Protein 8R23 (pdb70)

Sequence (1548 aa):
MDPECAQLLPALCAVLVDPRQPVADDTCLEKLLDWFKTVTEGESSVVLLQEHPCLVELLSHVLKVQDLSSGVLSFSLRLAGTFAAQENCFQYLQQGELLPGLFGEPGPLGRATWAVPTVRSGWIQGLRSLAQHPSALRFLADHGAVDTIFSLQGDSSLFVASAASQLLVHVLALSMRWPACAQKIMDHVEESLCSAATPKVTQALNVLTTTFGRCQSPWTEALWVRLSPRVACLLERDPIPAAHSFVDLLLCVARSPVFSSGSLWETVARALSCLGPTHMGPLALGILKLEHCPQALRTQAFQVLLQPLACVLKATVQDATTVDTLLASKSSCAGLLCRTLAHLEELQPLPQRPSPWPQASLLGATVTVLRLCDGSAAPASSVGGHLCGTLAGCVRVQRAALDFLGTLSQGTGPQELVTQALAVLLECLESPGSSPTVLKKAFQATLRWLLSSPDLGPLIPQFLRELFPVLQKRLCHPCWEVRDSALEFLTQLSRHWGGQADFRCALLASEVPQLALQLLQDPESYVRASAVTAMGQLSSQGLHAPRQSLFLELLHILSVDSEGFPRRAVMQVFTEWLRDGHDTEQFVATVLQAASRDLDWEVRAQGLELALVFLGQTLPLTEALRALCHVGLFDFAFCALFDCDRPVAQKSCDLLLFLRDKIASYQEPEAVLAMLRSLDLEGLRSTLAESSDHVEKSPQSLLQDMLATGGFLEADCYMKLYCLSGHPTLPCNVLKFKSTTIMLDCGLDMTSTLNFLPLDSVPEFCLPETELIDLSTVDVILISNYHCMMALPYITEHTGFTGTVYATEPTVQIGRLLMEELVNFIERVTWRRCYTMQEVNSALSKIQLVGYSQKIELVQVTPLSSGYALGSSNWIIQKVSYVSGSSLLTHPQPMDQASLKNSDVLVLTGLTQIPTANPDGMVGEFCSNLALTVRNGGNVLVPCYPSGVIYDLLECLYQYIDSAGLSSVPLYFISPVANSSLEKLKHYPSIHGDFSNDFRQPCVVFTGHPSLRFGDVVHFMELWGKSSLNTVIFTEPDFSYLEALAPYQPLAMKCIYCPIDTRLNFIQVSKLLKEVQPLHVVCPEQYTQPPPAQSHRMDLMIDCQPPAMSYRRAEVLALPEIRVTPLGAGQDVGRSCILVSIAGKNVMLDCGMHMGFNDDRRFPDFSYITQNGRLTDFLDCVIISHFHLDHCGALPYFSEMVGYDGPIYMTHPTQAICPILLEDYRKIAVDKKGEANFFTSQMIKDCMKKVVAVHLHQTVQVDDELEIKAYYAGHVLGAAMFQIKVGSESVVYTGDYNMTPDRHLGAAWIDKCRPNLLITESTYATTIRCRERDFLKKVHETVERGGKVLIPVFALGRAQELCILLETFWERMNLKVPIYFSTGLTEKANHYYKLFIPWTEFKHIKAFDRAFADNPGPMVVFATPGMLHAGQSLQIFRKWAGNEKNMVIMPGYCVQGTVGHKILSGQRKLEMEGRQVLEVKMQVEYMSFSAHADAKGIMQLVGQAEPESVLLVHGEAKKMEFLKQKIEQELRVNCYMPANGETVTLPT

Organism: Homo sapiens (NCBI:txid9606)

Solvent-accessible surface area: 61521 Å² total; per-residue (Å²): 72,57,89,83,0,23,149,39,0,76,51,3,9,61,35,14,24,49,106,176,54,109,114,31,51,82,16,4,10,48,53,0,5,56,31,4,96,101,18,4,140,68,111,53,2,37,72,12,2,104,123,34,91,22,2,40,88,6,0,35,81,1,40,143,43,96,108,27,30,62,21,6,2,2,6,0,0,47,1,0,0,13,1,0,25,76,81,104,0,4,94,94,6,67,146,69,100,18,0,15,1,0,12,12,121,90,0,2,35,52,57,111,21,54,73,50,18,71,0,23,39,2,1,1,78,0,0,82,27,0,1,96,8,83,20,0,38,168,21,4,35,97,124,31,8,2,83,29,0,40,81,8,7,53,32,66,0,71,59,0,22,45,29,0,11,74,0,0,6,44,4,6,16,18,11,26,228,140,56,82,4,0,71,80,0,8,81,40,7,28,122,7,4,75,28,102,56,75,76,92,0,42,42,2,0,64,2,6,32,34,6,1,59,134,32,77,47,111,41,1,49,48,3,10,94,72,4,7,81,77,1,25,71,2,8,108,84,148,101,33,24,13,16,48,19,2,2,56,2,2,30,16,0,2,134,11,94,67,8,16,115,67,56,1,37,121,11,0,35,108,0,4,80,66,7,31,48,70,49,29,14,36,0,0,13,4,2,0,80,16,136,45,20,58,127,88,9,38,88,65,0,25,118,32,4,37,45,10,4,32,20,1,64,163,4,12,86,216,93,87,76,9,46,94,16,2,48,68,53,80,59,34,0,1,22,13,0,9,44,6,0,14,24,0,42,80,0,6,90,36,127,62,86,20,107,126,25,40,32,66,65,6,0,18,5,0,2,20,0,1,74,2,1,54,28,65,22,43,26,58,60,96,40,0,9,88,2,5,27,16,1,32,59,5,58,78,0,13,30,22,0,2,59,0,0,3,14,0,9,114,28,144,28,89,74,119,11,15,68,65,0,12,55,2,0,30,42,2,0,89,16,50,54,14,31,40,36,1,0,51,39,0,7,93,3,0,17,100,8,1,69,47,42,124,162,18,50,117,89,22,29,82,24,0,153,88,0,1,78,14,0,20,25,7,2,3,24,39,39,35,21,0,4,0,8,0,0,44,6,0,5,80,0,0,129,103,28,2,60,56,89,29,0,82,91,14,0,79,90,24,51,0,0,44,6,0,57,72,4,3,131,4,63,56,19,10,0,33,14,1,0,0,43,0,2,5,21,1,2,34,43,41,2,51,30,139,88,123,96,15,32,120,52,0,28,98,8,4,73,106,42,44,15,0,18,0,17,26,8,0,0,99,8,0,2,78,12,13,136,88,57,106,166,63,89,119,32,0,23,41,0,7,126,16,0,35,186,20,76,8,27,42,0,25,14,41,0,0,41,0,0,54,22,11,0,38,108,40,41,159,41,48,84,16,3,133,15,0,50,135,10,26,2,26,117,9,1,56,65,2,3,141,39,19,8,37,24,0,1,55,72,0,0,79,0,0,17,88,2,79,99,61,12,59,89,170,146,99,31,132,34,15,21,50,110,1,158,99,42,82,1,87,35,47,110,83,56,13,52,79,9,17,25,49,15,22,114,27,40,65,13,8,0,61,13,14,52,36,76,76,39,150,68,135,22,13,7,13,93,118,3,41,0,4,3,25,46,17,24,16,5,0,1,1,6,49,29,163,105,18,13,0,1,3,1,3,0,6,8,16,76,5,0,16,101,42,82,39,93,174,75,88,1,48,0,11,3,3,40,26,125,70,32,78,9,76,56,9,52,1,0,0,3,3,4,8,39,6,2,21,0,2,0,3,5,6,48,101,40,48,8,128,19,33,2,20,0,4,87,35,0,7,88,14,0,120,14,7,1,51,4,10,5,65,3,22,93,114,168,78,114,58,180,13,6,55,74,126,31,5,82,39,1,13,74,90,24,99,69,10,31,59,88,93,92,27,87,81,46,80,1,11,0,13,10,1,8,45,10,99,0,1,2,2,2,13,1,104,68,7,0,2,3,7,4,1,4,97,76,106,110,39,102,102,21,38,82,54,48,2,74,122,5,84,13,0,2,2,2,2,4,11,60,44,24,71,34,65,24,109,14,21,30,12,17,0,4,1,16,2,0,37,7,10,45,53,45,4,9,0,0,0,2,3,27,4,0,11,27,1,76,64,2,16,100,36,1,95,106,7,43,105,58,4,27,14,86,98,22,6,6,5,6,0,6,27,22,2,113,67,2,89,163,180,33,56,74,42,82,36,27,167,45,94,2,87,126,81,54,145,104,48,0,3,0,0,3,5,8,4,0,0,2,0,10,5,0,31,73,2,1,104,98,13,0,137,48,81,88,11,0,0,0,13,0,18,31,65,16,61,50,125,98,0,14,61,58,40,114,124,42,53,7,101,40,30,74,0,6,8,15,37,22,6,36,13,102,38,2,36,138,21,6,100,59,4,124,28,102,79,8,2,0,6,78,106,13,56,112,20,21,138,80,50,74,57,15,97,43,5,36,14,77,26,129,70,113,16,52,42,10,152,105,52,66,78,23,88,69,113,73,0,112,0,16,0,11,1,1,4,56,44,6,2,62,2,0,0,22,0,11,2,52,60,24,20,0,0,0,0,0,0,0,16,6,6,15,58,63,96,93,3,10,10,66,9,59,60,3,56,126,61,40,103,4,27,53,58,8,35,0,0,0,0,1,0,2,18,1,0,2,0,0,0,0,0,33,0,3,54,74,51,31,5,60,10,33,0,11,0,0,71,0,0,31,36,1,0,12,6,9,0,5,18,4,26,22,10,0,35,8,27,114,3,101,100,59,14,2,67,38,106,40,0,26,34,0,1,14,30,8,60,28,7,91,51,98,87,65,38,94,9,45,84,98,0,58,2,54,1,3,33,0,0,17,15,1,0,0,0,0,2,17,2,87,27,48,110,18,16,1,0,7,1,2,1,0,8,15,81,98,40,74,38,28,18,37,6,132,2,47,127,38,155,2,25,0,0,0,0,5,0,7,47,0,56,67,154,187,99,126,64,122,62,0,15,75,65,4,30,84,3,9,115,137,47,0,30,0,0,0,5,4,10,1,5,12,54,0,4,47,5,4,72,44,1,20,65,11,4,103,170,100,112,35,180,24,35,0,17,22,14,23,5,12,8,85,15,25,92,69,7,33,109,24,40,120,93,44,89,115,52,176,58,25,118,71,8,55,114,82,61,2,98,72,130,29,44,3,0,0,3,3,18,12,1,13,0,20,22,4,37,0,31,41,7,1,76,98,11,0,64,58,123,111,4,2,0,0,3,5,13,32,2,10,9,13,6,11,0,14,10,2,4,8,39,30,93,128,15,48,38,56,46,199,94,95,29,80,8,100,9,66,11,36,66,14,18,44,27,35,12,3,32,5,135,3,2,31,100,1,3,22,49,0,73,16,107,5,0,0,0,3,4,1,37,60,156,64,0,104,101,1,75,99,68,0,58,96,115,52,182,28,73,6,66,51,5,8,49,0,33,45,18,79,10,117,86

B-factor: mean 68.67, std 25.14, range [23.34, 135.04]

Radius of gyration: 37.32 Å; Cα contacts (8 Å, |Δi|>4): 2695; chains: 3; bounding box: 114×90×99 Å

GO terms:
  GO:0034504 protein localization to nucleus (P, IDA)
  GO:0005634 nucleus (C, IDA)
  GO:0005737 cytoplasm (C, IDA)
  GO:0008428 ribonuclease inhibitor activity (F, IDA)
  GO:0160234 integrator complex assembly (P, IDA)
  GO:0001934 positive regulation of protein phosphorylation (P, IMP)
  GO:0010212 response to ionizing radiation (P, IMP)
  GO:0016477 cell migration (P, IMP)
  GO:0030307 positive regulation of cell growth (P, IMP)
  GO:0051646 mitochondrion localization (P, IMP)
  GO:0006006 glucose metabolic process (P, IMP)
  GO:0006915 apoptotic process (P, IMP)
  GO:0006974 DNA damage response (P, IMP)
  GO:0008283 cell population proliferation (P, IMP)
  GO:0005515 protein binding (F, IPI)
  GO:0005829 cytosol (C, IDA)
  GO:0005654 nucleoplasm (C, IDA)
  GO:0016020 membrane (C, HDA)

Secondary structure (DSSP, 8-state):
--HHHHTTHHHHHHHHH-SSSPPPPHHHHHHHHHHHHHHHHHS-SHHHHHHSTTHHHHHHHHTTSS---TTTHHHHHHHHHHHTTSHHHHHHTTTTT-HHHHTSIIIIITSTTTTSHHHHHHHHHHHHHH-SSHHHHHHHHHTTSHHHHHHHTT-SBHHHHHHHHHHHHHHHHHH----HHHHHHHHHHHHHHT-SSHHHHHHHHHHHHHHHHH--SHHHHHHHHHHHHHHHTTTTSSS-S-HHHHHHHHHHHHSSHHHH--HHHHHHHHHHHHS-TTTHHHHHHHHHT-SS--HHHHHHHHHHHSHHHHHHHHSB---HHHHHHHHH-HHHHHHHHHHHHHHHHHSTT-TT--SS--HHHHHHHHHHHHHHHHT---BSSHHHHHHHHHHTT-HHHHHHHHHHHHHTTSS---HHHHHHHHHHHHHHHS-TT--TTHHHHHHHHHHHHHTT----TTTHHHHHHHHHHHHHHHTT-SSHHHHHHHHHHHHHHHHHSTT-HHHHHHHHTTTHHHHTTTTTT-SSHHHHHHHHHHHHHHHHTT------TTHHHHHHHHHS-S-SHHHHHHHHHHHHHHHHT--HHHHHHHHHHHHHT---HHHHHHHHHHHHHHHHHH--HHHHHHHHHHTTHHHHHHHHHS-S-HHHHHHHHHHHHHHHHHHHH---HHHHHHHHHHS-SHHHHHHHTS-TTTTTSSHHHHHHHHH---S-------/-EEEEEE--SSS-EEEEE-SS-EEEE-----GGGTTSS--------B----TTSS-STT--EE----GGG-TTHHHHHTSS----EEEEEHHHHHHHHHHHHHHHHHHS----B----HHHHHHHTTS-EEE-TT--------EE----SSSS---EEE--EEEEES--S---------GGG-S-SEEEEE---S--SS-HHHHHHHHHHHHHHHHTTS--EEEE--SSSHHHHHHHHHHHHHHHH---S--EE---SS-GGG---EE--S-STTTTTTS--SS-EEEES-TTSSSSTHHHHHHHSTT-TT-EEEE--TTS-TTTTTGGG-S--SEEEE-----S--HHHHHHHHHHH--SEEE-BHHHHS--SS-TT-SSSS---SSPP--B-SSEE---/--EEEEEEE-SS-SS--EEEEE-SS-EEEE-----TT--STTSS--GGGT-SSS-HHHHEEEEE--SS-HHHHTTHHHHTTTTT--S-EE-BHHHHHHHHHHHHHHHHHHTTTT--TT---HHHHHHHHTTB--B-TT--EEETTTEEEE--B--SSTT--EEEEESSS-EEEEE-S---S--SSS---B--S---SEEEEE-TT-S---HHHHHHHHHHHHHHTTT-EEE----SSSTTHHHHHHHHHHHHTTT----EEE--SS--TTTTHHHHHTTT---SSEE---GGGSSSSS-EEEE--SSSS-TTHHHHHHHHTTS-SS-EEE--SPPPSSSHHHHHHSS--B---SSS---B--SEEE---------HHHHHHHHHHH--S-EEEESS-HHHHHHHHHHHHHTTT--EE---TTB-EEE--

Structure (mmCIF, N/CA/C/O backbone):
data_8R23
#
_entry.id   8R23
#
_cell.length_a   1.00
_cell.length_b   1.00
_cell.length_c   1.00
_cell.angle_alpha   90.00
_cell.angle_beta   90.00
_cell.angle_gamma   90.00
#
_symmetry.space_group_name_H-M   'P 1'
#
loop_
_entity.id
_entity.type
_entity.pdbx_description
1 polymer 'BRCA1-associated ATM activator 1'
2 polymer 'Integrator complex subunit 9'
3 polymer 'Integrator complex subunit 11'
4 non-polymer 'ZINC ION'
#
loop_
_atom_site.group_PDB
_atom_site.id
_atom_site.type_symbol
_atom_site.label_atom_id
_atom_site.label_alt_id
_atom_site.label_comp_id
_atom_site.label_asym_id
_atom_site.label_entity_id
_atom_site.label_seq_id
_atom_site.pdbx_PDB_ins_code
_atom_site.Cartn_x
_atom_site.Cartn_y
_atom_site.Cartn_z
_atom_site.occupancy
_atom_site.B_iso_or_equiv
_atom_site.auth_seq_id
_atom_site.auth_comp_id
_atom_site.auth_asym_id
_atom_site.auth_atom_id
_atom_site.pdbx_PDB_model_num
ATOM 1 N N . MET A 1 7 ? 107.004 142.847 174.310 1.00 80.89 1 MET A N 1
ATOM 2 C CA . MET A 1 7 ? 107.636 141.544 174.144 1.00 80.89 1 MET A CA 1
ATOM 3 C C . MET A 1 7 ? 106.630 140.506 173.660 1.00 80.89 1 MET A C 1
ATOM 4 O O . MET A 1 7 ? 105.715 140.823 172.901 1.00 80.89 1 MET A O 1
ATOM 9 N N . ASP A 1 8 ? 106.805 139.270 174.108 1.00 90.32 2 ASP A N 1
ATOM 10 C CA . ASP A 1 8 ? 105.954 138.164 173.694 1.00 90.32 2 ASP A CA 1
ATOM 11 C C . ASP A 1 8 ? 106.195 136.999 174.638 1.00 90.32 2 ASP A C 1
ATOM 12 O O . ASP A 1 8 ? 107.223 136.945 175.324 1.00 90.32 2 ASP A O 1
ATOM 17 N N . PRO A 1 9 ? 105.255 136.048 174.711 1.00 91.71 3 PRO A N 1
ATOM 18 C CA . PRO A 1 9 ? 105.383 134.985 175.724 1.00 91.71 3 PRO A CA 1
ATOM 19 C C . PRO A 1 9 ? 106.578 134.072 175.520 1.00 91.71 3 PRO A C 1
ATOM 20 O O . PRO A 1 9 ? 107.132 133.566 176.504 1.00 91.71 3 PRO A O 1
ATOM 24 N N . GLU A 1 10 ? 106.985 133.829 174.273 1.00 90.46 4 GLU A N 1
ATOM 25 C CA . GLU A 1 10 ? 108.094 132.915 174.021 1.00 90.46 4 GLU A CA 1
ATOM 26 C C . GLU A 1 10 ? 109.396 133.462 174.594 1.00 90.46 4 GLU A C 1
ATOM 27 O O . GLU A 1 10 ? 110.169 132.734 175.226 1.00 90.46 4 GLU A O 1
ATOM 33 N N . CYS A 1 11 ? 109.656 134.754 174.380 1.00 87.88 5 CYS A N 1
ATOM 34 C CA . CYS A 1 11 ? 110.881 135.354 174.897 1.00 87.88 5 CYS A CA 1
ATOM 35 C C . CYS A 1 11 ? 110.785 135.605 176.395 1.00 87.88 5 CYS A C 1
ATOM 36 O O . CYS A 1 11 ? 111.782 135.487 177.117 1.00 87.88 5 CYS A O 1
ATOM 39 N N . ALA A 1 12 ? 109.591 135.961 176.877 1.00 85.47 6 ALA A N 1
ATOM 40 C CA . ALA A 1 12 ? 109.428 136.363 178.271 1.00 85.47 6 ALA A CA 1
ATOM 41 C C . ALA A 1 12 ? 109.855 135.257 179.227 1.00 85.47 6 ALA A C 1
ATOM 42 O O . ALA A 1 12 ? 110.683 135.476 180.119 1.00 85.47 6 ALA A O 1
ATOM 44 N N . GLN A 1 13 ? 109.302 134.055 179.055 1.00 89.20 7 GLN A N 1
ATOM 45 C CA . GLN A 1 13 ? 109.611 132.952 179.958 1.00 89.20 7 GLN A CA 1
ATOM 46 C C . GLN A 1 13 ? 111.079 132.553 179.913 1.00 89.20 7 GLN A C 1
ATOM 47 O O . GLN A 1 13 ? 111.526 131.775 180.762 1.00 89.20 7 GLN A O 1
ATOM 53 N N . LEU A 1 14 ? 111.837 133.064 178.947 1.00 83.18 8 LEU A N 1
ATOM 54 C CA . LEU A 1 14 ? 113.242 132.716 178.813 1.00 83.18 8 LEU A CA 1
ATOM 55 C C . LEU A 1 14 ? 114.170 133.743 179.445 1.00 83.18 8 LEU A C 1
ATOM 56 O O . LEU A 1 14 ? 115.377 133.494 179.538 1.00 83.18 8 LEU A O 1
ATOM 61 N N . LEU A 1 15 ? 113.637 134.882 179.881 1.00 82.12 9 LEU A N 1
ATOM 62 C CA . LEU A 1 15 ? 114.463 135.932 180.475 1.00 82.12 9 LEU A CA 1
ATOM 63 C C . LEU A 1 15 ? 115.111 135.542 181.800 1.00 82.12 9 LEU A C 1
ATOM 64 O O . LEU A 1 15 ? 116.317 135.786 181.957 1.00 82.12 9 LEU A O 1
ATOM 69 N N . PRO A 1 16 ? 114.400 134.970 182.783 1.00 82.26 10 PRO A N 1
ATOM 70 C CA . PRO A 1 16 ? 115.053 134.715 184.083 1.00 82.26 10 PRO A CA 1
ATOM 71 C C . PRO A 1 16 ? 116.280 133.825 183.988 1.00 82.26 10 PRO A C 1
ATOM 72 O O . PRO A 1 16 ? 117.265 134.053 184.703 1.00 82.26 10 PRO A O 1
ATOM 76 N N . ALA A 1 17 ? 116.249 132.810 183.126 1.00 80.76 11 ALA A N 1
ATOM 77 C CA . ALA A 1 17 ? 117.425 131.967 182.940 1.00 80.76 11 ALA A CA 1
ATOM 78 C C . ALA A 1 17 ? 118.568 132.760 182.325 1.00 80.76 11 ALA A C 1
ATOM 79 O O . ALA A 1 17 ? 119.738 132.557 182.669 1.00 80.76 11 ALA A O 1
ATOM 81 N N . LEU A 1 18 ? 118.244 133.667 181.402 1.00 82.23 12 LEU A N 1
ATOM 82 C CA . LEU A 1 18 ? 119.261 134.483 180.748 1.00 82.23 12 LEU A CA 1
ATOM 83 C C . LEU A 1 18 ? 120.044 135.309 181.761 1.00 82.23 12 LEU A C 1
ATOM 84 O O . LEU A 1 18 ? 121.278 135.331 181.746 1.00 82.23 12 LEU A O 1
ATOM 89 N N . CYS A 1 19 ? 119.334 136.002 182.650 1.00 85.08 13 CYS A N 1
ATOM 90 C CA . CYS A 1 19 ? 119.993 136.868 183.621 1.00 85.08 13 CYS A CA 1
ATOM 91 C C . CYS A 1 19 ? 120.865 136.060 184.574 1.00 85.08 13 CYS A C 1
ATOM 92 O O . CYS A 1 19 ? 121.862 136.562 185.104 1.00 85.08 13 CYS A O 1
ATOM 95 N N . ALA A 1 20 ? 120.499 134.799 184.807 1.00 84.79 14 ALA A N 1
ATOM 96 C CA . ALA A 1 20 ? 121.257 133.966 185.733 1.00 84.79 14 ALA A CA 1
ATOM 97 C C . ALA A 1 20 ? 122.596 133.545 185.139 1.00 84.79 14 ALA A C 1
ATOM 98 O O . ALA A 1 20 ? 123.610 133.489 185.842 1.00 84.79 14 ALA A O 1
ATOM 100 N N . VAL A 1 21 ? 122.617 133.239 183.840 1.00 84.15 15 VAL A N 1
ATOM 101 C CA . VAL A 1 21 ? 123.832 132.706 183.229 1.00 84.15 15 VAL A CA 1
ATOM 102 C C . VAL A 1 21 ? 124.820 133.825 182.923 1.00 84.15 15 VAL A C 1
ATOM 103 O O . VAL A 1 21 ? 126.039 133.617 182.944 1.00 84.15 15 VAL A O 1
ATOM 107 N N . LEU A 1 22 ? 124.317 135.029 182.635 1.00 81.46 16 LEU A N 1
ATOM 108 C CA . LEU A 1 22 ? 125.206 136.141 182.311 1.00 81.46 16 LEU A CA 1
ATOM 109 C C . LEU A 1 22 ? 126.118 136.484 183.481 1.00 81.46 16 LEU A C 1
ATOM 110 O O . LEU A 1 22 ? 127.295 136.802 183.285 1.00 81.46 16 LEU A O 1
ATOM 115 N N . VAL A 1 23 ? 125.594 136.419 184.707 1.00 87.78 17 VAL A N 1
ATOM 116 C CA . VAL A 1 23 ? 126.357 136.822 185.885 1.00 87.78 17 VAL A CA 1
ATOM 117 C C . VAL A 1 23 ? 127.088 135.661 186.545 1.00 87.78 17 VAL A C 1
ATOM 118 O O . VAL A 1 23 ? 128.003 135.895 187.349 1.00 87.78 17 VAL A O 1
ATOM 122 N N . ASP A 1 24 ? 126.732 134.426 186.226 1.00 98.23 18 ASP A N 1
ATOM 123 C CA . ASP A 1 24 ? 127.353 133.278 186.879 1.00 98.23 18 ASP A CA 1
ATOM 124 C C . ASP A 1 24 ? 128.837 133.220 186.532 1.00 98.23 18 ASP A C 1
ATOM 125 O O . ASP A 1 24 ? 129.215 133.520 185.395 1.00 98.23 18 ASP A O 1
ATOM 130 N N . PRO A 1 25 ? 129.707 132.844 187.474 1.00 101.43 19 PRO A N 1
ATOM 131 C CA . PRO A 1 25 ? 131.149 132.885 187.205 1.00 101.43 19 PRO A CA 1
ATOM 132 C C . PRO A 1 25 ? 131.720 131.570 186.693 1.00 101.43 19 PRO A C 1
ATOM 133 O O . PRO A 1 25 ? 132.943 131.425 186.606 1.00 101.43 19 PRO A O 1
ATOM 137 N N . ARG A 1 26 ? 130.866 130.604 186.350 1.00 108.21 20 ARG A N 1
ATOM 138 C CA . ARG A 1 26 ? 131.352 129.290 185.941 1.00 108.21 20 ARG A CA 1
ATOM 139 C C . ARG A 1 26 ? 131.277 129.054 184.435 1.00 108.21 20 ARG A C 1
ATOM 140 O O . ARG A 1 26 ? 132.228 128.525 183.852 1.00 108.21 20 ARG A O 1
ATOM 148 N N . GLN A 1 27 ? 130.166 129.418 183.788 1.00 104.36 21 GLN A N 1
ATOM 149 C CA . GLN A 1 27 ? 130.083 129.267 182.344 1.00 104.36 21 GLN A CA 1
ATOM 150 C C . GLN A 1 27 ? 131.157 130.113 181.664 1.00 104.36 21 GLN A C 1
ATOM 151 O O . GLN A 1 27 ? 131.658 131.080 182.242 1.00 104.36 21 GLN A O 1
ATOM 157 N N . PRO A 1 28 ? 131.532 129.764 180.434 1.00 101.11 22 PRO A N 1
ATOM 158 C CA . PRO A 1 28 ? 132.414 130.647 179.667 1.00 101.11 22 PRO A CA 1
ATOM 159 C C . PRO A 1 28 ? 131.733 131.977 179.395 1.00 101.11 22 PRO A C 1
ATOM 160 O O . PRO A 1 28 ? 130.508 132.104 179.452 1.00 101.11 22 PRO A O 1
ATOM 164 N N . VAL A 1 29 ? 132.554 132.986 179.102 1.00 92.23 23 VAL A N 1
ATOM 165 C CA . VAL A 1 29 ? 132.024 134.313 178.826 1.00 92.23 23 VAL A CA 1
ATOM 166 C C . VAL A 1 29 ? 131.130 134.261 177.596 1.00 92.23 23 VAL A C 1
ATOM 167 O O . VAL A 1 29 ? 131.389 133.515 176.643 1.00 92.23 23 VAL A O 1
ATOM 171 N N . ALA A 1 30 ? 130.051 135.037 177.626 1.00 80.80 24 ALA A N 1
ATOM 172 C CA . ALA A 1 30 ? 129.114 135.044 176.516 1.00 80.80 24 ALA A CA 1
ATOM 173 C C . ALA A 1 30 ? 129.770 135.620 175.265 1.00 80.80 24 ALA A C 1
ATOM 174 O O . ALA A 1 30 ? 130.801 136.295 175.322 1.00 80.80 24 ALA A O 1
ATOM 176 N N . ASP A 1 31 ? 129.156 135.343 174.120 1.00 72.85 25 ASP A N 1
ATOM 177 C CA . ASP A 1 31 ? 129.701 135.816 172.857 1.00 72.85 25 ASP A CA 1
ATOM 178 C C . ASP A 1 31 ? 129.460 137.311 172.705 1.00 72.85 25 ASP A C 1
ATOM 179 O O . ASP A 1 31 ? 128.349 137.803 172.915 1.00 72.85 25 ASP A O 1
ATOM 184 N N . ASP A 1 32 ? 130.519 138.035 172.339 1.00 68.93 26 ASP A N 1
ATOM 185 C CA . ASP A 1 32 ? 130.411 139.482 172.179 1.00 68.93 26 ASP A CA 1
ATOM 186 C C . ASP A 1 32 ? 129.402 139.844 171.095 1.00 68.93 26 ASP A C 1
ATOM 187 O O . ASP A 1 32 ? 128.626 140.793 171.248 1.00 68.93 26 ASP A O 1
ATOM 192 N N . THR A 1 33 ? 129.399 139.095 169.990 1.00 61.53 27 THR A N 1
ATOM 193 C CA . THR A 1 33 ? 128.417 139.341 168.940 1.00 61.53 27 THR A CA 1
ATOM 194 C C . THR A 1 33 ? 127.001 139.147 169.460 1.00 61.53 27 THR A C 1
ATOM 195 O O . THR A 1 33 ? 126.092 139.904 169.104 1.00 61.53 27 THR A O 1
ATOM 199 N N . CYS A 1 34 ? 126.800 138.152 170.325 1.00 63.59 28 CYS A N 1
ATOM 200 C CA . CYS A 1 34 ? 125.463 137.862 170.833 1.00 63.59 28 CYS A CA 1
ATOM 201 C C . CYS A 1 34 ? 124.935 139.008 171.687 1.00 63.59 28 CYS A C 1
ATOM 202 O O . CYS A 1 34 ? 123.763 139.385 171.585 1.00 63.59 28 CYS A O 1
ATOM 205 N N . LEU A 1 35 ? 125.786 139.565 172.549 1.00 59.38 29 LEU A N 1
ATOM 206 C CA . LEU A 1 35 ? 125.374 140.688 173.383 1.00 59.38 29 LEU A CA 1
ATOM 207 C C . LEU A 1 35 ? 124.931 141.871 172.531 1.00 59.38 29 LEU A C 1
ATOM 208 O O . LEU A 1 35 ? 123.843 142.424 172.734 1.00 59.38 29 LEU A O 1
ATOM 213 N N . GLU A 1 36 ? 125.769 142.278 171.574 1.00 57.52 30 GLU A N 1
ATOM 214 C CA . GLU A 1 36 ? 125.406 143.369 170.676 1.00 57.52 30 GLU A CA 1
ATOM 215 C C . GLU A 1 36 ? 124.089 143.091 169.969 1.00 57.52 30 GLU A C 1
ATOM 216 O O . GLU A 1 36 ? 123.264 143.994 169.801 1.00 57.52 30 GLU A O 1
ATOM 222 N N . LYS A 1 37 ? 123.874 141.846 169.542 1.00 56.15 31 LYS A N 1
ATOM 223 C CA . LYS A 1 37 ? 122.614 141.503 168.896 1.00 56.15 31 LYS A CA 1
ATOM 224 C C . LYS A 1 37 ? 121.482 141.431 169.910 1.00 56.15 31 LYS A C 1
ATOM 225 O O . LYS A 1 37 ? 120.307 141.552 169.547 1.00 56.15 31 LYS A O 1
ATOM 231 N N . LEU A 1 38 ? 121.817 141.234 171.186 1.00 56.28 32 LEU A N 1
ATOM 232 C CA . LEU A 1 38 ? 120.793 141.229 172.225 1.00 56.28 32 LEU A CA 1
ATOM 233 C C . LEU A 1 38 ? 120.503 142.640 172.710 1.00 56.28 32 LEU A C 1
ATOM 234 O O . LEU A 1 38 ? 119.346 142.999 172.949 1.00 56.28 32 LEU A O 1
ATOM 239 N N . LEU A 1 39 ? 121.547 143.455 172.860 1.00 53.29 33 LEU A N 1
ATOM 240 C CA . LEU A 1 39 ? 121.362 144.842 173.269 1.00 53.29 33 LEU A CA 1
ATOM 241 C C . LEU A 1 39 ? 120.546 145.620 172.246 1.00 53.29 33 LEU A C 1
ATOM 242 O O . LEU A 1 39 ? 119.806 146.542 172.604 1.00 53.29 33 LEU A O 1
ATOM 247 N N . ASP A 1 40 ? 120.672 145.273 170.967 1.00 56.64 34 ASP A N 1
ATOM 248 C CA . ASP A 1 40 ? 119.868 145.931 169.944 1.00 56.64 34 ASP A CA 1
ATOM 249 C C . ASP A 1 40 ? 118.401 145.550 170.075 1.00 56.64 34 ASP A C 1
ATOM 250 O O . ASP A 1 40 ? 117.514 146.290 169.638 1.00 56.64 34 ASP A O 1
ATOM 255 N N . TRP A 1 41 ? 118.126 144.388 170.670 1.00 56.85 35 TRP A N 1
ATOM 256 C CA . TRP A 1 41 ? 116.745 143.942 170.819 1.00 56.85 35 TRP A CA 1
ATOM 257 C C . TRP A 1 41 ? 115.995 144.796 171.832 1.00 56.85 35 TRP A C 1
ATOM 258 O O . TRP A 1 41 ? 114.847 145.190 171.599 1.00 56.85 35 TRP A O 1
ATOM 269 N N . PHE A 1 42 ? 116.627 145.079 172.972 1.00 57.32 36 PHE A N 1
ATOM 270 C CA . PHE A 1 42 ? 115.956 145.828 174.029 1.00 57.32 36 PHE A CA 1
ATOM 271 C C . PHE A 1 42 ? 115.522 147.204 173.544 1.00 57.32 36 PHE A C 1
ATOM 272 O O . PHE A 1 42 ? 114.414 147.658 173.849 1.00 57.32 36 PHE A O 1
ATOM 280 N N . LYS A 1 43 ? 116.389 147.889 172.792 1.00 61.23 37 LYS A N 1
ATOM 281 C CA . LYS A 1 43 ? 116.026 149.186 172.230 1.00 61.23 37 LYS A CA 1
ATOM 282 C C . LYS A 1 43 ? 114.720 149.106 171.452 1.00 61.23 37 LYS A C 1
ATOM 283 O O . LYS A 1 43 ? 113.886 150.014 171.524 1.00 61.23 37 LYS A O 1
ATOM 289 N N . THR A 1 44 ? 114.526 148.025 170.696 1.00 62.24 38 THR A N 1
ATOM 290 C CA . THR A 1 44 ? 113.303 147.876 169.916 1.00 62.24 38 THR A CA 1
ATOM 291 C C . THR A 1 44 ? 112.074 147.879 170.815 1.00 62.24 38 THR A C 1
ATOM 292 O O . THR A 1 44 ? 111.066 148.526 170.510 1.00 62.24 38 THR A O 1
ATOM 296 N N . VAL A 1 45 ? 112.145 147.164 171.938 1.00 64.13 39 VAL A N 1
ATOM 297 C CA . VAL A 1 45 ? 110.990 147.057 172.826 1.00 64.13 39 VAL A CA 1
ATOM 298 C C . VAL A 1 45 ? 110.701 148.398 173.489 1.00 64.13 39 VAL A C 1
ATOM 299 O O . VAL A 1 45 ? 109.597 148.943 173.373 1.00 64.13 39 VAL A O 1
ATOM 303 N N . THR A 1 46 ? 111.693 148.954 174.190 1.00 65.42 40 THR A N 1
ATOM 304 C CA . THR A 1 46 ? 111.467 150.152 174.991 1.00 65.42 40 THR A CA 1
ATOM 305 C C . THR A 1 46 ? 111.100 151.369 174.155 1.00 65.42 40 THR A C 1
ATOM 306 O O . THR A 1 46 ? 110.445 152.279 174.672 1.00 65.42 40 THR A O 1
ATOM 310 N N . GLU A 1 47 ? 111.501 151.416 172.887 1.00 70.34 41 GLU A N 1
ATOM 311 C CA . GLU A 1 47 ? 111.209 152.580 172.061 1.00 70.34 41 GLU A CA 1
ATOM 312 C C . GLU A 1 47 ? 109.747 152.671 171.651 1.00 70.34 41 GLU A C 1
ATOM 313 O O . GLU A 1 47 ? 109.291 153.763 171.299 1.00 70.34 41 GLU A O 1
ATOM 319 N N . GLY A 1 48 ? 109.004 151.569 171.691 1.00 75.69 42 GLY A N 1
ATOM 320 C CA . GLY A 1 48 ? 107.623 151.590 171.251 1.00 75.69 42 GLY A CA 1
ATOM 321 C C . GLY A 1 48 ? 106.613 151.413 172.366 1.00 75.69 42 GLY A C 1
ATOM 322 O O . GLY A 1 48 ? 105.408 151.572 172.151 1.00 75.69 42 GLY A O 1
ATOM 323 N N . GLU A 1 49 ? 107.091 151.088 173.564 1.00 78.87 43 GLU A N 1
ATOM 324 C CA . GLU A 1 49 ? 106.234 150.926 174.729 1.00 78.87 43 GLU A CA 1
ATOM 325 C C . GLU A 1 49 ? 106.828 151.743 175.869 1.00 78.87 43 GLU A C 1
ATOM 326 O O . GLU A 1 49 ? 107.770 152.517 175.680 1.00 78.87 43 GLU A O 1
ATOM 332 N N . SER A 1 50 ? 106.266 151.578 177.059 1.00 80.56 44 SER A N 1
ATOM 333 C CA . SER A 1 50 ? 106.816 152.175 178.263 1.00 80.56 44 SER A CA 1
ATOM 334 C C . SER A 1 50 ? 107.871 151.247 178.846 1.00 80.56 44 SER A C 1
ATOM 335 O O . SER A 1 50 ? 107.883 150.045 178.575 1.00 80.56 44 SER A O 1
ATOM 338 N N . SER A 1 51 ? 108.760 151.816 179.653 1.00 79.68 45 SER A N 1
ATOM 339 C CA . SER A 1 51 ? 109.877 151.059 180.197 1.00 79.68 45 SER A CA 1
ATOM 340 C C . SER A 1 51 ? 109.727 150.723 181.672 1.00 79.68 45 SER A C 1
ATOM 341 O O . SER A 1 51 ? 110.205 149.670 182.102 1.00 79.68 45 SER A O 1
ATOM 344 N N . VAL A 1 52 ? 109.087 151.587 182.462 1.00 82.80 46 VAL A N 1
ATOM 345 C CA . VAL A 1 52 ? 108.923 151.292 183.883 1.00 82.80 46 VAL A CA 1
ATOM 346 C C . VAL A 1 52 ? 107.952 150.133 184.076 1.00 82.80 46 VAL A C 1
ATOM 347 O O . VAL A 1 52 ? 108.096 149.333 185.008 1.00 82.80 46 VAL A O 1
ATOM 351 N N . VAL A 1 53 ? 106.958 150.016 183.194 1.00 83.19 47 VAL A N 1
ATOM 352 C CA . VAL A 1 53 ? 106.074 148.855 183.218 1.00 83.19 47 VAL A CA 1
ATOM 353 C C . VAL A 1 53 ? 106.873 147.574 183.015 1.00 83.19 47 VAL A C 1
ATOM 354 O O . VAL A 1 53 ? 106.553 146.526 183.589 1.00 83.19 47 VAL A O 1
ATOM 358 N N . LEU A 1 54 ? 107.933 147.641 182.209 1.00 80.81 48 LEU A N 1
ATOM 359 C CA . LEU A 1 54 ? 108.719 146.452 181.904 1.00 80.81 48 LEU A CA 1
ATOM 360 C C . LEU A 1 54 ? 109.517 145.994 183.117 1.00 80.81 48 LEU A C 1
ATOM 361 O O . LEU A 1 54 ? 109.580 144.796 183.413 1.00 80.81 48 LEU A O 1
ATOM 366 N N . LEU A 1 55 ? 110.130 146.934 183.837 1.00 79.90 49 LEU A N 1
ATOM 367 C CA . LEU A 1 55 ? 111.043 146.551 184.908 1.00 79.90 49 LEU A CA 1
ATOM 368 C C . LEU A 1 55 ? 110.307 145.935 186.090 1.00 79.90 49 LEU A C 1
ATOM 369 O O . LEU A 1 55 ? 110.925 145.255 186.915 1.00 79.90 49 LEU A O 1
ATOM 374 N N . GLN A 1 56 ? 108.998 146.160 186.193 1.00 84.14 50 GLN A N 1
ATOM 375 C CA . GLN A 1 56 ? 108.213 145.478 187.215 1.00 84.14 50 GLN A CA 1
ATOM 376 C C . GLN A 1 56 ? 107.710 144.130 186.715 1.00 84.14 50 GLN A C 1
ATOM 377 O O . GLN A 1 56 ? 107.774 143.132 187.441 1.00 84.14 50 GLN A O 1
ATOM 383 N N . GLU A 1 57 ? 107.210 144.089 185.478 1.00 85.26 51 GLU A N 1
ATOM 384 C CA . GLU A 1 57 ? 106.662 142.856 184.923 1.00 85.26 51 GLU A CA 1
ATOM 385 C C . GLU A 1 57 ? 107.706 141.750 184.835 1.00 85.26 51 GLU A C 1
ATOM 386 O O . GLU A 1 57 ? 107.350 140.567 184.830 1.00 85.26 51 GLU A O 1
ATOM 392 N N . HIS A 1 58 ? 108.988 142.103 184.763 1.00 83.26 52 HIS A N 1
ATOM 393 C CA . HIS A 1 58 ? 110.077 141.131 184.676 1.00 83.26 52 HIS A CA 1
ATOM 394 C C . HIS A 1 58 ? 111.169 141.541 185.653 1.00 83.26 52 HIS A C 1
ATOM 395 O O . HIS A 1 58 ? 112.207 142.084 185.253 1.00 83.26 52 HIS A O 1
ATOM 402 N N . PRO A 1 59 ? 110.972 141.287 186.943 1.00 81.97 53 PRO A N 1
ATOM 403 C CA . PRO A 1 59 ? 111.912 141.735 187.979 1.00 81.97 53 PRO A CA 1
ATOM 404 C C . PRO A 1 59 ? 113.158 140.862 188.099 1.00 81.97 53 PRO A C 1
ATOM 405 O O . PRO A 1 59 ? 113.542 140.444 189.191 1.00 81.97 53 PRO A O 1
ATOM 409 N N . CYS A 1 60 ? 113.785 140.574 186.966 1.00 81.64 54 CYS A N 1
ATOM 410 C CA . CYS A 1 60 ? 115.042 139.844 186.935 1.00 81.64 54 CYS A CA 1
ATOM 411 C C . CYS A 1 60 ? 116.185 140.643 186.336 1.00 81.64 54 CYS A C 1
ATOM 412 O O . CYS A 1 60 ? 117.346 140.323 186.598 1.00 81.64 54 CYS A O 1
ATOM 415 N N . LEU A 1 61 ? 115.885 141.669 185.541 1.00 78.26 55 LEU A N 1
ATOM 416 C CA . LEU A 1 61 ? 116.931 142.511 184.973 1.00 78.26 55 LEU A CA 1
ATOM 417 C C . LEU A 1 61 ? 117.636 143.316 186.056 1.00 78.26 55 LEU A C 1
ATOM 418 O O . LEU A 1 61 ? 118.859 143.497 186.016 1.00 78.26 55 LEU A O 1
ATOM 423 N N . VAL A 1 62 ? 116.875 143.818 187.031 1.00 77.80 56 VAL A N 1
ATOM 424 C CA . VAL A 1 62 ? 117.454 144.660 188.076 1.00 77.80 56 VAL A CA 1
ATOM 425 C C . VAL A 1 62 ? 118.507 143.890 188.863 1.00 77.80 56 VAL A C 1
ATOM 426 O O . VAL A 1 62 ? 119.566 144.428 189.207 1.00 77.80 56 VAL A O 1
ATOM 430 N N . GLU A 1 63 ? 118.234 142.617 189.156 1.00 81.79 57 GLU A N 1
ATOM 431 C CA . GLU A 1 63 ? 119.212 141.804 189.873 1.00 81.79 57 GLU A CA 1
ATOM 432 C C . GLU A 1 63 ? 120.461 141.580 189.034 1.00 81.79 57 GLU A C 1
ATOM 433 O O . GLU A 1 63 ? 121.549 141.351 189.573 1.00 81.79 57 GLU A O 1
ATOM 439 N N . LEU A 1 64 ? 120.323 141.638 187.708 1.00 77.46 58 LEU A N 1
ATOM 440 C CA . LEU A 1 64 ? 121.497 141.595 186.845 1.00 77.46 58 LEU A CA 1
ATOM 441 C C . LEU A 1 64 ? 122.294 142.887 186.961 1.00 77.46 58 LEU A C 1
ATOM 442 O O . LEU A 1 64 ? 123.522 142.864 187.105 1.00 77.46 58 LEU A O 1
ATOM 447 N N . LEU A 1 65 ? 121.607 144.030 186.895 1.00 76.30 59 LEU A N 1
ATOM 448 C CA . LEU A 1 65 ? 122.275 145.307 187.120 1.00 76.30 59 LEU A CA 1
ATOM 449 C C . LEU A 1 65 ? 122.833 145.391 188.534 1.00 76.30 59 LEU A C 1
ATOM 450 O O . LEU A 1 65 ? 123.933 145.914 188.746 1.00 76.30 59 LEU A O 1
ATOM 455 N N . SER A 1 66 ? 122.089 144.880 189.516 1.00 78.43 60 SER A N 1
ATOM 456 C CA . SER A 1 66 ? 122.522 144.988 190.905 1.00 78.43 60 SER A CA 1
ATOM 457 C C . SER A 1 66 ? 123.758 144.138 191.171 1.00 78.43 60 SER A C 1
ATOM 458 O O . SER A 1 66 ? 124.605 144.508 191.990 1.00 78.43 60 SER A O 1
ATOM 461 N N . HIS A 1 67 ? 123.878 142.996 190.494 1.00 81.07 61 HIS A N 1
ATOM 462 C CA . HIS A 1 67 ? 125.054 142.153 190.668 1.00 81.07 61 HIS A CA 1
ATOM 463 C C . HIS A 1 67 ? 126.307 142.770 190.068 1.00 81.07 61 HIS A C 1
ATOM 464 O O . HIS A 1 67 ? 127.414 142.379 190.448 1.00 81.07 61 HIS A O 1
ATOM 471 N N . VAL A 1 68 ? 126.159 143.722 189.144 1.00 77.12 62 VAL A N 1
ATOM 472 C CA . VAL A 1 68 ? 127.312 144.281 188.446 1.00 77.12 62 VAL A CA 1
ATOM 473 C C . VAL A 1 68 ? 128.304 144.891 189.425 1.00 77.12 62 VAL A C 1
ATOM 474 O O . VAL A 1 68 ? 129.522 144.788 189.233 1.00 77.12 62 VAL A O 1
ATOM 478 N N . LEU A 1 69 ? 127.813 145.508 190.495 1.00 77.99 63 LEU A N 1
ATOM 479 C CA . LEU A 1 69 ? 128.664 146.129 191.501 1.00 77.99 63 LEU A CA 1
ATOM 480 C C . LEU A 1 69 ? 128.764 145.288 192.773 1.00 77.99 63 LEU A C 1
ATOM 481 O O . LEU A 1 69 ? 129.020 145.819 193.855 1.00 77.99 63 LEU A O 1
ATOM 486 N N . LYS A 1 70 ? 128.575 143.973 192.656 1.00 82.27 64 LYS A N 1
ATOM 487 C CA . LYS A 1 70 ? 128.700 143.085 193.807 1.00 82.27 64 LYS A CA 1
ATOM 488 C C . LYS A 1 70 ? 129.641 141.914 193.544 1.00 82.27 64 LYS A C 1
ATOM 489 O O . LYS A 1 70 ? 130.379 141.495 194.441 1.00 82.27 64 LYS A O 1
ATOM 495 N N . VAL A 1 71 ? 129.624 141.376 192.321 1.00 87.05 65 VAL A N 1
ATOM 496 C CA . VAL A 1 71 ? 130.392 140.165 192.040 1.00 87.05 65 VAL A CA 1
ATOM 497 C C . VAL A 1 71 ? 131.887 140.443 192.060 1.00 87.05 65 VAL A C 1
ATOM 498 O O . VAL A 1 71 ? 132.676 139.587 192.479 1.00 87.05 65 VAL A O 1
ATOM 502 N N . GLN A 1 72 ? 132.305 141.621 191.604 1.00 86.60 66 GLN A N 1
ATOM 503 C CA . GLN A 1 72 ? 133.703 142.035 191.543 1.00 86.60 66 GLN A CA 1
ATOM 504 C C . GLN A 1 72 ? 134.560 141.114 190.682 1.00 86.60 66 GLN A C 1
ATOM 505 O O . GLN A 1 72 ? 135.790 141.241 190.683 1.00 86.60 66 GLN A O 1
ATOM 511 N N . ASP A 1 73 ? 133.947 140.182 189.947 1.00 89.35 67 ASP A N 1
ATOM 512 C CA . ASP A 1 73 ? 134.685 139.306 189.047 1.00 89.35 67 ASP A CA 1
ATOM 513 C C . ASP A 1 73 ? 133.930 139.091 187.740 1.00 89.35 67 ASP A C 1
ATOM 514 O O . ASP A 1 73 ? 134.070 138.042 187.102 1.00 89.35 67 ASP A O 1
ATOM 519 N N . LEU A 1 74 ? 133.121 140.062 187.328 1.00 74.80 68 LEU A N 1
ATOM 520 C CA . LEU A 1 74 ? 132.461 139.954 186.039 1.00 74.80 68 LEU A CA 1
ATOM 521 C C . LEU A 1 74 ? 133.494 139.978 184.916 1.00 74.80 68 LEU A C 1
ATOM 522 O O . LEU A 1 74 ? 134.659 140.334 185.110 1.00 74.80 68 LEU A O 1
ATOM 527 N N . SER A 1 75 ? 133.047 139.602 183.724 1.00 68.75 69 SER A N 1
ATOM 528 C CA . SER A 1 75 ? 133.922 139.597 182.564 1.00 68.75 69 SER A CA 1
ATOM 529 C C . SER A 1 75 ? 134.205 141.028 182.117 1.00 68.75 69 SER A C 1
ATOM 530 O O . SER A 1 75 ? 133.781 142.003 182.741 1.00 68.75 69 SER A O 1
ATOM 533 N N . SER A 1 76 ? 134.945 141.156 181.022 1.00 64.72 70 SER A N 1
ATOM 534 C CA . SER A 1 76 ? 135.190 142.450 180.392 1.00 64.72 70 SER A CA 1
ATOM 535 C C . SER A 1 76 ? 134.420 142.439 179.079 1.00 64.72 70 SER A C 1
ATOM 536 O O . SER A 1 76 ? 134.948 142.082 178.027 1.00 64.72 70 SER A O 1
ATOM 539 N N . GLY A 1 77 ? 133.160 142.846 179.148 1.00 57.34 71 GLY A N 1
ATOM 540 C CA . GLY A 1 77 ? 132.259 142.721 178.025 1.00 57.34 71 GLY A CA 1
ATOM 541 C C . GLY A 1 77 ? 130.862 142.375 178.483 1.00 57.34 71 GLY A C 1
ATOM 542 O O . GLY A 1 77 ? 129.893 142.571 177.746 1.00 57.34 71 GLY A O 1
ATOM 543 N N . VAL A 1 78 ? 130.746 141.848 179.703 1.00 56.99 72 VAL A N 1
ATOM 544 C CA . VAL A 1 78 ? 129.441 141.777 180.349 1.00 56.99 72 VAL A CA 1
ATOM 545 C C . VAL A 1 78 ? 129.167 143.070 181.103 1.00 56.99 72 VAL A C 1
ATOM 546 O O . VAL A 1 78 ? 128.030 143.556 181.142 1.00 56.99 72 VAL A O 1
ATOM 550 N N . LEU A 1 79 ? 130.206 143.649 181.710 1.00 54.43 73 LEU A N 1
ATOM 551 C CA . LEU A 1 79 ? 130.103 145.000 182.249 1.00 54.43 73 LEU A CA 1
ATOM 552 C C . LEU A 1 79 ? 129.620 145.972 181.184 1.00 54.43 73 LEU A C 1
ATOM 553 O O . LEU A 1 79 ? 128.637 146.693 181.384 1.00 54.43 73 LEU A O 1
ATOM 558 N N . SER A 1 80 ? 130.308 146.003 180.040 1.00 51.00 74 SER A N 1
ATOM 559 C CA . SER A 1 80 ? 129.945 146.922 178.968 1.00 51.00 74 SER A CA 1
ATOM 560 C C . SER A 1 80 ? 128.503 146.726 178.529 1.00 51.00 74 SER A C 1
ATOM 561 O O . SER A 1 80 ? 127.817 147.692 178.180 1.00 51.00 74 SER A O 1
ATOM 564 N N . PHE A 1 81 ? 128.023 145.484 178.538 1.00 51.15 75 PHE A N 1
ATOM 565 C CA . PHE A 1 81 ? 126.637 145.231 178.163 1.00 51.15 75 PHE A CA 1
ATOM 566 C C . PHE A 1 81 ? 125.678 145.847 179.170 1.00 51.15 75 PHE A C 1
ATOM 567 O O . PHE A 1 81 ? 124.641 146.407 178.798 1.00 51.15 75 PHE A O 1
ATOM 575 N N . SER A 1 82 ? 126.013 145.761 180.457 1.00 51.43 76 SER A N 1
ATOM 576 C CA . SER A 1 82 ? 125.093 146.216 181.492 1.00 51.43 76 SER A CA 1
ATOM 577 C C . SER A 1 82 ? 125.018 147.737 181.548 1.00 51.43 76 SER A C 1
ATOM 578 O O . SER A 1 82 ? 123.928 148.299 181.697 1.00 51.43 76 SER A O 1
ATOM 581 N N . LEU A 1 83 ? 126.160 148.419 181.438 1.00 47.28 77 LEU A N 1
ATOM 582 C CA . LEU A 1 83 ? 126.152 149.880 181.427 1.00 47.28 77 LEU A CA 1
ATOM 583 C C . LEU A 1 83 ? 125.274 150.413 180.304 1.00 47.28 77 LEU A C 1
ATOM 584 O O . LEU A 1 83 ? 124.442 151.300 180.518 1.00 47.28 77 LEU A O 1
ATOM 589 N N . ARG A 1 84 ? 125.446 149.879 179.095 1.00 47.61 78 ARG A N 1
ATOM 590 C CA . ARG A 1 84 ? 124.609 150.295 177.977 1.00 47.61 78 ARG A CA 1
ATOM 591 C C . ARG A 1 84 ? 123.165 149.862 178.165 1.00 47.61 78 ARG A C 1
ATOM 592 O O . ARG A 1 84 ? 122.261 150.459 177.573 1.00 47.61 78 ARG A O 1
ATOM 600 N N . LEU A 1 85 ? 122.927 148.824 178.968 1.00 53.61 79 LEU A N 1
ATOM 601 C CA . LEU A 1 85 ? 121.557 148.396 179.223 1.00 53.61 79 LEU A CA 1
ATOM 602 C C . LEU A 1 85 ? 120.908 149.246 180.305 1.00 53.61 79 LEU A C 1
ATOM 603 O O . LEU A 1 85 ? 119.720 149.576 180.215 1.00 53.61 79 LEU A O 1
ATOM 608 N N . ALA A 1 86 ? 121.668 149.605 181.340 1.00 55.03 80 ALA A N 1
ATOM 609 C CA . ALA A 1 86 ? 121.147 150.525 182.344 1.00 55.03 80 ALA A CA 1
ATOM 610 C C . ALA A 1 86 ? 120.860 151.888 181.733 1.00 55.03 80 ALA A C 1
ATOM 611 O O . ALA A 1 86 ? 119.916 152.573 182.138 1.00 55.03 80 ALA A O 1
ATOM 613 N N . GLY A 1 87 ? 121.664 152.295 180.753 1.00 54.16 81 GLY A N 1
ATOM 614 C CA . GLY A 1 87 ? 121.432 153.575 180.107 1.00 54.16 81 GLY A CA 1
ATOM 615 C C . GLY A 1 87 ? 120.196 153.571 179.230 1.00 54.16 81 GLY A C 1
ATOM 616 O O . GLY A 1 87 ? 119.408 154.518 179.243 1.00 54.16 81 GLY A O 1
ATOM 617 N N . THR A 1 88 ? 120.007 152.504 178.453 1.00 55.20 82 THR A N 1
ATOM 618 C CA . THR A 1 88 ? 118.886 152.473 177.522 1.00 55.20 82 THR A CA 1
ATOM 619 C C . THR A 1 88 ? 117.551 152.297 178.225 1.00 55.20 82 THR A C 1
ATOM 620 O O . THR A 1 88 ? 116.510 152.573 177.622 1.00 55.20 82 THR A O 1
ATOM 624 N N . PHE A 1 89 ? 117.552 151.839 179.477 1.00 60.82 83 PHE A N 1
ATOM 625 C CA . PHE A 1 89 ? 116.313 151.788 180.244 1.00 60.82 83 PHE A CA 1
ATOM 626 C C . PHE A 1 89 ? 116.009 153.136 180.878 1.00 60.82 83 PHE A C 1
ATOM 627 O O . PHE A 1 89 ? 114.874 153.620 180.814 1.00 60.82 83 PHE A O 1
ATOM 635 N N . ALA A 1 90 ? 117.014 153.759 181.491 1.00 60.76 84 ALA A N 1
ATOM 636 C CA . ALA A 1 90 ? 116.843 155.051 182.149 1.00 60.76 84 ALA A CA 1
ATOM 637 C C . ALA A 1 90 ? 116.952 156.191 181.136 1.00 60.76 84 ALA A C 1
ATOM 638 O O . ALA A 1 90 ? 117.702 157.149 181.301 1.00 60.76 84 ALA A O 1
ATOM 640 N N . ALA A 1 91 ? 116.167 156.075 180.070 1.00 62.32 85 ALA A N 1
ATOM 641 C CA . ALA A 1 91 ? 116.047 157.144 179.090 1.00 62.32 85 ALA A CA 1
ATOM 642 C C . ALA A 1 91 ? 114.751 157.917 179.236 1.00 62.32 85 ALA A C 1
ATOM 643 O O . ALA A 1 91 ? 114.680 159.076 178.819 1.00 62.32 85 ALA A O 1
ATOM 645 N N . GLN A 1 92 ? 113.730 157.295 179.811 1.00 73.66 86 GLN A N 1
ATOM 646 C CA . GLN A 1 92 ? 112.497 157.975 180.162 1.00 73.66 86 GLN A CA 1
ATOM 647 C C . GLN A 1 92 ? 112.528 158.357 181.636 1.00 73.66 86 GLN A C 1
ATOM 648 O O . GLN A 1 92 ? 113.071 157.631 182.472 1.00 73.66 86 GLN A O 1
ATOM 654 N N . GLU A 1 93 ? 111.953 159.523 181.944 1.00 77.57 87 GLU A N 1
ATOM 655 C CA . GLU A 1 93 ? 112.038 160.064 183.298 1.00 77.57 87 GLU A CA 1
ATOM 656 C C . GLU A 1 93 ? 111.479 159.091 184.328 1.00 77.57 87 GLU A C 1
ATOM 657 O O . GLU A 1 93 ? 112.021 158.966 185.432 1.00 77.57 87 GLU A O 1
ATOM 663 N N . ASN A 1 94 ? 110.387 158.404 183.989 1.00 78.93 88 ASN A N 1
ATOM 664 C CA . ASN A 1 94 ? 109.767 157.477 184.929 1.00 78.93 88 ASN A CA 1
ATOM 665 C C . ASN A 1 94 ? 110.744 156.392 185.359 1.00 78.93 88 ASN A C 1
ATOM 666 O O . ASN A 1 94 ? 110.817 156.037 186.541 1.00 78.93 88 ASN A O 1
ATOM 671 N N . CYS A 1 95 ? 111.513 155.856 184.410 1.00 77.69 89 CYS A N 1
ATOM 672 C CA . CYS A 1 95 ? 112.428 154.768 184.735 1.00 77.69 89 CYS A CA 1
ATOM 673 C C . CYS A 1 95 ? 113.723 155.289 185.341 1.00 77.69 89 CYS A C 1
ATOM 674 O O . CYS A 1 95 ? 114.448 154.540 186.003 1.00 77.69 89 CYS A O 1
ATOM 677 N N . PHE A 1 96 ? 114.035 156.567 185.126 1.00 72.47 90 PHE A N 1
ATOM 678 C CA . PHE A 1 96 ? 115.266 157.112 185.686 1.00 72.47 90 PHE A CA 1
ATOM 679 C C . PHE A 1 96 ? 115.177 157.226 187.200 1.00 72.47 90 PHE A C 1
ATOM 680 O O . PHE A 1 96 ? 116.143 156.928 187.912 1.00 72.47 90 PHE A O 1
ATOM 688 N N . GLN A 1 97 ? 114.028 157.663 187.711 1.00 77.48 91 GLN A N 1
ATOM 689 C CA . GLN A 1 97 ? 113.846 157.766 189.152 1.00 77.48 91 GLN A CA 1
ATOM 690 C C . GLN A 1 97 ? 113.604 156.397 189.773 1.00 77.48 91 GLN A C 1
ATOM 691 O O . GLN A 1 97 ? 114.197 156.063 190.803 1.00 77.48 91 GLN A O 1
ATOM 697 N N . TYR A 1 98 ? 112.734 155.592 189.154 1.00 78.95 92 TYR A N 1
ATOM 698 C CA . TYR A 1 98 ? 112.450 154.256 189.666 1.00 78.95 92 TYR A CA 1
ATOM 699 C C . TYR A 1 98 ? 113.706 153.406 189.797 1.00 78.95 92 TYR A C 1
ATOM 700 O O . TYR A 1 98 ? 113.718 152.454 190.585 1.00 78.95 92 TYR A O 1
ATOM 709 N N . LEU A 1 99 ? 114.759 153.729 189.054 1.00 75.33 93 LEU A N 1
ATOM 710 C CA . LEU A 1 99 ? 116.016 152.999 189.114 1.00 75.33 93 LEU A CA 1
ATOM 711 C C . LEU A 1 99 ? 116.979 153.575 190.142 1.00 75.33 93 LEU A C 1
ATOM 712 O O . LEU A 1 99 ? 118.152 153.192 190.158 1.00 75.33 93 LEU A O 1
ATOM 717 N N . GLN A 1 100 ? 116.512 154.482 190.999 1.00 78.05 94 GLN A N 1
ATOM 718 C CA . GLN A 1 100 ? 117.363 155.123 191.992 1.00 78.05 94 GLN A CA 1
ATOM 719 C C . GLN A 1 100 ? 117.105 154.637 193.411 1.00 78.05 94 GLN A C 1
ATOM 720 O O . GLN A 1 100 ? 117.931 154.895 194.293 1.00 78.05 94 GLN A O 1
ATOM 726 N N . GLN A 1 101 ? 115.995 153.945 193.655 1.00 79.55 95 GLN A N 1
ATOM 727 C CA . GLN A 1 101 ? 115.696 153.459 194.996 1.00 79.55 95 GLN A CA 1
ATOM 728 C C . GLN A 1 101 ? 116.589 152.276 195.334 1.00 79.55 95 GLN A C 1
ATOM 729 O O . GLN A 1 101 ? 116.213 151.120 195.118 1.00 79.55 95 GLN A O 1
ATOM 735 N N . GLY A 1 102 ? 117.775 152.558 195.864 1.00 76.92 96 GLY A N 1
ATOM 736 C CA . GLY A 1 102 ? 118.738 151.522 196.170 1.00 76.92 96 GLY A CA 1
ATOM 737 C C . GLY A 1 102 ? 120.133 151.905 195.728 1.00 76.92 96 GLY A C 1
ATOM 738 O O . GLY A 1 102 ? 121.070 151.110 195.844 1.00 76.92 96 GLY A O 1
ATOM 739 N N . GLU A 1 103 ? 120.274 153.132 195.223 1.00 73.51 97 GLU A N 1
ATOM 740 C CA . GLU A 1 103 ? 121.536 153.643 194.688 1.00 73.51 97 GLU A CA 1
ATOM 741 C C . GLU A 1 103 ? 122.073 152.707 193.603 1.00 73.51 97 GLU A C 1
ATOM 742 O O . GLU A 1 103 ? 123.127 152.082 193.734 1.00 73.51 97 GLU A O 1
ATOM 748 N N . LEU A 1 104 ? 121.298 152.596 192.527 1.00 69.68 98 LEU A N 1
ATOM 749 C CA . LEU A 1 104 ? 121.705 151.790 191.384 1.00 69.68 98 LEU A CA 1
ATOM 750 C C . LEU A 1 104 ? 122.398 152.642 190.326 1.00 69.68 98 LEU A C 1
ATOM 751 O O . LEU A 1 104 ? 123.557 152.392 189.981 1.00 69.68 98 LEU A O 1
ATOM 756 N N . LEU A 1 105 ? 121.699 153.656 189.806 1.00 65.37 99 LEU A N 1
ATOM 757 C CA . LEU A 1 105 ? 122.307 154.503 188.780 1.00 65.37 99 LEU A CA 1
ATOM 758 C C . LEU A 1 105 ? 123.514 155.264 189.310 1.00 65.37 99 LEU A C 1
ATOM 759 O O . LEU A 1 105 ? 124.594 155.158 188.704 1.00 65.37 99 LEU A O 1
ATOM 764 N N . PRO A 1 106 ? 123.431 156.022 190.410 1.00 65.14 100 PRO A N 1
ATOM 765 C CA . PRO A 1 106 ? 124.641 156.677 190.930 1.00 65.14 100 PRO A CA 1
ATOM 766 C C . PRO A 1 106 ? 125.711 155.702 191.380 1.00 65.14 100 PRO A C 1
ATOM 767 O O . PRO A 1 106 ? 126.822 156.140 191.702 1.00 65.14 100 PRO A O 1
ATOM 771 N N . GLY A 1 107 ? 125.418 154.406 191.412 1.00 64.30 101 GLY A N 1
ATOM 772 C CA . GLY A 1 107 ? 126.409 153.416 191.774 1.00 64.30 101 GLY A CA 1
ATOM 773 C C . GLY A 1 107 ? 127.121 152.854 190.564 1.00 64.30 101 GLY A C 1
ATOM 774 O O . GLY A 1 107 ? 128.304 152.514 190.633 1.00 64.30 101 GLY A O 1
ATOM 775 N N . LEU A 1 108 ? 126.405 152.751 189.443 1.00 61.30 102 LEU A N 1
ATOM 776 C CA . LEU A 1 108 ? 127.014 152.222 188.229 1.00 61.30 102 LEU A CA 1
ATOM 777 C C . LEU A 1 108 ? 127.972 153.229 187.611 1.00 61.30 102 LEU A C 1
ATOM 778 O O . LEU A 1 108 ? 129.122 152.896 187.307 1.00 61.30 102 LEU A O 1
ATOM 783 N N . PHE A 1 109 ? 127.522 154.468 187.427 1.00 54.14 103 PHE A N 1
ATOM 784 C CA . PHE A 1 109 ? 128.339 155.521 186.840 1.00 54.14 103 PHE A CA 1
ATOM 785 C C . PHE A 1 109 ? 129.126 156.290 187.893 1.00 54.14 103 PHE A C 1
ATOM 786 O O . PHE A 1 109 ? 129.481 157.452 187.679 1.00 54.14 103 PHE A O 1
ATOM 794 N N . GLY A 1 110 ? 129.397 155.659 189.035 1.00 67.08 104 GLY A N 1
ATOM 795 C CA . GLY A 1 110 ? 130.193 156.263 190.081 1.00 67.08 104 GLY A CA 1
ATOM 796 C C . GLY A 1 110 ? 131.369 155.378 190.454 1.00 67.08 104 GLY A C 1
ATOM 797 O O . GLY A 1 110 ? 131.492 154.245 189.987 1.00 67.08 104 GLY A O 1
ATOM 798 N N . GLU A 1 111 ? 132.229 155.929 191.309 1.00 72.88 105 GLU A N 1
ATOM 799 C CA . GLU A 1 111 ? 133.423 155.202 191.728 1.00 72.88 105 GLU A CA 1
ATOM 800 C C . GLU A 1 111 ? 133.148 153.823 192.325 1.00 72.88 105 GLU A C 1
ATOM 801 O O . GLU A 1 111 ? 134.009 152.942 192.158 1.00 72.88 105 GLU A O 1
ATOM 807 N N . PRO A 1 112 ? 132.037 153.569 193.029 1.00 70.90 106 PRO A N 1
ATOM 808 C CA . PRO A 1 112 ? 131.747 152.181 193.429 1.00 70.90 106 PRO A CA 1
ATOM 809 C C . PRO A 1 112 ? 131.709 151.201 192.270 1.00 70.90 106 PRO A C 1
ATOM 810 O O . PRO A 1 112 ? 132.254 150.097 192.384 1.00 70.90 106 PRO A O 1
ATOM 814 N N . GLY A 1 113 ? 131.082 151.569 191.156 1.00 69.51 107 GLY A N 1
ATOM 815 C CA . GLY A 1 113 ? 130.905 150.664 190.045 1.00 69.51 107 GLY A CA 1
ATOM 816 C C . GLY A 1 113 ? 132.175 150.434 189.252 1.00 69.51 107 GLY A C 1
ATOM 817 O O . GLY A 1 113 ? 133.287 150.481 189.785 1.00 69.51 107 GLY A O 1
ATOM 818 N N . PRO A 1 114 ? 132.032 150.192 187.948 1.00 65.14 108 PRO A N 1
ATOM 819 C CA . PRO A 1 114 ? 133.192 149.805 187.134 1.00 65.14 108 PRO A CA 1
ATOM 820 C C . PRO A 1 114 ? 134.141 150.953 186.837 1.00 65.14 108 PRO A C 1
ATOM 821 O O . PRO A 1 114 ? 135.047 150.811 186.012 1.00 65.14 108 PRO A O 1
ATOM 825 N N . LEU A 1 115 ? 133.947 152.093 187.492 1.00 64.67 109 LEU A N 1
ATOM 826 C CA . LEU A 1 115 ? 134.828 153.233 187.285 1.00 64.67 109 LEU A CA 1
ATOM 827 C C . LEU A 1 115 ? 136.016 153.224 188.237 1.00 64.67 109 LEU A C 1
ATOM 828 O O . LEU A 1 115 ? 137.140 153.527 187.826 1.00 64.67 109 LEU A O 1
ATOM 833 N N . GLY A 1 116 ? 135.792 152.878 189.501 1.00 72.48 110 GLY A N 1
ATOM 834 C CA . GLY A 1 116 ? 136.850 152.922 190.492 1.00 72.48 110 GLY A CA 1
ATOM 835 C C . GLY A 1 116 ? 137.634 151.634 190.631 1.00 72.48 110 GLY A C 1
ATOM 836 O O . GLY A 1 116 ? 138.683 151.610 191.280 1.00 72.48 110 GLY A O 1
ATOM 837 N N . ARG A 1 117 ? 137.142 150.558 190.025 1.00 75.99 111 ARG A N 1
ATOM 838 C CA . ARG A 1 117 ? 137.797 149.266 190.144 1.00 75.99 111 ARG A CA 1
ATOM 839 C C . ARG A 1 117 ? 138.970 149.169 189.172 1.00 75.99 111 ARG A C 1
ATOM 840 O O . ARG A 1 117 ? 139.329 150.125 188.481 1.00 75.99 111 ARG A O 1
ATOM 848 N N . ALA A 1 118 ? 139.580 147.988 189.129 1.00 72.28 112 ALA A N 1
ATOM 849 C CA . ALA A 1 118 ? 140.661 147.716 188.185 1.00 72.28 112 ALA A CA 1
ATOM 850 C C . ALA A 1 118 ? 140.129 147.098 186.897 1.00 72.28 112 ALA A C 1
ATOM 851 O O . ALA A 1 118 ? 140.622 146.084 186.411 1.00 72.28 112 ALA A O 1
ATOM 853 N N . THR A 1 119 ? 139.113 147.737 186.326 1.00 61.80 113 THR A N 1
ATOM 854 C CA . THR A 1 119 ? 138.586 147.354 185.029 1.00 61.80 113 THR A CA 1
ATOM 855 C C . THR A 1 119 ? 138.544 148.527 184.068 1.00 61.80 113 THR A C 1
ATOM 856 O O . THR A 1 119 ? 138.333 148.317 182.869 1.00 61.80 113 THR A O 1
ATOM 860 N N . TRP A 1 120 ? 138.773 149.746 184.548 1.00 53.85 114 TRP A N 1
ATOM 861 C CA . TRP A 1 120 ? 138.833 150.926 183.701 1.00 53.85 114 TRP A CA 1
ATOM 862 C C . TRP A 1 120 ? 140.167 150.940 182.969 1.00 53.85 114 TRP A C 1
ATOM 863 O O . TRP A 1 120 ? 140.930 151.904 183.070 1.00 53.85 114 TRP A O 1
ATOM 874 N N . ALA A 1 121 ? 140.456 149.865 182.237 1.00 51.44 115 ALA A N 1
ATOM 875 C CA . ALA A 1 121 ? 141.698 149.753 181.487 1.00 51.44 115 ALA A CA 1
ATOM 876 C C . ALA A 1 121 ? 141.439 149.183 180.101 1.00 51.44 115 ALA A C 1
ATOM 877 O O . ALA A 1 121 ? 142.239 149.380 179.182 1.00 51.44 115 ALA A O 1
ATOM 879 N N . VAL A 1 122 ? 140.329 148.473 179.943 1.00 48.40 116 VAL A N 1
ATOM 880 C CA . VAL A 1 122 ? 139.969 147.851 178.673 1.00 48.40 116 VAL A CA 1
ATOM 881 C C . VAL A 1 122 ? 139.062 148.816 177.915 1.00 48.40 116 VAL A C 1
ATOM 882 O O . VAL A 1 122 ? 137.995 149.177 178.434 1.00 48.40 116 VAL A O 1
ATOM 886 N N . PRO A 1 123 ? 139.439 149.256 176.714 1.00 46.93 117 PRO A N 1
ATOM 887 C CA . PRO A 1 123 ? 138.628 150.260 176.010 1.00 46.93 117 PRO A CA 1
ATOM 888 C C . PRO A 1 123 ? 137.204 149.823 175.730 1.00 46.93 117 PRO A C 1
ATOM 889 O O . PRO A 1 123 ? 136.410 150.640 175.255 1.00 46.93 117 PRO A O 1
ATOM 893 N N . THR A 1 124 ? 136.849 148.569 176.006 1.00 46.46 118 THR A N 1
ATOM 894 C CA . THR A 1 124 ? 135.475 148.132 175.787 1.00 46.46 118 THR A CA 1
ATOM 895 C C . THR A 1 124 ? 134.547 148.667 176.872 1.00 46.46 118 THR A C 1
ATOM 896 O O . THR A 1 124 ? 133.413 149.067 176.587 1.00 46.46 118 THR A O 1
ATOM 900 N N . VAL A 1 125 ? 135.012 148.687 178.123 1.00 44.32 119 VAL A N 1
ATOM 901 C CA . VAL A 1 125 ? 134.184 149.189 179.217 1.00 44.32 119 VAL A CA 1
ATOM 902 C C . VAL A 1 125 ? 134.023 150.700 179.117 1.00 44.32 119 VAL A C 1
ATOM 903 O O . VAL A 1 125 ? 132.928 151.235 179.325 1.00 44.32 119 VAL A O 1
ATOM 907 N N . ARG A 1 126 ? 135.106 151.409 178.795 1.00 43.19 120 ARG A N 1
ATOM 908 C CA . ARG A 1 126 ? 135.035 152.858 178.642 1.00 43.19 120 ARG A CA 1
ATOM 909 C C . ARG A 1 126 ? 134.038 153.251 177.561 1.00 43.19 120 ARG A C 1
ATOM 910 O O . ARG A 1 126 ? 133.142 154.067 177.801 1.00 43.19 120 ARG A O 1
ATOM 918 N N . SER A 1 127 ? 134.181 152.688 176.359 1.00 40.22 121 SER A N 1
ATOM 919 C CA . SER A 1 127 ? 133.211 152.948 175.299 1.00 40.22 121 SER A CA 1
ATOM 920 C C . SER A 1 127 ? 131.800 152.583 175.731 1.00 40.22 121 SER A C 1
ATOM 921 O O . SER A 1 127 ? 130.823 153.122 175.202 1.00 40.22 121 SER A O 1
ATOM 924 N N . GLY A 1 128 ? 131.669 151.659 176.682 1.00 41.99 122 GLY A N 1
ATOM 925 C CA . GLY A 1 128 ? 130.350 151.322 177.188 1.00 41.99 122 GLY A CA 1
ATOM 926 C C . GLY A 1 128 ? 129.857 152.322 178.213 1.00 41.99 122 GLY A C 1
ATOM 927 O O . GLY A 1 128 ? 128.663 152.625 178.276 1.00 41.99 122 GLY A O 1
ATOM 928 N N . TRP A 1 129 ? 130.770 152.847 179.031 1.00 43.58 123 TRP A N 1
ATOM 929 C CA . TRP A 1 129 ? 130.410 153.889 179.985 1.00 43.58 123 TRP A CA 1
ATOM 930 C C . TRP A 1 129 ? 129.908 155.135 179.272 1.00 43.58 123 TRP A C 1
ATOM 931 O O . TRP A 1 129 ? 128.843 155.667 179.600 1.00 43.58 123 TRP A O 1
ATOM 942 N N . ILE A 1 130 ? 130.670 155.619 178.289 1.00 39.52 124 ILE A N 1
ATOM 943 C CA . ILE A 1 130 ? 130.277 156.817 177.554 1.00 39.52 124 ILE A CA 1
ATOM 944 C C . ILE A 1 130 ? 128.959 156.596 176.829 1.00 39.52 124 ILE A C 1
ATOM 945 O O . ILE A 1 130 ? 128.040 157.416 176.918 1.00 39.52 124 ILE A O 1
ATOM 950 N N . GLN A 1 131 ? 128.841 155.490 176.096 1.00 42.52 125 GLN A N 1
ATOM 951 C CA . GLN A 1 131 ? 127.595 155.217 175.390 1.00 42.52 125 GLN A CA 1
ATOM 952 C C . GLN A 1 131 ? 126.478 154.847 176.356 1.00 42.52 125 GLN A C 1
ATOM 953 O O . GLN A 1 131 ? 125.311 154.775 175.957 1.00 42.52 125 GLN A O 1
ATOM 959 N N . GLY A 1 132 ? 126.806 154.624 177.628 1.00 44.30 126 GLY A N 1
ATOM 960 C CA . GLY A 1 132 ? 125.761 154.454 178.622 1.00 44.30 126 GLY A CA 1
ATOM 961 C C . GLY A 1 132 ? 125.132 155.775 179.017 1.00 44.30 126 GLY A C 1
ATOM 962 O O . GLY A 1 132 ? 123.908 155.901 179.084 1.00 44.30 126 GLY A O 1
ATOM 963 N N . LEU A 1 133 ? 125.968 156.779 179.287 1.00 45.28 127 LEU A N 1
ATOM 964 C CA . LEU A 1 133 ? 125.469 158.115 179.600 1.00 45.28 127 LEU A CA 1
ATOM 965 C C . LEU A 1 133 ? 124.655 158.690 178.450 1.00 45.28 127 LEU A C 1
ATOM 966 O O . LEU A 1 133 ? 123.549 159.201 178.649 1.00 45.28 127 LEU A O 1
ATOM 971 N N . ARG A 1 134 ? 125.199 158.623 177.233 1.00 47.35 128 ARG A N 1
ATOM 972 C CA . ARG A 1 134 ? 124.565 159.267 176.087 1.00 47.35 128 ARG A CA 1
ATOM 973 C C . ARG A 1 134 ? 123.146 158.762 175.858 1.00 47.35 128 ARG A C 1
ATOM 974 O O . ARG A 1 134 ? 122.348 159.434 175.198 1.00 47.35 128 ARG A O 1
ATOM 982 N N . SER A 1 135 ? 122.804 157.598 176.408 1.00 50.62 129 SER A N 1
ATOM 983 C CA . SER A 1 135 ? 121.449 157.088 176.247 1.00 50.62 129 SER A CA 1
ATOM 984 C C . SER A 1 135 ? 120.508 157.686 177.284 1.00 50.62 129 SER A C 1
ATOM 985 O O . SER A 1 135 ? 119.323 157.900 177.003 1.00 50.62 129 SER A O 1
ATOM 988 N N . LEU A 1 136 ? 121.016 157.967 178.486 1.00 52.66 130 LEU A N 1
ATOM 989 C CA . LEU A 1 136 ? 120.161 158.469 179.553 1.00 52.66 130 LEU A CA 1
ATOM 990 C C . LEU A 1 136 ? 120.064 159.988 179.556 1.00 52.66 130 LEU A C 1
ATOM 991 O O . LEU A 1 136 ? 119.069 160.535 180.042 1.00 52.66 130 LEU A O 1
ATOM 996 N N . ALA A 1 137 ? 121.068 160.686 179.031 1.00 55.30 131 ALA A N 1
ATOM 997 C CA . ALA A 1 137 ? 121.083 162.148 179.058 1.00 55.30 131 ALA A CA 1
ATOM 998 C C . ALA A 1 137 ? 120.110 162.668 178.006 1.00 55.30 131 ALA A C 1
ATOM 999 O O . ALA A 1 137 ? 120.490 163.198 176.960 1.00 55.30 131 ALA A O 1
ATOM 1001 N N . GLN A 1 138 ? 118.815 162.513 178.296 1.00 61.53 132 GLN A N 1
ATOM 1002 C CA . GLN A 1 138 ? 117.785 162.976 177.374 1.00 61.53 132 GLN A CA 1
ATOM 1003 C C . GLN A 1 138 ? 116.625 163.669 178.083 1.00 61.53 132 GLN A C 1
ATOM 1004 O O . GLN A 1 138 ? 115.576 163.882 177.465 1.00 61.53 132 GLN A O 1
ATOM 1010 N N . HIS A 1 139 ? 116.776 164.023 179.355 1.00 66.41 133 HIS A N 1
ATOM 1011 C CA . HIS A 1 139 ? 115.699 164.647 180.109 1.00 66.41 133 HIS A CA 1
ATOM 1012 C C . HIS A 1 139 ? 116.310 165.420 181.270 1.00 66.41 133 HIS A C 1
ATOM 1013 O O . HIS A 1 139 ? 117.448 165.147 181.668 1.00 66.41 133 HIS A O 1
ATOM 1020 N N . PRO A 1 140 ? 115.581 166.393 181.831 1.00 69.22 134 PRO A N 1
ATOM 1021 C CA . PRO A 1 140 ? 116.195 167.281 182.833 1.00 69.22 134 PRO A CA 1
ATOM 1022 C C . PRO A 1 140 ? 116.579 166.595 184.131 1.00 69.22 134 PRO A C 1
ATOM 1023 O O . PRO A 1 140 ? 117.512 167.055 184.800 1.00 69.22 134 PRO A O 1
ATOM 1027 N N . SER A 1 141 ? 115.878 165.530 184.528 1.00 70.03 135 SER A N 1
ATOM 1028 C CA . SER A 1 141 ? 116.276 164.809 185.734 1.00 70.03 135 SER A CA 1
ATOM 1029 C C . SER A 1 141 ? 117.712 164.317 185.627 1.00 70.03 135 SER A C 1
ATOM 1030 O O . SER A 1 141 ? 118.497 164.459 186.570 1.00 70.03 135 SER A O 1
ATOM 1033 N N . ALA A 1 142 ? 118.076 163.743 184.479 1.00 69.41 136 ALA A N 1
ATOM 1034 C CA . ALA A 1 142 ? 119.445 163.281 184.283 1.00 69.41 136 ALA A CA 1
ATOM 1035 C C . ALA A 1 142 ? 120.424 164.441 184.201 1.00 69.41 136 ALA A C 1
ATOM 1036 O O . ALA A 1 142 ? 121.603 164.281 184.536 1.00 69.41 136 ALA A O 1
ATOM 1038 N N . LEU A 1 143 ? 119.962 165.607 183.747 1.00 70.07 137 LEU A N 1
ATOM 1039 C CA . LEU A 1 143 ? 120.832 166.775 183.658 1.00 70.07 137 LEU A CA 1
ATOM 1040 C C . LEU A 1 143 ? 121.404 167.135 185.023 1.00 70.07 137 LEU A C 1
ATOM 1041 O O . LEU A 1 143 ? 122.585 167.477 185.146 1.00 70.07 137 LEU A O 1
ATOM 1046 N N . ARG A 1 144 ? 120.575 167.059 186.066 1.00 72.50 138 ARG A N 1
ATOM 1047 C CA . ARG A 1 144 ? 121.055 167.367 187.408 1.00 72.50 138 ARG A CA 1
ATOM 1048 C C . ARG A 1 144 ? 121.991 166.281 187.917 1.00 72.50 138 ARG A C 1
ATOM 1049 O O . ARG A 1 144 ? 122.888 166.552 188.722 1.00 72.50 138 ARG A O 1
ATOM 1057 N N . PHE A 1 145 ? 121.799 165.043 187.457 1.00 70.25 139 PHE A N 1
ATOM 1058 C CA . PHE A 1 145 ? 122.662 163.950 187.893 1.00 70.25 139 PHE A CA 1
ATOM 1059 C C . PHE A 1 145 ? 124.079 164.126 187.364 1.00 70.25 139 PHE A C 1
ATOM 1060 O O . PHE A 1 145 ? 125.053 163.810 188.057 1.00 70.25 139 PHE A O 1
ATOM 1068 N N . LEU A 1 146 ? 124.216 164.642 186.143 1.00 69.92 140 LEU A N 1
ATOM 1069 C CA . LEU A 1 146 ? 125.537 164.813 185.555 1.00 69.92 140 LEU A CA 1
ATOM 1070 C C . LEU A 1 146 ? 126.297 165.982 186.162 1.00 69.92 140 LEU A C 1
ATOM 1071 O O . LEU A 1 146 ? 127.527 166.026 186.058 1.00 69.92 140 LEU A O 1
ATOM 1076 N N . ALA A 1 147 ? 125.600 166.925 186.794 1.00 74.96 141 ALA A N 1
ATOM 1077 C CA . ALA A 1 147 ? 126.255 168.134 187.278 1.00 74.96 141 ALA A CA 1
ATOM 1078 C C . ALA A 1 147 ? 126.831 167.956 188.680 1.00 74.96 141 ALA A C 1
ATOM 1079 O O . ALA A 1 147 ? 127.951 168.400 188.956 1.00 74.96 141 ALA A O 1
ATOM 1081 N N . ASP A 1 148 ? 126.086 167.314 189.581 1.00 80.34 142 ASP A N 1
ATOM 1082 C CA . ASP A 1 148 ? 126.446 167.362 190.995 1.00 80.34 142 ASP A CA 1
ATOM 1083 C C . ASP A 1 148 ? 127.531 166.347 191.352 1.00 80.34 142 ASP A C 1
ATOM 1084 O O . ASP A 1 148 ? 128.601 166.720 191.845 1.00 80.34 142 ASP A O 1
ATOM 1089 N N . HIS A 1 149 ? 127.277 165.056 191.112 1.00 78.97 143 HIS A N 1
ATOM 1090 C CA . HIS A 1 149 ? 128.204 164.023 191.565 1.00 78.97 143 HIS A CA 1
ATOM 1091 C C . HIS A 1 149 ? 129.549 164.125 190.865 1.00 78.97 143 HIS A C 1
ATOM 1092 O O . HIS A 1 149 ? 130.574 163.726 191.426 1.00 78.97 143 HIS A O 1
ATOM 1099 N N . GLY A 1 150 ? 129.562 164.645 189.646 1.00 72.07 144 GLY A N 1
ATOM 1100 C CA . GLY A 1 150 ? 130.789 164.808 188.903 1.00 72.07 144 GLY A CA 1
ATOM 1101 C C . GLY A 1 150 ? 130.974 163.729 187.861 1.00 72.07 144 GLY A C 1
ATOM 1102 O O . GLY A 1 150 ? 131.425 162.621 188.163 1.00 72.07 144 GLY A O 1
ATOM 1103 N N . ALA A 1 151 ? 130.619 164.052 186.625 1.00 61.30 145 ALA A N 1
ATOM 1104 C CA . ALA A 1 151 ? 130.949 163.232 185.471 1.00 61.30 145 ALA A CA 1
ATOM 1105 C C . ALA A 1 151 ? 131.514 164.042 184.323 1.00 61.30 145 ALA A C 1
ATOM 1106 O O . ALA A 1 151 ? 132.337 163.514 183.567 1.00 61.30 145 ALA A O 1
ATOM 1108 N N . VAL A 1 152 ? 131.108 165.304 184.172 1.00 57.34 146 VAL A N 1
ATOM 1109 C CA . VAL A 1 152 ? 131.732 166.193 183.202 1.00 57.34 146 VAL A CA 1
ATOM 1110 C C . VAL A 1 152 ? 133.228 166.297 183.459 1.00 57.34 146 VAL A C 1
ATOM 1111 O O . VAL A 1 152 ? 134.022 166.395 182.517 1.00 57.34 146 VAL A O 1
ATOM 1115 N N . ASP A 1 153 ? 133.640 166.259 184.727 1.00 57.73 147 ASP A N 1
ATOM 1116 C CA . ASP A 1 153 ? 135.066 166.267 185.034 1.00 57.73 147 ASP A CA 1
ATOM 1117 C C . ASP A 1 153 ? 135.726 164.960 184.618 1.00 57.73 147 ASP A C 1
ATOM 1118 O O . ASP A 1 153 ? 136.931 164.926 184.347 1.00 57.73 147 ASP A O 1
ATOM 1123 N N . THR A 1 154 ? 134.954 163.874 184.565 1.00 52.15 148 THR A N 1
ATOM 1124 C CA . THR A 1 154 ? 135.500 162.601 184.105 1.00 52.15 148 THR A CA 1
ATOM 1125 C C . THR A 1 154 ? 135.603 162.569 182.586 1.00 52.15 148 THR A C 1
ATOM 1126 O O . THR A 1 154 ? 136.615 162.120 182.035 1.00 52.15 148 THR A O 1
ATOM 1130 N N . ILE A 1 155 ? 134.565 163.047 181.896 1.00 48.32 149 ILE A N 1
ATOM 1131 C CA . ILE A 1 155 ? 134.579 163.096 180.437 1.00 48.32 149 ILE A CA 1
ATOM 1132 C C . ILE A 1 155 ? 135.775 163.895 179.935 1.00 48.32 149 ILE A C 1
ATOM 1133 O O . ILE A 1 155 ? 136.336 163.596 178.876 1.00 48.32 149 ILE A O 1
ATOM 1138 N N . PHE A 1 156 ? 136.186 164.920 180.684 1.00 52.89 150 PHE A N 1
ATOM 1139 C CA . PHE A 1 156 ? 137.354 165.699 180.287 1.00 52.89 150 PHE A CA 1
ATOM 1140 C C . PHE A 1 156 ? 138.604 164.834 180.246 1.00 52.89 150 PHE A C 1
ATOM 1141 O O . PHE A 1 156 ? 139.515 165.083 179.449 1.00 52.89 150 PHE A O 1
ATOM 1149 N N . SER A 1 157 ? 138.669 163.812 181.099 1.00 51.11 151 SER A N 1
ATOM 1150 C CA . SER A 1 157 ? 139.833 162.936 181.101 1.00 51.11 151 SER A CA 1
ATOM 1151 C C . SER A 1 157 ? 139.712 161.862 180.029 1.00 51.11 151 SER A C 1
ATOM 1152 O O . SER A 1 157 ? 140.724 161.354 179.534 1.00 51.11 151 SER A O 1
ATOM 1155 N N . LEU A 1 158 ? 138.482 161.505 179.656 1.00 46.74 152 LEU A N 1
ATOM 1156 C CA . LEU A 1 158 ? 138.289 160.537 178.587 1.00 46.74 152 LEU A CA 1
ATOM 1157 C C . LEU A 1 158 ? 138.534 161.140 177.217 1.00 46.74 152 LEU A C 1
ATOM 1158 O O . LEU A 1 158 ? 138.848 160.404 176.278 1.00 46.74 152 LEU A O 1
ATOM 1163 N N . GLN A 1 159 ? 138.401 162.452 177.077 1.00 47.73 153 GLN A N 1
ATOM 1164 C CA . GLN A 1 159 ? 138.707 163.115 175.814 1.00 47.73 153 GLN A CA 1
ATOM 1165 C C . GLN A 1 159 ? 140.196 163.395 175.676 1.00 47.73 153 GLN A C 1
ATOM 1166 O O . GLN A 1 159 ? 140.613 164.477 175.263 1.00 47.73 153 GLN A O 1
ATOM 1172 N N . GLY A 1 160 ? 141.020 162.420 176.033 1.00 49.52 154 GLY A N 1
ATOM 1173 C CA . GLY A 1 160 ? 142.448 162.478 175.818 1.00 49.52 154 GLY A CA 1
ATOM 1174 C C . GLY A 1 160 ? 142.979 161.080 175.620 1.00 49.52 154 GLY A C 1
ATOM 1175 O O . GLY A 1 160 ? 144.191 160.854 175.562 1.00 49.52 154 GLY A O 1
ATOM 1176 N N . ASP A 1 161 ? 142.053 160.132 175.526 1.00 51.27 155 ASP A N 1
ATOM 1177 C CA . ASP A 1 161 ? 142.382 158.720 175.595 1.00 51.27 155 ASP A CA 1
ATOM 1178 C C . ASP A 1 161 ? 143.290 158.308 174.443 1.00 51.27 155 ASP A C 1
ATOM 1179 O O . ASP A 1 161 ? 143.431 159.008 173.438 1.00 51.27 155 ASP A O 1
ATOM 1184 N N . SER A 1 162 ? 143.910 157.144 174.607 1.00 52.11 156 SER A N 1
ATOM 1185 C CA . SER A 1 162 ? 144.760 156.557 173.585 1.00 52.11 156 SER A CA 1
ATOM 1186 C C . SER A 1 162 ? 143.974 155.759 172.562 1.00 52.11 156 SER A C 1
ATOM 1187 O O . SER A 1 162 ? 144.582 155.145 171.682 1.00 52.11 156 SER A O 1
ATOM 1190 N N . SER A 1 163 ? 142.649 155.758 172.652 1.00 46.13 157 SER A N 1
ATOM 1191 C CA . SER A 1 163 ? 141.794 155.026 171.728 1.00 46.13 157 SER A CA 1
ATOM 1192 C C . SER A 1 163 ? 140.912 156.021 170.995 1.00 46.13 157 SER A C 1
ATOM 1193 O O . SER A 1 163 ? 140.076 156.685 171.615 1.00 46.13 157 SER A O 1
ATOM 1196 N N . LEU A 1 164 ? 141.103 156.127 169.678 1.00 42.63 158 LEU A N 1
ATOM 1197 C CA . LEU A 1 164 ? 140.297 157.046 168.882 1.00 42.63 158 LEU A CA 1
ATOM 1198 C C . LEU A 1 164 ? 138.815 156.720 168.975 1.00 42.63 158 LEU A C 1
ATOM 1199 O O . LEU A 1 164 ? 137.974 157.598 168.768 1.00 42.63 158 LEU A O 1
ATOM 1204 N N . PHE A 1 165 ? 138.475 155.470 169.285 1.00 43.17 159 PHE A N 1
ATOM 1205 C CA . PHE A 1 165 ? 137.072 155.094 169.396 1.00 43.17 159 PHE A CA 1
ATOM 1206 C C . PHE A 1 165 ? 136.437 155.695 170.644 1.00 43.17 159 PHE A C 1
ATOM 1207 O O . PHE A 1 165 ? 135.266 156.089 170.623 1.00 43.17 159 PHE A O 1
ATOM 1215 N N . VAL A 1 166 ? 137.189 155.761 171.741 1.00 41.35 160 VAL A N 1
ATOM 1216 C CA . VAL A 1 166 ? 136.681 156.358 172.970 1.00 41.35 160 VAL A CA 1
ATOM 1217 C C . VAL A 1 166 ? 136.803 157.873 172.921 1.00 41.35 160 VAL A C 1
ATOM 1218 O O . VAL A 1 166 ? 135.840 158.597 173.191 1.00 41.35 160 VAL A O 1
ATOM 1222 N N . ALA A 1 167 ? 137.996 158.368 172.585 1.00 39.69 161 ALA A N 1
ATOM 1223 C CA . ALA A 1 167 ? 138.263 159.801 172.631 1.00 39.69 161 ALA A CA 1
ATOM 1224 C C . ALA A 1 167 ? 137.284 160.592 171.775 1.00 39.69 161 ALA A C 1
ATOM 1225 O O . ALA A 1 167 ? 136.901 161.709 172.136 1.00 39.69 161 ALA A O 1
ATOM 1227 N N . SER A 1 168 ? 136.866 160.038 170.638 1.00 39.36 162 SER A N 1
ATOM 1228 C CA . SER A 1 168 ? 135.989 160.798 169.755 1.00 39.36 162 SER A CA 1
ATOM 1229 C C . SER A 1 168 ? 134.531 160.656 170.154 1.00 39.36 162 SER A C 1
ATOM 1230 O O . SER A 1 168 ? 133.704 161.487 169.770 1.00 39.36 162 SER A O 1
ATOM 1233 N N . ALA A 1 169 ? 134.189 159.613 170.908 1.00 38.71 163 ALA A N 1
ATOM 1234 C CA . ALA A 1 169 ? 132.826 159.489 171.402 1.00 38.71 163 ALA A CA 1
ATOM 1235 C C . ALA A 1 169 ? 132.590 160.341 172.636 1.00 38.71 163 ALA A C 1
ATOM 1236 O O . ALA A 1 169 ? 131.439 160.665 172.939 1.00 38.71 163 ALA A O 1
ATOM 1238 N N . ALA A 1 170 ? 133.652 160.708 173.353 1.00 38.54 164 ALA A N 1
ATOM 1239 C CA . ALA A 1 170 ? 133.503 161.630 174.470 1.00 38.54 164 ALA A CA 1
ATOM 1240 C C . ALA A 1 170 ? 133.173 163.032 173.981 1.00 38.54 164 ALA A C 1
ATOM 1241 O O . ALA A 1 170 ? 132.248 163.670 174.492 1.00 38.54 164 ALA A O 1
ATOM 1243 N N . SER A 1 171 ? 133.915 163.528 172.988 1.00 40.80 165 SER A N 1
ATOM 1244 C CA . SER A 1 171 ? 133.616 164.836 172.419 1.00 40.80 165 SER A CA 1
ATOM 1245 C C . SER A 1 171 ? 132.236 164.883 171.783 1.00 40.80 165 SER A C 1
ATOM 1246 O O . SER A 1 171 ? 131.688 165.972 171.600 1.00 40.80 165 SER A O 1
ATOM 1249 N N . GLN A 1 172 ? 131.664 163.735 171.435 1.00 44.92 166 GLN A N 1
ATOM 1250 C CA . GLN A 1 172 ? 130.286 163.703 170.975 1.00 44.92 166 GLN A CA 1
ATOM 1251 C C . GLN A 1 172 ? 129.293 163.679 172.123 1.00 44.92 166 GLN A C 1
ATOM 1252 O O . GLN A 1 172 ? 128.084 163.708 171.875 1.00 44.92 166 GLN A O 1
ATOM 1258 N N . LEU A 1 173 ? 129.771 163.621 173.365 1.00 43.61 167 LEU A N 1
ATOM 1259 C CA . LEU A 1 173 ? 128.905 163.642 174.536 1.00 43.61 167 LEU A CA 1
ATOM 1260 C C . LEU A 1 173 ? 128.873 165.016 175.185 1.00 43.61 167 LEU A C 1
ATOM 1261 O O . LEU A 1 173 ? 127.811 165.462 175.629 1.00 43.61 167 LEU A O 1
ATOM 1266 N N . LEU A 1 174 ? 130.022 165.691 175.255 1.00 43.89 168 LEU A N 1
ATOM 1267 C CA . LEU A 1 174 ? 130.026 167.090 175.661 1.00 43.89 168 LEU A CA 1
ATOM 1268 C C . LEU A 1 174 ? 129.058 167.906 174.818 1.00 43.89 168 LEU A C 1
ATOM 1269 O O . LEU A 1 174 ? 128.315 168.738 175.347 1.00 43.89 168 LEU A O 1
ATOM 1274 N N . VAL A 1 175 ? 129.044 167.674 173.505 1.00 46.36 169 VAL A N 1
ATOM 1275 C CA . VAL A 1 175 ? 128.150 168.430 172.637 1.00 46.36 169 VAL A CA 1
ATOM 1276 C C . VAL A 1 175 ? 126.699 168.075 172.920 1.00 46.36 169 VAL A C 1
ATOM 1277 O O . VAL A 1 175 ? 125.808 168.920 172.781 1.00 46.36 169 VAL A O 1
ATOM 1281 N N . HIS A 1 176 ? 126.433 166.841 173.342 1.00 49.50 170 HIS A N 1
ATOM 1282 C CA . HIS A 1 176 ? 125.062 166.469 173.670 1.00 49.50 170 HIS A CA 1
ATOM 1283 C C . HIS A 1 176 ? 124.660 167.007 175.037 1.00 49.50 170 HIS A C 1
ATOM 1284 O O . HIS A 1 176 ? 123.516 167.433 175.231 1.00 49.50 170 HIS A O 1
ATOM 1291 N N . VAL A 1 177 ? 125.588 166.998 175.994 1.00 50.19 171 VAL A N 1
ATOM 1292 C CA . VAL A 1 177 ? 125.309 167.556 177.313 1.00 50.19 171 VAL A CA 1
ATOM 1293 C C . VAL A 1 177 ? 125.140 169.066 177.225 1.00 50.19 171 VAL A C 1
ATOM 1294 O O . VAL A 1 177 ? 124.220 169.640 177.817 1.00 50.19 171 VAL A O 1
ATOM 1298 N N . LEU A 1 178 ? 126.031 169.730 176.485 1.00 57.11 172 LEU A N 1
ATOM 1299 C CA . LEU A 1 178 ? 125.985 171.184 176.370 1.00 57.11 172 LEU A CA 1
ATOM 1300 C C . LEU A 1 178 ? 124.654 171.652 175.799 1.00 57.11 172 LEU A C 1
ATOM 1301 O O . LEU A 1 178 ? 123.977 172.498 176.392 1.00 57.11 172 LEU A O 1
ATOM 1306 N N . ALA A 1 179 ? 124.260 171.115 174.645 1.00 58.25 173 ALA A N 1
ATOM 1307 C CA . ALA A 1 179 ? 123.050 171.601 173.993 1.00 58.25 173 ALA A CA 1
ATOM 1308 C C . ALA A 1 179 ? 121.803 171.243 174.788 1.00 58.25 173 ALA A C 1
ATOM 1309 O O . ALA A 1 179 ? 120.772 171.910 174.665 1.00 58.25 173 ALA A O 1
ATOM 1311 N N . LEU A 1 180 ? 121.872 170.193 175.608 1.00 62.71 174 LEU A N 1
ATOM 1312 C CA . LEU A 1 180 ? 120.726 169.851 176.443 1.00 62.71 174 LEU A CA 1
ATOM 1313 C C . LEU A 1 180 ? 120.636 170.752 177.663 1.00 62.71 174 LEU A C 1
ATOM 1314 O O . LEU A 1 180 ? 119.531 171.059 178.124 1.00 62.71 174 LEU A O 1
ATOM 1319 N N . SER A 1 181 ? 121.782 171.174 178.200 1.00 66.77 175 SER A N 1
ATOM 1320 C CA . SER A 1 181 ? 121.791 172.074 179.346 1.00 66.77 175 SER A CA 1
ATOM 1321 C C . SER A 1 181 ? 120.991 173.340 179.078 1.00 66.77 175 SER A C 1
ATOM 1322 O O . SER A 1 181 ? 120.407 173.912 180.004 1.00 66.77 175 SER A O 1
ATOM 1325 N N . MET A 1 182 ? 120.941 173.789 177.826 1.00 72.29 176 MET A N 1
ATOM 1326 C CA . MET A 1 182 ? 120.271 175.034 177.456 1.00 72.29 176 MET A CA 1
ATOM 1327 C C . MET A 1 182 ? 119.168 174.726 176.452 1.00 72.29 176 MET A C 1
ATOM 1328 O O . MET A 1 182 ? 119.371 174.835 175.241 1.00 72.29 176 MET A O 1
ATOM 1333 N N . ARG A 1 183 ? 117.996 174.365 176.967 1.00 75.49 177 ARG A N 1
ATOM 1334 C CA . ARG A 1 183 ? 116.773 174.256 176.174 1.00 75.49 177 ARG A CA 1
ATOM 1335 C C . ARG A 1 183 ? 115.601 173.925 177.089 1.00 75.49 177 ARG A C 1
ATOM 1336 O O . ARG A 1 183 ? 115.651 174.186 178.291 1.00 75.49 177 ARG A O 1
ATOM 1344 N N . TRP A 1 197 ? 124.375 181.744 182.162 1.00 78.95 191 TRP A N 1
ATOM 1345 C CA . TRP A 1 197 ? 124.407 180.388 181.630 1.00 78.95 191 TRP A CA 1
ATOM 1346 C C . TRP A 1 197 ? 124.016 179.377 182.701 1.00 78.95 191 TRP A C 1
ATOM 1347 O O . TRP A 1 197 ? 124.247 179.605 183.887 1.00 78.95 191 TRP A O 1
ATOM 1358 N N . PRO A 1 198 ? 123.417 178.265 182.283 1.00 74.83 192 PRO A N 1
ATOM 1359 C CA . PRO A 1 198 ? 123.053 177.215 183.239 1.00 74.83 192 PRO A CA 1
ATOM 1360 C C . PRO A 1 198 ? 124.279 176.590 183.887 1.00 74.83 192 PRO A C 1
ATOM 1361 O O . PRO A 1 198 ? 125.427 176.935 183.602 1.00 74.83 192 PRO A O 1
ATOM 1365 N N . ALA A 1 199 ? 124.012 175.641 184.786 1.00 79.75 193 ALA A N 1
ATOM 1366 C CA . ALA A 1 199 ? 125.077 175.052 185.592 1.00 79.75 193 ALA A CA 1
ATOM 1367 C C . ALA A 1 199 ? 126.060 174.265 184.733 1.00 79.75 193 ALA A C 1
ATOM 1368 O O . ALA A 1 199 ? 127.261 174.555 184.727 1.00 79.75 193 ALA A O 1
ATOM 1370 N N . CYS A 1 200 ? 125.568 173.258 184.008 1.00 76.54 194 CYS A N 1
ATOM 1371 C CA . CYS A 1 200 ? 126.453 172.410 183.213 1.00 76.54 194 CYS A CA 1
ATOM 1372 C C . CYS A 1 200 ? 127.172 173.212 182.135 1.00 76.54 194 CYS A C 1
ATOM 1373 O O . CYS A 1 200 ? 128.395 173.110 181.983 1.00 76.54 194 CYS A O 1
ATOM 1376 N N . ALA A 1 201 ? 126.422 174.013 181.376 1.00 74.60 195 ALA A N 1
ATOM 1377 C CA . ALA A 1 201 ? 126.985 174.692 180.214 1.00 74.60 195 ALA A CA 1
ATOM 1378 C C . ALA A 1 201 ? 128.168 175.572 180.591 1.00 74.60 195 ALA A C 1
ATOM 1379 O O . ALA A 1 201 ? 129.165 175.624 179.863 1.00 74.60 195 ALA A O 1
ATOM 1381 N N . GLN A 1 202 ? 128.083 176.266 181.725 1.00 75.63 196 GLN A N 1
ATOM 1382 C CA . GLN A 1 202 ? 129.114 177.240 182.069 1.00 75.63 196 GLN A CA 1
ATOM 1383 C C . GLN A 1 202 ? 130.459 176.567 182.313 1.00 75.63 196 GLN A C 1
ATOM 1384 O O . GLN A 1 202 ? 131.514 177.139 182.019 1.00 75.63 196 GLN A O 1
ATOM 1390 N N . LYS A 1 203 ? 130.443 175.347 182.852 1.00 70.90 197 LYS A N 1
ATOM 1391 C CA . LYS A 1 203 ? 131.699 174.649 183.107 1.00 70.90 197 LYS A CA 1
ATOM 1392 C C . LYS A 1 203 ? 132.302 174.115 181.816 1.00 70.90 197 LYS A C 1
ATOM 1393 O O . LYS A 1 203 ? 133.527 174.120 181.646 1.00 70.90 197 LYS A O 1
ATOM 1399 N N . ILE A 1 204 ? 131.457 173.649 180.895 1.00 67.49 198 ILE A N 1
ATOM 1400 C CA . ILE A 1 204 ? 131.952 173.094 179.637 1.00 67.49 198 ILE A CA 1
ATOM 1401 C C . ILE A 1 204 ? 132.643 174.173 178.813 1.00 67.49 198 ILE A C 1
ATOM 1402 O O . ILE A 1 204 ? 133.807 174.031 178.423 1.00 67.49 198 ILE A O 1
ATOM 1407 N N . MET A 1 205 ? 131.931 175.268 178.533 1.00 72.58 199 MET A N 1
ATOM 1408 C CA . MET A 1 205 ? 132.500 176.338 177.721 1.00 72.58 199 MET A CA 1
ATOM 1409 C C . MET A 1 205 ? 133.759 176.920 178.345 1.00 72.58 199 MET A C 1
ATOM 1410 O O . MET A 1 205 ? 134.581 177.512 177.639 1.00 72.58 199 MET A O 1
ATOM 1415 N N . ASP A 1 206 ? 133.928 176.769 179.657 1.00 69.35 200 ASP A N 1
ATOM 1416 C CA . ASP A 1 206 ? 135.144 177.253 180.298 1.00 69.35 200 ASP A CA 1
ATOM 1417 C C . ASP A 1 206 ? 136.329 176.358 179.960 1.00 69.35 200 ASP A C 1
ATOM 1418 O O . ASP A 1 206 ? 137.427 176.844 179.671 1.00 69.35 200 ASP A O 1
ATOM 1423 N N . HIS A 1 207 ? 136.121 175.041 179.990 1.00 64.19 201 HIS A N 1
ATOM 1424 C CA . HIS A 1 207 ? 137.211 174.114 179.709 1.00 64.19 201 HIS A CA 1
ATOM 1425 C C . HIS A 1 207 ? 137.615 174.168 178.242 1.00 64.19 201 HIS A C 1
ATOM 1426 O O . HIS A 1 207 ? 138.805 174.104 177.916 1.00 64.19 201 HIS A O 1
ATOM 1433 N N . VAL A 1 208 ? 136.635 174.277 177.342 1.00 63.96 202 VAL A N 1
ATOM 1434 C CA . VAL A 1 208 ? 136.935 174.463 175.925 1.00 63.96 202 VAL A CA 1
ATOM 1435 C C . VAL A 1 208 ? 137.739 175.740 175.719 1.00 63.96 202 VAL A C 1
ATOM 1436 O O . VAL A 1 208 ? 138.834 175.722 175.147 1.00 63.96 202 VAL A O 1
ATOM 1440 N N . GLU A 1 209 ? 137.200 176.868 176.187 1.00 67.74 203 GLU A N 1
ATOM 1441 C CA . GLU A 1 209 ? 137.887 178.149 176.060 1.00 67.74 203 GLU A CA 1
ATOM 1442 C C . GLU A 1 209 ? 139.272 178.117 176.693 1.00 67.74 203 GLU A C 1
ATOM 1443 O O . GLU A 1 209 ? 140.168 178.848 176.259 1.00 67.74 203 GLU A O 1
ATOM 1449 N N . GLU A 1 210 ? 139.473 177.277 177.710 1.00 68.09 204 GLU A N 1
ATOM 1450 C CA . GLU A 1 210 ? 140.798 177.155 178.305 1.00 68.09 204 GLU A CA 1
ATOM 1451 C C . GLU A 1 210 ? 141.692 176.236 177.485 1.00 68.09 204 GLU A C 1
ATOM 1452 O O . GLU A 1 210 ? 142.919 176.285 177.615 1.00 68.09 204 GLU A O 1
ATOM 1458 N N . SER A 1 211 ? 141.101 175.407 176.623 1.00 67.67 205 SER A N 1
ATOM 1459 C CA . SER A 1 211 ? 141.904 174.497 175.815 1.00 67.67 205 SER A CA 1
ATOM 1460 C C . SER A 1 211 ? 142.445 175.181 174.568 1.00 67.67 205 SER A C 1
ATOM 1461 O O . SER A 1 211 ? 143.551 174.860 174.123 1.00 67.67 205 SER A O 1
ATOM 1464 N N . LEU A 1 212 ? 141.684 176.110 173.986 1.00 67.17 206 LEU A N 1
ATOM 1465 C CA . LEU A 1 212 ? 142.170 176.837 172.818 1.00 67.17 206 LEU A CA 1
ATOM 1466 C C . LEU A 1 212 ? 143.462 177.583 173.116 1.00 67.17 206 LEU A C 1
ATOM 1467 O O . LEU A 1 212 ? 144.278 177.797 172.213 1.00 67.17 206 LEU A O 1
ATOM 1472 N N . CYS A 1 213 ? 143.669 177.983 174.370 1.00 73.27 207 CYS A N 1
ATOM 1473 C CA . CYS A 1 213 ? 144.864 178.701 174.786 1.00 73.27 207 CYS A CA 1
ATOM 1474 C C . CYS A 1 213 ? 145.972 177.766 175.253 1.00 73.27 207 CYS A C 1
ATOM 1475 O O . CYS A 1 213 ? 146.892 178.206 175.949 1.00 73.27 207 CYS A O 1
ATOM 1478 N N . SER A 1 214 ? 145.907 176.490 174.883 1.00 72.65 208 SER A N 1
ATOM 1479 C CA . SER A 1 214 ? 146.908 175.533 175.325 1.00 72.65 208 SER A CA 1
ATOM 1480 C C . SER A 1 214 ? 148.221 175.754 174.579 1.00 72.65 208 SER A C 1
ATOM 1481 O O . SER A 1 214 ? 148.377 176.688 173.788 1.00 72.65 208 SER A O 1
ATOM 1484 N N . ALA A 1 215 ? 149.180 174.871 174.845 1.00 74.58 209 ALA A N 1
ATOM 1485 C CA . ALA A 1 215 ? 150.483 174.924 174.207 1.00 74.58 209 ALA A CA 1
ATOM 1486 C C . ALA A 1 215 ? 150.804 173.686 173.387 1.00 74.58 209 ALA A C 1
ATOM 1487 O O . ALA A 1 215 ? 151.641 173.769 172.481 1.00 74.58 209 ALA A O 1
ATOM 1489 N N . ALA A 1 216 ? 150.174 172.552 173.671 1.00 72.34 210 ALA A N 1
ATOM 1490 C CA . ALA A 1 216 ? 150.362 171.335 172.900 1.00 72.34 210 ALA A CA 1
ATOM 1491 C C . ALA A 1 216 ? 149.199 171.152 171.936 1.00 72.34 210 ALA A C 1
ATOM 1492 O O . ALA A 1 216 ? 148.074 171.580 172.205 1.00 72.34 210 ALA A O 1
ATOM 1494 N N . THR A 1 217 ? 149.484 170.509 170.809 1.00 67.88 211 THR A N 1
ATOM 1495 C CA . THR A 1 217 ? 148.496 170.323 169.754 1.00 67.88 211 THR A CA 1
ATOM 1496 C C . THR A 1 217 ? 147.296 169.471 170.172 1.00 67.88 211 THR A C 1
ATOM 1497 O O . THR A 1 217 ? 146.165 169.834 169.825 1.00 67.88 211 THR A O 1
ATOM 1501 N N . PRO A 1 218 ? 147.463 168.345 170.888 1.00 65.08 212 PRO A N 1
ATOM 1502 C CA . PRO A 1 218 ? 146.289 167.488 171.128 1.00 65.08 212 PRO A CA 1
ATOM 1503 C C . PRO A 1 218 ? 145.184 168.179 171.903 1.00 65.08 212 PRO A C 1
ATOM 1504 O O . PRO A 1 218 ? 144.003 167.908 171.659 1.00 65.08 212 PRO A O 1
ATOM 1508 N N . LYS A 1 219 ? 145.535 169.073 172.828 1.00 62.82 213 LYS A N 1
ATOM 1509 C CA . LYS A 1 219 ? 144.515 169.789 173.585 1.00 62.82 213 LYS A CA 1
ATOM 1510 C C . LYS A 1 219 ? 143.738 170.743 172.689 1.00 62.82 213 LYS A C 1
ATOM 1511 O O . LYS A 1 219 ? 142.516 170.873 172.813 1.00 62.82 213 LYS A O 1
ATOM 1517 N N . VAL A 1 220 ? 144.435 171.422 171.775 1.00 61.75 214 VAL A N 1
ATOM 1518 C CA . VAL A 1 220 ? 143.765 172.339 170.858 1.00 61.75 214 VAL A CA 1
ATOM 1519 C C . VAL A 1 220 ? 142.843 171.576 169.919 1.00 61.75 214 VAL A C 1
ATOM 1520 O O . VAL A 1 220 ? 141.726 172.018 169.625 1.00 61.75 214 VAL A O 1
ATOM 1524 N N . THR A 1 221 ? 143.291 170.416 169.437 1.00 56.77 215 THR A N 1
ATOM 1525 C CA . THR A 1 221 ? 142.466 169.620 168.535 1.00 56.77 215 THR A CA 1
ATOM 1526 C C . THR A 1 221 ? 141.213 169.110 169.234 1.00 56.77 215 THR A C 1
ATOM 1527 O O . THR A 1 221 ? 140.160 168.962 168.605 1.00 56.77 215 THR A O 1
ATOM 1531 N N . GLN A 1 222 ? 141.304 168.836 170.536 1.00 58.29 216 GLN A N 1
ATOM 1532 C CA . GLN A 1 222 ? 140.133 168.372 171.272 1.00 58.29 216 GLN A CA 1
ATOM 1533 C C . GLN A 1 222 ? 139.089 169.474 171.382 1.00 58.29 216 GLN A C 1
ATOM 1534 O O . GLN A 1 222 ? 137.883 169.210 171.344 1.00 58.29 216 GLN A O 1
ATOM 1540 N N . ALA A 1 223 ? 139.537 170.723 171.512 1.00 54.09 217 ALA A N 1
ATOM 1541 C CA . ALA A 1 223 ? 138.600 171.838 171.590 1.00 54.09 217 ALA A CA 1
ATOM 1542 C C . ALA A 1 223 ? 137.955 172.115 170.239 1.00 54.09 217 ALA A C 1
ATOM 1543 O O . ALA A 1 223 ? 136.730 172.252 170.145 1.00 54.09 217 ALA A O 1
ATOM 1545 N N . LEU A 1 224 ? 138.764 172.201 169.179 1.00 51.48 218 LEU A N 1
ATOM 1546 C CA . LEU A 1 224 ? 138.240 172.565 167.865 1.00 51.48 218 LEU A CA 1
ATOM 1547 C C . LEU A 1 224 ? 137.283 171.517 167.315 1.00 51.48 218 LEU A C 1
ATOM 1548 O O . LEU A 1 224 ? 136.605 171.768 166.315 1.00 51.48 218 LEU A O 1
ATOM 1553 N N . ASN A 1 225 ? 137.217 170.339 167.937 1.00 50.95 219 ASN A N 1
ATOM 1554 C CA . ASN A 1 225 ? 136.288 169.321 167.465 1.00 50.95 219 ASN A CA 1
ATOM 1555 C C . ASN A 1 225 ? 134.972 169.382 168.226 1.00 50.95 219 ASN A C 1
ATOM 1556 O O . ASN A 1 225 ? 133.938 168.929 167.724 1.00 50.95 219 ASN A O 1
ATOM 1561 N N . VAL A 1 226 ? 134.989 169.935 169.439 1.00 49.30 220 VAL A N 1
ATOM 1562 C CA . VAL A 1 226 ? 133.739 170.196 170.144 1.00 49.30 220 VAL A CA 1
ATOM 1563 C C . VAL A 1 226 ? 133.028 171.387 169.521 1.00 49.30 220 VAL A C 1
ATOM 1564 O O . VAL A 1 226 ? 131.795 171.421 169.434 1.00 49.30 220 VAL A O 1
ATOM 1568 N N . LEU A 1 227 ? 133.797 172.380 169.068 1.00 51.19 221 LEU A N 1
ATOM 1569 C CA . LEU A 1 227 ? 133.206 173.558 168.443 1.00 51.19 221 LEU A CA 1
ATOM 1570 C C . LEU A 1 227 ? 132.633 173.229 167.072 1.00 51.19 221 LEU A C 1
ATOM 1571 O O . LEU A 1 227 ? 131.573 173.742 166.699 1.00 51.19 221 LEU A O 1
ATOM 1576 N N . THR A 1 228 ? 133.322 172.382 166.306 1.00 49.49 222 THR A N 1
ATOM 1577 C CA . THR A 1 228 ? 132.869 172.067 164.956 1.00 49.49 222 THR A CA 1
ATOM 1578 C C . THR A 1 228 ? 131.501 171.403 164.970 1.00 49.49 222 THR A C 1
ATOM 1579 O O . THR A 1 228 ? 130.701 171.598 164.050 1.00 49.49 222 THR A O 1
ATOM 1583 N N . THR A 1 229 ? 131.213 170.614 166.004 1.00 51.27 223 THR A N 1
ATOM 1584 C CA . THR A 1 229 ? 129.930 169.923 166.056 1.00 51.27 223 THR A CA 1
ATOM 1585 C C . THR A 1 229 ? 128.839 170.831 166.608 1.00 51.27 223 THR A C 1
ATOM 1586 O O . THR A 1 229 ? 127.664 170.684 166.253 1.00 51.27 223 THR A O 1
ATOM 1590 N N . THR A 1 230 ? 129.208 171.778 167.472 1.00 55.07 224 THR A N 1
ATOM 1591 C CA . THR A 1 230 ? 128.239 172.742 167.980 1.00 55.07 224 THR A CA 1
ATOM 1592 C C . THR A 1 230 ? 127.629 173.548 166.842 1.00 55.07 224 THR A C 1
ATOM 1593 O O . THR A 1 230 ? 126.419 173.486 166.593 1.00 55.07 224 THR A O 1
ATOM 1597 N N . PHE A 1 231 ? 128.456 174.313 166.137 1.00 55.89 225 PHE A N 1
ATOM 1598 C CA . PHE A 1 231 ? 128.016 175.042 164.953 1.00 55.89 225 PHE A CA 1
ATOM 1599 C C . PHE A 1 231 ? 127.726 174.036 163.850 1.00 55.89 225 PHE A C 1
ATOM 1600 O O . PHE A 1 231 ? 128.634 173.387 163.329 1.00 55.89 225 PHE A O 1
ATOM 1608 N N . GLY A 1 232 ? 126.458 173.894 163.490 1.00 64.01 226 GLY A N 1
ATOM 1609 C CA . GLY A 1 232 ? 126.080 172.948 162.462 1.00 64.01 226 GLY A CA 1
ATOM 1610 C C . GLY A 1 232 ? 124.996 172.004 162.929 1.00 64.01 226 GLY A C 1
ATOM 1611 O O . GLY A 1 232 ? 124.106 171.635 162.158 1.00 64.01 226 GLY A O 1
ATOM 1612 N N . ARG A 1 233 ? 125.059 171.605 164.195 1.00 68.37 227 ARG A N 1
ATOM 1613 C CA . ARG A 1 233 ? 124.012 170.792 164.791 1.00 68.37 227 ARG A CA 1
ATOM 1614 C C . ARG A 1 233 ? 123.000 171.618 165.573 1.00 68.37 227 ARG A C 1
ATOM 1615 O O . ARG A 1 233 ? 121.968 171.078 165.986 1.00 68.37 227 ARG A O 1
ATOM 1623 N N . CYS A 1 234 ? 123.264 172.907 165.780 1.00 77.88 228 CYS A N 1
ATOM 1624 C CA . CYS A 1 234 ? 122.345 173.769 166.512 1.00 77.88 228 CYS A CA 1
ATOM 1625 C C . CYS A 1 234 ? 122.596 175.212 166.106 1.00 77.88 228 CYS A C 1
ATOM 1626 O O . CYS A 1 234 ? 123.700 175.729 166.302 1.00 77.88 228 CYS A O 1
ATOM 1629 N N . GLN A 1 235 ? 121.573 175.855 165.545 1.00 81.55 229 GLN A N 1
ATOM 1630 C CA . GLN A 1 235 ? 121.663 177.236 165.088 1.00 81.55 229 GLN A CA 1
ATOM 1631 C C . GLN A 1 235 ? 120.870 178.193 165.970 1.00 81.55 229 GLN A C 1
ATOM 1632 O O . GLN A 1 235 ? 120.649 179.346 165.585 1.00 81.55 229 GLN A O 1
ATOM 1638 N N . SER A 1 236 ? 120.426 177.731 167.137 1.00 81.21 230 SER A N 1
ATOM 1639 C CA . SER A 1 236 ? 119.686 178.579 168.057 1.00 81.21 230 SER A CA 1
ATOM 1640 C C . SER A 1 236 ? 120.524 179.803 168.433 1.00 81.21 230 SER A C 1
ATOM 1641 O O . SER A 1 236 ? 121.756 179.734 168.466 1.00 81.21 230 SER A O 1
ATOM 1644 N N . PRO A 1 237 ? 119.881 180.942 168.715 1.00 81.13 231 PRO A N 1
ATOM 1645 C CA . PRO A 1 237 ? 120.633 182.184 168.947 1.00 81.13 231 PRO A CA 1
ATOM 1646 C C . PRO A 1 237 ? 121.575 182.151 170.141 1.00 81.13 231 PRO A C 1
ATOM 1647 O O . PRO A 1 237 ? 122.297 183.132 170.351 1.00 81.13 231 PRO A O 1
ATOM 1651 N N . TRP A 1 238 ? 121.604 181.079 170.934 1.00 75.12 232 TRP A N 1
ATOM 1652 C CA . TRP A 1 238 ? 122.636 180.984 171.959 1.00 75.12 232 TRP A CA 1
ATOM 1653 C C . TRP A 1 238 ? 123.986 180.627 171.356 1.00 75.12 232 TRP A C 1
ATOM 1654 O O . TRP A 1 238 ? 125.025 180.994 171.915 1.00 75.12 232 TRP A O 1
ATOM 1665 N N . THR A 1 239 ? 123.993 179.916 170.225 1.00 75.55 233 THR A N 1
ATOM 1666 C CA . THR A 1 239 ? 125.247 179.647 169.531 1.00 75.55 233 THR A CA 1
ATOM 1667 C C . THR A 1 239 ? 125.843 180.922 168.958 1.00 75.55 233 THR A C 1
ATOM 1668 O O . THR A 1 239 ? 127.068 181.088 168.954 1.00 75.55 233 THR A O 1
ATOM 1672 N N . GLU A 1 240 ? 124.995 181.825 168.463 1.00 76.75 234 GLU A N 1
ATOM 1673 C CA . GLU A 1 240 ? 125.475 183.100 167.942 1.00 76.75 234 GLU A CA 1
ATOM 1674 C C . GLU A 1 240 ? 126.270 183.860 168.996 1.00 76.75 234 GLU A C 1
ATOM 1675 O O . GLU A 1 240 ? 127.330 184.424 168.705 1.00 76.75 234 GLU A O 1
ATOM 1681 N N . ALA A 1 241 ? 125.774 183.879 170.233 1.00 74.12 235 ALA A N 1
ATOM 1682 C CA . ALA A 1 241 ? 126.505 184.542 171.307 1.00 74.12 235 ALA A CA 1
ATOM 1683 C C . ALA A 1 241 ? 127.844 183.866 171.562 1.00 74.12 235 ALA A C 1
ATOM 1684 O O . ALA A 1 241 ? 128.806 184.514 171.988 1.00 74.12 235 ALA A O 1
ATOM 1686 N N . LEU A 1 242 ? 127.924 182.559 171.310 1.00 71.35 236 LEU A N 1
ATOM 1687 C CA . LEU A 1 242 ? 129.155 181.829 171.589 1.00 71.35 236 LEU A CA 1
ATOM 1688 C C . LEU A 1 242 ? 130.240 182.158 170.573 1.00 71.35 236 LEU A C 1
ATOM 1689 O O . LEU A 1 242 ? 131.431 182.154 170.904 1.00 71.35 236 LEU A O 1
ATOM 1694 N N . TRP A 1 243 ? 129.851 182.446 169.330 1.00 68.50 237 TRP A N 1
ATOM 1695 C CA . TRP A 1 243 ? 130.849 182.683 168.292 1.00 68.50 237 TRP A CA 1
ATOM 1696 C C . TRP A 1 243 ? 131.573 184.006 168.501 1.00 68.50 237 TRP A C 1
ATOM 1697 O O . TRP A 1 243 ? 132.781 184.100 168.256 1.00 68.50 237 TRP A O 1
ATOM 1708 N N . VAL A 1 244 ? 130.858 185.039 168.952 1.00 69.92 238 VAL A N 1
ATOM 1709 C CA . VAL A 1 244 ? 131.487 186.346 169.114 1.00 69.92 238 VAL A CA 1
ATOM 1710 C C . VAL A 1 244 ? 132.424 186.350 170.311 1.00 69.92 238 VAL A C 1
ATOM 1711 O O . VAL A 1 244 ? 133.342 187.174 170.389 1.00 69.92 238 VAL A O 1
ATOM 1715 N N . ARG A 1 245 ? 132.216 185.436 171.258 1.00 69.07 239 ARG A N 1
ATOM 1716 C CA . ARG A 1 245 ? 133.062 185.374 172.443 1.00 69.07 239 ARG A CA 1
ATOM 1717 C C . ARG A 1 245 ? 134.342 184.587 172.193 1.00 69.07 239 ARG A C 1
ATOM 1718 O O . ARG A 1 245 ? 135.378 184.888 172.796 1.00 69.07 239 ARG A O 1
ATOM 1726 N N . LEU A 1 246 ? 134.299 183.598 171.300 1.00 67.46 240 LEU A N 1
ATOM 1727 C CA . LEU A 1 246 ? 135.455 182.759 171.019 1.00 67.46 240 LEU A CA 1
ATOM 1728 C C . LEU A 1 246 ? 136.267 183.226 169.821 1.00 67.46 240 LEU A C 1
ATOM 1729 O O . LEU A 1 246 ? 137.452 182.888 169.731 1.00 67.46 240 LEU A O 1
ATOM 1734 N N . SER A 1 247 ? 135.655 183.972 168.901 1.00 70.59 241 SER A N 1
ATOM 1735 C CA . SER A 1 247 ? 136.380 184.467 167.734 1.00 70.59 241 SER A CA 1
ATOM 1736 C C . SER A 1 247 ? 137.700 185.154 168.066 1.00 70.59 241 SER A C 1
ATOM 1737 O O . SER A 1 247 ? 138.665 184.959 167.307 1.00 70.59 241 SER A O 1
ATOM 1740 N N . PRO A 1 248 ? 137.823 185.958 169.130 1.00 69.97 242 PRO A N 1
ATOM 1741 C CA . PRO A 1 248 ? 139.147 186.523 169.448 1.00 69.97 242 PRO A CA 1
ATOM 1742 C C . PRO A 1 248 ? 140.237 185.479 169.627 1.00 69.97 242 PRO A C 1
ATOM 1743 O O . PRO A 1 248 ? 141.364 185.685 169.162 1.00 69.97 242 PRO A O 1
ATOM 1747 N N . ARG A 1 249 ? 139.938 184.357 170.285 1.00 71.63 243 ARG A N 1
ATOM 1748 C CA . ARG A 1 249 ? 140.974 183.355 170.517 1.00 71.63 243 ARG A CA 1
ATOM 1749 C C . ARG A 1 249 ? 141.164 182.461 169.300 1.00 71.63 243 ARG A C 1
ATOM 1750 O O . ARG A 1 249 ? 142.295 182.075 168.981 1.00 71.63 243 ARG A O 1
ATOM 1758 N N . VAL A 1 250 ? 140.071 182.112 168.617 1.00 67.24 244 VAL A N 1
ATOM 1759 C CA . VAL A 1 250 ? 140.178 181.320 167.394 1.00 67.24 244 VAL A CA 1
ATOM 1760 C C . VAL A 1 250 ? 141.055 182.034 166.375 1.00 67.24 244 VAL A C 1
ATOM 1761 O O . VAL A 1 250 ? 141.899 181.415 165.717 1.00 67.24 244 VAL A O 1
ATOM 1765 N N . ALA A 1 251 ? 140.889 183.351 166.246 1.00 68.42 245 ALA A N 1
ATOM 1766 C CA . ALA A 1 251 ? 141.694 184.104 165.292 1.00 68.42 245 ALA A CA 1
ATOM 1767 C C . ALA A 1 251 ? 143.151 184.189 165.723 1.00 68.42 245 ALA A C 1
ATOM 1768 O O . ALA A 1 251 ? 144.041 184.276 164.871 1.00 68.42 245 ALA A O 1
ATOM 1770 N N . CYS A 1 252 ? 143.420 184.162 167.026 1.00 72.18 246 CYS A N 1
ATOM 1771 C CA . CYS A 1 252 ? 144.806 184.205 167.491 1.00 72.18 246 CYS A CA 1
ATOM 1772 C C . CYS A 1 252 ? 145.533 182.900 167.304 1.00 72.18 246 CYS A C 1
ATOM 1773 O O . CYS A 1 252 ? 146.671 182.784 167.772 1.00 72.18 246 CYS A O 1
ATOM 1776 N N . LEU A 1 253 ? 144.939 181.902 166.651 1.00 67.79 247 LEU A N 1
ATOM 1777 C CA . LEU A 1 253 ? 145.664 180.677 166.353 1.00 67.79 247 LEU A CA 1
ATOM 1778 C C . LEU A 1 253 ? 146.547 180.812 165.123 1.00 67.79 247 LEU A C 1
ATOM 1779 O O . LEU A 1 253 ? 147.543 180.092 165.010 1.00 67.79 247 LEU A O 1
ATOM 1784 N N . LEU A 1 254 ? 146.213 181.715 164.207 1.00 68.91 248 LEU A N 1
ATOM 1785 C CA . LEU A 1 254 ? 147.033 181.946 163.021 1.00 68.91 248 LEU A CA 1
ATOM 1786 C C . LEU A 1 254 ? 148.170 182.915 163.318 1.00 68.91 248 LEU A C 1
ATOM 1787 O O . LEU A 1 254 ? 148.403 183.875 162.587 1.00 68.91 248 LEU A O 1
ATOM 1792 N N . GLU A 1 255 ? 148.891 182.666 164.408 1.00 75.16 249 GLU A N 1
ATOM 1793 C CA . GLU A 1 255 ? 150.013 183.512 164.782 1.00 75.16 249 GLU A CA 1
ATOM 1794 C C . GLU A 1 255 ? 151.217 182.737 165.297 1.00 75.16 249 GLU A C 1
ATOM 1795 O O . GLU A 1 255 ? 152.238 183.359 165.604 1.00 75.16 249 GLU A O 1
ATOM 1801 N N . ARG A 1 256 ? 151.136 181.417 165.401 1.00 76.91 250 ARG A N 1
ATOM 1802 C CA . ARG A 1 256 ? 152.233 180.596 165.888 1.00 76.91 250 ARG A CA 1
ATOM 1803 C C . ARG A 1 256 ? 153.120 180.168 164.728 1.00 76.91 250 ARG A C 1
ATOM 1804 O O . ARG A 1 256 ? 152.832 180.447 163.563 1.00 76.91 250 ARG A O 1
ATOM 1812 N N . ASP A 1 257 ? 154.216 179.490 165.060 1.00 84.20 251 ASP A N 1
ATOM 1813 C CA . ASP A 1 257 ? 155.100 179.045 163.992 1.00 84.20 251 ASP A CA 1
ATOM 1814 C C . ASP A 1 257 ? 154.401 177.919 163.231 1.00 84.20 251 ASP A C 1
ATOM 1815 O O . ASP A 1 257 ? 154.165 178.066 162.025 1.00 84.20 251 ASP A O 1
ATOM 1820 N N . PRO A 1 258 ? 154.046 176.778 163.866 1.00 79.30 252 PRO A N 1
ATOM 1821 C CA . PRO A 1 258 ? 153.067 175.892 163.230 1.00 79.30 252 PRO A CA 1
ATOM 1822 C C . PRO A 1 258 ? 151.653 176.202 163.694 1.00 79.30 252 PRO A C 1
ATOM 1823 O O . PRO A 1 258 ? 151.409 176.278 164.902 1.00 79.30 252 PRO A O 1
ATOM 1827 N N . ILE A 1 259 ? 150.716 176.394 162.772 1.00 69.17 253 ILE A N 1
ATOM 1828 C CA . ILE A 1 259 ? 149.321 176.437 163.221 1.00 69.17 253 ILE A CA 1
ATOM 1829 C C . ILE A 1 259 ? 148.980 175.102 163.869 1.00 69.17 253 ILE A C 1
ATOM 1830 O O . ILE A 1 259 ? 149.255 174.041 163.273 1.00 69.17 253 ILE A O 1
ATOM 1835 N N . PRO A 1 260 ? 148.410 175.081 165.079 1.00 68.30 254 PRO A N 1
ATOM 1836 C CA . PRO A 1 260 ? 148.390 173.824 165.853 1.00 68.30 254 PRO A CA 1
ATOM 1837 C C . PRO A 1 260 ? 147.696 172.668 165.156 1.00 68.30 254 PRO A C 1
ATOM 1838 O O . PRO A 1 260 ? 148.325 171.633 164.903 1.00 68.30 254 PRO A O 1
ATOM 1842 N N . ALA A 1 261 ? 146.420 172.816 164.820 1.00 61.32 255 ALA A N 1
ATOM 1843 C CA . ALA A 1 261 ? 145.667 171.767 164.148 1.00 61.32 255 ALA A CA 1
ATOM 1844 C C . ALA A 1 261 ? 145.021 172.369 162.915 1.00 61.32 255 ALA A C 1
ATOM 1845 O O . ALA A 1 261 ? 143.921 172.920 162.999 1.00 61.32 255 ALA A O 1
ATOM 1847 N N . ALA A 1 262 ? 145.694 172.250 161.775 1.00 57.89 256 ALA A N 1
ATOM 1848 C CA . ALA A 1 262 ? 145.268 172.950 160.572 1.00 57.89 256 ALA A CA 1
ATOM 1849 C C . ALA A 1 262 ? 143.984 172.377 159.985 1.00 57.89 256 ALA A C 1
ATOM 1850 O O . ALA A 1 262 ? 143.067 173.131 159.653 1.00 57.89 256 ALA A O 1
ATOM 1852 N N . HIS A 1 263 ? 143.890 171.053 159.860 1.00 60.01 257 HIS A N 1
ATOM 1853 C CA . HIS A 1 263 ? 142.718 170.474 159.213 1.00 60.01 257 HIS A CA 1
ATOM 1854 C C . HIS A 1 263 ? 141.503 170.519 160.129 1.00 60.01 257 HIS A C 1
ATOM 1855 O O . HIS A 1 263 ? 140.361 170.441 159.662 1.00 60.01 257 HIS A O 1
ATOM 1862 N N . SER A 1 264 ? 141.724 170.636 161.437 1.00 55.88 258 SER A N 1
ATOM 1863 C CA . SER A 1 264 ? 140.604 170.883 162.338 1.00 55.88 258 SER A CA 1
ATOM 1864 C C . SER A 1 264 ? 140.250 172.362 162.360 1.00 55.88 258 SER A C 1
ATOM 1865 O O . SER A 1 264 ? 139.072 172.727 162.439 1.00 55.88 258 SER A O 1
ATOM 1868 N N . PHE A 1 265 ? 141.263 173.226 162.284 1.00 55.12 259 PHE A N 1
ATOM 1869 C CA . PHE A 1 265 ? 141.028 174.659 162.156 1.00 55.12 259 PHE A CA 1
ATOM 1870 C C . PHE A 1 265 ? 140.186 174.968 160.926 1.00 55.12 259 PHE A C 1
ATOM 1871 O O . PHE A 1 265 ? 139.205 175.715 161.002 1.00 55.12 259 PHE A O 1
ATOM 1879 N N . VAL A 1 266 ? 140.564 174.407 159.776 1.00 52.87 260 VAL A N 1
ATOM 1880 C CA . VAL A 1 266 ? 139.844 174.695 158.539 1.00 52.87 260 VAL A CA 1
ATOM 1881 C C . VAL A 1 266 ? 138.397 174.240 158.641 1.00 52.87 260 VAL A C 1
ATOM 1882 O O . VAL A 1 266 ? 137.482 174.946 158.210 1.00 52.87 260 VAL A O 1
ATOM 1886 N N . ASP A 1 267 ? 138.161 173.070 159.235 1.00 57.78 261 ASP A N 1
ATOM 1887 C CA . ASP A 1 267 ? 136.805 172.539 159.287 1.00 57.78 261 ASP A CA 1
ATOM 1888 C C . ASP A 1 267 ? 135.899 173.396 160.160 1.00 57.78 261 ASP A C 1
ATOM 1889 O O . ASP A 1 267 ? 134.674 173.373 160.000 1.00 57.78 261 ASP A O 1
ATOM 1894 N N . LEU A 1 268 ? 136.477 174.165 161.084 1.00 53.21 262 LEU A N 1
ATOM 1895 C CA . LEU A 1 268 ? 135.669 175.074 161.891 1.00 53.21 262 LEU A CA 1
ATOM 1896 C C . LEU A 1 268 ? 135.193 176.261 161.065 1.00 53.21 262 LEU A C 1
ATOM 1897 O O . LEU A 1 268 ? 134.019 176.643 161.124 1.00 53.21 262 LEU A O 1
ATOM 1902 N N . LEU A 1 269 ? 136.099 176.869 160.298 1.00 53.06 263 LEU A N 1
ATOM 1903 C CA . LEU A 1 269 ? 135.743 178.047 159.516 1.00 53.06 263 LEU A CA 1
ATOM 1904 C C . LEU A 1 269 ? 134.652 177.741 158.499 1.00 53.06 263 LEU A C 1
ATOM 1905 O O . LEU A 1 269 ? 133.832 178.608 158.181 1.00 53.06 263 LEU A O 1
ATOM 1910 N N . LEU A 1 270 ? 134.618 176.513 157.981 1.00 55.71 264 LEU A N 1
ATOM 1911 C CA . LEU A 1 270 ? 133.649 176.189 156.939 1.00 55.71 264 LEU A CA 1
ATOM 1912 C C . LEU A 1 270 ? 132.265 175.912 157.511 1.00 55.71 264 LEU A C 1
ATOM 1913 O O . LEU A 1 270 ? 131.257 176.243 156.878 1.00 55.71 264 LEU A O 1
ATOM 1918 N N . CYS A 1 271 ? 132.183 175.304 158.695 1.00 59.67 265 CYS A N 1
ATOM 1919 C CA . CYS A 1 271 ? 130.863 175.057 159.264 1.00 59.67 265 CYS A CA 1
ATOM 1920 C C . CYS A 1 271 ? 130.268 176.333 159.836 1.00 59.67 265 CYS A C 1
ATOM 1921 O O . CYS A 1 271 ? 129.044 176.495 159.845 1.00 59.67 265 CYS A O 1
ATOM 1924 N N . VAL A 1 272 ? 131.115 177.241 160.320 1.00 59.44 266 VAL A N 1
ATOM 1925 C CA . VAL A 1 272 ? 130.644 178.565 160.705 1.00 59.44 266 VAL A CA 1
ATOM 1926 C C . VAL A 1 272 ? 130.180 179.338 159.478 1.00 59.44 266 VAL A C 1
ATOM 1927 O O . VAL A 1 272 ? 129.086 179.912 159.466 1.00 59.44 266 VAL A O 1
ATOM 1931 N N . ALA A 1 273 ? 130.998 179.352 158.423 1.00 61.19 267 ALA A N 1
ATOM 1932 C CA . ALA A 1 273 ? 130.722 180.202 157.270 1.00 61.19 267 ALA A CA 1
ATOM 1933 C C . ALA A 1 273 ? 129.433 179.806 156.563 1.00 61.19 267 ALA A C 1
ATOM 1934 O O . ALA A 1 273 ? 128.711 180.673 156.061 1.00 61.19 267 ALA A O 1
ATOM 1936 N N . ARG A 1 274 ? 129.117 178.513 156.509 1.00 63.37 268 ARG A N 1
ATOM 1937 C CA . ARG A 1 274 ? 127.926 178.108 155.771 1.00 63.37 268 ARG A CA 1
ATOM 1938 C C . ARG A 1 274 ? 126.677 178.301 156.622 1.00 63.37 268 ARG A C 1
ATOM 1939 O O . ARG A 1 274 ? 125.832 177.408 156.732 1.00 63.37 268 ARG A O 1
ATOM 1947 N N . SER A 1 275 ? 126.540 179.490 157.191 1.00 71.29 269 SER A N 1
ATOM 1948 C CA . SER A 1 275 ? 125.366 179.904 157.942 1.00 71.29 269 SER A CA 1
ATOM 1949 C C . SER A 1 275 ? 125.317 181.425 157.943 1.00 71.29 269 SER A C 1
ATOM 1950 O O . SER A 1 275 ? 126.216 182.073 158.492 1.00 71.29 269 SER A O 1
ATOM 1953 N N . PRO A 1 276 ? 124.296 182.030 157.335 1.00 77.09 270 PRO A N 1
ATOM 1954 C CA . PRO A 1 276 ? 124.252 183.499 157.266 1.00 77.09 270 PRO A CA 1
ATOM 1955 C C . PRO A 1 276 ? 124.210 184.176 158.626 1.00 77.09 270 PRO A C 1
ATOM 1956 O O . PRO A 1 276 ? 124.554 185.361 158.720 1.00 77.09 270 PRO A O 1
ATOM 1960 N N . VAL A 1 277 ? 123.803 183.464 159.679 1.00 77.95 271 VAL A N 1
ATOM 1961 C CA . VAL A 1 277 ? 123.726 184.061 161.011 1.00 77.95 271 VAL A CA 1
ATOM 1962 C C . VAL A 1 277 ? 125.107 184.509 161.476 1.00 77.95 271 VAL A C 1
ATOM 1963 O O . VAL A 1 277 ? 125.338 185.692 161.751 1.00 77.95 271 VAL A O 1
ATOM 1967 N N . PHE A 1 278 ? 126.044 183.562 161.577 1.00 75.68 272 PHE A N 1
ATOM 1968 C CA . PHE A 1 278 ? 127.380 183.882 162.071 1.00 75.68 272 PHE A CA 1
ATOM 1969 C C . PHE A 1 278 ? 128.098 184.878 161.173 1.00 75.68 272 PHE A C 1
ATOM 1970 O O . PHE A 1 278 ? 128.875 185.703 161.665 1.00 75.68 272 PHE A O 1
ATOM 1978 N N . SER A 1 279 ? 127.860 184.817 159.863 1.00 80.18 273 SER A N 1
ATOM 1979 C CA . SER A 1 279 ? 128.586 185.682 158.943 1.00 80.18 273 SER A CA 1
ATOM 1980 C C . SER A 1 279 ? 128.139 187.132 159.033 1.00 80.18 273 SER A C 1
ATOM 1981 O O . SER A 1 279 ? 128.824 188.010 158.498 1.00 80.18 273 SER A O 1
ATOM 1984 N N . SER A 1 280 ? 127.016 187.408 159.688 1.00 85.33 274 SER A N 1
ATOM 1985 C CA . SER A 1 280 ? 126.561 188.786 159.852 1.00 85.33 274 SER A CA 1
ATOM 1986 C C . SER A 1 280 ? 127.117 189.408 161.130 1.00 85.33 274 SER A C 1
ATOM 1987 O O . SER A 1 280 ? 126.395 190.024 161.912 1.00 85.33 274 SER A O 1
ATOM 1990 N N . GLY A 1 283 ? 131.159 190.241 161.160 1.00 79.10 277 GLY A N 1
ATOM 1991 C CA . GLY A 1 283 ? 132.264 191.017 160.637 1.00 79.10 277 GLY A CA 1
ATOM 1992 C C . GLY A 1 283 ? 133.618 190.378 160.865 1.00 79.10 277 GLY A C 1
ATOM 1993 O O . GLY A 1 283 ? 134.503 190.466 160.010 1.00 79.10 277 GLY A O 1
ATOM 1994 N N . SER A 1 284 ? 133.792 189.726 162.016 1.00 71.44 278 SER A N 1
ATOM 1995 C CA . SER A 1 284 ? 135.078 189.127 162.351 1.00 71.44 278 SER A CA 1
ATOM 1996 C C . SER A 1 284 ? 135.303 187.785 161.672 1.00 71.44 278 SER A C 1
ATOM 1997 O O . SER A 1 284 ? 136.414 187.250 161.745 1.00 71.44 278 SER A O 1
ATOM 2000 N N . LEU A 1 285 ? 134.282 187.226 161.023 1.00 65.85 279 LEU A N 1
ATOM 2001 C CA . LEU A 1 285 ? 134.454 185.941 160.355 1.00 65.85 279 LEU A CA 1
ATOM 2002 C C . LEU A 1 285 ? 135.286 186.089 159.090 1.00 65.85 279 LEU A C 1
ATOM 2003 O O . LEU A 1 285 ? 136.330 185.444 158.941 1.00 65.85 279 LEU A O 1
ATOM 2008 N N . TRP A 1 286 ? 134.841 186.943 158.166 1.00 64.53 280 TRP A N 1
ATOM 2009 C CA . TRP A 1 286 ? 135.517 187.059 156.880 1.00 64.53 280 TRP A CA 1
ATOM 2010 C C . TRP A 1 286 ? 136.904 187.669 157.012 1.00 64.53 280 TRP A C 1
ATOM 2011 O O . TRP A 1 286 ? 137.723 187.531 156.098 1.00 64.53 280 TRP A O 1
ATOM 2022 N N . GLU A 1 287 ? 137.193 188.341 158.126 1.00 69.76 281 GLU A N 1
ATOM 2023 C CA . GLU A 1 287 ? 138.538 188.873 158.321 1.00 69.76 281 GLU A CA 1
ATOM 2024 C C . GLU A 1 287 ? 139.519 187.763 158.671 1.00 69.76 281 GLU A C 1
ATOM 2025 O O . GLU A 1 287 ? 140.676 187.788 158.238 1.00 69.76 281 GLU A O 1
ATOM 2031 N N . THR A 1 288 ? 139.077 186.781 159.457 1.00 63.23 282 THR A N 1
ATOM 2032 C CA . THR A 1 288 ? 139.930 185.636 159.752 1.00 63.23 282 THR A CA 1
ATOM 2033 C C . THR A 1 288 ? 140.104 184.754 158.524 1.00 63.23 282 THR A C 1
ATOM 2034 O O . THR A 1 288 ? 141.226 184.351 158.194 1.00 63.23 282 THR A O 1
ATOM 2038 N N . VAL A 1 289 ? 139.001 184.438 157.843 1.00 58.37 283 VAL A N 1
ATOM 2039 C CA . VAL A 1 289 ? 139.063 183.632 156.627 1.00 58.37 283 VAL A CA 1
ATOM 2040 C C . VAL A 1 289 ? 140.038 184.238 155.628 1.00 58.37 283 VAL A C 1
ATOM 2041 O O . VAL A 1 289 ? 140.910 183.545 155.092 1.00 58.37 283 VAL A O 1
ATOM 2045 N N . ALA A 1 290 ? 139.912 185.540 155.368 1.00 59.56 284 ALA A N 1
ATOM 2046 C CA . ALA A 1 290 ? 140.792 186.193 154.405 1.00 59.56 284 ALA A CA 1
ATOM 2047 C C . ALA A 1 290 ? 142.245 186.144 154.854 1.00 59.56 284 ALA A C 1
ATOM 2048 O O . ALA A 1 290 ? 143.159 186.120 154.022 1.00 59.56 284 ALA A O 1
ATOM 2050 N N . ARG A 1 291 ? 142.482 186.133 156.165 1.00 63.32 285 ARG A N 1
ATOM 2051 C CA . ARG A 1 291 ? 143.853 186.083 156.658 1.00 63.32 285 ARG A CA 1
ATOM 2052 C C . ARG A 1 291 ? 144.382 184.657 156.683 1.00 63.32 285 ARG A C 1
ATOM 2053 O O . ARG A 1 291 ? 145.595 184.442 156.582 1.00 63.32 285 ARG A O 1
ATOM 2061 N N . ALA A 1 292 ? 143.493 183.673 156.817 1.00 60.20 286 ALA A N 1
ATOM 2062 C CA . ALA A 1 292 ? 143.920 182.280 156.769 1.00 60.20 286 ALA A CA 1
ATOM 2063 C C . ALA A 1 292 ? 144.445 181.918 155.387 1.00 60.20 286 ALA A C 1
ATOM 2064 O O . ALA A 1 292 ? 145.451 181.211 155.259 1.00 60.20 286 ALA A O 1
ATOM 2066 N N . LEU A 1 293 ? 143.772 182.398 154.338 1.00 55.52 287 LEU A N 1
ATOM 2067 C CA . LEU A 1 293 ? 144.163 182.068 152.971 1.00 55.52 287 LEU A CA 1
ATOM 2068 C C . LEU A 1 293 ? 145.597 182.483 152.669 1.00 55.52 287 LEU A C 1
ATOM 2069 O O . LEU A 1 293 ? 146.213 181.971 151.728 1.00 55.52 287 LEU A O 1
ATOM 2074 N N . SER A 1 294 ? 146.144 183.418 153.444 1.00 63.01 288 SER A N 1
ATOM 2075 C CA . SER A 1 294 ? 147.485 183.914 153.165 1.00 63.01 288 SER A CA 1
ATOM 2076 C C . SER A 1 294 ? 148.550 183.239 154.021 1.00 63.01 288 SER A C 1
ATOM 2077 O O . SER A 1 294 ? 149.713 183.172 153.610 1.00 63.01 288 SER A O 1
ATOM 2080 N N . CYS A 1 295 ? 148.183 182.737 155.201 1.00 67.13 289 CYS A N 1
ATOM 2081 C CA . CYS A 1 295 ? 149.150 182.203 156.152 1.00 67.13 289 CYS A CA 1
ATOM 2082 C C . CYS A 1 295 ? 149.162 180.687 156.246 1.00 67.13 289 CYS A C 1
ATOM 2083 O O . CYS A 1 295 ? 150.112 180.129 156.796 1.00 67.13 289 CYS A O 1
ATOM 2086 N N . LEU A 1 296 ? 148.136 180.007 155.744 1.00 60.56 290 LEU A N 1
ATOM 2087 C CA . LEU A 1 296 ? 148.127 178.553 155.791 1.00 60.56 290 LEU A CA 1
ATOM 2088 C C . LEU A 1 296 ? 149.063 177.985 154.730 1.00 60.56 290 LEU A C 1
ATOM 2089 O O . LEU A 1 296 ? 149.222 178.547 153.644 1.00 60.56 290 LEU A O 1
ATOM 2094 N N . GLY A 1 297 ? 149.685 176.851 155.055 1.00 62.68 291 GLY A N 1
ATOM 2095 C CA . GLY A 1 297 ? 150.681 176.260 154.192 1.00 62.68 291 GLY A CA 1
ATOM 2096 C C . GLY A 1 297 ? 150.088 175.704 152.917 1.00 62.68 291 GLY A C 1
ATOM 2097 O O . GLY A 1 297 ? 148.871 175.705 152.697 1.00 62.68 291 GLY A O 1
ATOM 2098 N N . PRO A 1 298 ? 150.967 175.204 152.042 1.00 61.41 292 PRO A N 1
ATOM 2099 C CA . PRO A 1 298 ? 150.497 174.647 150.769 1.00 61.41 292 PRO A CA 1
ATOM 2100 C C . PRO A 1 298 ? 150.028 173.211 150.908 1.00 61.41 292 PRO A C 1
ATOM 2101 O O . PRO A 1 298 ? 150.336 172.353 150.076 1.00 61.41 292 PRO A O 1
ATOM 2105 N N . THR A 1 299 ? 149.280 172.948 151.971 1.00 58.32 293 THR A N 1
ATOM 2106 C CA . THR A 1 299 ? 148.582 171.683 152.160 1.00 58.32 293 THR A CA 1
ATOM 2107 C C . THR A 1 299 ? 147.150 171.872 152.616 1.00 58.32 293 THR A C 1
ATOM 2108 O O . THR A 1 299 ? 146.327 170.975 152.404 1.00 58.32 293 THR A O 1
ATOM 2112 N N . HIS A 1 300 ? 146.817 173.018 153.207 1.00 56.41 294 HIS A N 1
ATOM 2113 C CA . HIS A 1 300 ? 145.486 173.317 153.693 1.00 56.41 294 HIS A CA 1
ATOM 2114 C C . HIS A 1 300 ? 144.894 174.550 153.039 1.00 56.41 294 HIS A C 1
ATOM 2115 O O . HIS A 1 300 ? 143.677 174.747 153.118 1.00 56.41 294 HIS A O 1
ATOM 2122 N N . MET A 1 301 ? 145.720 175.382 152.404 1.00 55.51 295 MET A N 1
ATOM 2123 C CA . MET A 1 301 ? 145.219 176.531 151.661 1.00 55.51 295 MET A CA 1
ATOM 2124 C C . MET A 1 301 ? 144.236 176.109 150.580 1.00 55.51 295 MET A C 1
ATOM 2125 O O . MET A 1 301 ? 143.301 176.852 150.264 1.00 55.51 295 MET A O 1
ATOM 2130 N N . GLY A 1 302 ? 144.426 174.925 150.008 1.00 52.09 296 GLY A N 1
ATOM 2131 C CA . GLY A 1 302 ? 143.526 174.391 149.015 1.00 52.09 296 GLY A CA 1
ATOM 2132 C C . GLY A 1 302 ? 142.157 174.051 149.569 1.00 52.09 296 GLY A C 1
ATOM 2133 O O . GLY A 1 302 ? 141.143 174.611 149.143 1.00 52.09 296 GLY A O 1
ATOM 2134 N N . PRO A 1 303 ? 142.099 173.110 150.519 1.00 48.25 297 PRO A N 1
ATOM 2135 C CA . PRO A 1 303 ? 140.799 172.731 151.102 1.00 48.25 297 PRO A CA 1
ATOM 2136 C C . PRO A 1 303 ? 139.989 173.901 151.628 1.00 48.25 297 PRO A C 1
ATOM 2137 O O . PRO A 1 303 ? 138.756 173.828 151.671 1.00 48.25 297 PRO A O 1
ATOM 2141 N N . LEU A 1 304 ? 140.650 174.979 152.042 1.00 48.08 298 LEU A N 1
ATOM 2142 C CA . LEU A 1 304 ? 139.920 176.161 152.477 1.00 48.08 298 LEU A CA 1
ATOM 2143 C C . LEU A 1 304 ? 139.440 176.975 151.285 1.00 48.08 298 LEU A C 1
ATOM 2144 O O . LEU A 1 304 ? 138.313 177.483 151.284 1.00 48.08 298 LEU A O 1
ATOM 2149 N N . ALA A 1 305 ? 140.278 177.106 150.257 1.00 47.82 299 ALA A N 1
ATOM 2150 C CA . ALA A 1 305 ? 139.920 177.937 149.115 1.00 47.82 299 ALA A CA 1
ATOM 2151 C C . ALA A 1 305 ? 138.765 177.338 148.326 1.00 47.82 299 ALA A C 1
ATOM 2152 O O . ALA A 1 305 ? 138.035 178.063 147.645 1.00 47.82 299 ALA A O 1
ATOM 2154 N N . LEU A 1 306 ? 138.583 176.020 148.394 1.00 46.09 300 LEU A N 1
ATOM 2155 C CA . LEU A 1 306 ? 137.444 175.425 147.708 1.00 46.09 300 LEU A CA 1
ATOM 2156 C C . LEU A 1 306 ? 136.176 175.560 148.532 1.00 46.09 300 LEU A C 1
ATOM 2157 O O . LEU A 1 306 ? 135.090 175.747 147.976 1.00 46.09 300 LEU A O 1
ATOM 2162 N N . GLY A 1 307 ? 136.288 175.467 149.856 1.00 48.54 301 GLY A N 1
ATOM 2163 C CA . GLY A 1 307 ? 135.111 175.628 150.690 1.00 48.54 301 GLY A CA 1
ATOM 2164 C C . GLY A 1 307 ? 134.468 176.987 150.512 1.00 48.54 301 GLY A C 1
ATOM 2165 O O . GLY A 1 307 ? 133.243 177.117 150.556 1.00 48.54 301 GLY A O 1
ATOM 2166 N N . ILE A 1 308 ? 135.289 178.018 150.309 1.00 49.21 302 ILE A N 1
ATOM 2167 C CA . ILE A 1 308 ? 134.767 179.352 150.029 1.00 49.21 302 ILE A CA 1
ATOM 2168 C C . ILE A 1 308 ? 133.927 179.338 148.758 1.00 49.21 302 ILE A C 1
ATOM 2169 O O . ILE A 1 308 ? 132.765 179.756 148.755 1.00 49.21 302 ILE A O 1
ATOM 2174 N N . LEU A 1 309 ? 134.503 178.844 147.660 1.00 47.49 303 LEU A N 1
ATOM 2175 C CA . LEU A 1 309 ? 133.834 178.868 146.366 1.00 47.49 303 LEU A CA 1
ATOM 2176 C C . LEU A 1 309 ? 132.537 178.074 146.339 1.00 47.49 303 LEU A C 1
ATOM 2177 O O . LEU A 1 309 ? 131.767 178.223 145.388 1.00 47.49 303 LEU A O 1
ATOM 2182 N N . LYS A 1 310 ? 132.271 177.244 147.343 1.00 52.79 304 LYS A N 1
ATOM 2183 C CA . LYS A 1 310 ? 131.030 176.487 147.392 1.00 52.79 304 LYS A CA 1
ATOM 2184 C C . LYS A 1 310 ? 129.861 177.297 147.930 1.00 52.79 304 LYS A C 1
ATOM 2185 O O . LYS A 1 310 ? 128.718 176.838 147.840 1.00 52.79 304 LYS A O 1
ATOM 2191 N N . LEU A 1 311 ? 130.115 178.477 148.482 1.00 58.77 305 LEU A N 1
ATOM 2192 C CA . LEU A 1 311 ? 129.098 179.256 149.170 1.00 58.77 305 LEU A CA 1
ATOM 2193 C C . LEU A 1 311 ? 128.509 180.320 148.253 1.00 58.77 305 LEU A C 1
ATOM 2194 O O . LEU A 1 311 ? 129.178 180.840 147.357 1.00 58.77 305 LEU A O 1
ATOM 2199 N N . GLU A 1 312 ? 127.238 180.639 148.493 1.00 68.88 306 GLU A N 1
ATOM 2200 C CA . GLU A 1 312 ? 126.573 181.679 147.719 1.00 68.88 306 GLU A CA 1
ATOM 2201 C C . GLU A 1 312 ? 126.884 183.069 148.262 1.00 68.88 306 GLU A C 1
ATOM 2202 O O . GLU A 1 312 ? 127.167 183.990 147.489 1.00 68.88 306 GLU A O 1
ATOM 2208 N N . HIS A 1 313 ? 126.843 183.239 149.580 1.00 71.46 307 HIS A N 1
ATOM 2209 C CA . HIS A 1 313 ? 127.106 184.521 150.217 1.00 71.46 307 HIS A CA 1
ATOM 2210 C C . HIS A 1 313 ? 128.586 184.601 150.559 1.00 71.46 307 HIS A C 1
ATOM 2211 O O . HIS A 1 313 ? 129.096 183.779 151.327 1.00 71.46 307 HIS A O 1
ATOM 2218 N N . CYS A 1 314 ? 129.269 185.580 149.983 1.00 71.85 308 CYS A N 1
ATOM 2219 C CA . CYS A 1 314 ? 130.678 185.802 150.269 1.00 71.85 308 CYS A CA 1
ATOM 2220 C C . CYS A 1 314 ? 131.105 187.124 149.648 1.00 71.85 308 CYS A C 1
ATOM 2221 O O . CYS A 1 314 ? 130.637 187.476 148.559 1.00 71.85 308 CYS A O 1
ATOM 2224 N N . PRO A 1 315 ? 131.970 187.886 150.311 1.00 68.57 309 PRO A N 1
ATOM 2225 C CA . PRO A 1 315 ? 132.515 189.095 149.684 1.00 68.57 309 PRO A CA 1
ATOM 2226 C C . PRO A 1 315 ? 133.218 188.759 148.378 1.00 68.57 309 PRO A C 1
ATOM 2227 O O . PRO A 1 315 ? 134.121 187.922 148.338 1.00 68.57 309 PRO A O 1
ATOM 2231 N N . GLN A 1 316 ? 132.777 189.408 147.297 1.00 65.84 310 GLN A N 1
ATOM 2232 C CA . GLN A 1 316 ? 133.364 189.157 145.985 1.00 65.84 310 GLN A CA 1
ATOM 2233 C C . GLN A 1 316 ? 134.874 189.346 145.992 1.00 65.84 310 GLN A C 1
ATOM 2234 O O . GLN A 1 316 ? 135.580 188.710 145.204 1.00 65.84 310 GLN A O 1
ATOM 2240 N N . ALA A 1 317 ? 135.387 190.212 146.866 1.00 63.38 311 ALA A N 1
ATOM 2241 C CA . ALA A 1 317 ? 136.831 190.388 146.960 1.00 63.38 311 ALA A CA 1
ATOM 2242 C C . ALA A 1 317 ? 137.490 189.173 147.596 1.00 63.38 311 ALA A C 1
ATOM 2243 O O . ALA A 1 317 ? 138.700 188.964 147.453 1.00 63.38 311 ALA A O 1
ATOM 2245 N N . LEU A 1 318 ? 136.709 188.362 148.310 1.00 60.88 312 LEU A N 1
ATOM 2246 C CA . LEU A 1 318 ? 137.257 187.154 148.915 1.00 60.88 312 LEU A CA 1
ATOM 2247 C C . LEU A 1 318 ? 137.308 186.010 147.914 1.00 60.88 312 LEU A C 1
ATOM 2248 O O . LEU A 1 318 ? 138.311 185.291 147.835 1.00 60.88 312 LEU A O 1
ATOM 2253 N N . ARG A 1 319 ? 136.236 185.822 147.144 1.00 59.19 313 ARG A N 1
ATOM 2254 C CA . ARG A 1 319 ? 136.211 184.748 146.159 1.00 59.19 313 ARG A CA 1
ATOM 2255 C C . ARG A 1 319 ? 137.275 184.948 145.090 1.00 59.19 313 ARG A C 1
ATOM 2256 O O . ARG A 1 319 ? 137.939 183.990 144.683 1.00 59.19 313 ARG A O 1
ATOM 2264 N N . THR A 1 320 ? 137.448 186.183 144.618 1.00 59.04 314 THR A N 1
ATOM 2265 C CA . THR A 1 320 ? 138.483 186.459 143.627 1.00 59.04 314 THR A CA 1
ATOM 2266 C C . THR A 1 320 ? 139.861 186.088 144.163 1.00 59.04 314 THR A C 1
ATOM 2267 O O . THR A 1 320 ? 140.763 185.732 143.397 1.00 59.04 314 THR A O 1
ATOM 2271 N N . GLN A 1 321 ? 140.036 186.140 145.484 1.00 54.25 315 GLN A N 1
ATOM 2272 C CA . GLN A 1 321 ? 141.293 185.688 146.068 1.00 54.25 315 GLN A CA 1
ATOM 2273 C C . GLN A 1 321 ? 141.281 184.186 146.296 1.00 54.25 315 GLN A C 1
ATOM 2274 O O . GLN A 1 321 ? 142.333 183.538 146.276 1.00 54.25 315 GLN A O 1
ATOM 2280 N N . ALA A 1 322 ? 140.101 183.613 146.528 1.00 52.42 316 ALA A N 1
ATOM 2281 C CA . ALA A 1 322 ? 139.998 182.164 146.648 1.00 52.42 316 ALA A CA 1
ATOM 2282 C C . ALA A 1 322 ? 140.375 181.487 145.340 1.00 52.42 316 ALA A C 1
ATOM 2283 O O . ALA A 1 322 ? 141.304 180.674 145.291 1.00 52.42 316 ALA A O 1
ATOM 2285 N N . PHE A 1 323 ? 139.660 181.818 144.264 1.00 47.64 317 PHE A N 1
ATOM 2286 C CA . PHE A 1 323 ? 139.922 181.207 142.966 1.00 47.64 317 PHE A CA 1
ATOM 2287 C C . PHE A 1 323 ? 141.365 181.413 142.527 1.00 47.64 317 PHE A C 1
ATOM 2288 O O . PHE A 1 323 ? 141.958 180.535 141.892 1.00 47.64 317 PHE A O 1
ATOM 2296 N N . GLN A 1 324 ? 141.953 182.561 142.859 1.00 51.92 318 GLN A N 1
ATOM 2297 C CA . GLN A 1 324 ? 143.288 182.861 142.355 1.00 51.92 318 GLN A CA 1
ATOM 2298 C C . GLN A 1 324 ? 144.365 182.100 143.113 1.00 51.92 318 GLN A C 1
ATOM 2299 O O . GLN A 1 324 ? 145.492 181.975 142.623 1.00 51.92 318 GLN A O 1
ATOM 2305 N N . VAL A 1 325 ? 144.046 181.579 144.297 1.00 47.56 319 VAL A N 1
ATOM 2306 C CA . VAL A 1 325 ? 144.983 180.711 145.001 1.00 47.56 319 VAL A CA 1
ATOM 2307 C C . VAL A 1 325 ? 144.678 179.241 144.743 1.00 47.56 319 VAL A C 1
ATOM 2308 O O . VAL A 1 325 ? 145.445 178.369 145.174 1.00 47.56 319 VAL A O 1
ATOM 2312 N N . LEU A 1 326 ? 143.584 178.943 144.047 1.00 44.47 320 LEU A N 1
ATOM 2313 C CA . LEU A 1 326 ? 143.298 177.577 143.637 1.00 44.47 320 LEU A CA 1
ATOM 2314 C C . LEU A 1 326 ? 143.880 177.274 142.264 1.00 44.47 320 LEU A C 1
ATOM 2315 O O . LEU A 1 326 ? 144.109 176.106 141.937 1.00 44.47 320 LEU A O 1
ATOM 2320 N N . LEU A 1 327 ? 144.124 178.305 141.458 1.00 46.96 321 LEU A N 1
ATOM 2321 C CA . LEU A 1 327 ? 144.723 178.178 140.138 1.00 46.96 321 LEU A CA 1
ATOM 2322 C C . LEU A 1 327 ? 146.227 178.396 140.148 1.00 46.96 321 LEU A C 1
ATOM 2323 O O . LEU A 1 327 ? 146.870 178.228 139.109 1.00 46.96 321 LEU A O 1
ATOM 2328 N N . GLN A 1 328 ? 146.800 178.774 141.291 1.00 56.70 322 GLN A N 1
ATOM 2329 C CA . GLN A 1 328 ? 148.211 179.160 141.312 1.00 56.70 322 GLN A CA 1
ATOM 2330 C C . GLN A 1 328 ? 149.150 178.019 140.943 1.00 56.70 322 GLN A C 1
ATOM 2331 O O . GLN A 1 328 ? 150.133 178.272 140.225 1.00 56.70 322 GLN A O 1
ATOM 2337 N N . PRO A 1 329 ? 148.945 176.774 141.389 1.00 52.57 323 PRO A N 1
ATOM 2338 C CA . PRO A 1 329 ? 149.875 175.715 140.962 1.00 52.57 323 PRO A CA 1
ATOM 2339 C C . PRO A 1 329 ? 149.852 175.475 139.465 1.00 52.57 323 PRO A C 1
ATOM 2340 O O . PRO A 1 329 ? 150.904 175.221 138.868 1.00 52.57 323 PRO A O 1
ATOM 2344 N N . LEU A 1 330 ? 148.678 175.553 138.838 1.00 53.12 324 LEU A N 1
ATOM 2345 C CA . LEU A 1 330 ? 148.603 175.384 137.391 1.00 53.12 324 LEU A CA 1
ATOM 2346 C C . LEU A 1 330 ? 149.278 176.535 136.659 1.00 53.12 324 LEU A C 1
ATOM 2347 O O . LEU A 1 330 ? 149.963 176.322 135.653 1.00 53.12 324 LEU A O 1
ATOM 2352 N N . ALA A 1 331 ? 149.091 177.765 137.146 1.00 55.97 325 ALA A N 1
ATOM 2353 C CA . ALA A 1 331 ? 149.620 178.930 136.442 1.00 55.97 325 ALA A CA 1
ATOM 2354 C C . ALA A 1 331 ? 151.142 178.905 136.380 1.00 55.97 325 ALA A C 1
ATOM 2355 O O . ALA A 1 331 ? 151.743 179.535 135.504 1.00 55.97 325 ALA A O 1
ATOM 2357 N N . CYS A 1 332 ? 151.783 178.181 137.297 1.00 60.25 326 CYS A N 1
ATOM 2358 C CA . CYS A 1 332 ? 153.237 178.085 137.263 1.00 60.25 326 CYS A CA 1
ATOM 2359 C C . CYS A 1 332 ? 153.706 177.125 136.176 1.00 60.25 326 CYS A C 1
ATOM 2360 O O . CYS A 1 332 ? 154.752 177.341 135.556 1.00 60.25 326 CYS A O 1
ATOM 2363 N N . VAL A 1 333 ? 152.948 176.056 135.935 1.00 56.26 327 VAL A N 1
ATOM 2364 C CA . VAL A 1 333 ? 153.323 175.100 134.897 1.00 56.26 327 VAL A CA 1
ATOM 2365 C C . VAL A 1 333 ? 153.120 175.705 133.516 1.00 56.26 327 VAL A C 1
ATOM 2366 O O . VAL A 1 333 ? 153.942 175.515 132.612 1.00 56.26 327 VAL A O 1
ATOM 2370 N N . LEU A 1 334 ? 152.032 176.451 133.332 1.00 56.43 328 LEU A N 1
ATOM 2371 C CA . LEU A 1 334 ? 151.719 176.996 132.017 1.00 56.43 328 LEU A CA 1
ATOM 2372 C C . LEU A 1 334 ? 152.730 178.047 131.578 1.00 56.43 328 LEU A C 1
ATOM 2373 O O . LEU A 1 334 ? 152.843 178.331 130.381 1.00 56.43 328 LEU A O 1
ATOM 2378 N N . LYS A 1 335 ? 153.475 178.628 132.515 1.00 62.59 329 LYS A N 1
ATOM 2379 C CA . LYS A 1 335 ? 154.448 179.654 132.170 1.00 62.59 329 LYS A CA 1
ATOM 2380 C C . LYS A 1 335 ? 155.871 179.127 132.085 1.00 62.59 329 LYS A C 1
ATOM 2381 O O . LYS A 1 335 ? 156.725 179.789 131.486 1.00 62.59 329 LYS A O 1
ATOM 2387 N N . ALA A 1 336 ? 156.151 177.959 132.661 1.00 64.21 330 ALA A N 1
ATOM 2388 C CA . ALA A 1 336 ? 157.477 177.364 132.593 1.00 64.21 330 ALA A CA 1
ATOM 2389 C C . ALA A 1 336 ? 157.625 176.390 131.432 1.00 64.21 330 ALA A C 1
ATOM 2390 O O . ALA A 1 336 ? 158.540 175.560 131.443 1.00 64.21 330 ALA A O 1
ATOM 2392 N N . THR A 1 337 ? 156.741 176.466 130.440 1.00 66.37 331 THR A N 1
ATOM 2393 C CA . THR A 1 337 ? 156.826 175.655 129.235 1.00 66.37 331 THR A CA 1
ATOM 2394 C C . THR A 1 337 ? 156.467 176.532 128.045 1.00 66.37 331 THR A C 1
ATOM 2395 O O . THR A 1 337 ? 155.712 177.498 128.171 1.00 66.37 331 THR A O 1
ATOM 2399 N N . VAL A 1 338 ? 157.012 176.192 126.885 1.00 70.78 332 VAL A N 1
ATOM 2400 C CA . VAL A 1 338 ? 156.687 176.936 125.676 1.00 70.78 332 VAL A CA 1
ATOM 2401 C C . VAL A 1 338 ? 155.270 176.588 125.245 1.00 70.78 332 VAL A C 1
ATOM 2402 O O . VAL A 1 338 ? 154.808 175.452 125.400 1.00 70.78 332 VAL A O 1
ATOM 2406 N N . GLN A 1 339 ? 154.565 177.577 124.708 1.00 77.80 333 GLN A N 1
ATOM 2407 C CA . GLN A 1 339 ? 153.179 177.376 124.308 1.00 77.80 333 GLN A CA 1
ATOM 2408 C C . GLN A 1 339 ? 153.099 176.813 122.895 1.00 77.80 333 GLN A C 1
ATOM 2409 O O . GLN A 1 339 ? 153.120 175.597 122.703 1.00 77.80 333 GLN A O 1
ATOM 2415 N N . ASP A 1 353 ? 154.806 183.369 141.990 1.00 77.94 347 ASP A N 1
ATOM 2416 C CA . ASP A 1 353 ? 154.532 183.096 143.396 1.00 77.94 347 ASP A CA 1
ATOM 2417 C C . ASP A 1 353 ? 155.620 182.205 143.984 1.00 77.94 347 ASP A C 1
ATOM 2418 O O . ASP A 1 353 ? 155.816 181.077 143.540 1.00 77.94 347 ASP A O 1
ATOM 2423 N N . ALA A 1 354 ? 156.318 182.715 145.001 1.00 79.28 348 ALA A N 1
ATOM 2424 C CA . ALA A 1 354 ? 157.450 181.982 145.557 1.00 79.28 348 ALA A CA 1
ATOM 2425 C C . ALA A 1 354 ? 156.991 180.800 146.401 1.00 79.28 348 ALA A C 1
ATOM 2426 O O . ALA A 1 354 ? 157.710 179.801 146.521 1.00 79.28 348 ALA A O 1
ATOM 2428 N N . THR A 1 355 ? 155.804 180.893 147.002 1.00 76.22 349 THR A N 1
ATOM 2429 C CA . THR A 1 355 ? 155.303 179.791 147.816 1.00 76.22 349 THR A CA 1
ATOM 2430 C C . THR A 1 355 ? 154.968 178.581 146.953 1.00 76.22 349 THR A C 1
ATOM 2431 O O . THR A 1 355 ? 155.062 177.434 147.404 1.00 76.22 349 THR A O 1
ATOM 2435 N N . THR A 1 356 ? 154.575 178.819 145.701 1.00 71.80 350 THR A N 1
ATOM 2436 C CA . THR A 1 356 ? 154.211 177.713 144.823 1.00 71.80 350 THR A CA 1
ATOM 2437 C C . THR A 1 356 ? 155.420 177.182 144.061 1.00 71.80 350 THR A C 1
ATOM 2438 O O . THR A 1 356 ? 155.623 175.966 143.982 1.00 71.80 350 THR A O 1
ATOM 2442 N N . VAL A 1 357 ? 156.232 178.077 143.491 1.00 71.89 351 VAL A N 1
ATOM 2443 C CA . VAL A 1 357 ? 157.381 177.645 142.701 1.00 71.89 351 VAL A CA 1
ATOM 2444 C C . VAL A 1 357 ? 158.361 176.853 143.557 1.00 71.89 351 VAL A C 1
ATOM 2445 O O . VAL A 1 357 ? 159.083 175.986 143.051 1.00 71.89 351 VAL A O 1
ATOM 2449 N N . ASP A 1 358 ? 158.389 177.110 144.864 1.00 73.51 352 ASP A N 1
ATOM 2450 C CA . ASP A 1 358 ? 159.263 176.339 145.742 1.00 73.51 352 ASP A CA 1
ATOM 2451 C C . ASP A 1 358 ? 158.746 174.920 145.930 1.00 73.51 352 ASP A C 1
ATOM 2452 O O . ASP A 1 358 ? 159.524 173.960 145.893 1.00 73.51 352 ASP A O 1
ATOM 2457 N N . THR A 1 359 ? 157.436 174.768 146.135 1.00 68.54 353 THR A N 1
ATOM 2458 C CA . THR A 1 359 ? 156.868 173.450 146.400 1.00 68.54 353 THR A CA 1
ATOM 2459 C C . THR A 1 359 ? 157.028 172.525 145.198 1.00 68.54 353 THR A C 1
ATOM 2460 O O . THR A 1 359 ? 157.454 171.374 145.342 1.00 68.54 353 THR A O 1
ATOM 2464 N N . LEU A 1 360 ? 156.688 173.012 144.003 1.00 65.12 354 LEU A N 1
ATOM 2465 C CA . LEU A 1 360 ? 156.819 172.212 142.791 1.00 65.12 354 LEU A CA 1
ATOM 2466 C C . LEU A 1 360 ? 158.249 171.761 142.527 1.00 65.12 354 LEU A C 1
ATOM 2467 O O . LEU A 1 360 ? 158.452 170.852 141.715 1.00 65.12 354 LEU A O 1
ATOM 2472 N N . LEU A 1 361 ? 159.237 172.367 143.182 1.00 70.91 355 LEU A N 1
ATOM 2473 C CA . LEU A 1 361 ? 160.628 171.977 143.030 1.00 70.91 355 LEU A CA 1
ATOM 2474 C C . LEU A 1 361 ? 161.239 171.401 144.296 1.00 70.91 355 LEU A C 1
ATOM 2475 O O . LEU A 1 361 ? 162.350 170.863 144.229 1.00 70.91 355 LEU A O 1
ATOM 2480 N N . ALA A 1 362 ? 160.563 171.511 145.442 1.00 69.50 356 ALA A N 1
ATOM 2481 C CA . ALA A 1 362 ? 161.130 171.039 146.702 1.00 69.50 356 ALA A CA 1
ATOM 2482 C C . ALA A 1 362 ? 161.534 169.574 146.615 1.00 69.50 356 ALA A C 1
ATOM 2483 O O . ALA A 1 362 ? 162.640 169.198 147.020 1.00 69.50 356 ALA A O 1
ATOM 2485 N N . SER A 1 363 ? 160.656 168.736 146.076 1.00 67.94 357 SER A N 1
ATOM 2486 C CA . SER A 1 363 ? 160.919 167.311 145.924 1.00 67.94 357 SER A CA 1
ATOM 2487 C C . SER A 1 363 ? 159.842 166.726 145.021 1.00 67.94 357 SER A C 1
ATOM 2488 O O . SER A 1 363 ? 158.903 167.415 144.614 1.00 67.94 357 SER A O 1
ATOM 2491 N N . LYS A 1 364 ? 159.981 165.439 144.712 1.00 65.23 358 LYS A N 1
ATOM 2492 C CA . LYS A 1 364 ? 159.011 164.788 143.841 1.00 65.23 358 LYS A CA 1
ATOM 2493 C C . LYS A 1 364 ? 157.693 164.546 144.563 1.00 65.23 358 LYS A C 1
ATOM 2494 O O . LYS A 1 364 ? 156.618 164.679 143.970 1.00 65.23 358 LYS A O 1
ATOM 2500 N N . SER A 1 365 ? 157.758 164.179 145.843 1.00 63.21 359 SER A N 1
ATOM 2501 C CA . SER A 1 365 ? 156.540 163.889 146.592 1.00 63.21 359 SER A CA 1
ATOM 2502 C C . SER A 1 365 ? 155.658 165.124 146.708 1.00 63.21 359 SER A C 1
ATOM 2503 O O . SER A 1 365 ? 154.437 165.049 146.531 1.00 63.21 359 SER A O 1
ATOM 2506 N N . SER A 1 366 ? 156.263 166.277 146.998 1.00 60.79 360 SER A N 1
ATOM 2507 C CA . SER A 1 366 ? 155.479 167.490 147.200 1.00 60.79 360 SER A CA 1
ATOM 2508 C C . SER A 1 366 ? 154.958 168.044 145.881 1.00 60.79 360 SER A C 1
ATOM 2509 O O . SER A 1 366 ? 153.878 168.644 145.839 1.00 60.79 360 SER A O 1
ATOM 2512 N N . CYS A 1 367 ? 155.709 167.862 144.794 1.00 57.80 361 CYS A N 1
ATOM 2513 C CA . CYS A 1 367 ? 155.241 168.330 143.493 1.00 57.80 361 CYS A CA 1
ATOM 2514 C C . CYS A 1 367 ? 154.056 167.508 143.013 1.00 57.80 361 CYS A C 1
ATOM 2515 O O . CYS A 1 367 ? 152.994 168.052 142.694 1.00 57.80 36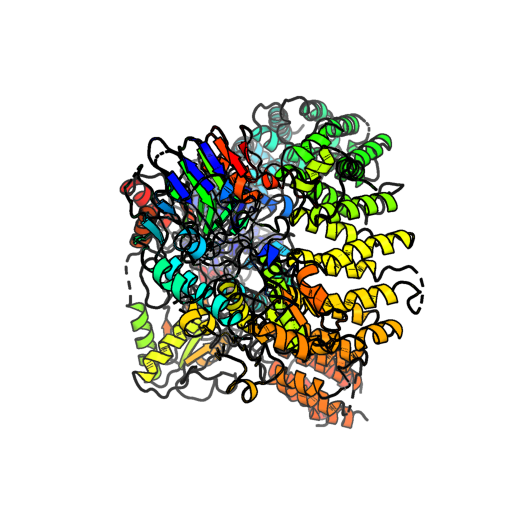1 CYS A O 1
ATOM 2518 N N . ALA A 1 368 ? 154.225 166.188 142.944 1.00 54.99 362 ALA A N 1
ATOM 2519 C CA . ALA A 1 368 ? 153.108 165.313 142.612 1.00 54.99 362 ALA A CA 1
ATOM 2520 C C . ALA A 1 368 ? 151.975 165.473 143.616 1.00 54.99 362 ALA A C 1
ATOM 2521 O O . ALA A 1 368 ? 150.805 165.248 143.292 1.00 54.99 362 ALA A O 1
ATOM 2523 N N . GLY A 1 369 ? 152.306 165.867 144.844 1.00 53.14 363 GLY A N 1
ATOM 2524 C CA . GLY A 1 369 ? 151.275 166.050 145.849 1.00 53.14 363 GLY A CA 1
ATOM 2525 C C . GLY A 1 369 ? 150.407 167.265 145.586 1.00 53.14 363 GLY A C 1
ATOM 2526 O O . GLY A 1 369 ? 149.183 167.203 145.712 1.00 53.14 363 GLY A O 1
ATOM 2527 N N . LEU A 1 370 ? 151.027 168.385 145.215 1.00 49.47 364 LEU A N 1
ATOM 2528 C CA . LEU A 1 370 ? 150.279 169.631 145.086 1.00 49.47 364 LEU A CA 1
ATOM 2529 C C . LEU A 1 370 ? 149.436 169.650 143.816 1.00 49.47 364 LEU A C 1
ATOM 2530 O O . LEU A 1 370 ? 148.377 170.284 143.778 1.00 49.47 364 LEU A O 1
ATOM 2535 N N . LEU A 1 371 ? 149.886 168.961 142.766 1.00 45.19 365 LEU A N 1
ATOM 2536 C CA . LEU A 1 371 ? 149.142 168.970 141.510 1.00 45.19 365 LEU A CA 1
ATOM 2537 C C . LEU A 1 371 ? 147.973 167.997 141.550 1.00 45.19 365 LEU A C 1
ATOM 2538 O O . LEU A 1 371 ? 146.926 168.253 140.947 1.00 45.19 365 LEU A O 1
ATOM 2543 N N . CYS A 1 372 ? 148.134 166.868 142.243 1.00 46.96 366 CYS A N 1
ATOM 2544 C CA . CYS A 1 372 ? 147.035 165.917 142.357 1.00 46.96 366 CYS A CA 1
ATOM 2545 C C . CYS A 1 372 ? 145.882 166.497 143.161 1.00 46.96 366 CYS A C 1
ATOM 2546 O O . CYS A 1 372 ? 144.713 166.223 142.869 1.00 46.96 366 CYS A O 1
ATOM 2549 N N . ARG A 1 373 ? 146.189 167.297 144.182 1.00 47.35 367 ARG A N 1
ATOM 2550 C CA . ARG A 1 373 ? 145.128 167.902 144.976 1.00 47.35 367 ARG A CA 1
ATOM 2551 C C . ARG A 1 373 ? 144.476 169.059 144.233 1.00 47.35 367 ARG A C 1
ATOM 2552 O O . ARG A 1 373 ? 143.263 169.262 144.335 1.00 47.35 367 ARG A O 1
ATOM 2560 N N . THR A 1 374 ? 145.261 169.818 143.468 1.00 40.61 368 THR A N 1
ATOM 2561 C CA . THR A 1 374 ? 144.714 170.962 142.748 1.00 40.61 368 THR A CA 1
ATOM 2562 C C . THR A 1 374 ? 143.757 170.520 141.648 1.00 40.61 368 THR A C 1
ATOM 2563 O O . THR A 1 374 ? 142.722 171.155 141.421 1.00 40.61 368 THR A O 1
ATOM 2567 N N . LEU A 1 375 ? 144.080 169.425 140.960 1.00 38.03 369 LEU A N 1
ATOM 2568 C CA . LEU A 1 375 ? 143.198 168.934 139.909 1.00 38.03 369 LEU A CA 1
ATOM 2569 C C . LEU A 1 375 ? 141.961 168.272 140.496 1.00 38.03 369 LEU A C 1
ATOM 2570 O O . LEU A 1 375 ? 140.898 168.268 139.869 1.00 38.03 369 LEU A O 1
ATOM 2575 N N . ALA A 1 376 ? 142.079 167.704 141.695 1.00 42.40 370 ALA A N 1
ATOM 2576 C CA . ALA A 1 376 ? 140.907 167.152 142.360 1.00 42.40 370 ALA A CA 1
ATOM 2577 C C . ALA A 1 376 ? 139.960 168.257 142.798 1.00 42.40 370 ALA A C 1
ATOM 2578 O O . ALA A 1 376 ? 138.747 168.166 142.585 1.00 42.40 370 ALA A O 1
ATOM 2580 N N . HIS A 1 377 ? 140.500 169.310 143.416 1.00 42.98 371 HIS A N 1
ATOM 2581 C CA . HIS A 1 377 ? 139.677 170.444 143.821 1.00 42.98 371 HIS A CA 1
ATOM 2582 C C . HIS A 1 377 ? 139.011 171.093 142.618 1.00 42.98 371 HIS A C 1
ATOM 2583 O O . HIS A 1 377 ? 137.784 171.222 142.565 1.00 42.98 371 HIS A O 1
ATOM 2590 N N . LEU A 1 378 ? 139.810 171.501 141.634 1.00 40.30 372 LEU A N 1
ATOM 2591 C CA . LEU A 1 378 ? 139.280 172.164 140.451 1.00 40.30 372 LEU A CA 1
ATOM 2592 C C . LEU A 1 378 ? 138.326 171.282 139.656 1.00 40.30 372 LEU A C 1
ATOM 2593 O O . LEU A 1 378 ? 137.695 171.770 138.715 1.00 40.30 372 LEU A O 1
ATOM 2598 N N . GLU A 1 379 ? 138.206 170.000 140.001 1.00 43.49 373 GLU A N 1
ATOM 2599 C CA . GLU A 1 379 ? 137.247 169.143 139.315 1.00 43.49 373 GLU A CA 1
ATOM 2600 C C . GLU A 1 379 ? 135.943 169.040 140.092 1.00 43.49 373 GLU A C 1
ATOM 2601 O O . GLU A 1 379 ? 134.866 168.955 139.494 1.00 43.49 373 GLU A O 1
ATOM 2607 N N . GLU A 1 380 ? 136.018 169.065 141.425 1.00 49.16 374 GLU A N 1
ATOM 2608 C CA . GLU A 1 380 ? 134.811 169.155 142.239 1.00 49.16 374 GLU A CA 1
ATOM 2609 C C . GLU A 1 380 ? 134.094 170.482 142.051 1.00 49.16 374 GLU A C 1
ATOM 2610 O O . GLU A 1 380 ? 132.981 170.652 142.559 1.00 49.16 374 GLU A O 1
ATOM 2616 N N . LEU A 1 381 ? 134.704 171.422 141.329 1.00 46.61 375 LEU A N 1
ATOM 2617 C CA . LEU A 1 381 ? 134.172 172.772 141.217 1.00 46.61 375 LEU A CA 1
ATOM 2618 C C . LEU A 1 381 ? 133.356 172.974 139.949 1.00 46.61 375 LEU A C 1
ATOM 2619 O O . LEU A 1 381 ? 132.406 173.763 139.953 1.00 46.61 375 LEU A O 1
ATOM 2624 N N . GLN A 1 382 ? 133.705 172.280 138.865 1.00 46.95 376 GLN A N 1
ATOM 2625 C CA . GLN A 1 382 ? 133.099 172.585 137.570 1.00 46.95 376 GLN A CA 1
ATOM 2626 C C . GLN A 1 382 ? 131.596 172.338 137.526 1.00 46.95 376 GLN A C 1
ATOM 2627 O O . GLN A 1 382 ? 130.860 173.245 137.102 1.00 46.95 376 GLN A O 1
ATOM 2633 N N . PRO A 1 383 ? 131.068 171.174 137.919 1.00 49.64 377 PRO A N 1
ATOM 2634 C CA . PRO A 1 383 ? 129.627 170.936 137.742 1.00 49.64 377 PRO A CA 1
ATOM 2635 C C . PRO A 1 383 ? 128.730 171.824 138.592 1.00 49.64 377 PRO A C 1
ATOM 2636 O O . PRO A 1 383 ? 127.508 171.643 138.560 1.00 49.64 377 PRO A O 1
ATOM 2640 N N . LEU A 1 384 ? 129.281 172.768 139.344 1.00 50.17 378 LEU A N 1
ATOM 2641 C CA . LEU A 1 384 ? 128.481 173.580 140.245 1.00 50.17 378 LEU A CA 1
ATOM 2642 C C . LEU A 1 384 ? 127.864 174.774 139.520 1.00 50.17 378 LEU A C 1
ATOM 2643 O O . LEU A 1 384 ? 128.493 175.372 138.643 1.00 50.17 378 LEU A O 1
ATOM 2648 N N . PRO A 1 385 ? 126.631 175.143 139.876 1.00 53.28 379 PRO A N 1
ATOM 2649 C CA . PRO A 1 385 ? 126.025 176.349 139.297 1.00 53.28 379 PRO A CA 1
ATOM 2650 C C . PRO A 1 385 ? 126.595 177.625 139.894 1.00 53.28 379 PRO A C 1
ATOM 2651 O O . PRO A 1 385 ? 126.600 178.672 139.239 1.00 53.28 379 PRO A O 1
ATOM 2655 N N . GLN A 1 386 ? 127.083 177.554 141.133 1.00 53.21 380 GLN A N 1
ATOM 2656 C CA . GLN A 1 386 ? 127.765 178.677 141.764 1.00 53.21 380 GLN A CA 1
ATOM 2657 C C . GLN A 1 386 ? 129.234 178.755 141.379 1.00 53.21 380 GLN A C 1
ATOM 2658 O O . GLN A 1 386 ? 130.033 179.339 142.119 1.00 53.21 380 GLN A O 1
ATOM 2664 N N . ARG A 1 387 ? 129.580 178.151 140.251 1.00 49.94 381 ARG A N 1
ATOM 2665 C CA . ARG A 1 387 ? 130.922 178.214 139.697 1.00 49.94 381 ARG A CA 1
ATOM 2666 C C . ARG A 1 387 ? 131.410 179.660 139.637 1.00 49.94 381 ARG A C 1
ATOM 2667 O O . ARG A 1 387 ? 130.604 180.577 139.437 1.00 49.94 381 ARG A O 1
ATOM 2675 N N . PRO A 1 388 ? 132.708 179.905 139.806 1.00 51.89 382 PRO A N 1
ATOM 2676 C CA . PRO A 1 388 ? 133.234 181.253 139.577 1.00 51.89 382 PRO A CA 1
ATOM 2677 C C . PRO A 1 388 ? 133.048 181.666 138.128 1.00 51.89 382 PRO A C 1
ATOM 2678 O O . PRO A 1 388 ? 132.992 180.831 137.224 1.00 51.89 382 PRO A O 1
ATOM 2682 N N . SER A 1 389 ? 132.951 182.973 137.909 1.00 56.16 383 SER A N 1
ATOM 2683 C CA . SER A 1 389 ? 132.741 183.492 136.570 1.00 56.16 383 SER A CA 1
ATOM 2684 C C . SER A 1 389 ? 133.600 184.729 136.351 1.00 56.16 383 SER A C 1
ATOM 2685 O O . SER A 1 389 ? 133.721 185.567 137.251 1.00 56.16 383 SER A O 1
ATOM 2688 N N . PRO A 1 390 ? 134.215 184.872 135.166 1.00 55.66 384 PRO A N 1
ATOM 2689 C CA . PRO A 1 390 ? 134.149 183.917 134.053 1.00 55.66 384 PRO A CA 1
ATOM 2690 C C . PRO A 1 390 ? 135.027 182.687 134.262 1.00 55.66 384 PRO A C 1
ATOM 2691 O O . PRO A 1 390 ? 136.189 182.812 134.643 1.00 55.66 384 PRO A O 1
ATOM 2695 N N . TRP A 1 391 ? 134.456 181.510 134.003 1.00 48.48 385 TRP A N 1
ATOM 2696 C CA . TRP A 1 391 ? 135.148 180.244 134.202 1.00 48.48 385 TRP A CA 1
ATOM 2697 C C . TRP A 1 391 ? 136.113 180.023 133.048 1.00 48.48 385 TRP A C 1
ATOM 2698 O O . TRP A 1 391 ? 135.662 179.795 131.916 1.00 48.48 385 TRP A O 1
ATOM 2709 N N . PRO A 1 392 ? 137.423 180.073 133.269 1.00 46.40 386 PRO A N 1
ATOM 2710 C CA . PRO A 1 392 ? 138.356 179.989 132.140 1.00 46.40 386 PRO A CA 1
ATOM 2711 C C . PRO A 1 392 ? 138.408 178.596 131.542 1.00 46.40 386 PRO A C 1
ATOM 2712 O O . PRO A 1 392 ? 139.008 177.685 132.117 1.00 46.40 386 PRO A O 1
ATOM 2716 N N . GLN A 1 393 ? 137.796 178.422 130.374 1.00 43.72 387 GLN A N 1
ATOM 2717 C CA . GLN A 1 393 ? 137.761 177.115 129.735 1.00 43.72 387 GLN A CA 1
ATOM 2718 C C . GLN A 1 393 ? 138.979 176.881 128.851 1.00 43.72 387 GLN A C 1
ATOM 2719 O O . GLN A 1 393 ? 139.686 175.884 129.017 1.00 43.72 387 GLN A O 1
ATOM 2725 N N . ALA A 1 394 ? 139.237 177.794 127.913 1.00 44.01 388 ALA A N 1
ATOM 2726 C CA . ALA A 1 394 ? 140.325 177.598 126.961 1.00 44.01 388 ALA A CA 1
ATOM 2727 C C . ALA A 1 394 ? 141.678 177.581 127.659 1.00 44.01 388 ALA A C 1
ATOM 2728 O O . ALA A 1 394 ? 142.598 176.875 127.235 1.00 44.01 388 ALA A O 1
ATOM 2730 N N . SER A 1 395 ? 141.819 178.352 128.735 1.00 46.31 389 SER A N 1
ATOM 2731 C CA . SER A 1 395 ? 143.112 178.435 129.403 1.00 46.31 389 SER A CA 1
ATOM 2732 C C . SER A 1 395 ? 143.352 177.230 130.300 1.00 46.31 389 SER A C 1
ATOM 2733 O O . SER A 1 395 ? 144.494 176.789 130.460 1.00 46.31 389 SER A O 1
ATOM 2736 N N . LEU A 1 396 ? 142.291 176.691 130.901 1.00 40.57 390 LEU A N 1
ATOM 2737 C CA . LEU A 1 396 ? 142.450 175.527 131.765 1.00 40.57 390 LEU A CA 1
ATOM 2738 C C . LEU A 1 396 ? 142.808 174.288 130.958 1.00 40.57 390 LEU A C 1
ATOM 2739 O O . LEU A 1 396 ? 143.684 173.512 131.355 1.00 40.57 390 LEU A O 1
ATOM 2744 N N . LEU A 1 397 ? 142.136 174.086 129.824 1.00 39.70 391 LEU A N 1
ATOM 2745 C CA . LEU A 1 397 ? 142.439 172.942 128.972 1.00 39.70 391 LEU A CA 1
ATOM 2746 C C . LEU A 1 397 ? 143.888 172.968 128.509 1.00 39.70 391 LEU A C 1
ATOM 2747 O O . LEU A 1 397 ? 144.598 171.964 128.622 1.00 39.70 391 LEU A O 1
ATOM 2752 N N . GLY A 1 398 ? 144.343 174.106 127.985 1.00 43.02 392 GLY A N 1
ATOM 2753 C CA . GLY A 1 398 ? 145.736 174.220 127.586 1.00 43.02 392 GLY A CA 1
ATOM 2754 C C . GLY A 1 398 ? 146.694 173.998 128.739 1.00 43.02 392 GLY A C 1
ATOM 2755 O O . GLY A 1 398 ? 147.837 173.582 128.538 1.00 43.02 392 GLY A O 1
ATOM 2756 N N . ALA A 1 399 ? 146.242 174.269 129.964 1.00 42.23 393 ALA A N 1
ATOM 2757 C CA . ALA A 1 399 ? 147.074 174.006 131.131 1.00 42.23 393 ALA A CA 1
ATOM 2758 C C . ALA A 1 399 ? 147.001 172.541 131.536 1.00 42.23 393 ALA A C 1
ATOM 2759 O O . ALA A 1 399 ? 147.930 172.014 132.157 1.00 42.23 393 ALA A O 1
ATOM 2761 N N . THR A 1 400 ? 145.899 171.868 131.197 1.00 39.02 394 THR A N 1
ATOM 2762 C CA . THR A 1 400 ? 145.773 170.448 131.508 1.00 39.02 394 THR A CA 1
ATOM 2763 C C . THR A 1 400 ? 146.474 169.591 130.462 1.00 39.02 394 THR A C 1
ATOM 2764 O O . THR A 1 400 ? 147.062 168.556 130.791 1.00 39.02 394 THR A O 1
ATOM 2768 N N . VAL A 1 401 ? 146.424 170.004 129.197 1.00 39.89 395 VAL A N 1
ATOM 2769 C CA . VAL A 1 401 ? 147.097 169.248 128.148 1.00 39.89 395 VAL A CA 1
ATOM 2770 C C . VAL A 1 401 ? 148.607 169.324 128.324 1.00 39.89 395 VAL A C 1
ATOM 2771 O O . VAL A 1 401 ? 149.330 168.364 128.036 1.00 39.89 395 VAL A O 1
ATOM 2775 N N . THR A 1 402 ? 149.107 170.449 128.837 1.00 42.56 396 THR A N 1
ATOM 2776 C CA . THR A 1 402 ? 150.549 170.600 128.990 1.00 42.56 396 THR A CA 1
ATOM 2777 C C . THR A 1 402 ? 151.057 169.967 130.276 1.00 42.56 396 THR A C 1
ATOM 2778 O O . THR A 1 402 ? 152.253 170.052 130.569 1.00 42.56 396 THR A O 1
ATOM 2782 N N . VAL A 1 403 ? 150.175 169.349 131.063 1.00 41.33 397 VAL A N 1
ATOM 2783 C CA . VAL A 1 403 ? 150.652 168.567 132.196 1.00 41.33 397 VAL A CA 1
ATOM 2784 C C . VAL A 1 403 ? 150.520 167.082 131.893 1.00 41.33 397 VAL A C 1
ATOM 2785 O O . VAL A 1 403 ? 151.048 166.240 132.626 1.00 41.33 397 VAL A O 1
ATOM 2789 N N . LEU A 1 404 ? 149.828 166.735 130.806 1.00 40.85 398 LEU A N 1
ATOM 2790 C CA . LEU A 1 404 ? 149.832 165.353 130.343 1.00 40.85 398 LEU A CA 1
ATOM 2791 C C . LEU A 1 404 ? 151.092 165.054 129.545 1.00 40.85 398 LEU A C 1
ATOM 2792 O O . LEU A 1 404 ? 151.594 163.925 129.564 1.00 40.85 398 LEU A O 1
ATOM 2797 N N . ARG A 1 405 ? 151.624 166.057 128.843 1.00 45.93 399 ARG A N 1
ATOM 2798 C CA . ARG A 1 405 ? 152.839 165.843 128.065 1.00 45.93 399 ARG A CA 1
ATOM 2799 C C . ARG A 1 405 ? 154.063 165.754 128.964 1.00 45.93 399 ARG A C 1
ATOM 2800 O O . ARG A 1 405 ? 154.952 164.929 128.728 1.00 45.93 399 ARG A O 1
ATOM 2808 N N . LEU A 1 406 ? 154.133 166.598 129.993 1.00 48.92 400 LEU A N 1
ATOM 2809 C CA . LEU A 1 406 ? 155.201 166.468 130.976 1.00 48.92 400 LEU A CA 1
ATOM 2810 C C . LEU A 1 406 ? 155.175 165.094 131.630 1.00 48.92 400 LEU A C 1
ATOM 2811 O O . LEU A 1 406 ? 156.222 164.461 131.803 1.00 48.92 400 LEU A O 1
ATOM 2816 N N . CYS A 1 407 ? 153.986 164.622 132.006 1.00 48.52 401 CYS A N 1
ATOM 2817 C CA . CYS A 1 407 ? 153.858 163.282 132.568 1.00 48.52 401 CYS A CA 1
ATOM 2818 C C . CYS A 1 407 ? 154.280 162.229 131.555 1.00 48.52 401 CYS A C 1
ATOM 2819 O O . CYS A 1 407 ? 155.039 161.308 131.876 1.00 48.52 401 CYS A O 1
ATOM 2822 N N . ASP A 1 408 ? 153.793 162.350 130.319 1.00 52.58 402 ASP A N 1
ATOM 2823 C CA . ASP A 1 408 ? 154.191 161.422 129.267 1.00 52.58 402 ASP A CA 1
ATOM 2824 C C . ASP A 1 408 ? 155.679 161.549 128.961 1.00 52.58 402 ASP A C 1
ATOM 2825 O O . ASP A 1 408 ? 156.402 160.548 128.912 1.00 52.58 402 ASP A O 1
ATOM 2830 N N . GLY A 1 409 ? 156.156 162.774 128.757 1.00 56.26 403 GLY A N 1
ATOM 2831 C CA . GLY A 1 409 ? 157.577 162.992 128.571 1.00 56.26 403 GLY A CA 1
ATOM 2832 C C . GLY A 1 409 ? 157.973 163.671 127.276 1.00 56.26 403 GLY A C 1
ATOM 2833 O O . GLY A 1 409 ? 159.100 163.496 126.806 1.00 56.26 403 GLY A O 1
ATOM 2834 N N . SER A 1 410 ? 157.067 164.449 126.686 1.00 59.48 404 SER A N 1
ATOM 2835 C CA . SER A 1 410 ? 157.326 165.082 125.398 1.00 59.48 404 SER A CA 1
ATOM 2836 C C . SER A 1 410 ? 157.047 166.580 125.439 1.00 59.48 404 SER A C 1
ATOM 2837 O O . SER A 1 410 ? 156.630 167.165 124.438 1.00 59.48 404 SER A O 1
ATOM 2840 N N . ALA A 1 411 ? 157.274 167.215 126.583 1.00 65.64 405 ALA A N 1
ATOM 2841 C CA . ALA A 1 411 ? 157.048 168.647 126.720 1.00 65.64 405 ALA A CA 1
ATOM 2842 C C . ALA A 1 411 ? 158.267 169.408 126.202 1.00 65.64 405 ALA A C 1
ATOM 2843 O O . ALA A 1 411 ? 159.162 168.842 125.568 1.00 65.64 405 ALA A O 1
ATOM 2845 N N . ALA A 1 412 ? 158.309 170.712 126.460 1.00 72.15 406 ALA A N 1
ATOM 2846 C CA . ALA A 1 412 ? 159.446 171.535 126.070 1.00 72.15 406 ALA A CA 1
ATOM 2847 C C . ALA A 1 412 ? 159.623 172.677 127.063 1.00 72.15 406 ALA A C 1
ATOM 2848 O O . ALA A 1 412 ? 158.783 173.583 127.127 1.00 72.15 406 ALA A O 1
ATOM 2850 N N . PRO A 1 413 ? 160.694 172.667 127.851 1.00 77.68 407 PRO A N 1
ATOM 2851 C CA . PRO A 1 413 ? 160.856 173.679 128.898 1.00 77.68 407 PRO A CA 1
ATOM 2852 C C . PRO A 1 413 ? 161.032 175.077 128.330 1.00 77.68 407 PRO A C 1
ATOM 2853 O O . PRO A 1 413 ? 161.295 175.277 127.142 1.00 77.68 407 PRO A O 1
ATOM 2857 N N . ALA A 1 414 ? 160.869 176.060 129.217 1.00 76.76 408 ALA A N 1
ATOM 2858 C CA . ALA A 1 414 ? 161.144 177.456 128.904 1.00 76.76 408 ALA A CA 1
ATOM 2859 C C . ALA A 1 414 ? 161.848 178.170 130.050 1.00 76.76 408 ALA A C 1
ATOM 2860 O O . ALA A 1 414 ? 161.854 179.405 130.082 1.00 76.76 408 ALA A O 1
ATOM 2862 N N . SER A 1 415 ? 162.438 177.431 130.984 1.00 80.05 409 SER A N 1
ATOM 2863 C CA . SER A 1 415 ? 163.119 178.007 132.137 1.00 80.05 409 SER A CA 1
ATOM 2864 C C . SER A 1 415 ? 163.919 176.904 132.818 1.00 80.05 409 SER A C 1
ATOM 2865 O O . SER A 1 415 ? 163.990 175.772 132.328 1.00 80.05 409 SER A O 1
ATOM 2868 N N . SER A 1 416 ? 164.527 177.238 133.956 1.00 85.96 410 SER A N 1
ATOM 2869 C CA . SER A 1 416 ? 165.200 176.227 134.760 1.00 85.96 410 SER A CA 1
ATOM 2870 C C . SER A 1 416 ? 164.233 175.538 135.710 1.00 85.96 410 SER A C 1
ATOM 2871 O O . SER A 1 416 ? 164.532 174.448 136.210 1.00 85.96 410 SER A O 1
ATOM 2874 N N . VAL A 1 417 ? 163.078 176.154 135.970 1.00 83.23 411 VAL A N 1
ATOM 2875 C CA . VAL A 1 417 ? 162.048 175.478 136.748 1.00 83.23 411 VAL A CA 1
ATOM 2876 C C . VAL A 1 417 ? 161.192 174.605 135.843 1.00 83.23 411 VAL A C 1
ATOM 2877 O O . VAL A 1 417 ? 160.654 173.583 136.282 1.00 83.23 411 VAL A O 1
ATOM 2881 N N . GLY A 1 418 ? 161.052 174.981 134.571 1.00 79.58 412 GLY A N 1
ATOM 2882 C CA . GLY A 1 418 ? 160.421 174.088 133.617 1.00 79.58 412 GLY A CA 1
ATOM 2883 C C . GLY A 1 418 ? 161.304 172.906 133.270 1.00 79.58 412 GLY A C 1
ATOM 2884 O O . GLY A 1 418 ? 160.814 171.802 133.023 1.00 79.58 412 GLY A O 1
ATOM 2885 N N . GLY A 1 419 ? 162.620 173.120 133.249 1.00 80.73 413 GLY A N 1
ATOM 2886 C CA . GLY A 1 419 ? 163.531 172.019 132.991 1.00 80.73 413 GLY A CA 1
ATOM 2887 C C . GLY A 1 419 ? 163.641 171.077 134.172 1.00 80.73 413 GLY A C 1
ATOM 2888 O O . GLY A 1 419 ? 163.932 169.890 134.006 1.00 80.73 413 GLY A O 1
ATOM 2889 N N . HIS A 1 420 ? 163.415 171.592 135.381 1.00 79.20 414 HIS A N 1
ATOM 2890 C CA . HIS A 1 420 ? 163.397 170.727 136.554 1.00 79.20 414 HIS A CA 1
ATOM 2891 C C . HIS A 1 420 ? 162.071 169.985 136.664 1.00 79.20 414 HIS A C 1
ATOM 2892 O O . HIS A 1 420 ? 161.995 168.923 137.293 1.00 79.20 414 HIS A O 1
ATOM 2899 N N . LEU A 1 421 ? 161.015 170.527 136.053 1.00 73.65 415 LEU A N 1
ATOM 2900 C CA . LEU A 1 421 ? 159.713 169.872 136.108 1.00 73.65 415 LEU A CA 1
ATOM 2901 C C . LEU A 1 421 ? 159.684 168.616 135.249 1.00 73.65 415 LEU A C 1
ATOM 2902 O O . LEU A 1 421 ? 159.041 167.625 135.613 1.00 73.65 415 LEU A O 1
ATOM 2907 N N . CYS A 1 422 ? 160.363 168.636 134.101 1.00 77.38 416 CYS A N 1
ATOM 2908 C CA . CYS A 1 422 ? 160.408 167.441 133.267 1.00 77.38 416 CYS A CA 1
ATOM 2909 C C . CYS A 1 422 ? 161.104 166.293 133.980 1.00 77.38 416 CYS A C 1
ATOM 2910 O O . CYS A 1 422 ? 160.807 165.125 133.712 1.00 77.38 416 CYS A O 1
ATOM 2913 N N . GLY A 1 423 ? 162.026 166.599 134.892 1.00 78.46 417 GLY A N 1
ATOM 2914 C CA . GLY A 1 423 ? 162.722 165.546 135.605 1.00 78.46 417 GLY A CA 1
ATOM 2915 C C . GLY A 1 423 ? 161.935 164.959 136.754 1.00 78.46 417 GLY A C 1
ATOM 2916 O O . GLY A 1 423 ? 162.295 163.896 137.270 1.00 78.46 417 GLY A O 1
ATOM 2917 N N . THR A 1 424 ? 160.865 165.629 137.178 1.00 71.32 418 THR A N 1
ATOM 2918 C CA . THR A 1 424 ? 160.050 165.137 138.285 1.00 71.32 418 THR A CA 1
ATOM 2919 C C . THR A 1 424 ? 158.766 164.471 137.799 1.00 71.32 418 THR A C 1
ATOM 2920 O O . THR A 1 424 ? 158.510 163.304 138.107 1.00 71.32 418 THR A O 1
ATOM 2924 N N . LEU A 1 425 ? 157.952 165.200 137.035 1.00 59.84 419 LEU A N 1
ATOM 2925 C CA . LEU A 1 425 ? 156.645 164.691 136.640 1.00 59.84 419 LEU A CA 1
ATOM 2926 C C . LEU A 1 425 ? 156.727 163.523 135.669 1.00 59.84 419 LEU A C 1
ATOM 2927 O O . LEU A 1 425 ? 155.749 162.781 135.539 1.00 59.84 419 LEU A O 1
ATOM 2932 N N . ALA A 1 426 ? 157.858 163.344 134.986 1.00 58.78 420 ALA A N 1
ATOM 2933 C CA . ALA A 1 426 ? 157.972 162.335 133.938 1.00 58.78 420 ALA A CA 1
ATOM 2934 C C . ALA A 1 426 ? 157.668 160.938 134.458 1.00 58.78 420 ALA A C 1
ATOM 2935 O O . ALA A 1 426 ? 158.398 160.407 135.300 1.00 58.78 420 ALA A O 1
ATOM 2937 N N . GLY A 1 427 ? 156.594 160.337 133.959 1.00 54.37 421 GLY A N 1
ATOM 2938 C CA . GLY A 1 427 ? 156.229 158.996 134.369 1.00 54.37 421 GLY A CA 1
ATOM 2939 C C . GLY A 1 427 ? 155.665 158.896 135.767 1.00 54.37 421 GLY A C 1
ATOM 2940 O O . GLY A 1 427 ? 155.995 157.954 136.499 1.00 54.37 421 GLY A O 1
ATOM 2941 N N . CYS A 1 428 ? 154.819 159.841 136.166 1.00 47.32 422 CYS A N 1
ATOM 2942 C CA . CYS A 1 428 ? 154.173 159.823 137.473 1.00 47.32 422 CYS A CA 1
ATOM 2943 C C . CYS A 1 428 ? 152.715 159.431 137.269 1.00 47.32 422 CYS A C 1
ATOM 2944 O O . CYS A 1 428 ? 151.922 160.218 136.745 1.00 47.32 422 CYS A O 1
ATOM 2947 N N . VAL A 1 429 ? 152.366 158.212 137.682 1.00 37.38 423 VAL A N 1
ATOM 2948 C CA . VAL A 1 429 ? 151.037 157.681 137.398 1.00 37.38 423 VAL A CA 1
ATOM 2949 C C . VAL A 1 429 ? 149.970 158.390 138.223 1.00 37.38 423 VAL A C 1
ATOM 2950 O O . VAL A 1 429 ? 148.805 158.458 137.814 1.00 37.38 423 VAL A O 1
ATOM 2954 N N . ARG A 1 430 ? 150.336 158.937 139.380 1.00 42.51 424 ARG A N 1
ATOM 2955 C CA . ARG A 1 430 ? 149.338 159.565 140.238 1.00 42.51 424 ARG A CA 1
ATOM 2956 C C . ARG A 1 430 ? 148.894 160.908 139.675 1.00 42.51 424 ARG A C 1
ATOM 2957 O O . ARG A 1 430 ? 147.730 161.297 139.817 1.00 42.51 424 ARG A O 1
ATOM 2965 N N . VAL A 1 431 ? 149.813 161.634 139.036 1.00 36.07 425 VAL A N 1
ATOM 2966 C CA . VAL A 1 431 ? 149.457 162.913 138.430 1.00 36.07 425 VAL A CA 1
ATOM 2967 C C . VAL A 1 431 ? 148.793 162.691 137.080 1.00 36.07 425 VAL A C 1
ATOM 2968 O O . VAL A 1 431 ? 147.944 163.479 136.650 1.00 36.07 425 VAL A O 1
ATOM 2972 N N . GLN A 1 432 ? 149.160 161.610 136.395 1.00 34.04 426 GLN A N 1
ATOM 2973 C CA . GLN A 1 432 ? 148.559 161.319 135.101 1.00 34.04 426 GLN A CA 1
ATOM 2974 C C . GLN A 1 432 ? 147.128 160.830 135.259 1.00 34.04 426 GLN A C 1
ATOM 2975 O O . GLN A 1 432 ? 146.293 161.043 134.375 1.00 34.04 426 GLN A O 1
ATOM 2981 N N . ARG A 1 433 ? 146.828 160.158 136.369 1.00 31.85 427 ARG A N 1
ATOM 2982 C CA . ARG A 1 433 ? 145.453 159.749 136.626 1.00 31.85 427 ARG A CA 1
ATOM 2983 C C . ARG A 1 433 ? 144.600 160.936 137.043 1.00 31.85 427 ARG A C 1
ATOM 2984 O O . ARG A 1 433 ? 143.426 161.029 136.672 1.00 31.85 427 ARG A O 1
ATOM 2992 N N . ALA A 1 434 ? 145.173 161.853 137.821 1.00 30.37 428 ALA A N 1
ATOM 2993 C CA . ALA A 1 434 ? 144.421 163.022 138.257 1.00 30.37 428 ALA A CA 1
ATOM 2994 C C . ALA A 1 434 ? 144.115 163.940 137.083 1.00 30.37 428 ALA A C 1
ATOM 2995 O O . ALA A 1 434 ? 143.018 164.500 136.987 1.00 30.37 428 ALA A O 1
ATOM 2997 N N . ALA A 1 435 ? 145.080 164.104 136.177 1.00 28.95 429 ALA A N 1
ATOM 2998 C CA . ALA A 1 435 ? 144.892 165.000 135.041 1.00 28.95 429 ALA A CA 1
ATOM 2999 C C . ALA A 1 435 ? 143.943 164.405 134.009 1.00 28.95 429 ALA A C 1
ATOM 3000 O O . ALA A 1 435 ? 143.229 165.139 133.320 1.00 28.95 429 ALA A O 1
ATOM 3002 N N . LEU A 1 436 ? 143.919 163.078 133.886 1.00 28.59 430 LEU A N 1
ATOM 3003 C CA . LEU A 1 436 ? 143.07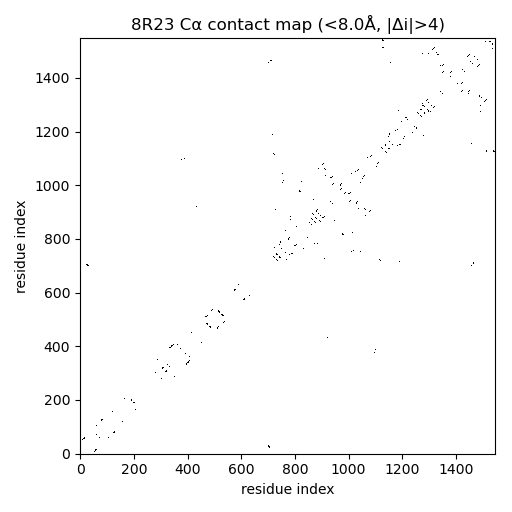4 162.452 132.876 1.00 28.59 430 LEU A CA 1
ATOM 3004 C C . LEU A 1 436 ? 141.620 162.406 133.316 1.00 28.59 430 LEU A C 1
ATOM 3005 O O . LEU A 1 436 ? 140.717 162.357 132.477 1.00 28.59 430 LEU A O 1
ATOM 3010 N N . ASP A 1 437 ? 141.370 162.413 134.624 1.00 32.88 431 ASP A N 1
ATOM 3011 C CA . ASP A 1 437 ? 139.999 162.547 135.099 1.00 32.88 431 ASP A CA 1
ATOM 3012 C C . ASP A 1 437 ? 139.499 163.969 134.880 1.00 32.88 431 ASP A C 1
ATOM 3013 O O . ASP A 1 437 ? 138.341 164.181 134.508 1.00 32.88 431 ASP A O 1
ATOM 3018 N N . PHE A 1 438 ? 140.369 164.957 135.092 1.00 32.56 432 PHE A N 1
ATOM 3019 C CA . PHE A 1 438 ? 139.977 166.349 134.908 1.00 32.56 432 PHE A CA 1
ATOM 3020 C C . PHE A 1 438 ? 139.702 166.659 133.445 1.00 32.56 432 PHE A C 1
ATOM 3021 O O . PHE A 1 438 ? 138.663 167.240 133.116 1.00 32.56 432 PHE A O 1
ATOM 3029 N N . LEU A 1 439 ? 140.623 166.289 132.553 1.00 31.62 433 LEU A N 1
ATOM 3030 C CA . LEU A 1 439 ? 140.422 166.540 131.130 1.00 31.62 433 LEU A CA 1
ATOM 3031 C C . LEU A 1 439 ? 139.163 165.862 130.609 1.00 31.62 433 LEU A C 1
ATOM 3032 O O . LEU A 1 439 ? 138.617 166.278 129.583 1.00 31.62 433 LEU A O 1
ATOM 3037 N N . GLY A 1 440 ? 138.684 164.827 131.296 1.00 32.62 434 GLY A N 1
ATOM 3038 C CA . GLY A 1 440 ? 137.400 164.257 130.935 1.00 32.62 434 GLY A CA 1
ATOM 3039 C C . GLY A 1 440 ? 136.245 165.102 131.431 1.00 32.62 434 GLY A C 1
ATOM 3040 O O . GLY A 1 440 ? 135.177 165.133 130.816 1.00 32.62 434 GLY A O 1
ATOM 3041 N N . THR A 1 441 ? 136.445 165.802 132.550 1.00 36.93 435 THR A N 1
ATOM 3042 C CA . THR A 1 441 ? 135.402 166.670 133.086 1.00 36.93 435 THR A CA 1
ATOM 3043 C C . THR A 1 441 ? 135.293 167.958 132.285 1.00 36.93 435 THR A C 1
ATOM 3044 O O . THR A 1 441 ? 134.202 168.522 132.152 1.00 36.93 435 THR A O 1
ATOM 3048 N N . LEU A 1 442 ? 136.404 168.430 131.727 1.00 35.90 436 LEU A N 1
ATOM 3049 C CA . LEU A 1 442 ? 136.391 169.684 130.991 1.00 35.90 436 LEU A CA 1
ATOM 3050 C C . LEU A 1 442 ? 135.860 169.468 129.586 1.00 35.90 436 LEU A C 1
ATOM 3051 O O . LEU A 1 442 ? 136.459 169.937 128.616 1.00 35.90 436 LEU A O 1
ATOM 3056 N N . SER A 1 443 ? 134.732 168.785 129.467 1.00 41.06 437 SER A N 1
ATOM 3057 C CA . SER A 1 443 ? 134.117 168.581 128.168 1.00 41.06 437 SER A CA 1
ATOM 3058 C C . SER A 1 443 ? 132.608 168.733 128.203 1.00 41.06 437 SER A C 1
ATOM 3059 O O . SER A 1 443 ? 131.977 168.673 127.143 1.00 41.06 437 SER A O 1
ATOM 3062 N N . GLN A 1 444 ? 132.012 168.933 129.372 1.00 51.71 438 GLN A N 1
ATOM 3063 C CA . GLN A 1 444 ? 130.576 169.133 129.487 1.00 51.71 438 GLN A CA 1
ATOM 3064 C C . GLN A 1 444 ? 130.182 170.596 129.363 1.00 51.71 438 GLN A C 1
ATOM 3065 O O . GLN A 1 444 ? 128.988 170.905 129.360 1.00 51.71 438 GLN A O 1
ATOM 3071 N N . GLY A 1 445 ? 131.159 171.498 129.261 1.00 60.07 439 GLY A N 1
ATOM 3072 C CA . GLY A 1 445 ? 130.900 172.886 128.968 1.00 60.07 439 GLY A CA 1
ATOM 3073 C C . GLY A 1 445 ? 131.183 173.159 127.506 1.00 60.07 439 GLY A C 1
ATOM 3074 O O . GLY A 1 445 ? 132.291 172.916 127.023 1.00 60.07 439 GLY A O 1
ATOM 3075 N N . THR A 1 446 ? 130.172 173.664 126.803 1.00 69.67 440 THR A N 1
ATOM 3076 C CA . THR A 1 446 ? 130.279 173.856 125.363 1.00 69.67 440 THR A CA 1
ATOM 3077 C C . THR A 1 446 ? 131.338 174.899 125.027 1.00 69.67 440 THR A C 1
ATOM 3078 O O . THR A 1 446 ? 131.429 175.948 125.670 1.00 69.67 440 THR A O 1
ATOM 3082 N N . GLY A 1 447 ? 132.141 174.603 124.008 1.00 68.02 441 GLY A N 1
ATOM 3083 C CA . GLY A 1 447 ? 133.187 175.496 123.573 1.00 68.02 441 GLY A CA 1
ATOM 3084 C C . GLY A 1 447 ? 133.517 175.321 122.105 1.00 68.02 441 GLY A C 1
ATOM 3085 O O . GLY A 1 447 ? 132.931 174.489 121.407 1.00 68.02 441 GLY A O 1
ATOM 3086 N N . PRO A 1 448 ? 134.465 176.110 121.608 1.00 66.92 442 PRO A N 1
ATOM 3087 C CA . PRO A 1 448 ? 134.858 176.003 120.199 1.00 66.92 442 PRO A CA 1
ATOM 3088 C C . PRO A 1 448 ? 135.501 174.657 119.905 1.00 66.92 442 PRO A C 1
ATOM 3089 O O . PRO A 1 448 ? 136.045 173.984 120.782 1.00 66.92 442 PRO A O 1
ATOM 3093 N N . GLN A 1 449 ? 135.433 174.266 118.632 1.00 63.25 443 GLN A N 1
ATOM 3094 C CA . GLN A 1 449 ? 136.003 172.991 118.222 1.00 63.25 443 GLN A CA 1
ATOM 3095 C C . GLN A 1 449 ? 137.524 173.002 118.230 1.00 63.25 443 GLN A C 1
ATOM 3096 O O . GLN A 1 449 ? 138.138 171.937 118.119 1.00 63.25 443 GLN A O 1
ATOM 3102 N N . GLU A 1 450 ? 138.143 174.178 118.352 1.00 62.60 444 GLU A N 1
ATOM 3103 C CA . GLU A 1 450 ? 139.586 174.237 118.549 1.00 62.60 444 GLU A CA 1
ATOM 3104 C C . GLU A 1 450 ? 139.991 173.481 119.807 1.00 62.60 444 GLU A C 1
ATOM 3105 O O . GLU A 1 450 ? 141.079 172.900 119.872 1.00 62.60 444 GLU A O 1
ATOM 3111 N N . LEU A 1 451 ? 139.119 173.472 120.817 1.00 54.09 445 LEU A N 1
ATOM 3112 C CA . LEU A 1 451 ? 139.410 172.739 122.044 1.00 54.09 445 LEU A CA 1
ATOM 3113 C C . LEU A 1 451 ? 139.394 171.235 121.810 1.00 54.09 445 LEU A C 1
ATOM 3114 O O . LEU A 1 451 ? 140.282 170.518 122.286 1.00 54.09 445 LEU A O 1
ATOM 3119 N N . VAL A 1 452 ? 138.389 170.737 121.085 1.00 49.56 446 VAL A N 1
ATOM 3120 C CA . VAL A 1 452 ? 138.262 169.297 120.874 1.00 49.56 446 VAL A CA 1
ATOM 3121 C C . VAL A 1 452 ? 139.475 168.753 120.132 1.00 49.56 446 VAL A C 1
ATOM 3122 O O . VAL A 1 452 ? 140.065 167.745 120.537 1.00 49.56 446 VAL A O 1
ATOM 3126 N N . THR A 1 453 ? 139.863 169.404 119.036 1.00 50.77 447 THR A N 1
ATOM 3127 C CA . THR A 1 453 ? 141.030 168.959 118.279 1.00 50.77 447 THR A CA 1
ATOM 3128 C C . THR A 1 453 ? 142.273 168.928 119.158 1.00 50.77 447 THR A C 1
ATOM 3129 O O . THR A 1 453 ? 143.105 168.021 119.048 1.00 50.77 447 THR A O 1
ATOM 3133 N N . GLN A 1 454 ? 142.408 169.905 120.055 1.00 48.41 448 GLN A N 1
ATOM 3134 C CA . GLN A 1 454 ? 143.556 169.925 120.953 1.00 48.41 448 GLN A CA 1
ATOM 3135 C C . GLN A 1 454 ? 143.422 168.870 122.040 1.00 48.41 448 GLN A C 1
ATOM 3136 O O . GLN A 1 454 ? 144.426 168.353 122.541 1.00 48.41 448 GLN A O 1
ATOM 3142 N N . ALA A 1 455 ? 142.187 168.534 122.415 1.00 41.71 449 ALA A N 1
ATOM 3143 C CA . ALA A 1 455 ? 141.976 167.570 123.490 1.00 41.71 449 ALA A CA 1
ATOM 3144 C C . ALA A 1 455 ? 142.211 166.147 123.007 1.00 41.71 449 ALA A C 1
ATOM 3145 O O . ALA A 1 455 ? 142.963 165.386 123.623 1.00 41.71 449 ALA A O 1
ATOM 3147 N N . LEU A 1 456 ? 141.560 165.765 121.908 1.00 41.00 450 LEU A N 1
ATOM 3148 C CA . LEU A 1 456 ? 141.740 164.422 121.370 1.00 41.00 450 LEU A CA 1
ATOM 3149 C C . LEU A 1 456 ? 143.191 164.161 120.987 1.00 41.00 450 LEU A C 1
ATOM 3150 O O . LEU A 1 456 ? 143.686 163.038 121.131 1.00 41.00 450 LEU A O 1
ATOM 3155 N N . ALA A 1 457 ? 143.888 165.185 120.492 1.00 40.09 451 ALA A N 1
ATOM 3156 C CA . ALA A 1 457 ? 145.263 165.001 120.040 1.00 40.09 451 ALA A CA 1
ATOM 3157 C C . ALA A 1 457 ? 146.159 164.503 121.166 1.00 40.09 451 ALA A C 1
ATOM 3158 O O . ALA A 1 457 ? 147.026 163.649 120.950 1.00 40.09 451 ALA A O 1
ATOM 3160 N N . VAL A 1 458 ? 145.970 165.023 122.379 1.00 38.75 452 VAL A N 1
ATOM 3161 C CA . VAL A 1 458 ? 146.803 164.570 123.487 1.00 38.75 452 VAL A CA 1
ATOM 3162 C C . VAL A 1 458 ? 146.256 163.282 124.077 1.00 38.75 452 VAL A C 1
ATOM 3163 O O . VAL A 1 458 ? 147.012 162.475 124.628 1.00 38.75 452 VAL A O 1
ATOM 3167 N N . LEU A 1 459 ? 144.946 163.059 123.973 1.00 35.80 453 LEU A N 1
ATOM 3168 C CA . LEU A 1 459 ? 144.371 161.802 124.435 1.00 35.80 453 LEU A CA 1
ATOM 3169 C C . LEU A 1 459 ? 144.889 160.633 123.615 1.00 35.80 453 LEU A C 1
ATOM 3170 O O . LEU A 1 459 ? 145.395 159.652 124.168 1.00 35.80 453 LEU A O 1
ATOM 3175 N N . LEU A 1 460 ? 144.770 160.724 122.290 1.00 39.25 454 LEU A N 1
ATOM 3176 C CA . LEU A 1 460 ? 145.216 159.642 121.419 1.00 39.25 454 LEU A CA 1
ATOM 3177 C C . LEU A 1 460 ? 146.692 159.327 121.618 1.00 39.25 454 LEU A C 1
ATOM 3178 O O . LEU A 1 460 ? 147.130 158.212 121.319 1.00 39.25 454 LEU A O 1
ATOM 3183 N N . GLU A 1 461 ? 147.467 160.274 122.146 1.00 44.83 455 GLU A N 1
ATOM 3184 C CA . GLU A 1 461 ? 148.885 160.018 122.374 1.00 44.83 455 GLU A CA 1
ATOM 3185 C C . GLU A 1 461 ? 149.092 159.106 123.574 1.00 44.83 455 GLU A C 1
ATOM 3186 O O . GLU A 1 461 ? 150.103 158.401 123.660 1.00 44.83 455 GLU A O 1
ATOM 3192 N N . CYS A 1 462 ? 148.140 159.095 124.507 1.00 40.57 456 CYS A N 1
ATOM 3193 C CA . CYS A 1 462 ? 148.256 158.218 125.667 1.00 40.57 456 CYS A CA 1
ATOM 3194 C C . CYS A 1 462 ? 147.911 156.779 125.311 1.00 40.57 456 CYS A C 1
ATOM 3195 O O . CYS A 1 462 ? 148.403 155.841 125.947 1.00 40.57 456 CYS A O 1
ATOM 3198 N N . LEU A 1 463 ? 147.066 156.584 124.300 1.00 34.55 457 LEU A N 1
ATOM 3199 C CA . LEU A 1 463 ? 146.662 155.232 123.935 1.00 34.55 457 LEU A CA 1
ATOM 3200 C C . LEU A 1 463 ? 147.712 154.546 123.070 1.00 34.55 457 LEU A C 1
ATOM 3201 O O . LEU A 1 463 ? 148.032 153.374 123.292 1.00 34.55 457 LEU A O 1
ATOM 3206 N N . GLU A 1 464 ? 148.263 155.252 122.083 1.00 41.44 458 GLU A N 1
ATOM 3207 C CA . GLU A 1 464 ? 149.239 154.654 121.170 1.00 41.44 458 GLU A CA 1
ATOM 3208 C C . GLU A 1 464 ? 150.647 154.848 121.733 1.00 41.44 458 GLU A C 1
ATOM 3209 O O . GLU A 1 464 ? 151.582 155.280 121.059 1.00 41.44 458 GLU A O 1
ATOM 3215 N N . SER A 1 465 ? 150.804 154.475 123.001 1.00 40.97 459 SER A N 1
ATOM 3216 C CA . SER A 1 465 ? 152.089 154.721 123.633 1.00 40.97 459 SER A CA 1
ATOM 3217 C C . SER A 1 465 ? 152.475 153.566 124.532 1.00 40.97 459 SER A C 1
ATOM 3218 O O . SER A 1 465 ? 151.613 153.039 125.245 1.00 40.97 459 SER A O 1
ATOM 3221 N N . PRO A 1 466 ? 153.735 153.148 124.527 1.00 42.56 460 PRO A N 1
ATOM 3222 C CA . PRO A 1 466 ? 154.219 152.262 125.584 1.00 42.56 460 PRO A CA 1
ATOM 3223 C C . PRO A 1 466 ? 154.403 153.041 126.873 1.00 42.56 460 PRO A C 1
ATOM 3224 O O . PRO A 1 466 ? 154.466 154.271 126.885 1.00 42.56 460 PRO A O 1
ATOM 3228 N N . GLY A 1 467 ? 154.475 152.306 127.974 1.00 43.11 461 GLY A N 1
ATOM 3229 C CA . GLY A 1 467 ? 154.705 152.927 129.257 1.00 43.11 461 GLY A CA 1
ATOM 3230 C C . GLY A 1 467 ? 153.492 153.556 129.898 1.00 43.11 461 GLY A C 1
ATOM 3231 O O . GLY A 1 467 ? 153.641 154.274 130.894 1.00 43.11 461 GLY A O 1
ATOM 3232 N N . SER A 1 468 ? 152.301 153.326 129.360 1.00 36.57 462 SER A N 1
ATOM 3233 C CA . SER A 1 468 ? 151.069 153.712 130.026 1.00 36.57 462 SER A CA 1
ATOM 3234 C C . SER A 1 468 ? 150.564 152.510 130.811 1.00 36.57 462 SER A C 1
ATOM 3235 O O . SER A 1 468 ? 150.362 151.433 130.243 1.00 36.57 462 SER A O 1
ATOM 3238 N N . SER A 1 469 ? 150.381 152.688 132.114 1.00 31.61 463 SER A N 1
ATOM 3239 C CA . SER A 1 469 ? 149.986 151.591 132.972 1.00 31.61 463 SER A CA 1
ATOM 3240 C C . SER A 1 469 ? 148.551 151.180 132.656 1.00 31.61 463 SER A C 1
ATOM 3241 O O . SER A 1 469 ? 147.833 151.886 131.948 1.00 31.61 463 SER A O 1
ATOM 3244 N N . PRO A 1 470 ? 148.101 150.031 133.161 1.00 26.05 464 PRO A N 1
ATOM 3245 C CA . PRO A 1 470 ? 146.717 149.623 132.890 1.00 26.05 464 PRO A CA 1
ATOM 3246 C C . PRO A 1 470 ? 145.681 150.457 133.617 1.00 26.05 464 PRO A C 1
ATOM 3247 O O . PRO A 1 470 ? 144.490 150.354 133.302 1.00 26.05 464 PRO A O 1
ATOM 3251 N N . THR A 1 471 ? 146.087 151.270 134.592 1.00 27.93 465 THR A N 1
ATOM 3252 C CA . THR A 1 471 ? 145.128 152.144 135.260 1.00 27.93 465 THR A CA 1
ATOM 3253 C C . THR A 1 471 ? 145.028 153.488 134.553 1.00 27.93 465 THR A C 1
ATOM 3254 O O . THR A 1 471 ? 144.019 154.189 134.680 1.00 27.93 465 THR A O 1
ATOM 3258 N N . VAL A 1 472 ? 146.065 153.861 133.804 1.00 25.92 466 VAL A N 1
ATOM 3259 C CA . VAL A 1 472 ? 146.004 155.074 132.998 1.00 25.92 466 VAL A CA 1
ATOM 3260 C C . VAL A 1 472 ? 145.241 154.810 131.708 1.00 25.92 466 VAL A C 1
ATOM 3261 O O . VAL A 1 472 ? 144.516 155.678 131.209 1.00 25.92 466 VAL A O 1
ATOM 3265 N N . LEU A 1 473 ? 145.378 153.604 131.156 1.00 25.35 467 LEU A N 1
ATOM 3266 C CA . LEU A 1 473 ? 144.653 153.267 129.937 1.00 25.35 467 LEU A CA 1
ATOM 3267 C C . LEU A 1 473 ? 143.160 153.160 130.195 1.00 25.35 467 LEU A C 1
ATOM 3268 O O . LEU A 1 473 ? 142.355 153.299 129.271 1.00 25.35 467 LEU A O 1
ATOM 3273 N N . LYS A 1 474 ? 142.766 152.917 131.442 1.00 26.93 468 LYS A N 1
ATOM 3274 C CA . LYS A 1 474 ? 141.344 152.864 131.756 1.00 26.93 468 LYS A CA 1
ATOM 3275 C C . LYS A 1 474 ? 140.748 154.261 131.799 1.00 26.93 468 LYS A C 1
ATOM 3276 O O . LYS A 1 474 ? 139.553 154.449 131.551 1.00 26.93 468 LYS A O 1
ATOM 3282 N N . LYS A 1 475 ? 141.573 155.259 132.107 1.00 26.41 469 LYS A N 1
ATOM 3283 C CA . LYS A 1 475 ? 141.078 156.626 132.184 1.00 26.41 469 LYS A CA 1
ATOM 3284 C C . LYS A 1 475 ? 141.216 157.344 130.853 1.00 26.41 469 LYS A C 1
ATOM 3285 O O . LYS A 1 475 ? 140.378 158.187 130.518 1.00 26.41 469 LYS A O 1
ATOM 3291 N N . ALA A 1 476 ? 142.262 157.035 130.088 1.00 24.94 470 ALA A N 1
ATOM 3292 C CA . ALA A 1 476 ? 142.359 157.559 128.732 1.00 24.94 470 ALA A CA 1
ATOM 3293 C C . ALA A 1 476 ? 141.199 157.078 127.876 1.00 24.94 470 ALA A C 1
ATOM 3294 O O . ALA A 1 476 ? 140.729 157.804 126.994 1.00 24.94 470 ALA A O 1
ATOM 3296 N N . PHE A 1 477 ? 140.725 155.854 128.118 1.00 24.87 471 PHE A N 1
ATOM 3297 C CA . PHE A 1 477 ? 139.599 155.330 127.353 1.00 24.87 471 PHE A CA 1
ATOM 3298 C C . PHE A 1 477 ? 138.285 155.937 127.817 1.00 24.87 471 PHE A C 1
ATOM 3299 O O . PHE A 1 477 ? 137.290 155.911 127.085 1.00 24.87 471 PHE A O 1
ATOM 3307 N N . GLN A 1 478 ? 138.253 156.476 129.035 1.00 28.27 472 GLN A N 1
ATOM 3308 C CA . GLN A 1 478 ? 137.024 157.090 129.524 1.00 28.27 472 GLN A CA 1
ATOM 3309 C C . GLN A 1 478 ? 136.993 158.576 129.211 1.00 28.27 472 GLN A C 1
ATOM 3310 O O . GLN A 1 478 ? 135.917 159.162 129.063 1.00 28.27 472 GLN A O 1
ATOM 3316 N N . ALA A 1 479 ? 138.163 159.205 129.118 1.00 28.42 473 ALA A N 1
ATOM 3317 C CA . ALA A 1 479 ? 138.219 160.582 128.650 1.00 28.42 473 ALA A CA 1
ATOM 3318 C C . ALA A 1 479 ? 137.922 160.660 127.160 1.00 28.42 473 ALA A C 1
ATOM 3319 O O . ALA A 1 479 ? 137.199 161.554 126.710 1.00 28.42 473 ALA A O 1
ATOM 3321 N N . THR A 1 480 ? 138.465 159.722 126.380 1.00 27.96 474 THR A N 1
ATOM 3322 C CA . THR A 1 480 ? 138.274 159.748 124.933 1.00 27.96 474 THR A CA 1
ATOM 3323 C C . THR A 1 480 ? 136.806 159.582 124.558 1.00 27.96 474 THR A C 1
ATOM 3324 O O . THR A 1 480 ? 136.390 159.974 123.463 1.00 27.96 474 THR A O 1
ATOM 3328 N N . LEU A 1 481 ? 136.001 159.012 125.452 1.00 28.48 475 LEU A N 1
ATOM 3329 C CA . LEU A 1 481 ? 134.607 158.751 125.112 1.00 28.48 475 LEU A CA 1
ATOM 3330 C C . LEU A 1 481 ? 133.726 159.960 125.400 1.00 28.48 475 LEU A C 1
ATOM 3331 O O . LEU A 1 481 ? 132.768 160.228 124.668 1.00 28.48 475 LEU A O 1
ATOM 3336 N N . ARG A 1 482 ? 134.026 160.700 126.467 1.00 34.39 476 ARG A N 1
ATOM 3337 C CA . ARG A 1 482 ? 133.252 161.901 126.751 1.00 34.39 476 ARG A CA 1
ATOM 3338 C C . ARG A 1 482 ? 133.575 163.003 125.755 1.00 34.39 476 ARG A C 1
ATOM 3339 O O . ARG A 1 482 ? 132.715 163.827 125.428 1.00 34.39 476 ARG A O 1
ATOM 3347 N N . TRP A 1 483 ? 134.810 163.032 125.259 1.00 34.33 477 TRP A N 1
ATOM 3348 C CA . TRP A 1 483 ? 135.203 164.053 124.301 1.00 34.33 477 TRP A CA 1
ATOM 3349 C C . TRP A 1 483 ? 134.646 163.783 122.913 1.00 34.33 477 TRP A C 1
ATOM 3350 O O . TRP A 1 483 ? 134.516 164.715 122.114 1.00 34.33 477 TRP A O 1
ATOM 3361 N N . LEU A 1 484 ? 134.318 162.530 122.604 1.00 34.73 478 LEU A N 1
ATOM 3362 C CA . LEU A 1 484 ? 133.737 162.228 121.302 1.00 34.73 478 LEU A CA 1
ATOM 3363 C C . LEU A 1 484 ? 132.237 162.480 121.293 1.00 34.73 478 LEU A C 1
ATOM 3364 O O . LEU A 1 484 ? 131.710 163.082 120.353 1.00 34.73 478 LEU A O 1
ATOM 3369 N N . LEU A 1 485 ? 131.535 162.034 122.328 1.00 37.60 479 LEU A N 1
ATOM 3370 C CA . LEU A 1 485 ? 130.087 162.165 122.401 1.00 37.60 479 LEU A CA 1
ATOM 3371 C C . LEU A 1 485 ? 129.629 163.570 122.760 1.00 37.60 479 LEU A C 1
ATOM 3372 O O . LEU A 1 485 ? 128.444 163.762 123.046 1.00 37.60 479 LEU A O 1
ATOM 3377 N N . SER A 1 486 ? 130.527 164.550 122.753 1.00 44.35 480 SER A N 1
ATOM 3378 C CA . SER A 1 486 ? 130.201 165.934 123.073 1.00 44.35 480 SER A CA 1
ATOM 3379 C C . SER A 1 486 ? 130.775 166.866 122.020 1.00 44.35 480 SER A C 1
ATOM 3380 O O . SER A 1 486 ? 131.403 167.882 122.323 1.00 44.35 480 SER A O 1
ATOM 3383 N N . SER A 1 487 ? 130.579 166.518 120.768 1.00 52.31 481 SER A N 1
ATOM 3384 C CA . SER A 1 487 ? 130.991 167.364 119.662 1.00 52.31 481 SER A CA 1
ATOM 3385 C C . SER A 1 487 ? 129.823 168.227 119.192 1.00 52.31 481 SER A C 1
ATOM 3386 O O . SER A 1 487 ? 128.659 167.849 119.361 1.00 52.31 481 SER A O 1
ATOM 3389 N N . PRO A 1 488 ? 130.098 169.402 118.602 1.00 62.51 482 PRO A N 1
ATOM 3390 C CA . PRO A 1 488 ? 129.040 170.299 118.124 1.00 62.51 482 PRO A CA 1
ATOM 3391 C C . PRO A 1 488 ? 128.147 169.663 117.063 1.00 62.51 482 PRO A C 1
ATOM 3392 O O . PRO A 1 488 ? 128.177 170.112 115.918 1.00 62.51 482 PRO A O 1
ATOM 3396 N N . ASP A 1 495 ? 125.731 164.237 109.176 1.00 73.28 489 ASP A N 1
ATOM 3397 C CA . ASP A 1 495 ? 126.225 162.971 109.702 1.00 73.28 489 ASP A CA 1
ATOM 3398 C C . ASP A 1 495 ? 127.231 163.188 110.832 1.00 73.28 489 ASP A C 1
ATOM 3399 O O . ASP A 1 495 ? 126.842 163.451 111.968 1.00 73.28 489 ASP A O 1
ATOM 3404 N N . LEU A 1 496 ? 128.522 163.084 110.522 1.00 65.53 490 LEU A N 1
ATOM 3405 C CA . LEU A 1 496 ? 129.574 163.173 111.527 1.00 65.53 490 LEU A CA 1
ATOM 3406 C C . LEU A 1 496 ? 130.644 164.174 111.117 1.00 65.53 490 LEU A C 1
ATOM 3407 O O . LEU A 1 496 ? 131.837 163.963 111.345 1.00 65.53 490 LEU A O 1
ATOM 3412 N N . GLY A 1 497 ? 130.227 165.285 110.515 1.00 66.64 491 GLY A N 1
ATOM 3413 C CA . GLY A 1 497 ? 131.109 166.391 110.220 1.00 66.64 491 GLY A CA 1
ATOM 3414 C C . GLY A 1 497 ? 132.308 166.043 109.360 1.00 66.64 491 GLY A C 1
ATOM 3415 O O . GLY A 1 497 ? 132.397 164.960 108.774 1.00 66.64 491 GLY A O 1
ATOM 3416 N N . PRO A 1 498 ? 133.248 166.981 109.250 0.25 60.56 492 PRO A N 1
ATOM 3417 C CA . PRO A 1 498 ? 134.458 166.770 108.438 0.25 60.56 492 PRO A CA 1
ATOM 3418 C C . PRO A 1 498 ? 135.716 166.329 109.181 0.25 60.56 492 PRO A C 1
ATOM 3419 O O . PRO A 1 498 ? 136.702 166.005 108.510 0.25 60.56 492 PRO A O 1
ATOM 3423 N N . LEU A 1 499 ? 135.731 166.308 110.515 1.00 58.89 493 LEU A N 1
ATOM 3424 C CA . LEU A 1 499 ? 136.952 166.013 111.260 1.00 58.89 493 LEU A CA 1
ATOM 3425 C C . LEU A 1 499 ? 136.911 164.715 112.049 1.00 58.89 493 LEU A C 1
ATOM 3426 O O . LEU A 1 499 ? 137.953 164.078 112.207 1.00 58.89 493 LEU A O 1
ATOM 3431 N N . ILE A 1 500 ? 135.745 164.320 112.560 1.00 53.81 494 ILE A N 1
ATOM 3432 C CA . ILE A 1 500 ? 135.647 163.057 113.296 1.00 53.81 494 ILE A CA 1
ATOM 3433 C C . ILE A 1 500 ? 136.082 161.861 112.457 1.00 53.81 494 ILE A C 1
ATOM 3434 O O . ILE A 1 500 ? 136.882 161.049 112.952 1.00 53.81 494 ILE A O 1
ATOM 3439 N N . PRO A 1 501 ? 135.612 161.677 111.214 1.00 53.28 495 PRO A N 1
ATOM 3440 C CA . PRO A 1 501 ? 136.026 160.480 110.459 1.00 53.28 495 PRO A CA 1
ATOM 3441 C C . PRO A 1 501 ? 137.528 160.337 110.310 1.00 53.28 495 PRO A C 1
ATOM 3442 O O . PRO A 1 501 ? 138.024 159.217 110.146 1.00 53.28 495 PRO A O 1
ATOM 3446 N N . GLN A 1 502 ? 138.273 161.441 110.357 1.00 53.38 496 GLN A N 1
ATOM 3447 C CA . GLN A 1 502 ? 139.725 161.334 110.276 1.00 53.38 496 GLN A CA 1
ATOM 3448 C C . GLN A 1 502 ? 140.304 160.788 111.571 1.00 53.38 496 GLN A C 1
ATOM 3449 O O . GLN A 1 502 ? 141.225 159.964 111.546 1.00 53.38 496 GLN A O 1
ATOM 3455 N N . PHE A 1 503 ? 139.773 161.225 112.714 1.00 46.83 497 PHE A N 1
ATOM 3456 C CA . PHE A 1 503 ? 140.271 160.727 113.991 1.00 46.83 497 PHE A CA 1
ATOM 3457 C C . PHE A 1 503 ? 139.985 159.242 114.152 1.00 46.83 497 PHE A C 1
ATOM 3458 O O . PHE A 1 503 ? 140.725 158.532 114.841 1.00 46.83 497 PHE A O 1
ATOM 3466 N N . LEU A 1 504 ? 138.918 158.750 113.521 1.00 45.97 498 LEU A N 1
ATOM 3467 C CA . LEU A 1 504 ? 138.579 157.339 113.655 1.00 45.97 498 LEU A CA 1
ATOM 3468 C C . LEU A 1 504 ? 139.612 156.454 112.972 1.00 45.97 498 LEU A C 1
ATOM 3469 O O . LEU A 1 504 ? 140.051 155.450 113.543 1.00 45.97 498 LEU A O 1
ATOM 3474 N N . ARG A 1 505 ? 140.014 156.806 111.749 1.00 50.97 499 ARG A N 1
ATOM 3475 C CA . ARG A 1 505 ? 141.031 156.022 111.056 1.00 50.97 499 ARG A CA 1
ATOM 3476 C C . ARG A 1 505 ? 142.347 156.018 111.824 1.00 50.97 499 ARG A C 1
ATOM 3477 O O . ARG A 1 505 ? 143.133 155.072 111.716 1.00 50.97 499 ARG A O 1
ATOM 3485 N N . GLU A 1 506 ? 142.615 157.078 112.587 1.00 50.22 500 GLU A N 1
ATOM 3486 C CA . GLU A 1 506 ? 143.795 157.094 113.442 1.00 50.22 500 GLU A CA 1
ATOM 3487 C C . GLU A 1 506 ? 143.603 156.270 114.706 1.00 50.22 500 GLU A C 1
ATOM 3488 O O . GLU A 1 506 ? 144.595 155.867 115.321 1.00 50.22 500 GLU A O 1
ATOM 3494 N N . LEU A 1 507 ? 142.357 156.005 115.101 1.00 42.41 501 LEU A N 1
ATOM 3495 C CA . LEU A 1 507 ? 142.065 155.410 116.398 1.00 42.41 501 LEU A CA 1
ATOM 3496 C C . LEU A 1 507 ? 142.043 153.887 116.362 1.00 42.41 501 LEU A C 1
ATOM 3497 O O . LEU A 1 507 ? 142.740 153.240 117.146 1.00 42.41 501 LEU A O 1
ATOM 3502 N N . PHE A 1 508 ? 141.237 153.302 115.484 1.00 40.50 502 PHE A N 1
ATOM 3503 C CA . PHE A 1 508 ? 141.037 151.857 115.468 1.00 40.50 502 PHE A CA 1
ATOM 3504 C C . PHE A 1 508 ? 142.331 151.064 115.296 1.00 40.50 502 PHE A C 1
ATOM 3505 O O . PHE A 1 508 ? 142.434 149.958 115.839 1.00 40.50 502 PHE A O 1
ATOM 3513 N N . PRO A 1 509 ? 143.334 151.559 114.561 1.00 39.48 503 PRO A N 1
ATOM 3514 C CA . PRO A 1 509 ? 144.647 150.895 114.623 1.00 39.48 503 PRO A CA 1
ATOM 3515 C C . PRO A 1 509 ? 145.265 150.898 116.009 1.00 39.48 503 PRO A C 1
ATOM 3516 O O . PRO A 1 509 ? 146.200 150.129 116.264 1.00 39.48 503 PRO A O 1
ATOM 3520 N N . VAL A 1 510 ? 144.782 151.748 116.915 1.00 36.07 504 VAL A N 1
ATOM 3521 C CA . VAL A 1 510 ? 145.280 151.717 118.286 1.00 36.07 504 VAL A CA 1
ATOM 3522 C C . VAL A 1 510 ? 144.421 150.792 119.135 1.00 36.07 504 VAL A C 1
ATOM 3523 O O . VAL A 1 510 ? 144.891 150.212 120.119 1.00 36.07 504 VAL A O 1
ATOM 3527 N N . LEU A 1 511 ? 143.154 150.624 118.758 1.00 31.55 505 LEU A N 1
ATOM 3528 C CA . LEU A 1 511 ? 142.287 149.698 119.474 1.00 31.55 505 LEU A CA 1
ATOM 3529 C C . LEU A 1 511 ? 142.697 148.254 119.224 1.00 31.55 505 LEU A C 1
ATOM 3530 O O . LEU A 1 511 ? 142.553 147.401 120.105 1.00 31.55 505 LEU A O 1
ATOM 3535 N N . GLN A 1 512 ? 143.208 147.960 118.027 1.00 36.56 506 GLN A N 1
ATOM 3536 C CA . GLN A 1 512 ? 143.666 146.607 117.733 1.00 36.56 506 GLN A CA 1
ATOM 3537 C C . GLN A 1 512 ? 144.871 146.241 118.581 1.00 36.56 506 GLN A C 1
ATOM 3538 O O . GLN A 1 512 ? 145.046 145.079 118.960 1.00 36.56 506 GLN A O 1
ATOM 3544 N N . LYS A 1 513 ? 145.722 147.219 118.877 1.00 31.32 507 LYS A N 1
ATOM 3545 C CA . LYS A 1 513 ? 146.927 146.944 119.644 1.00 31.32 507 LYS A CA 1
ATOM 3546 C C . LYS A 1 513 ? 146.622 146.781 121.125 1.00 31.32 507 LYS A C 1
ATOM 3547 O O . LYS A 1 513 ? 147.431 146.213 121.865 1.00 31.32 507 LYS A O 1
ATOM 3553 N N . ARG A 1 514 ? 145.465 147.262 121.576 1.00 26.92 508 ARG A N 1
ATOM 3554 C CA . ARG A 1 514 ? 145.100 147.169 122.981 1.00 26.92 508 ARG A CA 1
ATOM 3555 C C . ARG A 1 514 ? 144.311 145.913 123.309 1.00 26.92 508 ARG A C 1
ATOM 3556 O O . ARG A 1 514 ? 144.444 145.392 124.418 1.00 26.92 508 ARG A O 1
ATOM 3564 N N . LEU A 1 515 ? 143.516 145.407 122.379 1.00 25.71 509 LEU A N 1
ATOM 3565 C CA . LEU A 1 515 ? 142.849 144.122 122.558 1.00 25.71 509 LEU A CA 1
ATOM 3566 C C . LEU A 1 515 ? 143.821 142.964 122.611 1.00 25.71 509 LEU A C 1
ATOM 3567 O O . LEU A 1 515 ? 143.394 141.818 122.743 1.00 25.71 509 LEU A O 1
ATOM 3572 N N . CYS A 1 516 ? 145.122 143.227 122.502 1.00 28.19 510 CYS A N 1
ATOM 3573 C CA . CYS A 1 516 ? 146.144 142.194 122.569 1.00 28.19 510 CYS A CA 1
ATOM 3574 C C . CYS A 1 516 ? 147.163 142.471 123.666 1.00 28.19 510 CYS A C 1
ATOM 3575 O O . CYS A 1 516 ? 148.208 141.815 123.701 1.00 28.19 510 CYS A O 1
ATOM 3578 N N . HIS A 1 517 ? 146.892 143.426 124.548 1.00 26.65 511 HIS A N 1
ATOM 3579 C CA . HIS A 1 517 ? 147.804 143.739 125.632 1.00 26.65 511 HIS A CA 1
ATOM 3580 C C . HIS A 1 517 ? 147.980 142.518 126.533 1.00 26.65 511 HIS A C 1
ATOM 3581 O O . HIS A 1 517 ? 147.067 141.702 126.668 1.00 26.65 511 HIS A O 1
ATOM 3588 N N . PRO A 1 518 ? 149.145 142.358 127.154 1.00 30.57 512 PRO A N 1
ATOM 3589 C CA . PRO A 1 518 ? 149.348 141.196 128.026 1.00 30.57 512 PRO A CA 1
ATOM 3590 C C . PRO A 1 518 ? 148.805 141.389 129.431 1.00 30.57 512 PRO A C 1
ATOM 3591 O O . PRO A 1 518 ? 149.484 141.068 130.409 1.00 30.57 512 PRO A O 1
ATOM 3595 N N . CYS A 1 519 ? 147.581 141.896 129.545 1.00 28.88 513 CYS A N 1
ATOM 3596 C CA . CYS A 1 519 ? 146.935 142.102 130.833 1.00 28.88 513 CYS A CA 1
ATOM 3597 C C . CYS A 1 519 ? 145.435 142.035 130.618 1.00 28.88 513 CYS A C 1
ATOM 3598 O O . CYS A 1 519 ? 144.917 142.695 129.715 1.00 28.88 513 CYS A O 1
ATOM 3601 N N . TRP A 1 520 ? 144.740 141.243 131.436 1.00 24.59 514 TRP A N 1
ATOM 3602 C CA . TRP A 1 520 ? 143.311 141.066 131.208 1.00 24.59 514 TRP A CA 1
ATOM 3603 C C . TRP A 1 520 ? 142.542 142.355 131.450 1.00 24.59 514 TRP A C 1
ATOM 3604 O O . TRP A 1 520 ? 141.459 142.540 130.888 1.00 24.59 514 TRP A O 1
ATOM 3615 N N . GLU A 1 521 ? 143.083 143.265 132.259 1.00 25.51 515 GLU A N 1
ATOM 3616 C CA . GLU A 1 521 ? 142.343 144.483 132.570 1.00 25.51 515 GLU A CA 1
ATOM 3617 C C . GLU A 1 521 ? 142.461 145.526 131.469 1.00 25.51 515 GLU A C 1
ATOM 3618 O O . GLU A 1 521 ? 141.731 146.522 131.490 1.00 25.51 515 GLU A O 1
ATOM 3624 N N . VAL A 1 522 ? 143.359 145.330 130.504 1.00 23.66 516 VAL A N 1
ATOM 3625 C CA . VAL A 1 522 ? 143.417 146.254 129.378 1.00 23.66 516 VAL A CA 1
ATOM 3626 C C . VAL A 1 522 ? 142.586 145.732 128.215 1.00 23.66 516 VAL A C 1
ATOM 3627 O O . VAL A 1 522 ? 141.879 146.498 127.555 1.00 23.66 516 VAL A O 1
ATOM 3631 N N . ARG A 1 523 ? 142.651 144.426 127.947 1.00 24.50 517 ARG A N 1
ATOM 3632 C CA . ARG A 1 523 ? 141.767 143.839 126.946 1.00 24.50 517 ARG A CA 1
ATOM 3633 C C . ARG A 1 523 ? 140.315 143.968 127.371 1.00 24.50 517 ARG A C 1
ATOM 3634 O O . ARG A 1 523 ? 139.409 143.947 126.534 1.00 24.50 517 ARG A O 1
ATOM 3642 N N . ASP A 1 524 ? 140.077 144.095 128.673 1.00 26.43 518 ASP A N 1
ATOM 3643 C CA . ASP A 1 524 ? 138.725 144.301 129.172 1.00 26.43 518 ASP A CA 1
ATOM 3644 C C . ASP A 1 524 ? 138.295 145.752 129.009 1.00 26.43 518 ASP A C 1
ATOM 3645 O O . ASP A 1 524 ? 137.146 146.036 128.655 1.00 26.43 518 ASP A O 1
ATOM 3650 N N . SER A 1 525 ? 139.209 146.689 129.269 1.00 26.28 519 SER A N 1
ATOM 3651 C CA . SER A 1 525 ? 138.873 148.105 129.176 1.00 26.28 519 SER A CA 1
ATOM 3652 C C . SER A 1 525 ? 138.603 148.523 127.739 1.00 26.28 519 SER A C 1
ATOM 3653 O O . SER A 1 525 ? 137.845 149.468 127.492 1.00 26.28 519 SER A O 1
ATOM 3656 N N . ALA A 1 526 ? 139.220 147.840 126.775 1.00 24.61 520 ALA A N 1
ATOM 3657 C CA . ALA A 1 526 ? 139.045 148.222 125.379 1.00 24.61 520 ALA A CA 1
ATOM 3658 C C . ALA A 1 526 ? 137.800 147.588 124.782 1.00 24.61 520 ALA A C 1
ATOM 3659 O O . ALA A 1 526 ? 137.384 147.946 123.676 1.00 24.61 520 ALA A O 1
ATOM 3661 N N . LEU A 1 527 ? 137.197 146.636 125.489 1.00 27.30 521 LEU A N 1
ATOM 3662 C CA . LEU A 1 527 ? 135.969 146.030 124.990 1.00 27.30 521 LEU A CA 1
ATOM 3663 C C . LEU A 1 527 ? 134.740 146.715 125.570 1.00 27.30 521 LEU A C 1
ATOM 3664 O O . LEU A 1 527 ? 133.618 146.484 125.108 1.00 27.30 521 LEU A O 1
ATOM 3669 N N . GLU A 1 528 ? 134.927 147.562 126.582 1.00 31.24 522 GLU A N 1
ATOM 3670 C CA . GLU A 1 528 ? 133.818 148.372 127.069 1.00 31.24 522 GLU A CA 1
ATOM 3671 C C . GLU A 1 528 ? 133.783 149.719 126.361 1.00 31.24 522 GLU A C 1
ATOM 3672 O O . GLU A 1 528 ? 132.758 150.407 126.368 1.00 31.24 522 GLU A O 1
ATOM 3678 N N . PHE A 1 529 ? 134.902 150.113 125.752 1.00 28.41 523 PHE A N 1
ATOM 3679 C CA . PHE A 1 529 ? 134.915 151.299 124.904 1.00 28.41 523 PHE A CA 1
ATOM 3680 C C . PHE A 1 529 ? 134.284 151.000 123.553 1.00 28.41 523 PHE A C 1
ATOM 3681 O O . PHE A 1 529 ? 133.466 151.774 123.048 1.00 28.41 523 PHE A O 1
ATOM 3689 N N . LEU A 1 530 ? 134.653 149.867 122.955 1.00 31.21 524 LEU A N 1
ATOM 3690 C CA . LEU A 1 530 ? 134.069 149.467 121.681 1.00 31.21 524 LEU A CA 1
ATOM 3691 C C . LEU A 1 530 ? 132.580 149.183 121.820 1.00 31.21 524 LEU A C 1
ATOM 3692 O O . LEU A 1 530 ? 131.836 149.230 120.835 1.00 31.21 524 LEU A O 1
ATOM 3697 N N . THR A 1 531 ? 132.122 148.899 123.037 1.00 33.38 525 THR A N 1
ATOM 3698 C CA . THR A 1 531 ? 130.705 148.620 123.241 1.00 33.38 525 THR A CA 1
ATOM 3699 C C . THR A 1 531 ? 129.907 149.908 123.376 1.00 33.38 525 THR A C 1
ATOM 3700 O O . THR A 1 531 ? 128.821 150.041 122.802 1.00 33.38 525 THR A O 1
ATOM 3704 N N . GLN A 1 532 ? 130.431 150.873 124.131 1.00 36.53 526 GLN A N 1
ATOM 3705 C CA . GLN A 1 532 ? 129.697 152.116 124.346 1.00 36.53 526 GLN A CA 1
ATOM 3706 C C . GLN A 1 532 ? 129.746 153.008 123.116 1.00 36.53 526 GLN A C 1
ATOM 3707 O O . GLN A 1 532 ? 128.762 153.682 122.793 1.00 36.53 526 GLN A O 1
ATOM 3713 N N . LEU A 1 533 ? 130.882 153.031 122.422 1.00 34.44 527 LEU A N 1
ATOM 3714 C CA . LEU A 1 533 ? 130.959 153.750 121.158 1.00 34.44 527 LEU A CA 1
ATOM 3715 C C . LEU A 1 533 ? 129.981 153.181 120.142 1.00 34.44 527 LEU A C 1
ATOM 3716 O O . LEU A 1 533 ? 129.362 153.929 119.378 1.00 34.44 527 LEU A O 1
ATOM 3721 N N . SER A 1 534 ? 129.821 151.857 120.120 1.00 38.49 528 SER A N 1
ATOM 3722 C CA . SER A 1 534 ? 128.885 151.250 119.183 1.00 38.49 528 SER A CA 1
ATOM 3723 C C . SER A 1 534 ? 127.450 151.344 119.675 1.00 38.49 528 SER A C 1
ATOM 3724 O O . SER A 1 534 ? 126.522 150.997 118.939 1.00 38.49 528 SER A O 1
ATOM 3727 N N . ARG A 1 535 ? 127.247 151.790 120.914 1.00 41.56 529 ARG A N 1
ATOM 3728 C CA . ARG A 1 535 ? 125.893 151.922 121.432 1.00 41.56 529 ARG A CA 1
ATOM 3729 C C . ARG A 1 535 ? 125.296 153.277 121.083 1.00 41.56 529 ARG A C 1
ATOM 3730 O O . ARG A 1 535 ? 124.075 153.449 121.139 1.00 41.56 529 ARG A O 1
ATOM 3738 N N . HIS A 1 536 ? 126.139 154.245 120.729 1.00 42.01 530 HIS A N 1
ATOM 3739 C CA . HIS A 1 536 ? 125.698 155.573 120.324 1.00 42.01 530 HIS A CA 1
ATOM 3740 C C . HIS A 1 536 ? 125.793 155.761 118.816 1.00 42.01 530 HIS A C 1
ATOM 3741 O O . HIS A 1 536 ? 124.817 156.155 118.172 1.00 42.01 530 HIS A O 1
ATOM 3748 N N . TRP A 1 537 ? 126.962 155.483 118.244 1.00 43.22 531 TRP A N 1
ATOM 3749 C CA . TRP A 1 537 ? 127.240 155.729 116.836 1.00 43.22 531 TRP A CA 1
ATOM 3750 C C . TRP A 1 537 ? 127.042 154.482 115.980 1.00 43.22 531 TRP A C 1
ATOM 3751 O O . TRP A 1 537 ? 127.704 154.316 114.954 1.00 43.22 531 TRP A O 1
ATOM 3762 N N . GLY A 1 538 ? 126.136 153.599 116.386 1.00 50.11 532 GLY A N 1
ATOM 3763 C CA . GLY A 1 538 ? 125.916 152.377 115.640 1.00 50.11 532 GLY A CA 1
ATOM 3764 C C . GLY A 1 538 ? 125.138 152.538 114.356 1.00 50.11 532 GLY A C 1
ATOM 3765 O O . GLY A 1 538 ? 125.198 151.653 113.498 1.00 50.11 532 GLY A O 1
ATOM 3766 N N . GLY A 1 539 ? 124.415 153.643 114.198 1.00 56.50 533 GLY A N 1
ATOM 3767 C CA . GLY A 1 539 ? 123.638 153.870 112.998 1.00 56.50 533 GLY A CA 1
ATOM 3768 C C . GLY A 1 539 ? 124.104 155.069 112.202 1.00 56.50 533 GLY A C 1
ATOM 3769 O O . GLY A 1 539 ? 123.288 155.823 111.666 1.00 56.50 533 GLY A O 1
ATOM 3770 N N . GLN A 1 540 ? 125.416 155.264 112.127 1.00 58.92 534 GLN A N 1
ATOM 3771 C CA . GLN A 1 540 ? 126.017 156.327 111.333 1.00 58.92 534 GLN A CA 1
ATOM 3772 C C . GLN A 1 540 ? 126.850 155.690 110.232 1.00 58.92 534 GLN A C 1
ATOM 3773 O O . GLN A 1 540 ? 127.772 154.920 110.517 1.00 58.92 534 GLN A O 1
ATOM 3779 N N . ALA A 1 541 ? 126.519 156.009 108.977 1.00 62.28 535 ALA A N 1
ATOM 3780 C CA . ALA A 1 541 ? 127.209 155.402 107.844 1.00 62.28 535 ALA A CA 1
ATOM 3781 C C . ALA A 1 541 ? 128.714 155.617 107.909 1.00 62.28 535 ALA A C 1
ATOM 3782 O O . ALA A 1 541 ? 129.479 154.817 107.359 1.00 62.28 535 ALA A O 1
ATOM 3784 N N . ASP A 1 542 ? 129.159 156.681 108.577 1.00 61.69 536 ASP A N 1
ATOM 3785 C CA . ASP A 1 542 ? 130.588 156.954 108.660 1.00 61.69 536 ASP A CA 1
ATOM 3786 C C . ASP A 1 542 ? 131.280 156.001 109.625 1.00 61.69 536 ASP A C 1
ATOM 3787 O O . ASP A 1 542 ? 132.368 155.491 109.338 1.00 61.69 536 ASP A O 1
ATOM 3792 N N . PHE A 1 543 ? 130.668 155.760 110.786 1.00 52.53 537 PHE A N 1
ATOM 3793 C CA . PHE A 1 543 ? 131.285 154.878 111.770 1.00 52.53 537 PHE A CA 1
ATOM 3794 C C . PHE A 1 543 ? 131.352 153.447 111.260 1.00 52.53 537 PHE A C 1
ATOM 3795 O O . PHE A 1 543 ? 132.321 152.729 111.527 1.00 52.53 537 PHE A O 1
ATOM 3803 N N . ARG A 1 544 ? 130.334 153.016 110.517 1.00 56.68 538 ARG A N 1
ATOM 3804 C CA . ARG A 1 544 ? 130.322 151.648 110.015 1.00 56.68 538 ARG A CA 1
ATOM 3805 C C . ARG A 1 544 ? 131.322 151.461 108.883 1.00 56.68 538 ARG A C 1
ATOM 3806 O O . ARG A 1 544 ? 131.692 150.328 108.556 1.00 56.68 538 ARG A O 1
ATOM 3814 N N . CYS A 1 545 ? 131.770 152.556 108.268 1.00 59.55 539 CYS A N 1
ATOM 3815 C CA . CYS A 1 545 ? 132.766 152.438 107.211 1.00 59.55 539 CYS A CA 1
ATOM 3816 C C . CYS A 1 545 ? 134.181 152.418 107.772 1.00 59.55 539 CYS A C 1
ATOM 3817 O O . CYS A 1 545 ? 135.071 151.801 107.179 1.00 59.55 539 CYS A O 1
ATOM 3820 N N . ALA A 1 546 ? 134.410 153.084 108.906 1.00 52.72 540 ALA A N 1
ATOM 3821 C CA . ALA A 1 546 ? 135.728 153.057 109.527 1.00 52.72 540 ALA A CA 1
ATOM 3822 C C . ALA A 1 546 ? 135.907 151.841 110.422 1.00 52.72 540 ALA A C 1
ATOM 3823 O O . ALA A 1 546 ? 137.042 151.452 110.714 1.00 52.72 540 ALA A O 1
ATOM 3825 N N . LEU A 1 547 ? 134.807 151.235 110.865 1.00 51.35 541 LEU A N 1
ATOM 3826 C CA . LEU A 1 547 ? 134.895 150.042 111.697 1.00 51.35 541 LEU A CA 1
ATOM 3827 C C . LEU A 1 547 ? 135.217 148.810 110.862 1.00 51.35 541 LEU A C 1
ATOM 3828 O O . LEU A 1 547 ? 136.220 148.132 111.106 1.00 51.35 541 LEU A O 1
ATOM 3833 N N . LEU A 1 548 ? 134.376 148.513 109.870 1.00 55.13 542 LEU A N 1
ATOM 3834 C CA . LEU A 1 548 ? 134.563 147.308 109.069 1.00 55.13 542 LEU A CA 1
ATOM 3835 C C . LEU A 1 548 ? 135.851 147.358 108.258 1.00 55.13 542 LEU A C 1
ATOM 3836 O O . LEU A 1 548 ? 136.434 146.309 107.959 1.00 55.13 542 LEU A O 1
ATOM 3841 N N . ALA A 1 549 ? 136.313 148.556 107.897 1.00 54.14 543 ALA A N 1
ATOM 3842 C CA . ALA A 1 549 ? 137.548 148.677 107.133 1.00 54.14 543 ALA A CA 1
ATOM 3843 C C . ALA A 1 549 ? 138.767 148.206 107.915 1.00 54.14 543 ALA A C 1
ATOM 3844 O O . ALA A 1 549 ? 139.775 147.839 107.304 1.00 54.14 543 ALA A O 1
ATOM 3846 N N . SER A 1 550 ? 138.703 148.211 109.240 1.00 51.14 544 SER A N 1
ATOM 3847 C CA . SER A 1 550 ? 139.805 147.771 110.074 1.00 51.14 544 SER A CA 1
ATOM 3848 C C . SER A 1 550 ? 139.603 146.312 110.477 1.00 51.14 544 SER A C 1
ATOM 3849 O O . SER A 1 550 ? 138.703 145.625 109.988 1.00 51.14 544 SER A O 1
ATOM 3852 N N . GLU A 1 551 ? 140.450 145.829 111.385 1.00 49.11 545 GLU A N 1
ATOM 3853 C CA . GLU A 1 551 ? 140.432 144.437 111.814 1.00 49.11 545 GLU A CA 1
ATOM 3854 C C . GLU A 1 551 ? 139.855 144.281 113.219 1.00 49.11 545 GLU A C 1
ATOM 3855 O O . GLU A 1 551 ? 140.145 143.297 113.904 1.00 49.11 545 GLU A O 1
ATOM 3861 N N . VAL A 1 552 ? 139.042 145.233 113.664 1.00 44.28 546 VAL A N 1
ATOM 3862 C CA . VAL A 1 552 ? 138.508 145.220 115.025 1.00 44.28 546 VAL A CA 1
ATOM 3863 C C . VAL A 1 552 ? 137.433 144.150 115.197 1.00 44.28 546 VAL A C 1
ATOM 3864 O O . VAL A 1 552 ? 137.501 143.386 116.169 1.00 44.28 546 VAL A O 1
ATOM 3868 N N . PRO A 1 553 ? 136.432 144.036 114.315 1.00 46.30 547 PRO A N 1
ATOM 3869 C CA . PRO A 1 553 ? 135.397 143.017 114.549 1.00 46.30 547 PRO A CA 1
ATOM 3870 C C . PRO A 1 553 ? 135.914 141.594 114.480 1.00 46.30 547 PRO A C 1
ATOM 3871 O O . PRO A 1 553 ? 135.180 140.665 114.838 1.00 46.30 547 PRO A O 1
ATOM 3875 N N . GLN A 1 554 ? 137.151 141.386 114.026 1.00 47.87 548 GLN A N 1
ATOM 3876 C CA . GLN A 1 554 ? 137.708 140.038 114.011 1.00 47.87 548 GLN A CA 1
ATOM 3877 C C . GLN A 1 554 ? 138.474 139.747 115.292 1.00 47.87 548 GLN A C 1
ATOM 3878 O O . GLN A 1 554 ? 138.448 138.619 115.793 1.00 47.87 548 GLN A O 1
ATOM 3884 N N . LEU A 1 555 ? 139.167 140.748 115.834 1.00 38.84 549 LEU A N 1
ATOM 3885 C CA . LEU A 1 555 ? 139.792 140.583 117.140 1.00 38.84 549 LEU A CA 1
ATOM 3886 C C . LEU A 1 555 ? 138.746 140.499 118.240 1.00 38.84 549 LEU A C 1
ATOM 3887 O O . LEU A 1 555 ? 138.932 139.780 119.226 1.00 38.84 549 LEU A O 1
ATOM 3892 N N . ALA A 1 556 ? 137.645 141.235 118.094 1.00 39.14 550 ALA A N 1
ATOM 3893 C CA . ALA A 1 556 ? 136.584 141.179 119.092 1.00 39.14 550 ALA A CA 1
ATOM 3894 C C . ALA A 1 556 ? 135.929 139.808 119.144 1.00 39.14 550 ALA A C 1
ATOM 3895 O O . ALA A 1 556 ? 135.203 139.507 120.095 1.00 39.14 550 ALA A O 1
ATOM 3897 N N . LEU A 1 557 ? 136.170 138.965 118.140 1.00 40.96 551 LEU A N 1
ATOM 3898 C CA . LEU A 1 557 ? 135.522 137.660 118.093 1.00 40.96 551 LEU A CA 1
ATOM 3899 C C . LEU A 1 557 ? 136.489 136.536 118.432 1.00 40.96 551 LEU A C 1
ATOM 3900 O O . LEU A 1 557 ? 136.054 135.441 118.801 1.00 40.96 551 LEU A O 1
ATOM 3905 N N . GLN A 1 558 ? 137.793 136.781 118.328 1.00 39.19 552 GLN A N 1
ATOM 3906 C CA . GLN A 1 558 ? 138.762 135.805 118.802 1.00 39.19 552 GLN A CA 1
ATOM 3907 C C . GLN A 1 558 ? 138.971 135.890 120.301 1.00 39.19 552 GLN A C 1
ATOM 3908 O O . GLN A 1 558 ? 139.777 135.129 120.844 1.00 39.19 552 GLN A O 1
ATOM 3914 N N . LEU A 1 559 ? 138.281 136.800 120.974 1.00 32.72 553 LEU A N 1
ATOM 3915 C CA . LEU A 1 559 ? 138.385 136.929 122.417 1.00 32.72 553 LEU A CA 1
ATOM 3916 C C . LEU A 1 559 ? 137.274 136.197 123.151 1.00 32.72 553 LEU A C 1
ATOM 3917 O O . LEU A 1 559 ? 137.279 136.179 124.383 1.00 32.72 553 LEU A O 1
ATOM 3922 N N . LEU A 1 560 ? 136.332 135.583 122.431 1.00 32.92 554 LEU A N 1
ATOM 3923 C CA . LEU A 1 560 ? 135.371 134.684 123.057 1.00 32.92 554 LEU A CA 1
ATOM 3924 C C . LEU A 1 560 ? 136.027 133.438 123.623 1.00 32.92 554 LEU A C 1
ATOM 3925 O O . LEU A 1 560 ? 135.332 132.606 124.210 1.00 32.92 554 LEU A O 1
ATOM 3930 N N . GLN A 1 561 ? 137.341 133.287 123.458 1.00 34.97 555 GLN A N 1
ATOM 3931 C CA . GLN A 1 561 ? 138.075 132.149 123.989 1.00 34.97 555 GLN A CA 1
ATOM 3932 C C . GLN A 1 561 ? 139.273 132.581 124.823 1.00 34.97 555 GLN A C 1
ATOM 3933 O O . GLN A 1 561 ? 140.168 131.766 125.066 1.00 34.97 555 GLN A O 1
ATOM 3939 N N . ASP A 1 562 ? 139.315 133.838 125.249 1.00 36.00 556 ASP A N 1
ATOM 3940 C CA . ASP A 1 562 ? 140.360 134.295 126.149 1.00 36.00 556 ASP A CA 1
ATOM 3941 C C . ASP A 1 562 ? 140.343 133.439 127.411 1.00 36.00 556 ASP A C 1
ATOM 3942 O O . ASP A 1 562 ? 139.266 133.080 127.897 1.00 36.00 556 ASP A O 1
ATOM 3947 N N . PRO A 1 563 ? 141.503 133.081 127.959 1.00 34.90 557 PRO A N 1
ATOM 3948 C CA . PRO A 1 563 ? 141.504 132.262 129.180 1.00 34.90 557 PRO A CA 1
ATOM 3949 C C . PRO A 1 563 ? 140.869 132.943 130.378 1.00 34.90 557 PRO A C 1
ATOM 3950 O O . PRO A 1 563 ? 140.143 132.283 131.131 1.00 34.90 557 PRO A O 1
ATOM 3954 N N . GLU A 1 564 ? 141.115 134.232 130.585 1.00 31.59 558 GLU A N 1
ATOM 3955 C CA . GLU A 1 564 ? 140.485 134.935 131.691 1.00 31.59 558 GLU A CA 1
ATOM 3956 C C . GLU A 1 564 ? 138.977 135.022 131.484 1.00 31.59 558 GLU A C 1
ATOM 3957 O O . GLU A 1 564 ? 138.485 135.239 130.376 1.00 31.59 558 GLU A O 1
ATOM 3963 N N . SER A 1 565 ? 138.238 134.846 132.576 1.00 29.09 559 SER A N 1
ATOM 3964 C CA . SER A 1 565 ? 136.782 134.840 132.526 1.00 29.09 559 SER A CA 1
ATOM 3965 C C . SER A 1 565 ? 136.177 136.233 132.440 1.00 29.09 559 SER A C 1
ATOM 3966 O O . SER A 1 565 ? 135.054 136.379 131.946 1.00 29.09 559 SER A O 1
ATOM 3969 N N . TYR A 1 566 ? 136.884 137.260 132.913 1.00 26.91 560 TYR A N 1
ATOM 3970 C CA . TYR A 1 566 ? 136.371 138.623 132.801 1.00 26.91 560 TYR A CA 1
ATOM 3971 C C . TYR A 1 566 ? 136.446 139.145 131.374 1.00 26.91 560 TYR A C 1
ATOM 3972 O O . TYR A 1 566 ? 135.745 140.100 131.026 1.00 26.91 560 TYR A O 1
ATOM 3981 N N . VAL A 1 567 ? 137.279 138.539 130.529 1.00 26.13 561 VAL A N 1
ATOM 3982 C CA . VAL A 1 567 ? 137.387 139.037 129.165 1.00 26.13 561 VAL A CA 1
ATOM 3983 C C . VAL A 1 567 ? 136.434 138.297 128.236 1.00 26.13 561 VAL A C 1
ATOM 3984 O O . VAL A 1 567 ? 136.021 138.840 127.206 1.00 26.13 561 VAL A O 1
ATOM 3988 N N . ARG A 1 568 ? 136.058 137.062 128.571 1.00 28.99 562 ARG A N 1
ATOM 3989 C CA . ARG A 1 568 ? 134.981 136.417 127.830 1.00 28.99 562 ARG A CA 1
ATOM 3990 C C . ARG A 1 568 ? 133.666 137.149 128.041 1.00 28.99 562 ARG A C 1
ATOM 3991 O O . ARG A 1 568 ? 132.846 137.246 127.124 1.00 28.99 562 ARG A O 1
ATOM 3999 N N . ALA A 1 569 ? 133.445 137.672 129.246 1.00 27.21 563 ALA A N 1
ATOM 4000 C CA . ALA A 1 569 ? 132.210 138.399 129.510 1.00 27.21 563 ALA A CA 1
ATOM 4001 C C . ALA A 1 569 ? 132.161 139.703 128.729 1.00 27.21 563 ALA A C 1
ATOM 4002 O O . ALA A 1 569 ? 131.104 140.093 128.223 1.00 27.21 563 ALA A O 1
ATOM 4004 N N . SER A 1 570 ? 133.296 140.392 128.617 1.00 27.47 564 SER A N 1
ATOM 4005 C CA . SER A 1 570 ? 133.320 141.644 127.873 1.00 27.47 564 SER A CA 1
ATOM 4006 C C . SER A 1 570 ? 133.255 141.397 126.376 1.00 27.47 564 SER A C 1
ATOM 4007 O O . SER A 1 570 ? 132.655 142.185 125.637 1.00 27.47 564 SER A O 1
ATOM 4010 N N . ALA A 1 571 ? 133.872 140.313 125.905 1.00 28.35 565 ALA A N 1
ATOM 4011 C CA . ALA A 1 571 ? 133.805 139.994 124.485 1.00 28.35 565 ALA A CA 1
ATOM 4012 C C . ALA A 1 571 ? 132.400 139.578 124.080 1.00 28.35 565 ALA A C 1
ATOM 4013 O O . ALA A 1 571 ? 131.940 139.922 122.988 1.00 28.35 565 ALA A O 1
ATOM 4015 N N . VAL A 1 572 ? 131.699 138.843 124.946 1.00 28.62 566 VAL A N 1
ATOM 4016 C CA . VAL A 1 572 ? 130.338 138.424 124.623 1.00 28.62 566 VAL A CA 1
ATOM 4017 C C . VAL A 1 572 ? 129.405 139.626 124.584 1.00 28.62 566 VAL A C 1
ATOM 4018 O O . VAL A 1 572 ? 128.510 139.711 123.735 1.00 28.62 566 VAL A O 1
ATOM 4022 N N . THR A 1 573 ? 129.602 140.579 125.495 1.00 29.85 567 THR A N 1
ATOM 4023 C CA . THR A 1 573 ? 128.752 141.763 125.507 1.00 29.85 567 THR A CA 1
ATOM 4024 C C . THR A 1 573 ? 129.004 142.630 124.284 1.00 29.85 567 THR A C 1
ATOM 4025 O O . THR A 1 573 ? 128.068 143.203 123.717 1.00 29.85 567 THR A O 1
ATOM 4029 N N . ALA A 1 574 ? 130.263 142.738 123.859 1.00 33.11 568 ALA A N 1
ATOM 4030 C CA . ALA A 1 574 ? 130.576 143.558 122.695 1.00 33.11 568 ALA A CA 1
ATOM 4031 C C . ALA A 1 574 ? 130.010 142.947 121.423 1.00 33.11 568 ALA A C 1
ATOM 4032 O O . ALA A 1 574 ? 129.451 143.660 120.582 1.00 33.11 568 ALA A O 1
ATOM 4034 N N . MET A 1 575 ? 130.141 141.629 121.262 1.00 38.99 569 MET A N 1
ATOM 4035 C CA . MET A 1 575 ? 129.542 140.968 120.109 1.00 38.99 569 MET A CA 1
ATOM 4036 C C . MET A 1 575 ? 128.028 141.101 120.120 1.00 38.99 569 MET A C 1
ATOM 4037 O O . MET A 1 575 ? 127.403 141.240 119.065 1.00 38.99 569 MET A O 1
ATOM 4042 N N . GLY A 1 576 ? 127.417 141.054 121.304 1.00 38.24 570 GLY A N 1
ATOM 4043 C CA . GLY A 1 576 ? 125.978 141.238 121.382 1.00 38.24 570 GLY A CA 1
ATOM 4044 C C . GLY A 1 576 ? 125.547 142.601 120.880 1.00 38.24 570 GLY A C 1
ATOM 4045 O O . GLY A 1 576 ? 124.568 142.728 120.143 1.00 38.24 570 GLY A O 1
ATOM 4046 N N . GLN A 1 577 ? 126.284 143.641 121.267 1.00 40.69 571 GLN A N 1
ATOM 4047 C CA . GLN A 1 577 ? 125.996 144.980 120.767 1.00 40.69 571 GLN A CA 1
ATOM 4048 C C . GLN A 1 577 ? 126.316 145.089 119.284 1.00 40.69 571 GLN A C 1
ATOM 4049 O O . GLN A 1 577 ? 125.493 145.559 118.491 1.00 40.69 571 GLN A O 1
ATOM 4055 N N . LEU A 1 578 ? 127.515 144.654 118.891 1.00 42.85 572 LEU A N 1
ATOM 4056 C CA . LEU A 1 578 ? 127.948 144.794 117.505 1.00 42.85 572 LEU A CA 1
ATOM 4057 C C . LEU A 1 578 ? 127.058 144.022 116.543 1.00 42.85 572 LEU A C 1
ATOM 4058 O O . LEU A 1 578 ? 127.078 144.288 115.337 1.00 42.85 572 LEU A O 1
ATOM 4063 N N . SER A 1 579 ? 126.272 143.068 117.043 1.00 46.26 573 SER A N 1
ATOM 4064 C CA . SER A 1 579 ? 125.400 142.310 116.156 1.00 46.26 573 SER A CA 1
ATOM 4065 C C . SER A 1 579 ? 123.979 142.851 116.147 1.00 46.26 573 SER A C 1
ATOM 4066 O O . SER A 1 579 ? 123.220 142.563 115.217 1.00 46.26 573 SER A O 1
ATOM 4069 N N . SER A 1 580 ? 123.597 143.626 117.161 1.00 47.63 574 SER A N 1
ATOM 4070 C CA . SER A 1 580 ? 122.318 144.320 117.095 1.00 47.63 574 SER A CA 1
ATOM 4071 C C . SER A 1 580 ? 122.356 145.447 116.075 1.00 47.63 574 SER A C 1
ATOM 4072 O O . SER A 1 580 ? 121.314 145.837 115.538 1.00 47.63 574 SER A O 1
ATOM 4075 N N . GLN A 1 581 ? 123.541 145.981 115.797 1.00 48.14 575 GLN A N 1
ATOM 4076 C CA . GLN A 1 581 ? 123.715 147.046 114.821 1.00 48.14 575 GLN A CA 1
ATOM 4077 C C . GLN A 1 581 ? 123.932 146.526 113.408 1.00 48.14 575 GLN A C 1
ATOM 4078 O O . GLN A 1 581 ? 124.064 147.333 112.484 1.00 48.14 575 GLN A O 1
ATOM 4084 N N . GLY A 1 582 ? 123.978 145.214 113.218 1.00 52.79 576 GLY A N 1
ATOM 4085 C CA . GLY A 1 582 ? 124.228 144.668 111.898 1.00 52.79 576 GLY A CA 1
ATOM 4086 C C . GLY A 1 582 ? 125.660 144.827 111.437 1.00 52.79 576 GLY A C 1
ATOM 4087 O O . GLY A 1 582 ? 125.899 145.200 110.282 1.00 52.79 576 GLY A O 1
ATOM 4088 N N . LEU A 1 583 ? 126.622 144.549 112.311 1.00 55.21 577 LEU A N 1
ATOM 4089 C CA . LEU A 1 583 ? 128.040 144.687 112.009 1.00 55.21 577 LEU A CA 1
ATOM 4090 C C . LEU A 1 583 ? 128.793 143.409 112.347 1.00 55.21 577 LEU A C 1
ATOM 4091 O O . LEU A 1 583 ? 129.905 143.444 112.876 1.00 55.21 577 LEU A O 1
ATOM 4096 N N . HIS A 1 584 ? 128.183 142.263 112.058 1.00 63.10 578 HIS A N 1
ATOM 4097 C CA . HIS A 1 584 ? 128.832 140.982 112.294 1.00 63.10 578 HIS A CA 1
ATOM 4098 C C . HIS A 1 584 ? 130.156 140.908 111.546 1.00 63.10 578 HIS A C 1
ATOM 4099 O O . HIS A 1 584 ? 130.351 141.559 110.516 1.00 63.10 578 HIS A O 1
ATOM 4106 N N . ALA A 1 585 ? 131.072 140.108 112.076 1.00 71.94 579 ALA A N 1
ATOM 4107 C CA . ALA A 1 585 ? 132.332 139.874 111.389 1.00 71.94 579 ALA A CA 1
ATOM 4108 C C . ALA A 1 585 ? 132.061 139.235 110.031 1.00 71.94 579 ALA A C 1
ATOM 4109 O O . ALA A 1 585 ? 131.422 138.175 109.966 1.00 71.94 579 ALA A O 1
ATOM 4111 N N . PRO A 1 586 ? 13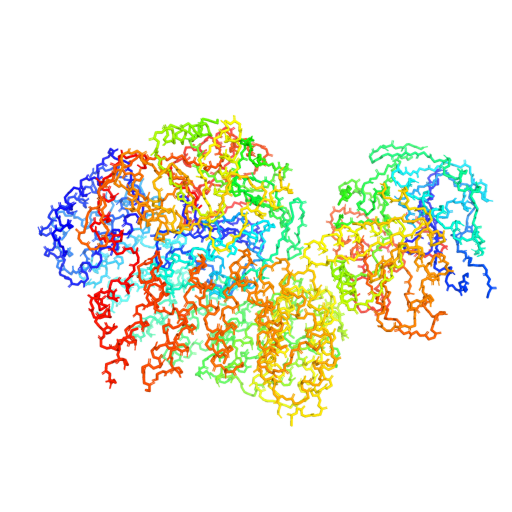2.520 139.840 108.926 1.00 78.63 580 PRO A N 1
ATOM 4112 C CA . PRO A 1 586 ? 132.257 139.321 107.580 1.00 78.63 580 PRO A CA 1
ATOM 4113 C C . PRO A 1 586 ? 133.005 138.023 107.281 1.00 78.63 580 PRO A C 1
ATOM 4114 O O . PRO A 1 586 ? 133.664 137.481 108.168 1.00 78.63 580 PRO A O 1
ATOM 4118 N N . ARG A 1 595 ? 125.951 135.724 110.909 1.00 58.23 589 ARG A N 1
ATOM 4119 C CA . ARG A 1 595 ? 124.795 136.350 111.540 1.00 58.23 589 ARG A CA 1
ATOM 4120 C C . ARG A 1 595 ? 124.127 135.391 112.517 1.00 58.23 589 ARG A C 1
ATOM 4121 O O . ARG A 1 595 ? 123.525 135.812 113.504 1.00 58.23 589 ARG A O 1
ATOM 4123 N N . GLN A 1 596 ? 124.238 134.094 112.231 1.00 60.50 590 GLN A N 1
ATOM 4124 C CA . GLN A 1 596 ? 123.726 133.057 113.113 1.00 60.50 590 GLN A CA 1
ATOM 4125 C C . GLN A 1 596 ? 124.790 132.048 113.514 1.00 60.50 590 GLN A C 1
ATOM 4126 O O . GLN A 1 596 ? 124.533 131.216 114.391 1.00 60.50 590 GLN A O 1
ATOM 4132 N N . SER A 1 597 ? 125.978 132.099 112.910 1.00 54.65 591 SER A N 1
ATOM 4133 C CA . SER A 1 597 ? 127.120 131.397 113.474 1.00 54.65 591 SER A CA 1
ATOM 4134 C C . SER A 1 597 ? 127.589 132.029 114.774 1.00 54.65 591 SER A C 1
ATOM 4135 O O . SER A 1 597 ? 128.506 131.499 115.408 1.00 54.65 591 SER A O 1
ATOM 4138 N N . LEU A 1 598 ? 126.986 133.149 115.174 1.00 47.79 592 LEU A N 1
ATOM 4139 C CA . LEU A 1 598 ? 127.233 133.723 116.488 1.00 47.79 592 LEU A CA 1
ATOM 4140 C C . LEU A 1 598 ? 126.325 133.099 117.536 1.00 47.79 592 LEU A C 1
ATOM 4141 O O . LEU A 1 598 ? 126.797 132.670 118.594 1.00 47.79 592 LEU A O 1
ATOM 4146 N N . PHE A 1 599 ? 125.020 133.043 117.259 1.00 48.38 593 PHE A N 1
ATOM 4147 C CA . PHE A 1 599 ? 124.088 132.417 118.190 1.00 48.38 593 PHE A CA 1
ATOM 4148 C C . PHE A 1 599 ? 124.443 130.954 118.425 1.00 48.38 593 PHE A C 1
ATOM 4149 O O . PHE A 1 599 ? 124.107 130.385 119.468 1.00 48.38 593 PHE A O 1
ATOM 4157 N N . LEU A 1 600 ? 125.136 130.331 117.473 1.00 50.71 594 LEU A N 1
ATOM 4158 C CA . LEU A 1 600 ? 125.627 128.977 117.699 1.00 50.71 594 LEU A CA 1
ATOM 4159 C C . LEU A 1 600 ? 126.896 128.990 118.538 1.00 50.71 594 LEU A C 1
ATOM 4160 O O . LEU A 1 600 ? 127.200 128.014 119.232 1.00 50.71 594 LEU A O 1
ATOM 4165 N N . GLU A 1 601 ? 127.655 130.085 118.479 1.00 50.09 595 GLU A N 1
ATOM 4166 C CA . GLU A 1 601 ? 128.873 130.183 119.273 1.00 50.09 595 GLU A CA 1
ATOM 4167 C C . GLU A 1 601 ? 128.569 130.667 120.684 1.00 50.09 595 GLU A C 1
ATOM 4168 O O . GLU A 1 601 ? 129.258 130.291 121.639 1.00 50.09 595 GLU A O 1
ATOM 4174 N N . LEU A 1 602 ? 127.533 131.493 120.838 1.00 43.79 596 LEU A N 1
ATOM 4175 C CA . LEU A 1 602 ? 127.144 131.941 122.169 1.00 43.79 596 LEU A CA 1
ATOM 4176 C C . LEU A 1 602 ? 126.428 130.838 122.933 1.00 43.79 596 LEU A C 1
ATOM 4177 O O . LEU A 1 602 ? 126.717 130.604 124.111 1.00 43.79 596 LEU A O 1
ATOM 4182 N N . LEU A 1 603 ? 125.493 130.145 122.279 1.00 44.55 597 LEU A N 1
ATOM 4183 C CA . LEU A 1 603 ? 124.758 129.076 122.946 1.00 44.55 597 LEU A CA 1
ATOM 4184 C C . LEU A 1 603 ? 125.685 127.949 123.378 1.00 44.55 597 LEU A C 1
ATOM 4185 O O . LEU A 1 603 ? 125.336 127.149 124.253 1.00 44.55 597 LEU A O 1
ATOM 4190 N N . HIS A 1 604 ? 126.872 127.867 122.780 1.00 47.27 598 HIS A N 1
ATOM 4191 C CA . HIS A 1 604 ? 127.838 126.866 123.213 1.00 47.27 598 HIS A CA 1
ATOM 4192 C C . HIS A 1 604 ? 128.452 127.244 124.555 1.00 47.27 598 HIS A C 1
ATOM 4193 O O . HIS A 1 604 ? 128.694 126.377 125.401 1.00 47.27 598 HIS A O 1
ATOM 4200 N N . ILE A 1 605 ? 128.715 128.535 124.764 1.00 43.70 599 ILE A N 1
ATOM 4201 C CA . ILE A 1 605 ? 129.237 128.999 126.046 1.00 43.70 599 ILE A CA 1
ATOM 4202 C C . ILE A 1 605 ? 128.222 128.765 127.155 1.00 43.70 599 ILE A C 1
ATOM 4203 O O . ILE A 1 605 ? 128.572 128.322 128.254 1.00 43.70 599 ILE A O 1
ATOM 4208 N N . LEU A 1 606 ? 126.950 129.061 126.887 1.00 44.13 600 LEU A N 1
ATOM 4209 C CA . LEU A 1 606 ? 125.922 128.938 127.914 1.00 44.13 600 LEU A CA 1
ATOM 4210 C C . LEU A 1 606 ? 125.808 127.517 128.451 1.00 44.13 600 LEU A C 1
ATOM 4211 O O . LEU A 1 606 ? 125.379 127.322 129.593 1.00 44.13 600 LEU A O 1
ATOM 4216 N N . SER A 1 607 ? 126.194 126.515 127.662 1.00 49.04 601 SER A N 1
ATOM 4217 C CA . SER A 1 607 ? 126.038 125.132 128.094 1.00 49.04 601 SER A CA 1
ATOM 4218 C C . SER A 1 607 ? 127.359 124.500 128.521 1.00 49.04 601 SER A C 1
ATOM 4219 O O . SER A 1 607 ? 127.477 124.006 129.646 1.00 49.04 601 SER A O 1
ATOM 4222 N N . VAL A 1 608 ? 128.358 124.513 127.648 1.00 52.72 602 VAL A N 1
ATOM 4223 C CA . VAL A 1 608 ? 129.655 123.907 127.924 1.00 52.72 602 VAL A CA 1
ATOM 4224 C C . VAL A 1 608 ? 130.607 125.038 128.288 1.00 52.72 602 VAL A C 1
ATOM 4225 O O . VAL A 1 608 ? 131.223 125.652 127.410 1.00 52.72 602 VAL A O 1
ATOM 4229 N N . ASP A 1 609 ? 130.723 125.327 129.581 1.00 52.63 603 ASP A N 1
ATOM 4230 C CA . ASP A 1 609 ? 131.661 126.331 130.059 1.00 52.63 603 ASP A CA 1
ATOM 4231 C C . ASP A 1 609 ? 131.939 126.078 131.530 1.00 52.63 603 ASP A C 1
ATOM 4232 O O . ASP A 1 609 ? 131.241 125.310 132.195 1.00 52.63 603 ASP A O 1
ATOM 4237 N N . SER A 1 610 ? 132.972 126.745 132.037 1.00 56.95 604 SER A N 1
ATOM 4238 C CA . SER A 1 610 ? 133.406 126.579 133.417 1.00 56.95 604 SER A CA 1
ATOM 4239 C C . SER A 1 610 ? 132.839 127.661 134.328 1.00 56.95 604 SER A C 1
ATOM 4240 O O . SER A 1 610 ? 132.159 127.356 135.311 1.00 56.95 604 SER A O 1
ATOM 4243 N N . GLU A 1 611 ? 133.094 128.924 134.005 1.00 52.86 605 GLU A N 1
ATOM 4244 C CA . GLU A 1 611 ? 132.830 130.018 134.922 1.00 52.86 605 GLU A CA 1
ATOM 4245 C C . GLU A 1 611 ? 131.390 130.509 134.807 1.00 52.86 605 GLU A C 1
ATOM 4246 O O . GLU A 1 611 ? 130.634 130.120 133.915 1.00 52.86 605 GLU A O 1
ATOM 4252 N N . GLY A 1 612 ? 131.006 131.379 135.734 1.00 44.57 606 GLY A N 1
ATOM 4253 C CA . GLY A 1 612 ? 129.678 131.949 135.737 1.00 44.57 606 GLY A CA 1
ATOM 4254 C C . GLY A 1 612 ? 129.608 133.264 134.996 1.00 44.57 606 GLY A C 1
ATOM 4255 O O . GLY A 1 612 ? 128.572 133.601 134.417 1.00 44.57 606 GLY A O 1
ATOM 4256 N N . PHE A 1 613 ? 130.708 134.016 135.011 1.00 35.60 607 PHE A N 1
ATOM 4257 C CA . PHE A 1 613 ? 130.710 135.340 134.391 1.00 35.60 607 PHE A CA 1
ATOM 4258 C C . PHE A 1 613 ? 130.350 135.306 132.912 1.00 35.60 607 PHE A C 1
ATOM 4259 O O . PHE A 1 613 ? 129.507 136.117 132.493 1.00 35.60 607 PHE A O 1
ATOM 4267 N N . PRO A 1 614 ? 130.926 134.438 132.074 1.00 35.94 608 PRO A N 1
ATOM 4268 C CA . PRO A 1 614 ? 130.465 134.391 130.680 1.00 35.94 608 PRO A CA 1
ATOM 4269 C C . PRO A 1 614 ? 129.029 133.933 130.542 1.00 35.94 608 PRO A C 1
ATOM 4270 O O . PRO A 1 614 ? 128.330 134.392 129.632 1.00 35.94 608 PRO A O 1
ATOM 4274 N N . ARG A 1 615 ? 128.560 133.046 131.421 1.00 41.69 609 ARG A N 1
ATOM 4275 C CA . ARG A 1 615 ? 127.215 132.504 131.269 1.00 41.69 609 ARG A CA 1
ATOM 4276 C C . ARG A 1 615 ? 126.155 133.551 131.571 1.00 41.69 609 ARG A C 1
ATOM 4277 O O . ARG A 1 615 ? 125.169 133.671 130.837 1.00 41.69 609 ARG A O 1
ATOM 4285 N N . ARG A 1 616 ? 126.336 134.325 132.640 1.00 39.61 610 ARG A N 1
ATOM 4286 C CA . ARG A 1 616 ? 125.364 135.368 132.936 1.00 39.61 610 ARG A CA 1
ATOM 4287 C C . ARG A 1 616 ? 125.533 136.567 132.016 1.00 39.61 610 ARG A C 1
ATOM 4288 O O . ARG A 1 616 ? 124.638 137.413 131.935 1.00 39.61 610 ARG A O 1
ATOM 4296 N N . ALA A 1 617 ? 126.668 136.661 131.321 1.00 35.75 611 ALA A N 1
ATOM 4297 C CA . ALA A 1 617 ? 126.825 137.688 130.299 1.00 35.75 611 ALA A CA 1
ATOM 4298 C C . ALA A 1 617 ? 126.166 137.262 128.998 1.00 35.75 611 ALA A C 1
ATOM 4299 O O . ALA A 1 617 ? 125.761 138.105 128.191 1.00 35.75 611 ALA A O 1
ATOM 4301 N N . VAL A 1 618 ? 126.056 135.952 128.776 1.00 37.13 612 VAL A N 1
ATOM 4302 C CA . VAL A 1 618 ? 125.363 135.451 127.596 1.00 37.13 612 VAL A CA 1
ATOM 4303 C C . VAL A 1 618 ? 123.862 135.658 127.737 1.00 37.13 612 VAL A C 1
ATOM 4304 O O . VAL A 1 618 ? 123.168 135.964 126.761 1.00 37.13 612 VAL A O 1
ATOM 4308 N N . MET A 1 619 ? 123.340 135.518 128.955 1.00 41.05 613 MET A N 1
ATOM 4309 C CA . MET A 1 619 ? 121.903 135.659 129.160 1.00 41.05 613 MET A CA 1
ATOM 4310 C C . MET A 1 619 ? 121.440 137.087 128.907 1.00 41.05 613 MET A C 1
ATOM 4311 O O . MET A 1 619 ? 120.349 137.305 128.369 1.00 41.05 613 MET A O 1
ATOM 4316 N N . GLN A 1 620 ? 122.248 138.075 129.295 1.00 42.02 614 GLN A N 1
ATOM 4317 C CA . GLN A 1 620 ? 121.878 139.460 129.032 1.00 42.02 614 GLN A CA 1
ATOM 4318 C C . GLN A 1 620 ? 121.871 139.751 127.539 1.00 42.02 614 GLN A C 1
ATOM 4319 O O . GLN A 1 620 ? 121.081 140.573 127.062 1.00 42.02 614 GLN A O 1
ATOM 4325 N N . VAL A 1 621 ? 122.746 139.089 126.784 1.00 38.44 615 VAL A N 1
ATOM 4326 C CA . VAL A 1 621 ? 122.765 139.276 125.338 1.00 38.44 615 VAL A CA 1
ATOM 4327 C C . VAL A 1 621 ? 121.508 138.692 124.710 1.00 38.44 615 VAL A C 1
ATOM 4328 O O . VAL A 1 621 ? 120.862 139.332 123.873 1.00 38.44 615 VAL A O 1
ATOM 4332 N N . PHE A 1 622 ? 121.130 137.477 125.113 1.00 41.27 616 PHE A N 1
ATOM 4333 C CA . PHE A 1 622 ? 119.953 136.846 124.524 1.00 41.27 616 PHE A CA 1
ATOM 4334 C C . PHE A 1 622 ? 118.679 137.594 124.889 1.00 41.27 616 PHE A C 1
ATOM 4335 O O . PHE A 1 622 ? 117.714 137.596 124.118 1.00 41.27 616 PHE A O 1
ATOM 4343 N N . THR A 1 623 ? 118.649 138.236 126.058 1.00 45.40 617 THR A N 1
ATOM 4344 C CA . THR A 1 623 ? 117.477 139.024 126.422 1.00 45.40 617 THR A CA 1
ATOM 4345 C C . THR A 1 623 ? 117.391 140.292 125.588 1.00 45.40 617 THR A C 1
ATOM 4346 O O . THR A 1 623 ? 116.310 140.666 125.123 1.00 45.40 617 THR A O 1
ATOM 4350 N N . GLU A 1 624 ? 118.520 140.975 125.401 1.00 52.39 618 GLU A N 1
ATOM 4351 C CA . GLU A 1 624 ? 118.528 142.182 124.585 1.00 52.39 618 GLU A CA 1
ATOM 4352 C C . GLU A 1 624 ? 118.170 141.865 123.140 1.00 52.39 618 GLU A C 1
ATOM 4353 O O . GLU A 1 624 ? 117.525 142.670 122.460 1.00 52.39 618 GLU A O 1
ATOM 4359 N N . TRP A 1 625 ? 118.568 140.687 122.657 1.00 46.91 619 TRP A N 1
ATOM 4360 C CA . TRP A 1 625 ? 118.174 140.265 121.318 1.00 46.91 619 TRP A CA 1
ATOM 4361 C C . TRP A 1 625 ? 116.664 140.121 121.211 1.00 46.91 619 TRP A C 1
ATOM 4362 O O . TRP A 1 625 ? 116.050 140.602 120.254 1.00 46.91 619 TRP A O 1
ATOM 4373 N N . LEU A 1 626 ? 116.045 139.457 122.188 1.00 53.16 620 LEU A N 1
ATOM 4374 C CA . LEU A 1 626 ? 114.615 139.181 122.092 1.00 53.16 620 LEU A CA 1
ATOM 4375 C C . LEU A 1 626 ? 113.790 140.454 122.218 1.00 53.16 620 LEU A C 1
ATOM 4376 O O . LEU A 1 626 ? 112.802 140.633 121.497 1.00 53.16 620 LEU A O 1
ATOM 4381 N N . ARG A 1 627 ? 114.176 141.349 123.128 1.00 59.93 621 ARG A N 1
ATOM 4382 C CA . ARG A 1 627 ? 113.402 142.569 123.326 1.00 59.93 621 ARG A CA 1
ATOM 4383 C C . ARG A 1 627 ? 113.544 143.509 122.137 1.00 59.93 621 ARG A C 1
ATOM 4384 O O . ARG A 1 627 ? 112.556 144.091 121.677 1.00 59.93 621 ARG A O 1
ATOM 4392 N N . ASP A 1 628 ? 114.765 143.663 121.621 1.00 65.06 622 ASP A N 1
ATOM 4393 C CA . ASP A 1 628 ? 114.964 144.461 120.417 1.00 65.06 622 ASP A CA 1
ATOM 4394 C C . ASP A 1 628 ? 114.254 143.843 119.221 1.00 65.06 622 ASP A C 1
ATOM 4395 O O . ASP A 1 628 ? 113.586 144.552 118.461 1.00 65.06 622 ASP A O 1
ATOM 4400 N N . GLY A 1 629 ? 114.377 142.534 119.042 1.00 63.47 623 GLY A N 1
ATOM 4401 C CA . GLY A 1 629 ? 113.773 141.880 117.899 1.00 63.47 623 GLY A CA 1
ATOM 4402 C C . GLY A 1 629 ? 114.753 141.499 116.815 1.00 63.47 623 GLY A C 1
ATOM 4403 O O . GLY A 1 629 ? 114.378 141.437 115.638 1.00 63.47 623 GLY A O 1
ATOM 4404 N N . HIS A 1 630 ? 116.005 141.240 117.176 1.00 62.02 624 HIS A N 1
ATOM 4405 C CA . HIS A 1 630 ? 117.002 140.800 116.211 1.00 62.02 624 HIS A CA 1
ATOM 4406 C C . HIS A 1 630 ? 116.863 139.307 115.939 1.00 62.02 624 HIS A C 1
ATOM 4407 O O . HIS A 1 630 ? 115.796 138.834 115.548 1.00 62.02 624 HIS A O 1
ATOM 4414 N N . ASP A 1 636 ? 110.138 131.949 113.983 1.00 77.04 630 ASP A N 1
ATOM 4415 C CA . ASP A 1 636 ? 111.295 131.232 114.505 1.00 77.04 630 ASP A CA 1
ATOM 4416 C C . ASP A 1 636 ? 111.647 131.721 115.904 1.00 77.04 630 ASP A C 1
ATOM 4417 O O . ASP A 1 636 ? 112.631 131.282 116.496 1.00 77.04 630 ASP A O 1
ATOM 4422 N N . THR A 1 637 ? 110.830 132.638 116.426 1.00 70.60 631 THR A N 1
ATOM 4423 C CA . THR A 1 637 ? 111.069 133.161 117.766 1.00 70.60 631 THR A CA 1
ATOM 4424 C C . THR A 1 637 ? 110.899 132.078 118.822 1.00 70.60 631 THR A C 1
ATOM 4425 O O . THR A 1 637 ? 111.694 131.996 119.765 1.00 70.60 631 THR A O 1
ATOM 4429 N N . GLU A 1 638 ? 109.865 131.243 118.685 1.00 72.42 632 GLU A N 1
ATOM 4430 C CA . GLU A 1 638 ? 109.611 130.200 119.674 1.00 72.42 632 GLU A CA 1
ATOM 4431 C C . GLU A 1 638 ? 110.798 129.257 119.812 1.00 72.42 632 GLU A C 1
ATOM 4432 O O . GLU A 1 638 ? 111.163 128.869 120.926 1.00 72.42 632 GLU A O 1
ATOM 4438 N N . GLN A 1 639 ? 111.413 128.873 118.692 1.00 66.84 633 GLN A N 1
ATOM 4439 C CA . GLN A 1 639 ? 112.543 127.953 118.761 1.00 66.84 633 GLN A CA 1
ATOM 4440 C C . GLN A 1 639 ? 113.734 128.597 119.460 1.00 66.84 633 GLN A C 1
ATOM 4441 O O . GLN A 1 639 ? 114.553 127.906 120.076 1.00 66.84 633 GLN A O 1
ATOM 4447 N N . PHE A 1 640 ? 113.838 129.923 119.390 1.00 59.30 634 PHE A N 1
ATOM 4448 C CA . PHE A 1 640 ? 114.870 130.628 120.140 1.00 59.30 634 PHE A CA 1
ATOM 4449 C C . PHE A 1 640 ? 114.618 130.524 121.638 1.00 59.30 634 PHE A C 1
ATOM 4450 O O . PHE A 1 640 ? 115.470 130.050 122.396 1.00 59.30 634 PHE A O 1
ATOM 4458 N N . VAL A 1 641 ? 113.437 130.961 122.080 1.00 60.86 635 VAL A N 1
ATOM 4459 C CA . VAL A 1 641 ? 113.120 130.977 123.505 1.00 60.86 635 VAL A CA 1
ATOM 4460 C C . VAL A 1 641 ? 113.128 129.566 124.077 1.00 60.86 635 VAL A C 1
ATOM 4461 O O . VAL A 1 641 ? 113.466 129.357 125.247 1.00 60.86 635 VAL A O 1
ATOM 4465 N N . ALA A 1 642 ? 112.766 128.575 123.263 1.00 61.86 636 ALA A N 1
ATOM 4466 C CA . ALA A 1 642 ? 112.696 127.205 123.761 1.00 61.86 636 ALA A CA 1
ATOM 4467 C C . ALA A 1 642 ? 114.086 126.619 123.966 1.00 61.86 636 ALA A C 1
ATOM 4468 O O . ALA A 1 642 ? 114.307 125.824 124.886 1.00 61.86 636 ALA A O 1
ATOM 4470 N N . THR A 1 643 ? 115.038 126.991 123.110 1.00 58.78 637 THR A N 1
ATOM 4471 C CA . THR A 1 643 ? 116.388 126.453 123.235 1.00 58.78 637 THR A CA 1
ATOM 4472 C C . THR A 1 643 ? 117.118 127.082 124.411 1.00 58.78 637 THR A C 1
ATOM 4473 O O . THR A 1 643 ? 117.917 126.425 125.087 1.00 58.78 637 THR A O 1
ATOM 4477 N N . VAL A 1 644 ? 116.851 128.361 124.674 1.00 55.90 638 VAL A N 1
ATOM 4478 C CA . VAL A 1 644 ? 117.562 129.063 125.735 1.00 55.90 638 VAL A CA 1
ATOM 4479 C C . VAL A 1 644 ? 117.025 128.662 127.103 1.00 55.90 638 VAL A C 1
ATOM 4480 O O . VAL A 1 644 ? 117.797 128.346 128.015 1.00 55.90 638 VAL A O 1
ATOM 4484 N N . LEU A 1 645 ? 115.699 128.658 127.269 1.00 58.07 639 LEU A N 1
ATOM 4485 C CA . LEU A 1 645 ? 115.115 128.319 128.565 1.00 58.07 639 LEU A CA 1
ATOM 4486 C C . LEU A 1 645 ? 115.383 126.869 128.951 1.00 58.07 639 LEU A C 1
ATOM 4487 O O . LEU A 1 645 ? 114.979 126.428 130.032 1.00 58.07 639 LEU A O 1
ATOM 4492 N N . GLN A 1 646 ? 116.044 126.106 128.082 1.00 62.19 640 GLN A N 1
ATOM 4493 C CA . GLN A 1 646 ? 116.439 124.754 128.453 1.00 62.19 640 GLN A CA 1
ATOM 4494 C C . GLN A 1 646 ? 117.810 124.754 129.114 1.00 62.19 640 GLN A C 1
ATOM 4495 O O . GLN A 1 646 ? 118.080 123.950 130.012 1.00 62.19 640 GLN A O 1
ATOM 4501 N N . ALA A 1 647 ? 118.691 125.658 128.683 1.00 60.20 641 ALA A N 1
ATOM 4502 C CA . ALA A 1 647 ? 120.018 125.739 129.281 1.00 60.20 641 ALA A CA 1
ATOM 4503 C C . ALA A 1 647 ? 120.004 126.553 130.564 1.00 60.20 641 ALA A C 1
ATOM 4504 O O . ALA A 1 647 ? 120.907 126.417 131.396 1.00 60.20 641 ALA A O 1
ATOM 4506 N N . ALA A 1 648 ? 118.998 127.409 130.742 1.00 58.73 642 ALA A N 1
ATOM 4507 C CA . ALA A 1 648 ? 118.864 128.132 132.000 1.00 58.73 642 ALA A CA 1
ATOM 4508 C C . ALA A 1 648 ? 118.432 127.198 133.121 1.00 58.73 642 ALA A C 1
ATOM 4509 O O . ALA A 1 648 ? 119.035 127.184 134.199 1.00 58.73 642 ALA A O 1
ATOM 4511 N N . SER A 1 649 ? 117.390 126.401 132.878 1.00 60.98 643 SER A N 1
ATOM 4512 C CA . SER A 1 649 ? 116.832 125.560 133.930 1.00 60.98 643 SER A CA 1
ATOM 4513 C C . SER A 1 649 ? 117.806 124.480 134.377 1.00 60.98 643 SER A C 1
ATOM 4514 O O . SER A 1 649 ? 117.703 123.986 135.505 1.00 60.98 643 SER A O 1
ATOM 4517 N N . ARG A 1 650 ? 118.749 124.096 133.520 1.00 63.18 644 ARG A N 1
ATOM 4518 C CA . ARG A 1 650 ? 119.721 123.066 133.848 1.00 63.18 644 ARG A CA 1
ATOM 4519 C C . ARG A 1 650 ? 120.983 123.634 134.480 1.00 63.18 644 ARG A C 1
ATOM 4520 O O . ARG A 1 650 ? 121.891 122.872 134.828 1.00 63.18 644 ARG A O 1
ATOM 4528 N N . ASP A 1 651 ? 121.057 124.947 134.640 1.00 58.30 645 ASP A N 1
ATOM 4529 C CA . ASP A 1 651 ? 122.259 125.604 135.123 1.00 58.30 645 ASP A CA 1
ATOM 4530 C C . ASP A 1 651 ? 122.330 125.535 136.643 1.00 58.30 645 ASP A C 1
ATOM 4531 O O . ASP A 1 651 ? 121.367 125.181 137.324 1.00 58.30 645 ASP A O 1
ATOM 4536 N N . LEU A 1 652 ? 123.499 125.886 137.173 1.00 56.25 646 LEU A N 1
ATOM 4537 C CA . LEU A 1 652 ? 123.750 125.812 138.601 1.00 56.25 646 LEU A CA 1
ATOM 4538 C C . LEU A 1 652 ? 123.956 127.165 139.264 1.00 56.25 646 LEU A C 1
ATOM 4539 O O . LEU A 1 652 ? 124.032 127.221 140.496 1.00 56.25 646 LEU A O 1
ATOM 4544 N N . ASP A 1 653 ? 124.054 128.247 138.500 1.00 54.64 647 ASP A N 1
ATOM 4545 C CA . ASP A 1 653 ? 124.200 129.577 139.069 1.00 54.64 647 ASP A CA 1
ATOM 4546 C C . ASP A 1 653 ? 122.834 130.221 139.271 1.00 54.64 647 ASP A C 1
ATOM 4547 O O . ASP A 1 653 ? 121.906 130.018 138.485 1.00 54.64 647 ASP A O 1
ATOM 4552 N N . TRP A 1 654 ? 122.716 130.999 140.347 1.00 49.44 648 TRP A N 1
ATOM 4553 C CA . TRP A 1 654 ? 121.456 131.667 140.648 1.00 49.44 648 TRP A CA 1
ATOM 4554 C C . TRP A 1 654 ? 121.245 132.918 139.804 1.00 49.44 648 TRP A C 1
ATOM 4555 O O . TRP A 1 654 ? 120.114 133.399 139.698 1.00 49.44 648 TRP A O 1
ATOM 4566 N N . GLU A 1 655 ? 122.302 133.451 139.187 1.00 51.61 649 GLU A N 1
ATOM 4567 C CA . GLU A 1 655 ? 122.138 134.614 138.320 1.00 51.61 649 GLU A CA 1
ATOM 4568 C C . GLU A 1 655 ? 121.672 134.209 136.931 1.00 51.61 649 GLU A C 1
ATOM 4569 O O . GLU A 1 655 ? 120.963 134.968 136.260 1.00 51.61 649 GLU A O 1
ATOM 4575 N N . VAL A 1 656 ? 122.072 133.026 136.475 1.00 49.14 650 VAL A N 1
ATOM 4576 C CA . VAL A 1 656 ? 121.670 132.592 135.146 1.00 49.14 650 VAL A CA 1
ATOM 4577 C C . VAL A 1 656 ? 120.204 132.194 135.144 1.00 49.14 650 VAL A C 1
ATOM 4578 O O . VAL A 1 656 ? 119.484 132.433 134.170 1.00 49.14 650 VAL A O 1
ATOM 4582 N N . ARG A 1 657 ? 119.728 131.604 136.239 1.00 51.54 651 ARG A N 1
ATOM 4583 C CA . ARG A 1 657 ? 118.318 131.241 136.312 1.00 51.54 651 ARG A CA 1
ATOM 4584 C C . ARG A 1 657 ? 117.437 132.470 136.477 1.00 51.54 651 ARG A C 1
ATOM 4585 O O . ARG A 1 657 ? 116.355 132.547 135.886 1.00 51.54 651 ARG A O 1
ATOM 4593 N N . ALA A 1 658 ? 117.877 133.440 137.281 1.00 51.82 652 ALA A N 1
ATOM 4594 C CA . ALA A 1 658 ? 117.079 134.642 137.493 1.00 51.82 652 ALA A CA 1
ATOM 4595 C C . ALA A 1 658 ? 116.872 135.405 136.193 1.00 51.82 652 ALA A C 1
ATOM 4596 O O . ALA A 1 658 ? 115.791 135.950 135.952 1.00 51.82 652 ALA A O 1
ATOM 4598 N N . GLN A 1 659 ? 117.898 135.458 135.343 1.00 51.16 653 GLN A N 1
ATOM 4599 C CA . GLN A 1 659 ? 117.737 136.073 134.034 1.00 51.16 653 GLN A CA 1
ATOM 4600 C C . GLN A 1 659 ? 116.894 135.216 133.104 1.00 51.16 653 GLN A C 1
ATOM 4601 O O . GLN A 1 659 ? 116.337 135.738 132.133 1.00 51.16 653 GLN A O 1
ATOM 4607 N N . GLY A 1 660 ? 116.790 133.915 133.376 1.00 53.87 654 GLY A N 1
ATOM 4608 C CA . GLY A 1 660 ? 115.902 133.079 132.589 1.00 53.87 654 GLY A CA 1
ATOM 4609 C C . GLY A 1 660 ? 114.463 133.546 132.664 1.00 53.87 654 GLY A C 1
ATOM 4610 O O . GLY A 1 660 ? 113.798 133.726 131.642 1.00 53.87 654 GLY A O 1
ATOM 4611 N N . LEU A 1 661 ? 113.965 133.762 133.882 1.00 57.73 655 LEU A N 1
ATOM 4612 C CA . LEU A 1 661 ? 112.607 134.267 134.041 1.00 57.73 655 LEU A CA 1
ATOM 4613 C C . LEU A 1 661 ? 112.471 135.685 133.505 1.00 57.73 655 LEU A C 1
ATOM 4614 O O . LEU A 1 661 ? 111.387 136.076 133.062 1.00 57.73 655 LEU A O 1
ATOM 4619 N N . GLU A 1 662 ? 113.551 136.465 133.533 1.00 58.37 656 GLU A N 1
ATOM 4620 C CA . GLU A 1 662 ? 113.520 137.783 132.910 1.00 58.37 656 GLU A CA 1
ATOM 4621 C C . GLU A 1 662 ? 113.455 137.665 131.393 1.00 58.37 656 GLU A C 1
ATOM 4622 O O . GLU A 1 662 ? 112.884 138.533 130.726 1.00 58.37 656 GLU A O 1
ATOM 4628 N N . LEU A 1 663 ? 114.002 136.586 130.835 1.00 53.90 657 LEU A N 1
ATOM 4629 C CA . LEU A 1 663 ? 113.837 136.326 129.412 1.00 53.90 657 LEU A CA 1
ATOM 4630 C C . LEU A 1 663 ? 112.444 135.799 129.105 1.00 53.90 657 LEU A C 1
ATOM 4631 O O . LEU A 1 663 ? 111.948 135.974 127.988 1.00 53.90 657 LEU A O 1
ATOM 4636 N N . ALA A 1 664 ? 111.800 135.156 130.078 1.00 58.71 658 ALA A N 1
ATOM 4637 C CA . ALA A 1 664 ? 110.430 134.705 129.876 1.00 58.71 658 ALA A CA 1
ATOM 4638 C C . ALA A 1 664 ? 109.457 135.874 129.889 1.00 58.71 658 ALA A C 1
ATOM 4639 O O . ALA A 1 664 ? 108.575 135.961 129.027 1.00 58.71 658 ALA A O 1
ATOM 4641 N N . LEU A 1 665 ? 109.592 136.773 130.869 1.00 60.11 659 LEU A N 1
ATOM 4642 C CA . LEU A 1 665 ? 108.725 137.946 130.944 1.00 60.11 659 LEU A CA 1
ATOM 4643 C C . LEU A 1 665 ? 108.705 138.704 129.625 1.00 60.11 659 LEU A C 1
ATOM 4644 O O . LEU A 1 665 ? 107.636 139.055 129.114 1.00 60.11 659 LEU A O 1
ATOM 4649 N N . VAL A 1 666 ? 109.885 138.976 129.064 1.00 60.02 660 VAL A N 1
ATOM 4650 C CA . VAL A 1 666 ? 109.957 139.653 127.774 1.00 60.02 660 VAL A CA 1
ATOM 4651 C C . VAL A 1 666 ? 109.200 138.861 126.719 1.00 60.02 660 VAL A C 1
ATOM 4652 O O . VAL A 1 666 ? 108.442 139.425 125.923 1.00 60.02 660 VAL A O 1
ATOM 4656 N N . PHE A 1 667 ? 109.371 137.539 126.711 1.00 62.47 661 PHE A N 1
ATOM 4657 C CA . PHE A 1 667 ? 108.665 136.720 125.732 1.00 62.47 661 PHE A CA 1
ATOM 4658 C C . PHE A 1 667 ? 107.190 136.585 126.084 1.00 62.47 661 PHE A C 1
ATOM 4659 O O . PHE A 1 667 ? 106.341 136.499 125.190 1.00 62.47 661 PHE A O 1
ATOM 4667 N N . LEU A 1 668 ? 106.865 136.557 127.377 1.00 66.73 662 LEU A N 1
ATOM 4668 C CA . LEU A 1 668 ? 105.468 136.432 127.780 1.00 66.73 662 LEU A CA 1
ATOM 4669 C C . LEU A 1 668 ? 104.662 137.655 127.363 1.00 66.73 662 LEU A C 1
ATOM 4670 O O . LEU A 1 668 ? 103.508 137.532 126.939 1.00 66.73 662 LEU A O 1
ATOM 4675 N N . GLY A 1 669 ? 105.254 138.845 127.478 1.00 68.76 663 GLY A N 1
ATOM 4676 C CA . GLY A 1 669 ? 104.527 140.056 127.138 1.00 68.76 663 GLY A CA 1
ATOM 4677 C C . GLY A 1 669 ? 104.172 140.140 125.667 1.00 68.76 663 GLY A C 1
ATOM 4678 O O . GLY A 1 669 ? 103.087 140.604 125.307 1.00 68.76 663 GLY A O 1
ATOM 4679 N N . GLN A 1 670 ? 105.079 139.695 124.796 1.00 68.35 664 GLN A N 1
ATOM 4680 C CA . GLN A 1 670 ? 104.816 139.730 123.363 1.00 68.35 664 GLN A CA 1
ATOM 4681 C C . GLN A 1 670 ? 103.734 138.744 122.941 1.00 68.35 664 GLN A C 1
ATOM 4682 O O . GLN A 1 670 ? 103.244 138.829 121.810 1.00 68.35 664 GLN A O 1
ATOM 4688 N N . THR A 1 671 ? 103.348 137.819 123.816 1.00 72.61 665 THR A N 1
ATOM 4689 C CA . THR A 1 671 ? 102.390 136.783 123.453 1.00 72.61 665 THR A CA 1
ATOM 4690 C C . THR A 1 671 ? 100.967 137.144 123.869 1.00 72.61 665 THR A C 1
ATOM 4691 O O . THR A 1 671 ? 100.016 136.886 123.125 1.00 72.61 665 THR A O 1
ATOM 4695 N N . LEU A 1 672 ? 100.805 137.746 125.041 1.00 73.83 666 LEU A N 1
ATOM 4696 C CA . LEU A 1 672 ? 99.481 138.111 125.525 1.00 73.83 666 LEU A CA 1
ATOM 4697 C C . LEU A 1 672 ? 99.245 139.612 125.401 1.00 73.83 666 LEU A C 1
ATOM 4698 O O . LEU A 1 672 ? 98.395 140.174 126.090 1.00 73.83 666 LEU A O 1
ATOM 4703 N N . PRO A 1 693 ? 92.388 132.281 119.535 1.00 112.01 687 PRO A N 1
ATOM 4704 C CA . PRO A 1 693 ? 93.313 133.409 119.683 1.00 112.01 687 PRO A CA 1
ATOM 4705 C C . PRO A 1 693 ? 94.243 133.231 120.874 1.00 112.01 687 PRO A C 1
ATOM 4706 O O . PRO A 1 693 ? 95.458 133.131 120.710 1.00 112.01 687 PRO A O 1
ATOM 4710 N N . LEU A 1 694 ? 93.658 133.196 122.072 1.00 106.08 688 LEU A N 1
ATOM 4711 C CA . LEU A 1 694 ? 94.453 133.022 123.281 1.00 106.08 688 LEU A CA 1
ATOM 4712 C C . LEU A 1 694 ? 94.850 131.566 123.492 1.00 106.08 688 LEU A C 1
ATOM 4713 O O . LEU A 1 694 ? 95.823 131.288 124.202 1.00 106.08 688 LEU A O 1
ATOM 4718 N N . THR A 1 695 ? 94.125 130.626 122.881 1.00 106.69 689 THR A N 1
ATOM 4719 C CA . THR A 1 695 ? 94.422 129.216 123.111 1.00 106.69 689 THR A CA 1
ATOM 4720 C C . THR A 1 695 ? 95.783 128.832 122.542 1.00 106.69 689 THR A C 1
ATOM 4721 O O . THR A 1 695 ? 96.532 128.080 123.174 1.00 106.69 689 THR A O 1
ATOM 4725 N N . GLU A 1 696 ? 96.125 129.338 121.355 1.00 104.84 690 GLU A N 1
ATOM 4726 C CA . GLU A 1 696 ? 97.455 129.084 120.815 1.00 104.84 690 GLU A CA 1
ATOM 4727 C C . GLU A 1 696 ? 98.503 129.897 121.560 1.00 104.84 690 GLU A C 1
ATOM 4728 O O . GLU A 1 696 ? 99.622 129.421 121.784 1.00 104.84 690 GLU A O 1
ATOM 4734 N N . ALA A 1 697 ? 98.158 131.130 121.941 1.00 100.17 691 ALA A N 1
ATOM 4735 C CA . ALA A 1 697 ? 99.029 131.922 122.802 1.00 100.17 691 ALA A CA 1
ATOM 4736 C C . ALA A 1 697 ? 99.481 131.114 124.011 1.00 100.17 691 ALA A C 1
ATOM 4737 O O . ALA A 1 697 ? 100.664 131.114 124.368 1.00 100.17 691 ALA A O 1
ATOM 4739 N N . LEU A 1 698 ? 98.547 130.407 124.650 1.00 101.49 692 LEU A N 1
ATOM 4740 C CA . LEU A 1 698 ? 98.922 129.517 125.741 1.00 101.49 692 LEU A CA 1
ATOM 4741 C C . LEU A 1 698 ? 99.630 128.273 125.221 1.00 101.49 692 LEU A C 1
ATOM 4742 O O . LEU A 1 698 ? 100.611 127.819 125.820 1.00 101.49 692 LEU A O 1
ATOM 4747 N N . ARG A 1 699 ? 99.153 127.709 124.109 1.00 102.03 693 ARG A N 1
ATOM 4748 C CA . ARG A 1 699 ? 99.779 126.504 123.572 1.00 102.03 693 ARG A CA 1
ATOM 4749 C C . ARG A 1 699 ? 101.233 126.757 123.204 1.00 102.03 693 ARG A C 1
ATOM 4750 O O . ARG A 1 699 ? 102.105 125.927 123.484 1.00 102.03 693 ARG A O 1
ATOM 4758 N N . ALA A 1 700 ? 101.514 127.899 122.573 1.00 96.55 694 ALA A N 1
ATOM 4759 C CA . ALA A 1 700 ? 102.901 128.283 122.338 1.00 96.55 694 ALA A CA 1
ATOM 4760 C C . ALA A 1 700 ? 103.638 128.478 123.655 1.00 96.55 694 ALA A C 1
ATOM 4761 O O . ALA A 1 700 ? 104.782 128.037 123.809 1.00 96.55 694 ALA A O 1
ATOM 4763 N N . LEU A 1 701 ? 102.990 129.134 124.618 1.00 91.97 695 LEU A N 1
ATOM 4764 C CA . LEU A 1 701 ? 103.625 129.396 125.903 1.00 91.97 695 LEU A CA 1
ATOM 4765 C C . LEU A 1 701 ? 103.973 128.106 126.633 1.00 91.97 695 LEU A C 1
ATOM 4766 O O . LEU A 1 701 ? 104.951 128.065 127.387 1.00 91.97 695 LEU A O 1
ATOM 4771 N N . CYS A 1 702 ? 103.189 127.045 126.429 1.00 92.37 696 CYS A N 1
ATOM 4772 C CA . CYS A 1 702 ? 103.516 125.748 127.007 1.00 92.37 696 CYS A CA 1
ATOM 4773 C C . CYS A 1 702 ? 104.450 124.933 126.126 1.00 92.37 696 CYS A C 1
ATOM 4774 O O . CYS A 1 702 ? 104.968 123.906 126.578 1.00 92.37 696 CYS A O 1
ATOM 4777 N N . HIS A 1 703 ? 104.672 125.360 124.882 1.00 88.26 697 HIS A N 1
ATOM 4778 C CA . HIS A 1 703 ? 105.594 124.641 124.010 1.00 88.26 697 HIS A CA 1
ATOM 4779 C C . HIS A 1 703 ? 107.039 124.917 124.393 1.00 88.26 697 HIS A C 1
ATOM 4780 O O . HIS A 1 703 ? 107.875 124.006 124.391 1.00 88.26 697 HIS A O 1
ATOM 4787 N N . VAL A 1 704 ? 107.352 126.170 124.724 1.00 80.32 698 VAL A N 1
ATOM 4788 C CA . VAL A 1 704 ? 108.710 126.525 125.113 1.00 80.32 698 VAL A CA 1
ATOM 4789 C C . VAL A 1 704 ? 109.123 125.880 126.428 1.00 80.32 698 VAL A C 1
ATOM 4790 O O . VAL A 1 704 ? 110.320 125.826 126.732 1.00 80.32 698 VAL A O 1
ATOM 4794 N N . GLY A 1 705 ? 108.171 125.389 127.214 1.00 78.97 699 GLY A N 1
ATOM 4795 C CA . GLY A 1 705 ? 108.483 124.794 128.495 1.00 78.97 699 GLY A CA 1
ATOM 4796 C C . GLY A 1 705 ? 108.526 125.760 129.652 1.00 78.97 699 GLY A C 1
ATOM 4797 O O . GLY A 1 705 ? 109.088 125.421 130.698 1.00 78.97 699 GLY A O 1
ATOM 4798 N N . LEU A 1 706 ? 107.957 126.957 129.495 1.00 77.82 700 LEU A N 1
ATOM 4799 C CA . LEU A 1 706 ? 108.007 127.952 130.561 1.00 77.82 700 LEU A CA 1
ATOM 4800 C C . LEU A 1 706 ? 107.386 127.436 131.851 1.00 77.82 700 LEU A C 1
ATOM 4801 O O . LEU A 1 706 ? 107.958 127.611 132.933 1.00 77.82 700 LEU A O 1
ATOM 4806 N N . PHE A 1 707 ? 106.214 126.807 131.762 1.00 79.67 701 PHE A N 1
ATOM 4807 C CA . PHE A 1 707 ? 105.541 126.348 132.971 1.00 79.67 701 PHE A CA 1
ATOM 4808 C C . PHE A 1 707 ? 106.376 125.310 133.707 1.00 79.67 701 PHE A C 1
ATOM 4809 O O . PHE A 1 707 ? 106.344 125.244 134.941 1.00 79.67 701 PHE A O 1
ATOM 4817 N N . ASP A 1 708 ? 107.134 124.497 132.972 1.00 76.96 702 ASP A N 1
ATOM 4818 C CA . ASP A 1 708 ? 108.073 123.587 133.617 1.00 76.96 702 ASP A CA 1
ATOM 4819 C C . ASP A 1 708 ? 109.160 124.362 134.350 1.00 76.96 702 ASP A C 1
ATOM 4820 O O . ASP A 1 708 ? 109.632 123.943 135.412 1.00 76.96 702 ASP A O 1
ATOM 4825 N N . PHE A 1 709 ? 109.571 125.501 133.790 1.00 69.41 703 PHE A N 1
ATOM 4826 C CA . PHE A 1 709 ? 110.606 126.312 134.421 1.00 69.41 703 PHE A CA 1
ATOM 4827 C C . PHE A 1 709 ? 110.068 127.033 135.651 1.00 69.41 703 PHE A C 1
ATOM 4828 O O . PHE A 1 709 ? 110.669 126.976 136.729 1.00 69.41 703 PHE A O 1
ATOM 4836 N N . ALA A 1 710 ? 108.933 127.719 135.504 1.00 73.41 704 ALA A N 1
ATOM 4837 C CA . ALA A 1 710 ? 108.429 128.566 136.580 1.00 73.41 704 ALA A CA 1
ATOM 4838 C C . ALA A 1 710 ? 108.072 127.756 137.818 1.00 73.41 704 ALA A C 1
ATOM 4839 O O . ALA A 1 710 ? 108.276 128.216 138.946 1.00 73.41 704 ALA A O 1
ATOM 4841 N N . PHE A 1 711 ? 107.535 126.550 137.635 1.00 77.04 705 PHE A N 1
ATOM 4842 C CA . PHE A 1 711 ? 107.099 125.772 138.790 1.00 77.04 705 PHE A CA 1
ATOM 4843 C C . PHE A 1 711 ? 108.275 125.175 139.549 1.00 77.04 705 PHE A C 1
ATOM 4844 O O . PHE A 1 711 ? 108.240 125.108 140.782 1.00 77.04 705 PHE A O 1
ATOM 4852 N N . CYS A 1 712 ? 109.315 124.733 138.842 1.00 76.57 706 CYS A N 1
ATOM 4853 C CA . CYS A 1 712 ? 110.479 124.184 139.529 1.00 76.57 706 CYS A CA 1
ATOM 4854 C C . CYS A 1 712 ? 111.188 125.253 140.350 1.00 76.57 706 CYS A C 1
ATOM 4855 O O . CYS A 1 712 ? 111.649 124.984 141.465 1.00 76.57 706 CYS A O 1
ATOM 4858 N N . ALA A 1 713 ? 111.282 126.472 139.817 1.00 72.45 707 ALA A N 1
ATOM 4859 C CA . ALA A 1 713 ? 111.945 127.553 140.531 1.00 72.45 707 ALA A CA 1
ATOM 4860 C C . ALA A 1 713 ? 111.119 128.073 141.698 1.00 72.45 707 ALA A C 1
ATOM 4861 O O . ALA A 1 713 ? 111.658 128.788 142.548 1.00 72.45 707 ALA A O 1
ATOM 4863 N N . LEU A 1 714 ? 109.829 127.738 141.756 1.00 73.75 708 LEU A N 1
ATOM 4864 C CA . LEU A 1 714 ? 108.984 128.244 142.832 1.00 73.75 708 LEU A CA 1
ATOM 4865 C C . LEU A 1 714 ? 109.422 127.695 144.182 1.00 73.75 708 LEU A C 1
ATOM 4866 O O . LEU A 1 714 ? 109.483 128.432 145.172 1.00 73.75 708 LEU A O 1
ATOM 4871 N N . PHE A 1 715 ? 109.726 126.402 144.242 1.00 75.58 709 PHE A N 1
ATOM 4872 C CA . PHE A 1 715 ? 110.238 125.762 145.448 1.00 75.58 709 PHE A CA 1
ATOM 4873 C C . PHE A 1 715 ? 111.732 125.533 145.234 1.00 75.58 709 PHE A C 1
ATOM 4874 O O . PHE A 1 715 ? 112.165 124.455 144.830 1.00 75.58 709 PHE A O 1
ATOM 4882 N N . ASP A 1 716 ? 112.525 126.559 145.528 1.00 69.99 710 ASP A N 1
ATOM 4883 C CA . ASP A 1 716 ? 113.934 126.567 145.169 1.00 69.99 710 ASP A CA 1
ATOM 4884 C C . ASP A 1 716 ? 114.787 126.963 146.363 1.00 69.99 710 ASP A C 1
ATOM 4885 O O . ASP A 1 716 ? 114.313 127.578 147.321 1.00 69.99 710 ASP A O 1
ATOM 4890 N N . CYS A 1 717 ? 116.068 126.603 146.283 1.00 64.55 711 CYS A N 1
ATOM 4891 C CA . CYS A 1 717 ? 117.009 126.821 147.373 1.00 64.55 711 CYS A CA 1
ATOM 4892 C C . CYS A 1 717 ? 117.551 128.240 147.426 1.00 64.55 711 CYS A C 1
ATOM 4893 O O . CYS A 1 717 ? 118.384 128.532 148.289 1.00 64.55 711 CYS A O 1
ATOM 4896 N N . ASP A 1 718 ? 117.111 129.123 146.537 1.00 63.46 712 ASP A N 1
ATOM 4897 C CA . ASP A 1 718 ? 117.560 130.509 146.517 1.00 63.46 712 ASP A CA 1
ATOM 4898 C C . ASP A 1 718 ? 116.341 131.421 146.522 1.00 63.46 712 ASP A C 1
ATOM 4899 O O . ASP A 1 718 ? 115.572 131.442 145.556 1.00 63.46 712 ASP A O 1
ATOM 4904 N N . ARG A 1 719 ? 116.167 132.162 147.614 1.00 63.65 713 ARG A N 1
ATOM 4905 C CA . ARG A 1 719 ? 115.029 133.071 147.717 1.00 63.65 713 ARG A CA 1
ATOM 4906 C C . ARG A 1 719 ? 114.986 134.139 146.628 1.00 63.65 713 ARG A C 1
ATOM 4907 O O . ARG A 1 719 ? 113.872 134.494 146.207 1.00 63.65 713 ARG A O 1
ATOM 4915 N N . PRO A 1 720 ? 116.103 134.693 146.138 1.00 60.73 714 PRO A N 1
ATOM 4916 C CA . PRO A 1 720 ? 115.992 135.652 145.026 1.00 60.73 714 PRO A CA 1
ATOM 4917 C C . PRO A 1 720 ? 115.469 135.031 143.746 1.00 60.73 714 PRO A C 1
ATOM 4918 O O . PRO A 1 720 ? 114.843 135.728 142.938 1.00 60.73 714 PRO A O 1
ATOM 4922 N N . VAL A 1 721 ? 115.710 133.738 143.533 1.00 60.84 715 VAL A N 1
ATOM 4923 C CA . VAL A 1 721 ? 115.191 133.081 142.340 1.00 60.84 715 VAL A CA 1
ATOM 4924 C C . VAL A 1 721 ? 113.711 132.780 142.499 1.00 60.84 715 VAL A C 1
ATOM 4925 O O . VAL A 1 721 ? 112.962 132.774 141.516 1.00 60.84 715 VAL A O 1
ATOM 4929 N N . ALA A 1 722 ? 113.258 132.540 143.729 1.00 66.09 716 ALA A N 1
ATOM 4930 C CA . ALA A 1 722 ? 111.859 132.198 143.942 1.00 66.09 716 ALA A CA 1
ATOM 4931 C C . ALA A 1 722 ? 110.953 133.417 143.830 1.00 66.09 716 ALA A C 1
ATOM 4932 O O . ALA A 1 722 ? 109.785 133.282 143.452 1.00 66.09 716 ALA A O 1
ATOM 4934 N N . GLN A 1 723 ? 111.464 134.608 144.146 1.00 67.48 717 GLN A N 1
ATOM 4935 C CA . GLN A 1 723 ? 110.654 135.813 143.997 1.00 67.48 717 GLN A CA 1
ATOM 4936 C C . GLN A 1 723 ? 110.352 136.097 142.533 1.00 67.48 717 GLN A C 1
ATOM 4937 O O . GLN A 1 723 ? 109.221 136.453 142.184 1.00 67.48 717 GLN A O 1
ATOM 4943 N N . LYS A 1 724 ? 111.355 135.960 141.665 1.00 67.13 718 LYS A N 1
ATOM 4944 C CA . LYS A 1 724 ? 111.151 136.235 140.247 1.00 67.13 718 LYS A CA 1
ATOM 4945 C C . LYS A 1 724 ? 110.068 135.342 139.664 1.00 67.13 718 LYS A C 1
ATOM 4946 O O . LYS A 1 724 ? 109.240 135.795 138.866 1.00 67.13 718 LYS A O 1
ATOM 4952 N N . SER A 1 725 ? 110.060 134.066 140.048 1.00 70.41 719 SER A N 1
ATOM 4953 C CA . SER A 1 725 ? 109.023 133.165 139.568 1.00 70.41 719 SER A CA 1
ATOM 4954 C C . SER A 1 725 ? 107.688 133.442 140.241 1.00 70.41 719 SER A C 1
ATOM 4955 O O . SER A 1 725 ? 106.635 133.264 139.620 1.00 70.41 719 SER A O 1
ATOM 4958 N N . CYS A 1 726 ? 107.706 133.875 141.503 1.00 75.91 720 CYS A N 1
ATOM 4959 C CA . CYS A 1 726 ? 106.465 134.265 142.162 1.00 75.91 720 CYS A CA 1
ATOM 4960 C C . CYS A 1 726 ? 105.847 135.484 141.491 1.00 75.91 720 CYS A C 1
ATOM 4961 O O . CYS A 1 726 ? 104.638 135.517 141.239 1.00 75.91 720 CYS A O 1
ATOM 4964 N N . ASP A 1 727 ? 106.661 136.497 141.194 1.00 76.26 721 ASP A N 1
ATOM 4965 C CA . ASP A 1 727 ? 106.153 137.672 140.495 1.00 76.26 721 ASP A CA 1
ATOM 4966 C C . ASP A 1 727 ? 105.707 137.335 139.080 1.00 76.26 721 ASP A C 1
ATOM 4967 O O . ASP A 1 727 ? 104.849 138.027 138.522 1.00 76.26 721 ASP A O 1
ATOM 4972 N N . LEU A 1 728 ? 106.282 136.292 138.481 1.00 75.24 722 LEU A N 1
ATOM 4973 C CA . LEU A 1 728 ? 105.918 135.926 137.117 1.00 75.24 722 LEU A CA 1
ATOM 4974 C C . LEU A 1 728 ? 104.511 135.348 137.064 1.00 75.24 722 LEU A C 1
ATOM 4975 O O . LEU A 1 728 ? 103.659 135.824 136.306 1.00 75.24 722 LEU A O 1
ATOM 4980 N N . LEU A 1 729 ? 104.251 134.313 137.863 1.00 78.12 723 LEU A N 1
ATOM 4981 C CA . LEU A 1 729 ? 102.943 133.668 137.836 1.00 78.12 723 LEU A CA 1
ATOM 4982 C C . LEU A 1 729 ? 101.844 134.622 138.283 1.00 78.12 723 LEU A C 1
ATOM 4983 O O . LEU A 1 729 ? 100.742 134.614 137.723 1.00 78.12 723 LEU A O 1
ATOM 4988 N N . LEU A 1 730 ? 102.120 135.447 139.295 1.00 82.92 724 LEU A N 1
ATOM 4989 C CA . LEU A 1 730 ? 101.140 136.440 139.720 1.00 82.92 724 LEU A CA 1
ATOM 4990 C C . LEU A 1 730 ? 100.793 137.389 138.583 1.00 82.92 724 LEU A C 1
ATOM 4991 O O . LEU A 1 730 ? 99.636 137.797 138.435 1.00 82.92 724 LEU A O 1
ATOM 4996 N N . PHE A 1 731 ? 101.782 137.750 137.765 1.00 83.83 725 PHE A N 1
ATOM 4997 C CA . PHE A 1 731 ? 101.489 138.512 136.559 1.00 83.83 725 PHE A CA 1
ATOM 4998 C C . PHE A 1 731 ? 100.779 137.653 135.524 1.00 83.83 725 PHE A C 1
ATOM 4999 O O . PHE A 1 731 ? 100.003 138.171 134.714 1.00 83.83 725 PHE A O 1
ATOM 5007 N N . LEU A 1 732 ? 101.027 136.345 135.536 1.00 81.66 726 LEU A N 1
ATOM 5008 C CA . LEU A 1 732 ? 100.331 135.452 134.621 1.00 81.66 726 LEU A CA 1
ATOM 5009 C C . LEU A 1 732 ? 98.930 135.122 135.109 1.00 81.66 726 LEU A C 1
ATOM 5010 O O . LEU A 1 732 ? 98.031 134.908 134.292 1.00 81.66 726 LEU A O 1
ATOM 5015 N N . ARG A 1 733 ? 98.723 135.080 136.427 1.00 89.86 727 ARG A N 1
ATOM 5016 C CA . ARG A 1 733 ? 97.399 134.779 136.959 1.00 89.86 727 ARG A CA 1
ATOM 5017 C C . ARG A 1 733 ? 96.461 135.971 136.838 1.00 89.86 727 ARG A C 1
ATOM 5018 O O . ARG A 1 733 ? 95.252 135.832 137.048 1.00 89.86 727 ARG A O 1
ATOM 5026 N N . ASP A 1 734 ? 96.996 137.146 136.506 1.00 91.79 728 ASP A N 1
ATOM 5027 C CA . ASP A 1 734 ? 96.150 138.320 136.326 1.00 91.79 728 ASP A CA 1
ATOM 5028 C C . ASP A 1 734 ? 95.663 138.427 134.887 1.00 91.79 728 ASP A C 1
ATOM 5029 O O . ASP A 1 734 ? 94.458 138.532 134.634 1.00 91.79 728 ASP A O 1
ATOM 5034 N N . LYS A 1 735 ? 96.594 138.412 133.929 1.00 89.36 729 LYS A N 1
ATOM 5035 C CA . LYS A 1 735 ? 96.219 138.517 132.522 1.00 89.36 729 LYS A CA 1
ATOM 5036 C C . LYS A 1 735 ? 95.309 137.371 132.101 1.00 89.36 729 LYS A C 1
ATOM 5037 O O . LYS A 1 735 ? 94.422 137.550 131.258 1.00 89.36 729 LYS A O 1
ATOM 5043 N N . ILE A 1 736 ? 95.508 136.184 132.677 1.00 93.38 730 ILE A N 1
ATOM 5044 C CA . ILE A 1 736 ? 94.693 135.032 132.313 1.00 93.38 730 ILE A CA 1
ATOM 5045 C C . ILE A 1 736 ? 93.295 135.107 132.907 1.00 93.38 730 ILE A C 1
ATOM 5046 O O . ILE A 1 736 ? 92.458 134.243 132.625 1.00 93.38 730 ILE A O 1
ATOM 5051 N N . ALA A 1 737 ? 93.015 136.129 133.713 1.00 97.70 731 ALA A N 1
ATOM 5052 C CA . ALA A 1 737 ? 91.682 136.326 134.266 1.00 97.70 731 ALA A CA 1
ATOM 5053 C C . ALA A 1 737 ? 90.862 137.312 133.444 1.00 97.70 731 ALA A C 1
ATOM 5054 O O . ALA A 1 737 ? 89.672 137.081 133.208 1.00 97.70 731 ALA A O 1
ATOM 5056 N N . SER A 1 738 ? 91.481 138.409 132.999 1.00 99.64 732 SER A N 1
ATOM 5057 C CA . SER A 1 738 ? 90.753 139.414 132.231 1.00 99.64 732 SER A CA 1
ATOM 5058 C C . SER A 1 738 ? 90.274 138.868 130.893 1.00 99.64 732 SER A C 1
ATOM 5059 O O . SER A 1 738 ? 89.395 139.463 130.260 1.00 99.64 732 SER A O 1
ATOM 5062 N N . TYR A 1 739 ? 90.836 137.752 130.444 1.00 99.96 733 TYR A N 1
ATOM 5063 C CA . TYR A 1 739 ? 90.440 137.161 129.173 1.00 99.96 733 TYR A CA 1
ATOM 5064 C C . TYR A 1 739 ? 89.590 135.915 129.396 1.00 99.96 733 TYR A C 1
ATOM 5065 O O . TYR A 1 739 ? 88.510 135.986 129.982 1.00 99.96 733 TYR A O 1
ATOM 5074 N N . GLN A 1 773 ? 97.510 123.103 128.418 1.00 125.19 767 GLN A N 1
ATOM 5075 C CA . GLN A 1 773 ? 96.110 122.704 128.492 1.00 125.19 767 GLN A CA 1
ATOM 5076 C C . GLN A 1 773 ? 95.187 123.860 128.123 1.00 125.19 767 GLN A C 1
ATOM 5077 O O . GLN A 1 773 ? 95.529 124.704 127.295 1.00 125.19 767 GLN A O 1
ATOM 5083 N N . GLU A 1 774 ? 94.013 123.892 128.755 1.00 125.00 768 GLU A N 1
ATOM 5084 C CA . GLU A 1 774 ? 92.959 124.874 128.557 1.00 125.00 768 GLU A CA 1
ATOM 5085 C C . GLU A 1 774 ? 93.055 125.979 129.605 1.00 125.00 768 GLU A C 1
ATOM 5086 O O . GLU A 1 774 ? 93.411 125.717 130.758 1.00 125.00 768 GLU A O 1
ATOM 5092 N N . PRO A 1 775 ? 92.768 127.225 129.209 1.00 122.41 769 PRO A N 1
ATOM 5093 C CA . PRO A 1 775 ? 92.768 128.332 130.181 1.00 122.41 769 PRO A CA 1
ATOM 5094 C C . PRO A 1 775 ? 92.023 128.034 131.470 1.00 122.41 769 PRO A C 1
ATOM 5095 O O . PRO A 1 775 ? 92.485 128.426 132.547 1.00 122.41 769 PRO A O 1
ATOM 5099 N N . GLU A 1 776 ? 90.878 127.354 131.391 1.00 125.07 770 GLU A N 1
ATOM 5100 C CA . GLU A 1 776 ? 90.129 127.024 132.598 1.00 125.07 770 GLU A CA 1
ATOM 5101 C C . GLU A 1 776 ? 90.931 126.100 133.506 1.00 125.07 770 GLU A C 1
ATOM 5102 O O . GLU A 1 776 ? 91.068 126.355 134.708 1.00 125.07 770 GLU A O 1
ATOM 5108 N N . ALA A 1 777 ? 91.475 125.020 132.944 1.00 122.29 771 ALA A N 1
ATOM 5109 C CA . ALA A 1 777 ? 92.175 124.035 133.762 1.00 122.29 771 ALA A CA 1
ATOM 5110 C C . ALA A 1 777 ? 93.483 124.590 134.312 1.00 122.29 771 ALA A C 1
ATOM 5111 O O . ALA A 1 777 ? 93.795 124.396 135.493 1.00 122.29 771 ALA A O 1
ATOM 5113 N N . VAL A 1 778 ? 94.266 125.275 133.475 1.00 119.43 772 VAL A N 1
ATOM 5114 C CA . VAL A 1 778 ? 95.540 125.811 133.942 1.00 119.43 772 VAL A CA 1
ATOM 5115 C C . VAL A 1 778 ? 95.324 126.886 135.000 1.00 119.43 772 VAL A C 1
ATOM 5116 O O . VAL A 1 778 ? 96.153 127.049 135.904 1.00 119.43 772 VAL A O 1
ATOM 5120 N N . LEU A 1 779 ? 94.218 127.630 134.918 1.00 114.41 773 LEU A N 1
ATOM 5121 C CA . LEU A 1 779 ? 93.926 128.620 135.947 1.00 114.41 773 LEU A CA 1
ATOM 5122 C C . LEU A 1 779 ? 93.628 127.957 137.284 1.00 114.41 773 LEU A C 1
ATOM 5123 O O . LEU A 1 779 ? 93.886 128.548 138.338 1.00 114.41 773 LEU A O 1
ATOM 5128 N N . ALA A 1 780 ? 93.097 126.733 137.262 1.00 115.03 774 ALA A N 1
ATOM 5129 C CA . ALA A 1 780 ? 92.954 125.971 138.497 1.00 115.03 774 ALA A CA 1
ATOM 5130 C C . ALA A 1 780 ? 94.316 125.621 139.080 1.00 115.03 774 ALA A C 1
ATOM 5131 O O . ALA A 1 780 ? 94.581 125.887 140.258 1.00 115.03 774 ALA A O 1
ATOM 5133 N N . MET A 1 781 ? 95.190 125.018 138.269 1.00 113.19 775 MET A N 1
ATOM 5134 C CA . MET A 1 781 ? 96.551 124.732 138.714 1.00 113.19 775 MET A CA 1
ATOM 5135 C C . MET A 1 781 ? 97.239 125.992 139.226 1.00 113.19 775 MET A C 1
ATOM 5136 O O . MET A 1 781 ? 98.095 125.926 140.116 1.00 113.19 775 MET A O 1
ATOM 5141 N N . LEU A 1 782 ? 96.864 127.154 138.689 1.00 109.31 776 LEU A N 1
ATOM 5142 C CA . LEU A 1 782 ? 97.395 128.407 139.210 1.00 109.31 776 LEU A CA 1
ATOM 5143 C C . LEU A 1 782 ? 96.689 128.809 140.498 1.00 109.31 776 LEU A C 1
ATOM 5144 O O . LEU A 1 782 ? 97.312 129.380 141.400 1.00 109.31 776 LEU A O 1
ATOM 5149 N N . ARG A 1 783 ? 95.390 128.523 140.606 1.00 111.39 777 ARG A N 1
ATOM 5150 C CA . ARG A 1 783 ? 94.679 128.820 141.845 1.00 111.39 777 ARG A CA 1
ATOM 5151 C C . ARG A 1 783 ? 94.915 127.753 142.904 1.00 111.39 777 ARG A C 1
ATOM 5152 O O . ARG A 1 783 ? 94.889 128.059 144.100 1.00 111.39 777 ARG A O 1
ATOM 5160 N N . SER A 1 784 ? 95.132 126.501 142.488 1.00 109.56 778 SER A N 1
ATOM 5161 C CA . SER A 1 784 ? 95.243 125.406 143.448 1.00 109.56 778 SER A CA 1
ATOM 5162 C C . SER A 1 784 ? 96.353 125.660 144.459 1.00 109.56 778 SER A C 1
ATOM 5163 O O . SER A 1 784 ? 96.169 125.438 145.662 1.00 109.56 778 SER A O 1
ATOM 5166 N N . LEU A 1 785 ? 97.507 126.123 143.996 1.00 103.12 779 LEU A N 1
ATOM 5167 C CA . LEU A 1 785 ? 98.578 126.521 144.894 1.00 103.12 779 LEU A CA 1
ATOM 5168 C C . LEU A 1 785 ? 98.390 127.972 145.315 1.00 103.12 779 LEU A C 1
ATOM 5169 O O . LEU A 1 785 ? 97.832 128.786 144.575 1.00 103.12 779 LEU A O 1
ATOM 5174 N N . ASP A 1 786 ? 98.856 128.288 146.518 1.00 97.21 780 ASP A N 1
ATOM 5175 C CA . ASP A 1 786 ? 98.749 129.646 147.028 1.00 97.21 780 ASP A CA 1
ATOM 5176 C C . ASP A 1 786 ? 99.901 130.493 146.509 1.00 97.21 780 ASP A C 1
ATOM 5177 O O . ASP A 1 786 ? 101.027 130.011 146.357 1.00 97.21 780 ASP A O 1
ATOM 5182 N N . LEU A 1 787 ? 99.614 131.763 146.240 1.00 90.57 781 LEU A N 1
ATOM 5183 C CA . LEU A 1 787 ? 100.624 132.703 145.776 1.00 90.57 781 LEU A CA 1
ATOM 5184 C C . LEU A 1 787 ? 100.834 133.887 146.704 1.00 90.57 781 LEU A C 1
ATOM 5185 O O . LEU A 1 787 ? 101.984 134.228 146.985 1.00 90.57 781 LEU A O 1
ATOM 5190 N N . GLU A 1 788 ? 99.763 134.522 147.186 1.00 90.57 782 GLU A N 1
ATOM 5191 C CA . GLU A 1 788 ? 99.921 135.641 148.110 1.00 90.57 782 GLU A CA 1
ATOM 5192 C C . GLU A 1 788 ? 100.619 135.198 149.388 1.00 90.57 782 GLU A C 1
ATOM 5193 O O . GLU A 1 788 ? 101.516 135.887 149.889 1.00 90.57 782 GLU A O 1
ATOM 5199 N N . GLY A 1 789 ? 100.217 134.051 149.935 1.00 90.22 783 GLY A N 1
ATOM 5200 C CA . GLY A 1 789 ? 100.933 133.502 151.073 1.00 90.22 783 GLY A CA 1
ATOM 5201 C C . GLY A 1 789 ? 102.369 133.158 150.733 1.00 90.22 783 GLY A C 1
ATOM 5202 O O . GLY A 1 789 ? 103.268 133.313 151.562 1.00 90.22 783 GLY A O 1
ATOM 5203 N N . LEU A 1 790 ? 102.602 132.685 149.506 1.00 85.64 784 LEU A N 1
ATOM 5204 C CA . LEU A 1 790 ? 103.966 132.422 149.062 1.00 85.64 784 LEU A CA 1
ATOM 5205 C C . LEU A 1 790 ? 104.749 133.716 148.901 1.00 85.64 784 LEU A C 1
ATOM 5206 O O . LEU A 1 790 ? 105.901 133.809 149.339 1.00 85.64 784 LEU A O 1
ATOM 5211 N N . ARG A 1 791 ? 104.143 134.725 148.271 1.00 84.37 785 ARG A N 1
ATOM 5212 C CA . ARG A 1 791 ? 104.835 135.994 148.075 1.00 84.37 785 ARG A CA 1
ATOM 5213 C C . ARG A 1 791 ? 105.230 136.621 149.405 1.00 84.37 785 ARG A C 1
ATOM 5214 O O . ARG A 1 791 ? 106.342 137.143 149.547 1.00 84.37 785 ARG A O 1
ATOM 5222 N N . SER A 1 792 ? 104.335 136.575 150.394 1.00 80.63 786 SER A N 1
ATOM 5223 C CA . SER A 1 792 ? 104.635 137.181 151.686 1.00 80.63 786 SER A CA 1
ATOM 5224 C C . SER A 1 792 ? 105.758 136.448 152.406 1.00 80.63 786 SER A C 1
ATOM 5225 O O . SER A 1 792 ? 106.518 137.064 153.160 1.00 80.63 786 SER A O 1
ATOM 5228 N N . THR A 1 793 ? 105.879 135.138 152.192 1.00 76.14 787 THR A N 1
ATOM 5229 C CA . THR A 1 793 ? 106.970 134.390 152.803 1.00 76.14 787 THR A CA 1
ATOM 5230 C C . THR A 1 793 ? 108.291 134.644 152.087 1.00 76.14 787 THR A C 1
ATOM 5231 O O . THR A 1 793 ? 109.322 134.854 152.735 1.00 76.14 787 THR A O 1
ATOM 5235 N N . LEU A 1 794 ? 108.278 134.639 150.754 1.00 73.84 788 LEU A N 1
ATOM 5236 C CA . LEU A 1 794 ? 109.507 134.826 149.994 1.00 73.84 788 LEU A CA 1
ATOM 5237 C C . LEU A 1 794 ? 110.051 136.242 150.100 1.00 73.84 788 LEU A C 1
ATOM 5238 O O . LEU A 1 794 ? 111.269 136.429 150.039 1.00 73.84 788 LEU A O 1
ATOM 5243 N N . ALA A 1 795 ? 109.189 137.240 150.262 1.00 72.81 789 ALA A N 1
ATOM 5244 C CA . ALA A 1 795 ? 109.620 138.631 150.258 1.00 72.81 789 ALA A CA 1
ATOM 5245 C C . ALA A 1 795 ? 110.245 139.067 151.575 1.00 72.81 789 ALA A C 1
ATOM 5246 O O . ALA A 1 795 ? 110.404 140.271 151.802 1.00 72.81 789 ALA A O 1
ATOM 5248 N N . GLU A 1 796 ? 110.600 138.128 152.445 1.00 70.09 790 GLU A N 1
ATOM 5249 C CA . GLU A 1 796 ? 111.221 138.430 153.722 1.00 70.09 790 GLU A CA 1
ATOM 5250 C C . GLU A 1 796 ? 112.646 137.897 153.732 1.00 70.09 790 GLU A C 1
ATOM 5251 O O . GLU A 1 796 ? 113.030 137.082 152.892 1.00 70.09 790 GLU A O 1
ATOM 5257 N N . SER A 1 797 ? 113.429 138.375 154.696 1.00 61.13 791 SER A N 1
ATOM 5258 C CA . SER A 1 797 ? 114.818 137.963 154.827 1.00 61.13 791 SER A CA 1
ATOM 5259 C C . SER A 1 797 ? 114.935 136.454 154.988 1.00 61.13 791 SER A C 1
ATOM 5260 O O . SER A 1 797 ? 113.973 135.762 155.328 1.00 61.13 791 SER A O 1
ATOM 5263 N N . SER A 1 798 ? 116.138 135.945 154.744 1.00 58.56 792 SER A N 1
ATOM 5264 C CA . SER A 1 798 ? 116.416 134.523 154.856 1.00 58.56 792 SER A CA 1
ATOM 5265 C C . SER A 1 798 ? 116.895 134.123 156.233 1.00 58.56 792 SER A C 1
ATOM 5266 O O . SER A 1 798 ? 117.477 133.043 156.381 1.00 58.56 792 SER A O 1
ATOM 5269 N N . ASP A 1 799 ? 116.675 134.969 157.237 1.00 66.17 793 ASP A N 1
ATOM 5270 C CA . ASP A 1 799 ? 117.047 134.681 158.616 1.00 66.17 793 ASP A CA 1
ATOM 5271 C C . ASP A 1 799 ? 115.916 135.026 159.575 1.00 66.17 793 ASP A C 1
ATOM 5272 O O . ASP A 1 799 ? 116.159 135.287 160.754 1.00 66.17 793 ASP A O 1
ATOM 5277 N N . HIS A 1 800 ? 114.673 135.032 159.088 1.00 72.01 794 HIS A N 1
ATOM 5278 C CA . HIS A 1 800 ? 113.548 135.383 159.946 1.00 72.01 794 HIS A CA 1
ATOM 5279 C C . HIS A 1 800 ? 113.402 134.437 161.130 1.00 72.01 794 HIS A C 1
ATOM 5280 O O . HIS A 1 800 ? 112.643 134.738 162.057 1.00 72.01 794 HIS A O 1
ATOM 5287 N N . VAL A 1 801 ? 114.111 133.307 161.125 1.00 68.64 795 VAL A N 1
ATOM 5288 C CA . VAL A 1 801 ? 114.132 132.412 162.275 1.00 68.64 795 VAL A CA 1
ATOM 5289 C C . VAL A 1 801 ? 115.371 132.593 163.135 1.00 68.64 795 VAL A C 1
ATOM 5290 O O . VAL A 1 801 ? 115.254 132.605 164.371 1.00 68.64 795 VAL A O 1
ATOM 5294 N N . GLU A 1 802 ? 116.547 132.759 162.535 1.00 66.98 796 GLU A N 1
ATOM 5295 C CA . GLU A 1 802 ? 117.787 132.812 163.292 1.00 66.98 796 GLU A CA 1
ATOM 5296 C C . GLU A 1 802 ? 118.144 134.204 163.786 1.00 66.98 796 GLU A C 1
ATOM 5297 O O . GLU A 1 802 ? 119.082 134.336 164.579 1.00 66.98 796 GLU A O 1
ATOM 5303 N N . LYS A 1 803 ? 117.435 135.239 163.345 1.00 66.89 797 LYS A N 1
ATOM 5304 C CA . LYS A 1 803 ? 117.612 136.582 163.874 1.00 66.89 797 LYS A CA 1
ATOM 5305 C C . LYS A 1 803 ? 116.533 136.952 164.878 1.00 66.89 797 LYS A C 1
ATOM 5306 O O . LYS A 1 803 ? 116.618 138.017 165.497 1.00 66.89 797 LYS A O 1
ATOM 5312 N N . SER A 1 804 ? 115.529 136.100 165.053 1.00 69.96 798 SER A N 1
ATOM 5313 C CA . SER A 1 804 ? 114.447 136.383 165.979 1.00 69.96 798 SER A CA 1
ATOM 5314 C C . SER A 1 804 ? 114.987 136.499 167.403 1.00 69.96 798 SER A C 1
ATOM 5315 O O . SER A 1 804 ? 116.014 135.903 167.737 1.00 69.96 798 SER A O 1
ATOM 5318 N N . PRO A 1 805 ? 114.315 137.264 168.264 1.00 69.90 799 PRO A N 1
ATOM 5319 C CA . PRO A 1 805 ? 114.755 137.326 169.664 1.00 69.90 799 PRO A CA 1
ATOM 5320 C C . PRO A 1 805 ? 114.617 136.001 170.382 1.00 69.90 799 PRO A C 1
ATOM 5321 O O . PRO A 1 805 ? 115.398 135.717 171.298 1.00 69.90 799 PRO A O 1
ATOM 5325 N N . GLN A 1 806 ? 113.639 135.181 169.998 1.00 72.74 800 GLN A N 1
ATOM 5326 C CA . GLN A 1 806 ? 113.499 133.856 170.591 1.00 72.74 800 GLN A CA 1
ATOM 5327 C C . GLN A 1 806 ? 114.737 133.008 170.335 1.00 72.74 800 GLN A C 1
ATOM 5328 O O . GLN A 1 806 ? 115.354 132.488 171.272 1.00 72.74 800 GLN A O 1
ATOM 5334 N N . SER A 1 807 ? 115.123 132.867 169.067 1.00 69.11 801 SER A N 1
ATOM 5335 C CA . SER A 1 807 ? 116.253 132.009 168.728 1.00 69.11 801 SER A CA 1
ATOM 5336 C C . SER A 1 807 ? 117.577 132.658 169.104 1.00 69.11 801 SER A C 1
ATOM 5337 O O . SER A 1 807 ? 118.594 131.970 169.244 1.00 69.11 801 SER A O 1
ATOM 5340 N N . LEU A 1 808 ? 117.591 133.980 169.265 1.00 66.11 802 LEU A N 1
ATOM 5341 C CA . LEU A 1 808 ? 118.787 134.639 169.776 1.00 66.11 802 LEU A CA 1
ATOM 5342 C C . LEU A 1 808 ? 119.000 134.306 171.245 1.00 66.11 802 LEU A C 1
ATOM 5343 O O . LEU A 1 808 ? 120.127 134.039 171.679 1.00 66.11 802 LEU A O 1
ATOM 5348 N N . LEU A 1 809 ? 117.921 134.323 172.030 1.00 70.77 803 LEU A N 1
ATOM 5349 C CA . LEU A 1 809 ? 118.027 134.033 173.455 1.00 70.77 803 LEU A CA 1
ATOM 5350 C C . LEU A 1 809 ? 118.475 132.599 173.698 1.00 70.77 803 LEU A C 1
ATOM 5351 O O . LEU A 1 809 ? 119.306 132.342 174.575 1.00 70.77 803 LEU A O 1
ATOM 5356 N N . GLN A 1 810 ? 117.935 131.649 172.932 1.00 75.09 804 GLN A N 1
ATOM 5357 C CA . GLN A 1 810 ? 118.245 130.243 173.169 1.00 75.09 804 GLN A CA 1
ATOM 5358 C C . GLN A 1 810 ? 119.712 129.945 172.892 1.00 75.09 804 GLN A C 1
ATOM 5359 O O . GLN A 1 810 ? 120.328 129.120 173.573 1.00 75.09 804 GLN A O 1
ATOM 5365 N N . ASP A 1 811 ? 120.296 130.618 171.900 1.00 75.72 805 ASP A N 1
ATOM 5366 C CA . ASP A 1 811 ? 121.682 130.345 171.544 1.00 75.72 805 ASP A CA 1
ATOM 5367 C C . ASP A 1 811 ? 122.661 130.832 172.601 1.00 75.72 805 ASP A C 1
ATOM 5368 O O . ASP A 1 811 ? 123.849 130.505 172.522 1.00 75.72 805 ASP A O 1
ATOM 5373 N N . MET A 1 812 ? 122.195 131.601 173.583 1.00 79.20 806 MET A N 1
ATOM 5374 C CA . MET A 1 812 ? 123.103 132.131 174.591 1.00 79.20 806 MET A CA 1
ATOM 5375 C C . MET A 1 812 ? 123.076 131.295 175.864 1.00 79.20 806 MET A C 1
ATOM 5376 O O . MET A 1 812 ? 124.111 131.121 176.516 1.00 79.20 806 MET A O 1
ATOM 5381 N N . LEU A 1 813 ? 121.909 130.769 176.231 1.00 78.69 807 LEU A N 1
ATOM 5382 C CA . LEU A 1 813 ? 121.756 129.975 177.442 1.00 78.69 807 LEU A CA 1
ATOM 5383 C C . LEU A 1 813 ? 121.723 128.477 177.171 1.00 78.69 807 LEU A C 1
ATOM 5384 O O . LEU A 1 813 ? 121.408 127.703 178.078 1.00 78.69 807 LEU A O 1
ATOM 5389 N N . ALA A 1 814 ? 122.041 128.048 175.952 1.00 83.05 808 ALA A N 1
ATOM 5390 C CA . ALA A 1 814 ? 122.023 126.624 175.643 1.00 83.05 808 ALA A CA 1
ATOM 5391 C C . ALA A 1 814 ? 123.356 126.170 175.065 1.00 83.05 808 ALA A C 1
ATOM 5392 O O . ALA A 1 814 ? 123.391 125.452 174.061 1.00 83.05 808 ALA A O 1
ATOM 5394 N N . THR A 1 815 ? 124.452 126.582 175.689 1.00 90.37 809 THR A N 1
ATOM 5395 C CA . THR A 1 815 ? 125.773 126.112 175.309 1.00 90.37 809 THR A CA 1
ATOM 5396 C C . THR A 1 815 ? 126.100 124.806 176.029 1.00 90.37 809 THR A C 1
ATOM 5397 O O . THR A 1 815 ? 125.331 124.309 176.855 1.00 90.37 809 THR A O 1
ATOM 5401 N N . GLY A 1 816 ? 127.262 124.246 175.702 1.00 93.15 810 GLY A N 1
ATOM 5402 C CA . GLY A 1 816 ? 127.691 123.002 176.309 1.00 93.15 810 GLY A CA 1
ATOM 5403 C C . GLY A 1 816 ? 128.100 121.943 175.307 1.00 93.15 810 GLY A C 1
ATOM 5404 O O . GLY A 1 816 ? 128.228 120.766 175.656 1.00 93.15 810 GLY A O 1
ATOM 5405 N N . GLY A 1 817 ? 128.302 122.344 174.057 1.00 90.79 811 GLY A N 1
ATOM 5406 C CA . GLY A 1 817 ? 128.748 121.452 173.012 1.00 90.79 811 GLY A CA 1
ATOM 5407 C C . GLY A 1 817 ? 130.215 121.635 172.685 1.00 90.79 811 GLY A C 1
ATOM 5408 O O . GLY A 1 817 ? 131.026 122.041 173.525 1.00 90.79 811 GLY A O 1
ATOM 5409 N N . PHE A 1 818 ? 130.563 121.326 171.434 1.00 89.40 812 PHE A N 1
ATOM 5410 C CA . PHE A 1 818 ? 131.937 121.520 170.982 1.00 89.40 812 PHE A CA 1
ATOM 5411 C C . PHE A 1 818 ? 132.301 122.996 170.914 1.00 89.40 812 PHE A C 1
ATOM 5412 O O . PHE A 1 818 ? 133.487 123.343 170.935 1.00 89.40 812 PHE A O 1
ATOM 5420 N N . LEU A 1 819 ? 131.304 123.870 170.833 1.00 82.87 813 LEU A N 1
ATOM 5421 C CA . LEU A 1 819 ? 131.536 125.300 170.705 1.00 82.87 813 LEU A CA 1
ATOM 5422 C C . LEU A 1 819 ? 131.156 126.010 171.999 1.00 82.87 813 LEU A C 1
ATOM 5423 O O . LEU A 1 819 ? 130.680 125.383 172.945 1.00 82.87 813 LEU A O 1
ATOM 5428 N N . GLU A 1 823 ? 138.067 128.298 169.075 1.00 69.98 817 GLU A N 1
ATOM 5429 C CA . GLU A 1 823 ? 136.786 128.990 169.043 1.00 69.98 817 GLU A CA 1
ATOM 5430 C C . GLU A 1 823 ? 136.645 129.809 167.766 1.00 69.98 817 GLU A C 1
ATOM 5431 O O . GLU A 1 823 ? 136.252 129.285 166.726 1.00 69.98 817 GLU A O 1
ATOM 5437 N N . ALA A 1 824 ? 136.970 131.096 167.849 1.00 61.25 818 ALA A N 1
ATOM 5438 C CA . ALA A 1 824 ? 136.854 132.001 166.714 1.00 61.25 818 ALA A CA 1
ATOM 5439 C C . ALA A 1 824 ? 138.006 131.764 165.749 1.00 61.25 818 ALA A C 1
ATOM 5440 O O . ALA A 1 824 ? 139.158 131.629 166.171 1.00 61.25 818 ALA A O 1
ATOM 5442 N N . ASP A 1 825 ? 137.693 131.722 164.458 1.00 54.46 819 ASP A N 1
ATOM 5443 C CA . ASP A 1 825 ? 138.674 131.391 163.437 1.00 54.46 819 ASP A CA 1
ATOM 5444 C C . ASP A 1 825 ? 138.333 132.170 162.171 1.00 54.46 819 ASP A C 1
ATOM 5445 O O . ASP A 1 825 ? 137.486 133.066 162.180 1.00 54.46 819 ASP A O 1
ATOM 5450 N N . CYS A 1 826 ? 138.994 131.822 161.072 1.00 42.52 820 CYS A N 1
ATOM 5451 C CA . CYS A 1 826 ? 138.823 132.522 159.807 1.00 42.52 820 CYS A CA 1
ATOM 5452 C C . CYS A 1 826 ? 137.612 132.002 159.046 1.00 42.52 820 CYS A C 1
ATOM 5453 O O . CYS A 1 826 ? 137.284 130.816 159.110 1.00 42.52 820 CYS A O 1
ATOM 5456 N N . TYR A 1 827 ? 136.951 132.902 158.326 1.00 41.09 821 TYR A N 1
ATOM 5457 C CA . TYR A 1 827 ? 135.775 132.549 157.540 1.00 41.09 821 TYR A CA 1
ATOM 5458 C C . TYR A 1 827 ? 136.176 131.905 156.223 1.00 41.09 821 TYR A C 1
ATOM 5459 O O . TYR A 1 827 ? 137.241 131.304 156.107 1.00 41.09 821 TYR A O 1
ATOM 5469 N N . MET B 2 1 ? 198.238 155.734 138.598 1.00 114.79 1 MET B N 1
ATOM 5470 C CA . MET B 2 1 ? 196.891 155.560 138.068 1.00 114.79 1 MET B CA 1
ATOM 5471 C C . MET B 2 1 ? 196.642 156.495 136.892 1.00 114.79 1 MET B C 1
ATOM 5472 O O . MET B 2 1 ? 196.151 157.608 137.067 1.00 114.79 1 MET B O 1
ATOM 5477 N N . LYS B 2 2 ? 196.983 156.035 135.692 1.00 115.16 2 LYS B N 1
ATOM 5478 C CA . LYS B 2 2 ? 196.808 156.807 134.463 1.00 115.16 2 LYS B CA 1
ATOM 5479 C C . LYS B 2 2 ? 195.987 155.960 133.497 1.00 115.16 2 LYS B C 1
ATOM 5480 O O . LYS B 2 2 ? 196.537 155.153 132.743 1.00 115.16 2 LYS B O 1
ATOM 5486 N N . LEU B 2 3 ? 194.672 156.157 133.519 1.00 115.75 3 LEU B N 1
ATOM 5487 C CA . LEU B 2 3 ? 193.738 155.345 132.745 1.00 115.75 3 LEU B CA 1
ATOM 5488 C C . LEU B 2 3 ? 193.849 155.714 131.271 1.00 115.75 3 LEU B C 1
ATOM 5489 O O . LEU B 2 3 ? 193.394 156.778 130.847 1.00 115.75 3 LEU B O 1
ATOM 5494 N N . TYR B 2 4 ? 194.463 154.836 130.484 1.00 119.84 4 TYR B N 1
ATOM 5495 C CA . TYR B 2 4 ? 194.416 154.970 129.036 1.00 119.84 4 TYR B CA 1
ATOM 5496 C C . TYR B 2 4 ? 193.079 154.444 128.535 1.00 119.84 4 TYR B C 1
ATOM 5497 O O . TYR B 2 4 ? 192.640 153.362 128.936 1.00 119.84 4 TYR B O 1
ATOM 5506 N N . CYS B 2 5 ? 192.431 155.209 127.665 1.00 118.25 5 CYS B N 1
ATOM 5507 C CA . CYS B 2 5 ? 191.132 154.845 127.114 1.00 118.25 5 CYS B CA 1
ATOM 5508 C C . CYS B 2 5 ? 191.289 154.633 125.618 1.00 118.25 5 CYS B C 1
ATOM 5509 O O . CYS B 2 5 ? 191.619 155.572 124.887 1.00 118.25 5 CYS B O 1
ATOM 5512 N N . LEU B 2 6 ? 191.050 153.403 125.164 1.00 118.98 6 LEU B N 1
ATOM 5513 C CA . LEU B 2 6 ? 191.295 153.043 123.775 1.00 118.98 6 LEU B CA 1
ATOM 5514 C C . LEU B 2 6 ? 190.058 153.128 122.895 1.00 118.98 6 LEU B C 1
ATOM 5515 O O . LEU B 2 6 ? 190.197 153.300 121.679 1.00 118.98 6 LEU B O 1
ATOM 5520 N N . SER B 2 7 ? 188.863 153.015 123.465 1.00 114.51 7 SER B N 1
ATOM 5521 C CA . SER B 2 7 ? 187.630 153.120 122.702 1.00 114.51 7 SER B CA 1
ATOM 5522 C C . SER B 2 7 ? 186.701 154.120 123.369 1.00 114.51 7 SER B C 1
ATOM 5523 O O . SER B 2 7 ? 186.683 154.255 124.594 1.00 114.51 7 SER B O 1
ATOM 5526 N N . GLY B 2 8 ? 185.913 154.807 122.548 1.00 112.57 8 GLY B N 1
ATOM 5527 C CA . GLY B 2 8 ? 185.044 155.856 123.041 1.00 112.57 8 GLY B CA 1
ATOM 5528 C C . GLY B 2 8 ? 183.607 155.419 123.207 1.00 112.57 8 GLY B C 1
ATOM 5529 O O . GLY B 2 8 ? 182.823 156.094 123.879 1.00 112.57 8 GLY B O 1
ATOM 5530 N N . HIS B 2 9 ? 183.251 154.302 122.583 1.00 106.95 9 HIS B N 1
ATOM 5531 C CA . HIS B 2 9 ? 181.894 153.787 122.677 1.00 106.95 9 HIS B CA 1
ATOM 5532 C C . HIS B 2 9 ? 181.518 153.576 124.142 1.00 106.95 9 HIS B C 1
ATOM 5533 O O . HIS B 2 9 ? 182.347 153.108 124.933 1.00 106.95 9 HIS B O 1
ATOM 5540 N N . PRO B 2 10 ? 180.294 153.912 124.542 1.00 104.45 10 PRO B N 1
ATOM 5541 C CA . PRO B 2 10 ? 179.948 153.870 125.968 1.00 104.45 10 PRO B CA 1
ATOM 5542 C C . PRO B 2 10 ? 179.506 152.497 126.445 1.00 104.45 10 PRO B C 1
ATOM 5543 O O . PRO B 2 10 ? 179.580 152.199 127.640 1.00 104.45 10 PRO B O 1
ATOM 5547 N N . THR B 2 11 ? 179.041 151.653 125.524 1.00 102.67 11 THR B N 1
ATOM 5548 C CA . THR B 2 11 ? 178.546 150.331 125.884 1.00 102.67 11 THR B CA 1
ATOM 5549 C C . THR B 2 11 ? 179.577 149.239 125.645 1.00 102.67 11 THR B C 1
ATOM 5550 O O . THR B 2 11 ? 179.636 148.270 126.411 1.00 102.67 11 THR B O 1
ATOM 5554 N N . LEU B 2 12 ? 180.404 149.389 124.618 1.00 102.77 12 LEU B N 1
ATOM 5555 C CA . LEU B 2 12 ? 181.457 148.438 124.298 1.00 102.77 12 LEU B CA 1
ATOM 5556 C C . LEU B 2 12 ? 182.800 149.091 124.592 1.00 102.77 12 LEU B C 1
ATOM 5557 O O . LEU B 2 12 ? 183.489 149.544 123.670 1.00 102.77 12 LEU B O 1
ATOM 5562 N N . PRO B 2 13 ? 183.205 149.153 125.857 1.00 105.26 13 PRO B N 1
ATOM 5563 C CA . PRO B 2 13 ? 184.368 149.969 126.223 1.00 105.26 13 PRO B CA 1
ATOM 5564 C C . PRO B 2 13 ? 185.687 149.351 125.800 1.00 105.26 13 PRO B C 1
ATOM 5565 O O . PRO B 2 13 ? 185.720 148.264 125.218 1.00 105.26 13 PRO B O 1
ATOM 5569 N N . CYS B 2 14 ? 186.777 150.082 126.041 1.00 112.72 14 CYS B N 1
ATOM 5570 C CA . CYS B 2 14 ? 188.117 149.501 126.028 1.00 112.72 14 CYS B CA 1
ATOM 5571 C C . CYS B 2 14 ? 188.998 150.424 126.868 1.00 112.72 14 CYS B C 1
ATOM 5572 O O . CYS B 2 14 ? 189.422 151.478 126.387 1.00 112.72 14 CYS B O 1
ATOM 5575 N N . ASN B 2 15 ? 189.268 150.020 128.104 1.00 112.73 15 ASN B N 1
ATOM 5576 C CA . ASN B 2 15 ? 190.017 150.847 129.035 1.00 112.73 15 ASN B CA 1
ATOM 5577 C C . ASN B 2 15 ? 191.242 150.096 129.525 1.00 112.73 15 ASN B C 1
ATOM 5578 O O . ASN B 2 15 ? 191.143 148.951 129.974 1.00 112.73 15 ASN B O 1
ATOM 5583 N N . VAL B 2 16 ? 192.394 150.751 129.433 1.00 115.17 16 VAL B N 1
ATOM 5584 C CA . VAL B 2 16 ? 193.648 150.236 129.964 1.00 115.17 16 VAL B CA 1
ATOM 5585 C C . VAL B 2 16 ? 193.968 151.016 131.229 1.00 115.17 16 VAL B C 1
ATOM 5586 O O . VAL B 2 16 ? 193.919 152.252 131.232 1.00 115.17 16 VAL B O 1
ATOM 5590 N N . LEU B 2 17 ? 194.299 150.300 132.297 1.00 116.89 17 LEU B N 1
ATOM 5591 C CA . LEU B 2 17 ? 194.555 150.907 133.598 1.00 116.89 17 LEU B CA 1
ATOM 5592 C C . LEU B 2 17 ? 196.020 150.692 133.950 1.00 116.89 17 LEU B C 1
ATOM 5593 O O . LEU B 2 17 ? 196.466 149.550 134.100 1.00 116.89 17 LEU B O 1
ATOM 5598 N N . LYS B 2 18 ? 196.765 151.786 134.077 1.00 120.95 18 LYS B N 1
ATOM 5599 C CA . LYS B 2 18 ? 198.161 151.706 134.480 1.00 120.95 18 LYS B CA 1
ATOM 5600 C C . LYS B 2 18 ? 198.283 151.790 135.995 1.00 120.95 18 LYS B C 1
ATOM 5601 O O . LYS B 2 18 ? 197.642 152.623 136.641 1.00 120.95 18 LYS B O 1
ATOM 5607 N N . PHE B 2 19 ? 199.114 150.916 136.556 1.00 122.32 19 PHE B N 1
ATOM 5608 C CA . PHE B 2 19 ? 199.320 150.864 137.997 1.00 122.32 19 PHE B CA 1
ATOM 5609 C C . PHE B 2 19 ? 200.797 150.968 138.337 1.00 122.32 19 PHE B C 1
ATOM 5610 O O . PHE B 2 19 ? 201.614 151.315 137.478 1.00 122.32 19 PHE B O 1
ATOM 5618 N N . LYS B 2 20 ? 201.135 150.695 139.599 1.00 124.73 20 LYS B N 1
ATOM 5619 C CA . LYS B 2 20 ? 202.523 150.736 140.046 1.00 124.73 20 LYS B CA 1
ATOM 5620 C C . LYS B 2 20 ? 203.423 149.929 139.116 1.00 124.73 20 LYS B C 1
ATOM 5621 O O . LYS B 2 20 ? 204.397 150.449 138.561 1.00 124.73 20 LYS B O 1
ATOM 5627 N N . SER B 2 21 ? 203.103 148.649 138.932 1.00 125.58 21 SER B N 1
ATOM 5628 C CA . SER B 2 21 ? 203.811 147.808 137.980 1.00 125.58 21 SER B CA 1
ATOM 5629 C C . SER B 2 21 ? 202.891 147.021 137.061 1.00 125.58 21 SER B C 1
ATOM 5630 O O . SER B 2 21 ? 203.358 146.535 136.024 1.00 125.58 21 SER B O 1
ATOM 5633 N N . THR B 2 22 ? 201.614 146.883 137.397 1.00 124.90 22 THR B N 1
ATOM 5634 C CA . THR B 2 22 ? 200.676 146.084 136.626 1.00 124.90 22 THR B CA 1
ATOM 5635 C C . THR B 2 22 ? 199.892 146.957 135.655 1.00 124.90 22 THR B C 1
ATOM 5636 O O . THR B 2 22 ? 199.735 148.163 135.859 1.00 124.90 22 THR B O 1
ATOM 5640 N N . THR B 2 23 ? 199.414 146.330 134.584 1.00 121.33 23 THR B N 1
ATOM 5641 C CA . THR B 2 23 ? 198.535 146.966 133.613 1.00 121.33 23 THR B CA 1
ATOM 5642 C C . THR B 2 23 ? 197.355 146.040 133.364 1.00 121.33 23 THR B C 1
ATOM 5643 O O . THR B 2 23 ? 197.539 144.831 133.192 1.00 121.33 23 THR B O 1
ATOM 5647 N N . ILE B 2 24 ? 196.151 146.603 133.347 1.00 114.94 24 ILE B N 1
ATOM 5648 C CA . ILE B 2 24 ? 194.924 145.834 133.194 1.00 114.94 24 ILE B CA 1
ATOM 5649 C C . ILE B 2 24 ? 194.103 146.445 132.068 1.00 114.94 24 ILE B C 1
ATOM 5650 O O . ILE B 2 24 ? 193.968 147.670 131.982 1.00 114.94 24 ILE B O 1
ATOM 5655 N N . MET B 2 25 ? 193.561 145.591 131.204 1.00 112.98 25 MET B N 1
ATOM 5656 C CA . MET B 2 25 ? 192.772 146.010 130.047 1.00 112.98 25 MET B CA 1
ATOM 5657 C C . MET B 2 25 ? 191.419 145.308 130.115 1.00 112.98 25 MET B C 1
ATOM 5658 O O . MET B 2 25 ? 191.253 144.202 129.597 1.00 112.98 25 MET B O 1
ATOM 5663 N N . LEU B 2 26 ? 190.453 145.966 130.745 1.00 107.23 26 LEU B N 1
ATOM 5664 C CA . LEU B 2 26 ? 189.142 145.391 130.997 1.00 107.23 26 LEU B CA 1
ATOM 5665 C C . LEU B 2 26 ? 188.212 145.603 129.810 1.00 107.23 26 LEU B C 1
ATOM 5666 O O . LEU B 2 26 ? 188.290 146.617 129.112 1.00 107.23 26 LEU B O 1
ATOM 5671 N N . ASP B 2 27 ? 187.324 144.629 129.589 1.00 106.43 27 ASP B N 1
ATOM 5672 C CA . ASP B 2 27 ? 186.149 144.802 128.734 1.00 106.43 27 ASP B CA 1
ATOM 5673 C C . ASP B 2 27 ? 186.549 145.227 127.318 1.00 106.43 27 ASP B C 1
ATOM 5674 O O . ASP B 2 27 ? 186.343 146.360 126.894 1.00 106.43 27 ASP B O 1
ATOM 5679 N N . CYS B 2 28 ? 187.146 144.280 126.601 1.00 107.34 28 CYS B N 1
ATOM 5680 C CA . CYS B 2 28 ? 187.800 144.587 125.335 1.00 107.34 28 CYS B CA 1
ATOM 5681 C C . CYS B 2 28 ? 186.997 144.124 124.124 1.00 107.34 28 CYS B C 1
ATOM 5682 O O . CYS B 2 28 ? 187.562 143.548 123.191 1.00 107.34 28 CYS B O 1
ATOM 5685 N N . GLY B 2 29 ? 185.677 144.348 124.134 1.00 104.12 29 GLY B N 1
ATOM 5686 C CA . GLY B 2 29 ? 184.833 143.925 123.036 1.00 104.12 29 GLY B CA 1
ATOM 5687 C C . GLY B 2 29 ? 184.845 144.860 121.833 1.00 104.12 29 GLY B C 1
ATOM 5688 O O . GLY B 2 29 ? 185.248 146.018 121.914 1.00 104.12 29 GLY B O 1
ATOM 5689 N N . LEU B 2 30 ? 184.377 144.327 120.703 1.00 108.59 30 LEU B N 1
ATOM 5690 C CA . LEU B 2 30 ? 184.413 145.028 119.427 1.00 108.59 30 LEU B CA 1
ATOM 5691 C C . LEU B 2 30 ? 183.368 146.139 119.380 1.00 108.59 30 LEU B C 1
ATOM 5692 O O . LEU B 2 30 ? 182.631 146.387 120.336 1.00 108.59 30 LEU B O 1
ATOM 5697 N N . ASP B 2 31 ? 183.302 146.805 118.226 1.00 109.45 31 ASP B N 1
ATOM 5698 C CA . ASP B 2 31 ? 182.306 147.834 117.939 1.00 109.45 31 ASP B CA 1
ATOM 5699 C C . ASP B 2 31 ? 181.650 147.502 116.606 1.00 109.45 31 ASP B C 1
ATOM 5700 O O . ASP B 2 31 ? 182.178 147.856 115.548 1.00 109.45 31 ASP B O 1
ATOM 5705 N N . MET B 2 32 ? 180.500 146.838 116.654 1.00 112.09 32 MET B N 1
ATOM 5706 C CA . MET B 2 32 ? 179.704 146.550 115.459 1.00 112.09 32 MET B CA 1
ATOM 5707 C C . MET B 2 32 ? 179.096 147.790 114.827 1.00 112.09 32 MET B C 1
ATOM 5708 O O . MET B 2 32 ? 178.342 147.650 113.861 1.00 112.09 32 MET B O 1
ATOM 5713 N N . THR B 2 33 ? 179.367 148.994 115.327 1.00 113.15 33 THR B N 1
ATOM 5714 C CA . THR B 2 33 ? 178.789 150.206 114.761 1.00 113.15 33 THR B CA 1
ATOM 5715 C C . THR B 2 33 ? 179.156 150.422 113.298 1.00 113.15 33 THR B C 1
ATOM 5716 O O . THR B 2 33 ? 178.442 151.154 112.604 1.00 113.15 33 THR B O 1
ATOM 5720 N N . SER B 2 34 ? 180.241 149.814 112.814 1.00 109.65 34 SER B N 1
ATOM 5721 C CA . SER B 2 34 ? 180.718 150.054 111.461 1.00 109.65 34 SER B CA 1
ATOM 5722 C C . SER B 2 34 ? 180.301 148.995 110.452 1.00 109.65 34 SER B C 1
ATOM 5723 O O . SER B 2 34 ? 180.365 149.262 109.248 1.00 109.65 34 SER B O 1
ATOM 5726 N N . THR B 2 35 ? 179.879 147.810 110.898 1.00 106.15 35 THR B N 1
ATOM 5727 C CA . THR B 2 35 ? 179.587 146.732 109.959 1.00 106.15 35 THR B CA 1
ATOM 5728 C C . THR B 2 35 ? 178.352 146.993 109.111 1.00 106.15 35 THR B C 1
ATOM 5729 O O . THR B 2 35 ? 178.038 146.170 108.245 1.00 106.15 35 THR B O 1
ATOM 5733 N N . LEU B 2 36 ? 177.643 148.096 109.332 1.00 104.25 36 LEU B N 1
ATOM 5734 C CA . LEU B 2 36 ? 176.476 148.430 108.530 1.00 104.25 36 LEU B CA 1
ATOM 5735 C C . LEU B 2 36 ? 176.679 149.688 107.693 1.00 104.25 36 LEU B C 1
ATOM 5736 O O . LEU B 2 36 ? 175.705 150.234 107.165 1.00 104.25 36 LEU B O 1
ATOM 5741 N N . ASN B 2 37 ? 177.924 150.157 107.560 1.00 109.80 37 ASN B N 1
ATOM 5742 C CA . ASN B 2 37 ? 178.245 151.118 106.511 1.00 109.80 37 ASN B CA 1
ATOM 5743 C C . ASN B 2 37 ? 178.218 150.457 105.141 1.00 109.80 37 ASN B C 1
ATOM 5744 O O . ASN B 2 37 ? 177.864 151.098 104.145 1.00 109.80 37 ASN B O 1
ATOM 5749 N N . PHE B 2 38 ? 178.582 149.180 105.081 1.00 107.28 38 PHE B N 1
ATOM 5750 C CA . PHE B 2 38 ? 178.745 148.431 103.847 1.00 107.28 38 PHE B CA 1
ATOM 5751 C C . PHE B 2 38 ? 177.388 147.941 103.343 1.00 107.28 38 PHE B C 1
ATOM 5752 O O . PHE B 2 38 ? 176.332 148.383 103.802 1.00 107.28 38 PHE B O 1
ATOM 5760 N N . LEU B 2 39 ? 177.406 147.023 102.374 1.00 102.59 39 LEU B N 1
ATOM 5761 C CA . LEU B 2 39 ? 176.222 146.415 101.790 1.00 102.59 39 LEU B CA 1
ATOM 5762 C C . LEU B 2 39 ? 176.125 144.950 102.199 1.00 102.59 39 LEU B C 1
ATOM 5763 O O . LEU B 2 39 ? 177.141 144.318 102.504 1.00 102.59 39 LEU B O 1
ATOM 5768 N N . PRO B 2 40 ? 174.921 144.377 102.227 1.00 98.25 40 PRO B N 1
ATOM 5769 C CA . PRO B 2 40 ? 174.768 143.015 102.749 1.00 98.25 40 PRO B CA 1
ATOM 5770 C C . PRO B 2 40 ? 175.367 141.975 101.816 1.00 98.25 40 PRO B C 1
ATOM 5771 O O . PRO B 2 40 ? 175.671 142.238 100.651 1.00 98.25 40 PRO B O 1
ATOM 5775 N N . LEU B 2 41 ? 175.527 140.769 102.352 1.00 93.36 41 LEU B N 1
ATOM 5776 C CA . LEU B 2 41 ? 176.044 139.643 101.586 1.00 93.36 41 LEU B CA 1
ATOM 5777 C C . LEU B 2 41 ? 174.995 139.111 100.614 1.00 93.36 41 LEU B C 1
ATOM 5778 O O . LEU B 2 41 ? 174.429 138.038 100.823 1.00 93.36 41 LEU B O 1
ATOM 5783 N N . ASP B 2 78 ? 179.337 146.962 97.181 1.00 114.06 78 ASP B N 1
ATOM 5784 C CA . ASP B 2 78 ? 179.608 145.530 97.235 1.00 114.06 78 ASP B CA 1
ATOM 5785 C C . ASP B 2 78 ? 181.015 145.262 97.751 1.00 114.06 78 ASP B C 1
ATOM 5786 O O . ASP B 2 78 ? 181.987 145.340 97.002 1.00 114.06 78 ASP B O 1
ATOM 5791 N N . SER B 2 79 ? 181.116 144.942 99.036 1.00 110.94 79 SER B N 1
ATOM 5792 C CA . SER B 2 79 ? 182.400 144.667 99.663 1.00 110.94 79 SER B CA 1
ATOM 5793 C C . SER B 2 79 ? 182.182 143.645 100.771 1.00 110.94 79 SER B C 1
ATOM 5794 O O . SER B 2 79 ? 181.132 143.000 100.848 1.00 110.94 79 SER B O 1
ATOM 5797 N N . VAL B 2 80 ? 183.182 143.493 101.624 1.00 107.32 80 VAL B N 1
ATOM 5798 C CA . VAL B 2 80 ? 183.100 142.635 102.803 1.00 107.32 80 VAL B CA 1
ATOM 5799 C C . VAL B 2 80 ? 182.805 143.521 104.007 1.00 107.32 80 VAL B C 1
ATOM 5800 O O . VAL B 2 80 ? 183.526 144.505 104.224 1.00 107.32 80 VAL B O 1
ATOM 5804 N N . PRO B 2 81 ? 181.771 143.225 104.794 1.00 107.14 81 PRO B N 1
ATOM 5805 C CA . PRO B 2 81 ? 181.480 144.054 105.971 1.00 107.14 81 PRO B CA 1
ATOM 5806 C C . PRO B 2 81 ? 182.625 143.986 106.969 1.00 107.14 81 PRO B C 1
ATOM 5807 O O . PRO B 2 81 ? 182.899 142.940 107.560 1.00 107.14 81 PRO B O 1
ATOM 5811 N N . GLU B 2 82 ? 183.289 145.119 107.154 1.00 112.53 82 GLU B N 1
ATOM 5812 C CA . GLU B 2 82 ? 184.507 145.210 107.941 1.00 112.53 82 GLU B CA 1
ATOM 5813 C C . GLU B 2 82 ? 184.189 145.825 109.295 1.00 112.53 82 GLU B C 1
ATOM 5814 O O . GLU B 2 82 ? 183.300 146.674 109.407 1.00 112.53 82 GLU B O 1
ATOM 5820 N N . PHE B 2 83 ? 184.917 145.395 110.317 1.00 113.32 83 PHE B N 1
ATOM 5821 C CA . PHE B 2 83 ? 184.633 145.776 111.691 1.00 113.32 83 PHE B CA 1
ATOM 5822 C C . PHE B 2 83 ? 185.636 146.806 112.191 1.00 113.32 83 PHE B C 1
ATOM 5823 O O . PHE B 2 83 ? 186.749 146.932 111.676 1.00 113.32 83 PHE B O 1
ATOM 5831 N N . CYS B 2 84 ? 185.224 147.542 113.216 1.00 117.87 84 CYS B N 1
ATOM 5832 C CA . CYS B 2 84 ? 186.095 148.509 113.866 1.00 117.87 84 CYS B CA 1
ATOM 5833 C C . CYS B 2 84 ? 187.037 147.768 114.809 1.00 117.87 84 CYS B C 1
ATOM 5834 O O . CYS B 2 84 ? 187.132 146.538 114.790 1.00 117.87 84 CYS B O 1
ATOM 5837 N N . LEU B 2 85 ? 187.753 148.514 115.644 1.00 118.85 85 LEU B N 1
ATOM 5838 C CA . LEU B 2 85 ? 188.667 147.921 116.609 1.00 118.85 85 LEU B CA 1
ATOM 5839 C C . LEU B 2 85 ? 189.108 149.014 117.571 1.00 118.85 85 LEU B C 1
ATOM 5840 O O . LEU B 2 85 ? 189.207 150.181 117.172 1.00 118.85 85 LEU B O 1
ATOM 5845 N N . PRO B 2 86 ? 189.351 148.693 118.840 1.00 123.04 86 PRO B N 1
ATOM 5846 C CA . PRO B 2 86 ? 189.875 149.705 119.764 1.00 123.04 86 PRO B CA 1
ATOM 5847 C C . PRO B 2 86 ? 191.181 150.292 119.252 1.00 123.04 86 PRO B C 1
ATOM 5848 O O . PRO B 2 86 ? 192.021 149.589 118.687 1.00 123.04 86 PRO B O 1
ATOM 5852 N N . GLU B 2 87 ? 191.354 151.592 119.458 1.00 127.64 87 GLU B N 1
ATOM 5853 C CA . GLU B 2 87 ? 192.516 152.290 118.915 1.00 127.64 87 GLU B CA 1
ATOM 5854 C C . GLU B 2 87 ? 193.765 151.814 119.644 1.00 127.64 87 GLU B C 1
ATOM 5855 O O . GLU B 2 87 ? 194.061 152.254 120.756 1.00 127.64 87 GLU B O 1
ATOM 5861 N N . THR B 2 88 ? 194.498 150.899 119.012 1.00 132.76 88 THR B N 1
ATOM 5862 C CA . THR B 2 88 ? 195.744 150.373 119.553 1.00 132.76 88 THR B CA 1
ATOM 5863 C C . THR B 2 88 ? 196.931 151.292 119.314 1.00 132.76 88 THR B C 1
ATOM 5864 O O . THR B 2 88 ? 198.047 150.953 119.721 1.00 132.76 88 THR B O 1
ATOM 5868 N N . GLU B 2 89 ? 196.724 152.434 118.660 1.00 134.60 89 GLU B N 1
ATOM 5869 C CA . GLU B 2 89 ? 197.825 153.347 118.388 1.00 134.60 89 GLU B CA 1
ATOM 5870 C C . GLU B 2 89 ? 198.302 154.065 119.642 1.00 134.60 89 GLU B C 1
ATOM 5871 O O . GLU B 2 89 ? 199.426 154.576 119.657 1.00 134.60 89 GLU B O 1
ATOM 5877 N N . LEU B 2 90 ? 197.480 154.112 120.691 1.00 131.71 90 LEU B N 1
ATOM 5878 C CA . LEU B 2 90 ? 197.855 154.844 121.896 1.00 131.71 90 LEU B CA 1
ATOM 5879 C C . LEU B 2 90 ? 199.014 154.165 122.615 1.00 131.71 90 LEU B C 1
ATOM 5880 O O . LEU B 2 90 ? 199.962 154.829 123.050 1.00 131.71 90 LEU B O 1
ATOM 5885 N N . ILE B 2 91 ? 198.956 152.840 122.754 1.00 132.34 91 ILE B N 1
ATOM 5886 C CA . ILE B 2 91 ? 200.016 152.079 123.404 1.00 132.34 91 ILE B CA 1
ATOM 5887 C C . ILE B 2 91 ? 200.072 150.696 122.774 1.00 132.34 91 ILE B C 1
ATOM 5888 O O . ILE B 2 91 ? 199.089 150.199 122.221 1.00 132.34 91 ILE B O 1
ATOM 5893 N N . ASP B 2 92 ? 201.247 150.079 122.845 1.00 135.04 92 ASP B N 1
ATOM 5894 C CA . ASP B 2 92 ? 201.415 148.719 122.362 1.00 135.04 92 ASP B CA 1
ATOM 5895 C C . ASP B 2 92 ? 200.765 147.733 123.322 1.00 135.04 92 ASP B C 1
ATOM 5896 O O . ASP B 2 92 ? 200.510 148.041 124.489 1.00 135.04 92 ASP B O 1
ATOM 5901 N N . LEU B 2 93 ? 200.487 146.536 122.812 1.00 130.14 93 LEU B N 1
ATOM 5902 C CA . LEU B 2 93 ? 199.895 145.482 123.622 1.00 130.14 93 LEU B CA 1
ATOM 5903 C C . LEU B 2 93 ? 200.938 144.581 124.265 1.00 130.14 93 LEU B C 1
ATOM 5904 O O . LEU B 2 93 ? 200.608 143.850 125.205 1.00 130.14 93 LEU B O 1
ATOM 5909 N N . SER B 2 94 ? 202.185 144.623 123.789 1.00 131.63 94 SER B N 1
ATOM 5910 C CA . SER B 2 94 ? 203.246 143.814 124.376 1.00 131.63 94 SER B CA 1
ATOM 5911 C C . SER B 2 94 ? 203.571 144.226 125.805 1.00 131.63 94 SER B C 1
ATOM 5912 O O . SER B 2 94 ? 204.368 143.551 126.466 1.00 131.63 94 SER B O 1
ATOM 5915 N N . THR B 2 95 ? 202.983 145.317 126.294 1.00 129.95 95 THR B N 1
ATOM 5916 C CA . THR B 2 95 ? 203.157 145.720 127.682 1.00 129.95 95 THR B CA 1
ATOM 5917 C C . THR B 2 95 ? 201.962 145.362 128.551 1.00 129.95 95 THR B C 1
ATOM 5918 O O . THR B 2 95 ? 202.080 145.383 129.781 1.00 129.95 95 THR B O 1
ATOM 5922 N N . VAL B 2 96 ? 200.818 145.044 127.945 1.00 124.82 96 VAL B N 1
ATOM 5923 C CA . VAL B 2 96 ? 199.627 144.709 128.715 1.00 124.82 96 VAL B CA 1
ATOM 5924 C C . VAL B 2 96 ? 199.851 143.390 129.438 1.00 124.82 96 VAL B C 1
ATOM 5925 O O . VAL B 2 96 ? 200.371 142.427 128.861 1.00 124.82 96 VAL B O 1
ATOM 5929 N N . ASP B 2 97 ? 199.461 143.339 130.711 1.00 121.30 97 ASP B N 1
ATOM 5930 C CA . ASP B 2 97 ? 199.686 142.150 131.527 1.00 121.30 97 ASP B CA 1
ATOM 5931 C C . ASP B 2 97 ? 198.472 141.223 131.524 1.00 121.30 97 ASP B C 1
ATOM 5932 O O . ASP B 2 97 ? 198.571 140.065 131.109 1.00 121.30 97 ASP B O 1
ATOM 5937 N N . VAL B 2 98 ? 197.322 141.718 131.980 1.00 114.94 98 VAL B N 1
ATOM 5938 C CA . VAL B 2 98 ? 196.121 140.904 132.097 1.00 114.94 98 VAL B CA 1
ATOM 5939 C C . VAL B 2 98 ? 194.982 141.582 131.347 1.00 114.94 98 VAL B C 1
ATOM 5940 O O . VAL B 2 98 ? 195.011 142.783 131.071 1.00 114.94 98 VAL B O 1
ATOM 5944 N N . ILE B 2 99 ? 193.967 140.787 131.019 1.00 108.86 99 ILE B N 1
ATOM 5945 C CA . ILE B 2 99 ? 192.803 141.242 130.265 1.00 108.86 99 ILE B CA 1
ATOM 5946 C C . ILE B 2 99 ? 191.569 140.698 130.972 1.00 108.86 99 ILE B C 1
ATOM 5947 O O . ILE B 2 99 ? 191.262 139.505 130.869 1.00 108.86 99 ILE B O 1
ATOM 5952 N N . LEU B 2 100 ? 190.858 141.563 131.686 1.00 104.92 100 LEU B N 1
ATOM 5953 C CA . LEU B 2 100 ? 189.637 141.162 132.365 1.00 104.92 100 LEU B CA 1
ATOM 5954 C C . LEU B 2 100 ? 188.445 141.288 131.425 1.00 104.92 100 LEU B C 1
ATOM 5955 O O . LEU B 2 100 ? 188.458 142.071 130.473 1.00 104.92 100 LEU B O 1
ATOM 5960 N N . ILE B 2 101 ? 187.407 140.503 131.700 1.00 100.54 101 ILE B N 1
ATOM 5961 C CA . ILE B 2 101 ? 186.191 140.495 130.896 1.00 100.54 101 ILE B CA 1
ATOM 5962 C C . ILE B 2 101 ? 184.994 140.408 131.830 1.00 100.54 101 ILE B C 1
ATOM 5963 O O . ILE B 2 101 ? 184.998 139.627 132.788 1.00 100.54 101 ILE B O 1
ATOM 5968 N N . SER B 2 102 ? 183.969 141.213 131.553 1.00 99.53 102 SER B N 1
ATOM 5969 C CA . SER B 2 102 ? 182.759 141.213 132.369 1.00 99.53 102 SER B CA 1
ATOM 5970 C C . SER B 2 102 ? 181.699 140.273 131.805 1.00 99.53 102 SER B C 1
ATOM 5971 O O . SER B 2 102 ? 181.181 139.413 132.521 1.00 99.53 102 SER B O 1
ATOM 5974 N N . ASN B 2 103 ? 181.372 140.420 130.524 1.00 97.97 103 ASN B N 1
ATOM 5975 C CA . ASN B 2 103 ? 180.273 139.679 129.927 1.00 97.97 103 ASN B CA 1
ATOM 5976 C C . ASN B 2 103 ? 180.551 139.439 128.451 1.00 97.97 103 ASN B C 1
ATOM 5977 O O . ASN B 2 103 ? 181.502 139.976 127.877 1.00 97.97 103 ASN B O 1
ATOM 5982 N N . TYR B 2 104 ? 179.700 138.619 127.834 1.00 94.75 104 TYR B N 1
ATOM 5983 C CA . TYR B 2 104 ? 179.952 138.157 126.476 1.00 94.75 104 TYR B CA 1
ATOM 5984 C C . TYR B 2 104 ? 179.678 139.216 125.421 1.00 94.75 104 TYR B C 1
ATOM 5985 O O . TYR B 2 104 ? 180.256 139.143 124.333 1.00 94.75 104 TYR B O 1
ATOM 5994 N N . HIS B 2 105 ? 178.816 140.192 125.709 1.00 98.72 105 HIS B N 1
ATOM 5995 C CA . HIS B 2 105 ? 178.481 141.186 124.696 1.00 98.72 105 HIS B CA 1
ATOM 5996 C C . HIS B 2 105 ? 179.693 142.014 124.291 1.00 98.72 105 HIS B C 1
ATOM 5997 O O . HIS B 2 105 ? 179.703 142.596 123.201 1.00 98.72 105 HIS B O 1
ATOM 6004 N N . CYS B 2 106 ? 180.716 142.087 125.139 1.00 102.38 106 CYS B N 1
ATOM 6005 C CA . CYS B 2 106 ? 181.983 142.699 124.748 1.00 102.38 106 CYS B CA 1
ATOM 6006 C C . CYS B 2 106 ? 183.104 141.689 124.972 1.00 102.38 106 CYS B C 1
ATOM 6007 O O . CYS B 2 106 ? 183.829 141.744 125.968 1.00 102.38 106 CYS B O 1
ATOM 6010 N N . MET B 2 107 ? 183.249 140.765 124.023 1.00 106.06 107 MET B N 1
ATOM 6011 C CA . MET B 2 107 ? 184.437 139.925 123.930 1.00 106.06 107 MET B CA 1
ATOM 6012 C C . MET B 2 107 ? 184.876 139.664 122.496 1.00 106.06 107 MET B C 1
ATOM 6013 O O . MET B 2 107 ? 186.005 139.210 122.295 1.00 106.06 107 MET B O 1
ATOM 6018 N N . MET B 2 108 ? 184.043 139.960 121.494 1.00 107.10 108 MET B N 1
ATOM 6019 C CA . MET B 2 108 ? 184.325 139.559 120.120 1.00 107.10 108 MET B CA 1
ATOM 6020 C C . MET B 2 108 ? 185.625 140.138 119.576 1.00 107.10 108 MET B C 1
ATOM 6021 O O . MET B 2 108 ? 186.093 139.690 118.524 1.00 107.10 108 MET B O 1
ATOM 6026 N N . ALA B 2 109 ? 186.219 141.116 120.250 1.00 109.65 109 ALA B N 1
ATOM 6027 C CA . ALA B 2 109 ? 187.511 141.636 119.832 1.00 109.65 109 ALA B CA 1
ATOM 6028 C C . ALA B 2 109 ? 188.678 140.881 120.447 1.00 109.65 109 ALA B C 1
ATOM 6029 O O . ALA B 2 109 ? 189.831 141.238 120.187 1.00 109.65 109 ALA B O 1
ATOM 6031 N N . LEU B 2 110 ? 188.409 139.854 121.251 1.00 111.25 110 LEU B N 1
ATOM 6032 C CA . LEU B 2 110 ? 189.495 139.100 121.872 1.00 111.25 110 LEU B CA 1
ATOM 6033 C C . LEU B 2 110 ? 190.476 138.509 120.865 1.00 111.25 110 LEU B C 1
ATOM 6034 O O . LEU B 2 110 ? 191.684 138.513 121.158 1.00 111.25 110 LEU B O 1
ATOM 6039 N N . PRO B 2 111 ? 190.056 137.977 119.708 1.00 112.10 111 PRO B N 1
ATOM 6040 C CA . PRO B 2 111 ? 191.050 137.568 118.700 1.00 112.10 111 PRO B CA 1
ATOM 6041 C C . PRO B 2 111 ? 192.073 138.641 118.366 1.00 112.10 111 PRO B C 1
ATOM 6042 O O . PRO B 2 111 ? 193.281 138.395 118.463 1.00 112.10 111 PRO B O 1
ATOM 6046 N N . TYR B 2 112 ? 191.618 139.835 117.982 1.00 113.72 112 TYR B N 1
ATOM 6047 C CA . TYR B 2 112 ? 192.535 140.867 117.507 1.00 113.72 112 TYR B CA 1
ATOM 6048 C C . TYR B 2 112 ? 193.523 141.303 118.580 1.00 113.72 112 TYR B C 1
ATOM 6049 O O . TYR B 2 112 ? 194.566 141.883 118.260 1.00 113.72 112 TYR B O 1
ATOM 6058 N N . ILE B 2 113 ? 193.223 141.042 119.847 1.00 115.98 113 ILE B N 1
ATOM 6059 C CA . ILE B 2 113 ? 194.055 141.555 120.931 1.00 115.98 113 ILE B CA 1
ATOM 6060 C C . ILE B 2 113 ? 195.117 140.549 121.355 1.00 115.98 113 ILE B C 1
ATOM 6061 O O . ILE B 2 113 ? 196.223 140.935 121.741 1.00 115.98 113 ILE B O 1
ATOM 6066 N N . THR B 2 114 ? 194.816 139.254 121.286 1.00 119.10 114 THR B N 1
ATOM 6067 C CA . THR B 2 114 ? 195.742 138.237 121.766 1.00 119.10 114 THR B CA 1
ATOM 6068 C C . THR B 2 114 ? 196.385 137.414 120.659 1.00 119.10 114 THR B C 1
ATOM 6069 O O . THR B 2 114 ? 197.262 136.595 120.953 1.00 119.10 114 THR B O 1
ATOM 6073 N N . GLU B 2 115 ? 195.979 137.599 119.405 1.00 118.86 115 GLU B N 1
ATOM 6074 C CA . GLU B 2 115 ? 196.514 136.806 118.305 1.00 118.86 115 GLU B CA 1
ATOM 6075 C C . GLU B 2 115 ? 197.363 137.620 117.338 1.00 118.86 115 GLU B C 1
ATOM 6076 O O . GLU B 2 115 ? 198.522 137.276 117.091 1.00 118.86 115 GLU B O 1
ATOM 6082 N N . HIS B 2 116 ? 196.812 138.701 116.785 1.00 122.31 116 HIS B N 1
ATOM 6083 C CA . HIS B 2 116 ? 197.538 139.453 115.769 1.00 122.31 116 HIS B CA 1
ATOM 6084 C C . HIS B 2 116 ? 198.674 140.272 116.369 1.00 122.31 116 HIS B C 1
ATOM 6085 O O . HIS B 2 116 ? 199.626 140.618 115.660 1.00 122.31 116 HIS B O 1
ATOM 6092 N N . THR B 2 117 ? 198.599 140.587 117.657 1.00 125.00 117 THR B N 1
ATOM 6093 C CA . THR B 2 117 ? 199.606 141.409 118.309 1.00 125.00 117 THR B CA 1
ATOM 6094 C C . THR B 2 117 ? 200.557 140.526 119.116 1.00 125.00 117 THR B C 1
ATOM 6095 O O . THR B 2 117 ? 200.454 139.297 119.117 1.00 125.00 117 THR B O 1
ATOM 6099 N N . GLY B 2 118 ? 201.499 141.153 119.817 1.00 126.10 118 GLY B N 1
ATOM 6100 C CA . GLY B 2 118 ? 202.462 140.422 120.614 1.00 126.10 118 GLY B CA 1
ATOM 6101 C C . GLY B 2 118 ? 202.051 140.267 122.063 1.00 126.10 118 GLY B C 1
ATOM 6102 O O . GLY B 2 118 ? 202.897 140.298 122.962 1.00 126.10 118 GLY B O 1
ATOM 6103 N N . PHE B 2 119 ? 200.753 140.103 122.304 1.00 121.64 119 PHE B N 1
ATOM 6104 C CA . PHE B 2 119 ? 200.258 139.933 123.663 1.00 121.64 119 PHE B CA 1
ATOM 6105 C C . PHE B 2 119 ? 200.701 138.584 124.215 1.00 121.64 119 PHE B C 1
ATOM 6106 O O . PHE B 2 119 ? 200.554 137.552 123.554 1.00 121.64 119 PHE B O 1
ATOM 6114 N N . THR B 2 120 ? 201.254 138.593 125.432 1.00 121.12 120 THR B N 1
ATOM 6115 C CA . THR B 2 120 ? 201.769 137.375 126.047 1.00 121.12 120 THR B CA 1
ATOM 6116 C C . THR B 2 120 ? 201.335 137.251 127.503 1.00 121.12 120 THR B C 1
ATOM 6117 O O . THR B 2 120 ? 202.063 136.683 128.324 1.00 121.12 120 THR B O 1
ATOM 6121 N N . GLY B 2 121 ? 200.158 137.773 127.844 1.00 117.29 121 GLY B N 1
ATOM 6122 C CA . GLY B 2 121 ? 199.643 137.715 129.191 1.00 117.29 121 GLY B CA 1
ATOM 6123 C C . GLY B 2 121 ? 198.474 136.751 129.336 1.00 117.29 121 GLY B C 1
ATOM 6124 O O . GLY B 2 121 ? 198.015 136.119 128.388 1.00 117.29 121 GLY B O 1
ATOM 6125 N N . THR B 2 122 ? 197.996 136.654 130.570 1.00 114.01 122 THR B N 1
ATOM 6126 C CA . THR B 2 122 ? 196.862 135.802 130.884 1.00 114.01 122 THR B CA 1
ATOM 6127 C C . THR B 2 122 ? 195.554 136.571 130.732 1.00 114.01 122 THR B C 1
ATOM 6128 O O . THR B 2 122 ? 195.530 137.802 130.661 1.00 114.01 122 THR B O 1
ATOM 6132 N N . VAL B 2 123 ? 194.456 135.822 130.678 1.00 109.31 123 VAL B N 1
ATOM 6133 C CA . VAL B 2 123 ? 193.123 136.387 130.501 1.00 109.31 123 VAL B CA 1
ATOM 6134 C C . VAL B 2 123 ? 192.175 135.701 131.471 1.00 109.31 123 VAL B C 1
ATOM 6135 O O . VAL B 2 123 ? 192.018 134.477 131.430 1.00 109.31 123 VAL B O 1
ATOM 6139 N N . TYR B 2 124 ? 191.543 136.484 132.337 1.00 109.09 124 TYR B N 1
ATOM 6140 C CA . TYR B 2 124 ? 190.559 135.971 133.274 1.00 109.09 124 TYR B CA 1
ATOM 6141 C C . TYR B 2 124 ? 189.156 136.293 132.783 1.00 109.09 124 TYR B C 1
ATOM 6142 O O . TYR B 2 124 ? 188.932 137.292 132.094 1.00 109.09 124 TYR B O 1
ATOM 6151 N N . ALA B 2 125 ? 188.217 135.437 133.156 1.00 105.75 125 ALA B N 1
ATOM 6152 C CA . ALA B 2 125 ? 186.815 135.562 132.778 1.00 105.75 125 ALA B CA 1
ATOM 6153 C C . ALA B 2 125 ? 186.040 134.571 133.634 1.00 105.75 125 ALA B C 1
ATOM 6154 O O . ALA B 2 125 ? 186.611 133.886 134.488 1.00 105.75 125 ALA B O 1
ATOM 6156 N N . THR B 2 126 ? 184.740 134.486 133.397 1.00 105.96 126 THR B N 1
ATOM 6157 C CA . THR B 2 126 ? 183.874 133.645 134.207 1.00 105.96 126 THR B CA 1
ATOM 6158 C C . THR B 2 126 ? 183.414 132.441 133.385 1.00 105.96 126 THR B C 1
ATOM 6159 O O . THR B 2 126 ? 183.402 132.475 132.152 1.00 105.96 126 THR B O 1
ATOM 6163 N N . GLU B 2 127 ? 183.059 131.357 134.087 1.00 107.06 127 GLU B N 1
ATOM 6164 C CA . GLU B 2 127 ? 182.678 130.115 133.413 1.00 107.06 127 GLU B CA 1
ATOM 6165 C C . GLU B 2 127 ? 181.510 130.300 132.450 1.00 107.06 127 GLU B C 1
ATOM 6166 O O . GLU B 2 127 ? 181.695 130.085 131.239 1.00 107.06 127 GLU B O 1
ATOM 6172 N N . PRO B 2 128 ? 180.307 130.698 132.886 1.00 102.90 128 PRO B N 1
ATOM 6173 C CA . PRO B 2 128 ? 179.207 130.803 131.914 1.00 102.90 128 PRO B CA 1
ATOM 6174 C C . PRO B 2 128 ? 179.400 131.919 130.904 1.00 102.90 128 PRO B C 1
ATOM 6175 O O . PRO B 2 128 ? 178.664 131.975 129.912 1.00 102.90 128 PRO B O 1
ATOM 6179 N N . THR B 2 129 ? 180.371 132.808 131.120 1.00 101.43 129 THR B N 1
ATOM 6180 C CA . THR B 2 129 ? 180.672 133.827 130.121 1.00 101.43 129 THR B CA 1
ATOM 6181 C C . THR B 2 129 ? 181.330 133.210 128.896 1.00 101.43 129 THR B C 1
ATOM 6182 O O . THR B 2 129 ? 180.836 133.349 127.772 1.00 101.43 129 THR B O 1
ATOM 6186 N N . VAL B 2 130 ? 182.453 132.517 129.098 1.00 102.62 130 VAL B N 1
ATOM 6187 C CA . VAL B 2 130 ? 183.201 131.965 127.975 1.00 102.62 130 VAL B CA 1
ATOM 6188 C C . VAL B 2 130 ? 182.402 130.878 127.269 1.00 102.62 130 VAL B C 1
ATOM 6189 O O . VAL B 2 130 ? 182.558 130.675 126.059 1.00 102.62 130 VAL B O 1
ATOM 6193 N N . GLN B 2 131 ? 181.538 130.167 127.997 1.00 102.63 131 GLN B N 1
ATOM 6194 C CA . GLN B 2 131 ? 180.685 129.169 127.360 1.00 102.63 131 GLN B CA 1
ATOM 6195 C C . GLN B 2 131 ? 179.757 129.815 126.340 1.00 102.63 131 GLN B C 1
ATOM 6196 O O . GLN B 2 131 ? 179.487 129.239 125.280 1.00 102.63 131 GLN B O 1
ATOM 6202 N N . ILE B 2 132 ? 179.274 131.019 126.635 1.00 96.37 132 ILE B N 1
ATOM 6203 C CA . ILE B 2 132 ? 178.392 131.733 125.718 1.00 96.37 132 ILE B CA 1
ATOM 6204 C C . ILE B 2 132 ? 179.183 132.470 124.648 1.00 96.37 132 ILE B C 1
ATOM 6205 O O . ILE B 2 132 ? 178.852 132.392 123.464 1.00 96.37 132 ILE B O 1
ATOM 6210 N N . GLY B 2 133 ? 180.221 133.207 125.047 1.00 98.61 133 GLY B N 1
ATOM 6211 C CA . GLY B 2 133 ? 181.006 133.951 124.076 1.00 98.61 133 GLY B CA 1
ATOM 6212 C C . GLY B 2 133 ? 181.542 133.084 122.954 1.00 98.61 133 GLY B C 1
ATOM 6213 O O . GLY B 2 133 ? 181.575 133.506 121.795 1.00 98.61 133 GLY B O 1
ATOM 6214 N N . ARG B 2 134 ? 181.976 131.865 123.282 1.00 98.69 134 ARG B N 1
ATOM 6215 C CA . ARG B 2 134 ? 182.385 130.917 122.251 1.00 98.69 134 ARG B CA 1
ATOM 6216 C C . ARG B 2 134 ? 181.269 130.700 121.241 1.00 98.69 134 ARG B C 1
ATOM 6217 O O . ARG B 2 134 ? 181.517 130.559 120.038 1.00 98.69 134 ARG B O 1
ATOM 6225 N N . LEU B 2 135 ? 180.025 130.680 121.718 1.00 94.74 135 LEU B N 1
ATOM 6226 C CA . LEU B 2 135 ? 178.890 130.423 120.841 1.00 94.74 135 LEU B CA 1
ATOM 6227 C C . LEU B 2 135 ? 178.656 131.587 119.889 1.00 94.74 135 LEU B C 1
ATOM 6228 O O . LEU B 2 135 ? 178.387 131.382 118.700 1.00 94.74 135 LEU B O 1
ATOM 6233 N N . LEU B 2 136 ? 178.752 132.818 120.393 1.00 95.27 136 LEU B N 1
ATOM 6234 C CA . LEU B 2 136 ? 178.569 133.983 119.534 1.00 95.27 136 LEU B CA 1
ATOM 6235 C C . LEU B 2 136 ? 179.686 134.088 118.506 1.00 95.27 136 LEU B C 1
ATOM 6236 O O . LEU B 2 136 ? 179.451 134.498 117.363 1.00 95.27 136 LEU B O 1
ATOM 6241 N N . MET B 2 137 ? 180.911 133.728 118.894 1.00 99.32 137 MET B N 1
ATOM 6242 C CA . MET B 2 137 ? 182.036 133.822 117.970 1.00 99.32 137 MET B CA 1
ATOM 6243 C C . MET B 2 137 ? 181.884 132.845 116.812 1.00 99.32 137 MET B C 1
ATOM 6244 O O . MET B 2 137 ? 182.210 133.175 115.667 1.00 99.32 137 MET B O 1
ATOM 6249 N N . GLU B 2 138 ? 181.392 131.636 117.090 1.00 99.81 138 GLU B N 1
ATOM 6250 C CA . GLU B 2 138 ? 181.191 130.662 116.023 1.00 99.81 138 GLU B CA 1
ATOM 6251 C C . GLU B 2 138 ? 180.113 131.121 115.048 1.00 99.81 138 GLU B C 1
ATOM 6252 O O . GLU B 2 138 ? 180.212 130.870 113.842 1.00 99.81 138 GLU B O 1
ATOM 6258 N N . GLU B 2 139 ? 179.064 131.775 115.557 1.00 96.75 139 GLU B N 1
ATOM 6259 C CA . GLU B 2 139 ? 178.002 132.281 114.691 1.00 96.75 139 GLU B CA 1
ATOM 6260 C C . GLU B 2 139 ? 178.522 133.329 113.719 1.00 96.75 139 GLU B C 1
ATOM 6261 O O . GLU B 2 139 ? 178.182 133.310 112.531 1.00 96.75 139 GLU B O 1
ATOM 6267 N N . LEU B 2 140 ? 179.321 134.274 114.217 1.00 95.50 140 LEU B N 1
ATOM 6268 C CA . LEU B 2 140 ? 179.765 135.390 113.390 1.00 95.50 140 LEU B CA 1
ATOM 6269 C C . LEU B 2 140 ? 180.643 134.908 112.245 1.00 95.50 140 LEU B C 1
ATOM 6270 O O . LEU B 2 140 ? 180.427 135.275 111.084 1.00 95.50 140 LEU B O 1
ATOM 6275 N N . VAL B 2 141 ? 181.649 134.090 112.555 1.00 96.84 141 VAL B N 1
ATOM 6276 C CA . VAL B 2 141 ? 182.512 133.552 111.511 1.00 96.84 141 VAL B CA 1
ATOM 6277 C C . VAL B 2 141 ? 181.707 132.696 110.539 1.00 96.84 141 VAL B C 1
ATOM 6278 O O . VAL B 2 141 ? 181.879 132.797 109.319 1.00 96.84 141 VAL B O 1
ATOM 6282 N N . ASN B 2 142 ? 180.802 131.860 111.058 1.00 94.70 142 ASN B N 1
ATOM 6283 C CA . ASN B 2 142 ? 179.958 131.034 110.198 1.00 94.70 142 ASN B CA 1
ATOM 6284 C C . ASN B 2 142 ? 179.188 131.887 109.198 1.00 94.70 142 ASN B C 1
ATOM 6285 O O . ASN B 2 142 ? 179.007 131.491 108.041 1.00 94.70 142 ASN B O 1
ATOM 6290 N N . PHE B 2 143 ? 178.734 133.067 109.623 1.00 92.90 143 PHE B N 1
ATOM 6291 C CA . PHE B 2 143 ? 177.984 133.941 108.728 1.00 92.90 143 PHE B CA 1
ATOM 6292 C C . PHE B 2 143 ? 178.861 134.556 107.649 1.00 92.90 143 PHE B C 1
ATOM 6293 O O . PHE B 2 143 ? 178.370 134.848 106.553 1.00 92.90 143 PHE B O 1
ATOM 6301 N N . ILE B 2 144 ? 180.142 134.774 107.929 1.00 99.53 144 ILE B N 1
ATOM 6302 C CA . ILE B 2 144 ? 180.933 135.617 107.042 1.00 99.53 144 ILE B CA 1
ATOM 6303 C C . ILE B 2 144 ? 181.771 134.811 106.048 1.00 99.53 144 ILE B C 1
ATOM 6304 O O . ILE B 2 144 ? 182.034 135.291 104.941 1.00 99.53 144 ILE B O 1
ATOM 6309 N N . GLU B 2 145 ? 182.193 133.599 106.397 1.00 102.48 145 GLU B N 1
ATOM 6310 C CA . GLU B 2 145 ? 182.826 132.709 105.426 1.00 102.48 145 GLU B CA 1
ATOM 6311 C C . GLU B 2 145 ? 181.759 131.722 104.958 1.00 102.48 145 GLU B C 1
ATOM 6312 O O . GLU B 2 145 ? 181.876 130.511 105.150 1.00 102.48 145 GLU B O 1
ATOM 6318 N N . ARG B 2 146 ? 180.712 132.258 104.340 1.00 101.95 146 ARG B N 1
ATOM 6319 C CA . ARG B 2 146 ? 179.706 131.440 103.671 1.00 101.95 146 ARG B CA 1
ATOM 6320 C C . ARG B 2 146 ? 179.510 131.792 102.205 1.00 101.95 146 ARG B C 1
ATOM 6321 O O . ARG B 2 146 ? 179.362 130.875 101.391 1.00 101.95 146 ARG B O 1
ATOM 6329 N N . VAL B 2 147 ? 179.535 133.072 101.835 1.00 103.32 147 VAL B N 1
ATOM 6330 C CA . VAL B 2 147 ? 179.444 133.521 100.448 1.00 103.32 147 VAL B CA 1
ATOM 6331 C C . VAL B 2 147 ? 178.276 132.876 99.707 1.00 103.32 147 VAL B C 1
ATOM 6332 O O . VAL B 2 147 ? 177.118 133.044 100.087 1.00 103.32 147 VAL B O 1
ATOM 6336 N N . THR B 2 177 ? 191.640 152.570 112.744 1.00 124.27 177 THR B N 1
ATOM 6337 C CA . THR B 2 177 ? 191.973 151.453 111.869 1.00 124.27 177 THR B CA 1
ATOM 6338 C C . THR B 2 177 ? 190.904 150.364 111.920 1.00 124.27 177 THR B C 1
ATOM 6339 O O . THR B 2 177 ? 190.380 150.039 112.985 1.00 124.27 177 THR B O 1
ATOM 6343 N N . TRP B 2 178 ? 190.575 149.812 110.756 1.00 117.11 178 TRP B N 1
ATOM 6344 C CA . TRP B 2 178 ? 189.632 148.711 110.644 1.00 117.11 178 TRP B CA 1
ATOM 6345 C C . TRP B 2 178 ? 190.353 147.473 110.134 1.00 117.11 178 TRP B C 1
ATOM 6346 O O . TRP B 2 178 ? 191.379 147.568 109.455 1.00 117.11 178 TRP B O 1
ATOM 6357 N N . ARG B 2 179 ? 189.805 146.306 110.464 1.00 117.15 179 ARG B N 1
ATOM 6358 C CA . ARG B 2 179 ? 190.378 145.037 110.044 1.00 117.15 179 ARG B CA 1
ATOM 6359 C C . ARG B 2 179 ? 189.267 144.109 109.581 1.00 117.15 179 ARG B C 1
ATOM 6360 O O . ARG B 2 179 ? 188.116 144.232 110.005 1.00 117.15 179 ARG B O 1
ATOM 6368 N N . ARG B 2 180 ? 189.626 143.171 108.709 1.00 115.47 180 ARG B N 1
ATOM 6369 C CA . ARG B 2 180 ? 188.681 142.170 108.241 1.00 115.47 180 ARG B CA 1
ATOM 6370 C C . ARG B 2 180 ? 188.297 141.236 109.388 1.00 115.47 180 ARG B C 1
ATOM 6371 O O . ARG B 2 180 ? 188.838 141.303 110.494 1.00 115.47 180 ARG B O 1
ATOM 6379 N N . CYS B 2 181 ? 187.357 140.338 109.112 1.00 112.66 181 CYS B N 1
ATOM 6380 C CA . CYS B 2 181 ? 186.907 139.407 110.131 1.00 112.66 181 CYS B CA 1
ATOM 6381 C C . CYS B 2 181 ? 187.916 138.276 110.308 1.00 112.66 181 CYS B C 1
ATOM 6382 O O . CYS B 2 181 ? 188.750 138.005 109.440 1.00 112.66 181 CYS B O 1
ATOM 6385 N N . TYR B 2 182 ? 187.830 137.613 111.455 1.00 110.43 182 TYR B N 1
ATOM 6386 C CA . TYR B 2 182 ? 188.750 136.543 111.798 1.00 110.43 182 TYR B CA 1
ATOM 6387 C C . TYR B 2 182 ? 188.173 135.194 111.370 1.00 110.43 182 TYR B C 1
ATOM 6388 O O . TYR B 2 182 ? 187.071 135.103 110.826 1.00 110.43 182 TYR B O 1
ATOM 6397 N N . THR B 2 183 ? 188.929 134.127 111.619 1.00 112.60 183 THR B N 1
ATOM 6398 C CA . THR B 2 183 ? 188.549 132.784 111.206 1.00 112.60 183 THR B CA 1
ATOM 6399 C C . THR B 2 183 ? 188.591 131.850 112.408 1.00 112.60 183 THR B C 1
ATOM 6400 O O . THR B 2 183 ? 189.075 132.207 113.486 1.00 112.60 183 THR B O 1
ATOM 6404 N N . MET B 2 184 ? 188.077 130.633 112.205 1.00 114.80 184 MET B N 1
ATOM 6405 C CA . MET B 2 184 ? 187.980 129.659 113.288 1.00 114.80 184 MET B CA 1
ATOM 6406 C C . MET B 2 184 ? 189.336 129.344 113.909 1.00 114.80 184 MET B C 1
ATOM 6407 O O . MET B 2 184 ? 189.397 128.850 115.041 1.00 114.80 184 MET B O 1
ATOM 6412 N N . GLN B 2 185 ? 190.427 129.615 113.193 1.00 115.37 185 GLN B N 1
ATOM 6413 C CA . GLN B 2 185 ? 191.751 129.293 113.715 1.00 115.37 185 GLN B CA 1
ATOM 6414 C C . GLN B 2 185 ? 192.083 130.135 114.941 1.00 115.37 185 GLN B C 1
ATOM 6415 O O . GLN B 2 185 ? 192.616 129.625 115.933 1.00 115.37 185 GLN B O 1
ATOM 6421 N N . GLU B 2 186 ? 191.774 131.431 114.890 1.00 115.16 186 GLU B N 1
ATOM 6422 C CA . GLU B 2 186 ? 192.182 132.329 115.966 1.00 115.16 186 GLU B CA 1
ATOM 6423 C C . GLU B 2 186 ? 191.385 132.079 117.239 1.00 115.16 186 GLU B C 1
ATOM 6424 O O . GLU B 2 186 ? 191.955 132.039 118.336 1.00 115.16 186 GLU B O 1
ATOM 6430 N N . VAL B 2 187 ? 190.066 131.915 117.117 1.00 116.15 187 VAL B N 1
ATOM 6431 C CA . VAL B 2 187 ? 189.204 131.877 118.297 1.00 116.15 187 VAL B CA 1
ATOM 6432 C C . VAL B 2 187 ? 189.587 130.717 119.211 1.00 116.15 187 VAL B C 1
ATOM 6433 O O . VAL B 2 187 ? 189.606 130.856 120.439 1.00 116.15 187 VAL B O 1
ATOM 6437 N N . ASN B 2 188 ? 189.905 129.559 118.628 1.00 114.88 188 ASN B N 1
ATOM 6438 C CA . ASN B 2 188 ? 190.266 128.401 119.440 1.00 114.88 188 ASN B CA 1
ATOM 6439 C C . ASN B 2 188 ? 191.520 128.676 120.259 1.00 114.88 188 ASN B C 1
ATOM 6440 O O . ASN B 2 188 ? 191.585 128.344 121.448 1.00 114.88 188 ASN B O 1
ATOM 6445 N N . SER B 2 189 ? 192.528 129.289 119.637 1.00 116.55 189 SER B N 1
ATOM 6446 C CA . SER B 2 189 ? 193.745 129.628 120.364 1.00 116.55 189 SER B CA 1
ATOM 6447 C C . SER B 2 189 ? 193.506 130.756 121.359 1.00 116.55 189 SER B C 1
ATOM 6448 O O . SER B 2 189 ? 194.172 130.814 122.398 1.00 116.55 189 SER B O 1
ATOM 6451 N N . ALA B 2 190 ? 192.565 131.653 121.064 1.00 115.02 190 ALA B N 1
ATOM 6452 C CA . ALA B 2 190 ? 192.235 132.720 122.002 1.00 115.02 190 ALA B CA 1
ATOM 6453 C C . ALA B 2 190 ? 191.462 132.180 123.197 1.00 115.02 190 ALA B C 1
ATOM 6454 O O . ALA B 2 190 ? 191.835 132.423 124.349 1.00 115.02 190 ALA B O 1
ATOM 6456 N N . LEU B 2 191 ? 190.384 131.437 122.940 1.00 113.13 191 LEU B N 1
ATOM 6457 C CA . LEU B 2 191 ? 189.593 130.850 124.014 1.00 113.13 191 LEU B CA 1
ATOM 6458 C C . LEU B 2 191 ? 190.356 129.791 124.797 1.00 113.13 191 LEU B C 1
ATOM 6459 O O . LEU B 2 191 ? 189.808 129.242 125.758 1.00 113.13 191 LEU B O 1
ATOM 6464 N N . SER B 2 192 ? 191.593 129.482 124.406 1.00 114.34 192 SER B N 1
ATOM 6465 C CA . SER B 2 192 ? 192.386 128.505 125.143 1.00 114.34 192 SER B CA 1
ATOM 6466 C C . SER B 2 192 ? 193.045 129.142 126.359 1.00 114.34 192 SER B C 1
ATOM 6467 O O . SER B 2 192 ? 192.822 128.717 127.498 1.00 114.34 192 SER B O 1
ATOM 6470 N N . LYS B 2 193 ? 193.861 130.173 126.135 1.00 112.46 193 LYS B N 1
ATOM 6471 C CA . LYS B 2 193 ? 194.618 130.813 127.210 1.00 112.46 193 LYS B CA 1
ATOM 6472 C C . LYS B 2 193 ? 193.724 131.753 128.022 1.00 112.46 193 LYS B C 1
ATOM 6473 O O . LYS B 2 193 ? 193.910 132.969 128.060 1.00 112.46 193 LYS B O 1
ATOM 6479 N N . ILE B 2 194 ? 192.736 131.158 128.682 1.00 110.92 194 ILE B N 1
ATOM 6480 C CA . ILE B 2 194 ? 191.850 131.871 129.592 1.00 110.92 194 ILE B CA 1
ATOM 6481 C C . ILE B 2 194 ? 191.691 131.044 130.859 1.00 110.92 194 ILE B C 1
ATOM 6482 O O . ILE B 2 194 ? 191.478 129.828 130.800 1.00 110.92 194 ILE B O 1
ATOM 6487 N N . GLN B 2 195 ? 191.818 131.700 132.005 1.00 108.74 195 GLN B N 1
ATOM 6488 C CA . GLN B 2 195 ? 191.650 131.048 133.292 1.00 108.74 195 GLN B CA 1
ATOM 6489 C C . GLN B 2 195 ? 190.331 131.480 133.915 1.00 108.74 195 GLN B C 1
ATOM 6490 O O . GLN B 2 195 ? 190.053 132.672 134.072 1.00 108.74 195 GLN B O 1
ATOM 6496 N N . LEU B 2 196 ? 189.520 130.493 134.271 1.00 105.68 196 LEU B N 1
ATOM 6497 C CA . LEU B 2 196 ? 188.120 130.705 134.596 1.00 105.68 196 LEU B CA 1
ATOM 6498 C C . LEU B 2 196 ? 187.937 130.758 136.104 1.00 105.68 196 LEU B C 1
ATOM 6499 O O . LEU B 2 196 ? 188.588 130.015 136.846 1.00 105.68 196 LEU B O 1
ATOM 6504 N N . VAL B 2 197 ? 187.052 131.647 136.553 1.00 107.71 197 VAL B N 1
ATOM 6505 C CA . VAL B 2 197 ? 186.840 131.896 137.970 1.00 107.71 197 VAL B CA 1
ATOM 6506 C C . VAL B 2 197 ? 185.347 131.893 138.257 1.00 107.71 197 VAL B C 1
ATOM 6507 O O . VAL B 2 197 ? 184.512 131.946 137.352 1.00 107.71 197 VAL B O 1
ATOM 6511 N N . GLY B 2 198 ? 185.020 131.822 139.546 1.00 108.42 198 GLY B N 1
ATOM 6512 C CA . GLY B 2 198 ? 183.668 131.992 140.019 1.00 108.42 198 GLY B CA 1
ATOM 6513 C C . GLY B 2 198 ? 183.551 133.285 140.809 1.00 108.42 198 GLY B C 1
ATOM 6514 O O . GLY B 2 198 ? 184.529 133.990 141.048 1.00 108.42 198 GLY B O 1
ATOM 6515 N N . TYR B 2 199 ? 182.320 133.593 141.206 1.00 108.32 199 TYR B N 1
ATOM 6516 C CA . TYR B 2 199 ? 182.087 134.782 142.010 1.00 108.32 199 TYR B CA 1
ATOM 6517 C C . TYR B 2 199 ? 182.825 134.675 143.337 1.00 108.32 199 TYR B C 1
ATOM 6518 O O . TYR B 2 199 ? 182.900 133.602 143.941 1.00 108.32 199 TYR B O 1
ATOM 6527 N N . SER B 2 200 ? 183.400 135.795 143.773 1.00 111.31 200 SER B N 1
ATOM 6528 C CA . SER B 2 200 ? 184.070 135.970 145.057 1.00 111.31 200 SER B CA 1
ATOM 6529 C C . SER B 2 200 ? 185.369 135.182 145.162 1.00 111.31 200 SER B C 1
ATOM 6530 O O . SER B 2 200 ? 186.059 135.291 146.182 1.00 111.31 200 SER B O 1
ATOM 6533 N N . GLN B 2 201 ? 185.734 134.399 144.152 1.00 113.76 201 GLN B N 1
ATOM 6534 C CA . GLN B 2 201 ? 186.990 133.657 144.180 1.00 113.76 201 GLN B CA 1
ATOM 6535 C C . GLN B 2 201 ? 188.130 134.638 143.952 1.00 113.76 201 GLN B C 1
ATOM 6536 O O . GLN B 2 201 ? 188.399 135.046 142.821 1.00 113.76 201 GLN B O 1
ATOM 6542 N N . LYS B 2 202 ? 188.796 135.030 145.033 1.00 115.53 202 LYS B N 1
ATOM 6543 C CA . LYS B 2 202 ? 189.849 136.030 144.948 1.00 115.53 202 LYS B CA 1
ATOM 6544 C C . LYS B 2 202 ? 191.011 135.516 144.107 1.00 115.53 202 LYS B C 1
ATOM 6545 O O . LYS B 2 202 ? 191.466 134.382 144.283 1.00 115.53 202 LYS B O 1
ATOM 6551 N N . ILE B 2 203 ? 191.492 136.356 143.194 1.00 117.74 203 ILE B N 1
ATOM 6552 C CA . ILE B 2 203 ? 192.614 136.033 142.322 1.00 117.74 203 ILE B CA 1
ATOM 6553 C C . ILE B 2 203 ? 193.715 137.055 142.559 1.00 117.74 203 ILE B C 1
ATOM 6554 O O . ILE B 2 203 ? 193.439 138.237 142.790 1.00 117.74 203 ILE B O 1
ATOM 6559 N N . GLU B 2 204 ? 194.959 136.598 142.502 1.00 120.28 204 GLU B N 1
ATOM 6560 C CA . GLU B 2 204 ? 196.102 137.421 142.860 1.00 120.28 204 GLU B CA 1
ATOM 6561 C C . GLU B 2 204 ? 196.860 137.862 141.613 1.00 120.28 204 GLU B C 1
ATOM 6562 O O . GLU B 2 204 ? 196.590 137.417 140.495 1.00 120.28 204 GLU B O 1
ATOM 6568 N N . LEU B 2 205 ? 197.828 138.748 141.825 1.00 120.77 205 LEU B N 1
ATOM 6569 C CA . LEU B 2 205 ? 198.643 139.275 140.738 1.00 120.77 205 LEU B CA 1
ATOM 6570 C C . LEU B 2 205 ? 199.909 139.927 141.285 1.00 120.77 205 LEU B C 1
ATOM 6571 O O . LEU B 2 205 ? 200.986 139.797 140.705 1.00 120.77 205 LEU B O 1
ATOM 6576 N N . VAL B 2 209 ? 198.272 143.822 143.447 1.00 119.55 209 VAL B N 1
ATOM 6577 C CA . VAL B 2 209 ? 196.820 143.941 143.482 1.00 119.55 209 VAL B CA 1
ATOM 6578 C C . VAL B 2 209 ? 196.180 142.565 143.574 1.00 119.55 209 VAL B C 1
ATOM 6579 O O . VAL B 2 209 ? 196.817 141.554 143.285 1.00 119.55 209 VAL B O 1
ATOM 6583 N N . GLN B 2 210 ? 194.910 142.530 143.979 1.00 119.65 210 GLN B N 1
ATOM 6584 C CA . GLN B 2 210 ? 194.163 141.278 144.131 1.00 119.65 210 GLN B CA 1
ATOM 6585 C C . GLN B 2 210 ? 192.767 141.496 143.547 1.00 119.65 210 GLN B C 1
ATOM 6586 O O . GLN B 2 210 ? 191.849 141.922 144.251 1.00 119.65 210 GLN B O 1
ATOM 6592 N N . VAL B 2 211 ? 192.615 141.193 142.264 1.00 113.51 211 VAL B N 1
ATOM 6593 C CA . VAL B 2 211 ? 191.341 141.376 141.581 1.00 113.51 211 VAL B CA 1
ATOM 6594 C C . VAL B 2 211 ? 190.387 140.254 141.963 1.00 113.51 211 VAL B C 1
ATOM 6595 O O . VAL B 2 211 ? 190.803 139.146 142.319 1.00 113.51 211 VAL B O 1
ATOM 6599 N N . THR B 2 212 ? 189.090 140.539 141.886 1.00 108.11 212 THR B N 1
ATOM 6600 C CA . THR B 2 212 ? 188.078 139.535 142.185 1.00 108.11 212 THR B CA 1
ATOM 6601 C C . THR B 2 212 ? 186.742 139.906 141.550 1.00 108.11 212 THR B C 1
ATOM 6602 O O . THR B 2 212 ? 186.279 141.046 141.680 1.00 108.11 212 THR B O 1
ATOM 6606 N N . PRO B 2 213 ? 186.106 138.980 140.841 1.00 107.26 213 PRO B N 1
ATOM 6607 C CA . PRO B 2 213 ? 184.817 139.283 140.220 1.00 107.26 213 PRO B CA 1
ATOM 6608 C C . PRO B 2 213 ? 183.671 139.186 141.214 1.00 107.26 213 PRO B C 1
ATOM 6609 O O . PRO B 2 213 ? 183.719 138.438 142.193 1.00 107.26 213 PRO B O 1
ATOM 6613 N N . LEU B 2 214 ? 182.625 139.963 140.940 1.00 108.46 214 LEU B N 1
ATOM 6614 C CA . LEU B 2 214 ? 181.423 139.967 141.764 1.00 108.46 214 LEU B CA 1
ATOM 6615 C C . LEU B 2 214 ? 180.205 139.679 140.898 1.00 108.46 214 LEU B C 1
ATOM 6616 O O . LEU B 2 214 ? 180.344 139.302 139.733 1.00 108.46 214 LEU B O 1
ATOM 6621 N N . SER B 2 215 ? 179.011 139.841 141.454 1.00 106.20 215 SER B N 1
ATOM 6622 C CA . SER B 2 215 ? 177.776 139.566 140.734 1.00 106.20 215 SER B CA 1
ATOM 6623 C C . SER B 2 215 ? 177.115 140.876 140.324 1.00 106.20 215 SER B C 1
ATOM 6624 O O . SER B 2 215 ? 176.888 141.752 141.164 1.00 106.20 215 SER B O 1
ATOM 6627 N N . SER B 2 216 ? 176.808 141.006 139.034 1.00 99.62 216 SER B N 1
ATOM 6628 C CA . SER B 2 216 ? 176.125 142.182 138.518 1.00 99.62 216 SER B CA 1
ATOM 6629 C C . SER B 2 216 ? 174.666 141.936 138.177 1.00 99.62 216 SER B C 1
ATOM 6630 O O . SER B 2 216 ? 173.878 142.883 138.173 1.00 99.62 216 SER B O 1
ATOM 6633 N N . GLY B 2 217 ? 174.285 140.695 137.891 1.00 95.49 217 GLY B N 1
ATOM 6634 C CA . GLY B 2 217 ? 172.915 140.369 137.574 1.00 95.49 217 GLY B CA 1
ATOM 6635 C C . GLY B 2 217 ? 172.460 140.750 136.186 1.00 95.49 217 GLY B C 1
ATOM 6636 O O . GLY B 2 217 ? 171.307 140.471 135.835 1.00 95.49 217 GLY B O 1
ATOM 6637 N N . TYR B 2 218 ? 173.310 141.390 135.388 1.00 90.87 218 TYR B N 1
ATOM 6638 C CA . TYR B 2 218 ? 172.945 141.745 134.024 1.00 90.87 218 TYR B CA 1
ATOM 6639 C C . TYR B 2 218 ? 172.693 140.505 133.179 1.00 90.87 218 TYR B C 1
ATOM 6640 O O . TYR B 2 218 ? 171.572 140.278 132.714 1.00 90.87 218 TYR B O 1
ATOM 6649 N N . ALA B 2 219 ? 173.727 139.699 132.982 1.00 96.09 219 ALA B N 1
ATOM 6650 C CA . ALA B 2 219 ? 173.658 138.511 132.149 1.00 96.09 219 ALA B CA 1
ATOM 6651 C C . ALA B 2 219 ? 173.999 137.284 132.984 1.00 96.09 219 ALA B C 1
ATOM 6652 O O . ALA B 2 219 ? 174.221 137.371 134.194 1.00 96.09 219 ALA B O 1
ATOM 6654 N N . LEU B 2 220 ? 174.038 136.129 132.318 1.00 98.15 220 LEU B N 1
ATOM 6655 C CA . LEU B 2 220 ? 174.328 134.882 133.016 1.00 98.15 220 LEU B CA 1
ATOM 6656 C C . LEU B 2 220 ? 175.712 134.928 133.650 1.00 98.15 220 LEU B C 1
ATOM 6657 O O . LEU B 2 220 ? 175.853 134.876 134.876 1.00 98.15 220 LEU B O 1
ATOM 6662 N N . GLY B 2 221 ? 176.747 135.034 132.825 1.00 101.66 221 GLY B N 1
ATOM 6663 C CA . GLY B 2 221 ? 178.073 135.318 133.327 1.00 101.66 221 GLY B CA 1
ATOM 6664 C C . GLY B 2 221 ? 178.399 136.781 133.132 1.00 101.66 221 GLY B C 1
ATOM 6665 O O . GLY B 2 221 ? 178.795 137.194 132.039 1.00 101.66 221 GLY B O 1
ATOM 6666 N N . SER B 2 222 ? 178.235 137.580 134.182 1.00 101.17 222 SER B N 1
ATOM 6667 C CA . SER B 2 222 ? 178.439 139.022 134.084 1.00 101.17 222 SER B CA 1
ATOM 6668 C C . SER B 2 222 ? 178.933 139.509 135.436 1.00 101.17 222 SER B C 1
ATOM 6669 O O . SER B 2 222 ? 178.187 139.470 136.419 1.00 101.17 222 SER B O 1
ATOM 6672 N N . SER B 2 223 ? 180.179 139.967 135.485 1.00 102.22 223 SER B N 1
ATOM 6673 C CA . SER B 2 223 ? 180.845 140.255 136.745 1.00 102.22 223 SER B CA 1
ATOM 6674 C C . SER B 2 223 ? 181.424 141.660 136.737 1.00 102.22 223 SER B C 1
ATOM 6675 O O . SER B 2 223 ? 182.056 142.070 135.759 1.00 102.22 223 SER B O 1
ATOM 6678 N N . ASN B 2 224 ? 181.204 142.392 137.825 1.00 102.40 224 ASN B N 1
ATOM 6679 C CA . ASN B 2 224 ? 181.965 143.602 138.086 1.00 102.40 224 ASN B CA 1
ATOM 6680 C C . ASN B 2 224 ? 183.281 143.239 138.761 1.00 102.40 224 ASN B C 1
ATOM 6681 O O . ASN B 2 224 ? 183.376 142.251 139.492 1.00 102.40 224 ASN B O 1
ATOM 6686 N N . TRP B 2 225 ? 184.301 144.050 138.514 1.00 103.72 225 TRP B N 1
ATOM 6687 C CA . TRP B 2 225 ? 185.651 143.772 138.986 1.00 103.72 225 TRP B CA 1
ATOM 6688 C C . TRP B 2 225 ? 186.080 144.862 139.956 1.00 103.72 225 TRP B C 1
ATOM 6689 O O . TRP B 2 225 ? 186.104 146.041 139.597 1.00 103.72 225 TRP B O 1
ATOM 6700 N N . ILE B 2 226 ? 186.413 144.470 141.179 1.00 106.27 226 ILE B N 1
ATOM 6701 C CA . ILE B 2 226 ? 186.919 145.393 142.186 1.00 106.27 226 ILE B CA 1
ATOM 6702 C C . ILE B 2 226 ? 188.402 145.106 142.374 1.00 106.27 226 ILE B C 1
ATOM 6703 O O . ILE B 2 226 ? 188.787 144.036 142.859 1.00 106.27 226 ILE B O 1
ATOM 6708 N N . ILE B 2 227 ? 189.233 146.050 141.970 1.00 110.50 227 ILE B N 1
ATOM 6709 C CA . ILE B 2 227 ? 190.680 145.927 142.091 1.00 110.50 227 ILE B CA 1
ATOM 6710 C C . ILE B 2 227 ? 191.110 146.535 143.417 1.00 110.50 227 ILE B C 1
ATOM 6711 O O . ILE B 2 227 ? 190.503 147.499 143.898 1.00 110.50 227 ILE B O 1
ATOM 6716 N N . GLN B 2 228 ? 192.152 145.971 144.017 1.00 112.92 228 GLN B N 1
ATOM 6717 C CA . GLN B 2 228 ? 192.705 146.514 145.250 1.00 112.92 228 GLN B CA 1
ATOM 6718 C C . GLN B 2 228 ? 194.226 146.435 145.246 1.00 112.92 228 GLN B C 1
ATOM 6719 O O . GLN B 2 228 ? 194.862 146.520 146.295 1.00 112.92 228 GLN B O 1
ATOM 6725 N N . LYS B 2 233 ? 192.196 151.203 146.600 1.00 111.54 233 LYS B N 1
ATOM 6726 C CA . LYS B 2 233 ? 191.076 150.419 146.094 1.00 111.54 233 LYS B CA 1
ATOM 6727 C C . LYS B 2 233 ? 190.382 151.138 144.944 1.00 111.54 233 LYS B C 1
ATOM 6728 O O . LYS B 2 233 ? 190.086 152.328 145.034 1.00 111.54 233 LYS B O 1
ATOM 6734 N N . VAL B 2 234 ? 190.128 150.406 143.862 1.00 110.68 234 VAL B N 1
ATOM 6735 C CA . VAL B 2 234 ? 189.484 150.944 142.668 1.00 110.68 234 VAL B CA 1
ATOM 6736 C C . VAL B 2 234 ? 188.397 149.971 142.240 1.00 110.68 234 VAL B C 1
ATOM 6737 O O . VAL B 2 234 ? 188.687 148.810 141.927 1.00 110.68 234 VAL B O 1
ATOM 6741 N N . SER B 2 235 ? 187.154 150.439 142.224 1.00 107.48 235 SER B N 1
ATOM 6742 C CA . SER B 2 235 ? 186.030 149.621 141.796 1.00 107.48 235 SER B CA 1
ATOM 6743 C C . SER B 2 235 ? 185.747 149.849 140.317 1.00 107.48 235 SER B C 1
ATOM 6744 O O . SER B 2 235 ? 186.096 150.893 139.759 1.00 107.48 235 SER B O 1
ATOM 6747 N N . TYR B 2 236 ? 185.113 148.863 139.686 1.00 103.83 236 TYR B N 1
ATOM 6748 C CA . TYR B 2 236 ? 184.809 148.902 138.261 1.00 103.83 236 TYR B CA 1
ATOM 6749 C C . TYR B 2 236 ? 183.449 148.262 138.029 1.00 103.83 236 TYR B C 1
ATOM 6750 O O . TYR B 2 236 ? 183.239 147.098 138.381 1.00 103.83 236 TYR B O 1
ATOM 6759 N N . VAL B 2 237 ? 182.533 149.020 137.433 1.00 100.88 237 VAL B N 1
ATOM 6760 C CA . VAL B 2 237 ? 181.175 148.559 137.165 1.00 100.88 237 VAL B CA 1
ATOM 6761 C C . VAL B 2 237 ? 180.885 148.787 135.692 1.00 100.88 237 VAL B C 1
ATOM 6762 O O . VAL B 2 237 ? 180.977 149.921 135.207 1.00 100.88 237 VAL B O 1
ATOM 6766 N N . SER B 2 238 ? 180.528 147.720 134.984 1.00 96.00 238 SER B N 1
ATOM 6767 C CA . SER B 2 238 ? 180.249 147.800 133.559 1.00 96.00 238 SER B CA 1
ATOM 6768 C C . SER B 2 238 ? 179.080 146.893 133.223 1.00 96.00 238 SER B C 1
ATOM 6769 O O . SER B 2 238 ? 179.114 145.698 133.528 1.00 96.00 238 SER B O 1
ATOM 6772 N N . GLY B 2 239 ? 178.061 147.461 132.584 1.00 92.53 239 GLY B N 1
ATOM 6773 C CA . GLY B 2 239 ? 176.905 146.698 132.162 1.00 92.53 239 GLY B CA 1
ATOM 6774 C C . GLY B 2 239 ? 176.278 145.906 133.286 1.00 92.53 239 GLY B C 1
ATOM 6775 O O . GLY B 2 239 ? 176.327 144.675 133.283 1.00 92.53 239 GLY B O 1
ATOM 6776 N N . SER B 2 240 ? 175.710 146.601 134.264 1.00 91.27 240 SER B N 1
ATOM 6777 C CA . SER B 2 240 ? 175.059 145.973 135.399 1.00 91.27 240 SER B CA 1
ATOM 6778 C C . SER B 2 240 ? 173.565 146.257 135.356 1.00 91.27 240 SER B C 1
ATOM 6779 O O . SER B 2 240 ? 173.130 147.303 134.869 1.00 91.27 240 SER B O 1
ATOM 6782 N N . SER B 2 241 ? 172.781 145.314 135.863 1.00 91.32 241 SER B N 1
ATOM 6783 C CA . SER B 2 241 ? 171.335 145.443 135.901 1.00 91.32 241 SER B CA 1
ATOM 6784 C C . SER B 2 241 ? 170.848 145.418 137.341 1.00 91.32 241 SER B C 1
ATOM 6785 O O . SER B 2 241 ? 171.597 145.129 138.275 1.00 91.32 241 SER B O 1
ATOM 6788 N N . LEU B 2 242 ? 169.566 145.735 137.508 1.00 93.09 242 LEU B N 1
ATOM 6789 C CA . LEU B 2 242 ? 168.921 145.694 138.810 1.00 93.09 242 LEU B CA 1
ATOM 6790 C C . LEU B 2 242 ? 167.516 145.114 138.746 1.00 93.09 242 LEU B C 1
ATOM 6791 O O . LEU B 2 242 ? 166.840 145.059 139.779 1.00 93.09 242 LEU B O 1
ATOM 6796 N N . LEU B 2 243 ? 167.068 144.655 137.580 1.00 96.25 243 LEU B N 1
ATOM 6797 C CA . LEU B 2 243 ? 165.719 144.144 137.395 1.00 96.25 243 LEU B CA 1
ATOM 6798 C C . LEU B 2 243 ? 165.678 142.628 137.267 1.00 96.25 243 LEU B C 1
ATOM 6799 O O . LEU B 2 243 ? 164.631 142.075 136.917 1.00 96.25 243 LEU B O 1
ATOM 6804 N N . THR B 2 244 ? 166.791 141.951 137.541 1.00 101.36 244 THR B N 1
ATOM 6805 C CA . THR B 2 244 ? 166.877 140.492 137.478 1.00 101.36 244 THR B CA 1
ATOM 6806 C C . THR B 2 244 ? 166.408 139.933 136.137 1.00 101.36 244 THR B C 1
ATOM 6807 O O . THR B 2 244 ? 166.319 138.718 135.959 1.00 101.36 244 THR B O 1
ATOM 6811 N N . HIS B 2 246 ? 166.420 136.426 137.648 1.00 105.27 246 HIS B N 1
ATOM 6812 C CA . HIS B 2 246 ? 166.896 135.061 137.445 1.00 105.27 246 HIS B CA 1
ATOM 6813 C C . HIS B 2 246 ? 168.389 134.878 137.780 1.00 105.27 246 HIS B C 1
ATOM 6814 O O . HIS B 2 246 ? 168.741 133.922 138.470 1.00 105.27 246 HIS B O 1
ATOM 6816 N N . PRO B 2 247 ? 169.278 135.777 137.302 1.00 105.86 247 PRO B N 1
ATOM 6817 C CA . PRO B 2 247 ? 170.696 135.641 137.665 1.00 105.86 247 PRO B CA 1
ATOM 6818 C C . PRO B 2 247 ? 170.971 135.979 139.122 1.00 105.86 247 PRO B C 1
ATOM 6819 O O . PRO B 2 247 ? 170.046 136.247 139.895 1.00 105.86 247 PRO B O 1
ATOM 6823 N N . GLN B 2 248 ? 172.243 135.960 139.509 1.00 107.40 248 GLN B N 1
ATOM 6824 C CA . GLN B 2 248 ? 172.612 136.328 140.865 1.00 107.40 248 GLN B CA 1
ATOM 6825 C C . GLN B 2 248 ? 172.392 137.825 141.087 1.00 107.40 248 GLN B C 1
ATOM 6826 O O . GLN B 2 248 ? 172.644 138.636 140.195 1.00 107.40 248 GLN B O 1
ATOM 6832 N N . PRO B 2 249 ? 171.925 138.212 142.273 1.00 106.41 249 PRO B N 1
ATOM 6833 C CA . PRO B 2 249 ? 171.583 139.618 142.515 1.00 106.41 249 PRO B CA 1
ATOM 6834 C C . PRO B 2 249 ? 172.778 140.553 142.377 1.00 106.41 249 PRO B C 1
ATOM 6835 O O . PRO B 2 249 ? 173.938 140.165 142.531 1.00 106.41 249 PRO B O 1
ATOM 6839 N N . MET B 2 250 ? 172.463 141.813 142.080 1.00 106.78 250 MET B N 1
ATOM 6840 C CA . MET B 2 250 ? 173.438 142.900 141.986 1.00 106.78 250 MET B CA 1
ATOM 6841 C C . MET B 2 250 ? 173.874 143.302 143.388 1.00 106.78 250 MET B C 1
ATOM 6842 O O . MET B 2 250 ? 173.215 144.109 144.048 1.00 106.78 250 MET B O 1
ATOM 6847 N N . ASP B 2 251 ? 174.989 142.747 143.852 1.00 112.44 251 ASP B N 1
ATOM 6848 C CA . ASP B 2 251 ? 175.487 143.115 145.169 1.00 112.44 251 ASP B CA 1
ATOM 6849 C C . ASP B 2 251 ? 175.975 144.561 145.172 1.00 112.44 251 ASP B C 1
ATOM 6850 O O . ASP B 2 251 ? 176.484 145.076 144.173 1.00 112.44 251 ASP B O 1
ATOM 6855 N N . GLN B 2 252 ? 175.789 145.225 146.306 1.00 117.15 252 GLN B N 1
ATOM 6856 C CA . GLN B 2 252 ? 176.101 146.640 146.439 1.00 117.15 252 GLN B CA 1
ATOM 6857 C C . GLN B 2 252 ? 177.041 146.958 147.590 1.00 117.15 252 GLN B C 1
ATOM 6858 O O . GLN B 2 252 ? 177.778 147.942 147.509 1.00 117.15 252 GLN B O 1
ATOM 6864 N N . ALA B 2 253 ? 177.032 146.163 148.658 1.00 118.33 253 ALA B N 1
ATOM 6865 C CA . ALA B 2 253 ? 177.921 146.409 149.783 1.00 118.33 253 ALA B CA 1
ATOM 6866 C C . ALA B 2 253 ? 179.359 146.006 149.492 1.00 118.33 253 ALA B C 1
ATOM 6867 O O . ALA B 2 253 ? 180.266 146.436 150.212 1.00 118.33 253 ALA B O 1
ATOM 6869 N N . SER B 2 254 ? 179.586 145.199 148.456 1.00 115.43 254 SER B N 1
ATOM 6870 C CA . SER B 2 254 ? 180.909 144.647 148.205 1.00 115.43 254 SER B CA 1
ATOM 6871 C C . SER B 2 254 ? 181.860 145.634 147.542 1.00 115.43 254 SER B C 1
ATOM 6872 O O . SER B 2 254 ? 183.060 145.353 147.465 1.00 115.43 254 SER B O 1
ATOM 6875 N N . LEU B 2 255 ? 181.367 146.777 147.067 1.00 115.73 255 LEU B N 1
ATOM 6876 C CA . LEU B 2 255 ? 182.181 147.692 146.275 1.00 115.73 255 LEU B CA 1
ATOM 6877 C C . LEU B 2 255 ? 182.194 149.109 146.842 1.00 115.73 255 LEU B C 1
ATOM 6878 O O . LEU B 2 255 ? 182.473 150.067 146.119 1.00 115.73 255 LEU B O 1
ATOM 6883 N N . LYS B 2 256 ? 181.912 149.265 148.131 1.00 115.66 256 LYS B N 1
ATOM 6884 C CA . LYS B 2 256 ? 182.005 150.579 148.745 1.00 115.66 256 LYS B CA 1
ATOM 6885 C C . LYS B 2 256 ? 183.378 150.780 149.386 1.00 115.66 256 LYS B C 1
ATOM 6886 O O . LYS B 2 256 ? 184.203 149.866 149.451 1.00 115.66 256 LYS B O 1
ATOM 6892 N N . ASN B 2 257 ? 183.613 152.006 149.856 1.00 115.43 257 ASN B N 1
ATOM 6893 C CA . ASN B 2 257 ? 184.883 152.413 150.464 1.00 115.43 257 ASN B CA 1
ATOM 6894 C C . ASN B 2 257 ? 186.046 152.236 149.485 1.00 115.43 257 ASN B C 1
ATOM 6895 O O . ASN B 2 257 ? 186.993 151.485 149.725 1.00 115.43 257 ASN B O 1
ATOM 6900 N N . SER B 2 258 ? 185.958 152.951 148.368 1.00 112.97 258 SER B N 1
ATOM 6901 C CA . SER B 2 258 ? 187.007 152.961 147.362 1.00 112.97 258 SER B CA 1
ATOM 6902 C C . SER B 2 258 ? 187.450 154.391 147.086 1.00 112.97 258 SER B C 1
ATOM 6903 O O . SER B 2 258 ? 186.738 155.355 147.380 1.00 112.97 258 SER B O 1
ATOM 6906 N N . ASP B 2 259 ? 188.647 154.518 146.513 1.00 116.58 259 ASP B N 1
ATOM 6907 C CA . ASP B 2 259 ? 189.156 155.833 146.138 1.00 116.58 259 ASP B CA 1
ATOM 6908 C C . ASP B 2 259 ? 188.448 156.357 144.894 1.00 116.58 259 ASP B C 1
ATOM 6909 O O . ASP B 2 259 ? 187.826 157.423 144.922 1.00 116.58 259 ASP B O 1
ATOM 6914 N N . VAL B 2 260 ? 188.535 155.617 143.790 1.00 111.16 260 VAL B N 1
ATOM 6915 C CA . VAL B 2 260 ? 187.842 155.966 142.560 1.00 111.16 260 VAL B CA 1
ATOM 6916 C C . VAL B 2 260 ? 187.004 154.771 142.131 1.00 111.16 260 VAL B C 1
ATOM 6917 O O . VAL B 2 260 ? 187.205 153.644 142.588 1.00 111.16 260 VAL B O 1
ATOM 6921 N N . LEU B 2 261 ? 186.050 155.033 141.240 1.00 105.90 261 LEU B N 1
ATOM 6922 C CA . LEU B 2 261 ? 185.075 154.025 140.826 1.00 105.90 261 LEU B CA 1
ATOM 6923 C C . LEU B 2 261 ? 184.738 154.258 139.357 1.00 105.90 261 LEU B C 1
ATOM 6924 O O . LEU B 2 261 ? 184.074 155.241 139.016 1.00 105.90 261 LEU B O 1
ATOM 6929 N N . VAL B 2 262 ? 185.197 153.354 138.494 1.00 105.28 262 VAL B N 1
ATOM 6930 C CA . VAL B 2 262 ? 184.882 153.442 137.073 1.00 105.28 262 VAL B CA 1
ATOM 6931 C C . VAL B 2 262 ? 183.498 152.853 136.840 1.00 105.28 262 VAL B C 1
ATOM 6932 O O . VAL B 2 262 ? 183.200 151.737 137.280 1.00 105.28 262 VAL B O 1
ATOM 6936 N N . LEU B 2 263 ? 182.648 153.598 136.138 1.00 99.10 263 LEU B N 1
ATOM 6937 C CA . LEU B 2 263 ? 181.259 153.209 135.903 1.00 99.10 263 LEU B CA 1
ATOM 6938 C C . LEU B 2 263 ? 180.950 153.419 134.425 1.00 99.10 263 LEU B C 1
ATOM 6939 O O . LEU B 2 263 ? 180.819 154.557 133.967 1.00 99.10 263 LEU B O 1
ATOM 6944 N N . THR B 2 264 ? 180.844 152.324 133.682 1.00 97.49 264 THR B N 1
ATOM 6945 C CA . THR B 2 264 ? 180.522 152.341 132.262 1.00 97.49 264 THR B CA 1
ATOM 6946 C C . THR B 2 264 ? 179.317 151.444 132.001 1.00 97.49 264 THR B C 1
ATOM 6947 O O . THR B 2 264 ? 178.828 150.745 132.890 1.00 97.49 264 THR B O 1
ATOM 6951 N N . GLY B 2 265 ? 178.842 151.466 130.760 1.00 90.15 265 GLY B N 1
ATOM 6952 C CA . GLY B 2 265 ? 177.786 150.565 130.340 1.00 90.15 265 GLY B CA 1
ATOM 6953 C C . GLY B 2 265 ? 176.444 150.787 131.004 1.00 90.15 265 GLY B C 1
ATOM 6954 O O . GLY B 2 265 ? 175.972 149.938 131.765 1.00 90.15 265 GLY B O 1
ATOM 6955 N N . LEU B 2 266 ? 175.820 151.924 130.727 1.00 87.64 266 LEU B N 1
ATOM 6956 C CA . LEU B 2 266 ? 174.468 152.213 131.175 1.00 87.64 266 LEU B CA 1
ATOM 6957 C C . LEU B 2 266 ? 173.487 151.942 130.047 1.00 87.64 266 LEU B C 1
ATOM 6958 O O . LEU B 2 266 ? 173.869 151.601 128.926 1.00 87.64 266 LEU B O 1
ATOM 6963 N N . THR B 2 267 ? 172.206 152.099 130.357 1.00 85.20 267 THR B N 1
ATOM 6964 C CA . THR B 2 267 ? 171.181 151.924 129.342 1.00 85.20 267 THR B CA 1
ATOM 6965 C C . THR B 2 267 ? 171.321 152.981 128.254 1.00 85.20 267 THR B C 1
ATOM 6966 O O . THR B 2 267 ? 171.894 154.052 128.463 1.00 85.20 267 THR B O 1
ATOM 6970 N N . GLN B 2 268 ? 170.791 152.665 127.076 1.00 90.64 268 GLN B N 1
ATOM 6971 C CA . GLN B 2 268 ? 170.820 153.590 125.954 1.00 90.64 268 GLN B CA 1
ATOM 6972 C C . GLN B 2 268 ? 169.443 154.119 125.587 1.00 90.64 268 GLN B C 1
ATOM 6973 O O . GLN B 2 268 ? 169.349 155.070 124.805 1.00 90.64 268 GLN B O 1
ATOM 6979 N N . ILE B 2 269 ? 168.384 153.523 126.123 1.00 85.50 269 ILE B N 1
ATOM 6980 C CA . ILE B 2 269 ? 167.044 154.094 126.045 1.00 85.50 269 ILE B CA 1
ATOM 6981 C C . ILE B 2 269 ? 166.691 154.535 127.460 1.00 85.50 269 ILE B C 1
ATOM 6982 O O . ILE B 2 269 ? 166.016 153.797 128.192 1.00 85.50 269 ILE B O 1
ATOM 6987 N N . PRO B 2 270 ? 167.142 155.713 127.896 1.00 83.01 270 PRO B N 1
ATOM 6988 C CA . PRO B 2 270 ? 166.985 156.068 129.313 1.00 83.01 270 PRO B CA 1
ATOM 6989 C C . PRO B 2 270 ? 165.553 156.367 129.706 1.00 83.01 270 PRO B C 1
ATOM 6990 O O . PRO B 2 270 ? 165.215 156.262 130.891 1.00 83.01 270 PRO B O 1
ATOM 6994 N N . THR B 2 271 ? 164.698 156.734 128.754 1.00 80.91 271 THR B N 1
ATOM 6995 C CA . THR B 2 271 ? 163.336 157.127 129.092 1.00 80.91 271 THR B CA 1
ATOM 6996 C C . THR B 2 271 ? 162.425 155.916 129.260 1.00 80.91 271 THR B C 1
ATOM 6997 O O . THR B 2 271 ? 161.854 155.699 130.334 1.00 80.91 271 THR B O 1
ATOM 7001 N N . ALA B 2 272 ? 162.278 155.117 128.206 1.00 77.65 272 ALA B N 1
ATOM 7002 C CA . ALA B 2 272 ? 161.289 154.047 128.207 1.00 77.65 272 ALA B CA 1
ATOM 7003 C C . ALA B 2 272 ? 161.705 152.915 129.135 1.00 77.65 272 ALA B C 1
ATOM 7004 O O . ALA B 2 272 ? 162.831 152.414 129.060 1.00 77.65 272 ALA B O 1
ATOM 7006 N N . ASN B 2 273 ? 160.790 152.514 130.012 1.00 75.61 273 ASN B N 1
ATOM 7007 C CA . ASN B 2 273 ? 161.040 151.393 130.897 1.00 75.61 273 ASN B CA 1
ATOM 7008 C C . ASN B 2 273 ? 161.073 150.090 130.100 1.00 75.61 273 ASN B C 1
ATOM 7009 O O . ASN B 2 273 ? 160.485 149.998 129.021 1.00 75.61 273 ASN B O 1
ATOM 7014 N N . PRO B 2 274 ? 161.768 149.069 130.605 1.00 72.43 274 PRO B N 1
ATOM 7015 C CA . PRO B 2 274 ? 161.763 147.779 129.898 1.00 72.43 274 PRO B CA 1
ATOM 7016 C C . PRO B 2 274 ? 160.400 147.114 129.880 1.00 72.43 274 PRO B C 1
ATOM 7017 O O . PRO B 2 274 ? 159.974 146.617 128.831 1.00 72.43 274 PRO B O 1
ATOM 7021 N N . ASP B 2 275 ? 159.700 147.098 131.017 1.00 72.76 275 ASP B N 1
ATOM 7022 C CA . ASP B 2 275 ? 158.433 146.379 131.103 1.00 72.76 275 ASP B CA 1
ATOM 7023 C C . ASP B 2 275 ? 157.414 146.925 130.114 1.00 72.76 275 ASP B C 1
ATOM 7024 O O . ASP B 2 275 ? 156.548 146.187 129.632 1.00 72.76 275 ASP B O 1
ATOM 7029 N N . GLY B 2 276 ? 157.493 148.217 129.805 1.00 65.22 276 GLY B N 1
ATOM 7030 C CA . GLY B 2 276 ? 156.638 148.758 128.767 1.00 65.22 276 GLY B CA 1
ATOM 7031 C C . GLY B 2 276 ? 156.955 148.175 127.406 1.00 65.22 276 GLY B C 1
ATOM 7032 O O . GLY B 2 276 ? 156.053 147.860 126.628 1.00 65.22 276 GLY B O 1
ATOM 7033 N N . MET B 2 277 ? 158.244 148.003 127.109 1.00 61.73 277 MET B N 1
ATOM 7034 C CA . MET B 2 277 ? 158.639 147.519 125.794 1.00 61.73 277 MET B CA 1
ATOM 7035 C C . MET B 2 277 ? 158.448 146.016 125.661 1.00 61.73 277 MET B C 1
ATOM 7036 O O . MET B 2 277 ? 158.246 145.519 124.549 1.00 61.73 277 MET B O 1
ATOM 7041 N N . VAL B 2 278 ? 158.515 145.275 126.767 1.00 57.16 278 VAL B N 1
ATOM 7042 C CA . VAL B 2 278 ? 158.224 143.845 126.706 1.00 57.16 278 VAL B CA 1
ATOM 7043 C C . VAL B 2 278 ? 156.769 143.625 126.320 1.00 57.16 278 VAL B C 1
ATOM 7044 O O . VAL B 2 278 ? 156.457 142.824 125.433 1.00 57.16 278 VAL B O 1
ATOM 7048 N N . GLY B 2 279 ? 155.856 144.340 126.977 1.00 50.87 279 GLY B N 1
ATOM 7049 C CA . GLY B 2 279 ? 154.464 144.288 126.567 1.00 50.87 279 GLY B CA 1
ATOM 7050 C C . GLY B 2 279 ? 154.241 144.879 125.189 1.00 50.87 279 GLY B C 1
ATOM 7051 O O . GLY B 2 279 ? 153.194 144.668 124.575 1.00 50.87 279 GLY B O 1
ATOM 7052 N N . GLU B 2 280 ? 155.222 145.627 124.683 1.00 51.68 280 GLU B N 1
ATOM 7053 C CA . GLU B 2 280 ? 155.102 146.197 123.346 1.00 51.68 280 GLU B CA 1
ATOM 7054 C C . GLU B 2 280 ? 155.611 145.225 122.290 1.00 51.68 280 GLU B C 1
ATOM 7055 O O . GLU B 2 280 ? 155.157 145.252 121.141 1.00 51.68 280 GLU B O 1
ATOM 7061 N N . PHE B 2 281 ? 156.563 144.369 122.658 1.00 49.35 281 PHE B N 1
ATOM 7062 C CA . PHE B 2 281 ? 156.978 143.295 121.766 1.00 49.35 281 PHE B CA 1
ATOM 7063 C C . PHE B 2 281 ? 155.863 142.275 121.596 1.00 49.35 281 PHE B C 1
ATOM 7064 O O . PHE B 2 281 ? 155.497 141.918 120.472 1.00 49.35 281 PHE B O 1
ATOM 7072 N N . CYS B 2 282 ? 155.316 141.788 122.712 1.00 46.59 282 CYS B N 1
ATOM 7073 C CA . CYS B 2 282 ? 154.318 140.727 122.647 1.00 46.59 282 CYS B CA 1
ATOM 7074 C C . CYS B 2 282 ? 153.031 141.211 122.000 1.00 46.59 282 CYS B C 1
ATOM 7075 O O . CYS B 2 282 ? 152.275 140.413 121.438 1.00 46.59 282 CYS B O 1
ATOM 7078 N N . SER B 2 283 ? 152.765 142.515 122.057 1.00 40.44 283 SER B N 1
ATOM 7079 C CA . SER B 2 283 ? 151.501 143.015 121.530 1.00 40.44 283 SER B CA 1
ATOM 7080 C C . SER B 2 283 ? 151.560 143.204 120.021 1.00 40.44 283 SER B C 1
ATOM 7081 O O . SER B 2 283 ? 150.588 142.912 119.319 1.00 40.44 283 SER B O 1
ATOM 7084 N N . ASN B 2 284 ? 152.685 143.701 119.504 1.00 43.87 284 ASN B N 1
ATOM 7085 C CA . ASN B 2 284 ? 152.834 143.831 118.059 1.00 43.87 284 ASN B CA 1
ATOM 7086 C C . ASN B 2 284 ? 153.009 142.470 117.400 1.00 43.87 284 ASN B C 1
ATOM 7087 O O . ASN B 2 284 ? 152.564 142.259 116.267 1.00 43.87 284 ASN B O 1
ATOM 7092 N N . LEU B 2 285 ? 153.675 141.542 118.087 1.00 43.78 285 LEU B N 1
ATOM 7093 C CA . LEU B 2 285 ? 153.726 140.159 117.627 1.00 43.78 285 LEU B CA 1
ATOM 7094 C C . LEU B 2 285 ? 152.331 139.571 117.474 1.00 43.78 285 LEU B C 1
ATOM 7095 O O . LEU B 2 285 ? 151.914 139.211 116.369 1.00 43.78 285 LEU B O 1
ATOM 7100 N N . ALA B 2 286 ? 151.590 139.477 118.578 1.00 42.19 286 ALA B N 1
ATOM 7101 C CA . ALA B 2 286 ? 150.309 138.780 118.553 1.00 42.19 286 ALA B CA 1
ATOM 7102 C C . ALA B 2 286 ? 149.287 139.509 117.691 1.00 42.19 286 ALA B C 1
ATOM 7103 O O . ALA B 2 286 ? 148.271 138.924 117.304 1.00 42.19 286 ALA B O 1
ATOM 7105 N N . LEU B 2 287 ? 149.528 140.783 117.382 1.00 39.91 287 LEU B N 1
ATOM 7106 C CA . LEU B 2 287 ? 148.609 141.502 116.507 1.00 39.91 287 LEU B CA 1
ATOM 7107 C C . LEU B 2 287 ? 148.776 141.078 115.057 1.00 39.91 287 LEU B C 1
ATOM 7108 O O . LEU B 2 287 ? 147.839 141.201 114.262 1.00 39.91 287 LEU B O 1
ATOM 7113 N N . THR B 2 288 ? 149.951 140.567 114.697 1.00 45.69 288 THR B N 1
ATOM 7114 C CA . THR B 2 288 ? 150.197 140.156 113.321 1.00 45.69 288 THR B CA 1
ATOM 7115 C C . THR B 2 288 ? 149.787 138.707 113.094 1.00 45.69 288 THR B C 1
ATOM 7116 O O . THR B 2 288 ? 149.011 138.410 112.180 1.00 45.69 288 THR B O 1
ATOM 7120 N N . VAL B 2 289 ? 150.301 137.791 113.918 1.00 46.35 289 VAL B N 1
ATOM 7121 C CA . VAL B 2 289 ? 149.972 136.380 113.769 1.00 46.35 289 VAL B CA 1
ATOM 7122 C C . VAL B 2 289 ? 148.482 136.119 113.931 1.00 46.35 289 VAL B C 1
ATOM 7123 O O . VAL B 2 289 ? 147.978 135.109 113.432 1.00 46.35 289 VAL B O 1
ATOM 7127 N N . ARG B 2 290 ? 147.755 137.001 114.617 1.00 45.66 290 ARG B N 1
ATOM 7128 C CA . ARG B 2 290 ? 146.307 136.872 114.701 1.00 45.66 290 ARG B CA 1
ATOM 7129 C C . ARG B 2 290 ? 145.605 137.337 113.437 1.00 45.66 290 ARG B C 1
ATOM 7130 O O . ARG B 2 290 ? 144.382 137.202 113.341 1.00 45.66 290 ARG B O 1
ATOM 7138 N N . ASN B 2 291 ? 146.347 137.882 112.476 1.00 51.99 291 ASN B N 1
ATOM 7139 C CA . ASN B 2 291 ? 145.790 138.405 111.236 1.00 51.99 291 ASN B CA 1
ATOM 7140 C C . ASN B 2 291 ? 146.429 137.735 110.024 1.00 51.99 291 ASN B C 1
ATOM 7141 O O . ASN B 2 291 ? 146.424 138.286 108.922 1.00 51.99 291 ASN B O 1
ATOM 7146 N N . GLY B 2 292 ? 146.983 136.542 110.218 1.00 56.07 292 GLY B N 1
ATOM 7147 C CA . GLY B 2 292 ? 147.626 135.817 109.143 1.00 56.07 292 GLY B CA 1
ATOM 7148 C C . GLY B 2 292 ? 148.826 136.536 108.566 1.00 56.07 292 GLY B C 1
ATOM 7149 O O . GLY B 2 292 ? 148.817 136.936 107.400 1.00 56.07 292 GLY B O 1
ATOM 7150 N N . GLY B 2 293 ? 149.865 136.714 109.379 1.00 58.69 293 GLY B N 1
ATOM 7151 C CA . GLY B 2 293 ? 151.094 137.331 108.931 1.00 58.69 293 GLY B CA 1
ATOM 7152 C C . GLY B 2 293 ? 152.291 136.670 109.585 1.00 58.69 293 GLY B C 1
ATOM 7153 O O . GLY B 2 293 ? 152.150 135.872 110.510 1.00 58.69 293 GLY B O 1
ATOM 7154 N N . ASN B 2 294 ? 153.471 137.026 109.096 1.00 61.46 294 ASN B N 1
ATOM 7155 C CA . ASN B 2 294 ? 154.716 136.437 109.564 1.00 61.46 294 ASN B CA 1
ATOM 7156 C C . ASN B 2 294 ? 155.550 137.492 110.270 1.00 61.46 294 ASN B C 1
ATOM 7157 O O . ASN B 2 294 ? 155.609 138.645 109.833 1.00 61.46 294 ASN B O 1
ATOM 7162 N N . VAL B 2 295 ? 156.200 137.092 111.358 1.00 49.80 295 VAL B N 1
ATOM 7163 C CA . VAL B 2 295 ? 156.941 138.004 112.218 1.00 49.80 295 VAL B CA 1
ATOM 7164 C C . VAL B 2 295 ? 158.394 137.566 112.243 1.00 49.80 295 VAL B C 1
ATOM 7165 O O . VAL B 2 295 ? 158.697 136.424 112.605 1.00 49.80 295 VAL B O 1
ATOM 7169 N N . LEU B 2 296 ? 159.288 138.472 111.871 1.00 49.72 296 LEU B N 1
ATOM 7170 C CA . LEU B 2 296 ? 160.719 138.216 111.841 1.00 49.72 296 LEU B CA 1
ATOM 7171 C C . LEU B 2 296 ? 161.378 139.049 112.930 1.00 49.72 296 LEU B C 1
ATOM 7172 O O . LEU B 2 296 ? 161.164 140.262 112.998 1.00 49.72 296 LEU B O 1
ATOM 7177 N N . VAL B 2 297 ? 162.170 138.402 113.777 1.00 50.07 297 VAL B N 1
ATOM 7178 C CA . VAL B 2 297 ? 162.748 139.062 114.943 1.00 50.07 297 VAL B CA 1
ATOM 7179 C C . VAL B 2 297 ? 164.265 138.934 114.907 1.00 50.07 297 VAL B C 1
ATOM 7180 O O . VAL B 2 297 ? 164.815 137.948 115.414 1.00 50.07 297 VAL B O 1
ATOM 7184 N N . PRO B 2 298 ? 164.979 139.890 114.322 1.00 55.74 298 PRO B N 1
ATOM 7185 C CA . PRO B 2 298 ? 166.443 139.804 114.292 1.00 55.74 298 PRO B CA 1
ATOM 7186 C C . PRO B 2 298 ? 167.056 139.881 115.678 1.00 55.74 298 PRO B C 1
ATOM 7187 O O . PRO B 2 298 ? 166.997 140.929 116.326 1.00 55.74 298 PRO B O 1
ATOM 7191 N N . CYS B 2 299 ? 167.665 138.792 116.134 1.00 67.61 299 CYS B N 1
ATOM 7192 C CA . CYS B 2 299 ? 168.178 138.739 117.492 1.00 67.61 299 CYS B CA 1
ATOM 7193 C C . CYS B 2 299 ? 169.433 137.880 117.544 1.00 67.61 299 CYS B C 1
ATOM 7194 O O . CYS B 2 299 ? 169.746 137.135 116.615 1.00 67.61 299 CYS B O 1
ATOM 7197 N N . TYR B 2 300 ? 170.150 138.000 118.657 1.00 75.13 300 TYR B N 1
ATOM 7198 C CA . TYR B 2 300 ? 171.293 137.155 118.946 1.00 75.13 300 TYR B CA 1
ATOM 7199 C C . TYR B 2 300 ? 170.819 135.788 119.428 1.00 75.13 300 TYR B C 1
ATOM 7200 O O . TYR B 2 300 ? 169.676 135.641 119.868 1.00 75.13 300 TYR B O 1
ATOM 7209 N N . PRO B 2 301 ? 171.674 134.769 119.347 1.00 79.08 301 PRO B N 1
ATOM 7210 C CA . PRO B 2 301 ? 171.304 133.463 119.906 1.00 79.08 301 PRO B CA 1
ATOM 7211 C C . PRO B 2 301 ? 171.413 133.398 121.416 1.00 79.08 301 PRO B C 1
ATOM 7212 O O . PRO B 2 301 ? 170.810 132.505 122.023 1.00 79.08 301 PRO B O 1
ATOM 7216 N N . SER B 2 302 ? 172.160 134.300 122.045 1.00 80.72 302 SER B N 1
ATOM 7217 C CA . SER B 2 302 ? 172.284 134.313 123.495 1.00 80.72 302 SER B CA 1
ATOM 7218 C C . SER B 2 302 ? 172.267 135.754 123.972 1.00 80.72 302 SER B C 1
ATOM 7219 O O . SER B 2 302 ? 172.893 136.618 123.354 1.00 80.72 302 SER B O 1
ATOM 7222 N N . GLY B 2 303 ? 171.561 136.004 125.070 1.00 81.79 303 GLY B N 1
ATOM 7223 C CA . GLY B 2 303 ? 171.401 137.350 125.577 1.00 81.79 303 GLY B CA 1
ATOM 7224 C C . GLY B 2 303 ? 169.952 137.686 125.858 1.00 81.79 303 GLY B C 1
ATOM 7225 O O . GLY B 2 303 ? 169.290 137.001 126.642 1.00 81.79 303 GLY B O 1
ATOM 7226 N N . VAL B 2 304 ? 169.445 138.739 125.212 1.00 78.71 304 VAL B N 1
ATOM 7227 C CA . VAL B 2 304 ? 168.062 139.156 125.413 1.00 78.71 304 VAL B CA 1
ATOM 7228 C C . VAL B 2 304 ? 167.060 138.148 124.871 1.00 78.71 304 VAL B C 1
ATOM 7229 O O . VAL B 2 304 ? 165.892 138.176 125.273 1.00 78.71 304 VAL B O 1
ATOM 7233 N N . ILE B 2 305 ? 167.486 137.244 123.985 1.00 74.95 305 ILE B N 1
ATOM 7234 C CA . ILE B 2 305 ? 166.558 136.279 123.398 1.00 74.95 305 ILE B CA 1
ATOM 7235 C C . ILE B 2 305 ? 165.918 135.400 124.463 1.00 74.95 305 ILE B C 1
ATOM 7236 O O . ILE B 2 305 ? 164.775 134.955 124.304 1.00 74.95 305 ILE B O 1
ATOM 7241 N N . TYR B 2 306 ? 166.620 135.148 125.567 1.00 79.57 306 TYR B N 1
ATOM 7242 C CA . TYR B 2 306 ? 166.057 134.285 126.597 1.00 79.57 306 TYR B CA 1
ATOM 7243 C C . TYR B 2 306 ? 164.943 134.989 127.358 1.00 79.57 306 TYR B C 1
ATOM 7244 O O . TYR B 2 306 ? 163.919 134.376 127.679 1.00 79.57 306 TYR B O 1
ATOM 7253 N N . ASP B 2 307 ? 165.119 136.280 127.648 1.00 76.05 307 ASP B N 1
ATOM 7254 C CA . ASP B 2 307 ? 164.093 137.016 128.377 1.00 76.05 307 ASP B CA 1
ATOM 7255 C C . ASP B 2 307 ? 162.863 137.251 127.511 1.00 76.05 307 ASP B C 1
ATOM 7256 O O . ASP B 2 307 ? 161.743 137.340 128.025 1.00 76.05 307 ASP B O 1
ATOM 7261 N N . LEU B 2 308 ? 163.051 137.364 126.195 1.00 69.03 308 LEU B N 1
ATOM 7262 C CA . LEU B 2 308 ? 161.909 137.401 125.289 1.00 69.03 308 LEU B CA 1
ATOM 7263 C C . LEU B 2 308 ? 161.111 136.107 125.356 1.00 69.03 308 LEU B C 1
ATOM 7264 O O . LEU B 2 308 ? 159.878 136.125 125.287 1.00 69.03 308 LEU B O 1
ATOM 7269 N N . LEU B 2 309 ? 161.800 134.971 125.491 1.00 72.33 309 LEU B N 1
ATOM 7270 C CA . LEU B 2 309 ? 161.121 133.683 125.412 1.00 72.33 309 LEU B CA 1
ATOM 7271 C C . LEU B 2 309 ? 160.415 133.341 126.717 1.00 72.33 309 LEU B C 1
ATOM 7272 O O . LEU B 2 309 ? 159.314 132.779 126.701 1.00 72.33 309 LEU B O 1
ATOM 7277 N N . GLU B 2 310 ? 161.024 133.671 127.857 1.00 74.35 310 GLU B N 1
ATOM 7278 C CA . GLU B 2 310 ? 160.339 133.452 129.127 1.00 74.35 310 GLU B CA 1
ATOM 7279 C C . GLU B 2 310 ? 159.152 134.394 129.274 1.00 74.35 310 GLU B C 1
ATOM 7280 O O . GLU B 2 310 ? 158.216 134.110 130.028 1.00 74.35 310 GLU B O 1
ATOM 7286 N N . CYS B 2 311 ? 159.175 135.522 128.561 1.00 68.65 311 CYS B N 1
ATOM 7287 C CA . CYS B 2 311 ? 158.015 136.404 128.542 1.00 68.65 311 CYS B CA 1
ATOM 7288 C C . CYS B 2 311 ? 157.023 135.990 127.467 1.00 68.65 311 CYS B C 1
ATOM 7289 O O . CYS B 2 311 ? 155.810 136.121 127.661 1.00 68.65 311 CYS B O 1
ATOM 7292 N N . LEU B 2 312 ? 157.511 135.491 126.333 1.00 64.96 312 LEU B N 1
ATOM 7293 C CA . LEU B 2 312 ? 156.603 135.032 125.288 1.00 64.96 312 LEU B CA 1
ATOM 7294 C C . LEU B 2 312 ? 155.879 133.759 125.706 1.00 64.96 312 LEU B C 1
ATOM 7295 O O . LEU B 2 312 ? 154.702 133.574 125.378 1.00 64.96 312 LEU B O 1
ATOM 7300 N N . TYR B 2 313 ? 156.562 132.869 126.427 1.00 70.33 313 TYR B N 1
ATOM 7301 C CA . TYR B 2 313 ? 155.898 131.678 126.946 1.00 70.33 313 TYR B CA 1
ATOM 7302 C C . TYR B 2 313 ? 154.806 132.057 127.935 1.00 70.33 313 TYR B C 1
ATOM 7303 O O . TYR B 2 313 ? 153.690 131.530 127.882 1.00 70.33 313 TYR B O 1
ATOM 7312 N N . GLN B 2 314 ? 155.116 132.978 128.846 1.00 67.38 314 GLN B N 1
ATOM 7313 C CA . GLN B 2 314 ? 154.118 133.459 129.793 1.00 67.38 314 GLN B CA 1
ATOM 7314 C C . GLN B 2 314 ? 152.968 134.159 129.080 1.00 67.38 314 GLN B C 1
ATOM 7315 O O . GLN B 2 314 ? 151.803 133.993 129.456 1.00 67.38 314 GLN B O 1
ATOM 7321 N N . TYR B 2 315 ? 153.273 134.947 128.045 1.00 53.15 315 TYR B N 1
ATOM 7322 C CA . TYR B 2 315 ? 152.216 135.631 127.306 1.00 53.15 315 TYR B CA 1
ATOM 7323 C C . TYR B 2 315 ? 151.292 134.636 126.619 1.00 53.15 315 TYR B C 1
ATOM 7324 O O . TYR B 2 315 ? 150.066 134.748 126.723 1.00 53.15 315 TYR B O 1
ATOM 7333 N N . ILE B 2 316 ? 151.860 133.666 125.901 1.00 59.54 316 ILE B N 1
ATOM 7334 C CA . ILE B 2 316 ? 151.050 132.673 125.203 1.00 59.54 316 ILE B CA 1
ATOM 7335 C C . ILE B 2 316 ? 150.154 131.922 126.177 1.00 59.54 316 ILE B C 1
ATOM 7336 O O . ILE B 2 316 ? 149.019 131.562 125.841 1.00 59.54 316 ILE B O 1
ATOM 7341 N N . ASP B 2 317 ? 150.629 131.698 127.401 1.00 64.64 317 ASP B N 1
ATOM 7342 C CA . ASP B 2 317 ? 149.831 130.987 128.391 1.00 64.64 317 ASP B CA 1
ATOM 7343 C C . ASP B 2 317 ? 148.776 131.888 129.020 1.00 64.64 317 ASP B C 1
ATOM 7344 O O . ASP B 2 317 ? 147.712 131.406 129.419 1.00 64.64 317 ASP B O 1
ATOM 7349 N N . SER B 2 318 ? 149.036 133.192 129.095 1.00 57.32 318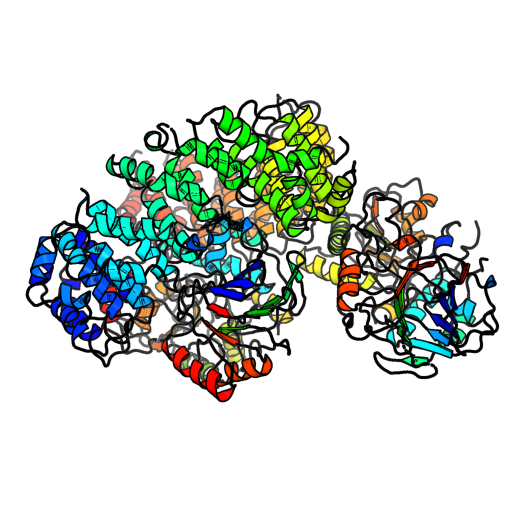 SER B N 1
ATOM 7350 C CA . SER B 2 318 ? 148.125 134.115 129.763 1.00 57.32 318 SER B CA 1
ATOM 7351 C C . SER B 2 318 ? 147.187 134.809 128.779 1.00 57.32 318 SER B C 1
ATOM 7352 O O . SER B 2 318 ? 145.995 134.960 129.056 1.00 57.32 318 SER B O 1
ATOM 7355 N N . ALA B 2 319 ? 147.713 135.251 127.636 1.00 51.42 319 ALA B N 1
ATOM 7356 C CA . ALA B 2 319 ? 146.876 135.987 126.695 1.00 51.42 319 ALA B CA 1
ATOM 7357 C C . ALA B 2 319 ? 146.108 135.055 125.770 1.00 51.42 319 ALA B C 1
ATOM 7358 O O . ALA B 2 319 ? 145.028 135.416 125.293 1.00 51.42 319 ALA B O 1
ATOM 7360 N N . GLY B 2 320 ? 146.641 133.871 125.497 1.00 55.96 320 GLY B N 1
ATOM 7361 C CA . GLY B 2 320 ? 145.894 132.872 124.762 1.00 55.96 320 GLY B CA 1
ATOM 7362 C C . GLY B 2 320 ? 146.224 132.747 123.290 1.00 55.96 320 GLY B C 1
ATOM 7363 O O . GLY B 2 320 ? 145.354 132.391 122.491 1.00 55.96 320 GLY B O 1
ATOM 7364 N N . LEU B 2 321 ? 147.466 133.036 122.912 1.00 61.41 321 LEU B N 1
ATOM 7365 C CA . LEU B 2 321 ? 147.916 132.723 121.563 1.00 61.41 321 LEU B CA 1
ATOM 7366 C C . LEU B 2 321 ? 147.934 131.213 121.374 1.00 61.41 321 LEU B C 1
ATOM 7367 O O . LEU B 2 321 ? 148.499 130.483 122.193 1.00 61.41 321 LEU B O 1
ATOM 7372 N N . SER B 2 322 ? 147.317 130.739 120.296 1.00 73.61 322 SER B N 1
ATOM 7373 C CA . SER B 2 322 ? 147.108 129.314 120.087 1.00 73.61 322 SER B CA 1
ATOM 7374 C C . SER B 2 322 ? 147.713 128.876 118.763 1.00 73.61 322 SER B C 1
ATOM 7375 O O . SER B 2 322 ? 147.400 129.447 117.713 1.00 73.61 322 SER B O 1
ATOM 7378 N N . SER B 2 323 ? 148.577 127.861 118.820 1.00 75.08 323 SER B N 1
ATOM 7379 C CA . SER B 2 323 ? 149.049 127.135 117.641 1.00 75.08 323 SER B CA 1
ATOM 7380 C C . SER B 2 323 ? 149.727 128.073 116.638 1.00 75.08 323 SER B C 1
ATOM 7381 O O . SER B 2 323 ? 149.264 128.281 115.516 1.00 75.08 323 SER B O 1
ATOM 7384 N N . VAL B 2 324 ? 150.845 128.645 117.083 1.00 72.15 324 VAL B N 1
ATOM 7385 C CA . VAL B 2 324 ? 151.730 129.412 116.221 1.00 72.15 324 VAL B CA 1
ATOM 7386 C C . VAL B 2 324 ? 153.135 128.840 116.364 1.00 72.15 324 VAL B C 1
ATOM 7387 O O . VAL B 2 324 ? 153.652 128.750 117.480 1.00 72.15 324 VAL B O 1
ATOM 7391 N N . PRO B 2 325 ? 153.778 128.409 115.283 1.00 68.85 325 PRO B N 1
ATOM 7392 C CA . PRO B 2 325 ? 155.132 127.863 115.404 1.00 68.85 325 PRO B CA 1
ATOM 7393 C C . PRO B 2 325 ? 156.137 128.922 115.824 1.00 68.85 325 PRO B C 1
ATOM 7394 O O . PRO B 2 325 ? 155.929 130.122 115.637 1.00 68.85 325 PRO B O 1
ATOM 7398 N N . LEU B 2 326 ? 157.243 128.457 116.400 1.00 65.07 326 LEU B N 1
ATOM 7399 C CA . LEU B 2 326 ? 158.339 129.317 116.842 1.00 65.07 326 LEU B CA 1
ATOM 7400 C C . LEU B 2 326 ? 159.640 128.732 116.304 1.00 65.07 326 LEU B C 1
ATOM 7401 O O . LEU B 2 326 ? 160.298 127.945 116.988 1.00 65.07 326 LEU B O 1
ATOM 7406 N N . TYR B 2 327 ? 160.020 129.120 115.090 1.00 67.09 327 TYR B N 1
ATOM 7407 C CA . TYR B 2 327 ? 161.198 128.560 114.433 1.00 67.09 327 TYR B CA 1
ATOM 7408 C C . TYR B 2 327 ? 162.420 129.373 114.838 1.00 67.09 327 TYR B C 1
ATOM 7409 O O . TYR B 2 327 ? 162.621 130.488 114.358 1.00 67.09 327 TYR B O 1
ATOM 7418 N N . PHE B 2 328 ? 163.250 128.814 115.714 1.00 65.73 328 PHE B N 1
ATOM 7419 C CA . PHE B 2 328 ? 164.498 129.459 116.112 1.00 65.73 328 PHE B CA 1
ATOM 7420 C C . PHE B 2 328 ? 165.634 128.849 115.300 1.00 65.73 328 PHE B C 1
ATOM 7421 O O . PHE B 2 328 ? 166.387 127.999 115.768 1.00 65.73 328 PHE B O 1
ATOM 7429 N N . ILE B 2 329 ? 165.751 129.291 114.054 1.00 67.83 329 ILE B N 1
ATOM 7430 C CA . ILE B 2 329 ? 166.756 128.768 113.138 1.00 67.83 329 ILE B CA 1
ATOM 7431 C C . ILE B 2 329 ? 168.035 129.571 113.339 1.00 67.83 329 ILE B C 1
ATOM 7432 O O . ILE B 2 329 ? 168.013 130.804 113.389 1.00 67.83 329 ILE B O 1
ATOM 7437 N N . SER B 2 330 ? 169.151 128.865 113.513 1.00 83.51 330 SER B N 1
ATOM 7438 C CA . SER B 2 330 ? 170.453 129.468 113.737 1.00 83.51 330 SER B CA 1
ATOM 7439 C C . SER B 2 330 ? 171.530 128.419 113.501 1.00 83.51 330 SER B C 1
ATOM 7440 O O . SER B 2 330 ? 171.362 127.260 113.908 1.00 83.51 330 SER B O 1
ATOM 7443 N N . PRO B 2 331 ? 172.629 128.787 112.834 1.00 87.22 331 PRO B N 1
ATOM 7444 C CA . PRO B 2 331 ? 173.729 127.827 112.636 1.00 87.22 331 PRO B CA 1
ATOM 7445 C C . PRO B 2 331 ? 174.154 127.116 113.907 1.00 87.22 331 PRO B C 1
ATOM 7446 O O . PRO B 2 331 ? 174.360 125.896 113.890 1.00 87.22 331 PRO B O 1
ATOM 7450 N N . VAL B 2 332 ? 174.290 127.840 115.010 1.00 90.77 332 VAL B N 1
ATOM 7451 C CA . VAL B 2 332 ? 174.640 127.254 116.297 1.00 90.77 332 VAL B CA 1
ATOM 7452 C C . VAL B 2 332 ? 173.468 127.501 117.244 1.00 90.77 332 VAL B C 1
ATOM 7453 O O . VAL B 2 332 ? 173.389 128.533 117.920 1.00 90.77 332 VAL B O 1
ATOM 7457 N N . ALA B 2 333 ? 172.550 126.538 117.302 1.00 92.96 333 ALA B N 1
ATOM 7458 C CA . ALA B 2 333 ? 171.323 126.701 118.070 1.00 92.96 333 ALA B CA 1
ATOM 7459 C C . ALA B 2 333 ? 171.136 125.574 119.075 1.00 92.96 333 ALA B C 1
ATOM 7460 O O . ALA B 2 333 ? 170.564 125.783 120.149 1.00 92.96 333 ALA B O 1
ATOM 7462 N N . ASN B 2 334 ? 171.595 124.370 118.725 1.00 99.40 334 ASN B N 1
ATOM 7463 C CA . ASN B 2 334 ? 171.410 123.219 119.603 1.00 99.40 334 ASN B CA 1
ATOM 7464 C C . ASN B 2 334 ? 172.047 123.460 120.966 1.00 99.40 334 ASN B C 1
ATOM 7465 O O . ASN B 2 334 ? 171.394 123.312 122.006 1.00 99.40 334 ASN B O 1
ATOM 7470 N N . SER B 2 335 ? 173.322 123.840 120.982 1.00 98.13 335 SER B N 1
ATOM 7471 C CA . SER B 2 335 ? 174.007 124.186 122.218 1.00 98.13 335 SER B CA 1
ATOM 7472 C C . SER B 2 335 ? 173.638 125.570 122.730 1.00 98.13 335 SER B C 1
ATOM 7473 O O . SER B 2 335 ? 174.235 126.028 123.710 1.00 98.13 335 SER B O 1
ATOM 7476 N N . SER B 2 336 ? 172.676 126.242 122.097 1.00 96.37 336 SER B N 1
ATOM 7477 C CA . SER B 2 336 ? 172.326 127.606 122.465 1.00 96.37 336 SER B CA 1
ATOM 7478 C C . SER B 2 336 ? 171.222 127.681 123.507 1.00 96.37 336 SER B C 1
ATOM 7479 O O . SER B 2 336 ? 171.034 128.740 124.114 1.00 96.37 336 SER B O 1
ATOM 7482 N N . LEU B 2 337 ? 170.486 126.591 123.727 1.00 96.46 337 LEU B N 1
ATOM 7483 C CA . LEU B 2 337 ? 169.481 126.589 124.782 1.00 96.46 337 LEU B CA 1
ATOM 7484 C C . LEU B 2 337 ? 170.110 126.374 126.151 1.00 96.46 337 LEU B C 1
ATOM 7485 O O . LEU B 2 337 ? 169.605 126.892 127.153 1.00 96.46 337 LEU B O 1
ATOM 7490 N N . GLU B 2 338 ? 171.202 125.619 126.215 1.00 98.97 338 GLU B N 1
ATOM 7491 C CA . GLU B 2 338 ? 171.887 125.363 127.474 1.00 98.97 338 GLU B CA 1
ATOM 7492 C C . GLU B 2 338 ? 172.560 126.628 127.996 1.00 98.97 338 GLU B C 1
ATOM 7493 O O . GLU B 2 338 ? 172.425 126.975 129.168 1.00 98.97 338 GLU B O 1
ATOM 7499 N N . LYS B 2 372 ? 157.010 125.375 122.373 1.00 78.83 372 LYS B N 1
ATOM 7500 C CA . LYS B 2 372 ? 157.217 124.540 121.195 1.00 78.83 372 LYS B CA 1
ATOM 7501 C C . LYS B 2 372 ? 158.253 125.162 120.266 1.00 78.83 372 LYS B C 1
ATOM 7502 O O . LYS B 2 372 ? 158.000 125.356 119.081 1.00 78.83 372 LYS B O 1
ATOM 7508 N N . LEU B 2 373 ? 159.424 125.469 120.815 1.00 72.89 373 LEU B N 1
ATOM 7509 C CA . LEU B 2 373 ? 160.478 126.154 120.071 1.00 72.89 373 LEU B CA 1
ATOM 7510 C C . LEU B 2 373 ? 161.271 125.125 119.276 1.00 72.89 373 LEU B C 1
ATOM 7511 O O . LEU B 2 373 ? 162.111 124.410 119.826 1.00 72.89 373 LEU B O 1
ATOM 7516 N N . LYS B 2 374 ? 161.004 125.047 117.977 1.00 75.75 374 LYS B N 1
ATOM 7517 C CA . LYS B 2 374 ? 161.815 124.234 117.086 1.00 75.75 374 LYS B CA 1
ATOM 7518 C C . LYS B 2 374 ? 163.072 124.999 116.699 1.00 75.75 374 LYS B C 1
ATOM 7519 O O . LYS B 2 374 ? 163.012 126.183 116.360 1.00 75.75 374 LYS B O 1
ATOM 7525 N N . HIS B 2 375 ? 164.213 124.314 116.736 1.00 80.60 375 HIS B N 1
ATOM 7526 C CA . HIS B 2 375 ? 165.499 124.995 116.648 1.00 80.60 375 HIS B CA 1
ATOM 7527 C C . HIS B 2 375 ? 166.366 124.450 115.519 1.00 80.60 375 HIS B C 1
ATOM 7528 O O . HIS B 2 375 ? 167.536 124.116 115.731 1.00 80.60 375 HIS B O 1
ATOM 7535 N N . TYR B 2 376 ? 165.797 124.355 114.319 1.00 81.20 376 TYR B N 1
ATOM 7536 C CA . TYR B 2 376 ? 166.478 123.867 113.126 1.00 81.20 376 TYR B CA 1
ATOM 7537 C C . TYR B 2 376 ? 167.812 124.581 112.926 1.00 81.20 376 TYR B C 1
ATOM 7538 O O . TYR B 2 376 ? 167.974 125.724 113.370 1.00 81.20 376 TYR B O 1
ATOM 7547 N N . PRO B 2 377 ? 168.790 123.952 112.266 1.00 83.41 377 PRO B N 1
ATOM 7548 C CA . PRO B 2 377 ? 170.120 124.568 112.163 1.00 83.41 377 PRO B CA 1
ATOM 7549 C C . PRO B 2 377 ? 170.253 125.577 111.034 1.00 83.41 377 PRO B C 1
ATOM 7550 O O . PRO B 2 377 ? 171.081 126.489 111.117 1.00 83.41 377 PRO B O 1
ATOM 7554 N N . SER B 2 378 ? 169.465 125.428 109.974 1.00 87.29 378 SER B N 1
ATOM 7555 C CA . SER B 2 378 ? 169.539 126.335 108.834 1.00 87.29 378 SER B CA 1
ATOM 7556 C C . SER B 2 378 ? 168.296 126.146 107.979 1.00 87.29 378 SER B C 1
ATOM 7557 O O . SER B 2 378 ? 167.541 125.187 108.148 1.00 87.29 378 SER B O 1
ATOM 7560 N N . ILE B 2 379 ? 168.093 127.080 107.049 1.00 89.29 379 ILE B N 1
ATOM 7561 C CA . ILE B 2 379 ? 166.941 126.972 106.163 1.00 89.29 379 ILE B CA 1
ATOM 7562 C C . ILE B 2 379 ? 167.213 125.979 105.041 1.00 89.29 379 ILE B C 1
ATOM 7563 O O . ILE B 2 379 ? 166.282 125.349 104.526 1.00 89.29 379 ILE B O 1
ATOM 7568 N N . HIS B 2 380 ? 168.474 125.805 104.653 1.00 95.23 380 HIS B N 1
ATOM 7569 C CA . HIS B 2 380 ? 168.842 124.787 103.673 1.00 95.23 380 HIS B CA 1
ATOM 7570 C C . HIS B 2 380 ? 168.811 123.431 104.362 1.00 95.23 380 HIS B C 1
ATOM 7571 O O . HIS B 2 380 ? 169.797 122.999 104.962 1.00 95.23 380 HIS B O 1
ATOM 7578 N N . GLY B 2 381 ? 167.681 122.759 104.280 1.00 93.15 381 GLY B N 1
ATOM 7579 C CA . GLY B 2 381 ? 167.481 121.509 104.979 1.00 93.15 381 GLY B CA 1
ATOM 7580 C C . GLY B 2 381 ? 165.996 121.246 105.157 1.00 93.15 381 GLY B C 1
ATOM 7581 O O . GLY B 2 381 ? 165.173 121.740 104.388 1.00 93.15 381 GLY B O 1
ATOM 7582 N N . ASP B 2 382 ? 165.679 120.467 106.192 1.00 92.86 382 ASP B N 1
ATOM 7583 C CA . ASP B 2 382 ? 164.300 120.068 106.442 1.00 92.86 382 ASP B CA 1
ATOM 7584 C C . ASP B 2 382 ? 163.412 121.222 106.890 1.00 92.86 382 ASP B C 1
ATOM 7585 O O . ASP B 2 382 ? 162.228 120.993 107.161 1.00 92.86 382 ASP B O 1
ATOM 7590 N N . PHE B 2 383 ? 163.942 122.443 106.982 1.00 88.94 383 PHE B N 1
ATOM 7591 C CA . PHE B 2 383 ? 163.102 123.580 107.341 1.00 88.94 383 PHE B CA 1
ATOM 7592 C C . PHE B 2 383 ? 162.107 123.896 106.232 1.00 88.94 383 PHE B C 1
ATOM 7593 O O . PHE B 2 383 ? 160.915 124.094 106.493 1.00 88.94 383 PHE B O 1
ATOM 7601 N N . SER B 2 384 ? 162.578 123.944 104.983 1.00 90.79 384 SER B N 1
ATOM 7602 C CA . SER B 2 384 ? 161.698 124.260 103.862 1.00 90.79 384 SER B CA 1
ATOM 7603 C C . SER B 2 384 ? 160.551 123.269 103.722 1.00 90.79 384 SER B C 1
ATOM 7604 O O . SER B 2 384 ? 159.572 123.566 103.029 1.00 90.79 384 SER B O 1
ATOM 7607 N N . ASN B 2 385 ? 160.648 122.100 104.356 1.00 93.18 385 ASN B N 1
ATOM 7608 C CA . ASN B 2 385 ? 159.546 121.147 104.331 1.00 93.18 385 ASN B CA 1
ATOM 7609 C C . ASN B 2 385 ? 158.578 121.395 105.482 1.00 93.18 385 ASN B C 1
ATOM 7610 O O . ASN B 2 385 ? 157.377 121.583 105.263 1.00 93.18 385 ASN B O 1
ATOM 7615 N N . ASP B 2 386 ? 159.081 121.398 106.714 1.00 91.83 386 ASP B N 1
ATOM 7616 C CA . ASP B 2 386 ? 158.268 121.681 107.896 1.00 91.83 386 ASP B CA 1
ATOM 7617 C C . ASP B 2 386 ? 158.330 123.184 108.147 1.00 91.83 386 ASP B C 1
ATOM 7618 O O . ASP B 2 386 ? 159.093 123.664 108.985 1.00 91.83 386 ASP B O 1
ATOM 7623 N N . PHE B 2 387 ? 157.513 123.931 107.406 1.00 84.49 387 PHE B N 1
ATOM 7624 C CA . PHE B 2 387 ? 157.473 125.393 107.492 1.00 84.49 387 PHE B CA 1
ATOM 7625 C C . PHE B 2 387 ? 156.011 125.810 107.346 1.00 84.49 387 PHE B C 1
ATOM 7626 O O . PHE B 2 387 ? 155.508 125.977 106.232 1.00 84.49 387 PHE B O 1
ATOM 7634 N N . ARG B 2 388 ? 155.333 125.965 108.479 1.00 80.86 388 ARG B N 1
ATOM 7635 C CA . ARG B 2 388 ? 153.923 126.330 108.511 1.00 80.86 388 ARG B CA 1
ATOM 7636 C C . ARG B 2 388 ? 153.783 127.811 108.835 1.00 80.86 388 ARG B C 1
ATOM 7637 O O . ARG B 2 388 ? 154.433 128.312 109.757 1.00 80.86 388 ARG B O 1
ATOM 7645 N N . GLN B 2 389 ? 152.935 128.504 108.079 1.00 73.47 389 GLN B N 1
ATOM 7646 C CA . GLN B 2 389 ? 152.626 129.899 108.326 1.00 73.47 389 GLN B CA 1
ATOM 7647 C C . GLN B 2 389 ? 151.195 130.022 108.829 1.00 73.47 389 GLN B C 1
ATOM 7648 O O . GLN B 2 389 ? 150.356 129.175 108.492 1.00 73.47 389 GLN B O 1
ATOM 7654 N N . PRO B 2 390 ? 150.865 131.044 109.638 1.00 66.08 390 PRO B N 1
ATOM 7655 C CA . PRO B 2 390 ? 151.702 132.119 110.188 1.00 66.08 390 PRO B CA 1
ATOM 7656 C C . PRO B 2 390 ? 152.703 131.635 111.234 1.00 66.08 390 PRO B C 1
ATOM 7657 O O . PRO B 2 390 ? 152.350 130.819 112.082 1.00 66.08 390 PRO B O 1
ATOM 7661 N N . CYS B 2 391 ? 153.930 132.146 111.183 1.00 65.93 391 CYS B N 1
ATOM 7662 C CA . CYS B 2 391 ? 155.000 131.636 112.028 1.00 65.93 391 CYS B CA 1
ATOM 7663 C C . CYS B 2 391 ? 155.789 132.801 112.604 1.00 65.93 391 CYS B C 1
ATOM 7664 O O . CYS B 2 391 ? 155.570 133.963 112.258 1.00 65.93 391 CYS B O 1
ATOM 7667 N N . VAL B 2 392 ? 156.719 132.466 113.494 1.00 56.93 392 VAL B N 1
ATOM 7668 C CA . VAL B 2 392 ? 157.663 133.412 114.070 1.00 56.93 392 VAL B CA 1
ATOM 7669 C C . VAL B 2 392 ? 159.058 132.817 113.952 1.00 56.93 392 VAL B C 1
ATOM 7670 O O . VAL B 2 392 ? 159.262 131.636 114.251 1.00 56.93 392 VAL B O 1
ATOM 7674 N N . VAL B 2 393 ? 160.018 133.632 113.522 1.00 54.88 393 VAL B N 1
ATOM 7675 C CA . VAL B 2 393 ? 161.373 133.171 113.234 1.00 54.88 393 VAL B CA 1
ATOM 7676 C C . VAL B 2 393 ? 162.368 134.095 113.924 1.00 54.88 393 VAL B C 1
ATOM 7677 O O . VAL B 2 393 ? 162.627 135.205 113.446 1.00 54.88 393 VAL B O 1
ATOM 7681 N N . PHE B 2 394 ? 162.922 133.645 115.046 1.00 55.35 394 PHE B N 1
ATOM 7682 C CA . PHE B 2 394 ? 164.008 134.353 115.714 1.00 55.35 394 PHE B CA 1
ATOM 7683 C C . PHE B 2 394 ? 165.308 133.886 115.078 1.00 55.35 394 PHE B C 1
ATOM 7684 O O . PHE B 2 394 ? 165.746 132.757 115.316 1.00 55.35 394 PHE B O 1
ATOM 7692 N N . THR B 2 395 ? 165.937 134.741 114.282 1.00 62.02 395 THR B N 1
ATOM 7693 C CA . THR B 2 395 ? 167.056 134.283 113.470 1.00 62.02 395 THR B CA 1
ATOM 7694 C C . THR B 2 395 ? 167.910 135.471 113.054 1.00 62.02 395 THR B C 1
ATOM 7695 O O . THR B 2 395 ? 167.722 136.595 113.526 1.00 62.02 395 THR B O 1
ATOM 7699 N N . GLY B 2 396 ? 168.859 135.205 112.162 1.00 69.96 396 GLY B N 1
ATOM 7700 C CA . GLY B 2 396 ? 169.652 136.245 111.542 1.00 69.96 396 GLY B CA 1
ATOM 7701 C C . GLY B 2 396 ? 170.572 136.944 112.519 1.00 69.96 396 GLY B C 1
ATOM 7702 O O . GLY B 2 396 ? 170.651 136.625 113.703 1.00 69.96 396 GLY B O 1
ATOM 7703 N N . HIS B 2 397 ? 171.291 137.921 111.989 1.00 73.70 397 HIS B N 1
ATOM 7704 C CA . HIS B 2 397 ? 172.122 138.768 112.816 1.00 73.70 397 HIS B CA 1
ATOM 7705 C C . HIS B 2 397 ? 171.491 140.148 112.938 1.00 73.70 397 HIS B C 1
ATOM 7706 O O . HIS B 2 397 ? 170.948 140.663 111.956 1.00 73.70 397 HIS B O 1
ATOM 7713 N N . PRO B 2 398 ? 171.528 140.751 114.129 1.00 74.22 398 PRO B N 1
ATOM 7714 C CA . PRO B 2 398 ? 170.861 142.050 114.330 1.00 74.22 398 PRO B CA 1
ATOM 7715 C C . PRO B 2 398 ? 171.175 143.101 113.280 1.00 74.22 398 PRO B C 1
ATOM 7716 O O . PRO B 2 398 ? 170.279 143.848 112.872 1.00 74.22 398 PRO B O 1
ATOM 7720 N N . SER B 2 399 ? 172.427 143.178 112.828 1.00 78.47 399 SER B N 1
ATOM 7721 C CA . SER B 2 399 ? 172.836 144.249 111.929 1.00 78.47 399 SER B CA 1
ATOM 7722 C C . SER B 2 399 ? 172.164 144.170 110.566 1.00 78.47 399 SER B C 1
ATOM 7723 O O . SER B 2 399 ? 172.247 145.133 109.798 1.00 78.47 399 SER B O 1
ATOM 7726 N N . LEU B 2 400 ? 171.520 143.051 110.241 1.00 76.64 400 LEU B N 1
ATOM 7727 C CA . LEU B 2 400 ? 170.858 142.822 108.959 1.00 76.64 400 LEU B CA 1
ATOM 7728 C C . LEU B 2 400 ? 171.821 142.853 107.781 1.00 76.64 400 LEU B C 1
ATOM 7729 O O . LEU B 2 400 ? 171.377 142.918 106.629 1.00 76.64 400 LEU B O 1
ATOM 7734 N N . ARG B 2 401 ? 173.127 142.811 108.033 1.00 87.23 401 ARG B N 1
ATOM 7735 C CA . ARG B 2 401 ? 174.120 142.865 106.970 1.00 87.23 401 ARG B CA 1
ATOM 7736 C C . ARG B 2 401 ? 174.569 141.490 106.503 1.00 87.23 401 ARG B C 1
ATOM 7737 O O . ARG B 2 401 ? 175.292 141.398 105.506 1.00 87.23 401 ARG B O 1
ATOM 7745 N N . PHE B 2 402 ? 174.166 140.432 107.192 1.00 82.42 402 PHE B N 1
ATOM 7746 C CA . PHE B 2 402 ? 174.503 139.064 106.815 1.00 82.42 402 PHE B CA 1
ATOM 7747 C C . PHE B 2 402 ? 173.593 138.132 107.602 1.00 82.42 402 PHE B C 1
ATOM 7748 O O . PHE B 2 402 ? 172.647 138.570 108.262 1.00 82.42 402 PHE B O 1
ATOM 7756 N N . GLY B 2 403 ? 173.882 136.840 107.522 1.00 84.15 403 GLY B N 1
ATOM 7757 C CA . GLY B 2 403 ? 173.085 135.852 108.213 1.00 84.15 403 GLY B CA 1
ATOM 7758 C C . GLY B 2 403 ? 171.837 135.472 107.445 1.00 84.15 403 GLY B C 1
ATOM 7759 O O . GLY B 2 403 ? 171.552 135.961 106.349 1.00 84.15 403 GLY B O 1
ATOM 7760 N N . ASP B 2 404 ? 171.071 134.566 108.055 1.00 83.97 404 ASP B N 1
ATOM 7761 C CA . ASP B 2 404 ? 169.865 134.046 107.424 1.00 83.97 404 ASP B CA 1
ATOM 7762 C C . ASP B 2 404 ? 168.802 135.114 107.220 1.00 83.97 404 ASP B C 1
ATOM 7763 O O . ASP B 2 404 ? 167.988 134.989 106.299 1.00 83.97 404 ASP B O 1
ATOM 7768 N N . VAL B 2 405 ? 168.785 136.153 108.060 1.00 78.36 405 VAL B N 1
ATOM 7769 C CA . VAL B 2 405 ? 167.738 137.163 107.988 1.00 78.36 405 VAL B CA 1
ATOM 7770 C C . VAL B 2 405 ? 167.710 137.857 106.634 1.00 78.36 405 VAL B C 1
ATOM 7771 O O . VAL B 2 405 ? 166.635 138.257 106.173 1.00 78.36 405 VAL B O 1
ATOM 7775 N N . VAL B 2 406 ? 168.859 137.989 105.967 1.00 81.05 406 VAL B N 1
ATOM 7776 C CA . VAL B 2 406 ? 168.884 138.624 104.653 1.00 81.05 406 VAL B CA 1
ATOM 7777 C C . VAL B 2 406 ? 168.008 137.854 103.674 1.00 81.05 406 VAL B C 1
ATOM 7778 O O . VAL B 2 406 ? 167.383 138.440 102.782 1.00 81.05 406 VAL B O 1
ATOM 7782 N N . HIS B 2 407 ? 167.926 136.534 103.838 1.00 81.69 407 HIS B N 1
ATOM 7783 C CA . HIS B 2 407 ? 167.045 135.736 102.993 1.00 81.69 407 HIS B CA 1
ATOM 7784 C C . HIS B 2 407 ? 165.584 135.962 103.359 1.00 81.69 407 HIS B C 1
ATOM 7785 O O . HIS B 2 407 ? 164.730 136.129 102.482 1.00 81.69 407 HIS B O 1
ATOM 7792 N N . PHE B 2 408 ? 165.276 135.960 104.658 1.00 76.48 408 PHE B N 1
ATOM 7793 C CA . PHE B 2 408 ? 163.902 136.198 105.090 1.00 76.48 408 PHE B CA 1
ATOM 7794 C C . PHE B 2 408 ? 163.470 137.628 104.803 1.00 76.48 408 PHE B C 1
ATOM 7795 O O . PHE B 2 408 ? 162.319 137.870 104.423 1.00 76.48 408 PHE B O 1
ATOM 7803 N N . MET B 2 409 ? 164.377 138.589 104.987 1.00 79.39 409 MET B N 1
ATOM 7804 C CA . MET B 2 409 ? 164.027 139.990 104.781 1.00 79.39 409 MET B CA 1
ATOM 7805 C C . MET B 2 409 ? 163.633 140.267 103.335 1.00 79.39 409 MET B C 1
ATOM 7806 O O . MET B 2 409 ? 162.935 141.249 103.058 1.00 79.39 409 MET B O 1
ATOM 7811 N N . GLU B 2 410 ? 164.048 139.409 102.404 1.00 81.11 410 GLU B N 1
ATOM 7812 C CA . GLU B 2 410 ? 163.705 139.612 101.001 1.00 81.11 410 GLU B CA 1
ATOM 7813 C C . GLU B 2 410 ? 162.428 138.872 100.623 1.00 81.11 410 GLU B C 1
ATOM 7814 O O . GLU B 2 410 ? 161.653 139.352 99.790 1.00 81.11 410 GLU B O 1
ATOM 7820 N N . LEU B 2 411 ? 162.190 137.708 101.227 1.00 78.76 411 LEU B N 1
ATOM 7821 C CA . LEU B 2 411 ? 161.040 136.896 100.847 1.00 78.76 411 LEU B CA 1
ATOM 7822 C C . LEU B 2 411 ? 159.736 137.541 101.300 1.00 78.76 411 LEU B C 1
ATOM 7823 O O . LEU B 2 411 ? 158.783 137.650 100.522 1.00 78.76 411 LEU B O 1
ATOM 7828 N N . TRP B 2 412 ? 159.676 137.976 102.557 1.00 71.95 412 TRP B N 1
ATOM 7829 C CA . TRP B 2 412 ? 158.454 138.523 103.131 1.00 71.95 412 TRP B CA 1
ATOM 7830 C C . TRP B 2 412 ? 158.294 140.020 102.911 1.00 71.95 412 TRP B C 1
ATOM 7831 O O . TRP B 2 412 ? 157.177 140.529 103.050 1.00 71.95 412 TRP B O 1
ATOM 7842 N N . GLY B 2 413 ? 159.367 140.733 102.572 1.00 75.85 413 GLY B N 1
ATOM 7843 C CA . GLY B 2 413 ? 159.356 142.188 102.538 1.00 75.85 413 GLY B CA 1
ATOM 7844 C C . GLY B 2 413 ? 158.371 142.813 101.567 1.00 75.85 413 GLY B C 1
ATOM 7845 O O . GLY B 2 413 ? 158.293 144.045 101.514 1.00 75.85 413 GLY B O 1
ATOM 7846 N N . LYS B 2 414 ? 157.622 142.014 100.811 1.00 80.53 414 LYS B N 1
ATOM 7847 C CA . LYS B 2 414 ? 156.730 142.525 99.771 1.00 80.53 414 LYS B CA 1
ATOM 7848 C C . LYS B 2 414 ? 155.261 142.341 100.125 1.00 80.53 414 LYS B C 1
ATOM 7849 O O . LYS B 2 414 ? 154.447 142.010 99.258 1.00 80.53 414 LYS B O 1
ATOM 7855 N N . SER B 2 415 ? 154.889 142.550 101.386 1.00 74.63 415 SER B N 1
ATOM 7856 C CA . SER B 2 415 ? 153.501 142.410 101.802 1.00 74.63 415 SER B CA 1
ATOM 7857 C C . SER B 2 415 ? 153.292 143.188 103.092 1.00 74.63 415 SER B C 1
ATOM 7858 O O . SER B 2 415 ? 154.140 143.156 103.985 1.00 74.63 415 SER B O 1
ATOM 7861 N N . SER B 2 416 ? 152.161 143.887 103.178 1.00 71.99 416 SER B N 1
ATOM 7862 C CA . SER B 2 416 ? 151.854 144.696 104.350 1.00 71.99 416 SER B CA 1
ATOM 7863 C C . SER B 2 416 ? 151.359 143.875 105.532 1.00 71.99 416 SER B C 1
ATOM 7864 O O . SER B 2 416 ? 151.131 144.445 106.604 1.00 71.99 416 SER B O 1
ATOM 7867 N N . LEU B 2 417 ? 151.180 142.564 105.368 1.00 66.53 417 LEU B N 1
ATOM 7868 C CA . LEU B 2 417 ? 150.726 141.736 106.478 1.00 66.53 417 LEU B CA 1
ATOM 7869 C C . LEU B 2 417 ? 151.875 141.303 107.377 1.00 66.53 417 LEU B C 1
ATOM 7870 O O . LEU B 2 417 ? 151.666 141.079 108.573 1.00 66.53 417 LEU B O 1
ATOM 7875 N N . ASN B 2 418 ? 153.081 141.189 106.834 1.00 63.49 418 ASN B N 1
ATOM 7876 C CA . ASN B 2 418 ? 154.222 140.743 107.612 1.00 63.49 418 ASN B CA 1
ATOM 7877 C C . ASN B 2 418 ? 154.737 141.876 108.495 1.00 63.49 418 ASN B C 1
ATOM 7878 O O . ASN B 2 418 ? 154.304 143.026 108.395 1.00 63.49 418 ASN B O 1
ATOM 7883 N N . THR B 2 419 ? 155.685 141.543 109.367 1.00 53.82 419 THR B N 1
ATOM 7884 C CA . THR B 2 419 ? 156.170 142.494 110.357 1.00 53.82 419 THR B CA 1
ATOM 7885 C C . THR B 2 419 ? 157.563 142.079 110.802 1.00 53.82 419 THR B C 1
ATOM 7886 O O . THR B 2 419 ? 157.840 140.888 110.948 1.00 53.82 419 THR B O 1
ATOM 7890 N N . VAL B 2 420 ? 158.434 143.063 110.999 1.00 49.19 420 VAL B N 1
ATOM 7891 C CA . VAL B 2 420 ? 159.755 142.852 111.573 1.00 49.19 420 VAL B CA 1
ATOM 7892 C C . VAL B 2 420 ? 159.885 143.743 112.800 1.00 49.19 420 VAL B C 1
ATOM 7893 O O . VAL B 2 420 ? 159.443 144.896 112.792 1.00 49.19 420 VAL B O 1
ATOM 7897 N N . ILE B 2 421 ? 160.473 143.202 113.862 1.00 45.11 421 ILE B N 1
ATOM 7898 C CA . ILE B 2 421 ? 160.545 143.875 115.152 1.00 45.11 421 ILE B CA 1
ATOM 7899 C C . ILE B 2 421 ? 161.989 143.864 115.621 1.00 45.11 421 ILE B C 1
ATOM 7900 O O . ILE B 2 421 ? 162.642 142.817 115.603 1.00 45.11 421 ILE B O 1
ATOM 7905 N N . PHE B 2 422 ? 162.484 145.018 116.049 1.00 55.64 422 PHE B N 1
ATOM 7906 C CA . PHE B 2 422 ? 163.854 145.148 116.519 1.00 55.64 422 PHE B CA 1
ATOM 7907 C C . PHE B 2 422 ? 163.882 145.244 118.035 1.00 55.64 422 PHE B C 1
ATOM 7908 O O . PHE B 2 422 ? 163.087 145.969 118.637 1.00 55.64 422 PHE B O 1
ATOM 7916 N N . THR B 2 423 ? 164.807 144.513 118.650 1.00 65.84 423 THR B N 1
ATOM 7917 C CA . THR B 2 423 ? 164.949 144.516 120.094 1.00 65.84 423 THR B CA 1
ATOM 7918 C C . THR B 2 423 ? 166.352 144.845 120.569 1.00 65.84 423 THR B C 1
ATOM 7919 O O . THR B 2 423 ? 166.516 145.196 121.740 1.00 65.84 423 THR B O 1
ATOM 7923 N N . GLU B 2 424 ? 167.356 144.744 119.708 1.00 79.60 424 GLU B N 1
ATOM 7924 C CA . GLU B 2 424 ? 168.723 145.095 120.064 1.00 79.60 424 GLU B CA 1
ATOM 7925 C C . GLU B 2 424 ? 168.854 146.608 120.140 1.00 79.60 424 GLU B C 1
ATOM 7926 O O . GLU B 2 424 ? 168.791 147.287 119.108 1.00 79.60 424 GLU B O 1
ATOM 7932 N N . PRO B 2 425 ? 169.035 147.174 121.326 1.00 82.10 425 PRO B N 1
ATOM 7933 C CA . PRO B 2 425 ? 169.130 148.633 121.430 1.00 82.10 425 PRO B CA 1
ATOM 7934 C C . PRO B 2 425 ? 170.513 149.149 121.076 1.00 82.10 425 PRO B C 1
ATOM 7935 O O . PRO B 2 425 ? 171.064 149.987 121.793 1.00 82.10 425 PRO B O 1
ATOM 7939 N N . ASP B 2 426 ? 171.081 148.665 119.989 1.00 93.33 426 ASP B N 1
ATOM 7940 C CA . ASP B 2 426 ? 172.424 149.087 119.613 1.00 93.33 426 ASP B CA 1
ATOM 7941 C C . ASP B 2 426 ? 172.503 149.581 118.178 1.00 93.33 426 ASP B C 1
ATOM 7942 O O . ASP B 2 426 ? 173.206 150.557 117.907 1.00 93.33 426 ASP B O 1
ATOM 7947 N N . PHE B 2 427 ? 171.787 148.948 117.258 1.00 89.15 427 PHE B N 1
ATOM 7948 C CA . PHE B 2 427 ? 171.761 149.362 115.864 1.00 89.15 427 PHE B CA 1
ATOM 7949 C C . PHE B 2 427 ? 170.534 150.227 115.623 1.00 89.15 427 PHE B C 1
ATOM 7950 O O . PHE B 2 427 ? 169.412 149.822 115.945 1.00 89.15 427 PHE B O 1
ATOM 7958 N N . SER B 2 428 ? 170.747 151.416 115.068 1.00 85.82 428 SER B N 1
ATOM 7959 C CA . SER B 2 428 ? 169.628 152.250 114.655 1.00 85.82 428 SER B CA 1
ATOM 7960 C C . SER B 2 428 ? 168.859 151.537 113.553 1.00 85.82 428 SER B C 1
ATOM 7961 O O . SER B 2 428 ? 169.392 151.306 112.464 1.00 85.82 428 SER B O 1
ATOM 7964 N N . TYR B 2 429 ? 167.606 151.180 113.838 1.00 80.81 429 TYR B N 1
ATOM 7965 C CA . TYR B 2 429 ? 166.844 150.370 112.895 1.00 80.81 429 TYR B CA 1
ATOM 7966 C C . TYR B 2 429 ? 166.533 151.130 111.615 1.00 80.81 429 TYR B C 1
ATOM 7967 O O . TYR B 2 429 ? 166.211 150.513 110.595 1.00 80.81 429 TYR B O 1
ATOM 7976 N N . LEU B 2 430 ? 166.628 152.460 111.642 1.00 85.07 430 LEU B N 1
ATOM 7977 C CA . LEU B 2 430 ? 166.320 153.238 110.448 1.00 85.07 430 LEU B CA 1
ATOM 7978 C C . LEU B 2 430 ? 167.451 153.167 109.431 1.00 85.07 430 LEU B C 1
ATOM 7979 O O . LEU B 2 430 ? 167.202 153.120 108.221 1.00 85.07 430 LEU B O 1
ATOM 7984 N N . GLU B 2 431 ? 168.700 153.161 109.897 1.00 91.03 431 GLU B N 1
ATOM 7985 C CA . GLU B 2 431 ? 169.827 153.093 108.974 1.00 91.03 431 GLU B CA 1
ATOM 7986 C C . GLU B 2 431 ? 170.218 151.658 108.660 1.00 91.03 431 GLU B C 1
ATOM 7987 O O . GLU B 2 431 ? 170.794 151.397 107.598 1.00 91.03 431 GLU B O 1
ATOM 7993 N N . ALA B 2 432 ? 169.920 150.721 109.558 1.00 85.80 432 ALA B N 1
ATOM 7994 C CA . ALA B 2 432 ? 170.157 149.310 109.293 1.00 85.80 432 ALA B CA 1
ATOM 7995 C C . ALA B 2 432 ? 169.128 148.706 108.349 1.00 85.80 432 ALA B C 1
ATOM 7996 O O . ALA B 2 432 ? 169.236 147.523 108.015 1.00 85.80 432 ALA B O 1
ATOM 7998 N N . LEU B 2 433 ? 168.139 149.483 107.918 1.00 84.26 433 LEU B N 1
ATOM 7999 C CA . LEU B 2 433 ? 167.070 148.994 107.062 1.00 84.26 433 LEU B CA 1
ATOM 8000 C C . LEU B 2 433 ? 167.038 149.676 105.700 1.00 84.26 433 LEU B C 1
ATOM 8001 O O . LEU B 2 433 ? 166.375 149.172 104.787 1.00 84.26 433 LEU B O 1
ATOM 8006 N N . ALA B 2 434 ? 167.743 150.796 105.544 1.00 85.64 434 ALA B N 1
ATOM 8007 C CA . ALA B 2 434 ? 167.729 151.552 104.291 1.00 85.64 434 ALA B CA 1
ATOM 8008 C C . ALA B 2 434 ? 168.047 150.721 103.052 1.00 85.64 434 ALA B C 1
ATOM 8009 O O . ALA B 2 434 ? 167.342 150.880 102.042 1.00 85.64 434 ALA B O 1
ATOM 8011 N N . PRO B 2 435 ? 169.055 149.838 103.041 1.00 84.76 435 PRO B N 1
ATOM 8012 C CA . PRO B 2 435 ? 169.362 149.090 101.808 1.00 84.76 435 PRO B CA 1
ATOM 8013 C C . PRO B 2 435 ? 168.213 148.255 101.264 1.00 84.76 435 PRO B C 1
ATOM 8014 O O . PRO B 2 435 ? 168.366 147.667 100.186 1.00 84.76 435 PRO B O 1
ATOM 8018 N N . TYR B 2 436 ? 167.081 148.175 101.960 1.00 82.57 436 TYR B N 1
ATOM 8019 C CA . TYR B 2 436 ? 165.951 147.383 101.500 1.00 82.57 436 TYR B CA 1
ATOM 8020 C C . TYR B 2 436 ? 164.813 148.227 100.948 1.00 82.57 436 TYR B C 1
ATOM 8021 O O . TYR B 2 436 ? 163.907 147.674 100.318 1.00 82.57 436 TYR B O 1
ATOM 8030 N N . GLN B 2 437 ? 164.837 149.537 101.167 1.00 87.42 437 GLN B N 1
ATOM 8031 C CA . GLN B 2 437 ? 163.779 150.397 100.661 1.00 87.42 437 GLN B CA 1
ATOM 8032 C C . GLN B 2 437 ? 163.780 150.378 99.133 1.00 87.42 437 GLN B C 1
ATOM 8033 O O . GLN B 2 437 ? 164.852 150.368 98.516 1.00 87.42 437 GLN B O 1
ATOM 8039 N N . PRO B 2 438 ? 162.602 150.377 98.483 1.00 86.41 438 PRO B N 1
ATOM 8040 C CA . PRO B 2 438 ? 161.249 150.492 99.038 1.00 86.41 438 PRO B CA 1
ATOM 8041 C C . PRO B 2 438 ? 160.779 149.243 99.770 1.00 86.41 438 PRO B C 1
ATOM 8042 O O . PRO B 2 438 ? 161.311 148.157 99.547 1.00 86.41 438 PRO B O 1
ATOM 8046 N N . LEU B 2 439 ? 159.772 149.403 100.624 1.00 80.35 439 LEU B N 1
ATOM 8047 C CA . LEU B 2 439 ? 159.357 148.337 101.520 1.00 80.35 439 LEU B CA 1
ATOM 8048 C C . LEU B 2 439 ? 157.856 148.415 101.743 1.00 80.35 439 LEU B C 1
ATOM 8049 O O . LEU B 2 439 ? 157.260 149.495 101.701 1.00 80.35 439 LEU B O 1
ATOM 8054 N N . ALA B 2 440 ? 157.252 147.252 101.979 1.00 75.92 440 ALA B N 1
ATOM 8055 C CA . ALA B 2 440 ? 155.843 147.155 102.316 1.00 75.92 440 ALA B CA 1
ATOM 8056 C C . ALA B 2 440 ? 155.598 146.524 103.675 1.00 75.92 440 ALA B C 1
ATOM 8057 O O . ALA B 2 440 ? 154.468 146.587 104.173 1.00 75.92 440 ALA B O 1
ATOM 8059 N N . MET B 2 441 ? 156.617 145.932 104.289 1.00 69.77 441 MET B N 1
ATOM 8060 C CA . MET B 2 441 ? 156.467 145.216 105.544 1.00 69.77 441 MET B CA 1
ATOM 8061 C C . MET B 2 441 ? 156.605 146.181 106.713 1.00 69.77 441 MET B C 1
ATOM 8062 O O . MET B 2 441 ? 157.570 146.947 106.782 1.00 69.77 441 MET B O 1
ATOM 8067 N N . LYS B 2 442 ? 155.628 146.146 107.617 1.00 62.87 442 LYS B N 1
ATOM 8068 C CA . LYS B 2 442 ? 155.673 146.978 108.809 1.00 62.87 442 LYS B CA 1
ATOM 8069 C C . LYS B 2 442 ? 156.980 146.774 109.561 1.00 62.87 442 LYS B C 1
ATOM 8070 O O . LYS B 2 442 ? 157.527 145.671 109.616 1.00 62.87 442 LYS B O 1
ATOM 8076 N N . CYS B 2 443 ? 157.477 147.856 110.150 1.00 59.81 443 CYS B N 1
ATOM 8077 C CA . CYS B 2 443 ? 158.719 147.839 110.906 1.00 59.81 443 CYS B CA 1
ATOM 8078 C C . CYS B 2 443 ? 158.474 148.517 112.240 1.00 59.81 443 CYS B C 1
ATOM 8079 O O . CYS B 2 443 ? 157.964 149.639 112.282 1.00 59.81 443 CYS B O 1
ATOM 8082 N N . ILE B 2 444 ? 158.836 147.840 113.324 1.00 51.23 444 ILE B N 1
ATOM 8083 C CA . ILE B 2 444 ? 158.507 148.290 114.668 1.00 51.23 444 ILE B CA 1
ATOM 8084 C C . ILE B 2 444 ? 159.768 148.265 115.514 1.00 51.23 444 ILE B C 1
ATOM 8085 O O . ILE B 2 444 ? 160.541 147.304 115.456 1.00 51.23 444 ILE B O 1
ATOM 8090 N N . TYR B 2 445 ? 159.981 149.323 116.286 1.00 61.47 445 TYR B N 1
ATOM 8091 C CA . TYR B 2 445 ? 161.132 149.436 117.170 1.00 61.47 445 TYR B CA 1
ATOM 8092 C C . TYR B 2 445 ? 160.662 149.244 118.604 1.00 61.47 445 TYR B C 1
ATOM 8093 O O . TYR B 2 445 ? 159.909 150.070 119.129 1.00 61.47 445 TYR B O 1
ATOM 8102 N N . CYS B 2 446 ? 161.107 148.161 119.234 1.00 59.56 446 CYS B N 1
ATOM 8103 C CA . CYS B 2 446 ? 160.676 147.797 120.584 1.00 59.56 446 CYS B CA 1
ATOM 8104 C C . CYS B 2 446 ? 161.900 147.470 121.423 1.00 59.56 446 CYS B C 1
ATOM 8105 O O . CYS B 2 446 ? 162.106 146.322 121.827 1.00 59.56 446 CYS B O 1
ATOM 8108 N N . PRO B 2 447 ? 162.733 148.461 121.715 1.00 62.64 447 PRO B N 1
ATOM 8109 C CA . PRO B 2 447 ? 164.020 148.162 122.356 1.00 62.64 447 PRO B CA 1
ATOM 8110 C C . PRO B 2 447 ? 163.893 147.707 123.800 1.00 62.64 447 PRO B C 1
ATOM 8111 O O . PRO B 2 447 ? 163.628 148.517 124.692 1.00 62.64 447 PRO B O 1
ATOM 8115 N N . ILE B 2 448 ? 164.100 146.415 124.041 1.00 67.13 448 ILE B N 1
ATOM 8116 C CA . ILE B 2 448 ? 164.132 145.863 125.391 1.00 67.13 448 ILE B CA 1
ATOM 8117 C C . ILE B 2 448 ? 165.558 146.026 125.904 1.00 67.13 448 ILE B C 1
ATOM 8118 O O . ILE B 2 448 ? 166.491 145.415 125.385 1.00 67.13 448 ILE B O 1
ATOM 8123 N N . ASP B 2 449 ? 165.725 146.843 126.938 1.00 81.86 449 ASP B N 1
ATOM 8124 C CA . ASP B 2 449 ? 167.036 147.137 127.500 1.00 81.86 449 ASP B CA 1
ATOM 8125 C C . ASP B 2 449 ? 166.935 147.125 129.016 1.00 81.86 449 ASP B C 1
ATOM 8126 O O . ASP B 2 449 ? 166.227 147.953 129.600 1.00 81.86 449 ASP B O 1
ATOM 8131 N N . THR B 2 450 ? 167.651 146.202 129.650 1.00 85.19 450 THR B N 1
ATOM 8132 C CA . THR B 2 450 ? 167.631 146.040 131.102 1.00 85.19 450 THR B CA 1
ATOM 8133 C C . THR B 2 450 ? 169.019 146.379 131.627 1.00 85.19 450 THR B C 1
ATOM 8134 O O . THR B 2 450 ? 169.878 145.500 131.740 1.00 85.19 450 THR B O 1
ATOM 8138 N N . ARG B 2 451 ? 169.234 147.646 131.951 1.00 85.10 451 ARG B N 1
ATOM 8139 C CA . ARG B 2 451 ? 170.505 148.102 132.495 1.00 85.10 451 ARG B CA 1
ATOM 8140 C C . ARG B 2 451 ? 170.193 149.111 133.594 1.00 85.10 451 ARG B C 1
ATOM 8141 O O . ARG B 2 451 ? 169.043 149.236 134.026 1.00 85.10 451 ARG B O 1
ATOM 8149 N N . LEU B 2 452 ? 171.209 149.830 134.055 1.00 84.98 452 LEU B N 1
ATOM 8150 C CA . LEU B 2 452 ? 171.037 150.778 135.149 1.00 84.98 452 LEU B CA 1
ATOM 8151 C C . LEU B 2 452 ? 170.469 152.079 134.595 1.00 84.98 452 LEU B C 1
ATOM 8152 O O . LEU B 2 452 ? 171.149 152.801 133.860 1.00 84.98 452 LEU B O 1
ATOM 8157 N N . ASN B 2 453 ? 169.221 152.370 134.947 1.00 90.58 453 ASN B N 1
ATOM 8158 C CA . ASN B 2 453 ? 168.614 153.640 134.597 1.00 90.58 453 ASN B CA 1
ATOM 8159 C C . ASN B 2 453 ? 169.214 154.756 135.449 1.00 90.58 453 ASN B C 1
ATOM 8160 O O . ASN B 2 453 ? 169.866 154.516 136.468 1.00 90.58 453 ASN B O 1
ATOM 8165 N N . PHE B 2 454 ? 168.986 155.999 135.019 1.00 89.12 454 PHE B N 1
ATOM 8166 C CA . PHE B 2 454 ? 169.606 157.129 135.701 1.00 89.12 454 PHE B CA 1
ATOM 8167 C C . PHE B 2 454 ? 168.995 157.359 137.077 1.00 89.12 454 PHE B C 1
ATOM 8168 O O . PHE B 2 454 ? 169.686 157.804 138.000 1.00 89.12 454 PHE B O 1
ATOM 8176 N N . ILE B 2 455 ? 167.705 157.068 137.237 1.00 93.02 455 ILE B N 1
ATOM 8177 C CA . ILE B 2 455 ? 167.098 157.072 138.558 1.00 93.02 455 ILE B CA 1
ATOM 8178 C C . ILE B 2 455 ? 167.655 155.957 139.434 1.00 93.02 455 ILE B C 1
ATOM 8179 O O . ILE B 2 455 ? 167.584 156.043 140.663 1.00 93.02 455 ILE B O 1
ATOM 8184 N N . GLN B 2 456 ? 168.248 154.927 138.830 1.00 95.09 456 GLN B N 1
ATOM 8185 C CA . GLN B 2 456 ? 168.832 153.828 139.588 1.00 95.09 456 GLN B CA 1
ATOM 8186 C C . GLN B 2 456 ? 170.297 154.065 139.932 1.00 95.09 456 GLN B C 1
ATOM 8187 O O . GLN B 2 456 ? 170.748 153.667 141.010 1.00 95.09 456 GLN B O 1
ATOM 8193 N N . VAL B 2 457 ? 171.054 154.702 139.035 1.00 98.02 457 VAL B N 1
ATOM 8194 C CA . VAL B 2 457 ? 172.486 154.859 139.267 1.00 98.02 457 VAL B CA 1
ATOM 8195 C C . VAL B 2 457 ? 172.751 155.811 140.427 1.00 98.02 457 VAL B C 1
ATOM 8196 O O . VAL B 2 457 ? 173.692 155.606 141.203 1.00 98.02 457 VAL B O 1
ATOM 8200 N N . SER B 2 458 ? 171.933 156.855 140.578 1.00 103.46 458 SER B N 1
ATOM 8201 C CA . SER B 2 458 ? 172.153 157.802 141.667 1.00 103.46 458 SER B CA 1
ATOM 8202 C C . SER B 2 458 ? 171.904 157.152 143.020 1.00 103.46 458 SER B C 1
ATOM 8203 O O . SER B 2 458 ? 172.710 157.305 143.944 1.00 103.46 458 SER B O 1
ATOM 8206 N N . LYS B 2 459 ? 170.791 156.424 143.155 1.00 105.99 459 LYS B N 1
ATOM 8207 C CA . LYS B 2 459 ? 170.507 155.725 144.404 1.00 105.99 459 LYS B CA 1
ATOM 8208 C C . LYS B 2 459 ? 171.637 154.768 144.763 1.00 105.99 459 LYS B C 1
ATOM 8209 O O . LYS B 2 459 ? 171.890 154.508 145.945 1.00 105.99 459 LYS B O 1
ATOM 8215 N N . LEU B 2 460 ? 172.332 154.239 143.754 1.00 104.72 460 LEU B N 1
ATOM 8216 C CA . LEU B 2 460 ? 173.516 153.431 144.017 1.00 104.72 460 LEU B CA 1
ATOM 8217 C C . LEU B 2 460 ? 174.600 154.263 144.686 1.00 104.72 460 LEU B C 1
ATOM 8218 O O . LEU B 2 460 ? 175.162 153.864 145.712 1.00 104.72 460 LEU B O 1
ATOM 8223 N N . LEU B 2 461 ? 174.905 155.433 144.116 1.00 106.86 461 LEU B N 1
ATOM 8224 C CA . LEU B 2 461 ? 175.976 156.265 144.655 1.00 106.86 461 LEU B CA 1
ATOM 8225 C C . LEU B 2 461 ? 175.663 156.739 146.070 1.00 106.86 461 LEU B C 1
ATOM 8226 O O . LEU B 2 461 ? 176.558 156.803 146.918 1.00 106.86 461 LEU B O 1
ATOM 8231 N N . LYS B 2 462 ? 174.403 157.071 146.349 1.00 107.76 462 LYS B N 1
ATOM 8232 C CA . LYS B 2 462 ? 174.029 157.470 147.699 1.00 107.76 462 LYS B CA 1
ATOM 8233 C C . LYS B 2 462 ? 173.877 156.287 148.644 1.00 107.76 462 LYS B C 1
ATOM 8234 O O . LYS B 2 462 ? 173.371 156.465 149.758 1.00 107.76 462 LYS B O 1
ATOM 8240 N N . GLU B 2 463 ? 174.287 155.092 148.225 1.00 111.78 463 GLU B N 1
ATOM 8241 C CA . GLU B 2 463 ? 174.385 153.932 149.100 1.00 111.78 463 GLU B CA 1
ATOM 8242 C C . GLU B 2 463 ? 175.818 153.414 149.158 1.00 111.78 463 GLU B C 1
ATOM 8243 O O . GLU B 2 463 ? 176.328 153.097 150.236 1.00 111.78 463 GLU B O 1
ATOM 8249 N N . VAL B 2 464 ? 176.471 153.319 147.999 1.00 112.07 464 VAL B N 1
ATOM 8250 C CA . VAL B 2 464 ? 177.868 152.904 147.958 1.00 112.07 464 VAL B CA 1
ATOM 8251 C C . VAL B 2 464 ? 178.772 154.019 148.468 1.00 112.07 464 VAL B C 1
ATOM 8252 O O . VAL B 2 464 ? 179.749 153.766 149.183 1.00 112.07 464 VAL B O 1
ATOM 8256 N N . GLN B 2 465 ? 178.461 155.264 148.109 1.00 110.61 465 GLN B N 1
ATOM 8257 C CA . GLN B 2 465 ? 179.165 156.453 148.578 1.00 110.61 465 GLN B CA 1
ATOM 8258 C C . GLN B 2 465 ? 180.652 156.396 148.249 1.00 110.61 465 GLN B C 1
ATOM 8259 O O . GLN B 2 465 ? 181.483 156.252 149.155 1.00 110.61 465 GLN B O 1
ATOM 8265 N N . PRO B 2 466 ? 181.026 156.495 146.981 1.00 110.08 466 PRO B N 1
ATOM 8266 C CA . PRO B 2 466 ? 182.441 156.551 146.614 1.00 110.08 466 PRO B CA 1
ATOM 8267 C C . PRO B 2 466 ? 182.963 157.977 146.748 1.00 110.08 466 PRO B C 1
ATOM 8268 O O . PRO B 2 466 ? 182.254 158.889 147.167 1.00 110.08 466 PRO B O 1
ATOM 8272 N N . LEU B 2 467 ? 184.231 158.156 146.380 1.00 110.53 467 LEU B N 1
ATOM 8273 C CA . LEU B 2 467 ? 184.863 159.471 146.398 1.00 110.53 467 LEU B CA 1
ATOM 8274 C C . LEU B 2 467 ? 184.896 160.101 145.009 1.00 110.53 467 LEU B C 1
ATOM 8275 O O . LEU B 2 467 ? 184.382 161.205 144.809 1.00 110.53 467 LEU B O 1
ATOM 8280 N N . HIS B 2 468 ? 185.490 159.410 144.041 1.00 110.69 468 HIS B N 1
ATOM 8281 C CA . HIS B 2 468 ? 185.601 159.892 142.673 1.00 110.69 468 HIS B CA 1
ATOM 8282 C C . HIS B 2 468 ? 184.975 158.880 141.727 1.00 110.69 468 HIS B C 1
ATOM 8283 O O . HIS B 2 468 ? 185.135 157.670 141.908 1.00 110.69 468 HIS B O 1
ATOM 8290 N N . VAL B 2 469 ? 184.266 159.374 140.717 1.00 109.31 469 VAL B N 1
ATOM 8291 C CA . VAL B 2 469 ? 183.655 158.526 139.703 1.00 109.31 469 VAL B CA 1
ATOM 8292 C C . VAL B 2 469 ? 184.044 159.051 138.330 1.00 109.31 469 VAL B C 1
ATOM 8293 O O . VAL B 2 469 ? 184.297 160.248 138.159 1.00 109.31 469 VAL B O 1
ATOM 8297 N N . VAL B 2 470 ? 184.096 158.150 137.352 1.00 108.26 470 VAL B N 1
ATOM 8298 C CA . VAL B 2 470 ? 184.580 158.457 136.013 1.00 108.26 470 VAL B CA 1
ATOM 8299 C C . VAL B 2 470 ? 183.688 157.759 134.995 1.00 108.26 470 VAL B C 1
ATOM 8300 O O . VAL B 2 470 ? 183.446 156.551 135.096 1.00 108.26 470 VAL B O 1
ATOM 8304 N N . CYS B 2 471 ? 183.190 158.520 134.029 1.00 106.43 471 CYS B N 1
ATOM 8305 C CA . CYS B 2 471 ? 182.279 158.007 133.018 1.00 106.43 471 CYS B CA 1
ATOM 8306 C C . CYS B 2 471 ? 182.574 158.715 131.707 1.00 106.43 471 CYS B C 1
ATOM 8307 O O . CYS B 2 471 ? 183.193 159.785 131.702 1.00 106.43 471 CYS B O 1
ATOM 8310 N N . PRO B 2 472 ? 182.161 158.142 130.579 1.00 108.08 472 PRO B N 1
ATOM 8311 C CA . PRO B 2 472 ? 182.377 158.804 129.287 1.00 108.08 472 PRO B CA 1
ATOM 8312 C C . PRO B 2 472 ? 181.683 160.156 129.215 1.00 108.08 472 PRO B C 1
ATOM 8313 O O . PRO B 2 472 ? 180.895 160.542 130.081 1.00 108.08 472 PRO B O 1
ATOM 8317 N N . GLU B 2 473 ? 181.992 160.888 128.142 1.00 111.00 473 GLU B N 1
ATOM 8318 C CA . GLU B 2 473 ? 181.392 162.202 127.940 1.00 111.00 473 GLU B CA 1
ATOM 8319 C C . GLU B 2 473 ? 179.879 162.121 127.803 1.00 111.00 473 GLU B C 1
ATOM 8320 O O . GLU B 2 473 ? 179.172 163.053 128.201 1.00 111.00 473 GLU B O 1
ATOM 8326 N N . GLN B 2 474 ? 179.365 161.022 127.251 1.00 104.38 474 GLN B N 1
ATOM 8327 C CA . GLN B 2 474 ? 177.945 160.915 126.954 1.00 104.38 474 GLN B CA 1
ATOM 8328 C C . GLN B 2 474 ? 177.083 160.756 128.198 1.00 104.38 474 GLN B C 1
ATOM 8329 O O . GLN B 2 474 ? 175.856 160.693 128.072 1.00 104.38 474 GLN B O 1
ATOM 8335 N N . TYR B 2 475 ? 177.682 160.687 129.388 1.00 100.21 475 TYR B N 1
ATOM 8336 C CA . TYR B 2 475 ? 176.924 160.558 130.622 1.00 100.21 475 TYR B CA 1
ATOM 8337 C C . TYR B 2 475 ? 176.988 161.788 131.512 1.00 100.21 475 TYR B C 1
ATOM 8338 O O . TYR B 2 475 ? 176.071 161.997 132.311 1.00 100.21 475 TYR B O 1
ATOM 8347 N N . THR B 2 476 ? 178.038 162.601 131.401 1.00 102.58 476 THR B N 1
ATOM 8348 C CA . THR B 2 476 ? 178.111 163.849 132.146 1.00 102.58 476 THR B CA 1
ATOM 8349 C C . THR B 2 476 ? 177.359 164.979 131.462 1.00 102.58 476 THR B C 1
ATOM 8350 O O . THR B 2 476 ? 177.354 166.104 131.973 1.00 102.58 476 THR B O 1
ATOM 8354 N N . GLN B 2 477 ? 176.746 164.707 130.323 1.00 102.18 477 GLN B N 1
ATOM 8355 C CA . GLN B 2 477 ? 175.905 165.627 129.585 1.00 102.18 477 GLN B CA 1
ATOM 8356 C C . GLN B 2 477 ? 174.542 164.995 129.339 1.00 102.18 477 GLN B C 1
ATOM 8357 O O . GLN B 2 477 ? 174.439 163.781 129.138 1.00 102.18 477 GLN B O 1
ATOM 8363 N N . PRO B 2 478 ? 173.470 165.781 129.369 1.00 100.13 478 PRO B N 1
ATOM 8364 C CA . PRO B 2 478 ? 172.149 165.245 129.030 1.00 100.13 478 PRO B CA 1
ATOM 8365 C C . PRO B 2 478 ? 172.129 164.699 127.613 1.00 100.13 478 PRO B C 1
ATOM 8366 O O . PRO B 2 478 ? 172.951 165.098 126.774 1.00 100.13 478 PRO B O 1
ATOM 8370 N N . PRO B 2 479 ? 171.206 163.788 127.311 1.00 102.66 479 PRO B N 1
ATOM 8371 C CA . PRO B 2 479 ? 171.220 163.094 126.015 1.00 102.66 479 PRO B CA 1
ATOM 8372 C C . PRO B 2 479 ? 171.068 164.066 124.860 1.00 102.66 479 PRO B C 1
ATOM 8373 O O . PRO B 2 479 ? 170.556 165.181 125.037 1.00 102.66 479 PRO B O 1
ATOM 8377 N N . PRO B 2 480 ? 171.497 163.677 123.656 1.00 103.26 480 PRO B N 1
ATOM 8378 C CA . PRO B 2 480 ? 171.415 164.603 122.518 1.00 103.26 480 PRO B CA 1
ATOM 8379 C C . PRO B 2 480 ? 169.995 164.891 122.073 1.00 103.26 480 PRO B C 1
ATOM 8380 O O . PRO B 2 480 ? 169.768 165.914 121.415 1.00 103.26 480 PRO B O 1
ATOM 8384 N N . ALA B 2 481 ? 169.036 164.028 122.404 1.00 103.04 481 ALA B N 1
ATOM 8385 C CA . ALA B 2 481 ? 167.639 164.275 122.065 1.00 103.04 481 ALA B CA 1
ATOM 8386 C C . ALA B 2 481 ? 166.993 165.231 123.064 1.00 103.04 481 ALA B C 1
ATOM 8387 O O . ALA B 2 481 ? 166.534 166.315 122.691 1.00 103.04 481 ALA B O 1
ATOM 8389 N N . GLN B 2 482 ? 166.959 164.843 124.336 1.00 101.97 482 GLN B N 1
ATOM 8390 C CA . GLN B 2 482 ? 166.386 165.680 125.387 1.00 101.97 482 GLN B CA 1
ATOM 8391 C C . GLN B 2 482 ? 167.503 166.445 126.094 1.00 101.97 482 GLN B C 1
ATOM 8392 O O . GLN B 2 482 ? 167.852 166.189 127.247 1.00 101.97 482 GLN B O 1
ATOM 8398 N N . SER B 2 483 ? 168.073 167.403 125.359 1.00 100.04 483 SER B N 1
ATOM 8399 C CA . SER B 2 483 ? 169.127 168.240 125.922 1.00 100.04 483 SER B CA 1
ATOM 8400 C C . SER B 2 483 ? 168.639 169.014 127.139 1.00 100.04 483 SER B C 1
ATOM 8401 O O . SER B 2 483 ? 169.441 169.387 128.002 1.00 100.04 483 SER B O 1
ATOM 8404 N N . HIS B 2 484 ? 167.332 169.260 127.227 1.00 96.02 484 HIS B N 1
ATOM 8405 C CA . HIS B 2 484 ? 166.791 170.015 128.351 1.00 96.02 484 HIS B CA 1
ATOM 8406 C C . HIS B 2 484 ? 166.750 169.176 129.622 1.00 96.02 484 HIS B C 1
ATOM 8407 O O . HIS B 2 484 ? 166.952 169.700 130.723 1.00 96.02 484 HIS B O 1
ATOM 8414 N N . ARG B 2 485 ? 166.484 167.877 129.493 1.00 91.70 485 ARG B N 1
ATOM 8415 C CA . ARG B 2 485 ? 166.336 167.008 130.654 1.00 91.70 485 ARG B CA 1
ATOM 8416 C C . ARG B 2 485 ? 167.646 166.878 131.416 1.00 91.70 485 ARG B C 1
ATOM 8417 O O . ARG B 2 485 ? 168.572 166.207 130.954 1.00 91.70 485 ARG B O 1
ATOM 8425 N N . MET B 2 486 ? 167.729 167.503 132.587 1.00 96.20 486 MET B N 1
ATOM 8426 C CA . MET B 2 486 ? 168.944 167.461 133.387 1.00 96.20 486 MET B CA 1
ATOM 8427 C C . MET B 2 486 ? 168.985 166.292 134.360 1.00 96.20 486 MET B C 1
ATOM 8428 O O . MET B 2 486 ? 170.006 166.102 135.027 1.00 96.20 486 MET B O 1
ATOM 8433 N N . ASP B 2 487 ? 167.911 165.507 134.464 1.00 96.45 487 ASP B N 1
ATOM 8434 C CA . ASP B 2 487 ? 167.954 164.309 135.293 1.00 96.45 487 ASP B CA 1
ATOM 8435 C C . ASP B 2 487 ? 168.542 163.116 134.554 1.00 96.45 487 ASP B C 1
ATOM 8436 O O . ASP B 2 487 ? 169.021 162.178 135.198 1.00 96.45 487 ASP B O 1
ATOM 8441 N N . LEU B 2 488 ? 168.519 163.133 133.225 1.00 93.90 488 LEU B N 1
ATOM 8442 C CA . LEU B 2 488 ? 169.142 162.087 132.416 1.00 93.90 488 LEU B CA 1
ATOM 8443 C C . LEU B 2 488 ? 170.647 162.302 132.315 1.00 93.90 488 LEU B C 1
ATOM 8444 O O . LEU B 2 488 ? 171.219 162.421 131.234 1.00 93.90 488 LEU B O 1
ATOM 8449 N N . MET B 2 489 ? 171.295 162.341 133.475 1.00 99.27 489 MET B N 1
ATOM 8450 C CA . MET B 2 489 ? 172.708 162.660 133.583 1.00 99.27 489 MET B CA 1
ATOM 8451 C C . MET B 2 489 ? 173.170 162.256 134.974 1.00 99.27 489 MET B C 1
ATOM 8452 O O . MET B 2 489 ? 172.384 162.231 135.923 1.00 99.27 489 MET B O 1
ATOM 8457 N N . ILE B 2 490 ? 174.454 161.928 135.089 1.00 102.89 490 ILE B N 1
ATOM 8458 C CA . ILE B 2 490 ? 175.005 161.423 136.344 1.00 102.89 490 ILE B CA 1
ATOM 8459 C C . ILE B 2 490 ? 175.109 162.590 137.326 1.00 102.89 490 ILE B C 1
ATOM 8460 O O . ILE B 2 490 ? 176.038 163.396 137.272 1.00 102.89 490 ILE B O 1
ATOM 8465 N N . ASP B 2 491 ? 174.135 162.688 138.232 1.00 110.42 491 ASP B N 1
ATOM 8466 C CA . ASP B 2 491 ? 174.148 163.706 139.282 1.00 110.42 491 ASP B CA 1
ATOM 8467 C C . ASP B 2 491 ? 175.005 163.193 140.431 1.00 110.42 491 ASP B C 1
ATOM 8468 O O . ASP B 2 491 ? 174.553 162.429 141.284 1.00 110.42 491 ASP B O 1
ATOM 8473 N N . CYS B 2 492 ? 176.263 163.624 140.454 1.00 115.32 492 CYS B N 1
ATOM 8474 C CA . CYS B 2 492 ? 177.206 163.208 141.478 1.00 115.32 492 CYS B CA 1
ATOM 8475 C C . CYS B 2 492 ? 177.959 164.419 142.006 1.00 115.32 492 CYS B C 1
ATOM 8476 O O . CYS B 2 492 ? 178.108 165.429 141.314 1.00 115.32 492 CYS B O 1
ATOM 8479 N N . GLN B 2 493 ? 178.431 164.307 143.248 1.00 116.73 493 GLN B N 1
ATOM 8480 C CA . GLN B 2 493 ? 179.260 165.332 143.853 1.00 116.73 493 GLN B CA 1
ATOM 8481 C C . GLN B 2 493 ? 180.403 164.615 144.566 1.00 116.73 493 GLN B C 1
ATOM 8482 O O . GLN B 2 493 ? 180.154 163.681 145.352 1.00 116.73 493 GLN B O 1
ATOM 8488 N N . PRO B 2 494 ? 181.666 164.983 144.291 1.00 116.59 494 PRO B N 1
ATOM 8489 C CA . PRO B 2 494 ? 182.122 166.011 143.348 1.00 116.59 494 PRO B CA 1
ATOM 8490 C C . PRO B 2 494 ? 181.892 165.619 141.888 1.00 116.59 494 PRO B C 1
ATOM 8491 O O . PRO B 2 494 ? 181.585 164.457 141.629 1.00 116.59 494 PRO B O 1
ATOM 8495 N N . PRO B 2 495 ? 182.020 166.574 140.965 1.00 116.92 495 PRO B N 1
ATOM 8496 C CA . PRO B 2 495 ? 181.790 166.265 139.548 1.00 116.92 495 PRO B CA 1
ATOM 8497 C C . PRO B 2 495 ? 182.658 165.115 139.057 1.00 116.92 495 PRO B C 1
ATOM 8498 O O . PRO B 2 495 ? 183.799 164.940 139.487 1.00 116.92 495 PRO B O 1
ATOM 8502 N N . ALA B 2 496 ? 182.096 164.329 138.142 1.00 113.87 496 ALA B N 1
ATOM 8503 C CA . ALA B 2 496 ? 182.762 163.143 137.628 1.00 113.87 496 ALA B CA 1
ATOM 8504 C C . ALA B 2 496 ? 183.766 163.503 136.542 1.00 113.87 496 ALA B C 1
ATOM 8505 O O . ALA B 2 496 ? 183.492 164.315 135.654 1.00 113.87 496 ALA B O 1
ATOM 8507 N N . MET B 2 497 ? 184.938 162.876 136.613 1.00 113.82 497 MET B N 1
ATOM 8508 C CA . MET B 2 497 ? 186.014 163.121 135.659 1.00 113.82 497 MET B CA 1
ATOM 8509 C C . MET B 2 497 ? 185.683 162.396 134.362 1.00 113.82 497 MET B C 1
ATOM 8510 O O . MET B 2 497 ? 185.825 161.175 134.274 1.00 113.82 497 MET B O 1
ATOM 8515 N N . SER B 2 498 ? 185.239 163.141 133.359 1.00 111.86 498 SER B N 1
ATOM 8516 C CA . SER B 2 498 ? 184.901 162.527 132.088 1.00 111.86 498 SER B CA 1
ATOM 8517 C C . SER B 2 498 ? 186.158 162.228 131.277 1.00 111.86 498 SER B C 1
ATOM 8518 O O . SER B 2 498 ? 187.229 162.794 131.509 1.00 111.86 498 SER B O 1
ATOM 8521 N N . TYR B 2 499 ? 186.016 161.318 130.315 1.00 112.70 499 TYR B N 1
ATOM 8522 C CA . TYR B 2 499 ? 187.075 161.034 129.359 1.00 112.70 499 TYR B CA 1
ATOM 8523 C C . TYR B 2 499 ? 186.464 160.875 127.975 1.00 112.70 499 TYR B C 1
ATOM 8524 O O . TYR B 2 499 ? 185.243 160.906 127.801 1.00 112.70 499 TYR B O 1
ATOM 8533 N N . ARG B 2 500 ? 187.333 160.695 126.985 1.00 113.92 500 ARG B N 1
ATOM 8534 C CA . ARG B 2 500 ? 186.914 160.549 125.599 1.00 113.92 500 ARG B CA 1
ATOM 8535 C C . ARG B 2 500 ? 187.786 159.487 124.944 1.00 113.92 500 ARG B C 1
ATOM 8536 O O . ARG B 2 500 ? 188.591 158.820 125.601 1.00 113.92 500 ARG B O 1
ATOM 8544 N N . ARG B 2 501 ? 187.624 159.338 123.633 1.00 115.66 501 ARG B N 1
ATOM 8545 C CA . ARG B 2 501 ? 188.432 158.397 122.871 1.00 115.66 501 ARG B CA 1
ATOM 8546 C C . ARG B 2 501 ? 189.888 158.846 122.836 1.00 115.66 501 ARG B C 1
ATOM 8547 O O . ARG B 2 501 ? 190.179 160.019 122.587 1.00 115.66 501 ARG B O 1
ATOM 8555 N N . ALA B 2 502 ? 190.800 157.905 123.086 1.00 116.27 502 ALA B N 1
ATOM 8556 C CA . ALA B 2 502 ? 192.241 158.146 123.026 1.00 116.27 502 ALA B CA 1
ATOM 8557 C C . ALA B 2 502 ? 192.649 159.281 123.967 1.00 116.27 502 ALA B C 1
ATOM 8558 O O . ALA B 2 502 ? 193.137 160.332 123.549 1.00 116.27 502 ALA B O 1
ATOM 8560 N N . GLU B 2 503 ? 192.439 159.047 125.259 1.00 117.56 503 GLU B N 1
ATOM 8561 C CA . GLU B 2 503 ? 192.713 160.045 126.280 1.00 117.56 503 GLU B CA 1
ATOM 8562 C C . GLU B 2 503 ? 193.496 159.408 127.419 1.00 117.56 503 GLU B C 1
ATOM 8563 O O . GLU B 2 503 ? 193.454 158.192 127.619 1.00 117.56 503 GLU B O 1
ATOM 8569 N N . VAL B 2 504 ? 194.222 160.243 128.159 1.00 115.17 504 VAL B N 1
ATOM 8570 C CA . VAL B 2 504 ? 195.008 159.819 129.315 1.00 115.17 504 VAL B CA 1
ATOM 8571 C C . VAL B 2 504 ? 194.601 160.686 130.503 1.00 115.17 504 VAL B C 1
ATOM 8572 O O . VAL B 2 504 ? 194.957 161.868 130.579 1.00 115.17 504 VAL B O 1
ATOM 8576 N N . LEU B 2 505 ? 193.828 160.113 131.418 1.00 114.39 505 LEU B N 1
ATOM 8577 C CA . LEU B 2 505 ? 193.444 160.819 132.627 1.00 114.39 505 LEU B CA 1
ATOM 8578 C C . LEU B 2 505 ? 194.557 160.742 133.668 1.00 114.39 505 LEU B C 1
ATOM 8579 O O . LEU B 2 505 ? 195.523 159.987 133.536 1.00 114.39 505 LEU B O 1
ATOM 8584 N N . ALA B 2 506 ? 194.404 161.538 134.725 1.00 113.78 506 ALA B N 1
ATOM 8585 C CA . ALA B 2 506 ? 195.386 161.594 135.796 1.00 113.78 506 ALA B CA 1
ATOM 8586 C C . ALA B 2 506 ? 194.919 160.923 137.079 1.00 113.78 506 ALA B C 1
ATOM 8587 O O . ALA B 2 506 ? 195.752 160.368 137.804 1.00 113.78 506 ALA B O 1
ATOM 8589 N N . LEU B 2 507 ? 193.620 160.962 137.370 1.00 113.96 507 LEU B N 1
ATOM 8590 C CA . LEU B 2 507 ? 193.051 160.328 138.559 1.00 113.96 507 LEU B CA 1
ATOM 8591 C C . LEU B 2 507 ? 193.741 160.789 139.840 1.00 113.96 507 LEU B C 1
ATOM 8592 O O . LEU B 2 507 ? 194.551 160.063 140.416 1.00 113.96 507 LEU B O 1
ATOM 8597 N N . PRO C 3 14 ? 160.128 160.847 163.314 1.00 75.82 2 PRO C N 1
ATOM 8598 C CA . PRO C 3 14 ? 160.188 159.758 162.334 1.00 75.82 2 PRO C CA 1
ATOM 8599 C C . PRO C 3 14 ? 159.712 158.432 162.915 1.00 75.82 2 PRO C C 1
ATOM 8600 O O . PRO C 3 14 ? 160.199 157.374 162.522 1.00 75.82 2 PRO C O 1
ATOM 8604 N N . GLU C 3 15 ? 158.760 158.494 163.839 1.00 72.57 3 GLU C N 1
ATOM 8605 C CA . GLU C 3 15 ? 158.304 157.312 164.551 1.00 72.57 3 GLU C CA 1
ATOM 8606 C C . GLU C 3 15 ? 157.328 156.506 163.707 1.00 72.57 3 GLU C C 1
ATOM 8607 O O . GLU C 3 15 ? 156.778 156.992 162.717 1.00 72.57 3 GLU C O 1
ATOM 8613 N N . ILE C 3 16 ? 157.125 155.260 164.113 1.00 60.54 4 ILE C N 1
ATOM 8614 C CA . ILE C 3 16 ? 156.181 154.362 163.464 1.00 60.54 4 ILE C CA 1
ATOM 8615 C C . ILE C 3 16 ? 154.922 154.291 164.311 1.00 60.54 4 ILE C C 1
ATOM 8616 O O . ILE C 3 16 ? 154.991 154.070 165.524 1.00 60.54 4 ILE C O 1
ATOM 8621 N N . ARG C 3 17 ? 153.770 154.475 163.678 1.00 52.64 5 ARG C N 1
ATOM 8622 C CA . ARG C 3 17 ? 152.488 154.388 164.357 1.00 52.64 5 ARG C CA 1
ATOM 8623 C C . ARG C 3 17 ? 151.669 153.267 163.742 1.00 52.64 5 ARG C C 1
ATOM 8624 O O . ARG C 3 17 ? 151.650 153.099 162.521 1.00 52.64 5 ARG C O 1
ATOM 8632 N N . VAL C 3 18 ? 151.001 152.499 164.596 1.00 42.31 6 VAL C N 1
ATOM 8633 C CA . VAL C 3 18 ? 150.139 151.404 164.176 1.00 42.31 6 VAL C CA 1
ATOM 8634 C C . VAL C 3 18 ? 148.812 151.555 164.898 1.00 42.31 6 VAL C C 1
ATOM 8635 O O . VAL C 3 18 ? 148.787 151.805 166.106 1.00 42.31 6 VAL C O 1
ATOM 8639 N N . THR C 3 19 ? 147.714 151.405 164.164 1.00 40.04 7 THR C N 1
ATOM 8640 C CA . THR C 3 19 ? 146.370 151.580 164.712 1.00 40.04 7 THR C CA 1
ATOM 8641 C C . THR C 3 19 ? 145.504 150.404 164.287 1.00 40.04 7 THR C C 1
ATOM 8642 O O . THR C 3 19 ? 144.965 150.400 163.167 1.00 40.04 7 THR C O 1
ATOM 8646 N N . PRO C 3 20 ? 145.335 149.407 165.136 1.00 39.81 8 PRO C N 1
ATOM 8647 C CA . PRO C 3 20 ? 144.521 148.249 164.756 1.00 39.81 8 PRO C CA 1
ATOM 8648 C C . PRO C 3 20 ? 143.054 148.600 164.625 1.00 39.81 8 PRO C C 1
ATOM 8649 O O . PRO C 3 20 ? 142.256 148.312 165.519 1.00 39.81 8 PRO C O 1
ATOM 8653 N N . LEU C 3 21 ? 142.694 149.234 163.508 1.00 35.60 9 LEU C N 1
ATOM 8654 C CA . LEU C 3 21 ? 141.306 149.568 163.218 1.00 35.60 9 LEU C CA 1
ATOM 8655 C C . LEU C 3 21 ? 140.402 148.343 163.197 1.00 35.60 9 LEU C C 1
ATOM 8656 O O . LEU C 3 21 ? 139.177 148.492 163.215 1.00 35.60 9 LEU C O 1
ATOM 8661 N N . GLY C 3 22 ? 140.975 147.145 163.175 1.00 39.50 10 GLY C N 1
ATOM 8662 C CA . GLY C 3 22 ? 140.217 145.911 163.257 1.00 39.50 10 GLY C CA 1
ATOM 8663 C C . GLY C 3 22 ? 141.138 144.791 163.680 1.00 39.50 10 GLY C C 1
ATOM 8664 O O . GLY C 3 22 ? 142.363 144.928 163.676 1.00 39.50 10 GLY C O 1
ATOM 8665 N N . ALA C 3 23 ? 140.526 143.673 164.060 1.00 42.93 11 ALA C N 1
ATOM 8666 C CA . ALA C 3 23 ? 141.240 142.479 164.504 1.00 42.93 11 ALA C CA 1
ATOM 8667 C C . ALA C 3 23 ? 142.155 142.749 165.687 1.00 42.93 11 ALA C C 1
ATOM 8668 O O . ALA C 3 23 ? 143.156 142.054 165.867 1.00 42.93 11 ALA C O 1
ATOM 8670 N N . GLY C 3 24 ? 141.845 143.754 166.498 1.00 49.86 12 GLY C N 1
ATOM 8671 C CA . GLY C 3 24 ? 142.556 143.940 167.745 1.00 49.86 12 GLY C CA 1
ATOM 8672 C C . GLY C 3 24 ? 141.870 143.174 168.854 1.00 49.86 12 GLY C C 1
ATOM 8673 O O . GLY C 3 24 ? 140.742 143.504 169.228 1.00 49.86 12 GLY C O 1
ATOM 8674 N N . GLN C 3 25 ? 142.536 142.146 169.381 1.00 52.95 13 GLN C N 1
ATOM 8675 C CA . GLN C 3 25 ? 141.940 141.243 170.366 1.00 52.95 13 GLN C CA 1
ATOM 8676 C C . GLN C 3 25 ? 140.626 140.660 169.854 1.00 52.95 13 GLN C C 1
ATOM 8677 O O . GLN C 3 25 ? 139.664 140.494 170.606 1.00 52.95 13 GLN C O 1
ATOM 8683 N N . ASP C 3 26 ? 140.584 140.342 168.564 1.00 52.44 14 ASP C N 1
ATOM 8684 C CA . ASP C 3 26 ? 139.374 139.824 167.946 1.00 52.44 14 ASP C CA 1
ATOM 8685 C C . ASP C 3 26 ? 139.752 139.106 166.662 1.00 52.44 14 ASP C C 1
ATOM 8686 O O . ASP C 3 26 ? 140.863 139.257 166.152 1.00 52.44 14 ASP C O 1
ATOM 8691 N N . VAL C 3 27 ? 138.816 138.308 166.152 1.00 47.00 15 VAL C N 1
ATOM 8692 C CA . VAL C 3 27 ? 139.028 137.582 164.904 1.00 47.00 15 VAL C CA 1
ATOM 8693 C C . VAL C 3 27 ? 137.874 137.893 163.958 1.00 47.00 15 VAL C C 1
ATOM 8694 O O . VAL C 3 27 ? 137.471 137.054 163.145 1.00 47.00 15 VAL C O 1
ATOM 8698 N N . GLY C 3 28 ? 137.310 139.089 164.081 1.00 37.53 16 GLY C N 1
ATOM 8699 C CA . GLY C 3 28 ? 136.242 139.516 163.198 1.00 37.53 16 GLY C CA 1
ATOM 8700 C C . GLY C 3 28 ? 136.756 140.292 162.006 1.00 37.53 16 GLY C C 1
ATOM 8701 O O . GLY C 3 28 ? 137.314 139.704 161.078 1.00 37.53 16 GLY C O 1
ATOM 8702 N N . ARG C 3 29 ? 136.567 141.611 162.009 1.00 33.84 17 ARG C N 1
ATOM 8703 C CA . ARG C 3 29 ? 137.182 142.446 160.990 1.00 33.84 17 ARG C CA 1
ATOM 8704 C C . ARG C 3 29 ? 138.692 142.313 161.044 1.00 33.84 17 ARG C C 1
ATOM 8705 O O . ARG C 3 29 ? 139.262 141.711 161.954 1.00 33.84 17 ARG C O 1
ATOM 8713 N N . SER C 3 30 ? 139.342 142.894 160.049 1.00 30.83 18 SER C N 1
ATOM 8714 C CA . SER C 3 30 ? 140.788 143.005 160.047 1.00 30.83 18 SER C CA 1
ATOM 8715 C C . SER C 3 30 ? 141.137 144.248 159.255 1.00 30.83 18 SER C C 1
ATOM 8716 O O . SER C 3 30 ? 140.620 144.441 158.154 1.00 30.83 18 SER C O 1
ATOM 8719 N N . CYS C 3 31 ? 141.923 145.129 159.863 1.00 33.52 19 CYS C N 1
ATOM 8720 C CA . CYS C 3 31 ? 142.409 146.340 159.217 1.00 33.52 19 CYS C CA 1
ATOM 8721 C C . CYS C 3 31 ? 143.465 146.957 160.116 1.00 33.52 19 CYS C C 1
ATOM 8722 O O . CYS C 3 31 ? 143.218 147.154 161.308 1.00 33.52 19 CYS C O 1
ATOM 8725 N N . ILE C 3 32 ? 144.637 147.270 159.578 1.00 32.92 20 ILE C N 1
ATOM 8726 C CA . ILE C 3 32 ? 145.749 147.764 160.379 1.00 32.92 20 ILE C CA 1
ATOM 8727 C C . ILE C 3 32 ? 146.387 148.919 159.628 1.00 32.92 20 ILE C C 1
ATOM 8728 O O . ILE C 3 32 ? 147.025 148.713 158.590 1.00 32.92 20 ILE C O 1
ATOM 8733 N N . LEU C 3 33 ? 146.225 150.127 160.149 1.00 36.90 21 LEU C N 1
ATOM 8734 C CA . LEU C 3 33 ? 146.731 151.328 159.502 1.00 36.90 21 LEU C CA 1
ATOM 8735 C C . LEU C 3 33 ? 148.118 151.624 160.056 1.00 36.90 21 LEU C C 1
ATOM 8736 O O . LEU C 3 33 ? 148.263 151.975 161.229 1.00 36.90 21 LEU C O 1
ATOM 8741 N N . VAL C 3 34 ? 149.137 151.468 159.218 1.00 40.54 22 VAL C N 1
ATOM 8742 C CA . VAL C 3 34 ? 150.528 151.670 159.604 1.00 40.54 22 VAL C CA 1
ATOM 8743 C C . VAL C 3 34 ? 151.028 152.941 158.942 1.00 40.54 22 VAL C C 1
ATOM 8744 O O . VAL C 3 34 ? 150.744 153.192 157.767 1.00 40.54 22 VAL C O 1
ATOM 8748 N N . SER C 3 35 ? 151.779 153.738 159.693 1.00 49.44 23 SER C N 1
ATOM 8749 C CA . SER C 3 35 ? 152.320 155.003 159.207 1.00 49.44 23 SER C CA 1
ATOM 8750 C C . SER C 3 35 ? 153.828 154.980 159.417 1.00 49.44 23 SER C C 1
ATOM 8751 O O . SER C 3 35 ? 154.333 155.451 160.437 1.00 49.44 23 SER C O 1
ATOM 8754 N N . ILE C 3 36 ? 154.545 154.439 158.437 1.00 52.16 24 ILE C N 1
ATOM 8755 C CA . ILE C 3 36 ? 156.002 154.462 158.434 1.00 52.16 24 ILE C CA 1
ATOM 8756 C C . ILE C 3 36 ? 156.385 155.915 158.188 1.00 52.16 24 ILE C C 1
ATOM 8757 O O . ILE C 3 36 ? 155.526 156.726 157.827 1.00 52.16 24 ILE C O 1
ATOM 8762 N N . ALA C 3 37 ? 157.670 156.242 158.352 1.00 54.55 25 ALA C N 1
ATOM 8763 C CA . ALA C 3 37 ? 158.136 157.611 158.570 1.00 54.55 25 ALA C CA 1
ATOM 8764 C C . ALA C 3 37 ? 157.312 158.683 157.863 1.00 54.55 25 ALA C C 1
ATOM 8765 O O . ALA C 3 37 ? 156.973 159.709 158.460 1.00 54.55 25 ALA C O 1
ATOM 8767 N N . GLY C 3 38 ? 156.972 158.471 156.597 1.00 52.74 26 GLY C N 1
ATOM 8768 C CA . GLY C 3 38 ? 156.201 159.478 155.895 1.00 52.74 26 GLY C CA 1
ATOM 8769 C C . GLY C 3 38 ? 155.027 158.950 155.097 1.00 52.74 26 GLY C C 1
ATOM 8770 O O . GLY C 3 38 ? 154.233 159.729 154.564 1.00 52.74 26 GLY C O 1
ATOM 8771 N N . LYS C 3 39 ? 154.901 157.631 155.009 1.00 51.96 27 LYS C N 1
ATOM 8772 C CA . LYS C 3 39 ? 153.874 156.995 154.199 1.00 51.96 27 LYS C CA 1
ATOM 8773 C C . LYS C 3 39 ? 152.859 156.302 155.093 1.00 51.96 27 LYS C C 1
ATOM 8774 O O . LYS C 3 39 ? 153.209 155.770 156.149 1.00 51.96 27 LYS C O 1
ATOM 8780 N N . ASN C 3 40 ? 151.604 156.308 154.665 1.00 46.41 28 ASN C N 1
ATOM 8781 C CA . ASN C 3 40 ? 150.575 155.493 155.284 1.00 46.41 28 ASN C CA 1
ATOM 8782 C C . ASN C 3 40 ? 150.339 154.255 154.435 1.00 46.41 28 ASN C C 1
ATOM 8783 O O . ASN C 3 40 ? 150.440 154.297 153.208 1.00 46.41 28 ASN C O 1
ATOM 8788 N N . VAL C 3 41 ? 150.038 153.145 155.100 1.00 37.00 29 VAL C N 1
ATOM 8789 C CA . VAL C 3 41 ? 149.807 151.863 154.444 1.00 37.00 29 VAL C CA 1
ATOM 8790 C C . VAL C 3 41 ? 148.685 151.150 155.182 1.00 37.00 29 VAL C C 1
ATOM 8791 O O . VAL C 3 41 ? 148.613 151.194 156.413 1.00 37.00 29 VAL C O 1
ATOM 8795 N N . MET C 3 42 ? 147.805 150.496 154.433 1.00 33.86 30 MET C N 1
ATOM 8796 C CA . MET C 3 42 ? 146.723 149.704 154.996 1.00 33.86 30 MET C CA 1
ATOM 8797 C C . MET C 3 42 ? 146.955 148.234 154.686 1.00 33.86 30 MET C C 1
ATOM 8798 O O . MET C 3 42 ? 147.397 147.884 153.590 1.00 33.86 30 MET C O 1
ATOM 8803 N N . LEU C 3 43 ? 146.659 147.373 155.655 1.00 29.68 31 LEU C N 1
ATOM 8804 C CA . LEU C 3 43 ? 146.897 145.943 155.530 1.00 29.68 31 LEU C CA 1
ATOM 8805 C C . LEU C 3 43 ? 145.595 145.198 155.762 1.00 29.68 31 LEU C C 1
ATOM 8806 O O . LEU C 3 43 ? 144.934 145.407 156.782 1.00 29.68 31 LEU C O 1
ATOM 8811 N N . ASP C 3 44 ? 145.233 144.328 154.820 1.00 28.59 32 ASP C N 1
ATOM 8812 C CA . ASP C 3 44 ? 144.173 143.341 155.012 1.00 28.59 32 ASP C CA 1
ATOM 8813 C C . ASP C 3 44 ? 142.836 144.005 155.347 1.00 28.59 32 ASP C C 1
ATOM 8814 O O . ASP C 3 44 ? 142.303 143.849 156.435 1.00 28.59 32 ASP C O 1
ATOM 8819 N N . CYS C 3 45 ? 142.308 144.753 154.385 1.00 27.84 33 CYS C N 1
ATOM 8820 C CA . CYS C 3 45 ? 140.973 145.321 154.546 1.00 27.84 33 CYS C CA 1
ATOM 8821 C C . CYS C 3 45 ? 139.919 144.217 154.582 1.00 27.84 33 CYS C C 1
ATOM 8822 O O . CYS C 3 45 ? 139.583 143.656 153.538 1.00 27.84 33 CYS C O 1
ATOM 8825 N N . GLY C 3 46 ? 139.374 143.907 155.760 1.00 24.66 34 GLY C N 1
ATOM 8826 C CA . GLY C 3 46 ? 138.529 142.732 155.912 1.00 24.66 34 GLY C CA 1
ATOM 8827 C C . GLY C 3 46 ? 137.084 142.979 156.300 1.00 24.66 34 GLY C C 1
ATOM 8828 O O . GLY C 3 46 ? 136.600 144.106 156.206 1.00 24.66 34 GLY C O 1
ATOM 8829 N N . MET C 3 47 ? 136.386 141.938 156.756 1.00 29.88 35 MET C N 1
ATOM 8830 C CA . MET C 3 47 ? 134.942 141.977 156.953 1.00 29.88 35 MET C CA 1
ATOM 8831 C C . MET C 3 47 ? 134.577 141.239 158.237 1.00 29.88 35 MET C C 1
ATOM 8832 O O . MET C 3 47 ? 135.436 140.692 158.929 1.00 29.88 35 MET C O 1
ATOM 8837 N N . HIS C 3 48 ? 133.278 141.221 158.547 1.00 34.45 36 HIS C N 1
ATOM 8838 C CA . HIS C 3 48 ? 132.758 140.514 159.718 1.00 34.45 36 HIS C CA 1
ATOM 8839 C C . HIS C 3 48 ? 131.380 139.973 159.360 1.00 34.45 36 HIS C C 1
ATOM 8840 O O . HIS C 3 48 ? 130.406 140.728 159.351 1.00 34.45 36 HIS C O 1
ATOM 8847 N N . MET C 3 49 ? 131.302 138.679 159.068 1.00 39.72 37 MET C N 1
ATOM 8848 C CA . MET C 3 49 ? 130.003 138.035 158.972 1.00 39.72 37 MET C CA 1
ATOM 8849 C C . MET C 3 49 ? 129.295 138.101 160.319 1.00 39.72 37 MET C C 1
ATOM 8850 O O . MET C 3 49 ? 129.887 138.447 161.343 1.00 39.72 37 MET C O 1
ATOM 8855 N N . GLY C 3 50 ? 128.012 137.764 160.318 1.00 41.34 38 GLY C N 1
ATOM 8856 C CA . GLY C 3 50 ? 127.200 137.780 161.518 1.00 41.34 38 GLY C CA 1
ATOM 8857 C C . GLY C 3 50 ? 126.431 139.062 161.727 1.00 41.34 38 GLY C C 1
ATOM 8858 O O . GLY C 3 50 ? 125.498 139.086 162.541 1.00 41.34 38 GLY C O 1
ATOM 8859 N N . PHE C 3 51 ? 126.787 140.130 161.025 1.00 35.96 39 PHE C N 1
ATOM 8860 C CA . PHE C 3 51 ? 126.031 141.370 161.040 1.00 35.96 39 PHE C CA 1
ATOM 8861 C C . PHE C 3 51 ? 125.391 141.576 159.677 1.00 35.96 39 PHE C C 1
ATOM 8862 O O . PHE C 3 51 ? 125.685 140.868 158.714 1.00 35.96 39 PHE C O 1
ATOM 8870 N N . ASN C 3 52 ? 124.502 142.562 159.599 1.00 37.85 40 ASN C N 1
ATOM 8871 C CA . ASN C 3 52 ? 123.766 142.820 158.371 1.00 37.85 40 ASN C CA 1
ATOM 8872 C C . ASN C 3 52 ? 123.659 144.303 158.051 1.00 37.85 40 ASN C C 1
ATOM 8873 O O . ASN C 3 52 ? 122.846 144.686 157.204 1.00 37.85 40 ASN C O 1
ATOM 8878 N N . ASP C 3 53 ? 124.458 145.142 158.699 1.00 39.98 41 ASP C N 1
ATOM 8879 C CA . ASP C 3 53 ? 124.395 146.580 158.497 1.00 39.98 41 ASP C CA 1
ATOM 8880 C C . ASP C 3 53 ? 125.799 147.152 158.387 1.00 39.98 41 ASP C C 1
ATOM 8881 O O . ASP C 3 53 ? 126.764 146.410 158.187 1.00 39.98 41 ASP C O 1
ATOM 8886 N N . ASP C 3 54 ? 125.923 148.469 158.526 1.00 41.50 42 ASP C N 1
ATOM 8887 C CA . ASP C 3 54 ? 127.192 149.156 158.323 1.00 41.50 42 ASP C CA 1
ATOM 8888 C C . ASP C 3 54 ? 128.261 148.715 159.316 1.00 41.50 42 ASP C C 1
ATOM 8889 O O . ASP C 3 54 ? 129.397 149.194 159.258 1.00 41.50 42 ASP C O 1
ATOM 8894 N N . ARG C 3 55 ? 127.913 147.807 160.228 1.00 37.09 43 ARG C N 1
ATOM 8895 C CA . ARG C 3 55 ? 128.860 147.283 161.202 1.00 37.09 43 ARG C CA 1
ATOM 8896 C C . ARG C 3 55 ? 129.700 146.133 160.666 1.00 37.09 43 ARG C C 1
ATOM 8897 O O . ARG C 3 55 ? 130.670 145.741 161.321 1.00 37.09 43 ARG C O 1
ATOM 8905 N N . ARG C 3 56 ? 129.361 145.581 159.501 1.00 30.65 44 ARG C N 1
ATOM 8906 C CA . ARG C 3 56 ? 130.133 144.464 158.977 1.00 30.65 44 ARG C CA 1
ATOM 8907 C C . ARG C 3 56 ? 131.488 144.899 158.437 1.00 30.65 44 ARG C C 1
ATOM 8908 O O . ARG C 3 56 ? 132.412 144.083 158.396 1.00 30.65 44 ARG C O 1
ATOM 8916 N N . PHE C 3 57 ? 131.633 146.148 158.041 1.00 27.05 45 PHE C N 1
ATOM 8917 C CA . PHE C 3 57 ? 132.857 146.706 157.493 1.00 27.05 45 PHE C CA 1
ATOM 8918 C C . PHE C 3 57 ? 133.603 147.494 158.555 1.00 27.05 45 PHE C C 1
ATOM 8919 O O . PHE C 3 57 ? 133.014 147.924 159.549 1.00 27.05 45 PHE C O 1
ATOM 8927 N N . PRO C 3 58 ? 134.907 147.702 158.393 1.00 29.87 46 PRO C N 1
ATOM 8928 C CA . PRO C 3 58 ? 135.628 148.580 159.317 1.00 29.87 46 PRO C CA 1
ATOM 8929 C C . PRO C 3 58 ? 135.072 149.994 159.257 1.00 29.87 46 PRO C C 1
ATOM 8930 O O . PRO C 3 58 ? 134.258 150.344 158.402 1.00 29.87 46 PRO C O 1
ATOM 8934 N N . ASP C 3 59 ? 135.523 150.820 160.193 1.00 41.96 47 ASP C N 1
ATOM 8935 C CA . ASP C 3 59 ? 135.099 152.216 160.237 1.00 41.96 47 ASP C CA 1
ATOM 8936 C C . ASP C 3 59 ? 136.219 153.054 159.641 1.00 41.96 47 ASP C C 1
ATOM 8937 O O . ASP C 3 59 ? 137.184 153.400 160.324 1.00 41.96 47 ASP C O 1
ATOM 8942 N N . PHE C 3 60 ? 136.097 153.367 158.353 1.00 39.36 48 PHE C N 1
ATOM 8943 C CA . PHE C 3 60 ? 137.110 154.146 157.659 1.00 39.36 48 PHE C CA 1
ATOM 8944 C C . PHE C 3 60 ? 136.977 155.637 157.910 1.00 39.36 48 PHE C C 1
ATOM 8945 O O . PHE C 3 60 ? 137.855 156.399 157.494 1.00 39.36 48 PHE C O 1
ATOM 8953 N N . SER C 3 61 ? 135.898 156.066 158.568 1.00 47.67 49 SER C N 1
ATOM 8954 C CA . SER C 3 61 ? 135.752 157.470 158.925 1.00 47.67 49 SER C CA 1
ATOM 8955 C C . SER C 3 61 ? 136.926 157.958 159.757 1.00 47.67 49 SER C C 1
ATOM 8956 O O . SER C 3 61 ? 137.307 159.129 159.664 1.00 47.67 49 SER C O 1
ATOM 8959 N N . TYR C 3 62 ? 137.514 157.082 160.571 1.00 47.94 50 TYR C N 1
ATOM 8960 C CA . TYR C 3 62 ? 138.674 157.469 161.361 1.00 47.94 50 TYR C CA 1
ATOM 8961 C C . TYR C 3 62 ? 139.932 157.612 160.519 1.00 47.94 50 TYR C C 1
ATOM 8962 O O . TYR C 3 62 ? 141.008 157.847 161.075 1.00 47.94 50 TYR C O 1
ATOM 8971 N N . ILE C 3 63 ? 139.819 157.472 159.202 1.00 50.82 51 ILE C N 1
ATOM 8972 C CA . ILE C 3 63 ? 140.889 157.810 158.277 1.00 50.82 51 ILE C CA 1
ATOM 8973 C C . ILE C 3 63 ? 140.521 159.014 157.424 1.00 50.82 51 ILE C C 1
ATOM 8974 O O . ILE C 3 63 ? 141.384 159.821 157.078 1.00 50.82 51 ILE C O 1
ATOM 8979 N N . THR C 3 64 ? 139.240 159.143 157.080 1.00 56.18 52 THR C N 1
ATOM 8980 C CA . THR C 3 64 ? 138.758 160.202 156.205 1.00 56.18 52 THR C CA 1
ATOM 8981 C C . THR C 3 64 ? 138.508 161.511 156.934 1.00 56.18 52 THR C C 1
ATOM 8982 O O . THR C 3 64 ? 137.802 162.374 156.401 1.00 56.18 52 THR C O 1
ATOM 8986 N N . GLN C 3 65 ? 139.053 161.687 158.134 1.00 64.55 53 GLN C N 1
ATOM 8987 C CA . GLN C 3 65 ? 139.085 163.007 158.761 1.00 64.55 53 GLN C CA 1
ATOM 8988 C C . GLN C 3 65 ? 140.278 163.808 158.247 1.00 64.55 53 GLN C C 1
ATOM 8989 O O . GLN C 3 65 ? 141.022 164.441 158.995 1.00 64.55 53 GLN C O 1
ATOM 8995 N N . ASN C 3 66 ? 140.425 163.799 156.927 1.00 66.45 54 ASN C N 1
ATOM 8996 C CA . ASN C 3 66 ? 141.570 164.340 156.207 1.00 66.45 54 ASN C CA 1
ATOM 8997 C C . ASN C 3 66 ? 141.116 164.609 154.775 1.00 66.45 54 ASN C C 1
ATOM 8998 O O . ASN C 3 66 ? 139.913 164.656 154.496 1.00 66.45 54 ASN C O 1
ATOM 9003 N N . GLY C 3 67 ? 142.074 164.786 153.870 1.00 65.14 55 GLY C N 1
ATOM 9004 C CA . GLY C 3 67 ? 141.766 164.771 152.454 1.00 65.14 55 GLY C CA 1
ATOM 9005 C C . GLY C 3 67 ? 141.282 163.400 152.029 1.00 65.14 55 GLY C C 1
ATOM 9006 O O . GLY C 3 67 ? 141.235 162.480 152.851 1.00 65.14 55 GLY C O 1
ATOM 9007 N N . ARG C 3 68 ? 140.928 163.239 150.756 1.00 63.72 56 ARG C N 1
ATOM 9008 C CA . ARG C 3 68 ? 140.401 161.962 150.294 1.00 63.72 56 ARG C CA 1
ATOM 9009 C C . ARG C 3 68 ? 141.410 160.844 150.532 1.00 63.72 56 ARG C C 1
ATOM 9010 O O . ARG C 3 68 ? 142.599 161.084 150.762 1.00 63.72 56 ARG C O 1
ATOM 9018 N N . LEU C 3 69 ? 140.918 159.606 150.480 1.00 53.14 57 LEU C N 1
ATOM 9019 C CA . LEU C 3 69 ? 141.762 158.461 150.799 1.00 53.14 57 LEU C CA 1
ATOM 9020 C C . LEU C 3 69 ? 142.928 158.340 149.829 1.00 53.14 57 LEU C C 1
ATOM 9021 O O . LEU C 3 69 ? 144.055 158.048 150.241 1.00 53.14 57 LEU C O 1
ATOM 9026 N N . THR C 3 70 ? 142.672 158.547 148.535 1.00 54.07 58 THR C N 1
ATOM 9027 C CA . THR C 3 70 ? 143.751 158.514 147.553 1.00 54.07 58 THR C CA 1
ATOM 9028 C C . THR C 3 70 ? 144.877 159.465 147.935 1.00 54.07 58 THR C C 1
ATOM 9029 O O . THR C 3 70 ? 146.052 159.169 147.696 1.00 54.07 58 THR C O 1
ATOM 9033 N N . ASP C 3 71 ? 144.540 160.596 148.553 1.00 60.33 59 ASP C N 1
ATOM 9034 C CA . ASP C 3 71 ? 145.551 161.539 149.002 1.00 60.33 59 ASP C CA 1
ATOM 9035 C C . ASP C 3 71 ? 146.295 161.059 150.240 1.00 60.33 59 ASP C C 1
ATOM 9036 O O . ASP C 3 71 ? 147.480 161.374 150.393 1.00 60.33 59 ASP C O 1
ATOM 9041 N N . PHE C 3 72 ? 145.640 160.301 151.119 1.00 54.57 60 PHE C N 1
ATOM 9042 C CA . PHE C 3 72 ? 146.254 159.895 152.380 1.00 54.57 60 PHE C CA 1
ATOM 9043 C C . PHE C 3 72 ? 147.062 158.605 152.242 1.00 54.57 60 PHE C C 1
ATOM 9044 O O . PHE C 3 72 ? 148.270 158.596 152.493 1.00 54.57 60 PHE C O 1
ATOM 9052 N N . LEU C 3 73 ? 146.412 157.516 151.841 1.00 47.53 61 LEU C N 1
ATOM 9053 C CA . LEU C 3 73 ? 147.077 156.226 151.780 1.00 47.53 61 LEU C CA 1
ATOM 9054 C C . LEU C 3 73 ? 148.036 156.165 150.597 1.00 47.53 61 LEU C C 1
ATOM 9055 O O . LEU C 3 73 ? 147.976 156.974 149.669 1.00 47.53 61 LEU C O 1
ATOM 9060 N N . ASP C 3 74 ? 148.936 155.181 150.645 1.00 46.86 62 ASP C N 1
ATOM 9061 C CA . ASP C 3 74 ? 149.910 154.961 149.589 1.00 46.86 62 ASP C CA 1
ATOM 9062 C C . ASP C 3 74 ? 149.823 153.586 148.951 1.00 46.86 62 ASP C C 1
ATOM 9063 O O . ASP C 3 74 ? 150.289 153.427 147.818 1.00 46.86 62 ASP C O 1
ATOM 9068 N N . CYS C 3 75 ? 149.245 152.600 149.631 1.00 37.62 63 CYS C N 1
ATOM 9069 C CA . CYS C 3 75 ? 149.032 151.272 149.073 1.00 37.62 63 CYS C CA 1
ATOM 9070 C C . CYS C 3 75 ? 148.126 150.499 150.016 1.00 37.62 63 CYS C C 1
ATOM 9071 O O . CYS C 3 75 ? 147.963 150.862 151.182 1.00 37.62 63 CYS C O 1
ATOM 9074 N N . VAL C 3 76 ? 147.538 149.431 149.491 1.00 28.35 64 VAL C N 1
ATOM 9075 C CA . VAL C 3 76 ? 146.786 148.468 150.283 1.00 28.35 64 VAL C CA 1
ATOM 9076 C C . VAL C 3 76 ? 147.372 147.096 149.998 1.00 28.35 64 VAL C C 1
ATOM 9077 O O . VAL C 3 76 ? 147.836 146.831 148.885 1.00 28.35 64 VAL C O 1
ATOM 9081 N N . ILE C 3 77 ? 147.363 146.226 151.000 1.00 25.83 65 ILE C N 1
ATOM 9082 C CA . ILE C 3 77 ? 148.024 144.932 150.923 1.00 25.83 65 ILE C CA 1
ATOM 9083 C C . ILE C 3 77 ? 147.071 143.878 151.463 1.00 25.83 65 ILE C C 1
ATOM 9084 O O . ILE C 3 77 ? 146.659 143.944 152.627 1.00 25.83 65 ILE C O 1
ATOM 9089 N N . ILE C 3 78 ? 146.720 142.912 150.623 1.00 23.44 66 ILE C N 1
ATOM 9090 C CA . ILE C 3 78 ? 145.825 141.823 150.991 1.00 23.44 66 ILE C CA 1
ATOM 9091 C C . ILE C 3 78 ? 146.650 140.553 151.112 1.00 23.44 66 ILE C C 1
ATOM 9092 O O . ILE C 3 78 ? 147.210 140.077 150.119 1.00 23.44 66 ILE C O 1
ATOM 9097 N N . SER C 3 79 ? 146.725 139.996 152.320 1.00 26.22 67 SER C N 1
ATOM 9098 C CA . SER C 3 79 ? 147.600 138.848 152.526 1.00 26.22 67 SER C CA 1
ATOM 9099 C C . SER C 3 79 ? 147.082 137.614 151.800 1.00 26.22 67 SER C C 1
ATOM 9100 O O . SER C 3 79 ? 147.743 137.106 150.891 1.00 26.22 67 SER C O 1
ATOM 9103 N N . HIS C 3 80 ? 145.900 137.126 152.168 1.00 28.92 68 HIS C N 1
ATOM 9104 C CA . HIS C 3 80 ? 145.329 135.965 151.500 1.00 28.92 68 HIS C CA 1
ATOM 9105 C C . HIS C 3 80 ? 143.860 136.230 151.200 1.00 28.92 68 HIS C C 1
ATOM 9106 O O . HIS C 3 80 ? 143.365 137.347 151.358 1.00 28.92 68 HIS C O 1
ATOM 9113 N N . PHE C 3 81 ? 143.164 135.188 150.757 1.00 30.39 69 PHE C N 1
ATOM 9114 C CA . PHE C 3 81 ? 141.831 135.324 150.189 1.00 30.39 69 PHE C CA 1
ATOM 9115 C C . PHE C 3 81 ? 140.708 135.048 151.175 1.00 30.39 69 PHE C C 1
ATOM 9116 O O . PHE C 3 81 ? 139.548 135.002 150.760 1.00 30.39 69 PHE C O 1
ATOM 9124 N N . HIS C 3 82 ? 141.009 134.840 152.453 1.00 30.09 70 HIS C N 1
ATOM 9125 C CA . HIS C 3 82 ? 139.939 134.650 153.422 1.00 30.09 70 HIS C CA 1
ATOM 9126 C C . HIS C 3 82 ? 139.087 135.907 153.505 1.00 30.09 70 HIS C C 1
ATOM 9127 O O . HIS C 3 82 ? 139.550 137.014 153.225 1.00 30.09 70 HIS C O 1
ATOM 9134 N N . LEU C 3 83 ? 137.827 135.737 153.900 1.00 26.41 71 LEU C N 1
ATOM 9135 C CA . LEU C 3 83 ? 136.899 136.858 153.832 1.00 26.41 71 LEU C CA 1
ATOM 9136 C C . LEU C 3 83 ? 137.054 137.818 154.999 1.00 26.41 71 LEU C C 1
ATOM 9137 O O . LEU C 3 83 ? 136.787 139.011 154.842 1.00 26.41 71 LEU C O 1
ATOM 9142 N N . ASP C 3 84 ? 137.471 137.340 156.164 1.00 29.34 72 ASP C N 1
ATOM 9143 C CA . ASP C 3 84 ? 137.774 138.260 157.251 1.00 29.34 72 ASP C CA 1
ATOM 9144 C C . ASP C 3 84 ? 139.063 139.035 157.020 1.00 29.34 72 ASP C C 1
ATOM 9145 O O . ASP C 3 84 ? 139.465 139.808 157.892 1.00 29.34 72 ASP C O 1
ATOM 9150 N N . HIS C 3 85 ? 139.715 138.853 155.870 1.00 27.34 73 HIS C N 1
ATOM 9151 C CA . HIS C 3 85 ? 140.921 139.589 155.529 1.00 27.34 73 HIS C CA 1
ATOM 9152 C C . HIS C 3 85 ? 140.816 140.397 154.249 1.00 27.34 73 HIS C C 1
ATOM 9153 O O . HIS C 3 85 ? 141.663 141.264 154.024 1.00 27.34 73 HIS C O 1
ATOM 9160 N N . CYS C 3 86 ? 139.820 140.139 153.402 1.00 25.47 74 CYS C N 1
ATOM 9161 C CA . CYS C 3 86 ? 139.707 140.842 152.132 1.00 25.47 74 CYS C CA 1
ATOM 9162 C C . CYS C 3 86 ? 138.286 141.214 151.739 1.00 25.47 74 CYS C C 1
ATOM 9163 O O . CYS C 3 86 ? 138.092 141.699 150.625 1.00 25.47 74 CYS C O 1
ATOM 9166 N N . GLY C 3 87 ? 137.296 141.006 152.593 1.00 26.54 75 GLY C N 1
ATOM 9167 C CA . GLY C 3 87 ? 135.930 141.088 152.124 1.00 26.54 75 GLY C CA 1
ATOM 9168 C C . GLY C 3 87 ? 135.304 142.456 152.077 1.00 26.54 75 GLY C C 1
ATOM 9169 O O . GLY C 3 87 ? 134.124 142.566 151.740 1.00 26.54 75 GLY C O 1
ATOM 9170 N N . ALA C 3 88 ? 136.038 143.511 152.411 1.00 25.16 76 ALA C N 1
ATOM 9171 C CA . ALA C 3 88 ? 135.537 144.870 152.281 1.00 25.16 76 ALA C CA 1
ATOM 9172 C C . ALA C 3 88 ? 136.247 145.633 151.178 1.00 25.16 76 ALA C C 1
ATOM 9173 O O . ALA C 3 88 ? 136.153 146.861 151.126 1.00 25.16 76 ALA C O 1
ATOM 9175 N N . LEU C 3 89 ? 136.959 144.932 150.299 1.00 24.27 77 LEU C N 1
ATOM 9176 C CA . LEU C 3 89 ? 137.709 145.614 149.248 1.00 24.27 77 LEU C CA 1
ATOM 9177 C C . LEU C 3 89 ? 136.797 146.248 148.205 1.00 24.27 77 LEU C C 1
ATOM 9178 O O . LEU C 3 89 ? 137.033 147.413 147.843 1.00 24.27 77 LEU C O 1
ATOM 9183 N N . PRO C 3 90 ? 135.766 145.576 147.680 1.00 26.30 78 PRO C N 1
ATOM 9184 C CA . PRO C 3 90 ? 134.883 146.254 146.719 1.00 26.30 78 PRO C CA 1
ATOM 9185 C C . PRO C 3 90 ? 134.106 147.401 147.323 1.00 26.30 78 PRO C C 1
ATOM 9186 O O . PRO C 3 90 ? 133.531 148.199 146.576 1.00 26.30 78 PRO C O 1
ATOM 9190 N N . TYR C 3 91 ? 134.056 147.497 148.648 1.00 27.37 79 TYR C N 1
ATOM 9191 C CA . TYR C 3 91 ? 133.376 148.599 149.312 1.00 27.37 79 TYR C CA 1
ATOM 9192 C C . TYR C 3 91 ? 134.333 149.754 149.556 1.00 27.37 79 TYR C C 1
ATOM 9193 O O . TYR C 3 91 ? 134.028 150.906 149.237 1.00 27.37 79 TYR C O 1
ATOM 9202 N N . PHE C 3 92 ? 135.500 149.453 150.120 1.00 28.58 80 PHE C N 1
ATOM 9203 C CA . PHE C 3 92 ? 136.488 150.480 150.416 1.00 28.58 80 PHE C CA 1
ATOM 9204 C C . PHE C 3 92 ? 137.009 151.160 149.157 1.00 28.58 80 PHE C C 1
ATOM 9205 O O . PHE C 3 92 ? 137.420 152.321 149.210 1.00 28.58 80 PHE C O 1
ATOM 9213 N N . SER C 3 93 ? 136.993 150.469 148.022 1.00 28.32 81 SER C N 1
ATOM 9214 C CA . SER C 3 93 ? 137.604 150.980 146.805 1.00 28.32 81 SER C CA 1
ATOM 9215 C C . SER C 3 93 ? 136.624 151.661 145.867 1.00 28.32 81 SER C C 1
ATOM 9216 O O . SER C 3 93 ? 137.061 152.321 144.922 1.00 28.32 81 SER C O 1
ATOM 9219 N N . GLU C 3 94 ? 135.330 151.512 146.081 1.00 33.05 82 GLU C N 1
ATOM 9220 C CA . GLU C 3 94 ? 134.342 152.102 145.190 1.00 33.05 82 GLU C CA 1
ATOM 9221 C C . GLU C 3 94 ? 133.355 153.013 145.896 1.00 33.05 82 GLU C C 1
ATOM 9222 O O . GLU C 3 94 ? 133.096 154.117 145.419 1.00 33.05 82 GLU C O 1
ATOM 9228 N N . MET C 3 95 ? 132.792 152.582 147.022 1.00 35.29 83 MET C N 1
ATOM 9229 C CA . MET C 3 95 ? 131.805 153.406 147.706 1.00 35.29 83 MET C CA 1
ATOM 9230 C C . MET C 3 95 ? 132.477 154.494 148.528 1.00 35.29 83 MET C C 1
ATOM 9231 O O . MET C 3 95 ? 132.127 155.673 148.415 1.00 35.29 83 MET C O 1
ATOM 9236 N N . VAL C 3 96 ? 133.443 154.116 149.363 1.00 31.41 84 VAL C N 1
ATOM 9237 C CA . VAL C 3 96 ? 134.227 155.113 150.077 1.00 31.41 84 VAL C CA 1
ATOM 9238 C C . VAL C 3 96 ? 135.037 155.941 149.094 1.00 31.41 84 VAL C C 1
ATOM 9239 O O . VAL C 3 96 ? 135.195 157.155 149.262 1.00 31.41 84 VAL C O 1
ATOM 9243 N N . GLY C 3 97 ? 135.551 155.303 148.051 1.00 33.34 85 GLY C N 1
ATOM 9244 C CA . GLY C 3 97 ? 136.312 155.989 147.033 1.00 33.34 85 GLY C CA 1
ATOM 9245 C C . GLY C 3 97 ? 137.800 155.921 147.275 1.00 33.34 85 GLY C C 1
ATOM 9246 O O . GLY C 3 97 ? 138.306 156.506 148.235 1.00 33.34 85 GLY C O 1
ATOM 9247 N N . TYR C 3 98 ? 138.515 155.213 146.407 1.00 36.56 86 TYR C N 1
ATOM 9248 C CA . TYR C 3 98 ? 139.961 155.101 146.527 1.00 36.56 86 TYR C CA 1
ATOM 9249 C C . TYR C 3 98 ? 140.510 154.569 145.216 1.00 36.56 86 TYR C C 1
ATOM 9250 O O . TYR C 3 98 ? 140.059 153.527 144.733 1.00 36.56 86 TYR C O 1
ATOM 9259 N N . ASP C 3 99 ? 141.468 155.290 144.639 1.00 44.19 87 ASP C N 1
ATOM 9260 C CA . ASP C 3 99 ? 142.121 154.902 143.393 1.00 44.19 87 ASP C CA 1
ATOM 9261 C C . ASP C 3 99 ? 143.609 154.755 143.669 1.00 44.19 87 ASP C C 1
ATOM 9262 O O . ASP C 3 99 ? 144.305 155.752 143.882 1.00 44.19 87 ASP C O 1
ATOM 9267 N N . GLY C 3 100 ? 144.097 153.522 143.661 1.00 36.08 88 GLY C N 1
ATOM 9268 C CA . GLY C 3 100 ? 145.496 153.273 143.896 1.00 36.08 88 GLY C CA 1
ATOM 9269 C C . GLY C 3 100 ? 145.844 151.805 143.821 1.00 36.08 88 GLY C C 1
ATOM 9270 O O . GLY C 3 100 ? 144.980 150.942 143.650 1.00 36.08 88 GLY C O 1
ATOM 9271 N N . PRO C 3 101 ? 147.132 151.496 143.943 1.00 31.10 89 PRO C N 1
ATOM 9272 C CA . PRO C 3 101 ? 147.574 150.099 143.857 1.00 31.10 89 PRO C CA 1
ATOM 9273 C C . PRO C 3 101 ? 147.014 149.253 144.993 1.00 31.10 89 PRO C C 1
ATOM 9274 O O . PRO C 3 101 ? 146.901 149.710 146.131 1.00 31.10 89 PRO C O 1
ATOM 9278 N N . ILE C 3 102 ? 146.657 148.014 144.665 1.00 24.76 90 ILE C N 1
ATOM 9279 C CA . ILE C 3 102 ? 146.187 147.020 145.621 1.00 24.76 90 ILE C CA 1
ATOM 9280 C C . ILE C 3 102 ? 147.014 145.766 145.383 1.00 24.76 90 ILE C C 1
ATOM 9281 O O . ILE C 3 102 ? 146.819 145.071 144.380 1.00 24.76 90 ILE C O 1
ATOM 9286 N N . TYR C 3 103 ? 147.930 145.468 146.296 1.00 27.90 91 TYR C N 1
ATOM 9287 C CA . TYR C 3 103 ? 148.959 144.459 146.065 1.00 27.90 91 TYR C CA 1
ATOM 9288 C C . TYR C 3 103 ? 148.548 143.137 146.700 1.00 27.90 91 TYR C C 1
ATOM 9289 O O . TYR C 3 103 ? 148.749 142.923 147.896 1.00 27.90 91 TYR C O 1
ATOM 9298 N N . MET C 3 104 ? 147.982 142.248 145.895 1.00 28.29 92 MET C N 1
ATOM 9299 C CA . MET C 3 104 ? 147.762 140.862 146.263 1.00 28.29 92 MET C CA 1
ATOM 9300 C C . MET C 3 104 ? 148.900 140.020 145.701 1.00 28.29 92 MET C C 1
ATOM 9301 O O . MET C 3 104 ? 149.896 140.545 145.196 1.00 28.29 92 MET C O 1
ATOM 9306 N N . THR C 3 105 ? 148.761 138.704 145.799 1.00 33.47 93 THR C N 1
ATOM 9307 C CA . THR C 3 105 ? 149.602 137.790 145.048 1.00 33.47 93 THR C CA 1
ATOM 9308 C C . THR C 3 105 ? 148.816 137.273 143.850 1.00 33.47 93 THR C C 1
ATOM 9309 O O . THR C 3 105 ? 147.710 137.727 143.556 1.00 33.47 93 THR C O 1
ATOM 9313 N N . HIS C 3 106 ? 149.398 136.312 143.138 1.00 37.91 94 HIS C N 1
ATOM 9314 C CA . HIS C 3 106 ? 148.772 135.866 141.895 1.00 37.91 94 HIS C CA 1
ATOM 9315 C C . HIS C 3 106 ? 147.577 134.954 142.134 1.00 37.91 94 HIS C C 1
ATOM 9316 O O . HIS C 3 106 ? 146.545 135.141 141.466 1.00 37.91 94 HIS C O 1
ATOM 9323 N N . PRO C 3 107 ? 147.625 133.966 143.033 1.00 37.44 95 PRO C N 1
ATOM 9324 C CA . PRO C 3 107 ? 146.410 133.172 143.270 1.00 37.44 95 PRO C CA 1
ATOM 9325 C C . PRO C 3 107 ? 145.326 133.936 144.007 1.00 37.44 95 PRO C C 1
ATOM 9326 O O . PRO C 3 107 ? 144.137 133.668 143.800 1.00 37.44 95 PRO C O 1
ATOM 9330 N N . THR C 3 108 ? 145.703 134.880 144.871 1.00 31.50 96 THR C N 1
ATOM 9331 C CA . THR C 3 108 ? 144.709 135.646 145.613 1.00 31.50 96 THR C CA 1
ATOM 9332 C C . THR C 3 108 ? 143.866 136.506 144.680 1.00 31.50 96 THR C C 1
ATOM 9333 O O . THR C 3 108 ? 142.682 136.743 144.943 1.00 31.50 96 THR C O 1
ATOM 9337 N N . GLN C 3 109 ? 144.451 136.973 143.577 1.00 33.98 97 GLN C N 1
ATOM 9338 C CA . GLN C 3 109 ? 143.681 137.770 142.629 1.00 33.98 97 GLN C CA 1
ATOM 9339 C C . GLN C 3 109 ? 142.731 136.906 141.813 1.00 33.98 97 GLN C C 1
ATOM 9340 O O . GLN C 3 109 ? 141.737 137.410 141.283 1.00 33.98 97 GLN C O 1
ATOM 9346 N N . ALA C 3 110 ? 143.015 135.611 141.694 1.00 37.37 98 ALA C N 1
ATOM 9347 C CA . ALA C 3 110 ? 142.145 134.728 140.932 1.00 37.37 98 ALA C CA 1
ATOM 9348 C C . ALA C 3 110 ? 141.109 134.022 141.794 1.00 37.37 98 ALA C C 1
ATOM 9349 O O . ALA C 3 110 ? 140.235 133.339 141.250 1.00 37.37 98 ALA C O 1
ATOM 9351 N N . ILE C 3 111 ? 141.182 134.161 143.114 1.00 34.55 99 ILE C N 1
ATOM 9352 C CA . ILE C 3 111 ? 140.230 133.528 144.013 1.00 34.55 99 ILE C CA 1
ATOM 9353 C C . ILE C 3 111 ? 139.286 134.545 144.642 1.00 34.55 99 ILE C C 1
ATOM 9354 O O . ILE C 3 111 ? 138.114 134.246 144.869 1.00 34.55 99 ILE C O 1
ATOM 9359 N N . CYS C 3 112 ? 139.773 135.755 144.912 1.00 32.64 100 CYS C N 1
ATOM 9360 C CA . CYS C 3 112 ? 138.937 136.804 145.496 1.00 32.64 100 CYS C CA 1
ATOM 9361 C C . CYS C 3 112 ? 137.674 137.113 144.699 1.00 32.64 100 CYS C C 1
ATOM 9362 O O . CYS C 3 112 ? 136.602 137.216 145.314 1.00 32.64 100 CYS C O 1
ATOM 9365 N N . PRO C 3 113 ? 137.710 137.281 143.372 1.00 30.09 101 PRO C N 1
ATOM 9366 C CA . PRO C 3 113 ? 136.467 137.630 142.661 1.00 30.09 101 PRO C CA 1
ATOM 9367 C C . PRO C 3 113 ? 135.372 136.589 142.786 1.00 30.09 101 PRO C C 1
ATOM 9368 O O . PRO C 3 113 ? 134.198 136.899 142.559 1.00 30.09 101 PRO C O 1
ATOM 9372 N N . ILE C 3 114 ? 135.725 135.352 143.133 1.00 36.17 102 ILE C N 1
ATOM 9373 C CA . ILE C 3 114 ? 134.723 134.298 143.251 1.00 36.17 102 ILE C CA 1
ATOM 9374 C C . ILE C 3 114 ? 134.185 134.240 144.674 1.00 36.17 102 ILE C C 1
ATOM 9375 O O . ILE C 3 114 ? 132.996 133.989 144.901 1.00 36.17 102 ILE C O 1
ATOM 9380 N N . LEU C 3 115 ? 135.051 134.493 145.655 1.00 32.11 103 LEU C N 1
ATOM 9381 C CA . LEU C 3 115 ? 134.602 134.523 147.041 1.00 32.11 103 LEU C CA 1
ATOM 9382 C C . LEU C 3 115 ? 133.738 135.745 147.310 1.00 32.11 103 LEU C C 1
ATOM 9383 O O . LEU C 3 115 ? 132.733 135.661 148.023 1.00 32.11 103 LEU C O 1
ATOM 9388 N N . LEU C 3 116 ? 134.114 136.893 146.749 1.00 28.91 104 LEU C N 1
ATOM 9389 C CA . LEU C 3 116 ? 133.317 138.095 146.944 1.00 28.91 104 LEU C CA 1
ATOM 9390 C C . LEU C 3 116 ? 132.012 138.023 146.176 1.00 28.91 104 LEU C C 1
ATOM 9391 O O . LEU C 3 116 ? 131.032 138.661 146.565 1.00 28.91 104 LEU C O 1
ATOM 9396 N N . GLU C 3 117 ? 131.980 137.263 145.084 1.00 36.70 105 GLU C N 1
ATOM 9397 C CA . GLU C 3 117 ? 130.735 137.091 144.347 1.00 36.70 105 GLU C CA 1
ATOM 9398 C C . GLU C 3 117 ? 129.851 136.049 145.014 1.00 36.70 105 GLU C C 1
ATOM 9399 O O . GLU C 3 117 ? 128.628 136.059 144.841 1.00 36.70 105 GLU C O 1
ATOM 9405 N N . ASP C 3 118 ? 130.451 135.145 145.787 1.00 41.10 106 ASP C N 1
ATOM 9406 C CA . ASP C 3 118 ? 129.664 134.110 146.446 1.00 41.10 106 ASP C CA 1
ATOM 9407 C C . ASP C 3 118 ? 129.091 134.614 147.762 1.00 41.10 106 ASP C C 1
ATOM 9408 O O . ASP C 3 118 ? 127.992 134.217 148.162 1.00 41.10 106 ASP C O 1
ATOM 9413 N N . TYR C 3 119 ? 129.820 135.488 148.455 1.00 34.77 107 TYR C N 1
ATOM 9414 C CA . TYR C 3 119 ? 129.254 136.106 149.646 1.00 34.77 107 TYR C CA 1
ATOM 9415 C C . TYR C 3 119 ? 128.159 137.097 149.292 1.00 34.77 107 TYR C C 1
ATOM 9416 O O . TYR C 3 119 ? 127.243 137.316 150.088 1.00 34.77 107 TYR C O 1
ATOM 9425 N N . ARG C 3 120 ? 128.228 137.705 148.111 1.00 32.77 108 ARG C N 1
ATOM 9426 C CA . ARG C 3 120 ? 127.196 138.661 147.736 1.00 32.77 108 ARG C CA 1
ATOM 9427 C C . ARG C 3 120 ? 125.867 137.962 147.504 1.00 32.77 108 ARG C C 1
ATOM 9428 O O . ARG C 3 120 ? 124.810 138.596 147.552 1.00 32.77 108 ARG C O 1
ATOM 9436 N N . LYS C 3 121 ? 125.901 136.655 147.253 1.00 39.20 109 LYS C N 1
ATOM 9437 C CA . LYS C 3 121 ? 124.664 135.891 147.160 1.00 39.20 109 LYS C CA 1
ATOM 9438 C C . LYS C 3 121 ? 124.002 135.773 148.524 1.00 39.20 109 LYS C C 1
ATOM 9439 O O . LYS C 3 121 ? 122.772 135.758 148.634 1.00 39.20 109 LYS C O 1
ATOM 9445 N N . ILE C 3 122 ? 124.808 135.695 149.581 1.00 37.61 110 ILE C N 1
ATOM 9446 C CA . ILE C 3 122 ? 124.261 135.606 150.930 1.00 37.61 110 ILE C CA 1
ATOM 9447 C C . ILE C 3 122 ? 123.658 136.937 151.348 1.00 37.61 110 ILE C C 1
ATOM 9448 O O . ILE C 3 122 ? 122.534 136.992 151.858 1.00 37.61 110 ILE C O 1
ATOM 9453 N N . ALA C 3 123 ? 124.389 138.031 151.129 1.00 37.59 111 ALA C N 1
ATOM 9454 C CA . ALA C 3 123 ? 123.909 139.345 151.538 1.00 37.59 111 ALA C CA 1
ATOM 9455 C C . ALA C 3 123 ? 122.627 139.728 150.809 1.00 37.59 111 ALA C C 1
ATOM 9456 O O . ALA C 3 123 ? 121.679 140.214 151.433 1.00 37.59 111 ALA C O 1
ATOM 9458 N N . VAL C 3 124 ? 122.570 139.512 149.493 1.00 40.97 112 VAL C N 1
ATOM 9459 C CA . VAL C 3 124 ? 121.350 139.818 148.756 1.00 40.97 112 VAL C CA 1
ATOM 9460 C C . VAL C 3 124 ? 120.216 138.888 149.164 1.00 40.97 112 VAL C C 1
ATOM 9461 O O . VAL C 3 124 ? 119.050 139.163 148.862 1.00 40.97 112 VAL C O 1
ATOM 9465 N N . ASP C 3 125 ? 120.529 137.793 149.856 1.00 49.47 113 ASP C N 1
ATOM 9466 C CA . ASP C 3 125 ? 119.492 136.872 150.307 1.00 49.47 113 ASP C CA 1
ATOM 9467 C C . ASP C 3 125 ? 118.952 137.293 151.667 1.00 49.47 113 ASP C C 1
ATOM 9468 O O . ASP C 3 125 ? 117.737 137.313 151.887 1.00 49.47 113 ASP C O 1
ATOM 9473 N N . LYS C 3 126 ? 119.848 137.635 152.594 1.00 43.43 114 LYS C N 1
ATOM 9474 C CA . LYS C 3 126 ? 119.489 138.119 153.921 1.00 43.43 114 LYS C CA 1
ATOM 9475 C C . LYS C 3 126 ? 118.885 139.510 153.904 1.00 43.43 114 LYS C C 1
ATOM 9476 O O . LYS C 3 126 ? 118.634 140.058 154.981 1.00 43.43 114 LYS C O 1
ATOM 9482 N N . LYS C 3 127 ? 118.667 140.095 152.727 1.00 46.62 115 LYS C N 1
ATOM 9483 C CA . LYS C 3 127 ? 118.152 141.454 152.594 1.00 46.62 115 LYS C CA 1
ATOM 9484 C C . LYS C 3 127 ? 119.059 142.436 153.339 1.00 46.62 115 LYS C C 1
ATOM 9485 O O . LYS C 3 127 ? 118.658 143.111 154.288 1.00 46.62 115 LYS C O 1
ATOM 9491 N N . GLY C 3 128 ? 120.312 142.481 152.902 1.00 45.57 116 GLY C N 1
ATOM 9492 C CA . GLY C 3 128 ? 121.320 143.270 153.579 1.00 45.57 116 GLY C CA 1
ATOM 9493 C C . GLY C 3 128 ? 122.201 144.064 152.643 1.00 45.57 116 GLY C C 1
ATOM 9494 O O . GLY C 3 128 ? 123.387 144.267 152.919 1.00 45.57 116 GLY C O 1
ATOM 9495 N N . GLU C 3 129 ? 121.634 144.517 151.526 1.00 49.50 117 GLU C N 1
ATOM 9496 C CA . GLU C 3 129 ? 122.375 145.255 150.512 1.00 49.50 117 GLU C CA 1
ATOM 9497 C C . GLU C 3 129 ? 122.192 146.765 150.635 1.00 49.50 117 GLU C C 1
ATOM 9498 O O . GLU C 3 129 ? 122.253 147.480 149.629 1.00 49.50 117 GLU C O 1
ATOM 9504 N N . ALA C 3 130 ? 121.966 147.262 151.853 1.00 46.40 118 ALA C N 1
ATOM 9505 C CA . ALA C 3 130 ? 121.750 148.690 152.057 1.00 46.40 118 ALA C CA 1
ATOM 9506 C C . ALA C 3 130 ? 122.939 149.503 151.564 1.00 46.40 118 ALA C C 1
ATOM 9507 O O . ALA C 3 130 ? 122.823 150.293 150.621 1.00 46.40 118 ALA C O 1
ATOM 9509 N N . ASN C 3 131 ? 124.096 149.320 152.192 1.00 43.44 119 ASN C N 1
ATOM 9510 C CA . ASN C 3 131 ? 125.344 149.948 151.765 1.00 43.44 119 ASN C CA 1
ATOM 9511 C C . ASN C 3 131 ? 126.289 148.808 151.407 1.00 43.44 119 ASN C C 1
ATOM 9512 O O . ASN C 3 131 ? 127.102 148.377 152.225 1.00 43.44 119 ASN C O 1
ATOM 9517 N N . PHE C 3 132 ? 126.187 148.327 150.172 1.00 34.00 120 PHE C N 1
ATOM 9518 C CA . PHE C 3 132 ? 126.868 147.103 149.782 1.00 34.00 120 PHE C CA 1
ATOM 9519 C C . PHE C 3 132 ? 127.301 147.208 148.330 1.00 34.00 120 PHE C C 1
ATOM 9520 O O . PHE C 3 132 ? 126.705 147.938 147.535 1.00 34.00 120 PHE C O 1
ATOM 9528 N N . PHE C 3 133 ? 128.351 146.466 147.990 1.00 30.50 121 PHE C N 1
ATOM 9529 C CA . PHE C 3 133 ? 128.863 146.466 146.631 1.00 30.50 121 PHE C CA 1
ATOM 9530 C C . PHE C 3 133 ? 128.051 145.528 145.740 1.00 30.50 121 PHE C C 1
ATOM 9531 O O . PHE C 3 133 ? 127.393 144.596 146.208 1.00 30.50 121 PHE C O 1
ATOM 9539 N N . THR C 3 134 ? 128.098 145.795 144.439 1.00 32.03 122 THR C N 1
ATOM 9540 C CA . THR C 3 134 ? 127.395 145.016 143.431 1.00 32.03 122 THR C CA 1
ATOM 9541 C C . THR C 3 134 ? 128.396 144.244 142.580 1.00 32.03 122 THR C C 1
ATOM 9542 O O . THR C 3 134 ? 129.606 144.288 142.806 1.00 32.03 122 THR C O 1
ATOM 9546 N N . SER C 3 135 ? 127.878 143.527 141.584 1.00 32.13 123 SER C N 1
ATOM 9547 C CA . SER C 3 135 ? 128.741 142.680 140.769 1.00 32.13 123 SER C CA 1
ATOM 9548 C C . SER C 3 135 ? 129.570 143.509 139.800 1.00 32.13 123 SER C C 1
ATOM 9549 O O . SER C 3 135 ? 130.645 143.079 139.367 1.00 32.13 123 SER C O 1
ATOM 9552 N N . GLN C 3 136 ? 129.086 144.698 139.444 1.00 34.24 124 GLN C N 1
ATOM 9553 C CA . GLN C 3 136 ? 129.868 145.599 138.607 1.00 34.24 124 GLN C CA 1
ATOM 9554 C C . GLN C 3 136 ? 130.993 146.242 139.407 1.00 34.24 124 GLN C C 1
ATOM 9555 O O . GLN C 3 136 ? 132.020 146.636 138.848 1.00 34.24 124 GLN C O 1
ATOM 9561 N N . MET C 3 137 ? 130.817 146.345 140.724 1.00 34.01 125 MET C N 1
ATOM 9562 C CA . MET C 3 137 ? 131.790 147.015 141.573 1.00 34.01 125 MET C CA 1
ATOM 9563 C C . MET C 3 137 ? 132.882 146.071 142.044 1.00 34.01 125 MET C C 1
ATOM 9564 O O . MET C 3 137 ? 133.906 146.525 142.560 1.00 34.01 125 MET C O 1
ATOM 9569 N N . ILE C 3 138 ? 132.680 144.763 141.894 1.00 28.74 126 ILE C N 1
ATOM 9570 C CA . ILE C 3 138 ? 133.745 143.809 142.186 1.00 28.74 126 ILE C CA 1
ATOM 9571 C C . ILE C 3 138 ? 134.720 143.758 141.022 1.00 28.74 126 ILE C C 1
ATOM 9572 O O . ILE C 3 138 ? 135.933 143.609 141.202 1.00 28.74 126 ILE C O 1
ATOM 9577 N N . LYS C 3 139 ? 134.197 143.893 139.805 1.00 28.67 127 LYS C N 1
ATOM 9578 C CA . LYS C 3 139 ? 135.034 143.911 138.613 1.00 28.67 127 LYS C CA 1
ATOM 9579 C C . LYS C 3 139 ? 135.940 145.134 138.602 1.00 28.67 127 LYS C C 1
ATOM 9580 O O . LYS C 3 139 ? 137.162 145.017 138.470 1.00 28.67 127 LYS C O 1
ATOM 9586 N N . ASP C 3 140 ? 135.353 146.322 138.757 1.00 30.99 128 ASP C N 1
ATOM 9587 C CA . ASP C 3 140 ? 136.137 147.553 138.762 1.00 30.99 128 ASP C CA 1
ATOM 9588 C C . ASP C 3 140 ? 137.164 147.573 139.884 1.00 30.99 128 ASP C C 1
ATOM 9589 O O . ASP C 3 140 ? 138.185 148.258 139.773 1.00 30.99 128 ASP C O 1
ATOM 9594 N N . CYS C 3 141 ? 136.923 146.837 140.967 1.00 27.86 129 CYS C N 1
ATOM 9595 C CA . CYS C 3 141 ? 137.905 146.784 142.042 1.00 27.86 129 CYS C CA 1
ATOM 9596 C C . CYS C 3 141 ? 139.032 145.814 141.733 1.00 27.86 129 CYS C C 1
ATOM 9597 O O . CYS C 3 141 ? 140.154 146.005 142.208 1.00 27.86 129 CYS C O 1
ATOM 9600 N N . MET C 3 142 ? 138.758 144.771 140.951 1.00 28.22 130 MET C N 1
ATOM 9601 C CA . MET C 3 142 ? 139.800 143.834 140.562 1.00 28.22 130 MET C CA 1
ATOM 9602 C C . MET C 3 142 ? 140.761 144.419 139.543 1.00 28.22 130 MET C C 1
ATOM 9603 O O . MET C 3 142 ? 141.855 143.877 139.368 1.00 28.22 130 MET C O 1
ATOM 9608 N N . LYS C 3 143 ? 140.381 145.504 138.874 1.00 23.34 131 LYS C N 1
ATOM 9609 C CA . LYS C 3 143 ? 141.238 146.159 137.902 1.00 23.34 131 LYS C CA 1
ATOM 9610 C C . LYS C 3 143 ? 142.263 147.079 138.539 1.00 23.34 131 LYS C C 1
ATOM 9611 O O . LYS C 3 143 ? 143.244 147.437 137.883 1.00 23.34 131 LYS C O 1
ATOM 9617 N N . LYS C 3 144 ? 142.060 147.479 139.788 1.00 24.22 132 LYS C N 1
ATOM 9618 C CA . LYS C 3 144 ? 143.057 148.259 140.502 1.00 24.22 132 LYS C CA 1
ATOM 9619 C C . LYS C 3 144 ? 144.120 147.388 141.149 1.00 24.22 132 LYS C C 1
ATOM 9620 O O . LYS C 3 144 ? 145.048 147.923 141.758 1.00 24.22 132 LYS C O 1
ATOM 9626 N N . VAL C 3 145 ? 144.016 146.074 141.025 1.00 24.49 133 VAL C N 1
ATOM 9627 C CA . VAL C 3 145 ? 144.945 145.162 141.679 1.00 24.49 133 VAL C CA 1
ATOM 9628 C C . VAL C 3 145 ? 146.240 145.093 140.884 1.00 24.49 133 VAL C C 1
ATOM 9629 O O . VAL C 3 145 ? 146.240 145.194 139.653 1.00 24.49 133 VAL C O 1
ATOM 9633 N N . VAL C 3 146 ? 147.354 144.918 141.590 1.00 26.39 134 VAL C N 1
ATOM 9634 C CA . VAL C 3 146 ? 148.672 144.772 140.985 1.00 26.39 134 VAL C CA 1
ATOM 9635 C C . VAL C 3 146 ? 149.290 143.523 141.596 1.00 26.39 134 VAL C C 1
ATOM 9636 O O . VAL C 3 146 ? 149.870 143.577 142.685 1.00 26.39 134 VAL C O 1
ATOM 9640 N N . ALA C 3 147 ? 149.162 142.392 140.909 1.00 30.21 135 ALA C N 1
ATOM 9641 C CA . ALA C 3 147 ? 149.713 141.145 141.417 1.00 30.21 135 ALA C CA 1
ATOM 9642 C C . ALA C 3 147 ? 151.230 141.228 141.525 1.00 30.21 135 ALA C C 1
ATOM 9643 O O . ALA C 3 147 ? 151.888 141.948 140.771 1.00 30.21 135 ALA C O 1
ATOM 9645 N N . VAL C 3 148 ? 151.790 140.483 142.478 1.00 34.74 136 VAL C N 1
ATOM 9646 C CA . VAL C 3 148 ? 153.231 140.432 142.672 1.00 34.74 136 VAL C CA 1
ATOM 9647 C C . VAL C 3 148 ? 153.685 138.980 142.670 1.00 34.74 136 VAL C C 1
ATOM 9648 O O . VAL C 3 148 ? 152.880 138.048 142.682 1.00 34.74 136 VAL C O 1
ATOM 9652 N N . HIS C 3 149 ? 155.000 138.800 142.648 1.00 43.08 137 HIS C N 1
ATOM 9653 C CA . HIS C 3 149 ? 155.624 137.489 142.695 1.00 43.08 137 HIS C CA 1
ATOM 9654 C C . HIS C 3 149 ? 156.433 137.350 143.977 1.00 43.08 137 HIS C C 1
ATOM 9655 O O . HIS C 3 149 ? 156.981 138.328 144.490 1.00 43.08 137 HIS C O 1
ATOM 9662 N N . LEU C 3 150 ? 156.495 136.127 144.495 1.00 44.97 138 LEU C N 1
ATOM 9663 C CA . LEU C 3 150 ? 157.256 135.880 145.710 1.00 44.97 138 LEU C CA 1
ATOM 9664 C C . LEU C 3 150 ? 158.709 136.302 145.535 1.00 44.97 138 LEU C C 1
ATOM 9665 O O . LEU C 3 150 ? 159.295 136.163 144.459 1.00 44.97 138 LEU C O 1
ATOM 9670 N N . HIS C 3 151 ? 159.282 136.835 146.613 1.00 48.25 139 HIS C N 1
ATOM 9671 C CA . HIS C 3 151 ? 160.694 137.213 146.670 1.00 48.25 139 HIS C CA 1
ATOM 9672 C C . HIS C 3 151 ? 161.062 138.246 145.608 1.00 48.25 139 HIS C C 1
ATOM 9673 O O . HIS C 3 151 ? 162.241 138.457 145.321 1.00 48.25 139 HIS C O 1
ATOM 9680 N N . GLN C 3 152 ? 160.066 138.903 145.019 1.00 48.68 140 GLN C N 1
ATOM 9681 C CA . GLN C 3 152 ? 160.274 139.801 143.885 1.00 48.68 140 GLN C CA 1
ATOM 9682 C C . GLN C 3 152 ? 159.882 141.215 144.305 1.00 48.68 140 GLN C C 1
ATOM 9683 O O . GLN C 3 152 ? 158.710 141.591 144.224 1.00 48.68 140 GLN C O 1
ATOM 9689 N N . THR C 3 153 ? 160.871 141.988 144.750 1.00 46.63 141 THR C N 1
ATOM 9690 C CA . THR C 3 153 ? 160.626 143.337 145.241 1.00 46.63 141 THR C CA 1
ATOM 9691 C C . THR C 3 153 ? 159.982 144.204 144.166 1.00 46.63 141 THR C C 1
ATOM 9692 O O . THR C 3 153 ? 160.362 144.154 142.995 1.00 46.63 141 THR C O 1
ATOM 9696 N N . VAL C 3 154 ? 158.993 145.002 144.570 1.00 46.09 142 VAL C N 1
ATOM 9697 C CA . VAL C 3 154 ? 158.322 145.935 143.675 1.00 46.09 142 VAL C CA 1
ATOM 9698 C C . VAL C 3 154 ? 158.367 147.321 144.308 1.00 46.09 142 VAL C C 1
ATOM 9699 O O . VAL C 3 154 ? 158.484 147.464 145.529 1.00 46.09 142 VAL C O 1
ATOM 9703 N N . GLN C 3 155 ? 158.284 148.345 143.464 1.00 55.90 143 GLN C N 1
ATOM 9704 C CA . GLN C 3 155 ? 158.536 149.727 143.847 1.00 55.90 143 GLN C CA 1
ATOM 9705 C C . GLN C 3 155 ? 157.228 150.492 143.989 1.00 55.90 143 GLN C C 1
ATOM 9706 O O . GLN C 3 155 ? 156.400 150.486 143.074 1.00 55.90 143 GLN C O 1
ATOM 9712 N N . VAL C 3 156 ? 157.049 151.150 145.131 1.00 57.26 144 VAL C N 1
ATOM 9713 C CA . VAL C 3 156 ? 155.891 152.001 145.388 1.00 57.26 144 VAL C CA 1
ATOM 9714 C C . VAL C 3 156 ? 156.399 153.371 145.814 1.00 57.26 144 VAL C C 1
ATOM 9715 O O . VAL C 3 156 ? 157.141 153.483 146.797 1.00 57.26 144 VAL C O 1
ATOM 9719 N N . ASP C 3 157 ? 156.016 154.406 145.067 1.00 66.48 145 ASP C N 1
ATOM 9720 C CA . ASP C 3 157 ? 156.212 155.801 145.465 1.00 66.48 145 ASP C CA 1
ATOM 9721 C C . ASP C 3 157 ? 157.693 156.183 145.577 1.00 66.48 145 ASP C C 1
ATOM 9722 O O . ASP C 3 157 ? 158.033 157.187 146.213 1.00 66.48 145 ASP C O 1
ATOM 9727 N N . ASP C 3 158 ? 158.588 155.379 144.997 1.00 73.98 146 ASP C N 1
ATOM 9728 C CA . ASP C 3 158 ? 160.006 155.702 144.846 1.00 73.98 146 ASP C CA 1
ATOM 9729 C C . ASP C 3 158 ? 160.759 155.652 146.173 1.00 73.98 146 ASP C C 1
ATOM 9730 O O . ASP C 3 158 ? 161.992 155.723 146.198 1.00 73.98 146 ASP C O 1
ATOM 9735 N N . GLU C 3 159 ? 160.037 155.505 147.283 1.00 69.43 147 GLU C N 1
ATOM 9736 C CA . GLU C 3 159 ? 160.660 155.379 148.593 1.00 69.43 147 GLU C CA 1
ATOM 9737 C C . GLU C 3 159 ? 160.060 154.275 149.446 1.00 69.43 147 GLU C C 1
ATOM 9738 O O . GLU C 3 159 ? 160.621 153.966 150.503 1.00 69.43 147 GLU C O 1
ATOM 9744 N N . LEU C 3 160 ? 158.953 153.676 149.028 1.00 56.79 148 LEU C N 1
ATOM 9745 C CA . LEU C 3 160 ? 158.232 152.673 149.802 1.00 56.79 148 LEU C CA 1
ATOM 9746 C C . LEU C 3 160 ? 158.355 151.349 149.056 1.00 56.79 148 LEU C C 1
ATOM 9747 O O . LEU C 3 160 ? 157.683 151.131 148.046 1.00 56.79 148 LEU C O 1
ATOM 9752 N N . GLU C 3 161 ? 159.214 150.467 149.548 1.00 54.30 149 GLU C N 1
ATOM 9753 C CA . GLU C 3 161 ? 159.540 149.229 148.858 1.00 54.30 149 GLU C CA 1
ATOM 9754 C C . GLU C 3 161 ? 158.935 148.056 149.612 1.00 54.30 149 GLU C C 1
ATOM 9755 O O . GLU C 3 161 ? 159.210 147.876 150.802 1.00 54.30 149 GLU C O 1
ATOM 9761 N N . ILE C 3 162 ? 158.115 147.260 148.925 1.00 43.38 150 ILE C N 1
ATOM 9762 C CA . ILE C 3 162 ? 157.493 146.096 149.537 1.00 43.38 150 ILE C CA 1
ATOM 9763 C C . ILE C 3 162 ? 158.063 144.839 148.895 1.00 43.38 150 ILE C C 1
ATOM 9764 O O . ILE C 3 162 ? 158.731 144.887 147.862 1.00 43.38 150 ILE C O 1
ATOM 9769 N N . LYS C 3 163 ? 157.779 143.700 149.521 1.00 45.74 151 LYS C N 1
ATOM 9770 C CA . LYS C 3 163 ? 158.308 142.420 149.076 1.00 45.74 151 LYS C CA 1
ATOM 9771 C C . LYS C 3 163 ? 157.561 141.307 149.793 1.00 45.74 151 LYS C C 1
ATOM 9772 O O . LYS C 3 163 ? 157.333 141.379 151.001 1.00 45.74 151 LYS C O 1
ATOM 9778 N N . ALA C 3 164 ? 157.191 140.279 149.042 1.00 41.87 152 ALA C N 1
ATOM 9779 C CA . ALA C 3 164 ? 156.415 139.171 149.574 1.00 41.87 152 ALA C CA 1
ATOM 9780 C C . ALA C 3 164 ? 157.325 138.061 150.087 1.00 41.87 152 ALA C C 1
ATOM 9781 O O . ALA C 3 164 ? 158.551 138.128 150.000 1.00 41.87 152 ALA C O 1
ATOM 9783 N N . TYR C 3 165 ? 156.695 137.028 150.638 1.00 47.70 153 TYR C N 1
ATOM 9784 C CA . TYR C 3 165 ? 157.389 135.841 151.108 1.00 47.70 153 TYR C CA 1
ATOM 9785 C C . TYR C 3 165 ? 156.450 134.657 150.964 1.00 47.70 153 TYR C C 1
ATOM 9786 O O . TYR C 3 165 ? 155.429 134.733 150.278 1.00 47.70 153 TYR C O 1
ATOM 9795 N N . TYR C 3 166 ? 156.806 133.554 151.610 1.00 49.09 154 TYR C N 1
ATOM 9796 C CA . TYR C 3 166 ? 155.940 132.386 151.604 1.00 49.09 154 TYR C CA 1
ATOM 9797 C C . TYR C 3 166 ? 155.424 132.124 153.009 1.00 49.09 154 TYR C C 1
ATOM 9798 O O . TYR C 3 166 ? 156.205 132.008 153.956 1.00 49.09 154 TYR C O 1
ATOM 9807 N N . ALA C 3 167 ? 154.104 132.031 153.144 1.00 45.77 155 ALA C N 1
ATOM 9808 C CA . ALA C 3 167 ? 153.468 131.854 154.440 1.00 45.77 155 ALA C CA 1
ATOM 9809 C C . ALA C 3 167 ? 152.810 130.488 154.571 1.00 45.77 155 ALA C C 1
ATOM 9810 O O . ALA C 3 167 ? 153.100 129.746 155.511 1.00 45.77 155 ALA C O 1
ATOM 9812 N N . GLY C 3 168 ? 151.931 130.136 153.649 1.00 44.32 156 GLY C N 1
ATOM 9813 C CA . GLY C 3 168 ? 151.195 128.901 153.742 1.00 44.32 156 GLY C CA 1
ATOM 9814 C C . GLY C 3 168 ? 149.779 129.124 154.225 1.00 44.32 156 GLY C C 1
ATOM 9815 O O . GLY C 3 168 ? 149.218 130.216 154.133 1.00 44.32 156 GLY C O 1
ATOM 9816 N N . HIS C 3 169 ? 149.181 128.038 154.708 1.00 44.43 157 HIS C N 1
ATOM 9817 C CA . HIS C 3 169 ? 147.877 128.040 155.363 1.00 44.43 157 HIS C CA 1
ATOM 9818 C C . HIS C 3 169 ? 146.730 128.239 154.377 1.00 44.43 157 HIS C C 1
ATOM 9819 O O . HIS C 3 169 ? 145.593 127.879 154.687 1.00 44.43 157 HIS C O 1
ATOM 9826 N N . VAL C 3 170 ? 147.046 128.695 153.167 1.00 41.52 158 VAL C N 1
ATOM 9827 C CA . VAL C 3 170 ? 146.118 128.708 152.033 1.00 41.52 158 VAL C CA 1
ATOM 9828 C C . VAL C 3 170 ? 146.952 128.895 150.779 1.00 41.52 158 VAL C C 1
ATOM 9829 O O . VAL C 3 170 ? 148.081 129.390 150.842 1.00 41.52 158 VAL C O 1
ATOM 9833 N N . LEU C 3 171 ? 146.401 128.505 149.635 1.00 50.10 159 LEU C N 1
ATOM 9834 C CA . LEU C 3 171 ? 147.063 128.760 148.362 1.00 50.10 159 LEU C CA 1
ATOM 9835 C C . LEU C 3 171 ? 147.023 130.253 148.064 1.00 50.10 159 LEU C C 1
ATOM 9836 O O . LEU C 3 171 ? 145.951 130.816 147.828 1.00 50.10 159 LEU C O 1
ATOM 9841 N N . GLY C 3 172 ? 148.182 130.900 148.077 1.00 42.07 160 GLY C N 1
ATOM 9842 C CA . GLY C 3 172 ? 148.282 132.304 147.736 1.00 42.07 160 GLY C CA 1
ATOM 9843 C C . GLY C 3 172 ? 148.737 133.209 148.857 1.00 42.07 160 GLY C C 1
ATOM 9844 O O . GLY C 3 172 ? 149.153 134.338 148.579 1.00 42.07 160 GLY C O 1
ATOM 9845 N N . ALA C 3 173 ? 148.681 132.757 150.106 1.00 38.35 161 ALA C N 1
ATOM 9846 C CA . ALA C 3 173 ? 149.013 133.614 151.230 1.00 38.35 161 ALA C CA 1
ATOM 9847 C C . ALA C 3 173 ? 150.466 134.067 151.151 1.00 38.35 161 ALA C C 1
ATOM 9848 O O . ALA C 3 173 ? 151.309 133.440 150.509 1.00 38.35 161 ALA C O 1
ATOM 9850 N N . ALA C 3 174 ? 150.753 135.178 151.822 1.00 33.85 162 ALA C N 1
ATOM 9851 C CA . ALA C 3 174 ? 152.079 135.765 151.788 1.00 33.85 162 ALA C CA 1
ATOM 9852 C C . ALA C 3 174 ? 152.403 136.347 153.155 1.00 33.85 162 ALA C C 1
ATOM 9853 O O . ALA C 3 174 ? 151.654 136.182 154.120 1.00 33.85 162 ALA C O 1
ATOM 9855 N N . MET C 3 175 ? 153.546 137.025 153.229 1.00 41.87 163 MET C N 1
ATOM 9856 C CA . MET C 3 175 ? 154.015 137.692 154.444 1.00 41.87 163 MET C CA 1
ATOM 9857 C C . MET C 3 175 ? 154.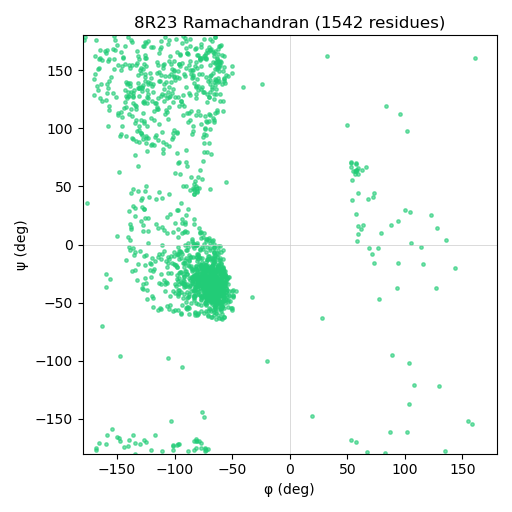788 138.925 153.981 1.00 41.87 163 MET C C 1
ATOM 9858 O O . MET C 3 175 ? 155.989 138.854 153.720 1.00 41.87 163 MET C O 1
ATOM 9863 N N . PHE C 3 176 ? 154.096 140.052 153.906 1.00 33.32 164 PHE C N 1
ATOM 9864 C CA . PHE C 3 176 ? 154.694 141.198 153.248 1.00 33.32 164 PHE C CA 1
ATOM 9865 C C . PHE C 3 176 ? 155.704 141.885 154.156 1.00 33.32 164 PHE C C 1
ATOM 9866 O O . PHE C 3 176 ? 155.685 141.743 155.378 1.00 33.32 164 PHE C O 1
ATOM 9874 N N . GLN C 3 177 ? 156.599 142.639 153.529 1.00 45.74 165 GLN C N 1
ATOM 9875 C CA . GLN C 3 177 ? 157.589 143.444 154.230 1.00 45.74 165 GLN C CA 1
ATOM 9876 C C . GLN C 3 177 ? 157.564 144.833 153.620 1.00 45.74 165 GLN C C 1
ATOM 9877 O O . GLN C 3 177 ? 157.455 144.969 152.400 1.00 45.74 165 GLN C O 1
ATOM 9883 N N . ILE C 3 178 ? 157.650 145.852 154.460 1.00 47.56 166 ILE C N 1
ATOM 9884 C CA . ILE C 3 178 ? 157.573 147.242 154.030 1.00 47.56 166 ILE C CA 1
ATOM 9885 C C . ILE C 3 178 ? 158.867 147.940 154.410 1.00 47.56 166 ILE C C 1
ATOM 9886 O O . ILE C 3 178 ? 159.381 147.753 155.518 1.00 47.56 166 ILE C O 1
ATOM 9891 N N . LYS C 3 179 ? 159.403 148.743 153.494 1.00 54.30 167 LYS C N 1
ATOM 9892 C CA . LYS C 3 179 ? 160.659 149.437 153.735 1.00 54.30 167 LYS C CA 1
ATOM 9893 C C . LYS C 3 179 ? 160.560 150.865 153.231 1.00 54.30 167 LYS C C 1
ATOM 9894 O O . LYS C 3 179 ? 160.118 151.098 152.103 1.00 54.30 167 LYS C O 1
ATOM 9900 N N . VAL C 3 180 ? 160.968 151.813 154.071 1.00 62.00 168 VAL C N 1
ATOM 9901 C CA . VAL C 3 180 ? 161.022 153.223 153.708 1.00 62.00 168 VAL C CA 1
ATOM 9902 C C . VAL C 3 180 ? 162.443 153.680 154.034 1.00 62.00 168 VAL C C 1
ATOM 9903 O O . VAL C 3 180 ? 162.694 154.837 154.387 1.00 62.00 168 VAL C O 1
ATOM 9907 N N . GLY C 3 181 ? 163.388 152.752 153.931 1.00 68.15 169 GLY C N 1
ATOM 9908 C CA . GLY C 3 181 ? 164.764 153.035 154.277 1.00 68.15 169 GLY C CA 1
ATOM 9909 C C . GLY C 3 181 ? 165.177 152.357 155.565 1.00 68.15 169 GLY C C 1
ATOM 9910 O O . GLY C 3 181 ? 165.117 151.129 155.674 1.00 68.15 169 GLY C O 1
ATOM 9911 N N . SER C 3 182 ? 165.596 153.147 156.554 1.00 70.74 170 SER C N 1
ATOM 9912 C CA . SER C 3 182 ? 166.031 152.573 157.821 1.00 70.74 170 SER C CA 1
ATOM 9913 C C . SER C 3 182 ? 164.896 151.883 158.563 1.00 70.74 170 SER C C 1
ATOM 9914 O O . SER C 3 182 ? 165.155 150.962 159.344 1.00 70.74 170 SER C O 1
ATOM 9917 N N . GLU C 3 183 ? 163.655 152.299 158.338 1.00 67.72 171 GLU C N 1
ATOM 9918 C CA . GLU C 3 183 ? 162.512 151.701 159.006 1.00 67.72 171 GLU C CA 1
ATOM 9919 C C . GLU C 3 183 ? 161.964 150.546 158.182 1.00 67.72 171 GLU C C 1
ATOM 9920 O O . GLU C 3 183 ? 162.084 150.521 156.955 1.00 67.72 171 GLU C O 1
ATOM 9926 N N . SER C 3 184 ? 161.360 149.583 158.871 1.00 58.12 172 SER C N 1
ATOM 9927 C CA . SER C 3 184 ? 160.804 148.413 158.213 1.00 58.12 172 SER C CA 1
ATOM 9928 C C . SER C 3 184 ? 159.703 147.824 159.077 1.00 58.12 172 SER C C 1
ATOM 9929 O O . SER C 3 184 ? 159.788 147.830 160.306 1.00 58.12 172 SER C O 1
ATOM 9932 N N . VAL C 3 185 ? 158.665 147.315 158.419 1.00 47.44 173 VAL C N 1
ATOM 9933 C CA . VAL C 3 185 ? 157.585 146.600 159.087 1.00 47.44 173 VAL C CA 1
ATOM 9934 C C . VAL C 3 185 ? 157.271 145.368 158.257 1.00 47.44 173 VAL C C 1
ATOM 9935 O O . VAL C 3 185 ? 157.044 145.475 157.048 1.00 47.44 173 VAL C O 1
ATOM 9939 N N . VAL C 3 186 ? 157.263 144.203 158.893 1.00 41.81 174 VAL C N 1
ATOM 9940 C CA . VAL C 3 186 ? 156.835 142.966 158.254 1.00 41.81 174 VAL C CA 1
ATOM 9941 C C . VAL C 3 186 ? 155.494 142.560 158.846 1.00 41.81 174 VAL C C 1
ATOM 9942 O O . VAL C 3 186 ? 155.328 142.524 160.070 1.00 41.81 174 VAL C O 1
ATOM 9946 N N . TYR C 3 187 ? 154.527 142.298 157.982 1.00 35.90 175 TYR C N 1
ATOM 9947 C CA . TYR C 3 187 ? 153.183 141.918 158.398 1.00 35.90 175 TYR C CA 1
ATOM 9948 C C . TYR C 3 187 ? 152.967 140.461 158.023 1.00 35.90 175 TYR C C 1
ATOM 9949 O O . TYR C 3 187 ? 152.614 140.152 156.883 1.00 35.90 175 TYR C O 1
ATOM 9958 N N . THR C 3 188 ? 153.174 139.565 158.980 1.00 41.08 176 THR C N 1
ATOM 9959 C CA . THR C 3 188 ? 152.905 138.148 158.777 1.00 41.08 176 THR C CA 1
ATOM 9960 C C . THR C 3 188 ? 151.408 137.936 158.942 1.00 41.08 176 THR C C 1
ATOM 9961 O O . THR C 3 188 ? 150.869 138.125 160.035 1.00 41.08 176 THR C O 1
ATOM 9965 N N . GLY C 3 189 ? 150.735 137.538 157.871 1.00 41.97 177 GLY C N 1
ATOM 9966 C CA . GLY C 3 189 ? 149.315 137.280 157.970 1.00 41.97 177 GLY C CA 1
ATOM 9967 C C . GLY C 3 189 ? 149.075 135.955 158.651 1.00 41.97 177 GLY C C 1
ATOM 9968 O O . GLY C 3 189 ? 149.813 135.590 159.568 1.00 41.97 177 GLY C O 1
ATOM 9969 N N . ASP C 3 190 ? 148.052 135.222 158.236 1.00 44.83 178 ASP C N 1
ATOM 9970 C CA . ASP C 3 190 ? 147.903 133.855 158.706 1.00 44.83 178 ASP C CA 1
ATOM 9971 C C . ASP C 3 190 ? 148.996 132.998 158.085 1.00 44.83 178 ASP C C 1
ATOM 9972 O O . ASP C 3 190 ? 149.160 132.983 156.862 1.00 44.83 178 ASP C O 1
ATOM 9977 N N . TYR C 3 191 ? 149.742 132.285 158.922 1.00 52.08 179 TYR C N 1
ATOM 9978 C CA . TYR C 3 191 ? 150.908 131.546 158.472 1.00 52.08 179 TYR C CA 1
ATOM 9979 C C . TYR C 3 191 ? 151.023 130.258 159.267 1.00 52.08 179 TYR C C 1
ATOM 9980 O O . TYR C 3 191 ? 150.435 130.111 160.340 1.00 52.08 179 TYR C O 1
ATOM 9989 N N . ASN C 3 192 ? 151.789 129.319 158.726 1.00 59.92 180 ASN C N 1
ATOM 9990 C CA . ASN C 3 192 ? 152.026 128.046 159.381 1.00 59.92 180 ASN C CA 1
ATOM 9991 C C . ASN C 3 192 ? 153.520 127.814 159.537 1.00 59.92 180 ASN C C 1
ATOM 9992 O O . ASN C 3 192 ? 154.330 128.331 158.764 1.00 59.92 180 ASN C O 1
ATOM 9997 N N . MET C 3 193 ? 153.875 127.026 160.542 1.00 64.37 181 MET C N 1
ATOM 9998 C CA . MET C 3 193 ? 155.250 126.599 160.751 1.00 64.37 181 MET C CA 1
ATOM 9999 C C . MET C 3 193 ? 155.420 125.091 160.714 1.00 64.37 181 MET C C 1
ATOM 10000 O O . MET C 3 193 ? 156.500 124.616 160.363 1.00 64.37 181 MET C O 1
ATOM 10005 N N . THR C 3 194 ? 154.393 124.334 161.073 1.00 70.28 182 THR C N 1
ATOM 10006 C CA . THR C 3 194 ? 154.418 122.894 160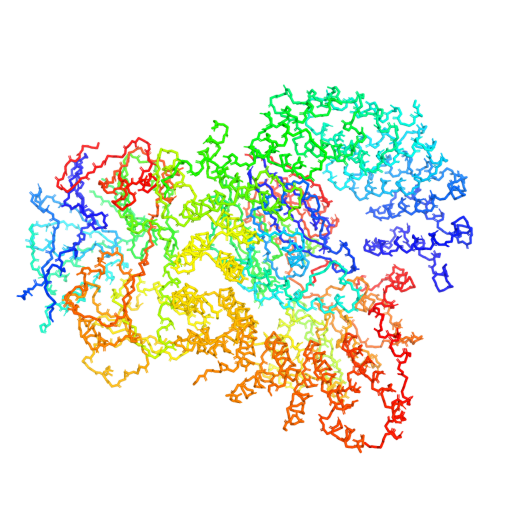.872 1.00 70.28 182 THR C CA 1
ATOM 10007 C C . THR C 3 194 ? 154.440 122.592 159.378 1.00 70.28 182 THR C C 1
ATOM 10008 O O . THR C 3 194 ? 153.562 123.060 158.646 1.00 70.28 182 THR C O 1
ATOM 10012 N N . PRO C 3 195 ? 155.408 121.822 158.889 1.00 76.44 183 PRO C N 1
ATOM 10013 C CA . PRO C 3 195 ? 155.433 121.506 157.456 1.00 76.44 183 PRO C CA 1
ATOM 10014 C C . PRO C 3 195 ? 154.334 120.531 157.077 1.00 76.44 183 PRO C C 1
ATOM 10015 O O . PRO C 3 195 ? 154.577 119.329 156.934 1.00 76.44 183 PRO C O 1
ATOM 10019 N N . ASP C 3 196 ? 153.116 121.043 156.921 1.00 80.71 184 ASP C N 1
ATOM 10020 C CA . ASP C 3 196 ? 151.978 120.197 156.600 1.00 80.71 184 ASP C CA 1
ATOM 10021 C C . ASP C 3 196 ? 152.166 119.532 155.240 1.00 80.71 184 ASP C C 1
ATOM 10022 O O . ASP C 3 196 ? 152.964 119.966 154.405 1.00 80.71 184 ASP C O 1
ATOM 10024 N N . ARG C 3 197 ? 151.409 118.459 155.025 1.00 83.74 185 ARG C N 1
ATOM 10025 C CA . ARG C 3 197 ? 151.483 117.681 153.796 1.00 83.74 185 ARG C CA 1
ATOM 10026 C C . ARG C 3 197 ? 150.760 118.340 152.630 1.00 83.74 185 ARG C C 1
ATOM 10027 O O . ARG C 3 197 ? 150.572 117.692 151.595 1.00 83.74 185 ARG C O 1
ATOM 10029 N N . HIS C 3 198 ? 150.347 119.599 152.770 1.00 73.71 186 HIS C N 1
ATOM 10030 C CA . HIS C 3 198 ? 149.589 120.278 151.727 1.00 73.71 186 HIS C CA 1
ATOM 10031 C C . HIS C 3 198 ? 150.357 121.440 151.112 1.00 73.71 186 HIS C C 1
ATOM 10032 O O . HIS C 3 198 ? 150.553 121.460 149.893 1.00 73.71 186 HIS C O 1
ATOM 10034 N N . LEU C 3 199 ? 150.805 122.406 151.911 1.00 62.62 187 LEU C N 1
ATOM 10035 C CA . LEU C 3 199 ? 151.400 123.625 151.376 1.00 62.62 187 LEU C CA 1
ATOM 10036 C C . LEU C 3 199 ? 152.847 123.816 151.796 1.00 62.62 187 LEU C C 1
ATOM 10037 O O . LEU C 3 199 ? 153.713 124.013 150.937 1.00 62.62 187 LEU C O 1
ATOM 10042 N N . GLY C 3 200 ? 153.136 123.778 153.089 1.00 66.83 188 GLY C N 1
ATOM 10043 C CA . GLY C 3 200 ? 154.485 123.942 153.582 1.00 66.83 188 GLY C CA 1
ATOM 10044 C C . GLY C 3 200 ? 154.538 124.892 154.754 1.00 66.83 188 GLY C C 1
ATOM 10045 O O . GLY C 3 200 ? 153.526 125.400 155.231 1.00 66.83 188 GLY C O 1
ATOM 10046 N N . ALA C 3 201 ? 155.756 125.128 155.223 1.00 63.20 189 ALA C N 1
ATOM 10047 C CA . ALA C 3 201 ? 155.981 126.022 156.345 1.00 63.20 189 ALA C CA 1
ATOM 10048 C C . ALA C 3 201 ? 156.453 127.386 155.853 1.00 63.20 189 ALA C C 1
ATOM 10049 O O . ALA C 3 201 ? 157.116 127.513 154.823 1.00 63.20 189 ALA C O 1
ATOM 10051 N N . ALA C 3 202 ? 156.101 128.418 156.610 1.00 59.72 190 ALA C N 1
ATOM 10052 C CA . ALA C 3 202 ? 156.494 129.777 156.280 1.00 59.72 190 ALA C CA 1
ATOM 10053 C C . ALA C 3 202 ? 157.992 129.946 156.472 1.00 59.72 190 ALA C C 1
ATOM 10054 O O . ALA C 3 202 ? 158.583 129.359 157.381 1.00 59.72 190 ALA C O 1
ATOM 10056 N N . TRP C 3 203 ? 158.603 130.751 155.611 1.00 67.25 191 TRP C N 1
ATOM 10057 C CA . TRP C 3 203 ? 160.025 131.039 155.703 1.00 67.25 191 TRP C CA 1
ATOM 10058 C C . TRP C 3 203 ? 160.260 132.526 155.495 1.00 67.25 191 TRP C C 1
ATOM 10059 O O . TRP C 3 203 ? 159.757 133.107 154.530 1.00 67.25 191 TRP C O 1
ATOM 10070 N N . ILE C 3 204 ? 161.027 133.133 156.396 1.00 69.44 192 ILE C N 1
ATOM 10071 C CA . ILE C 3 204 ? 161.441 134.524 156.279 1.00 69.44 192 ILE C CA 1
ATOM 10072 C C . ILE C 3 204 ? 162.940 134.596 156.529 1.00 69.44 192 ILE C C 1
ATOM 10073 O O . ILE C 3 204 ? 163.482 133.830 157.335 1.00 69.44 192 ILE C O 1
ATOM 10078 N N . ASP C 3 205 ? 163.613 135.506 155.833 1.00 73.66 193 ASP C N 1
ATOM 10079 C CA . ASP C 3 205 ? 165.051 135.650 155.971 1.00 73.66 193 ASP C CA 1
ATOM 10080 C C . ASP C 3 205 ? 165.377 136.653 157.076 1.00 73.66 193 ASP C C 1
ATOM 10081 O O . ASP C 3 205 ? 164.513 137.375 157.574 1.00 73.66 193 ASP C O 1
ATOM 10086 N N . LYS C 3 206 ? 166.653 136.707 157.456 1.00 76.91 194 LYS C N 1
ATOM 10087 C CA . LYS C 3 206 ? 167.107 137.585 158.534 1.00 76.91 194 LYS C CA 1
ATOM 10088 C C . LYS C 3 206 ? 167.085 139.024 158.030 1.00 76.91 194 LYS C C 1
ATOM 10089 O O . LYS C 3 206 ? 168.026 139.523 157.408 1.00 76.91 194 LYS C O 1
ATOM 10095 N N . CYS C 3 207 ? 165.974 139.701 158.310 1.00 78.79 195 CYS C N 1
ATOM 10096 C CA . CYS C 3 207 ? 165.802 141.094 157.925 1.00 78.79 195 CYS C CA 1
ATOM 10097 C C . CYS C 3 207 ? 165.842 142.038 159.116 1.00 78.79 195 CYS C C 1
ATOM 10098 O O . CYS C 3 207 ? 166.292 143.180 158.974 1.00 78.79 195 CYS C O 1
ATOM 10101 N N . ARG C 3 208 ? 165.398 141.577 160.284 1.00 75.67 196 ARG C N 1
ATOM 10102 C CA . ARG C 3 208 ? 165.372 142.355 161.517 1.00 75.67 196 ARG C CA 1
ATOM 10103 C C . ARG C 3 208 ? 164.659 143.686 161.319 1.00 75.67 196 ARG C C 1
ATOM 10104 O O . ARG C 3 208 ? 165.301 144.744 161.317 1.00 75.67 196 ARG C O 1
ATOM 10112 N N . PRO C 3 209 ? 163.344 143.677 161.144 1.00 65.91 197 PRO C N 1
ATOM 10113 C CA . PRO C 3 209 ? 162.594 144.929 161.054 1.00 65.91 197 PRO C CA 1
ATOM 10114 C C . PRO C 3 209 ? 162.403 145.551 162.430 1.00 65.91 197 PRO C C 1
ATOM 10115 O O . PRO C 3 209 ? 162.668 144.941 163.465 1.00 65.91 197 PRO C O 1
ATOM 10119 N N . ASN C 3 210 ? 161.924 146.794 162.422 1.00 60.52 198 ASN C N 1
ATOM 10120 C CA . ASN C 3 210 ? 161.639 147.469 163.680 1.00 60.52 198 ASN C CA 1
ATOM 10121 C C . ASN C 3 210 ? 160.403 146.895 164.356 1.00 60.52 198 ASN C C 1
ATOM 10122 O O . ASN C 3 210 ? 160.292 146.947 165.585 1.00 60.52 198 ASN C O 1
ATOM 10127 N N . LEU C 3 211 ? 159.471 146.348 163.583 1.00 52.99 199 LEU C N 1
ATOM 10128 C CA . LEU C 3 211 ? 158.254 145.777 164.136 1.00 52.99 199 LEU C CA 1
ATOM 10129 C C . LEU C 3 211 ? 157.920 144.486 163.404 1.00 52.99 199 LEU C C 1
ATOM 10130 O O . LEU C 3 211 ? 158.305 144.291 162.250 1.00 52.99 199 LEU C O 1
ATOM 10135 N N . LEU C 3 212 ? 157.205 143.604 164.096 1.00 48.14 200 LEU C N 1
ATOM 10136 C CA . LEU C 3 212 ? 156.676 142.372 163.521 1.00 48.14 200 LEU C CA 1
ATOM 10137 C C . LEU C 3 212 ? 155.226 142.255 163.961 1.00 48.14 200 LEU C C 1
ATOM 10138 O O . LEU C 3 212 ? 154.948 142.139 165.159 1.00 48.14 200 LEU C O 1
ATOM 10143 N N . ILE C 3 213 ? 154.305 142.290 163.006 1.00 42.78 201 ILE C N 1
ATOM 10144 C CA . ILE C 3 213 ? 152.877 142.264 163.292 1.00 42.78 201 ILE C CA 1
ATOM 10145 C C . ILE C 3 213 ? 152.371 140.857 163.013 1.00 42.78 201 ILE C C 1
ATOM 10146 O O . ILE C 3 213 ? 151.950 140.548 161.894 1.00 42.78 201 ILE C O 1
ATOM 10151 N N . THR C 3 214 ? 152.389 140.005 164.028 1.00 47.70 202 THR C N 1
ATOM 10152 C CA . THR C 3 214 ? 152.006 138.607 163.893 1.00 47.70 202 THR C CA 1
ATOM 10153 C C . THR C 3 214 ? 150.566 138.414 164.354 1.00 47.70 202 THR C C 1
ATOM 10154 O O . THR C 3 214 ? 149.846 139.373 164.633 1.00 47.70 202 THR C O 1
ATOM 10158 N N . GLU C 3 215 ? 150.147 137.157 164.424 1.00 50.19 203 GLU C N 1
ATOM 10159 C CA . GLU C 3 215 ? 148.808 136.809 164.866 1.00 50.19 203 GLU C CA 1
ATOM 10160 C C . GLU C 3 215 ? 148.892 135.704 165.911 1.00 50.19 203 GLU C C 1
ATOM 10161 O O . GLU C 3 215 ? 149.912 135.030 166.055 1.00 50.19 203 GLU C O 1
ATOM 10167 N N . SER C 3 216 ? 147.805 135.538 166.659 1.00 51.24 204 SER C N 1
ATOM 10168 C CA . SER C 3 216 ? 147.807 134.685 167.841 1.00 51.24 204 SER C CA 1
ATOM 10169 C C . SER C 3 216 ? 146.541 133.848 167.918 1.00 51.24 204 SER C C 1
ATOM 10170 O O . SER C 3 216 ? 145.927 133.727 168.982 1.00 51.24 204 SER C O 1
ATOM 10173 N N . THR C 3 217 ? 146.121 133.260 166.799 1.00 53.57 205 THR C N 1
ATOM 10174 C CA . THR C 3 217 ? 144.898 132.465 166.813 1.00 53.57 205 THR C CA 1
ATOM 10175 C C . THR C 3 217 ? 145.064 131.224 167.682 1.00 53.57 205 THR C C 1
ATOM 10176 O O . THR C 3 217 ? 144.344 131.037 168.668 1.00 53.57 205 THR C O 1
ATOM 10180 N N . TYR C 3 218 ? 146.012 130.365 167.331 1.00 63.28 206 TYR C N 1
ATOM 10181 C CA . TYR C 3 218 ? 146.279 129.147 168.093 1.00 63.28 206 TYR C CA 1
ATOM 10182 C C . TYR C 3 218 ? 147.419 129.379 169.082 1.00 63.28 206 TYR C C 1
ATOM 10183 O O . TYR C 3 218 ? 148.465 128.740 169.033 1.00 63.28 206 TYR C O 1
ATOM 10192 N N . ALA C 3 219 ? 147.194 130.322 169.996 1.00 70.09 207 ALA C N 1
ATOM 10193 C CA . ALA C 3 219 ? 148.249 130.725 170.918 1.00 70.09 207 ALA C CA 1
ATOM 10194 C C . ALA C 3 219 ? 148.539 129.634 171.941 1.00 70.09 207 ALA C C 1
ATOM 10195 O O . ALA C 3 219 ? 149.652 129.101 172.000 1.00 70.09 207 ALA C O 1
ATOM 10197 N N . THR C 3 220 ? 147.546 129.287 172.758 1.00 78.68 208 THR C N 1
ATOM 10198 C CA . THR C 3 220 ? 147.730 128.320 173.839 1.00 78.68 208 THR C CA 1
ATOM 10199 C C . THR C 3 220 ? 147.274 126.948 173.353 1.00 78.68 208 THR C C 1
ATOM 10200 O O . THR C 3 220 ? 146.248 126.415 173.774 1.00 78.68 208 THR C O 1
ATOM 10204 N N . THR C 3 221 ? 148.064 126.367 172.454 1.00 82.22 209 THR C N 1
ATOM 10205 C CA . THR C 3 221 ? 147.741 125.062 171.893 1.00 82.22 209 THR C CA 1
ATOM 10206 C C . THR C 3 221 ? 149.006 124.445 171.320 1.00 82.22 209 THR C C 1
ATOM 10207 O O . THR C 3 221 ? 149.670 125.059 170.481 1.00 82.22 209 THR C O 1
ATOM 10211 N N . ILE C 3 222 ? 149.332 123.238 171.773 1.00 86.01 210 ILE C N 1
ATOM 10212 C CA . ILE C 3 222 ? 150.500 122.522 171.280 1.00 86.01 210 ILE C CA 1
ATOM 10213 C C . ILE C 3 222 ? 150.078 121.250 170.556 1.00 86.01 210 ILE C C 1
ATOM 10214 O O . ILE C 3 222 ? 149.848 120.216 171.182 1.00 86.01 210 ILE C O 1
ATOM 10219 N N . ARG C 3 227 ? 148.936 114.655 163.067 1.00 98.72 215 ARG C N 1
ATOM 10220 C CA . ARG C 3 227 ? 148.026 114.397 161.957 1.00 98.72 215 ARG C CA 1
ATOM 10221 C C . ARG C 3 227 ? 146.863 113.519 162.395 1.00 98.72 215 ARG C C 1
ATOM 10222 O O . ARG C 3 227 ? 146.328 112.742 161.607 1.00 98.72 215 ARG C O 1
ATOM 10230 N N . CYS C 3 228 ? 146.484 113.643 163.668 1.00 97.01 216 CYS C N 1
ATOM 10231 C CA . CYS C 3 228 ? 145.328 112.908 164.169 1.00 97.01 216 CYS C CA 1
ATOM 10232 C C . CYS C 3 228 ? 144.057 113.315 163.434 1.00 97.01 216 CYS C C 1
ATOM 10233 O O . CYS C 3 228 ? 143.142 112.501 163.261 1.00 97.01 216 CYS C O 1
ATOM 10236 N N . ARG C 3 229 ? 143.984 114.571 162.988 1.00 91.60 217 ARG C N 1
ATOM 10237 C CA . ARG C 3 229 ? 142.769 115.060 162.346 1.00 91.60 217 ARG C CA 1
ATOM 10238 C C . ARG C 3 229 ? 142.613 114.495 160.941 1.00 91.60 217 ARG C C 1
ATOM 10239 O O . ARG C 3 229 ? 141.490 114.225 160.499 1.00 91.60 217 ARG C O 1
ATOM 10247 N N . GLU C 3 230 ? 143.721 114.319 160.218 1.00 94.06 218 GLU C N 1
ATOM 10248 C CA . GLU C 3 230 ? 143.631 113.786 158.862 1.00 94.06 218 GLU C CA 1
ATOM 10249 C C . GLU C 3 230 ? 143.081 112.366 158.864 1.00 94.06 218 GLU C C 1
ATOM 10250 O O . GLU C 3 230 ? 142.293 111.997 157.987 1.00 94.06 218 GLU C O 1
ATOM 10256 N N . ARG C 3 231 ? 143.480 111.557 159.845 1.00 90.83 219 ARG C N 1
ATOM 10257 C CA . ARG C 3 231 ? 142.957 110.199 159.930 1.00 90.83 219 ARG C CA 1
ATOM 10258 C C . ARG C 3 231 ? 141.510 110.193 160.403 1.00 90.83 219 ARG C C 1
ATOM 10259 O O . ARG C 3 231 ? 140.650 109.571 159.769 1.00 90.83 219 ARG C O 1
ATOM 10267 N N . ASP C 3 232 ? 141.225 110.879 161.515 1.00 87.66 220 ASP C N 1
ATOM 10268 C CA . ASP C 3 232 ? 139.898 110.810 162.124 1.00 87.66 220 ASP C CA 1
ATOM 10269 C C . ASP C 3 232 ? 138.807 111.255 161.159 1.00 87.66 220 ASP C C 1
ATOM 10270 O O . ASP C 3 232 ? 137.651 110.837 161.291 1.00 87.66 220 ASP C O 1
ATOM 10275 N N . PHE C 3 233 ? 139.143 112.109 160.193 1.00 79.67 221 PHE C N 1
ATOM 10276 C CA . PHE C 3 233 ? 138.177 112.442 159.154 1.00 79.67 221 PHE C CA 1
ATOM 10277 C C . PHE C 3 233 ? 137.893 111.232 158.278 1.00 79.67 221 PHE C C 1
ATOM 10278 O O . PHE C 3 233 ? 136.734 110.916 157.991 1.00 79.67 221 PHE C O 1
ATOM 10286 N N . LEU C 3 234 ? 138.947 110.531 157.856 1.00 80.09 222 LEU C N 1
ATOM 10287 C CA . LEU C 3 234 ? 138.772 109.386 156.969 1.00 80.09 222 LEU C CA 1
ATOM 10288 C C . LEU C 3 234 ? 138.051 108.245 157.673 1.00 80.09 222 LEU C C 1
ATOM 10289 O O . LEU C 3 234 ? 137.231 107.549 157.064 1.00 80.09 222 LEU C O 1
ATOM 10294 N N . LYS C 3 235 ? 138.345 108.036 158.957 1.00 83.40 223 LYS C N 1
ATOM 10295 C CA . LYS C 3 235 ? 137.714 106.944 159.689 1.00 83.40 223 LYS C CA 1
ATOM 10296 C C . LYS C 3 235 ? 136.214 107.159 159.826 1.00 83.40 223 LYS C C 1
ATOM 10297 O O . LYS C 3 235 ? 135.432 106.209 159.722 1.00 83.40 223 LYS C O 1
ATOM 10303 N N . LYS C 3 236 ? 135.791 108.403 160.048 1.00 78.77 224 LYS C N 1
ATOM 10304 C CA . LYS C 3 236 ? 134.380 108.654 160.315 1.00 78.77 224 LYS C CA 1
ATOM 10305 C C . LYS C 3 236 ? 133.554 108.600 159.038 1.00 78.77 224 LYS C C 1
ATOM 10306 O O . LYS C 3 236 ? 132.384 108.208 159.070 1.00 78.77 224 LYS C O 1
ATOM 10312 N N . VAL C 3 237 ? 134.140 108.989 157.904 1.00 77.38 225 VAL C N 1
ATOM 10313 C CA . VAL C 3 237 ? 133.466 108.784 156.625 1.00 77.38 225 VAL C CA 1
ATOM 10314 C C . VAL C 3 237 ? 133.407 107.302 156.294 1.00 77.38 225 VAL C C 1
ATOM 10315 O O . VAL C 3 237 ? 132.401 106.803 155.777 1.00 77.38 225 VAL C O 1
ATOM 10319 N N . HIS C 3 238 ? 134.487 106.575 156.584 1.00 81.89 226 HIS C N 1
ATOM 10320 C CA . HIS C 3 238 ? 134.510 105.138 156.336 1.00 81.89 226 HIS C CA 1
ATOM 10321 C C . HIS C 3 238 ? 133.496 104.415 157.212 1.00 81.89 226 HIS C C 1
ATOM 10322 O O . HIS C 3 238 ? 132.817 103.487 156.761 1.00 81.89 226 HIS C O 1
ATOM 10329 N N . GLU C 3 239 ? 133.378 104.831 158.472 1.00 83.04 227 GLU C N 1
ATOM 10330 C CA . GLU C 3 239 ? 132.470 104.150 159.386 1.00 83.04 227 GLU C CA 1
ATOM 10331 C C . GLU C 3 239 ? 131.011 104.438 159.063 1.00 83.04 227 GLU C C 1
ATOM 10332 O O . GLU C 3 239 ? 130.133 103.662 159.452 1.00 83.04 227 GLU C O 1
ATOM 10338 N N . THR C 3 240 ? 130.724 105.536 158.362 1.00 77.11 228 THR C N 1
ATOM 10339 C CA . THR C 3 240 ? 129.341 105.860 158.034 1.00 77.11 228 THR C CA 1
ATOM 10340 C C . THR C 3 240 ? 128.964 105.491 156.609 1.00 77.11 228 THR C C 1
ATOM 10341 O O . THR C 3 240 ? 127.780 105.560 156.260 1.00 77.11 228 THR C O 1
ATOM 10345 N N . VAL C 3 241 ? 129.933 105.113 155.777 1.00 78.95 229 VAL C N 1
ATOM 10346 C CA . VAL C 3 241 ? 129.625 104.743 154.402 1.00 78.95 229 VAL C CA 1
ATOM 10347 C C . VAL C 3 241 ? 129.515 103.232 154.235 1.00 78.95 229 VAL C C 1
ATOM 10348 O O . VAL C 3 241 ? 128.910 102.766 153.259 1.00 78.95 229 VAL C O 1
ATOM 10352 N N . GLU C 3 242 ? 130.064 102.454 155.165 1.00 83.62 230 GLU C N 1
ATOM 10353 C CA . GLU C 3 242 ? 129.910 101.008 155.153 1.00 83.62 230 GLU C CA 1
ATOM 10354 C C . GLU C 3 242 ? 128.590 100.552 155.754 1.00 83.62 230 GLU C C 1
ATOM 10355 O O . GLU C 3 242 ? 128.334 99.344 155.801 1.00 83.62 230 GLU C O 1
ATOM 10361 N N . ARG C 3 243 ? 127.750 101.479 156.216 1.00 80.81 231 ARG C N 1
ATOM 10362 C CA . ARG C 3 243 ? 126.460 101.139 156.802 1.00 80.81 231 ARG C CA 1
ATOM 10363 C C . ARG C 3 243 ? 125.300 101.695 155.988 1.00 80.81 231 ARG C C 1
ATOM 10364 O O . ARG C 3 243 ? 124.180 101.793 156.497 1.00 80.81 231 ARG C O 1
ATOM 10372 N N . GLY C 3 244 ? 125.542 102.062 154.735 1.00 81.62 232 GLY C N 1
ATOM 10373 C CA . GLY C 3 244 ? 124.490 102.641 153.920 1.00 81.62 232 GLY C CA 1
ATOM 10374 C C . GLY C 3 244 ? 124.041 104.008 154.389 1.00 81.62 232 GLY C C 1
ATOM 10375 O O . GLY C 3 244 ? 122.842 104.309 154.351 1.00 81.62 232 GLY C O 1
ATOM 10376 N N . GLY C 3 245 ? 124.975 104.842 154.835 1.00 74.99 233 GLY C N 1
ATOM 10377 C CA . GLY C 3 245 ? 124.645 106.185 155.265 1.00 74.99 233 GLY C CA 1
ATOM 10378 C C . GLY C 3 245 ? 125.281 107.231 154.377 1.00 74.99 233 GLY C C 1
ATOM 10379 O O . GLY C 3 245 ? 126.280 106.954 153.709 1.00 74.99 233 GLY C O 1
ATOM 10380 N N . LYS C 3 246 ? 124.717 108.434 154.358 1.00 63.27 234 LYS C N 1
ATOM 10381 C CA . LYS C 3 246 ? 125.194 109.503 153.497 1.00 63.27 234 LYS C CA 1
ATOM 10382 C C . LYS C 3 246 ? 125.899 110.572 154.318 1.00 63.27 234 LYS C C 1
ATOM 10383 O O . LYS C 3 246 ? 125.513 110.866 155.452 1.00 63.27 234 LYS C O 1
ATOM 10389 N N . VAL C 3 247 ? 126.936 111.152 153.729 1.00 51.56 235 VAL C N 1
ATOM 10390 C CA . VAL C 3 247 ? 127.695 112.228 154.349 1.00 51.56 235 VAL C CA 1
ATOM 10391 C C . VAL C 3 247 ? 127.271 113.537 153.702 1.00 51.56 235 VAL C C 1
ATOM 10392 O O . VAL C 3 247 ? 126.779 113.561 152.570 1.00 51.56 235 VAL C O 1
ATOM 10396 N N . LEU C 3 248 ? 127.444 114.630 154.439 1.00 44.29 236 LEU C N 1
ATOM 10397 C CA . LEU C 3 248 ? 127.195 115.970 153.924 1.00 44.29 236 LEU C CA 1
ATOM 10398 C C . LEU C 3 248 ? 128.276 116.887 154.465 1.00 44.29 236 LEU C C 1
ATOM 10399 O O . LEU C 3 248 ? 128.509 116.919 155.675 1.00 44.29 236 LEU C O 1
ATOM 10404 N N . ILE C 3 249 ? 128.931 117.625 153.581 1.00 40.84 237 ILE C N 1
ATOM 10405 C CA . ILE C 3 249 ? 130.013 118.523 153.950 1.00 40.84 237 ILE C CA 1
ATOM 10406 C C . ILE C 3 249 ? 129.670 119.918 153.448 1.00 40.84 237 ILE C C 1
ATOM 10407 O O . ILE C 3 249 ? 129.810 120.215 152.263 1.00 40.84 237 ILE C O 1
ATOM 10412 N N . PRO C 3 250 ? 129.202 120.804 154.324 1.00 42.56 238 PRO C N 1
ATOM 10413 C CA . PRO C 3 250 ? 129.011 122.201 153.921 1.00 42.56 238 PRO C CA 1
ATOM 10414 C C . PRO C 3 250 ? 130.354 122.909 153.838 1.00 42.56 238 PRO C C 1
ATOM 10415 O O . PRO C 3 250 ? 131.172 122.823 154.755 1.00 42.56 238 PRO C O 1
ATOM 10419 N N . VAL C 3 251 ? 130.575 123.614 152.730 1.00 45.61 239 VAL C N 1
ATOM 10420 C CA . VAL C 3 251 ? 131.888 124.165 152.421 1.00 45.61 239 VAL C CA 1
ATOM 10421 C C . VAL C 3 251 ? 131.709 125.315 151.445 1.00 45.61 239 VAL C C 1
ATOM 10422 O O . VAL C 3 251 ? 130.697 125.409 150.754 1.00 45.61 239 VAL C O 1
ATOM 10426 N N . PHE C 3 252 ? 132.694 126.206 151.397 1.00 49.96 240 PHE C N 1
ATOM 10427 C CA . PHE C 3 252 ? 132.684 127.332 150.477 1.00 49.96 240 PHE C CA 1
ATOM 10428 C C . PHE C 3 252 ? 133.323 126.943 149.146 1.00 49.96 240 PHE C C 1
ATOM 10429 O O . PHE C 3 252 ? 134.011 125.928 149.030 1.00 49.96 240 PHE C O 1
ATOM 10437 N N . ALA C 3 253 ? 133.079 127.778 148.131 1.00 55.09 241 ALA C N 1
ATOM 10438 C CA . ALA C 3 253 ? 133.491 127.467 146.763 1.00 55.09 241 ALA C CA 1
ATOM 10439 C C . ALA C 3 253 ? 134.957 127.059 146.691 1.00 55.09 241 ALA C C 1
ATOM 10440 O O . ALA C 3 253 ? 135.289 125.993 146.162 1.00 55.09 241 ALA C O 1
ATOM 10442 N N . LEU C 3 254 ? 135.850 127.895 147.210 1.00 57.71 242 LEU C N 1
ATOM 10443 C CA . LEU C 3 254 ? 137.269 127.583 147.245 1.00 57.71 242 LEU C CA 1
ATOM 10444 C C . LEU C 3 254 ? 137.762 127.644 148.683 1.00 57.71 242 LEU C C 1
ATOM 10445 O O . LEU C 3 254 ? 137.029 128.017 149.602 1.00 57.71 242 LEU C O 1
ATOM 10450 N N . GLY C 3 255 ? 139.027 127.277 148.871 1.00 62.90 243 GLY C N 1
ATOM 10451 C CA . GLY C 3 255 ? 139.576 127.148 150.205 1.00 62.90 243 GLY C CA 1
ATOM 10452 C C . GLY C 3 255 ? 139.706 125.708 150.660 1.00 62.90 243 GLY C C 1
ATOM 10453 O O . GLY C 3 255 ? 140.641 125.009 150.260 1.00 62.90 243 GLY C O 1
ATOM 10454 N N . ARG C 3 256 ? 138.776 125.252 151.499 1.00 61.60 244 ARG C N 1
ATOM 10455 C CA . ARG C 3 256 ? 138.875 123.934 152.113 1.00 61.60 244 ARG C CA 1
ATOM 10456 C C . ARG C 3 256 ? 138.194 122.832 151.315 1.00 61.60 244 ARG C C 1
ATOM 10457 O O . ARG C 3 256 ? 138.421 121.654 151.605 1.00 61.60 244 ARG C O 1
ATOM 10465 N N . ALA C 3 257 ? 137.366 123.178 150.328 1.00 62.35 245 ALA C N 1
ATOM 10466 C CA . ALA C 3 257 ? 136.644 122.154 149.579 1.00 62.35 245 ALA C CA 1
ATOM 10467 C C . ALA C 3 257 ? 137.590 121.265 148.784 1.00 62.35 245 ALA C C 1
ATOM 10468 O O . ALA C 3 257 ? 137.329 120.071 148.606 1.00 62.35 245 ALA C O 1
ATOM 10470 N N . GLN C 3 258 ? 138.695 121.829 148.296 1.00 68.26 246 GLN C N 1
ATOM 10471 C CA . GLN C 3 258 ? 139.589 121.070 147.428 1.00 68.26 246 GLN C CA 1
ATOM 10472 C C . GLN C 3 258 ? 140.569 120.220 148.228 1.00 68.26 246 GLN C C 1
ATOM 10473 O O . GLN C 3 258 ? 140.866 119.084 147.844 1.00 68.26 246 GLN C O 1
ATOM 10479 N N . GLU C 3 259 ? 141.085 120.747 149.340 1.00 70.77 247 GLU C N 1
ATOM 10480 C CA . GLU C 3 259 ? 142.012 119.971 150.157 1.00 70.77 247 GLU C CA 1
ATOM 10481 C C . GLU C 3 259 ? 141.324 118.764 150.787 1.00 70.77 247 GLU C C 1
ATOM 10482 O O . GLU C 3 259 ? 141.974 117.927 151.423 1.00 70.77 247 GLU C O 1
ATOM 10488 N N . LEU C 3 260 ? 140.003 118.660 150.631 1.00 67.35 248 LEU C N 1
ATOM 10489 C CA . LEU C 3 260 ? 139.308 117.452 151.061 1.00 67.35 248 LEU C CA 1
ATOM 10490 C C . LEU C 3 260 ? 139.081 116.505 149.893 1.00 67.35 248 LEU C C 1
ATOM 10491 O O . LEU C 3 260 ? 139.191 115.284 150.046 1.00 67.35 248 LEU C O 1
ATOM 10496 N N . CYS C 3 261 ? 138.755 117.050 148.721 1.00 71.44 249 CYS C N 1
ATOM 10497 C CA . CYS C 3 261 ? 138.573 116.212 147.543 1.00 71.44 249 CYS C CA 1
ATOM 10498 C C . CYS C 3 261 ? 139.850 115.458 147.200 1.00 71.44 249 CYS C C 1
ATOM 10499 O O . CYS C 3 261 ? 139.807 114.260 146.900 1.00 71.44 249 CYS C O 1
ATOM 10502 N N . ILE C 3 262 ? 140.997 116.137 147.242 1.00 71.83 250 ILE C N 1
ATOM 10503 C CA . ILE C 3 262 ? 142.264 115.450 147.011 1.00 71.83 250 ILE C CA 1
ATOM 10504 C C . ILE C 3 262 ? 142.527 114.435 148.116 1.00 71.83 250 ILE C C 1
ATOM 10505 O O . ILE C 3 262 ? 143.293 113.481 147.933 1.00 71.83 250 ILE C O 1
ATOM 10510 N N . LEU C 3 263 ? 141.895 114.615 149.276 1.00 70.42 251 LEU C N 1
ATOM 10511 C CA . LEU C 3 263 ? 142.082 113.674 150.373 1.00 70.42 251 LEU C CA 1
ATOM 10512 C C . LEU C 3 263 ? 141.178 112.460 150.214 1.00 70.42 251 LEU C C 1
ATOM 10513 O O . LEU C 3 263 ? 141.589 111.327 150.486 1.00 70.42 251 LEU C O 1
ATOM 10518 N N . LEU C 3 264 ? 139.938 112.675 149.771 1.00 71.26 252 LEU C N 1
ATOM 10519 C CA . LEU C 3 264 ? 139.029 111.551 149.574 1.00 71.26 252 LEU C CA 1
ATOM 10520 C C . LEU C 3 264 ? 139.381 110.767 148.320 1.00 71.26 252 LEU C C 1
ATOM 10521 O O . LEU C 3 264 ? 139.215 109.543 148.279 1.00 71.26 252 LEU C O 1
ATOM 10526 N N . GLU C 3 265 ? 139.862 111.453 147.282 1.00 76.70 253 GLU C N 1
ATOM 10527 C CA . GLU C 3 265 ? 140.205 110.759 146.046 1.00 76.70 253 GLU C CA 1
ATOM 10528 C C . GLU C 3 265 ? 141.358 109.789 146.263 1.00 76.70 253 GLU C C 1
ATOM 10529 O O . GLU C 3 265 ? 141.339 108.666 145.748 1.00 76.70 253 GLU C O 1
ATOM 10535 N N . THR C 3 266 ? 142.368 110.204 147.028 1.00 75.18 254 THR C N 1
ATOM 10536 C CA . THR C 3 266 ? 143.484 109.316 147.337 1.00 75.18 254 THR C CA 1
ATOM 10537 C C . THR C 3 266 ? 143.023 108.113 148.151 1.00 75.18 254 THR C C 1
ATOM 10538 O O . THR C 3 266 ? 143.222 106.963 147.746 1.00 75.18 254 THR C O 1
ATOM 10542 N N . PHE C 3 267 ? 142.402 108.362 149.305 1.00 76.90 255 PHE C N 1
ATOM 10543 C CA . PHE C 3 267 ? 142.021 107.275 150.201 1.00 76.90 255 PHE C CA 1
ATOM 10544 C C . PHE C 3 267 ? 141.086 106.276 149.533 1.00 76.90 255 PHE C C 1
ATOM 10545 O O . PHE C 3 267 ? 140.975 105.134 149.989 1.00 76.90 255 PHE C O 1
ATOM 10553 N N . TRP C 3 268 ? 140.426 106.666 148.447 1.00 76.15 256 TRP C N 1
ATOM 10554 C CA . TRP C 3 268 ? 139.422 105.789 147.864 1.00 76.15 256 TRP C CA 1
ATOM 10555 C C . TRP C 3 268 ? 139.989 104.853 146.808 1.00 76.15 256 TRP C C 1
ATOM 10556 O O . TRP C 3 268 ? 139.522 103.715 146.690 1.00 76.15 256 TRP C O 1
ATOM 10567 N N . GLU C 3 269 ? 140.988 105.292 146.041 1.00 82.60 257 GLU C N 1
ATOM 10568 C CA . GLU C 3 269 ? 141.663 104.359 145.147 1.00 82.60 257 GLU C CA 1
ATOM 10569 C C . GLU C 3 269 ? 142.551 103.397 145.924 1.00 82.60 257 GLU C C 1
ATOM 10570 O O . GLU C 3 269 ? 142.687 102.231 145.538 1.00 82.60 257 GLU C O 1
ATOM 10576 N N . ARG C 3 270 ? 143.151 103.860 147.023 1.00 84.32 258 ARG C N 1
ATOM 10577 C CA . ARG C 3 270 ? 143.965 102.989 147.862 1.00 84.32 258 ARG C CA 1
ATOM 10578 C C . ARG C 3 270 ? 143.115 102.038 148.696 1.00 84.32 258 ARG C C 1
ATOM 10579 O O . ARG C 3 270 ? 143.665 101.249 149.470 1.00 84.32 258 ARG C O 1
ATOM 10587 N N . MET C 3 271 ? 141.791 102.098 148.560 1.00 85.86 259 MET C N 1
ATOM 10588 C CA . MET C 3 271 ? 140.901 101.122 149.168 1.00 85.86 259 MET C CA 1
ATOM 10589 C C . MET C 3 271 ? 139.889 100.551 148.188 1.00 85.86 259 MET C C 1
ATOM 10590 O O . MET C 3 271 ? 139.148 99.634 148.557 1.00 85.86 259 MET C O 1
ATOM 10595 N N . ASN C 3 272 ? 139.839 101.070 146.959 1.00 87.11 260 ASN C N 1
ATOM 10596 C CA . ASN C 3 272 ? 139.003 100.535 145.885 1.00 87.11 260 ASN C CA 1
ATOM 10597 C C . ASN C 3 272 ? 137.527 100.519 146.301 1.00 87.11 260 ASN C C 1
ATOM 10598 O O . ASN C 3 272 ? 136.888 99.473 146.428 1.00 87.11 260 ASN C O 1
ATOM 10603 N N . LEU C 3 273 ? 137.007 101.721 146.518 1.00 83.17 261 LEU C N 1
ATOM 10604 C CA . LEU C 3 273 ? 135.609 101.911 146.869 1.00 83.17 261 LEU C CA 1
ATOM 10605 C C . LEU C 3 273 ? 134.788 102.226 145.622 1.00 83.17 261 LEU C C 1
ATOM 10606 O O . LEU C 3 273 ? 135.317 102.582 144.568 1.00 83.17 261 LEU C O 1
ATOM 10611 N N . LYS C 3 274 ? 133.466 102.089 145.757 1.00 83.56 262 LYS C N 1
ATOM 10612 C CA . LYS C 3 274 ? 132.556 102.271 144.634 1.00 83.56 262 LYS C CA 1
ATOM 10613 C C . LYS C 3 274 ? 131.432 103.255 144.932 1.00 83.56 262 LYS C C 1
ATOM 10614 O O . LYS C 3 274 ? 130.470 103.326 144.159 1.00 83.56 262 LYS C O 1
ATOM 10620 N N . VAL C 3 275 ? 131.519 104.006 146.024 1.00 75.33 263 VAL C N 1
ATOM 10621 C CA . VAL C 3 275 ? 130.466 104.940 146.415 1.00 75.33 263 VAL C CA 1
ATOM 10622 C C . VAL C 3 275 ? 130.628 106.212 145.589 1.00 75.33 263 VAL C C 1
ATOM 10623 O O . VAL C 3 275 ? 131.761 106.610 145.289 1.00 75.33 263 VAL C O 1
ATOM 10627 N N . PRO C 3 276 ? 129.544 106.862 145.163 1.00 69.22 264 PRO C N 1
ATOM 10628 C CA . PRO C 3 276 ? 129.693 108.086 144.363 1.00 69.22 264 PRO C CA 1
ATOM 10629 C C . PRO C 3 276 ? 130.005 109.289 145.241 1.00 69.22 264 PRO C C 1
ATOM 10630 O O . PRO C 3 276 ? 129.406 109.474 146.302 1.00 69.22 264 PRO C O 1
ATOM 10634 N N . ILE C 3 277 ? 130.955 110.105 144.793 1.00 64.08 265 ILE C N 1
ATOM 10635 C CA . ILE C 3 277 ? 131.223 111.414 145.379 1.00 64.08 265 ILE C CA 1
ATOM 10636 C C . ILE C 3 277 ? 130.668 112.468 144.437 1.00 64.08 265 ILE C C 1
ATOM 10637 O O . ILE C 3 277 ? 130.695 112.295 143.213 1.00 64.08 265 ILE C O 1
ATOM 10642 N N . TYR C 3 278 ? 130.157 113.559 144.995 1.00 60.51 266 TYR C N 1
ATOM 10643 C CA . TYR C 3 278 ? 129.579 114.621 144.192 1.00 60.51 266 TYR C CA 1
ATOM 10644 C C . TYR C 3 278 ? 130.155 115.963 144.612 1.00 60.51 266 TYR C C 1
ATOM 10645 O O . TYR C 3 278 ? 130.534 116.162 145.768 1.00 60.51 266 TYR C O 1
ATOM 10654 N N . PHE C 3 279 ? 130.227 116.880 143.652 1.00 62.52 267 PHE C N 1
ATOM 10655 C CA . PHE C 3 279 ? 130.812 118.198 143.882 1.00 62.52 267 PHE C CA 1
ATOM 10656 C C . PHE C 3 279 ? 130.364 119.113 142.757 1.00 62.52 267 PHE C C 1
ATOM 10657 O O . PHE C 3 279 ? 130.597 118.803 141.586 1.00 62.52 267 PHE C O 1
ATOM 10665 N N . SER C 3 280 ? 129.730 120.230 143.099 1.00 65.13 268 SER C N 1
ATOM 10666 C CA . SER C 3 280 ? 129.378 121.227 142.099 1.00 65.13 268 SER C CA 1
ATOM 10667 C C . SER C 3 280 ? 129.192 122.571 142.782 1.00 65.13 268 SER C C 1
ATOM 10668 O O . SER C 3 280 ? 128.541 122.661 143.826 1.00 65.13 268 SER C O 1
ATOM 10671 N N . THR C 3 281 ? 129.760 123.609 142.182 1.00 66.55 269 THR C N 1
ATOM 10672 C CA . THR C 3 281 ? 129.684 124.963 142.713 1.00 66.55 269 THR C CA 1
ATOM 10673 C C . THR C 3 281 ? 128.781 125.874 141.900 1.00 66.55 269 THR C C 1
ATOM 10674 O O . THR C 3 281 ? 128.038 126.673 142.478 1.00 66.55 269 THR C O 1
ATOM 10678 N N . GLY C 3 282 ? 128.817 125.774 140.571 1.00 63.41 270 GLY C N 1
ATOM 10679 C CA . GLY C 3 282 ? 127.977 126.553 139.697 1.00 63.41 270 GLY C CA 1
ATOM 10680 C C . GLY C 3 282 ? 128.610 127.839 139.211 1.00 63.41 270 GLY C C 1
ATOM 10681 O O . GLY C 3 282 ? 128.399 128.226 138.056 1.00 63.41 270 GLY C O 1
ATOM 10682 N N . LEU C 3 283 ? 129.381 128.508 140.063 1.00 61.89 271 LEU C N 1
ATOM 10683 C CA . LEU C 3 283 ? 130.082 129.723 139.682 1.00 61.89 271 LEU C CA 1
ATOM 10684 C C . LEU C 3 283 ? 131.445 129.449 139.068 1.00 61.89 271 LEU C C 1
ATOM 10685 O O . LEU C 3 283 ? 132.025 130.353 138.458 1.00 61.89 271 LEU C O 1
ATOM 10690 N N . THR C 3 284 ? 131.957 128.227 139.185 1.00 70.63 272 THR C N 1
ATOM 10691 C CA . THR C 3 284 ? 133.316 127.957 138.738 1.00 70.63 272 THR C CA 1
ATOM 10692 C C . THR C 3 284 ? 133.594 126.468 138.596 1.00 70.63 272 THR C C 1
ATOM 10693 O O . THR C 3 284 ? 132.879 125.632 139.158 1.00 70.63 272 THR C O 1
ATOM 10697 N N . GLU C 3 285 ? 134.633 126.133 137.833 1.00 78.81 273 GLU C N 1
ATOM 10698 C CA . GLU C 3 285 ? 135.165 124.779 137.760 1.00 78.81 273 GLU C CA 1
ATOM 10699 C C . GLU C 3 285 ? 136.638 124.734 138.150 1.00 78.81 273 GLU C C 1
ATOM 10700 O O . GLU C 3 285 ? 137.431 124.025 137.527 1.00 78.81 273 GLU C O 1
ATOM 10706 N N . LYS C 3 286 ? 137.018 125.491 139.182 1.00 81.80 274 LYS C N 1
ATOM 10707 C CA . LYS C 3 286 ? 138.382 125.407 139.688 1.00 81.80 274 LYS C CA 1
ATOM 10708 C C . LYS C 3 286 ? 138.633 124.108 140.438 1.00 81.80 274 LYS C C 1
ATOM 10709 O O . LYS C 3 286 ? 139.719 123.927 140.996 1.00 81.80 274 LYS C O 1
ATOM 10715 N N . ALA C 3 287 ? 137.661 123.195 140.457 1.00 84.66 275 ALA C N 1
ATOM 10716 C CA . ALA C 3 287 ? 137.913 121.829 140.897 1.00 84.66 275 ALA C CA 1
ATOM 10717 C C . ALA C 3 287 ? 139.021 121.225 140.045 1.00 84.66 275 ALA C C 1
ATOM 10718 O O . ALA C 3 287 ? 139.694 120.278 140.464 1.00 84.66 275 ALA C O 1
ATOM 10720 N N . ASN C 3 288 ? 139.211 121.773 138.840 1.00 88.17 276 ASN C N 1
ATOM 10721 C CA . ASN C 3 288 ? 140.334 121.407 137.993 1.00 88.17 276 ASN C CA 1
ATOM 10722 C C . ASN C 3 288 ? 141.099 122.624 137.482 1.00 88.17 276 ASN C C 1
ATOM 10723 O O . ASN C 3 288 ? 141.805 122.511 136.475 1.00 88.17 276 ASN C O 1
ATOM 10728 N N . HIS C 3 289 ? 140.974 123.784 138.130 1.00 85.78 277 HIS C N 1
ATOM 10729 C CA . HIS C 3 289 ? 141.764 124.972 137.818 1.00 85.78 277 HIS C CA 1
ATOM 10730 C C . HIS C 3 289 ? 142.453 125.565 139.035 1.00 85.78 277 HIS C C 1
ATOM 10731 O O . HIS C 3 289 ? 143.552 126.110 138.910 1.00 85.78 277 HIS C O 1
ATOM 10738 N N . TYR C 3 290 ? 141.824 125.493 140.213 1.00 78.91 278 TYR C N 1
ATOM 10739 C CA . TYR C 3 290 ? 142.519 125.831 141.451 1.00 78.91 278 TYR C CA 1
ATOM 10740 C C . TYR C 3 290 ? 143.749 124.951 141.632 1.00 78.91 278 TYR C C 1
ATOM 10741 O O . TYR C 3 290 ? 144.696 125.325 142.333 1.00 78.91 278 TYR C O 1
ATOM 10750 N N . TYR C 3 291 ? 143.751 123.776 140.997 1.00 82.19 279 TYR C N 1
ATOM 10751 C CA . TYR C 3 291 ? 144.945 122.942 140.974 1.00 82.19 279 TYR C CA 1
ATOM 10752 C C . TYR C 3 291 ? 145.981 123.481 140.001 1.00 82.19 279 TYR C C 1
ATOM 10753 O O . TYR C 3 291 ? 147.184 123.301 140.217 1.00 82.19 279 TYR C O 1
ATOM 10762 N N . LYS C 3 292 ? 145.539 124.136 138.923 1.00 79.97 280 LYS C N 1
ATOM 10763 C CA . LYS C 3 292 ? 146.485 124.703 137.966 1.00 79.97 280 LYS C CA 1
ATOM 10764 C C . LYS C 3 292 ? 147.402 125.716 138.636 1.00 79.97 280 LYS C C 1
ATOM 10765 O O . LYS C 3 292 ? 148.606 125.753 138.359 1.00 79.97 280 LYS C O 1
ATOM 10771 N N . LEU C 3 293 ? 146.850 126.550 139.518 1.00 72.66 281 LEU C N 1
ATOM 10772 C CA . LEU C 3 293 ? 147.675 127.475 140.283 1.00 72.66 281 LEU C CA 1
ATOM 10773 C C . LEU C 3 293 ? 148.390 126.784 141.435 1.00 72.66 281 LEU C C 1
ATOM 10774 O O . LEU C 3 293 ? 149.359 127.334 141.967 1.00 72.66 281 LEU C O 1
ATOM 10779 N N . PHE C 3 294 ? 147.933 125.592 141.827 1.00 77.21 282 PHE C N 1
ATOM 10780 C CA . PHE C 3 294 ? 148.517 124.900 142.969 1.00 77.21 282 PHE C CA 1
ATOM 10781 C C . PHE C 3 294 ? 149.878 124.303 142.638 1.00 77.21 282 PHE C C 1
ATOM 10782 O O . PHE C 3 294 ? 150.732 124.188 143.525 1.00 77.21 282 PHE C O 1
ATOM 10790 N N . ILE C 3 295 ? 150.097 123.918 141.384 1.00 76.88 283 ILE C N 1
ATOM 10791 C CA . ILE C 3 295 ? 151.335 123.258 140.966 1.00 76.88 283 ILE C CA 1
ATOM 10792 C C . ILE C 3 295 ? 152.535 124.197 141.070 1.00 76.88 283 ILE C C 1
ATOM 10793 O O . ILE C 3 295 ? 153.563 123.795 141.633 1.00 76.88 283 ILE C O 1
ATOM 10798 N N . PRO C 3 296 ? 152.482 125.434 140.556 1.00 71.55 284 PRO C N 1
ATOM 10799 C CA . PRO C 3 296 ? 153.662 126.304 140.684 1.00 71.55 284 PRO C CA 1
ATOM 10800 C C . PRO C 3 296 ? 153.985 126.692 142.116 1.00 71.55 284 PRO C C 1
ATOM 10801 O O . PRO C 3 296 ? 155.047 127.278 142.361 1.00 71.55 284 PRO C O 1
ATOM 10805 N N . TRP C 3 297 ? 153.100 126.401 143.072 1.00 63.33 285 TRP C N 1
ATOM 10806 C CA . TRP C 3 297 ? 153.367 126.792 144.452 1.00 63.33 285 TRP C CA 1
ATOM 10807 C C . TRP C 3 297 ? 153.968 125.644 145.253 1.00 63.33 285 TRP C C 1
ATOM 10808 O O . TRP C 3 297 ? 154.933 125.843 145.999 1.00 63.33 285 TRP C O 1
ATOM 10819 N N . THR C 3 298 ? 153.424 124.441 145.111 1.00 70.91 286 THR C N 1
ATOM 10820 C CA . THR C 3 298 ? 154.012 123.268 145.751 1.00 70.91 286 THR C CA 1
ATOM 10821 C C . THR C 3 298 ? 153.557 121.980 145.074 1.00 70.91 286 THR C C 1
ATOM 10822 O O . THR C 3 298 ? 154.371 121.113 144.758 1.00 70.91 286 THR C O 1
ATOM 10826 N N . GLU C 3 313 ? 140.794 116.004 135.969 1.00 85.11 301 GLU C N 1
ATOM 10827 C CA . GLU C 3 313 ? 141.917 115.158 136.351 1.00 85.11 301 GLU C CA 1
ATOM 10828 C C . GLU C 3 313 ? 141.525 114.197 137.467 1.00 85.11 301 GLU C C 1
ATOM 10829 O O . GLU C 3 313 ? 142.350 113.419 137.943 1.00 85.11 301 GLU C O 1
ATOM 10831 N N . PHE C 3 314 ? 140.262 114.255 137.879 1.00 80.30 302 PHE C N 1
ATOM 10832 C CA . PHE C 3 314 ? 139.743 113.408 138.941 1.00 80.30 302 PHE C CA 1
ATOM 10833 C C . PHE C 3 314 ? 139.049 112.180 138.370 1.00 80.30 302 PHE C C 1
ATOM 10834 O O . PHE C 3 314 ? 138.574 112.181 137.232 1.00 80.30 302 PHE C O 1
ATOM 10842 N N . LYS C 3 315 ? 138.999 111.125 139.181 1.00 78.17 303 LYS C N 1
ATOM 10843 C CA . LYS C 3 315 ? 138.372 109.864 138.810 1.00 78.17 303 LYS C CA 1
ATOM 10844 C C . LYS C 3 315 ? 137.045 109.635 139.521 1.00 78.17 303 LYS C C 1
ATOM 10845 O O . LYS C 3 315 ? 136.031 109.371 138.869 1.00 78.17 303 LYS C O 1
ATOM 10851 N N . HIS C 3 316 ? 137.030 109.733 140.850 1.00 75.47 304 HIS C N 1
ATOM 10852 C CA . HIS C 3 316 ? 135.872 109.357 141.650 1.00 75.47 304 HIS C CA 1
ATOM 10853 C C . HIS C 3 316 ? 135.030 110.551 142.079 1.00 75.47 304 HIS C C 1
ATOM 10854 O O . HIS C 3 316 ? 134.242 110.431 143.022 1.00 75.47 304 HIS C O 1
ATOM 10861 N N . ILE C 3 317 ? 135.171 111.693 141.414 1.00 68.35 305 ILE C N 1
ATOM 10862 C CA . ILE C 3 317 ? 134.451 112.905 141.784 1.00 68.35 305 ILE C CA 1
ATOM 10863 C C . ILE C 3 317 ? 133.728 113.421 140.551 1.00 68.35 305 ILE C C 1
ATOM 10864 O O . ILE C 3 317 ? 134.360 113.960 139.636 1.00 68.35 305 ILE C O 1
ATOM 10869 N N . LYS C 3 318 ? 132.413 113.255 140.525 1.00 66.15 306 LYS C N 1
ATOM 10870 C CA . LYS C 3 318 ? 131.575 113.667 139.411 1.00 66.15 306 LYS C CA 1
ATOM 10871 C C . LYS C 3 318 ? 130.870 114.974 139.751 1.00 66.15 306 LYS C C 1
ATOM 10872 O O . LYS C 3 318 ? 131.140 115.608 140.772 1.00 66.15 306 LYS C O 1
ATOM 10878 N N . ALA C 3 319 ? 129.959 115.380 138.876 1.00 65.60 307 ALA C N 1
ATOM 10879 C CA . ALA C 3 319 ? 129.159 116.570 139.110 1.00 65.60 307 ALA C CA 1
ATOM 10880 C C . ALA C 3 319 ? 127.893 116.208 139.876 1.00 65.60 307 ALA C C 1
ATOM 10881 O O . ALA C 3 319 ? 127.503 115.042 139.964 1.00 65.60 307 ALA C O 1
ATOM 10883 N N . PHE C 3 320 ? 127.244 117.230 140.427 1.00 65.53 308 PHE C N 1
ATOM 10884 C CA . PHE C 3 320 ? 126.104 117.043 141.314 1.00 65.53 308 PHE C CA 1
ATOM 10885 C C . PHE C 3 320 ? 124.935 117.880 140.820 1.00 65.53 308 PHE C C 1
ATOM 10886 O O . PHE C 3 320 ? 125.137 118.919 140.185 1.00 65.53 308 PHE C O 1
ATOM 10894 N N . ASP C 3 321 ? 123.720 117.420 141.100 1.00 74.83 309 ASP C N 1
ATOM 10895 C CA . ASP C 3 321 ? 122.509 118.175 140.821 1.00 74.83 309 ASP C CA 1
ATOM 10896 C C . ASP C 3 321 ? 121.429 117.776 141.818 1.00 74.83 309 ASP C C 1
ATOM 10897 O O . ASP C 3 321 ? 121.552 116.781 142.537 1.00 74.83 309 ASP C O 1
ATOM 10902 N N . ARG C 3 322 ? 120.358 118.568 141.858 1.00 77.81 310 ARG C N 1
ATOM 10903 C CA . ARG C 3 322 ? 119.263 118.283 142.776 1.00 77.81 310 ARG C CA 1
ATOM 10904 C C . ARG C 3 322 ? 118.526 116.998 142.414 1.00 77.81 310 ARG C C 1
ATOM 10905 O O . ARG C 3 322 ? 117.729 116.507 143.220 1.00 77.81 310 ARG C O 1
ATOM 10913 N N . ALA C 3 323 ? 118.784 116.439 141.230 1.00 78.43 311 ALA C N 1
ATOM 10914 C CA . ALA C 3 323 ? 118.031 115.274 140.777 1.00 78.43 311 ALA C CA 1
ATOM 10915 C C . ALA C 3 323 ? 118.286 114.058 141.659 1.00 78.43 311 ALA C C 1
ATOM 10916 O O . ALA C 3 323 ? 117.340 113.383 142.081 1.00 78.43 311 ALA C O 1
ATOM 10918 N N . PHE C 3 324 ? 119.551 113.763 141.961 1.00 75.26 312 PHE C N 1
ATOM 10919 C CA . PHE C 3 324 ? 119.842 112.546 142.708 1.00 75.26 312 PHE C CA 1
ATOM 10920 C C . PHE C 3 324 ? 120.399 112.850 144.091 1.00 75.26 312 PHE C C 1
ATOM 10921 O O . PHE C 3 324 ? 121.389 112.248 144.519 1.00 75.26 312 PHE C O 1
ATOM 10929 N N . ALA C 3 325 ? 119.778 113.795 144.787 1.00 79.11 313 ALA C N 1
ATOM 10930 C CA . ALA C 3 325 ? 119.988 113.966 146.216 1.00 79.11 313 ALA C CA 1
ATOM 10931 C C . ALA C 3 325 ? 118.986 113.173 147.040 1.00 79.11 313 ALA C C 1
ATOM 10932 O O . ALA C 3 325 ? 118.900 113.374 148.255 1.00 79.11 313 ALA C O 1
ATOM 10934 N N . ASP C 3 326 ? 118.223 112.284 146.401 1.00 84.87 314 ASP C N 1
ATOM 10935 C CA . ASP C 3 326 ? 117.233 111.472 147.095 1.00 84.87 314 ASP C CA 1
ATOM 10936 C C . ASP C 3 326 ? 117.220 110.011 146.669 1.00 84.87 314 ASP C C 1
ATOM 10937 O O . ASP C 3 326 ? 116.445 109.239 147.241 1.00 84.87 314 ASP C O 1
ATOM 10942 N N . ASN C 3 327 ? 118.031 109.601 145.704 1.00 85.00 315 ASN C N 1
ATOM 10943 C CA . ASN C 3 327 ? 118.099 108.197 145.326 1.00 85.00 315 ASN C CA 1
ATOM 10944 C C . ASN C 3 327 ? 118.813 107.411 146.420 1.00 85.00 315 ASN C C 1
ATOM 10945 O O . ASN C 3 327 ? 119.964 107.732 146.750 1.00 85.00 315 ASN C O 1
ATOM 10950 N N . PRO C 3 328 ? 118.182 106.393 147.002 1.00 87.37 316 PRO C N 1
ATOM 10951 C CA . PRO C 3 328 ? 118.762 105.738 148.185 1.00 87.37 316 PRO C CA 1
ATOM 10952 C C . PRO C 3 328 ? 120.081 105.056 147.861 1.00 87.37 316 PRO C C 1
ATOM 10953 O O . PRO C 3 328 ? 120.191 104.297 146.897 1.00 87.37 316 PRO C O 1
ATOM 10957 N N . GLY C 3 329 ? 121.089 105.343 148.680 1.00 81.43 317 GLY C N 1
ATOM 10958 C CA . GLY C 3 329 ? 122.405 104.772 148.528 1.00 81.43 317 GLY C CA 1
ATOM 10959 C C . GLY C 3 329 ? 123.435 105.600 149.265 1.00 81.43 317 GLY C C 1
ATOM 10960 O O . GLY C 3 329 ? 123.198 106.765 149.594 1.00 81.43 317 GLY C O 1
ATOM 10961 N N . PRO C 3 330 ? 124.597 105.019 149.550 1.00 74.34 318 PRO C N 1
ATOM 10962 C CA . PRO C 3 330 ? 125.659 105.798 150.189 1.00 74.34 318 PRO C CA 1
ATOM 10963 C C . PRO C 3 330 ? 126.168 106.881 149.256 1.00 74.34 318 PRO C C 1
ATOM 10964 O O . PRO C 3 330 ? 126.189 106.721 148.034 1.00 74.34 318 PRO C O 1
ATOM 10968 N N . MET C 3 331 ? 126.580 107.998 149.847 1.00 66.47 319 MET C N 1
ATOM 10969 C CA . MET C 3 331 ? 126.991 109.154 149.064 1.00 66.47 319 MET C CA 1
ATOM 10970 C C . MET C 3 331 ? 127.974 109.984 149.870 1.00 66.47 319 MET C C 1
ATOM 10971 O O . MET C 3 331 ? 128.156 109.783 151.072 1.00 66.47 319 MET C O 1
ATOM 10976 N N . VAL C 3 332 ? 128.603 110.930 149.180 1.00 54.06 320 VAL C N 1
ATOM 10977 C CA . VAL C 3 332 ? 129.362 112.010 149.796 1.00 54.06 320 VAL C CA 1
ATOM 10978 C C . VAL C 3 332 ? 129.102 113.256 148.967 1.00 54.06 320 VAL C C 1
ATOM 10979 O O . VAL C 3 332 ? 129.257 113.232 147.742 1.00 54.06 320 VAL C O 1
ATOM 10983 N N . VAL C 3 333 ? 128.695 114.337 149.621 1.00 44.44 321 VAL C N 1
ATOM 10984 C CA . VAL C 3 333 ? 128.265 115.547 148.934 1.00 44.44 321 VAL C CA 1
ATOM 10985 C C . VAL C 3 333 ? 129.057 116.730 149.464 1.00 44.44 321 VAL C C 1
ATOM 10986 O O . VAL C 3 333 ? 129.345 116.813 150.663 1.00 44.44 321 VAL C O 1
ATOM 10990 N N . PHE C 3 334 ? 129.425 117.636 148.564 1.00 47.21 322 PHE C N 1
ATOM 10991 C CA . PHE C 3 334 ? 130.023 118.920 148.914 1.00 47.21 322 PHE C CA 1
ATOM 10992 C C . PHE C 3 334 ? 129.091 120.000 148.377 1.00 47.21 322 PHE C C 1
ATOM 10993 O O . PHE C 3 334 ? 129.282 120.492 147.264 1.00 47.21 322 PHE C O 1
ATOM 11001 N N . ALA C 3 335 ? 128.083 120.369 149.158 1.00 46.96 323 ALA C N 1
ATOM 11002 C CA . ALA C 3 335 ? 127.243 121.494 148.788 1.00 46.96 323 ALA C CA 1
ATOM 11003 C C . ALA C 3 335 ? 127.925 122.786 149.207 1.00 46.96 323 ALA C C 1
ATOM 11004 O O . ALA C 3 335 ? 128.724 122.807 150.144 1.00 46.96 323 ALA C O 1
ATOM 11006 N N . THR C 3 336 ? 127.608 123.872 148.510 1.00 51.29 324 THR C N 1
ATOM 11007 C CA . THR C 3 336 ? 128.446 125.046 148.721 1.00 51.29 324 THR C CA 1
ATOM 11008 C C . THR C 3 336 ? 127.745 126.396 148.870 1.00 51.29 324 THR C C 1
ATOM 11009 O O . THR C 3 336 ? 128.168 127.372 148.240 1.00 51.29 324 THR C O 1
ATOM 11013 N N . PRO C 3 337 ? 126.706 126.521 149.693 1.00 49.55 325 PRO C N 1
ATOM 11014 C CA . PRO C 3 337 ? 126.363 127.838 150.248 1.00 49.55 325 PRO C CA 1
ATOM 11015 C C . PRO C 3 337 ? 127.059 128.183 151.554 1.00 49.55 325 PRO C C 1
ATOM 11016 O O . PRO C 3 337 ? 126.666 129.163 152.190 1.00 49.55 325 PRO C O 1
ATOM 11020 N N . GLY C 3 338 ? 128.058 127.415 151.973 1.00 46.63 326 GLY C N 1
ATOM 11021 C CA . GLY C 3 338 ? 128.885 127.823 153.091 1.00 46.63 326 GLY C CA 1
ATOM 11022 C C . GLY C 3 338 ? 128.600 127.117 154.397 1.00 46.63 326 GLY C C 1
ATOM 11023 O O . GLY C 3 338 ? 128.395 125.904 154.422 1.00 46.63 326 GLY C O 1
ATOM 11024 N N . MET C 3 339 ? 128.573 127.876 155.491 1.00 49.03 327 MET C N 1
ATOM 11025 C CA . MET C 3 339 ? 128.435 127.318 156.835 1.00 49.03 327 MET C CA 1
ATOM 11026 C C . MET C 3 339 ? 126.967 127.026 157.148 1.00 49.03 327 MET C C 1
ATOM 11027 O O . MET C 3 339 ? 126.408 127.469 158.149 1.00 49.03 327 MET C O 1
ATOM 11032 N N . LEU C 3 340 ? 126.352 126.251 156.257 1.00 47.15 328 LEU C N 1
ATOM 11033 C CA . LEU C 3 340 ? 124.928 125.923 156.325 1.00 47.15 328 LEU C CA 1
ATOM 11034 C C . LEU C 3 340 ? 124.066 127.180 156.275 1.00 47.15 328 LEU C C 1
ATOM 11035 O O . LEU C 3 340 ? 123.111 127.332 157.036 1.00 47.15 328 LEU C O 1
ATOM 11040 N N . HIS C 3 341 ? 124.402 128.090 155.368 1.00 47.36 329 HIS C N 1
ATOM 11041 C CA . HIS C 3 341 ? 123.549 129.232 155.080 1.00 47.36 329 HIS C CA 1
ATOM 11042 C C . HIS C 3 341 ? 122.393 128.769 154.202 1.00 47.36 329 HIS C C 1
ATOM 11043 O O . HIS C 3 341 ? 122.248 127.583 153.902 1.00 47.36 329 HIS C O 1
ATOM 11050 N N . ALA C 3 342 ? 121.562 129.705 153.761 1.00 48.76 330 ALA C N 1
ATOM 11051 C CA . ALA C 3 342 ? 120.454 129.357 152.885 1.00 48.76 330 ALA C CA 1
ATOM 11052 C C . ALA C 3 342 ? 120.976 128.954 151.514 1.00 48.76 330 ALA C C 1
ATOM 11053 O O . ALA C 3 342 ? 121.737 129.694 150.886 1.00 48.76 330 ALA C O 1
ATOM 11055 N N . GLY C 3 343 ? 120.567 127.790 151.055 1.00 53.47 331 GLY C N 1
ATOM 11056 C CA . GLY C 3 343 ? 120.993 127.289 149.768 1.00 53.47 331 GLY C CA 1
ATOM 11057 C C . GLY C 3 343 ? 120.909 125.773 149.738 1.00 53.47 331 GLY C C 1
ATOM 11058 O O . GLY C 3 343 ? 120.088 125.174 150.429 1.00 53.47 331 GLY C O 1
ATOM 11059 N N . GLN C 3 344 ? 121.772 125.184 148.910 1.00 53.62 332 GLN C N 1
ATOM 11060 C CA . GLN C 3 344 ? 121.818 123.734 148.765 1.00 53.62 332 GLN C CA 1
ATOM 11061 C C . GLN C 3 344 ? 122.064 123.044 150.101 1.00 53.62 332 GLN C C 1
ATOM 11062 O O . GLN C 3 344 ? 121.299 122.160 150.501 1.00 53.62 332 GLN C O 1
ATOM 11068 N N . SER C 3 345 ? 123.140 123.426 150.797 1.00 49.86 333 SER C N 1
ATOM 11069 C CA . SER C 3 345 ? 123.497 122.762 152.048 1.00 49.86 333 SER C CA 1
ATOM 11070 C C . SER C 3 345 ? 122.330 122.739 153.024 1.00 49.86 333 SER C C 1
ATOM 11071 O O . SER C 3 345 ? 122.019 121.696 153.608 1.00 49.86 333 SER C O 1
ATOM 11074 N N . LEU C 3 346 ? 121.671 123.880 153.219 1.00 51.20 334 LEU C N 1
ATOM 11075 C CA . LEU C 3 346 ? 120.545 123.910 154.143 1.00 51.20 334 LEU C CA 1
ATOM 11076 C C . LEU C 3 346 ? 119.394 123.056 153.633 1.00 51.20 334 LEU C C 1
ATOM 11077 O O . LEU C 3 346 ? 118.722 122.378 154.416 1.00 51.20 334 LEU C O 1
ATOM 11082 N N . GLN C 3 347 ? 119.156 123.067 152.321 1.00 52.49 335 GLN C N 1
ATOM 11083 C CA . GLN C 3 347 ? 118.036 122.307 151.777 1.00 52.49 335 GLN C CA 1
ATOM 11084 C C . GLN C 3 347 ? 118.329 120.812 151.773 1.00 52.49 335 GLN C C 1
ATOM 11085 O O . GLN C 3 347 ? 117.437 120.001 152.043 1.00 52.49 335 GLN C O 1
ATOM 11091 N N . ILE C 3 348 ? 119.571 120.426 151.471 1.00 51.57 336 ILE C N 1
ATOM 11092 C CA . ILE C 3 348 ? 119.951 119.017 151.550 1.00 51.57 336 ILE C CA 1
ATOM 11093 C C . ILE C 3 348 ? 119.878 118.533 152.991 1.00 51.57 336 ILE C C 1
ATOM 11094 O O . ILE C 3 348 ? 119.218 117.534 153.294 1.00 51.57 336 ILE C O 1
ATOM 11099 N N . PHE C 3 349 ? 120.566 119.232 153.898 1.00 52.49 337 PHE C N 1
ATOM 11100 C CA . PHE C 3 349 ? 120.545 118.860 155.309 1.00 52.49 337 PHE C CA 1
ATOM 11101 C C . PHE C 3 349 ? 119.127 118.799 155.853 1.00 52.49 337 PHE C C 1
ATOM 11102 O O . PHE C 3 349 ? 118.856 118.054 156.799 1.00 52.49 337 PHE C O 1
ATOM 11110 N N . ARG C 3 350 ? 118.215 119.577 155.276 1.00 60.08 338 ARG C N 1
ATOM 11111 C CA . ARG C 3 350 ? 116.832 119.552 155.728 1.00 60.08 338 ARG C CA 1
ATOM 11112 C C . ARG C 3 350 ? 116.160 118.228 155.389 1.00 60.08 338 ARG C C 1
ATOM 11113 O O . ARG C 3 350 ? 115.259 117.788 156.112 1.00 60.08 338 ARG C O 1
ATOM 11121 N N . LYS C 3 351 ? 116.592 117.571 154.311 1.00 58.08 339 LYS C N 1
ATOM 11122 C CA . LYS C 3 351 ? 116.014 116.286 153.931 1.00 58.08 339 LYS C CA 1
ATOM 11123 C C . LYS C 3 351 ? 116.578 115.149 154.773 1.00 58.08 339 LYS C C 1
ATOM 11124 O O . LYS C 3 351 ? 115.835 114.449 155.467 1.00 58.08 339 LYS C O 1
ATOM 11130 N N . TRP C 3 352 ? 117.893 114.959 154.733 1.00 59.09 340 TRP C N 1
ATOM 11131 C CA . TRP C 3 352 ? 118.544 113.839 155.400 1.00 59.09 340 TRP C CA 1
ATOM 11132 C C . TRP C 3 352 ? 118.538 113.953 156.919 1.00 59.09 340 TRP C C 1
ATOM 11133 O O . TRP C 3 352 ? 119.157 113.117 157.584 1.00 59.09 340 TRP C O 1
ATOM 11144 N N . ALA C 3 353 ? 117.869 114.958 157.487 1.00 66.83 341 ALA C N 1
ATOM 11145 C CA . ALA C 3 353 ? 117.895 115.129 158.935 1.00 66.83 341 ALA C CA 1
ATOM 11146 C C . ALA C 3 353 ? 117.140 114.018 159.652 1.00 66.83 341 ALA C C 1
ATOM 11147 O O . ALA C 3 353 ? 117.471 113.685 160.795 1.00 66.83 341 ALA C O 1
ATOM 11149 N N . GLY C 3 354 ? 116.137 113.433 159.005 1.00 73.98 342 GLY C N 1
ATOM 11150 C CA . GLY C 3 354 ? 115.393 112.344 159.603 1.00 73.98 342 GLY C CA 1
ATOM 11151 C C . GLY C 3 354 ? 115.996 110.989 159.301 1.00 73.98 342 GLY C C 1
ATOM 11152 O O . GLY C 3 354 ? 115.400 110.181 158.584 1.00 73.98 342 GLY C O 1
ATOM 11153 N N . ASN C 3 355 ? 117.185 110.734 159.841 1.00 74.37 343 ASN C N 1
ATOM 11154 C CA . ASN C 3 355 ? 117.853 109.454 159.662 1.00 74.37 343 ASN C CA 1
ATOM 11155 C C . ASN C 3 355 ? 118.994 109.364 160.661 1.00 74.37 343 ASN C C 1
ATOM 11156 O O . ASN C 3 355 ? 119.778 110.305 160.797 1.00 74.37 343 ASN C O 1
ATOM 11161 N N . GLU C 3 356 ? 119.082 108.233 161.352 1.00 77.30 344 GLU C N 1
ATOM 11162 C CA . GLU C 3 356 ? 120.096 108.062 162.383 1.00 77.30 344 GLU C CA 1
ATOM 11163 C C . GLU C 3 356 ? 121.467 107.710 161.827 1.00 77.30 344 GLU C C 1
ATOM 11164 O O . GLU C 3 356 ? 122.449 107.772 162.572 1.00 77.30 344 GLU C O 1
ATOM 11170 N N . LYS C 3 357 ? 121.562 107.350 160.550 1.00 73.07 345 LYS C N 1
ATOM 11171 C CA . LYS C 3 357 ? 122.820 106.890 159.979 1.00 73.07 345 LYS C CA 1
ATOM 11172 C C . LYS C 3 357 ? 123.599 107.985 159.270 1.00 73.07 345 LYS C C 1
ATOM 11173 O O . LYS C 3 357 ? 124.830 107.911 159.213 1.00 73.07 345 LYS C O 1
ATOM 11179 N N . ASN C 3 358 ? 122.919 108.993 158.731 1.00 66.48 346 ASN C N 1
ATOM 11180 C CA . ASN C 3 358 ? 123.594 110.068 158.024 1.00 66.48 346 ASN C CA 1
ATOM 11181 C C . ASN C 3 358 ? 124.422 110.908 158.995 1.00 66.48 346 ASN C C 1
ATOM 11182 O O . ASN C 3 358 ? 124.296 110.802 160.217 1.00 66.48 346 ASN C O 1
ATOM 11187 N N . MET C 3 359 ? 125.275 111.763 158.436 1.00 61.49 347 MET C N 1
ATOM 11188 C CA . MET C 3 359 ? 126.051 112.675 159.264 1.00 61.49 347 MET C CA 1
ATOM 11189 C C . MET C 3 359 ? 126.381 113.923 158.463 1.00 61.49 347 MET C C 1
ATOM 11190 O O . MET C 3 359 ? 126.333 113.923 157.232 1.00 61.49 347 MET C O 1
ATOM 11195 N N . VAL C 3 360 ? 126.706 114.991 159.187 1.00 54.74 348 VAL C N 1
ATOM 11196 C CA . VAL C 3 360 ? 127.258 116.209 158.612 1.00 54.74 348 VAL C CA 1
ATOM 11197 C C . VAL C 3 360 ? 128.604 116.473 159.264 1.00 54.74 348 VAL C C 1
ATOM 11198 O O . VAL C 3 360 ? 128.821 116.160 160.438 1.00 54.74 348 VAL C O 1
ATOM 11202 N N . ILE C 3 361 ? 129.512 117.058 158.495 1.00 51.70 349 ILE C N 1
ATOM 11203 C CA . ILE C 3 361 ? 130.826 117.438 158.986 1.00 51.70 349 ILE C CA 1
ATOM 11204 C C . ILE C 3 361 ? 131.000 118.923 158.726 1.00 51.70 349 ILE C C 1
ATOM 11205 O O . ILE C 3 361 ? 130.898 119.370 157.579 1.00 51.70 349 ILE C O 1
ATOM 11210 N N . MET C 3 362 ? 131.244 119.688 159.787 1.00 56.15 350 MET C N 1
ATOM 11211 C CA . MET C 3 362 ? 131.459 121.121 159.662 1.00 56.15 350 MET C CA 1
ATOM 11212 C C . MET C 3 362 ? 132.955 121.382 159.666 1.00 56.15 350 MET C C 1
ATOM 11213 O O . MET C 3 362 ? 133.562 121.451 160.743 1.00 56.15 350 MET C O 1
ATOM 11218 N N . PRO C 3 363 ? 133.600 121.512 158.512 1.00 53.59 351 PRO C N 1
ATOM 11219 C CA . PRO C 3 363 ? 135.051 121.712 158.463 1.00 53.59 351 PRO C CA 1
ATOM 11220 C C . PRO C 3 363 ? 135.456 123.178 158.569 1.00 53.59 351 PRO C C 1
ATOM 11221 O O . PRO C 3 363 ? 136.289 123.669 157.804 1.00 53.59 351 PRO C O 1
ATOM 11225 N N . GLY C 3 364 ? 134.874 123.891 159.522 1.00 58.59 352 GLY C N 1
ATOM 11226 C CA . GLY C 3 364 ? 135.193 125.300 159.664 1.00 58.59 352 GLY C CA 1
ATOM 11227 C C . GLY C 3 364 ? 134.458 125.910 160.834 1.00 58.59 352 GLY C C 1
ATOM 11228 O O . GLY C 3 364 ? 133.676 125.251 161.526 1.00 58.59 352 GLY C O 1
ATOM 11229 N N . TYR C 3 365 ? 134.723 127.196 161.040 1.00 57.14 353 TYR C N 1
ATOM 11230 C CA . TYR C 3 365 ? 134.128 127.951 162.129 1.00 57.14 353 TYR C CA 1
ATOM 11231 C C . TYR C 3 365 ? 132.881 128.667 161.633 1.00 57.14 353 TYR C C 1
ATOM 11232 O O . TYR C 3 365 ? 132.944 129.439 160.674 1.00 57.14 353 TYR C O 1
ATOM 11241 N N . CYS C 3 366 ? 131.755 128.414 162.289 1.00 57.68 354 CYS C N 1
ATOM 11242 C CA . CYS C 3 366 ? 130.494 129.052 161.947 1.00 57.68 354 CYS C CA 1
ATOM 11243 C C . CYS C 3 366 ? 130.218 130.200 162.908 1.00 57.68 354 CYS C C 1
ATOM 11244 O O . CYS C 3 366 ? 130.527 130.112 164.098 1.00 57.68 354 CYS C O 1
ATOM 11247 N N . VAL C 3 367 ? 129.628 131.269 162.389 1.00 54.94 355 VAL C N 1
ATOM 11248 C CA . VAL C 3 367 ? 129.342 132.450 163.176 1.00 54.94 355 VAL C CA 1
ATOM 11249 C C . VAL C 3 367 ? 127.909 132.375 163.686 1.00 54.94 355 VAL C C 1
ATOM 11250 O O . VAL C 3 367 ? 127.093 131.599 163.199 1.00 54.94 355 VAL C O 1
ATOM 11254 N N . GLN C 3 368 ? 127.600 133.190 164.690 1.00 55.21 356 GLN C N 1
ATOM 11255 C CA . GLN C 3 368 ? 126.254 133.213 165.242 1.00 55.21 356 GLN C CA 1
ATOM 11256 C C . GLN C 3 368 ? 125.260 133.723 164.207 1.00 55.21 356 GLN C C 1
ATOM 11257 O O . GLN C 3 368 ? 125.595 134.520 163.329 1.00 55.21 356 GLN C O 1
ATOM 11263 N N . GLY C 3 369 ? 124.026 133.255 164.318 1.00 54.62 357 GLY C N 1
ATOM 11264 C CA . GLY C 3 369 ? 122.973 133.652 163.413 1.00 54.62 357 GLY C CA 1
ATOM 11265 C C . GLY C 3 369 ? 122.763 132.744 162.226 1.00 54.62 357 GLY C C 1
ATOM 11266 O O . GLY C 3 369 ? 122.163 133.181 161.238 1.00 54.62 357 GLY C O 1
ATOM 11267 N N . THR C 3 370 ? 123.228 131.500 162.290 1.00 53.01 358 THR C N 1
ATOM 11268 C CA . THR C 3 370 ? 123.134 130.592 161.160 1.00 53.01 358 THR C CA 1
ATOM 11269 C C . THR C 3 370 ? 122.852 129.191 161.677 1.00 53.01 358 THR C C 1
ATOM 11270 O O . THR C 3 370 ? 123.152 128.860 162.826 1.00 53.01 358 THR C O 1
ATOM 11274 N N . VAL C 3 371 ? 122.249 128.374 160.810 1.00 51.30 359 VAL C N 1
ATOM 11275 C CA . VAL C 3 371 ? 121.864 127.019 161.196 1.00 51.30 359 VAL C CA 1
ATOM 11276 C C . VAL C 3 371 ? 123.075 126.232 161.673 1.00 51.30 359 VAL C C 1
ATOM 11277 O O . VAL C 3 371 ? 122.990 125.451 162.626 1.00 51.30 359 VAL C O 1
ATOM 11281 N N . GLY C 3 372 ? 124.225 126.436 161.034 1.00 53.16 360 GLY C N 1
ATOM 11282 C CA . GLY C 3 372 ? 125.390 125.634 161.357 1.00 53.16 360 GLY C CA 1
ATOM 11283 C C . GLY C 3 372 ? 126.016 125.977 162.692 1.00 53.16 360 GLY C C 1
ATOM 11284 O O . GLY C 3 372 ? 126.949 125.304 163.133 1.00 53.16 360 GLY C O 1
ATOM 11285 N N . HIS C 3 373 ? 125.531 127.029 163.349 1.00 59.08 361 HIS C N 1
ATOM 11286 C CA . HIS C 3 373 ? 126.094 127.397 164.644 1.00 59.08 361 HIS C CA 1
ATOM 11287 C C . HIS C 3 373 ? 125.332 126.734 165.779 1.00 59.08 361 HIS C C 1
ATOM 11288 O O . HIS C 3 373 ? 125.933 126.258 166.748 1.00 59.08 361 HIS C O 1
ATOM 11295 N N . LYS C 3 374 ? 124.002 126.722 165.691 1.00 58.58 362 LYS C N 1
ATOM 11296 C CA . LYS C 3 374 ? 123.203 126.014 166.681 1.00 58.58 362 LYS C CA 1
ATOM 11297 C C . LYS C 3 374 ? 123.617 124.555 166.774 1.00 58.58 362 LYS C C 1
ATOM 11298 O O . LYS C 3 374 ? 123.872 124.039 167.868 1.00 58.58 362 LYS C O 1
ATOM 11304 N N . ILE C 3 375 ? 123.701 123.882 165.629 1.00 56.76 363 ILE C N 1
ATOM 11305 C CA . ILE C 3 375 ? 123.947 122.445 165.605 1.00 56.76 363 ILE C CA 1
ATOM 11306 C C . ILE C 3 375 ? 125.297 122.121 166.229 1.00 56.76 363 ILE C C 1
ATOM 11307 O O . ILE C 3 375 ? 125.431 121.168 167.003 1.00 56.76 363 ILE C O 1
ATOM 11312 N N . LEU C 3 376 ? 126.319 122.911 165.903 1.00 61.53 364 LEU C N 1
ATOM 11313 C CA . LEU C 3 376 ? 127.651 122.651 166.431 1.00 61.53 364 LEU C CA 1
ATOM 11314 C C . LEU C 3 376 ? 127.714 122.760 167.945 1.00 61.53 364 LEU C C 1
ATOM 11315 O O . LEU C 3 376 ? 128.662 122.249 168.549 1.00 61.53 364 LEU C O 1
ATOM 11320 N N . SER C 3 377 ? 126.744 123.416 168.571 1.00 66.63 365 SER C N 1
ATOM 11321 C CA . SER C 3 377 ? 126.728 123.598 170.019 1.00 66.63 365 SER C CA 1
ATOM 11322 C C . SER C 3 377 ? 125.313 123.337 170.519 1.00 66.63 365 SER C C 1
ATOM 11323 O O . SER C 3 377 ? 124.488 124.251 170.576 1.00 66.63 365 SER C O 1
ATOM 11326 N N . GLY C 3 378 ? 125.032 122.087 170.878 1.00 67.09 366 GLY C N 1
ATOM 11327 C CA . GLY C 3 378 ? 123.795 121.797 171.569 1.00 67.09 366 GLY C CA 1
ATOM 11328 C C . GLY C 3 378 ? 122.603 121.480 170.694 1.00 67.09 366 GLY C C 1
ATOM 11329 O O . GLY C 3 378 ? 122.409 120.331 170.287 1.00 67.09 366 GLY C O 1
ATOM 11330 N N . GLN C 3 379 ? 121.802 122.512 170.416 1.00 71.09 367 GLN C N 1
ATOM 11331 C CA . GLN C 3 379 ? 120.427 122.382 169.941 1.00 71.09 367 GLN C CA 1
ATOM 11332 C C . GLN C 3 379 ? 120.256 121.271 168.916 1.00 71.09 367 GLN C C 1
ATOM 11333 O O . GLN C 3 379 ? 121.056 121.124 167.991 1.00 71.09 367 GLN C O 1
ATOM 11339 N N . ARG C 3 380 ? 119.194 120.489 169.101 1.00 71.68 368 ARG C N 1
ATOM 11340 C CA . ARG C 3 380 ? 118.822 119.421 168.188 1.00 71.68 368 ARG C CA 1
ATOM 11341 C C . ARG C 3 380 ? 117.406 119.568 167.654 1.00 71.68 368 ARG C C 1
ATOM 11342 O O . ARG C 3 380 ? 116.956 118.706 166.893 1.00 71.68 368 ARG C O 1
ATOM 11350 N N . LYS C 3 381 ? 116.691 120.627 168.031 1.00 78.27 369 LYS C N 1
ATOM 11351 C CA . LYS C 3 381 ? 115.309 120.851 167.608 1.00 78.27 369 LYS C CA 1
ATOM 11352 C C . LYS C 3 381 ? 115.225 122.253 167.018 1.00 78.27 369 LYS C C 1
ATOM 11353 O O . LYS C 3 381 ? 114.971 123.223 167.734 1.00 78.27 369 LYS C O 1
ATOM 11359 N N . LEU C 3 382 ? 115.434 122.354 165.710 1.00 78.19 370 LEU C N 1
ATOM 11360 C CA . LEU C 3 382 ? 115.377 123.634 165.029 1.00 78.19 370 LEU C CA 1
ATOM 11361 C C . LEU C 3 382 ? 113.925 124.000 164.736 1.00 78.19 370 LEU C C 1
ATOM 11362 O O . LEU C 3 382 ? 112.985 123.381 165.237 1.00 78.19 370 LEU C O 1
ATOM 11367 N N . GLU C 3 383 ? 113.738 125.031 163.917 1.00 85.53 371 GLU C N 1
ATOM 11368 C CA . GLU C 3 383 ? 112.419 125.425 163.440 1.00 85.53 371 GLU C CA 1
ATOM 11369 C C . GLU C 3 383 ? 112.562 125.976 162.033 1.00 85.53 371 GLU C C 1
ATOM 11370 O O . GLU C 3 383 ? 113.184 127.025 161.836 1.00 85.53 371 GLU C O 1
ATOM 11376 N N . MET C 3 384 ? 111.995 125.276 161.060 1.00 83.98 372 MET C N 1
ATOM 11377 C CA . MET C 3 384 ? 112.024 125.731 159.681 1.00 83.98 372 MET C CA 1
ATOM 11378 C C . MET C 3 384 ? 110.931 126.778 159.474 1.00 83.98 372 MET C C 1
ATOM 11379 O O . MET C 3 384 ? 110.329 127.277 160.428 1.00 83.98 372 MET C O 1
ATOM 11384 N N . GLU C 3 385 ? 110.668 127.128 158.216 1.00 86.95 373 GLU C N 1
ATOM 11385 C CA . GLU C 3 385 ? 109.647 128.121 157.916 1.00 86.95 373 GLU C CA 1
ATOM 11386 C C . GLU C 3 385 ? 108.285 127.648 158.410 1.00 86.95 373 GLU C C 1
ATOM 11387 O O . GLU C 3 385 ? 107.943 126.466 158.311 1.00 86.95 373 GLU C O 1
ATOM 11393 N N . GLY C 3 386 ? 107.507 128.582 158.950 1.00 92.68 374 GLY C N 1
ATOM 11394 C CA . GLY C 3 386 ? 106.251 128.242 159.589 1.00 92.68 374 GLY C CA 1
ATOM 11395 C C . GLY C 3 386 ? 106.443 127.886 161.049 1.00 92.68 374 GLY C C 1
ATOM 11396 O O . GLY C 3 386 ? 107.475 128.218 161.641 1.00 92.68 374 GLY C O 1
ATOM 11397 N N . ARG C 3 387 ? 105.465 127.206 161.644 1.00 94.06 375 ARG C N 1
ATOM 11398 C CA . ARG C 3 387 ? 105.553 126.778 163.032 1.00 94.06 375 ARG C CA 1
ATOM 11399 C C . ARG C 3 387 ? 106.093 125.359 163.167 1.00 94.06 375 ARG C C 1
ATOM 11400 O O . ARG C 3 387 ? 105.861 124.709 164.191 1.00 94.06 375 ARG C O 1
ATOM 11408 N N . GLN C 3 388 ? 106.806 124.870 162.157 1.00 90.14 376 GLN C N 1
ATOM 11409 C CA . GLN C 3 388 ? 107.332 123.515 162.194 1.00 90.14 376 GLN C CA 1
ATOM 11410 C C . GLN C 3 388 ? 108.484 123.406 163.185 1.00 90.14 376 GLN C C 1
ATOM 11411 O O . GLN C 3 388 ? 109.014 124.406 163.672 1.00 90.14 376 GLN C O 1
ATOM 11417 N N . VAL C 3 389 ? 108.864 122.167 163.482 1.00 83.27 377 VAL C N 1
ATOM 11418 C CA . VAL C 3 389 ? 110.036 121.861 164.294 1.00 83.27 377 VAL C CA 1
ATOM 11419 C C . VAL C 3 389 ? 110.685 120.622 163.701 1.00 83.27 377 VAL C C 1
ATOM 11420 O O . VAL C 3 389 ? 110.063 119.554 163.655 1.00 83.27 377 VAL C O 1
ATOM 11424 N N . LEU C 3 390 ? 111.922 120.762 163.243 1.00 80.98 378 LEU C N 1
ATOM 11425 C CA . LEU C 3 390 ? 112.645 119.663 162.619 1.00 80.98 378 LEU C CA 1
ATOM 11426 C C . LEU C 3 390 ? 113.529 118.991 163.660 1.00 80.98 378 LEU C C 1
ATOM 11427 O O . LEU C 3 390 ? 114.415 119.632 164.236 1.00 80.98 378 LEU C O 1
ATOM 11432 N N . GLU C 3 391 ? 113.287 117.708 163.904 1.00 81.11 379 GLU C N 1
ATOM 11433 C CA . GLU C 3 391 ? 114.134 116.943 164.804 1.00 81.11 379 GLU C CA 1
ATOM 11434 C C . GLU C 3 391 ? 115.360 116.440 164.054 1.00 81.11 379 GLU C C 1
ATOM 11435 O O . GLU C 3 391 ? 115.264 115.998 162.907 1.00 81.11 379 GLU C O 1
ATOM 11441 N N . VAL C 3 392 ? 116.514 116.510 164.707 1.00 75.03 380 VAL C N 1
ATOM 11442 C CA . VAL C 3 392 ? 117.798 116.246 164.070 1.00 75.03 380 VAL C CA 1
ATOM 11443 C C . VAL C 3 392 ? 118.428 115.051 164.770 1.00 75.03 380 VAL C C 1
ATOM 11444 O O . VAL C 3 392 ? 118.899 115.163 165.908 1.00 75.03 380 VAL C O 1
ATOM 11448 N N . LYS C 3 393 ? 118.442 113.905 164.092 1.00 74.12 381 LYS C N 1
ATOM 11449 C CA . LYS C 3 393 ? 118.988 112.678 164.652 1.00 74.12 381 LYS C CA 1
ATOM 11450 C C . LYS C 3 393 ? 120.275 112.225 163.979 1.00 74.12 381 LYS C C 1
ATOM 11451 O O . LYS C 3 393 ? 120.828 111.194 164.373 1.00 74.12 381 LYS C O 1
ATOM 11457 N N . MET C 3 394 ? 120.764 112.953 162.980 1.00 68.14 382 MET C N 1
ATOM 11458 C CA . MET C 3 394 ? 122.024 112.591 162.353 1.00 68.14 382 MET C CA 1
ATOM 11459 C C . MET C 3 394 ? 123.174 112.769 163.338 1.00 68.14 382 MET C C 1
ATOM 11460 O O . MET C 3 394 ? 123.041 113.402 164.387 1.00 68.14 382 MET C O 1
ATOM 11465 N N . GLN C 3 395 ? 124.321 112.200 162.990 1.00 69.02 383 GLN C N 1
ATOM 11466 C CA . GLN C 3 395 ? 125.535 112.555 163.700 1.00 69.02 383 GLN C CA 1
ATOM 11467 C C . GLN C 3 395 ? 125.957 113.957 163.293 1.00 69.02 383 GLN C C 1
ATOM 11468 O O . GLN C 3 395 ? 125.561 114.465 162.242 1.00 69.02 383 GLN C O 1
ATOM 11474 N N . VAL C 3 396 ? 126.770 114.584 164.136 1.00 63.16 384 VAL C N 1
ATOM 11475 C CA . VAL C 3 396 ? 127.278 115.927 163.888 1.00 63.16 384 VAL C CA 1
ATOM 11476 C C . VAL C 3 396 ? 128.699 115.962 164.421 1.00 63.16 384 VAL C C 1
ATOM 11477 O O . VAL C 3 396 ? 128.915 115.788 165.625 1.00 63.16 384 VAL C O 1
ATOM 11481 N N . GLU C 3 397 ? 129.661 116.188 163.541 1.00 67.11 385 GLU C N 1
ATOM 11482 C CA . GLU C 3 397 ? 131.059 116.240 163.925 1.00 67.11 385 GLU C CA 1
ATOM 11483 C C . GLU C 3 397 ? 131.637 117.601 163.572 1.00 67.11 385 GLU C C 1
ATOM 11484 O O . GLU C 3 397 ? 131.015 118.411 162.883 1.00 67.11 385 GLU C O 1
ATOM 11490 N N . TYR C 3 398 ? 132.850 117.845 164.056 1.00 65.80 386 TYR C N 1
ATOM 11491 C CA . TYR C 3 398 ? 133.499 119.137 163.865 1.00 65.80 386 TYR C CA 1
ATOM 11492 C C . TYR C 3 398 ? 134.997 118.877 163.749 1.00 65.80 386 TYR C C 1
ATOM 11493 O O . TYR C 3 398 ? 135.690 118.776 164.764 1.00 65.80 386 TYR C O 1
ATOM 11502 N N . MET C 3 399 ? 135.482 118.769 162.519 1.00 67.97 387 MET C N 1
ATOM 11503 C CA . MET C 3 399 ? 136.898 118.560 162.238 1.00 67.97 387 MET C CA 1
ATOM 11504 C C . MET C 3 399 ? 137.447 119.867 161.678 1.00 67.97 387 MET C C 1
ATOM 11505 O O . MET C 3 399 ? 137.493 120.066 160.465 1.00 67.97 387 MET C O 1
ATOM 11510 N N . SER C 3 400 ? 137.865 120.757 162.573 1.00 69.10 388 SER C N 1
ATOM 11511 C CA . SER C 3 400 ? 138.431 122.039 162.167 1.00 69.10 388 SER C CA 1
ATOM 11512 C C . SER C 3 400 ? 139.758 121.802 161.458 1.00 69.10 388 SER C C 1
ATOM 11513 O O . SER C 3 400 ? 140.753 121.436 162.090 1.00 69.10 388 SER C O 1
ATOM 11516 N N . PHE C 3 401 ? 139.774 122.014 160.145 1.00 69.43 389 PHE C N 1
ATOM 11517 C CA . PHE C 3 401 ? 140.938 121.751 159.310 1.00 69.43 389 PHE C CA 1
ATOM 11518 C C . PHE C 3 401 ? 141.778 122.989 159.045 1.00 69.43 389 PHE C C 1
ATOM 11519 O O . PHE C 3 401 ? 142.629 122.961 158.152 1.00 69.43 389 PHE C O 1
ATOM 11527 N N . SER C 3 402 ? 141.557 124.068 159.788 1.00 64.54 390 SER C N 1
ATOM 11528 C CA . SER C 3 402 ? 142.417 125.235 159.672 1.00 64.54 390 SER C CA 1
ATOM 11529 C C . SER C 3 402 ? 143.849 124.871 160.034 1.00 64.54 390 SER C C 1
ATOM 11530 O O . SER C 3 402 ? 144.104 123.921 160.779 1.00 64.54 390 SER C O 1
ATOM 11533 N N . ALA C 3 403 ? 144.795 125.637 159.497 1.00 56.68 391 ALA C N 1
ATOM 11534 C CA . ALA C 3 403 ? 146.218 125.398 159.725 1.00 56.68 391 ALA C CA 1
ATOM 11535 C C . ALA C 3 403 ? 146.881 126.725 160.069 1.00 56.68 391 ALA C C 1
ATOM 11536 O O . ALA C 3 403 ? 147.382 127.423 159.185 1.00 56.68 391 ALA C O 1
ATOM 11538 N N . HIS C 3 404 ? 146.898 127.063 161.351 1.00 56.04 392 HIS C N 1
ATOM 11539 C CA . HIS C 3 404 ? 147.602 128.238 161.838 1.00 56.04 392 HIS C CA 1
ATOM 11540 C C . HIS C 3 404 ? 148.891 127.827 162.534 1.00 56.04 392 HIS C C 1
ATOM 11541 O O . HIS C 3 404 ? 149.187 126.644 162.709 1.00 56.04 392 HIS C O 1
ATOM 11548 N N . ALA C 3 405 ? 149.656 128.829 162.946 1.00 59.79 393 ALA C N 1
ATOM 11549 C CA . ALA C 3 405 ? 150.854 128.594 163.737 1.00 59.79 393 ALA C CA 1
ATOM 11550 C C . ALA C 3 405 ? 150.437 128.212 165.156 1.00 59.79 393 ALA C C 1
ATOM 11551 O O . ALA C 3 405 ? 149.254 128.058 165.467 1.00 59.79 393 ALA C O 1
ATOM 11553 N N . ASP C 3 406 ? 151.415 128.052 166.040 1.00 72.10 394 ASP C N 1
ATOM 11554 C CA . ASP C 3 406 ? 151.142 127.680 167.420 1.00 72.10 394 ASP C CA 1
ATOM 11555 C C . ASP C 3 406 ? 152.256 128.226 168.304 1.00 72.10 394 ASP C C 1
ATOM 11556 O O . ASP C 3 406 ? 153.223 128.817 167.818 1.00 72.10 394 ASP C O 1
ATOM 11561 N N . ALA C 3 407 ? 152.095 128.040 169.617 1.00 72.66 395 ALA C N 1
ATOM 11562 C CA . ALA C 3 407 ? 153.044 128.589 170.584 1.00 72.66 395 ALA C CA 1
ATOM 11563 C C . ALA C 3 407 ? 154.481 128.258 170.206 1.00 72.66 395 ALA C C 1
ATOM 11564 O O . ALA C 3 407 ? 155.371 129.111 170.286 1.00 72.66 395 ALA C O 1
ATOM 11566 N N . LYS C 3 408 ? 154.722 127.016 169.786 1.00 74.71 396 LYS C N 1
ATOM 11567 C CA . LYS C 3 408 ? 156.041 126.640 169.291 1.00 74.71 396 LYS C CA 1
ATOM 11568 C C . LYS C 3 408 ? 156.393 127.410 168.025 1.00 74.71 396 LYS C C 1
ATOM 11569 O O . LYS C 3 408 ? 157.498 127.948 167.895 1.00 74.71 396 LYS C O 1
ATOM 11575 N N . GLY C 3 409 ? 155.456 127.475 167.079 1.00 71.48 397 GLY C N 1
ATOM 11576 C CA . GLY C 3 409 ? 155.758 128.077 165.792 1.00 71.48 397 GLY C CA 1
ATOM 11577 C C . GLY C 3 409 ? 155.952 129.579 165.863 1.00 71.48 397 GLY C C 1
ATOM 11578 O O . GLY C 3 409 ? 156.834 130.131 165.198 1.00 71.48 397 GLY C O 1
ATOM 11579 N N . ILE C 3 410 ? 155.130 130.265 166.659 1.00 69.78 398 ILE C N 1
ATOM 11580 C CA . ILE C 3 410 ? 155.275 131.711 166.783 1.00 69.78 398 ILE C CA 1
ATOM 11581 C C . ILE C 3 410 ? 156.625 132.058 167.393 1.00 69.78 398 ILE C C 1
ATOM 11582 O O . ILE C 3 410 ? 157.348 132.919 166.880 1.00 69.78 398 ILE C O 1
ATOM 11587 N N . MET C 3 411 ? 156.989 131.390 168.491 1.00 75.31 399 MET C N 1
ATOM 11588 C CA . MET C 3 411 ? 158.316 131.580 169.068 1.00 75.31 399 MET C CA 1
ATOM 11589 C C . MET C 3 411 ? 159.408 131.255 168.059 1.00 75.31 399 MET C C 1
ATOM 11590 O O . MET C 3 411 ? 160.457 131.908 168.034 1.00 75.31 399 MET C O 1
ATOM 11595 N N . GLN C 3 412 ? 159.175 130.248 167.218 1.00 71.34 400 GLN C N 1
ATOM 11596 C CA . GLN C 3 412 ? 160.164 129.863 166.220 1.00 71.34 400 GLN C CA 1
ATOM 11597 C C . GLN C 3 412 ? 160.370 130.966 165.189 1.00 71.34 400 GLN C C 1
ATOM 11598 O O . GLN C 3 412 ? 161.486 131.165 164.697 1.00 71.34 400 GLN C O 1
ATOM 11604 N N . LEU C 3 413 ? 159.307 131.698 164.855 1.00 67.38 401 LEU C N 1
ATOM 11605 C CA . LEU C 3 413 ? 159.413 132.718 163.816 1.00 67.38 401 LEU C CA 1
ATOM 11606 C C . LEU C 3 413 ? 160.051 133.995 164.349 1.00 67.3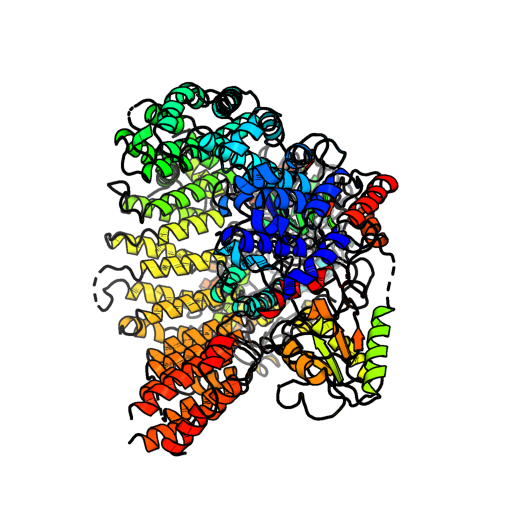8 401 LEU C C 1
ATOM 11607 O O . LEU C 3 413 ? 160.893 134.600 163.674 1.00 67.38 401 LEU C O 1
ATOM 11612 N N . VAL C 3 414 ? 159.659 134.428 165.549 1.00 69.02 402 VAL C N 1
ATOM 11613 C CA . VAL C 3 414 ? 160.231 135.641 166.125 1.00 69.02 402 VAL C CA 1
ATOM 11614 C C . VAL C 3 414 ? 161.741 135.504 166.266 1.00 69.02 402 VAL C C 1
ATOM 11615 O O . VAL C 3 414 ? 162.488 136.463 166.043 1.00 69.02 402 VAL C O 1
ATOM 11619 N N . GLY C 3 415 ? 162.214 134.313 166.634 1.00 71.38 403 GLY C N 1
ATOM 11620 C CA . GLY C 3 415 ? 163.646 134.070 166.633 1.00 71.38 403 GLY C CA 1
ATOM 11621 C C . GLY C 3 415 ? 164.228 134.071 165.233 1.00 71.38 403 GLY C C 1
ATOM 11622 O O . GLY C 3 415 ? 165.296 134.640 164.994 1.00 71.38 403 GLY C O 1
ATOM 11623 N N . GLN C 3 416 ? 163.532 133.438 164.288 1.00 72.80 404 GLN C N 1
ATOM 11624 C CA . GLN C 3 416 ? 164.008 133.403 162.910 1.00 72.80 404 GLN C CA 1
ATOM 11625 C C . GLN C 3 416 ? 163.946 134.784 162.268 1.00 72.80 404 GLN C C 1
ATOM 11626 O O . GLN C 3 416 ? 164.695 135.072 161.328 1.00 72.80 404 GLN C O 1
ATOM 11632 N N . ALA C 3 417 ? 163.064 135.654 162.764 1.00 73.07 405 ALA C N 1
ATOM 11633 C CA . ALA C 3 417 ? 162.951 136.996 162.204 1.00 73.07 405 ALA C CA 1
ATOM 11634 C C . ALA C 3 417 ? 163.794 138.011 162.962 1.00 73.07 405 ALA C C 1
ATOM 11635 O O . ALA C 3 417 ? 164.302 138.959 162.356 1.00 73.07 405 ALA C O 1
ATOM 11637 N N . GLU C 3 418 ? 163.955 137.827 164.274 1.00 74.61 406 GLU C N 1
ATOM 11638 C CA . GLU C 3 418 ? 164.722 138.716 165.139 1.00 74.61 406 GLU C CA 1
ATOM 11639 C C . GLU C 3 418 ? 164.269 140.165 165.000 1.00 74.61 406 GLU C C 1
ATOM 11640 O O . GLU C 3 418 ? 165.000 140.994 164.445 1.00 74.61 406 GLU C O 1
ATOM 11646 N N . PRO C 3 419 ? 163.079 140.508 165.487 1.00 68.10 407 PRO C N 1
ATOM 11647 C CA . PRO C 3 419 ? 162.617 141.894 165.394 1.00 68.10 407 PRO C CA 1
ATOM 11648 C C . PRO C 3 419 ? 163.069 142.723 166.583 1.00 68.10 407 PRO C C 1
ATOM 11649 O O . PRO C 3 419 ? 163.776 142.223 167.461 1.00 68.10 407 PRO C O 1
ATOM 11653 N N . GLU C 3 420 ? 162.663 143.990 166.624 1.00 63.59 408 GLU C N 1
ATOM 11654 C CA . GLU C 3 420 ? 162.907 144.835 167.783 1.00 63.59 408 GLU C CA 1
ATOM 11655 C C . GLU C 3 420 ? 161.670 145.011 168.650 1.00 63.59 408 GLU C C 1
ATOM 11656 O O . GLU C 3 420 ? 161.781 145.547 169.756 1.00 63.59 408 GLU C O 1
ATOM 11662 N N . SER C 3 421 ? 160.506 144.577 168.174 1.00 60.67 409 SER C N 1
ATOM 11663 C CA . SER C 3 421 ? 159.269 144.582 168.942 1.00 60.67 409 SER C CA 1
ATOM 11664 C C . SER C 3 421 ? 158.259 143.719 168.207 1.00 60.67 409 SER C C 1
ATOM 11665 O O . SER C 3 421 ? 158.311 143.593 166.982 1.00 60.67 409 SER C O 1
ATOM 11668 N N . VAL C 3 422 ? 157.342 143.126 168.962 1.00 54.94 410 VAL C N 1
ATOM 11669 C CA . VAL C 3 422 ? 156.331 142.230 168.419 1.00 54.94 410 VAL C CA 1
ATOM 11670 C C . VAL C 3 422 ? 154.963 142.789 168.773 1.00 54.94 410 VAL C C 1
ATOM 11671 O O . VAL C 3 422 ? 154.761 143.288 169.885 1.00 54.94 410 VAL C O 1
ATOM 11675 N N . LEU C 3 423 ? 154.030 142.719 167.829 1.00 47.53 411 LEU C N 1
ATOM 11676 C CA . LEU C 3 423 ? 152.668 143.176 168.047 1.00 47.53 411 LEU C CA 1
ATOM 11677 C C . LEU C 3 423 ? 151.706 142.062 167.660 1.00 47.53 411 LEU C C 1
ATOM 11678 O O . LEU C 3 423 ? 151.898 141.392 166.643 1.00 47.53 411 LEU C O 1
ATOM 11683 N N . LEU C 3 424 ? 150.680 141.856 168.480 1.00 48.09 412 LEU C N 1
ATOM 11684 C CA . LEU C 3 424 ? 149.765 140.734 168.331 1.00 48.09 412 LEU C CA 1
ATOM 11685 C C . LEU C 3 424 ? 148.393 141.228 167.897 1.00 48.09 412 LEU C C 1
ATOM 11686 O O . LEU C 3 424 ? 147.838 142.144 168.509 1.00 48.09 412 LEU C O 1
ATOM 11691 N N . VAL C 3 425 ? 147.853 140.619 166.845 1.00 43.08 413 VAL C N 1
ATOM 11692 C CA . VAL C 3 425 ? 146.495 140.851 166.389 1.00 43.08 413 VAL C CA 1
ATOM 11693 C C . VAL C 3 425 ? 145.850 139.500 166.100 1.00 43.08 413 VAL C C 1
ATOM 11694 O O . VAL C 3 425 ? 146.464 138.452 166.280 1.00 43.08 413 VAL C O 1
ATOM 11698 N N . HIS C 3 426 ? 144.592 139.538 165.666 1.00 44.03 414 HIS C N 1
ATOM 11699 C CA . HIS C 3 426 ? 143.896 138.377 165.111 1.00 44.03 414 HIS C CA 1
ATOM 11700 C C . HIS C 3 426 ? 143.937 137.179 166.062 1.00 44.03 414 HIS C C 1
ATOM 11701 O O . HIS C 3 426 ? 144.371 136.084 165.708 1.00 44.03 414 HIS C O 1
ATOM 11708 N N . GLY C 3 427 ? 143.473 137.403 167.282 1.00 54.25 415 GLY C N 1
ATOM 11709 C CA . GLY C 3 427 ? 143.449 136.333 168.256 1.00 54.25 415 GLY C CA 1
ATOM 11710 C C . GLY C 3 427 ? 142.372 136.562 169.290 1.00 54.25 415 GLY C C 1
ATOM 11711 O O . GLY C 3 427 ? 141.418 137.306 169.065 1.00 54.25 415 GLY C O 1
ATOM 11712 N N . GLU C 3 428 ? 142.538 135.907 170.433 1.00 69.50 416 GLU C N 1
ATOM 11713 C CA . GLU C 3 428 ? 141.608 136.032 171.545 1.00 69.50 416 GLU C CA 1
ATOM 11714 C C . GLU C 3 428 ? 142.198 136.911 172.642 1.00 69.50 416 GLU C C 1
ATOM 11715 O O . GLU C 3 428 ? 143.406 137.145 172.704 1.00 69.50 416 GLU C O 1
ATOM 11721 N N . ALA C 3 429 ? 141.317 137.394 173.517 1.00 70.30 417 ALA C N 1
ATOM 11722 C CA . ALA C 3 429 ? 141.702 138.414 174.487 1.00 70.30 417 ALA C CA 1
ATOM 11723 C C . ALA C 3 429 ? 142.682 137.883 175.526 1.00 70.30 417 ALA C C 1
ATOM 11724 O O . ALA C 3 429 ? 143.606 138.599 175.928 1.00 70.30 417 ALA C O 1
ATOM 11726 N N . LYS C 3 430 ? 142.504 136.641 175.974 1.00 75.12 418 LYS C N 1
ATOM 11727 C CA . LYS C 3 430 ? 143.364 136.091 177.015 1.00 75.12 418 LYS C CA 1
ATOM 11728 C C . LYS C 3 430 ? 144.561 135.337 176.454 1.00 75.12 418 LYS C C 1
ATOM 11729 O O . LYS C 3 430 ? 145.685 135.530 176.929 1.00 75.12 418 LYS C O 1
ATOM 11735 N N . LYS C 3 431 ? 144.340 134.471 175.462 1.00 75.05 419 LYS C N 1
ATOM 11736 C CA . LYS C 3 431 ? 145.444 133.723 174.866 1.00 75.05 419 LYS C CA 1
ATOM 11737 C C . LYS C 3 431 ? 146.559 134.650 174.396 1.00 75.05 419 LYS C C 1
ATOM 11738 O O . LYS C 3 431 ? 147.727 134.251 174.344 1.00 75.05 419 LYS C O 1
ATOM 11744 N N . MET C 3 432 ? 146.219 135.890 174.045 1.00 70.65 420 MET C N 1
ATOM 11745 C CA . MET C 3 432 ? 147.254 136.881 173.778 1.00 70.65 420 MET C CA 1
ATOM 11746 C C . MET C 3 432 ? 147.987 137.255 175.056 1.00 70.65 420 MET C C 1
ATOM 11747 O O . MET C 3 432 ? 149.216 137.386 175.062 1.00 70.65 420 MET C O 1
ATOM 11752 N N . GLU C 3 433 ? 147.246 137.431 176.151 1.00 77.37 421 GLU C N 1
ATOM 11753 C CA . GLU C 3 433 ? 147.845 137.905 177.394 1.00 77.37 421 GLU C CA 1
ATOM 11754 C C . GLU C 3 433 ? 148.858 136.905 177.932 1.00 77.37 421 GLU C C 1
ATOM 11755 O O . GLU C 3 433 ? 149.935 137.285 178.406 1.00 77.37 421 GLU C O 1
ATOM 11761 N N . PHE C 3 434 ? 148.530 135.615 177.863 1.00 77.15 422 PHE C N 1
ATOM 11762 C CA . PHE C 3 434 ? 149.476 134.584 178.273 1.00 77.15 422 PHE C CA 1
ATOM 11763 C C . PHE C 3 434 ? 150.670 134.534 177.330 1.00 77.15 422 PHE C C 1
ATOM 11764 O O . PHE C 3 434 ? 151.826 134.536 177.768 1.00 77.15 422 PHE C O 1
ATOM 11772 N N . LEU C 3 435 ? 150.407 134.481 176.023 1.00 72.89 423 LEU C N 1
ATOM 11773 C CA . LEU C 3 435 ? 151.484 134.435 175.041 1.00 72.89 423 LEU C CA 1
ATOM 11774 C C . LEU C 3 435 ? 152.373 135.668 175.119 1.00 72.89 423 LEU C C 1
ATOM 11775 O O . LEU C 3 435 ? 153.576 135.581 174.853 1.00 72.89 423 LEU C O 1
ATOM 11780 N N . LYS C 3 436 ? 151.808 136.820 175.484 1.00 75.15 424 LYS C N 1
ATOM 11781 C CA . LYS C 3 436 ? 152.610 138.036 175.557 1.00 75.15 424 LYS C CA 1
ATOM 11782 C C . LYS C 3 436 ? 153.693 137.918 176.619 1.00 75.15 424 LYS C C 1
ATOM 11783 O O . LYS C 3 436 ? 154.794 138.454 176.453 1.00 75.15 424 LYS C O 1
ATOM 11789 N N . GLN C 3 437 ? 153.404 137.210 177.711 1.00 79.83 425 GLN C N 1
ATOM 11790 C CA . GLN C 3 437 ? 154.399 137.025 178.762 1.00 79.83 425 GLN C CA 1
ATOM 11791 C C . GLN C 3 437 ? 155.580 136.205 178.258 1.00 79.83 425 GLN C C 1
ATOM 11792 O O . GLN C 3 437 ? 156.741 136.589 178.439 1.00 79.83 425 GLN C O 1
ATOM 11798 N N . LYS C 3 438 ? 155.297 135.067 177.621 1.00 77.67 426 LYS C N 1
ATOM 11799 C CA . LYS C 3 438 ? 156.361 134.181 177.160 1.00 77.67 426 LYS C CA 1
ATOM 11800 C C . LYS C 3 438 ? 157.294 134.888 176.184 1.00 77.67 426 LYS C C 1
ATOM 11801 O O . LYS C 3 438 ? 158.518 134.743 176.270 1.00 77.67 426 LYS C O 1
ATOM 11807 N N . ILE C 3 439 ? 156.737 135.663 175.252 1.00 76.01 427 ILE C N 1
ATOM 11808 C CA . ILE C 3 439 ? 157.575 136.397 174.309 1.00 76.01 427 ILE C CA 1
ATOM 11809 C C . ILE C 3 439 ? 158.325 137.513 175.022 1.00 76.01 427 ILE C C 1
ATOM 11810 O O . ILE C 3 439 ? 159.476 137.819 174.689 1.00 76.01 427 ILE C O 1
ATOM 11815 N N . GLU C 3 440 ? 157.685 138.143 176.008 1.00 79.60 428 GLU C N 1
ATOM 11816 C CA . GLU C 3 440 ? 158.361 139.165 176.799 1.00 79.60 428 GLU C CA 1
ATOM 11817 C C . GLU C 3 440 ? 159.557 138.589 177.542 1.00 79.60 428 GLU C C 1
ATOM 11818 O O . GLU C 3 440 ? 160.666 139.129 177.461 1.00 79.60 428 GLU C O 1
ATOM 11824 N N . GLN C 3 441 ? 159.354 137.486 178.263 1.00 85.41 429 GLN C N 1
ATOM 11825 C CA . GLN C 3 441 ? 160.388 136.966 179.150 1.00 85.41 429 GLN C CA 1
ATOM 11826 C C . GLN C 3 441 ? 161.451 136.183 178.388 1.00 85.41 429 GLN C C 1
ATOM 11827 O O . GLN C 3 441 ? 162.634 136.536 178.415 1.00 85.41 429 GLN C O 1
ATOM 11833 N N . GLU C 3 442 ? 161.042 135.112 177.707 1.00 86.85 430 GLU C N 1
ATOM 11834 C CA . GLU C 3 442 ? 162.001 134.205 177.085 1.00 86.85 430 GLU C CA 1
ATOM 11835 C C . GLU C 3 442 ? 162.870 134.929 176.062 1.00 86.85 430 GLU C C 1
ATOM 11836 O O . GLU C 3 442 ? 164.101 134.936 176.166 1.00 86.85 430 GLU C O 1
ATOM 11842 N N . LEU C 3 443 ? 162.245 135.548 175.061 1.00 83.92 431 LEU C N 1
ATOM 11843 C CA . LEU C 3 443 ? 163.014 136.198 174.007 1.00 83.92 431 LEU C CA 1
ATOM 11844 C C . LEU C 3 443 ? 163.577 137.550 174.423 1.00 83.92 431 LEU C C 1
ATOM 11845 O O . LEU C 3 443 ? 164.416 138.094 173.698 1.00 83.92 431 LEU C O 1
ATOM 11850 N N . ARG C 3 444 ? 163.143 138.098 175.558 1.00 82.94 432 ARG C N 1
ATOM 11851 C CA . ARG C 3 444 ? 163.656 139.363 176.081 1.00 82.94 432 ARG C CA 1
ATOM 11852 C C . ARG C 3 444 ? 163.466 140.494 175.069 1.00 82.94 432 ARG C C 1
ATOM 11853 O O . ARG C 3 444 ? 164.423 141.087 174.565 1.00 82.94 432 ARG C O 1
ATOM 11861 N N . VAL C 3 445 ? 162.199 140.779 174.770 1.00 73.82 433 VAL C N 1
ATOM 11862 C CA . VAL C 3 445 ? 161.842 141.868 173.871 1.00 73.82 433 VAL C CA 1
ATOM 11863 C C . VAL C 3 445 ? 160.455 142.358 174.254 1.00 73.82 433 VAL C C 1
ATOM 11864 O O . VAL C 3 445 ? 159.632 141.599 174.771 1.00 73.82 433 VAL C O 1
ATOM 11868 N N . ASN C 3 446 ? 160.202 143.640 174.011 1.00 67.67 434 ASN C N 1
ATOM 11869 C CA . ASN C 3 446 ? 158.919 144.220 174.374 1.00 67.67 434 ASN C CA 1
ATOM 11870 C C . ASN C 3 446 ? 157.856 143.904 173.329 1.00 67.67 434 ASN C C 1
ATOM 11871 O O . ASN C 3 446 ? 158.032 144.151 172.134 1.00 67.67 434 ASN C O 1
ATOM 11876 N N . CYS C 3 447 ? 156.744 143.341 173.791 1.00 65.60 435 CYS C N 1
ATOM 11877 C CA . CYS C 3 447 ? 155.658 142.915 172.923 1.00 65.60 435 CYS C CA 1
ATOM 11878 C C . CYS C 3 447 ? 154.400 143.681 173.293 1.00 65.60 435 CYS C C 1
ATOM 11879 O O . CYS C 3 447 ? 154.044 143.761 174.472 1.00 65.60 435 CYS C O 1
ATOM 11882 N N . TYR C 3 448 ? 153.735 144.242 172.290 1.00 57.66 436 TYR C N 1
ATOM 11883 C CA . TYR C 3 448 ? 152.517 145.008 172.497 1.00 57.66 436 TYR C CA 1
ATOM 11884 C C . TYR C 3 448 ? 151.299 144.139 172.229 1.00 57.66 436 TYR C C 1
ATOM 11885 O O . TYR C 3 448 ? 151.407 143.063 171.635 1.00 57.66 436 TYR C O 1
ATOM 11894 N N . MET C 3 449 ? 150.141 144.617 172.666 1.00 57.15 437 MET C N 1
ATOM 11895 C CA . MET C 3 449 ? 148.878 143.894 172.543 1.00 57.15 437 MET C CA 1
ATOM 11896 C C . MET C 3 449 ? 147.760 144.915 172.381 1.00 57.15 437 MET C C 1
ATOM 11897 O O . MET C 3 449 ? 146.853 145.005 173.216 1.00 57.15 437 MET C O 1
ATOM 11902 N N . PRO C 3 450 ? 147.793 145.701 171.308 1.00 49.31 438 PRO C N 1
ATOM 11903 C CA . PRO C 3 450 ? 146.902 146.862 171.212 1.00 49.31 438 PRO C CA 1
ATOM 11904 C C . PRO C 3 450 ? 145.451 146.467 171.006 1.00 49.31 438 PRO C C 1
ATOM 11905 O O . PRO C 3 450 ? 145.134 145.534 170.265 1.00 49.31 438 PRO C O 1
ATOM 11909 N N . ALA C 3 451 ? 144.566 147.199 171.672 1.00 50.16 439 ALA C N 1
ATOM 11910 C CA . ALA C 3 451 ? 143.134 146.949 171.595 1.00 50.16 439 ALA C CA 1
ATOM 11911 C C . ALA C 3 451 ? 142.597 147.494 170.276 1.00 50.16 439 ALA C C 1
ATOM 11912 O O . ALA C 3 451 ? 143.349 147.901 169.389 1.00 50.16 439 ALA C O 1
ATOM 11914 N N . ASN C 3 452 ? 141.278 147.513 170.133 1.00 44.83 440 ASN C N 1
ATOM 11915 C CA . ASN C 3 452 ? 140.643 147.866 168.868 1.00 44.83 440 ASN C CA 1
ATOM 11916 C C . ASN C 3 452 ? 140.531 149.383 168.787 1.00 44.83 440 ASN C C 1
ATOM 11917 O O . ASN C 3 452 ? 139.584 149.977 169.303 1.00 44.83 440 ASN C O 1
ATOM 11922 N N . GLY C 3 453 ? 141.504 150.013 168.134 1.00 43.40 441 GLY C N 1
ATOM 11923 C CA . GLY C 3 453 ? 141.519 151.452 167.962 1.00 43.40 441 GLY C CA 1
ATOM 11924 C C . GLY C 3 453 ? 142.642 152.167 168.676 1.00 43.40 441 GLY C C 1
ATOM 11925 O O . GLY C 3 453 ? 142.750 153.390 168.547 1.00 43.40 441 GLY C O 1
ATOM 11926 N N . GLU C 3 454 ? 143.485 151.454 169.418 1.00 48.79 442 GLU C N 1
ATOM 11927 C CA . GLU C 3 454 ? 144.541 152.072 170.212 1.00 48.79 442 GLU C C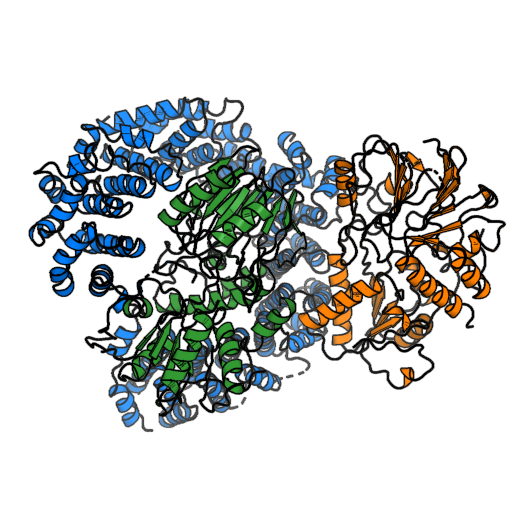A 1
ATOM 11928 C C . GLU C 3 454 ? 145.788 152.242 169.354 1.00 48.79 442 GLU C C 1
ATOM 11929 O O . GLU C 3 454 ? 146.419 151.257 168.963 1.00 48.79 442 GLU C O 1
ATOM 11935 N N . THR C 3 455 ? 146.146 153.488 169.068 1.00 47.02 443 THR C N 1
ATOM 11936 C CA . THR C 3 455 ? 147.410 153.762 168.404 1.00 47.02 443 THR C CA 1
ATOM 11937 C C . THR C 3 455 ? 148.570 153.283 169.270 1.00 47.02 443 THR C C 1
ATOM 11938 O O . THR C 3 455 ? 148.469 153.209 170.497 1.00 47.02 443 THR C O 1
ATOM 11942 N N . VAL C 3 456 ? 149.681 152.947 168.622 1.00 48.84 444 VAL C N 1
ATOM 11943 C CA . VAL C 3 456 ? 150.865 152.425 169.294 1.00 48.84 444 VAL C CA 1
ATOM 11944 C C . VAL C 3 456 ? 152.077 153.072 168.639 1.00 48.84 444 VAL C C 1
ATOM 11945 O O . VAL C 3 456 ? 152.371 152.815 167.467 1.00 48.84 444 VAL C O 1
ATOM 11949 N N . THR C 3 457 ? 152.776 153.919 169.383 1.00 59.09 445 THR C N 1
ATOM 11950 C CA . THR C 3 457 ? 153.983 154.566 168.899 1.00 59.09 445 THR C CA 1
ATOM 11951 C C . THR C 3 457 ? 155.208 153.900 169.507 1.00 59.09 445 THR C C 1
ATOM 11952 O O . THR C 3 457 ? 155.213 153.544 170.689 1.00 59.09 445 THR C O 1
ATOM 11956 N N . LEU C 3 458 ? 156.246 153.727 168.690 1.00 65.75 446 LEU C N 1
ATOM 11957 C CA . LEU C 3 458 ? 157.514 153.213 169.159 1.00 65.75 446 LEU C CA 1
ATOM 11958 C C . LEU C 3 458 ? 158.595 153.956 168.383 1.00 65.75 446 LEU C C 1
ATOM 11959 O O . LEU C 3 458 ? 158.482 154.105 167.153 1.00 65.75 446 LEU C O 1
ATOM 11964 N N . PRO C 3 459 ? 159.623 154.459 169.057 1.00 74.78 447 PRO C N 1
ATOM 11965 C CA . PRO C 3 459 ? 160.642 155.257 168.371 1.00 74.78 447 PRO C CA 1
ATOM 11966 C C . PRO C 3 459 ? 161.596 154.390 167.564 1.00 74.78 447 PRO C C 1
ATOM 11967 O O . PRO C 3 459 ? 161.737 153.187 167.785 1.00 74.78 447 PRO C O 1
ATOM 11971 N N . THR C 3 460 ? 162.261 155.037 166.612 1.00 80.47 448 THR C N 1
ATOM 11972 C CA . THR C 3 460 ? 163.182 154.347 165.717 1.00 80.47 448 THR C CA 1
ATOM 11973 C C . THR C 3 460 ? 164.629 154.738 165.995 1.00 80.47 448 THR C C 1
ATOM 11974 O O . THR C 3 460 ? 165.360 155.121 165.082 1.00 80.47 448 THR C O 1
#

Foldseek 3Di:
DDDLLQVLPLLLLVVQLDPPDPHFDLVLLVLQLVVVLVVCVVDPQVVVCVVRVRLLVSLVCQLPVLDHDLRSLLSNLLVLQQRLQDVVRVVVCPVVPRVVCCLDCSGPPVHVNVPDVSNLLSNLNSLQSNPHDVVVLVVCQPRDDVVVLVVQLVDPDPSRNVSSLVVLLVSQVSCPCPGRSNVVSLVLLLVQLPDDAQSSNLSSLSSLLCNLQVDDPCVVLVVCVVNLVSLLVLLPDPDSRDQVSSLSNLLSQVQPVSNVPPSSLVSLQVCCVRPALPRNQVNLLSQLVHDDDPPVSVVSSVCSLCVLLVVQLVFFPLDPRNLCQCQVALCSVLVNLLSSLVSVLVQPVDPSHDPPPDQVVVLSSLLQLLCLCCQNTGGDDVSSVSSSVRNHVDLSNLLSSLQSLLSSQVDDDDCVSLVSSVVSLLDLLQDPSRDLSSLLSSLNSNQSSCVRDPLRDDPVLVVLLVRVVSLVVQCPDPDLSRVLSSLVSLQVCCVPNLPRPSVLVSVLVDCVLVSLVVQCPPPDLSSVLSSLSSQLSCQLSPNHNVHCVVVVVLLCCLAPHDDVSSNLSSLVSLLVCLLSVVVVLVSLLSQLVSQQPDDDLSSVLSNLVSVVSVLVVLLVVVVSVVSVVVSPVVVSLVVQCPDPDLSSNLSSLVSLVVVLVSLVVPVDSVVVNCVSVVDDRVVSNVVSVDDPCPPCSDSSNSSCVRSPDDDPQPDDDD/DKKWWQAFDQAQGWIWDDDPQAIETERFAWACQQQLVDAFLVPARWTDGGHCVLDAQCRHAEYEYFALVGDLCLLVRCPPGNHDYAYEFADVRLLVNVLQNVQVQVWRPPSVIDHHDHPVRVVVRSPRYDHDDAPPWDDPLIKGWHDQQQFQRGTWICGPPETEAHFGFQPHVHDHGDQQVRFDHAEYEYGRFWPCQPDAQVVLLVVVLVVVVVQQVVFAAEEEEDGLGHCVVVNVVSNVVCCVPVPDPDAEAEAEDLRNPSSVCVYHYHPACPPCCVVVPDPPYYYHFAHLLCRTGPVVVVCVPRFAAQSYEYEYADPRDDVVSSCVVPPPTNYHYYYRHRTGGQHLVRVQVSCVVSVYNAYERAPCAQAAHPVPNVDPSSHNDDPPRHHYDRHRDIDDD/DWKKKWFLDQQQAQAAGWIWIQPPHAIEIEQQAFGPPDQAPVGGGDCVVVVPDPQPQVHHFEYEQFAQDRSRHQCQLQVPPVSHYQAEYEFADVRLVCNLQQNVLVVVQNVVVVRVPRHGDNVSSVVSSVNYDHDDAQGWDDTPNQKIKHWFDFDLWQRGTWMKIGRDLAIEIEREFGFAPQDPAFGHTDDAADAHQEYEYACAAEPDDCPLLVVVVVVLVVLQVVQAEEEEEAAPDDVPLVVVVSCQVVCVVVVDDAAEEDDDPSDDCNVVVVVSRVVRVDGDRYDYDDPPPLPDRGYYYYYDHSHLCAPDDRVVSCLVSQPDQRYEYEYQADDDPDHPNVCVVPDDQWPQDPDRDTRGGNYYYYYSHPGHGYYNVRVVVVCVNHVYQEYEYGNYHDVSCVVSQVCCCPVVVHHYYSDGNGDMDIDGD

Nearest PDB structures (foldseek):
  8r23-assembly1_B  TM=1.003E+00  e=7.390E-89  Homo sapiens
  8rc4-assembly1_i  TM=9.765E-01  e=1.808E-68  Homo sapiens
  7ycx-assembly1_I  TM=9.810E-01  e=8.680E-68  Homo sapiens
  7pks-assembly1_i  TM=9.779E-01  e=1.382E-67  Homo sapiens
  8r2d-assembly1_B  TM=9.780E-01  e=8.869E-67  Homo sapiens

InterPro domains:
  IPR011989 Armadillo-like helical [G3DSA:1.25.10.10] (420-538)
  IPR011989 Armadillo-like helical [G3DSA:1.25.10.10] (539-723)
  IPR016024 Armadillo-type fold [SSF48371] (7-675)
  IPR038904 BRCA1-associated ATM activator 1 [PF28344] (1-821)
  IPR038904 BRCA1-associated ATM activator 1 [PTHR21331] (1-821)